Protein AF-0000000075588625 (afdb_homodimer)

pLDDT: mean 86.84, std 12.92, range [27.3, 97.69]

Sequence (2064 aa):
MRKIILLLISMIFCCSVYAQQKNLSGTVSDADSGEPLTGVSVKIKGTSQGTVTDIKGQYRIAVGAGQTLEFSFLGMATQQVVVKASLGSRLDIAMRPDQLALEDVVVVGYGVTKKRDLAGAITSLKPDNIQAGVVSDMSQFLKGRASGVQVRQNSLEPGGSVSVRVRGASSVSAENEPLYVIDGFQTDNMTQLNVDDIESIEILKDASTTAIYGARGANGVILITTKKGKAGQVHVEYSNSSAAKLMYNPWDLLDAGETIALERRLYEQDPTMTSSRWTAEQAKFRGRGTDWVRETTRNTVTNLQQLSVSGGSDRLTGYASANYLTEPGILHNTDYQRFGGRTNLAFKLNNRMRMGANINFAQSKKKFLDMGTISSDKNIMYRIFNLEPWKNTEGYDVFGVKARRPGVFDEMNGASLNRTFTTVYATVFAEADILPTLTISGRYTYAYDHLKTQKYYDRSTTIGQSYGGQAFIAHEENAKHQIEGVVTWTPKLGTQHALKLIGGTSYIHQKGWGDEMQAYGFASDVFSYRNIGAAEHLDWIGSGESMLKKASFFGRAEYIFAGKYIVNASLRSDGSSVFGADYRWGVFPAGSLAWHIGDEPFMAFAKPLFSKIKLRTSYGLSGNDGIRFGLSQYQYAVRDVHISGNEAQKGMYPSNPYNHKLRWETTRQWNIGADLLLLDGRIEASLDYYIKRTKDLLSPDAIHPSGGFPNYTNPDGRRFEYTAMMLNDGEIDNRGFELSVKSTNISTKNFVWTSMFNLSTNRSKVLKLNNGQARFQYIRPHGSYEEKEYIILKENEPLSAIYGYVFEGIIQQGEHYKPQPNSVAGDPKFKDLNHDGIIDERDRKVLGTGIPKTILGLQNTLTYKNIDFSMFWEASLGAKMLNLTRIYLEDNNRIRESMDRWTQGGRNMTDANGHTYATAGNPSTSVPRKGYTRKAEVQYGSYINSRFVENANYLKLRNVELGYTLKGSSLKLNFIQTIRLFVGAQNLFTITKYKGFDPDISTNGSSAVAQGLDLNSYPAYRTFNFGGKITFMRKIILLLISMIFCCSVYAQQKNLSGTVSDADSGEPLTGVSVKIKGTSQGTVTDIKGQYRIAVGAGQTLEFSFLGMATQQVVVKASLGSRLDIAMRPDQLALEDVVVVGYGVTKKRDLAGAITSLKPDNIQAGVVSDMSQFLKGRASGVQVRQNSLEPGGSVSVRVRGASSVSAENEPLYVIDGFQTDNMTQLNVDDIESIEILKDASTTAIYGARGANGVILITTKKGKAGQVHVEYSNSSAAKLMYNPWDLLDAGETIALERRLYEQDPTMTSSRWTAEQAKFRGRGTDWVRETTRNTVTNLQQLSVSGGSDRLTGYASANYLTEPGILHNTDYQRFGGRTNLAFKLNNRMRMGANINFAQSKKKFLDMGTISSDKNIMYRIFNLEPWKNTEGYDVFGVKARRPGVFDEMNGASLNRTFTTVYATVFAEADILPTLTISGRYTYAYDHLKTQKYYDRSTTIGQSYGGQAFIAHEENAKHQIEGVVTWTPKLGTQHALKLIGGTSYIHQKGWGDEMQAYGFASDVFSYRNIGAAEHLDWIGSGESMLKKASFFGRAEYIFAGKYIVNASLRSDGSSVFGADYRWGVFPAGSLAWHIGDEPFMAFAKPLFSKIKLRTSYGLSGNDGIRFGLSQYQYAVRDVHISGNEAQKGMYPSNPYNHKLRWETTRQWNIGADLLLLDGRIEASLDYYIKRTKDLLSPDAIHPSGGFPNYTNPDGRRFEYTAMMLNDGEIDNRGFELSVKSTNISTKNFVWTSMFNLSTNRSKVLKLNNGQARFQYIRPHGSYEEKEYIILKENEPLSAIYGYVFEGIIQQGEHYKPQPNSVAGDPKFKDLNHDGIIDERDRKVLGTGIPKTILGLQNTLTYKNIDFSMFWEASLGAKMLNLTRIYLEDNNRIRESMDRWTQGGRNMTDANGHTYATAGNPSTSVPRKGYTRKAEVQYGSYINSRFVENANYLKLRNVELGYTLKGSSLKLNFIQTIRLFVGAQNLFTITKYKGFDPDISTNGSSAVAQGLDLNSYPAYRTFNFGGKITF

InterPro domains:
  IPR008969 Carboxypeptidase-like, regulatory domain superfamily [SSF49464] (23-105)
  IPR012910 TonB-dependent receptor, plug domain [PF07715] (114-221)
  IPR023996 TonB-dependent outer membrane protein, SusC/RagA [TIGR04056] (23-1032)
  IPR023997 TonB-dependent outer membrane protein SusC/RagA, conserved site [TIGR04057] (197-227)
  IPR036942 TonB-dependent receptor-like, beta-barrel domain superfamily [G3DSA:2.40.170.20] (302-1027)
  IPR037066 TonB-dependent receptor, plug domain superfamily [G3DSA:2.170.130.10] (98-226)
  IPR039426 TonB-dependent receptor-like [PS52016] (114-1032)

Secondary structure (DSSP, 8-state):
-HHHHHHHHTTTT-------EEEEEEEEEETTT--B-TT-EEEETTSS-EEE--TTSEEEEEEETTPEEEEEETTEEEEEEE--TT--SB--EEE-B--SSS--EEEETTEEEEGGG--S-EEEE-GGG----S-SSHHHHHTTTSTTEEEEES--STT--EEEEESS---SSS--SPEEEETTEEES--TT--GGGEEEEEEE-SHHHHGGGGGGGGG-EEEEEEP---SEEEEEEEEEEEEEEEEE----B--HHHHHHHHHHHHHH-TT----SS-TTGGG-------HHHHHB--EEEEEEEEEEEEE-SSEEEEEEEEEEEEE-SBTT-EEEEEEEEEEEEEE-SSSEEEEEEEEEEEEEEE-----SSBGGG-HHHHHHTS-TTB-TTSBBTTS-B-PPP-HHHHHHSEEEEEEEEEEEEEEEEEEEEETTEEEEEEEEEEEEEEEEEEEE-TTSHHHHHHTSEEEEEEEEEEEEEEEEEEEE--B--SSEEEEEEEEEEEEEEEEEEEEEEEE--S-SSSGGGGGGG-SEEEEEEEEEEEEEEEEEEEEEEEEETTTEEEEEEEEEEEETTS-GGG-EEEEEEEEEEE-GGGSGGGGGGTTTEEEEEEEEEEEEEEE--S-TTTTS-EEEEEEE--SSSSPEEEEEEEE---TT---EEEEEEEEEEEEEETTTTEEEEEEEEEEEEES-EEEEE--GGGT---EE-TTS-EE---EEEEE--EEEEEEEEEEEEEEEEE-SSEEEEEEEEEEE-EEEEEE-GGG--EEEEEB-STTS--EEEEEE-TTS-TTEEEEEPEEEEPPTT---TTSTT--TTSEEE--SS-SS--SGGGEEEEEESS-SEEEEEEEEEEETTEEEEEEEEEEES-EEEEHHHHHHHHTT-BGGGGGB-EEEEEEEE-TTS-EEEEEEE--SSB-TTTTS--TTSTTTT--BGGGEEE--EEEEEEEEEEEEEEGGGGT-TT--EEEEEEEEES-EEEE---SS-TTB-TTTT-SS---EESSPPPEEEEEEEEEEEE-/--HHHHHHHTTTT-------EEEEEEEEEETTT--B-TT-EEEETTSS-EEE--TTSEEEEEEETTPEEEEEETTEEEEEEE--TT--SB--EEE-B--SSS--EEEETTEEEEGGG--S-EEEE-GGG----S-SSHHHHHTTTSTTEEEEES--STT--EEEEESS---SSS--SPEEEETTEEES--TT--GGGEEEEEEE-SHHHHGGGGGGGGG-EEEEEEP---SEEEEEEEEEEEEEEEEE----B--HHHHHHHHHHHHHH-TT----SS-TTGGG-------HHHHHB--EEEEEEEEEEEEE-SSEEEEEEEEEEEEE-SBTT-EEEEEEEEEEEEEE-SSSEEEEEEEEEEEEEEE-----SS-GGG-HHHHHHTS-TTB-TTSBBTTS-B-PPP-HHHHHHHEEEEEEEEEEEEEEEEEEEEETTEEEEEEEEEEEEEEEEEEEE-TTSHHHHHHTSEEEEEEEEEEEEEEEEEEEE--B--SSEEEEEEEEEEEEEEEEEEEEEEEE--S-SSSGGGGGGG-SEEEEEEEEEEEEEEEEEEEEEEEEETTTEEEEEEEEEEEETTS-GGG-EEEEEEEEEEE-GGGSGGGGGGTTTEEEEEEEEEEEEEEE--S-TTTTS-EEEEEEE--SSSSPEEEEEEEE---TT---EEEEEEEEEEEEEETTTTEEEEEEEEEEEEES-EEEEE--GGGT---EE-TTS-EE---EEEEE--EEEEEEEEEEEEEEEEE-SSEEEEEEEEEEE-EEEEEE-GGG--EEEEE--STTS--EEEEEE-TTS-TTEEEEEPEEEEPPTT---TTSTT--TTSEEE--SS-SS--SGGGEEEEEESS-SEEEEEEEEEEETTEEEEEEEEEEES-EEEEHHHHHHHHTT-BGGGGGB-EEEEEEEE-TTS-EEEEEEE--SSB-TTTTS--TTSTTTT--BGGGEEE--EEEEEEEEEEEEEEGGGGT-TT--EEEEEEEEES-EEEE---SS-TTB-TTTT-SS---EESSPPPEEEEEEEEEEEE-

Nearest PDB structures (foldseek):
  8aa4-assembly1_B  TM=8.924E-01  e=1.178E-94  Bacteroides thetaiotaomicron VPI-5482
  5fq8-assembly1_D  TM=7.960E-01  e=3.580E-69  Bacteroides thetaiotaomicron
  6v81-assembly1_A  TM=7.147E-01  e=4.037E-29  Escherichia coli BW25113
  9c4o-assembly1_A  TM=6.638E-01  e=1.055E-27  Escherichia coli BW25113
  3ddr-assembly2_B  TM=5.904E-01  e=1.549E-23  Serratia marcescens

Structure (mmCIF, N/CA/C/O backbone):
data_AF-0000000075588625-model_v1
#
loop_
_entity.id
_entity.type
_entity.pdbx_description
1 polymer 'TonB-dependent receptor plug domain-containing protein'
#
loop_
_atom_site.group_PDB
_atom_site.id
_atom_site.type_symbol
_atom_site.label_atom_id
_atom_site.label_alt_id
_atom_site.label_comp_id
_atom_site.label_asym_id
_atom_site.label_entity_id
_atom_site.label_seq_id
_atom_site.pdbx_PDB_ins_code
_atom_site.Cartn_x
_atom_site.Cartn_y
_atom_site.Cartn_z
_atom_site.occupancy
_atom_site.B_iso_or_equiv
_atom_site.auth_seq_id
_atom_site.auth_comp_id
_atom_site.auth_asym_id
_atom_site.auth_atom_id
_atom_site.pdbx_PDB_model_num
ATOM 1 N N . MET A 1 1 ? 98.438 -26.844 20.172 1 27.92 1 MET A N 1
ATOM 2 C CA . MET A 1 1 ? 97.688 -27.812 19.406 1 27.92 1 MET A CA 1
ATOM 3 C C . MET A 1 1 ? 96.188 -27.578 19.547 1 27.92 1 MET A C 1
ATOM 5 O O . MET A 1 1 ? 95.438 -27.719 18.562 1 27.92 1 MET A O 1
ATOM 9 N N . ARG A 1 2 ? 95.688 -27.656 20.906 1 32.69 2 ARG A N 1
ATOM 10 C CA . ARG A 1 2 ? 94.25 -27.75 21.141 1 32.69 2 ARG A CA 1
ATOM 11 C C . ARG A 1 2 ? 93.562 -26.438 20.797 1 32.69 2 ARG A C 1
ATOM 13 O O . ARG A 1 2 ? 92.375 -26.406 20.531 1 32.69 2 ARG A O 1
ATOM 20 N N . LYS A 1 3 ? 94.312 -25.312 21.109 1 31.8 3 LYS A N 1
ATOM 21 C CA . LYS A 1 3 ? 93.812 -23.953 20.922 1 31.8 3 LYS A CA 1
ATOM 22 C C . LYS A 1 3 ? 93.562 -23.656 19.453 1 31.8 3 LYS A C 1
ATOM 24 O O . LYS A 1 3 ? 92.812 -22.719 19.109 1 31.8 3 LYS A O 1
ATOM 29 N N . ILE A 1 4 ? 94.438 -24.328 18.641 1 37.81 4 ILE A N 1
ATOM 30 C CA . ILE A 1 4 ? 94.5 -23.953 17.234 1 37.81 4 ILE A CA 1
ATOM 31 C C . ILE A 1 4 ? 93.188 -24.438 16.547 1 37.81 4 ILE A C 1
ATOM 33 O O . ILE A 1 4 ? 92.75 -23.844 15.57 1 37.81 4 ILE A O 1
ATOM 37 N N . ILE A 1 5 ? 92.625 -25.672 17.125 1 38.72 5 ILE A N 1
ATOM 38 C CA . ILE A 1 5 ? 91.562 -26.328 16.375 1 38.72 5 ILE A CA 1
ATOM 39 C C . ILE A 1 5 ? 90.312 -25.531 16.5 1 38.72 5 ILE A C 1
ATOM 41 O O . ILE A 1 5 ? 89.5 -25.516 15.57 1 38.72 5 ILE A O 1
ATOM 45 N N . LEU A 1 6 ? 90.125 -24.828 17.719 1 40.09 6 LEU A N 1
ATOM 46 C CA . LEU A 1 6 ? 88.875 -24.141 17.969 1 40.09 6 LEU A CA 1
ATOM 47 C C . LEU A 1 6 ? 88.688 -23.016 16.969 1 40.09 6 LEU A C 1
ATOM 49 O O . LEU A 1 6 ? 87.5 -22.719 16.609 1 40.09 6 LEU A O 1
ATOM 53 N N . LEU A 1 7 ? 89.812 -22.344 16.562 1 39.5 7 LEU A N 1
ATOM 54 C CA . LEU A 1 7 ? 89.688 -21.172 15.688 1 39.5 7 LEU A CA 1
ATOM 55 C C . LEU A 1 7 ? 89.25 -21.562 14.305 1 39.5 7 LEU A C 1
ATOM 57 O O . LEU A 1 7 ? 88.562 -20.781 13.633 1 39.5 7 LEU A O 1
ATOM 61 N N . LEU A 1 8 ? 89.5 -22.875 13.859 1 34.47 8 LEU A N 1
ATOM 62 C CA . LEU A 1 8 ? 89.25 -23.234 12.477 1 34.47 8 LEU A CA 1
ATOM 63 C C . LEU A 1 8 ? 87.75 -23.344 12.242 1 34.47 8 LEU A C 1
ATOM 65 O O . LEU A 1 8 ? 87.25 -23.031 11.164 1 34.47 8 LEU A O 1
ATOM 69 N N . ILE A 1 9 ? 86.938 -23.906 13.242 1 38.22 9 ILE A N 1
ATOM 70 C CA . ILE A 1 9 ? 85.562 -24.297 12.906 1 38.22 9 ILE A CA 1
ATOM 71 C C . ILE A 1 9 ? 84.688 -23.047 12.766 1 38.22 9 ILE A C 1
ATOM 73 O O . ILE A 1 9 ? 83.688 -23.078 12.094 1 38.22 9 ILE A O 1
ATOM 77 N N . SER A 1 10 ? 85.062 -21.859 13.359 1 35.09 10 SER A N 1
ATOM 78 C CA . SER A 1 10 ? 84.188 -20.703 13.352 1 35.09 10 SER A CA 1
ATOM 79 C C . SER A 1 10 ? 84.062 -20.078 11.961 1 35.09 10 SER A C 1
ATOM 81 O O . SER A 1 10 ? 83.312 -19.141 11.742 1 35.09 10 SER A O 1
ATOM 83 N N . MET A 1 11 ? 85.125 -20.234 11.141 1 33.94 11 MET A N 1
ATOM 84 C CA . MET A 1 11 ? 85.188 -19.422 9.93 1 33.94 11 MET A CA 1
ATOM 85 C C . MET A 1 11 ? 84.125 -19.859 8.922 1 33.94 11 MET A C 1
ATOM 87 O O . MET A 1 11 ? 83.875 -19.172 7.934 1 33.94 11 MET A O 1
ATOM 91 N N . ILE A 1 12 ? 83.75 -21.125 8.805 1 34.34 12 ILE A N 1
ATOM 92 C CA . ILE A 1 12 ? 83.125 -21.516 7.555 1 34.34 12 ILE A CA 1
ATOM 93 C C . ILE A 1 12 ? 81.688 -21.062 7.559 1 34.34 12 ILE A C 1
ATOM 95 O O . ILE A 1 12 ? 80.938 -21.281 6.59 1 34.34 12 ILE A O 1
ATOM 99 N N . PHE A 1 13 ? 81.062 -20.609 8.633 1 33.59 13 PHE A N 1
ATOM 100 C CA . PHE A 1 13 ? 79.562 -20.578 8.523 1 33.59 13 PHE A CA 1
ATOM 101 C C . PHE A 1 13 ? 79.125 -19.375 7.707 1 33.59 13 PHE A C 1
ATOM 103 O O . PHE A 1 13 ? 77.938 -19.109 7.605 1 33.59 13 PHE A O 1
ATOM 110 N N . CYS A 1 14 ? 79.938 -18.312 7.48 1 31.39 14 CYS A N 1
ATOM 111 C CA . CYS A 1 14 ? 79.25 -17.094 7.051 1 31.39 14 CYS A CA 1
ATOM 112 C C . CYS A 1 14 ? 79 -17.141 5.559 1 31.39 14 CYS A C 1
ATOM 114 O O . CYS A 1 14 ? 79.438 -16.297 4.797 1 31.39 14 CYS A O 1
ATOM 116 N N . CYS A 1 15 ? 78.938 -18.203 4.812 1 31.77 15 CYS A N 1
ATOM 117 C CA . CYS A 1 15 ? 78.625 -17.938 3.412 1 31.77 15 CYS A CA 1
ATOM 118 C C . CYS A 1 15 ? 77.25 -17.391 3.266 1 31.77 15 CYS A C 1
ATOM 120 O O . CYS A 1 15 ? 76.25 -18.109 3.488 1 31.77 15 CYS A O 1
ATOM 122 N N . SER A 1 16 ? 77 -16.141 3.643 1 33.97 16 SER A N 1
ATOM 123 C CA . SER A 1 16 ? 75.75 -15.477 3.314 1 33.97 16 SER A CA 1
ATOM 124 C C . SER A 1 16 ? 75.438 -15.547 1.818 1 33.97 16 SER A C 1
ATOM 126 O O . SER A 1 16 ? 76.312 -15.133 1.003 1 33.97 16 SER A O 1
ATOM 128 N N . VAL A 1 17 ? 74.875 -16.531 1.276 1 36.12 17 VAL A N 1
ATOM 129 C CA . VAL A 1 17 ? 74.312 -16.609 -0.071 1 36.12 17 VAL A CA 1
ATOM 130 C C . VAL A 1 17 ? 73.5 -15.328 -0.381 1 36.12 17 VAL A C 1
ATOM 132 O O . VAL A 1 17 ? 72.5 -15.023 0.282 1 36.12 17 VAL A O 1
ATOM 135 N N . TYR A 1 18 ? 74.188 -14.297 -0.827 1 39.31 18 TYR A N 1
ATOM 136 C CA . TYR A 1 18 ? 73.562 -13.148 -1.447 1 39.31 18 TYR A CA 1
ATOM 137 C C . TYR A 1 18 ? 72.625 -13.594 -2.566 1 39.31 18 TYR A C 1
ATOM 139 O O . TYR A 1 18 ? 73.062 -14.203 -3.543 1 39.31 18 TYR A O 1
ATOM 147 N N . ALA A 1 19 ? 71.5 -13.93 -2.291 1 45.56 19 ALA A N 1
ATOM 148 C CA . ALA A 1 19 ? 70.438 -14.164 -3.273 1 45.56 19 ALA A CA 1
ATOM 149 C C . ALA A 1 19 ? 70.375 -13.008 -4.262 1 45.56 19 ALA A C 1
ATOM 151 O O . ALA A 1 19 ? 70.25 -11.844 -3.861 1 45.56 19 ALA A O 1
ATOM 152 N N . GLN A 1 20 ? 70.875 -13.102 -5.438 1 56.12 20 GLN A N 1
ATOM 153 C CA . GLN A 1 20 ? 70.812 -12.148 -6.539 1 56.12 20 GLN A CA 1
ATOM 154 C C . GLN A 1 20 ? 69.375 -11.664 -6.762 1 56.12 20 GLN A C 1
ATOM 156 O O . GLN A 1 20 ? 68.5 -12.469 -6.992 1 56.12 20 GLN A O 1
ATOM 161 N N . GLN A 1 21 ? 69.062 -10.508 -6.375 1 65.5 21 GLN A N 1
ATOM 162 C CA . GLN A 1 21 ? 67.812 -9.852 -6.59 1 65.5 21 GLN A CA 1
ATOM 163 C C . GLN A 1 21 ? 67.562 -9.516 -8.062 1 65.5 21 GLN A C 1
ATOM 165 O O . GLN A 1 21 ? 68.5 -8.953 -8.703 1 65.5 21 GLN A O 1
ATOM 170 N N . LYS A 1 22 ? 66.688 -10.102 -8.781 1 75 22 LYS A N 1
ATOM 171 C CA . LYS A 1 22 ? 66.312 -9.797 -10.156 1 75 22 LYS A CA 1
ATOM 172 C C . LYS A 1 22 ? 65.125 -8.82 -10.195 1 75 22 LYS A C 1
ATOM 174 O O . LYS A 1 22 ? 64.188 -8.93 -9.406 1 75 22 LYS A O 1
ATOM 179 N N . ASN A 1 23 ? 65.312 -7.832 -11.023 1 79.12 23 ASN A N 1
ATOM 180 C CA . ASN A 1 23 ? 64.188 -6.93 -11.32 1 79.12 23 ASN A CA 1
ATOM 181 C C . ASN A 1 23 ? 63.25 -7.516 -12.375 1 79.12 23 ASN A C 1
ATOM 183 O O . ASN A 1 23 ? 63.625 -7.609 -13.547 1 79.12 23 ASN A O 1
ATOM 187 N N . LEU A 1 24 ? 62.188 -8.086 -11.969 1 80.69 24 LEU A N 1
ATOM 188 C CA . LEU A 1 24 ? 61.188 -8.695 -12.852 1 80.69 24 LEU A CA 1
ATOM 189 C C . LEU A 1 24 ? 60.094 -7.699 -13.219 1 80.69 24 LEU A C 1
ATOM 191 O O . LEU A 1 24 ? 59.625 -6.949 -12.367 1 80.69 24 LEU A O 1
ATOM 195 N N . SER A 1 25 ? 59.875 -7.551 -14.531 1 85.06 25 SER A N 1
ATOM 196 C CA . SER A 1 25 ? 58.75 -6.758 -15.039 1 85.06 25 SER A CA 1
ATOM 197 C C . SER A 1 25 ? 57.812 -7.605 -15.906 1 85.06 25 SER A C 1
ATOM 199 O O . SER A 1 25 ? 58.25 -8.633 -16.453 1 85.06 25 SER A O 1
ATOM 201 N N . GLY A 1 26 ? 56.562 -7.422 -15.906 1 84.38 26 GLY A N 1
ATOM 202 C CA . GLY A 1 26 ? 55.594 -8.133 -16.719 1 84.38 26 GLY A CA 1
ATOM 203 C C . GLY A 1 26 ? 54.219 -7.477 -16.734 1 84.38 26 GLY A C 1
ATOM 204 O O . GLY A 1 26 ? 54.031 -6.418 -16.141 1 84.38 26 GLY A O 1
ATOM 205 N N . THR A 1 27 ? 53.375 -7.961 -17.562 1 84.69 27 THR A N 1
ATOM 206 C CA . THR A 1 27 ? 52 -7.543 -17.656 1 84.69 27 THR A CA 1
ATOM 207 C C . THR A 1 27 ? 51.062 -8.625 -17.125 1 84.69 27 THR A C 1
ATOM 209 O O . THR A 1 27 ? 51.281 -9.812 -17.359 1 84.69 27 THR A O 1
ATOM 212 N N . VAL A 1 28 ? 50.219 -8.242 -16.219 1 84.19 28 VAL A N 1
ATOM 213 C CA . VAL A 1 28 ? 49.156 -9.141 -15.773 1 84.19 28 VAL A CA 1
ATOM 214 C C . VAL A 1 28 ? 47.875 -8.859 -16.562 1 84.19 28 VAL A C 1
ATOM 216 O O . VAL A 1 28 ? 47.375 -7.727 -16.594 1 84.19 28 VAL A O 1
ATOM 219 N N . SER A 1 29 ? 47.312 -9.844 -17.188 1 80 29 SER A N 1
ATOM 220 C CA . SER A 1 29 ? 46.125 -9.727 -18.016 1 80 29 SER A CA 1
ATOM 221 C C . SER A 1 29 ? 45.062 -10.75 -17.578 1 80 29 SER A C 1
ATOM 223 O O . SER A 1 29 ? 45.375 -11.711 -16.875 1 80 29 SER A O 1
ATOM 225 N N . ASP A 1 30 ? 43.781 -10.508 -17.875 1 73.38 30 ASP A N 1
ATOM 226 C CA . ASP A 1 30 ? 42.688 -11.477 -17.766 1 73.38 30 ASP A CA 1
ATOM 227 C C . ASP A 1 30 ? 42.875 -12.602 -18.781 1 73.38 30 ASP A C 1
ATOM 229 O O . ASP A 1 30 ? 43.062 -12.344 -19.969 1 73.38 30 ASP A O 1
ATOM 233 N N . ALA A 1 31 ? 42.812 -13.805 -18.234 1 69.75 31 ALA A N 1
ATOM 234 C CA . ALA A 1 31 ? 43.094 -14.938 -19.109 1 69.75 31 ALA A CA 1
ATOM 235 C C . ALA A 1 31 ? 42.031 -15.047 -20.203 1 69.75 31 ALA A C 1
ATOM 237 O O . ALA A 1 31 ? 42.344 -15.5 -21.312 1 69.75 31 ALA A O 1
ATOM 238 N N . ASP A 1 32 ? 40.844 -14.625 -19.844 1 62.78 32 ASP A N 1
ATOM 239 C CA . ASP A 1 32 ? 39.75 -14.797 -20.797 1 62.78 32 ASP A CA 1
ATOM 240 C C . ASP A 1 32 ? 39.688 -13.625 -21.766 1 62.78 32 ASP A C 1
ATOM 242 O O . ASP A 1 32 ? 39.5 -13.82 -22.969 1 62.78 32 ASP A O 1
ATOM 246 N N . SER A 1 33 ? 39.812 -12.43 -21.312 1 64.12 33 SER A N 1
ATOM 247 C CA . SER A 1 33 ? 39.625 -11.258 -22.172 1 64.12 33 SER A CA 1
ATOM 248 C C . SER A 1 33 ? 40.969 -10.742 -22.703 1 64.12 33 SER A C 1
ATOM 250 O O . SER A 1 33 ? 41 -9.969 -23.656 1 64.12 33 SER A O 1
ATOM 252 N N . GLY A 1 34 ? 42.031 -11.148 -22.219 1 67.5 34 GLY A N 1
ATOM 253 C CA . GLY A 1 34 ? 43.344 -10.656 -22.594 1 67.5 34 GLY A CA 1
ATOM 254 C C . GLY A 1 34 ? 43.562 -9.219 -22.172 1 67.5 34 GLY A C 1
ATOM 255 O O . GLY A 1 34 ? 44.594 -8.633 -22.5 1 67.5 34 GLY A O 1
ATOM 256 N N . GLU A 1 35 ? 42.656 -8.633 -21.609 1 72.12 35 GLU A N 1
ATOM 257 C CA . GLU A 1 35 ? 42.781 -7.238 -21.203 1 72.12 35 GLU A CA 1
ATOM 258 C C . GLU A 1 35 ? 43.719 -7.109 -19.984 1 72.12 35 GLU A C 1
ATOM 260 O O . GLU A 1 35 ? 43.688 -7.949 -19.078 1 72.12 35 GLU A O 1
ATOM 265 N N . PRO A 1 36 ? 44.562 -5.996 -20.031 1 77.62 36 PRO A N 1
ATOM 266 C CA . PRO A 1 36 ? 45.406 -5.797 -18.844 1 77.62 36 PRO A CA 1
ATOM 267 C C . PRO A 1 36 ? 44.594 -5.543 -17.578 1 77.62 36 PRO A C 1
ATOM 269 O O . PRO A 1 36 ? 43.562 -4.871 -17.625 1 77.62 36 PRO A O 1
ATOM 272 N N . LEU A 1 37 ? 44.906 -6.27 -16.531 1 77.62 37 LEU A N 1
ATOM 273 C CA . LEU A 1 37 ? 44.25 -6.109 -15.234 1 77.62 37 LEU A CA 1
ATOM 274 C C . LEU A 1 37 ? 44.938 -5.047 -14.398 1 77.62 37 LEU A C 1
ATOM 276 O O . LEU A 1 37 ? 46.125 -5.195 -14.055 1 77.62 37 LEU A O 1
ATOM 280 N N . THR A 1 38 ? 44.188 -3.996 -14.203 1 76.38 38 THR A N 1
ATOM 281 C CA . THR A 1 38 ? 44.688 -2.916 -13.367 1 76.38 38 THR A CA 1
ATOM 282 C C . THR A 1 38 ? 44.438 -3.211 -11.891 1 76.38 38 THR A C 1
ATOM 284 O O . THR A 1 38 ? 43.375 -3.707 -11.523 1 76.38 38 THR A O 1
ATOM 287 N N . GLY A 1 39 ? 45.469 -3.016 -10.961 1 74.38 39 GLY A N 1
ATOM 288 C CA . GLY A 1 39 ? 45.281 -3.135 -9.523 1 74.38 39 GLY A CA 1
ATOM 289 C C . GLY A 1 39 ? 45.5 -4.543 -9.008 1 74.38 39 GLY A C 1
ATOM 290 O O . GLY A 1 39 ? 45.062 -4.891 -7.914 1 74.38 39 GLY A O 1
ATOM 291 N N . VAL A 1 40 ? 46.125 -5.422 -9.789 1 78.81 40 VAL A N 1
ATOM 292 C CA . VAL A 1 40 ? 46.469 -6.758 -9.312 1 78.81 40 VAL A CA 1
ATOM 293 C C . VAL A 1 40 ? 47.625 -6.66 -8.297 1 78.81 40 VAL A C 1
ATOM 295 O O . VAL A 1 40 ? 48.656 -6.051 -8.562 1 78.81 40 VAL A O 1
ATOM 298 N N . SER A 1 41 ? 47.375 -7.246 -7.215 1 83.88 41 SER A N 1
ATOM 299 C CA . SER A 1 41 ? 48.438 -7.328 -6.207 1 83.88 41 SER A CA 1
ATOM 300 C C . SER A 1 41 ? 49.5 -8.359 -6.594 1 83.88 41 SER A C 1
ATOM 302 O O . SER A 1 41 ? 49.188 -9.531 -6.793 1 83.88 41 SER A O 1
ATOM 304 N N . VAL A 1 42 ? 50.719 -7.887 -6.766 1 86.12 42 VAL A N 1
ATOM 305 C CA . VAL A 1 42 ? 51.875 -8.742 -7.012 1 86.12 42 VAL A CA 1
ATOM 306 C C . VAL A 1 42 ? 52.812 -8.727 -5.797 1 86.12 42 VAL A C 1
ATOM 308 O O . VAL A 1 42 ? 53.469 -7.73 -5.547 1 86.12 42 VAL A O 1
ATOM 311 N N . LYS A 1 43 ? 52.781 -9.797 -5.066 1 84.19 43 LYS A N 1
ATOM 312 C CA . LYS A 1 43 ? 53.5 -9.867 -3.807 1 84.19 43 LYS A CA 1
ATOM 313 C C . LYS A 1 43 ? 54.469 -11.055 -3.795 1 84.19 43 LYS A C 1
ATOM 315 O O . LYS A 1 43 ? 54.188 -12.086 -4.414 1 84.19 43 LYS A O 1
ATOM 320 N N . ILE A 1 44 ? 55.688 -10.836 -3.184 1 80.62 44 ILE A N 1
ATOM 321 C CA . ILE A 1 44 ? 56.562 -11.953 -2.881 1 80.62 44 ILE A CA 1
ATOM 322 C C . ILE A 1 44 ? 56.031 -12.742 -1.694 1 80.62 44 ILE A C 1
ATOM 324 O O . ILE A 1 44 ? 55.875 -12.203 -0.596 1 80.62 44 ILE A O 1
ATOM 328 N N . LYS A 1 45 ? 55.562 -14.039 -1.981 1 77.62 45 LYS A N 1
ATOM 329 C CA . LYS A 1 45 ? 54.938 -14.875 -0.97 1 77.62 45 LYS A CA 1
ATOM 330 C C . LYS A 1 45 ? 55.781 -14.969 0.292 1 77.62 45 LYS A C 1
ATOM 332 O O . LYS A 1 45 ? 57 -15.242 0.218 1 77.62 45 LYS A O 1
ATOM 337 N N . GLY A 1 46 ? 55.219 -14.672 1.497 1 70.81 46 GLY A N 1
ATOM 338 C CA . GLY A 1 46 ? 55.906 -14.766 2.783 1 70.81 46 GLY A CA 1
ATOM 339 C C . GLY A 1 46 ? 56.562 -13.469 3.207 1 70.81 46 GLY A C 1
ATOM 340 O O . GLY A 1 46 ? 57.188 -13.406 4.27 1 70.81 46 GLY A O 1
ATOM 341 N N . THR A 1 47 ? 56.625 -12.445 2.24 1 73.19 47 THR A N 1
ATOM 342 C CA . THR A 1 47 ? 57.188 -11.156 2.604 1 73.19 47 THR A CA 1
ATOM 343 C C . THR A 1 47 ? 56.188 -10.039 2.426 1 73.19 47 THR A C 1
ATOM 345 O O . THR A 1 47 ? 55.094 -10.266 1.889 1 73.19 47 THR A O 1
ATOM 348 N N . SER A 1 48 ? 56.469 -8.852 2.988 1 72.88 48 SER A N 1
ATOM 349 C CA . SER A 1 48 ? 55.625 -7.68 2.826 1 72.88 48 SER A CA 1
ATOM 350 C C . SER A 1 48 ? 56 -6.891 1.575 1 72.88 48 SER A C 1
ATOM 352 O O . SER A 1 48 ? 55.375 -5.879 1.264 1 72.88 48 SER A O 1
ATOM 354 N N . GLN A 1 49 ? 56.844 -7.367 0.779 1 78.31 49 GLN A N 1
ATOM 355 C CA . GLN A 1 49 ? 57.281 -6.676 -0.431 1 78.31 49 GLN A CA 1
ATOM 356 C C . GLN A 1 49 ? 56.375 -7.012 -1.609 1 78.31 49 GLN A C 1
ATOM 358 O O . GLN A 1 49 ? 56.094 -8.18 -1.872 1 78.31 49 GLN A O 1
ATOM 363 N N . GLY A 1 50 ? 55.656 -6.156 -2.09 1 79.38 50 GLY A N 1
ATOM 364 C CA . GLY A 1 50 ? 54.781 -6.332 -3.234 1 79.38 50 GLY A CA 1
ATOM 365 C C . GLY A 1 50 ? 54.531 -5.047 -4.004 1 79.38 50 GLY A C 1
ATOM 366 O O . GLY A 1 50 ? 55 -3.98 -3.609 1 79.38 50 GLY A O 1
ATOM 367 N N . THR A 1 51 ? 54 -5.164 -5.238 1 81.69 51 THR A N 1
ATOM 368 C CA . THR A 1 51 ? 53.594 -4.062 -6.094 1 81.69 51 THR A CA 1
ATOM 369 C C . THR A 1 51 ? 52.188 -4.332 -6.668 1 81.69 51 THR A C 1
ATOM 371 O O . THR A 1 51 ? 51.656 -5.418 -6.484 1 81.69 51 THR A O 1
ATOM 374 N N . VAL A 1 52 ? 51.562 -3.352 -7.195 1 81.62 52 VAL A N 1
ATOM 375 C CA . VAL A 1 52 ? 50.281 -3.49 -7.883 1 81.62 52 VAL A CA 1
ATOM 376 C C . VAL A 1 52 ? 50.438 -3.094 -9.352 1 81.62 52 VAL A C 1
ATOM 378 O O . VAL A 1 52 ? 51.25 -2.244 -9.688 1 81.62 52 VAL A O 1
ATOM 381 N N . THR A 1 53 ? 49.656 -3.795 -10.18 1 82.12 53 THR A N 1
ATOM 382 C CA . THR A 1 53 ? 49.75 -3.486 -11.602 1 82.12 53 THR A CA 1
ATOM 383 C C . THR A 1 53 ? 49.156 -2.1 -11.891 1 82.12 53 THR A C 1
ATOM 385 O O . THR A 1 53 ? 48.281 -1.635 -11.188 1 82.12 53 THR A O 1
ATOM 388 N N . ASP A 1 54 ? 49.688 -1.408 -12.977 1 78.62 54 ASP A N 1
ATOM 389 C CA . ASP A 1 54 ? 49.219 -0.095 -13.398 1 78.62 54 ASP A CA 1
ATOM 390 C C . ASP A 1 54 ? 48.062 -0.223 -14.383 1 78.62 54 ASP A C 1
ATOM 392 O O . ASP A 1 54 ? 47.562 -1.324 -14.625 1 78.62 54 ASP A O 1
ATOM 396 N N . ILE A 1 55 ? 47.625 0.833 -14.984 1 75.06 55 ILE A N 1
ATOM 397 C CA . ILE A 1 55 ? 46.469 0.891 -15.852 1 75.06 55 ILE A CA 1
ATOM 398 C C . ILE A 1 55 ? 46.688 0.027 -17.094 1 75.06 55 ILE A C 1
ATOM 400 O O . ILE A 1 55 ? 45.75 -0.434 -17.719 1 75.06 55 ILE A O 1
ATOM 404 N N . LYS A 1 56 ? 47.875 -0.216 -17.422 1 76.25 56 LYS A N 1
ATOM 405 C CA . LYS A 1 56 ? 48.219 -1.068 -18.562 1 76.25 56 LYS A CA 1
ATOM 406 C C . LYS A 1 56 ? 48.5 -2.502 -18.125 1 76.25 56 LYS A C 1
ATOM 408 O O . LYS A 1 56 ? 48.969 -3.316 -18.906 1 76.25 56 LYS A O 1
ATOM 413 N N . GLY A 1 57 ? 48.25 -2.814 -16.844 1 78.38 57 GLY A N 1
ATOM 414 C CA . GLY A 1 57 ? 48.469 -4.129 -16.266 1 78.38 57 GLY A CA 1
ATOM 415 C C . GLY A 1 57 ? 49.938 -4.43 -16 1 78.38 57 GLY A C 1
ATOM 416 O O . GLY A 1 57 ? 50.281 -5.582 -15.766 1 78.38 57 GLY A O 1
ATOM 417 N N . GLN A 1 58 ? 50.781 -3.471 -16.062 1 82.81 58 GLN A N 1
ATOM 418 C CA . GLN A 1 58 ? 52.219 -3.697 -15.945 1 82.81 58 GLN A CA 1
ATOM 419 C C . GLN A 1 58 ? 52.688 -3.627 -14.484 1 82.81 58 GLN A C 1
ATOM 421 O O . GLN A 1 58 ? 52.125 -2.842 -13.703 1 82.81 58 GLN A O 1
ATOM 426 N N . TYR A 1 59 ? 53.594 -4.559 -14.062 1 85.94 59 TYR A N 1
ATOM 427 C CA . TYR A 1 59 ? 54.188 -4.539 -12.734 1 85.94 59 TYR A CA 1
ATOM 428 C C . TYR A 1 59 ? 55.719 -4.629 -12.812 1 85.94 59 TYR A C 1
ATOM 430 O O . TYR A 1 59 ? 56.25 -5.086 -13.82 1 85.94 59 TYR A O 1
ATOM 438 N N . ARG A 1 60 ? 56.438 -3.992 -11.828 1 82.56 60 ARG A N 1
ATOM 439 C CA . ARG A 1 60 ? 57.844 -4.148 -11.594 1 82.56 60 ARG A CA 1
ATOM 440 C C . ARG A 1 60 ? 58.125 -4.496 -10.133 1 82.56 60 ARG A C 1
ATOM 442 O O . ARG A 1 60 ? 57.594 -3.869 -9.227 1 82.56 60 ARG A O 1
ATOM 449 N N . ILE A 1 61 ? 58.906 -5.57 -9.961 1 83.69 61 ILE A N 1
ATOM 450 C CA . ILE A 1 61 ? 59.219 -5.988 -8.594 1 83.69 61 ILE A CA 1
ATOM 451 C C . ILE A 1 61 ? 60.625 -6.586 -8.547 1 83.69 61 ILE A C 1
ATOM 453 O O . ILE A 1 61 ? 61.031 -7.281 -9.477 1 83.69 61 ILE A O 1
ATOM 457 N N . ALA A 1 62 ? 61.375 -6.176 -7.582 1 83.25 62 ALA A N 1
ATOM 458 C CA . ALA A 1 62 ? 62.688 -6.816 -7.309 1 83.25 62 ALA A CA 1
ATOM 459 C C . ALA A 1 62 ? 62.5 -8.102 -6.504 1 83.25 62 ALA A C 1
ATOM 461 O O . ALA A 1 62 ? 61.938 -8.07 -5.398 1 83.25 62 ALA A O 1
ATOM 462 N N . VAL A 1 63 ? 62.781 -9.25 -7.086 1 79.62 63 VAL A N 1
ATOM 463 C CA . VAL A 1 63 ? 62.531 -10.547 -6.461 1 79.62 63 VAL A CA 1
ATOM 464 C C . VAL A 1 63 ? 63.781 -11.422 -6.594 1 79.62 63 VAL A C 1
ATOM 466 O O . VAL A 1 63 ? 64.5 -11.32 -7.582 1 79.62 63 VAL A O 1
ATOM 469 N N . GLY A 1 64 ? 64.188 -12.133 -5.594 1 80.06 64 GLY A N 1
ATOM 470 C CA . GLY A 1 64 ? 65.312 -13.047 -5.617 1 80.06 64 GLY A CA 1
ATOM 471 C C . GLY A 1 64 ? 65 -14.352 -6.328 1 80.06 64 GLY A C 1
ATOM 472 O O . GLY A 1 64 ? 63.812 -14.766 -6.41 1 80.06 64 GLY A O 1
ATOM 473 N N . ALA A 1 65 ? 66 -14.906 -6.953 1 77.12 65 ALA A N 1
ATOM 474 C CA . ALA A 1 65 ? 65.812 -16.219 -7.57 1 77.12 65 ALA A CA 1
ATOM 475 C C . ALA A 1 65 ? 65.375 -17.25 -6.539 1 77.12 65 ALA A C 1
ATOM 477 O O . ALA A 1 65 ? 65.938 -17.328 -5.438 1 77.12 65 ALA A O 1
ATOM 478 N N . GLY A 1 66 ? 64.188 -18.078 -6.777 1 78.06 66 GLY A N 1
ATOM 479 C CA . GLY A 1 66 ? 63.594 -19.062 -5.879 1 78.06 66 GLY A CA 1
ATOM 480 C C . GLY A 1 66 ? 62.375 -18.562 -5.121 1 78.06 66 GLY A C 1
ATOM 481 O O . GLY A 1 66 ? 61.656 -19.344 -4.52 1 78.06 66 GLY A O 1
ATOM 482 N N . GLN A 1 67 ? 62.219 -17.297 -5.164 1 79.06 67 GLN A N 1
ATOM 483 C CA . GLN A 1 67 ? 61.062 -16.75 -4.461 1 79.06 67 GLN A CA 1
ATOM 484 C C . GLN A 1 67 ? 59.781 -16.891 -5.301 1 79.06 67 GLN A C 1
ATOM 486 O O . GLN A 1 67 ? 59.844 -16.938 -6.531 1 79.06 67 GLN A O 1
ATOM 491 N N . THR A 1 68 ? 58.656 -17.016 -4.617 1 83.5 68 THR A N 1
ATOM 492 C CA . THR A 1 68 ? 57.344 -17.156 -5.27 1 83.5 68 THR A CA 1
ATOM 493 C C . THR A 1 68 ? 56.625 -15.828 -5.312 1 83.5 68 THR A C 1
ATOM 495 O O . THR A 1 68 ? 56.469 -15.164 -4.289 1 83.5 68 THR A O 1
ATOM 498 N N . LEU A 1 69 ? 56.219 -15.453 -6.531 1 83.5 69 LEU A N 1
ATOM 499 C CA . LEU A 1 69 ? 55.375 -14.289 -6.707 1 83.5 69 LEU A CA 1
ATOM 500 C C . LEU A 1 69 ? 53.906 -14.695 -6.672 1 83.5 69 LEU A C 1
ATOM 502 O O . LEU A 1 69 ? 53.5 -15.672 -7.305 1 83.5 69 LEU A O 1
ATOM 506 N N . GLU A 1 70 ? 53.219 -14.031 -5.859 1 82.19 70 GLU A N 1
ATOM 507 C CA . GLU A 1 70 ? 51.75 -14.219 -5.754 1 82.19 70 GLU A CA 1
ATOM 508 C C . GLU A 1 70 ? 51 -13.07 -6.422 1 82.19 70 GLU A C 1
ATOM 510 O O . GLU A 1 70 ? 51.188 -11.906 -6.055 1 82.19 70 GLU A O 1
ATOM 515 N N . PHE A 1 71 ? 50.219 -13.391 -7.406 1 81.75 71 PHE A N 1
ATOM 516 C CA . PHE A 1 71 ? 49.344 -12.461 -8.102 1 81.75 71 PHE A CA 1
ATOM 517 C C . PHE A 1 71 ? 47.906 -12.609 -7.625 1 81.75 71 PHE A C 1
ATOM 519 O O . PHE A 1 71 ? 47.312 -13.68 -7.762 1 81.75 71 PHE A O 1
ATOM 526 N N . SER A 1 72 ? 47.406 -11.625 -6.961 1 79.19 72 SER A N 1
ATOM 527 C CA . SER A 1 72 ? 46.031 -11.68 -6.445 1 79.19 72 SER A CA 1
ATOM 528 C C . SER A 1 72 ? 45.219 -10.484 -6.914 1 79.19 72 SER A C 1
ATOM 530 O O . SER A 1 72 ? 45.719 -9.359 -6.949 1 79.19 72 SER A O 1
ATOM 532 N N . PHE A 1 73 ? 44.125 -10.773 -7.535 1 71.94 73 PHE A N 1
ATOM 533 C CA . PHE A 1 73 ? 43.125 -9.797 -8 1 71.94 73 PHE A CA 1
ATOM 534 C C . PHE A 1 73 ? 41.719 -10.266 -7.715 1 71.94 73 PHE A C 1
ATOM 536 O O . PHE A 1 73 ? 41.406 -11.445 -7.879 1 71.94 73 PHE A O 1
ATOM 543 N N . LEU A 1 74 ? 40.906 -9.367 -7.129 1 59.81 74 LEU A N 1
ATOM 544 C CA . LEU A 1 74 ? 39.531 -9.711 -6.797 1 59.81 74 LEU A CA 1
ATOM 545 C C . LEU A 1 74 ? 38.812 -10.297 -8.008 1 59.81 74 LEU A C 1
ATOM 547 O O . LEU A 1 74 ? 38.781 -9.68 -9.078 1 59.81 74 LEU A O 1
ATOM 551 N N . GLY A 1 75 ? 38.219 -11.539 -7.93 1 58.22 75 GLY A N 1
ATOM 552 C CA . GLY A 1 75 ? 37.5 -12.227 -8.977 1 58.22 75 GLY A CA 1
ATOM 553 C C . GLY A 1 75 ? 38.375 -13.102 -9.852 1 58.22 75 GLY A C 1
ATOM 554 O O . GLY A 1 75 ? 37.875 -13.781 -10.75 1 58.22 75 GLY A O 1
ATOM 555 N N . MET A 1 76 ? 39.719 -13.023 -9.695 1 65.25 76 MET A N 1
ATOM 556 C CA . MET A 1 76 ? 40.656 -13.828 -10.492 1 65.25 76 MET A CA 1
ATOM 557 C C . MET A 1 76 ? 41.375 -14.836 -9.617 1 65.25 76 MET A C 1
ATOM 559 O O . MET A 1 76 ? 41.594 -14.594 -8.43 1 65.25 76 MET A O 1
ATOM 563 N N . ALA A 1 77 ? 41.562 -16.062 -10.016 1 64.81 77 ALA A N 1
ATOM 564 C CA . ALA A 1 77 ? 42.344 -17.078 -9.305 1 64.81 77 ALA A CA 1
ATOM 565 C C . ALA A 1 77 ? 43.75 -16.594 -8.984 1 64.81 77 ALA A C 1
ATOM 567 O O . ALA A 1 77 ? 44.469 -16.125 -9.875 1 64.81 77 ALA A O 1
ATOM 568 N N . THR A 1 78 ? 44.031 -16.562 -7.609 1 72.5 78 THR A N 1
ATOM 569 C CA . THR A 1 78 ? 45.375 -16.188 -7.211 1 72.5 78 THR A CA 1
ATOM 570 C C . THR A 1 78 ? 46.406 -17.078 -7.902 1 72.5 78 THR A C 1
ATOM 572 O O . THR A 1 78 ? 46.281 -18.312 -7.926 1 72.5 78 THR A O 1
ATOM 575 N N . GLN A 1 79 ? 47.344 -16.547 -8.578 1 74.88 79 GLN A N 1
ATOM 576 C CA . GLN A 1 79 ? 48.375 -17.281 -9.273 1 74.88 79 GLN A CA 1
ATOM 577 C C . GLN A 1 79 ? 49.75 -17.078 -8.609 1 74.88 79 GLN A C 1
ATOM 579 O O . GLN A 1 79 ? 50.125 -15.945 -8.289 1 74.88 79 GLN A O 1
ATOM 584 N N . GLN A 1 80 ? 50.375 -18.203 -8.172 1 78.19 80 GLN A N 1
ATOM 585 C CA . GLN A 1 80 ? 51.719 -18.188 -7.617 1 78.19 80 GLN A CA 1
ATOM 586 C C . GLN A 1 80 ? 52.75 -18.641 -8.648 1 78.19 80 GLN A C 1
ATOM 588 O O . GLN A 1 80 ? 52.562 -19.656 -9.32 1 78.19 80 GLN A O 1
ATOM 593 N N . VAL A 1 81 ? 53.781 -17.891 -8.867 1 79.62 81 VAL A N 1
ATOM 594 C CA . VAL A 1 81 ? 54.844 -18.219 -9.812 1 79.62 81 VAL A CA 1
ATOM 595 C C . VAL A 1 81 ? 56.188 -18.203 -9.109 1 79.62 81 VAL A C 1
ATOM 597 O O . VAL A 1 81 ? 56.562 -17.203 -8.508 1 79.62 81 VAL A O 1
ATOM 600 N N . VAL A 1 82 ? 56.812 -19.328 -9.078 1 79.25 82 VAL A N 1
ATOM 601 C CA . VAL A 1 82 ? 58.188 -19.406 -8.539 1 79.25 82 VAL A CA 1
ATOM 602 C C . VAL A 1 82 ? 59.156 -18.781 -9.516 1 79.25 82 VAL A C 1
ATOM 604 O O . VAL A 1 82 ? 59.219 -19.141 -10.688 1 79.25 82 VAL A O 1
ATOM 607 N N . VAL A 1 83 ? 59.906 -17.844 -9.078 1 79.31 83 VAL A N 1
ATOM 608 C CA . VAL A 1 83 ? 60.875 -17.172 -9.914 1 79.31 83 VAL A CA 1
ATOM 609 C C . VAL A 1 83 ? 62.188 -17.984 -9.961 1 79.31 83 VAL A C 1
ATOM 611 O O . VAL A 1 83 ? 62.969 -17.984 -9.016 1 79.31 83 VAL A O 1
ATOM 614 N N . LYS A 1 84 ? 62.375 -18.656 -11.086 1 77.44 84 LYS A N 1
ATOM 615 C CA . LYS A 1 84 ? 63.562 -19.453 -11.289 1 77.44 84 LYS A CA 1
ATOM 616 C C . LYS A 1 84 ? 64.75 -18.594 -11.711 1 77.44 84 LYS A C 1
ATOM 618 O O . LYS A 1 84 ? 64.562 -17.516 -12.289 1 77.44 84 LYS A O 1
ATOM 623 N N . ALA A 1 85 ? 65.875 -19.062 -11.406 1 74.19 85 ALA A N 1
ATOM 624 C CA . ALA A 1 85 ? 67.125 -18.375 -11.773 1 74.19 85 ALA A CA 1
ATOM 625 C C . ALA A 1 85 ? 67.25 -18.203 -13.281 1 74.19 85 ALA A C 1
ATOM 627 O O . ALA A 1 85 ? 67.812 -17.234 -13.773 1 74.19 85 ALA A O 1
ATOM 628 N N . SER A 1 86 ? 66.625 -19.109 -14.141 1 74.38 86 SER A N 1
ATOM 629 C CA . SER A 1 86 ? 66.688 -19.078 -15.594 1 74.38 86 SER A CA 1
ATOM 630 C C . SER A 1 86 ? 65.625 -18.141 -16.188 1 74.38 86 SER A C 1
ATOM 632 O O . SER A 1 86 ? 65.625 -17.859 -17.375 1 74.38 86 SER A O 1
ATOM 634 N N . LEU A 1 87 ? 64.688 -17.641 -15.305 1 70.12 87 LEU A N 1
ATOM 635 C CA . LEU A 1 87 ? 63.625 -16.766 -15.797 1 70.12 87 LEU A CA 1
ATOM 636 C C . LEU A 1 87 ? 64.188 -15.406 -16.203 1 70.12 87 LEU A C 1
ATOM 638 O O . LEU A 1 87 ? 65 -14.828 -15.484 1 70.12 87 LEU A O 1
ATOM 642 N N . GLY A 1 88 ? 63.938 -14.953 -17.406 1 75.12 88 GLY A N 1
ATOM 643 C CA . GLY A 1 88 ? 64.375 -13.648 -17.875 1 75.12 88 GLY A CA 1
ATOM 644 C C . GLY A 1 88 ? 63.812 -12.5 -17.062 1 75.12 88 GLY A C 1
ATOM 645 O O . GLY A 1 88 ? 63.219 -12.719 -16.016 1 75.12 88 GLY A O 1
ATOM 646 N N . SER A 1 89 ? 64.062 -11.336 -17.438 1 78.44 89 SER A N 1
ATOM 647 C CA . SER A 1 89 ? 63.656 -10.125 -16.719 1 78.44 89 SER A CA 1
ATOM 648 C C . SER A 1 89 ? 62.219 -9.789 -16.969 1 78.44 89 SER A C 1
ATOM 650 O O . SER A 1 89 ? 61.688 -8.812 -16.422 1 78.44 89 SER A O 1
ATOM 652 N N . ARG A 1 90 ? 61.438 -10.602 -17.703 1 79.81 90 ARG A N 1
ATOM 653 C CA . ARG A 1 90 ? 60.031 -10.328 -18 1 79.81 90 ARG A CA 1
ATOM 654 C C . ARG A 1 90 ? 59.156 -11.539 -17.688 1 79.81 90 ARG A C 1
ATOM 656 O O . ARG A 1 90 ? 59.5 -12.672 -18.047 1 79.81 90 ARG A O 1
ATOM 663 N N . LEU A 1 91 ? 58.125 -11.461 -16.875 1 81.94 91 LEU A N 1
ATOM 664 C CA . LEU A 1 91 ? 57.125 -12.477 -16.547 1 81.94 91 LEU A CA 1
ATOM 665 C C . LEU A 1 91 ? 55.719 -11.93 -16.766 1 81.94 91 LEU A C 1
ATOM 667 O O . LEU A 1 91 ? 55.25 -11.094 -15.984 1 81.94 91 LEU A O 1
ATOM 671 N N . ASP A 1 92 ? 55.094 -12.344 -17.875 1 81.94 92 ASP A N 1
ATOM 672 C CA . ASP A 1 92 ? 53.688 -12 -18.141 1 81.94 92 ASP A CA 1
ATOM 673 C C . ASP A 1 92 ? 52.75 -13.07 -17.578 1 81.94 92 ASP A C 1
ATOM 675 O O . ASP A 1 92 ? 53.031 -14.266 -17.719 1 81.94 92 ASP A O 1
ATOM 679 N N . ILE A 1 93 ? 51.844 -12.633 -16.828 1 79.81 93 ILE A N 1
ATOM 680 C CA . ILE A 1 93 ? 50.875 -13.539 -16.203 1 79.81 93 ILE A CA 1
ATOM 681 C C . ILE A 1 93 ? 49.469 -13.266 -16.734 1 79.81 93 ILE A C 1
ATOM 683 O O . ILE A 1 93 ? 49.062 -12.109 -16.875 1 79.81 93 ILE A O 1
ATOM 687 N N . ALA A 1 94 ? 48.75 -14.25 -17.234 1 77.06 94 ALA A N 1
ATOM 688 C CA . ALA A 1 94 ? 47.344 -14.203 -17.531 1 77.06 94 ALA A CA 1
ATOM 689 C C . ALA A 1 94 ? 46.531 -14.828 -16.406 1 77.06 94 ALA A C 1
ATOM 691 O O . ALA A 1 94 ? 46.625 -16.031 -16.125 1 77.06 94 ALA A O 1
ATOM 692 N N . MET A 1 95 ? 45.844 -13.93 -15.703 1 73.12 95 MET A N 1
ATOM 693 C CA . MET A 1 95 ? 45.062 -14.43 -14.594 1 73.12 95 MET A CA 1
ATOM 694 C C . MET A 1 95 ? 43.688 -14.906 -15.086 1 73.12 95 MET A C 1
ATOM 696 O O . MET A 1 95 ? 43.094 -14.312 -16 1 73.12 95 MET A O 1
ATOM 700 N N . ARG A 1 96 ? 43.312 -16.047 -14.758 1 62.91 96 ARG A N 1
ATOM 701 C CA . ARG A 1 96 ? 41.969 -16.578 -15.07 1 62.91 96 ARG A CA 1
ATOM 702 C C . ARG A 1 96 ? 40.969 -16.25 -13.961 1 62.91 96 ARG A C 1
ATOM 704 O O . ARG A 1 96 ? 41.344 -16.172 -12.789 1 62.91 96 ARG A O 1
ATOM 711 N N . PRO A 1 97 ? 39.812 -15.805 -14.438 1 52.16 97 PRO A N 1
ATOM 712 C CA . PRO A 1 97 ? 38.844 -15.68 -13.344 1 52.16 97 PRO A CA 1
ATOM 713 C C . PRO A 1 97 ? 38.844 -16.891 -12.422 1 52.16 97 PRO A C 1
ATOM 715 O O . PRO A 1 97 ? 39.094 -18.016 -12.867 1 52.16 97 PRO A O 1
ATOM 718 N N . ASP A 1 98 ? 39.125 -16.672 -11.227 1 43.12 98 ASP A N 1
ATOM 719 C CA . ASP A 1 98 ? 39 -17.828 -10.328 1 43.12 98 ASP A CA 1
ATOM 720 C C . ASP A 1 98 ? 37.75 -18.641 -10.641 1 43.12 98 ASP A C 1
ATOM 722 O O . ASP A 1 98 ? 36.656 -18.297 -10.219 1 43.12 98 ASP A O 1
ATOM 726 N N . GLN A 1 99 ? 37.688 -19.031 -11.75 1 38.03 99 GLN A N 1
ATOM 727 C CA . GLN A 1 99 ? 36.531 -19.906 -12.016 1 38.03 99 GLN A CA 1
ATOM 728 C C . GLN A 1 99 ? 36.406 -20.969 -10.93 1 38.03 99 GLN A C 1
ATOM 730 O O . GLN A 1 99 ? 35.281 -21.375 -10.602 1 38.03 99 GLN A O 1
ATOM 735 N N . LEU A 1 100 ? 37.5 -21.828 -10.828 1 35.84 100 LEU A N 1
ATOM 736 C CA . LEU A 1 100 ? 37.375 -23 -9.961 1 35.84 100 LEU A CA 1
ATOM 737 C C . LEU A 1 100 ? 37.125 -22.562 -8.516 1 35.84 100 LEU A C 1
ATOM 739 O O . LEU A 1 100 ? 36.469 -23.297 -7.762 1 35.84 100 LEU A O 1
ATOM 743 N N . ALA A 1 101 ? 38.062 -21.766 -7.961 1 36.34 101 ALA A N 1
ATOM 744 C CA . ALA A 1 101 ? 38.125 -21.656 -6.508 1 36.34 101 ALA A CA 1
ATOM 745 C C . ALA A 1 101 ? 36.969 -20.828 -5.949 1 36.34 101 ALA A C 1
ATOM 747 O O . ALA A 1 101 ? 36.938 -20.547 -4.746 1 36.34 101 ALA A O 1
ATOM 748 N N . LEU A 1 102 ? 36.5 -19.938 -6.645 1 38.44 102 LEU A N 1
ATOM 749 C CA . LEU A 1 102 ? 35.375 -19.406 -5.902 1 38.44 102 LEU A CA 1
ATOM 750 C C . LEU A 1 102 ? 34.375 -20.5 -5.539 1 38.44 102 LEU A C 1
ATOM 752 O O . LEU A 1 102 ? 33.688 -21.016 -6.41 1 38.44 102 LEU A O 1
ATOM 756 N N . GLU A 1 103 ? 34.812 -21.266 -4.828 1 46.97 103 GLU A N 1
ATOM 757 C CA . GLU A 1 103 ? 33.906 -22.234 -4.223 1 46.97 103 GLU A CA 1
ATOM 758 C C . GLU A 1 103 ? 32.469 -21.719 -4.188 1 46.97 103 GLU A C 1
ATOM 760 O O . GLU A 1 103 ? 32.219 -20.656 -3.607 1 46.97 103 GLU A O 1
ATOM 765 N N . ASP A 1 104 ? 31.766 -22.094 -5.18 1 65 104 ASP A N 1
ATOM 766 C CA . ASP A 1 104 ? 30.344 -21.781 -5.238 1 65 104 ASP A CA 1
ATOM 767 C C . ASP A 1 104 ? 29.703 -21.922 -3.863 1 65 104 ASP A C 1
ATOM 769 O O . ASP A 1 104 ? 29.922 -22.906 -3.16 1 65 104 ASP A O 1
ATOM 773 N N . VAL A 1 105 ? 29.547 -20.875 -3.357 1 74.94 105 VAL A N 1
ATOM 774 C CA . VAL A 1 105 ? 28.812 -20.906 -2.1 1 74.94 105 VAL A CA 1
ATOM 775 C C . VAL A 1 105 ? 27.312 -20.953 -2.383 1 74.94 105 VAL A C 1
ATOM 777 O O . VAL A 1 105 ? 26.844 -20.438 -3.404 1 74.94 105 VAL A O 1
ATOM 780 N N . VAL A 1 106 ? 26.766 -21.75 -1.655 1 79.19 106 VAL A N 1
ATOM 781 C CA . VAL A 1 106 ? 25.328 -21.875 -1.746 1 79.19 106 VAL A CA 1
ATOM 782 C C . VAL A 1 106 ? 24.688 -21.406 -0.438 1 79.19 106 VAL A C 1
ATOM 784 O O . VAL A 1 106 ? 25.234 -21.641 0.643 1 79.19 106 VAL A O 1
ATOM 787 N N . VAL A 1 107 ? 23.688 -20.703 -0.639 1 75.56 107 VAL A N 1
ATOM 788 C CA . VAL A 1 107 ? 22.953 -20.25 0.544 1 75.56 107 VAL A CA 1
ATOM 789 C C . VAL A 1 107 ? 22.156 -21.422 1.123 1 75.56 107 VAL A C 1
ATOM 791 O O . VAL A 1 107 ? 21.453 -22.109 0.396 1 75.56 107 VAL A O 1
ATOM 794 N N . VAL A 1 108 ? 22.406 -21.672 2.312 1 74.5 108 VAL A N 1
ATOM 795 C CA . VAL A 1 108 ? 21.672 -22.719 3.01 1 74.5 108 VAL A CA 1
ATOM 796 C C . VAL A 1 108 ? 21.25 -22.219 4.391 1 74.5 108 VAL A C 1
ATOM 798 O O . VAL A 1 108 ? 22.094 -21.797 5.191 1 74.5 108 VAL A O 1
ATOM 801 N N . GLY A 1 109 ? 20.031 -22.219 4.602 1 69.06 109 GLY A N 1
ATOM 802 C CA . GLY A 1 109 ? 19.578 -21.781 5.918 1 69.06 109 GLY A CA 1
ATOM 803 C C . GLY A 1 109 ? 19.938 -20.344 6.219 1 69.06 109 GLY A C 1
ATOM 804 O O . GLY A 1 109 ? 19.562 -19.438 5.461 1 69.06 109 GLY A O 1
ATOM 805 N N . TYR A 1 110 ? 20.453 -20.141 7.246 1 76.81 110 TYR A N 1
ATOM 806 C CA . TYR A 1 110 ? 20.828 -18.812 7.719 1 76.81 110 TYR A CA 1
ATOM 807 C C . TYR A 1 110 ? 22.328 -18.562 7.547 1 76.81 110 TYR A C 1
ATOM 809 O O . TYR A 1 110 ? 22.953 -17.875 8.359 1 76.81 110 TYR A O 1
ATOM 817 N N . GLY A 1 111 ? 22.797 -19.297 6.34 1 74.81 111 GLY A N 1
ATOM 818 C CA . GLY A 1 111 ? 24.219 -19.109 6.062 1 74.81 111 GLY A CA 1
ATOM 819 C C . GLY A 1 111 ? 24.609 -19.531 4.664 1 74.81 111 GLY A C 1
ATOM 820 O O . GLY A 1 111 ? 23.75 -19.828 3.83 1 74.81 111 GLY A O 1
ATOM 821 N N . VAL A 1 112 ? 25.891 -19.344 4.469 1 78.19 112 VAL A N 1
ATOM 822 C CA . VAL A 1 112 ? 26.453 -19.766 3.189 1 78.19 112 VAL A CA 1
ATOM 823 C C . VAL A 1 112 ? 27.422 -20.922 3.406 1 78.19 112 VAL A C 1
ATOM 825 O O . VAL A 1 112 ? 28.078 -21.016 4.453 1 78.19 112 VAL A O 1
ATOM 828 N N . THR A 1 113 ? 27.281 -21.828 2.588 1 81.12 113 THR A N 1
ATOM 829 C CA . THR A 1 113 ? 28.172 -22.984 2.627 1 81.12 113 THR A CA 1
ATOM 830 C C . THR A 1 113 ? 28.781 -23.25 1.256 1 81.12 113 THR A C 1
ATOM 832 O O . THR A 1 113 ? 28.188 -22.938 0.228 1 81.12 113 THR A O 1
ATOM 835 N N . LYS A 1 114 ? 29.953 -23.766 1.329 1 82.88 114 LYS A N 1
ATOM 836 C CA . LYS A 1 114 ? 30.578 -24.188 0.076 1 82.88 114 LYS A CA 1
ATOM 837 C C . LYS A 1 114 ? 29.859 -25.406 -0.514 1 82.88 114 LYS A C 1
ATOM 839 O O . LYS A 1 114 ? 29.438 -26.297 0.221 1 82.88 114 LYS A O 1
ATOM 844 N N . LYS A 1 115 ? 29.797 -25.391 -1.703 1 83.25 115 LYS A N 1
ATOM 845 C CA . LYS A 1 115 ? 29.125 -26.5 -2.393 1 83.25 115 LYS A CA 1
ATOM 846 C C . LYS A 1 115 ? 29.766 -27.828 -2.029 1 83.25 115 LYS A C 1
ATOM 848 O O . LYS A 1 115 ? 29.078 -28.844 -1.93 1 83.25 115 LYS A O 1
ATOM 853 N N . ARG A 1 116 ? 31.078 -27.828 -1.917 1 84.69 116 ARG A N 1
ATOM 854 C CA . ARG A 1 116 ? 31.797 -29.047 -1.595 1 84.69 116 ARG A CA 1
ATOM 855 C C . ARG A 1 116 ? 31.406 -29.578 -0.22 1 84.69 116 ARG A C 1
ATOM 857 O O . ARG A 1 116 ? 31.422 -30.781 0.02 1 84.69 116 ARG A O 1
ATOM 864 N N . ASP A 1 117 ? 30.969 -28.734 0.62 1 84.88 117 ASP A N 1
ATOM 865 C CA . ASP A 1 117 ? 30.703 -29.109 2.006 1 84.88 117 ASP A CA 1
ATOM 866 C C . ASP A 1 117 ? 29.219 -29.344 2.238 1 84.88 117 ASP A C 1
ATOM 868 O O . ASP A 1 117 ? 28.781 -29.5 3.381 1 84.88 117 ASP A O 1
ATOM 872 N N . LEU A 1 118 ? 28.531 -29.375 1.232 1 85.44 118 LEU A N 1
ATOM 873 C CA . LEU A 1 118 ? 27.094 -29.609 1.359 1 85.44 118 LEU A CA 1
ATOM 874 C C . LEU A 1 118 ? 26.812 -31.094 1.621 1 85.44 118 LEU A C 1
ATOM 876 O O . LEU A 1 118 ? 27.328 -31.953 0.912 1 85.44 118 LEU A O 1
ATOM 880 N N . ALA A 1 119 ? 26.031 -31.359 2.578 1 89.19 119 ALA A N 1
ATOM 881 C CA . ALA A 1 119 ? 25.672 -32.75 2.895 1 89.19 119 ALA A CA 1
ATOM 882 C C . ALA A 1 119 ? 24.219 -33.031 2.541 1 89.19 119 ALA A C 1
ATOM 884 O O . ALA A 1 119 ? 23.75 -34.156 2.676 1 89.19 119 ALA A O 1
ATOM 885 N N . GLY A 1 120 ? 23.516 -32.094 2.047 1 87.25 120 GLY A N 1
ATOM 886 C CA . GLY A 1 120 ? 22.109 -32.25 1.673 1 87.25 120 GLY A CA 1
ATOM 887 C C . GLY A 1 120 ? 21.875 -32.125 0.18 1 87.25 120 GLY A C 1
ATOM 888 O O . GLY A 1 120 ? 22.812 -31.891 -0.585 1 87.25 120 GLY A O 1
ATOM 889 N N . ALA A 1 121 ? 20.625 -32.375 -0.171 1 89.19 121 ALA A N 1
ATOM 890 C CA . ALA A 1 121 ? 20.234 -32.281 -1.576 1 89.19 121 ALA A CA 1
ATOM 891 C C . ALA A 1 121 ? 19.781 -30.859 -1.922 1 89.19 121 ALA A C 1
ATOM 893 O O . ALA A 1 121 ? 18.734 -30.406 -1.455 1 89.19 121 ALA A O 1
ATOM 894 N N . ILE A 1 122 ? 20.484 -30.203 -2.742 1 89 122 ILE A N 1
ATOM 895 C CA . ILE A 1 122 ? 20.172 -28.828 -3.141 1 89 122 ILE A CA 1
ATOM 896 C C . ILE A 1 122 ? 20.391 -28.672 -4.645 1 89 122 ILE A C 1
ATOM 898 O O . ILE A 1 122 ? 21.344 -29.219 -5.203 1 89 122 ILE A O 1
ATOM 902 N N . THR A 1 123 ? 19.484 -28.047 -5.254 1 89.31 123 THR A N 1
ATOM 903 C CA . THR A 1 123 ? 19.656 -27.625 -6.645 1 89.31 123 THR A CA 1
ATOM 904 C C . THR A 1 123 ? 19.781 -26.109 -6.75 1 89.31 123 THR A C 1
ATOM 906 O O . THR A 1 123 ? 18.984 -25.375 -6.164 1 89.31 123 THR A O 1
ATOM 909 N N . SER A 1 124 ? 20.75 -25.656 -7.465 1 88.94 124 SER A N 1
ATOM 910 C CA . SER A 1 124 ? 21 -24.234 -7.621 1 88.94 124 SER A CA 1
ATOM 911 C C . SER A 1 124 ? 20.828 -23.797 -9.07 1 88.94 124 SER A C 1
ATOM 913 O O . SER A 1 124 ? 21.297 -24.469 -9.992 1 88.94 124 SER A O 1
ATOM 915 N N . LEU A 1 125 ? 20.141 -22.703 -9.219 1 89.19 125 LEU A N 1
ATOM 916 C CA . LEU A 1 125 ? 19.922 -22.109 -10.531 1 89.19 125 LEU A CA 1
ATOM 917 C C . LEU A 1 125 ? 20.328 -20.641 -10.539 1 89.19 125 LEU A C 1
ATOM 919 O O . LEU A 1 125 ? 20.078 -19.922 -9.57 1 89.19 125 LEU A O 1
ATOM 923 N N . LYS A 1 126 ? 20.938 -20.281 -11.625 1 87.81 126 LYS A N 1
ATOM 924 C CA . LYS A 1 126 ? 21.266 -18.875 -11.859 1 87.81 126 LYS A CA 1
ATOM 925 C C . LYS A 1 126 ? 20.531 -18.344 -13.086 1 87.81 126 LYS A C 1
ATOM 927 O O . LYS A 1 126 ? 20.969 -18.562 -14.219 1 87.81 126 LYS A O 1
ATOM 932 N N . PRO A 1 127 ? 19.641 -17.5 -12.906 1 83.19 127 PRO A N 1
ATOM 933 C CA . PRO A 1 127 ? 18.797 -17.047 -14.016 1 83.19 127 PRO A CA 1
ATOM 934 C C . PRO A 1 127 ? 19.609 -16.391 -15.133 1 83.19 127 PRO A C 1
ATOM 936 O O . PRO A 1 127 ? 19.266 -16.531 -16.312 1 83.19 127 PRO A O 1
ATOM 939 N N . ASP A 1 128 ? 20.656 -15.758 -14.836 1 75.44 128 ASP A N 1
ATOM 940 C CA . ASP A 1 128 ? 21.438 -15.062 -15.859 1 75.44 128 ASP A CA 1
ATOM 941 C C . ASP A 1 128 ? 22.078 -16.047 -16.844 1 75.44 128 ASP A C 1
ATOM 943 O O . ASP A 1 128 ? 22.406 -15.68 -17.969 1 75.44 128 ASP A O 1
ATOM 947 N N . ASN A 1 129 ? 22.172 -17.234 -16.391 1 70.94 129 ASN A N 1
ATOM 948 C CA . ASN A 1 129 ? 22.828 -18.234 -17.219 1 70.94 129 ASN A CA 1
ATOM 949 C C . ASN A 1 129 ? 21.828 -19.047 -18.031 1 70.94 129 ASN A C 1
ATOM 951 O O . ASN A 1 129 ? 22.203 -19.906 -18.828 1 70.94 129 ASN A O 1
ATOM 955 N N . ILE A 1 130 ? 20.578 -18.656 -17.812 1 74.56 130 ILE A N 1
ATOM 956 C CA . ILE A 1 130 ? 19.531 -19.469 -18.438 1 74.56 130 ILE A CA 1
ATOM 957 C C . ILE A 1 130 ? 18.609 -18.578 -19.266 1 74.56 130 ILE A C 1
ATOM 959 O O . ILE A 1 130 ? 18 -17.641 -18.734 1 74.56 130 ILE A O 1
ATOM 963 N N . GLN A 1 131 ? 18.641 -18.844 -20.516 1 75.19 131 GLN A N 1
ATOM 964 C CA . GLN A 1 131 ? 17.719 -18.141 -21.391 1 75.19 131 GLN A CA 1
ATOM 965 C C . GLN A 1 131 ? 16.344 -18.797 -21.375 1 75.19 131 GLN A C 1
ATOM 967 O O . GLN A 1 131 ? 16.109 -19.781 -22.078 1 75.19 131 GLN A O 1
ATOM 972 N N . ALA A 1 132 ? 15.438 -18.266 -20.594 1 71.81 132 ALA A N 1
ATOM 973 C CA . ALA A 1 132 ? 14.133 -18.891 -20.422 1 71.81 132 ALA A CA 1
ATOM 974 C C . ALA A 1 132 ? 13.062 -18.172 -21.219 1 71.81 132 ALA A C 1
ATOM 976 O O . ALA A 1 132 ? 11.875 -18.469 -21.094 1 71.81 132 ALA A O 1
ATOM 977 N N . GLY A 1 133 ? 13.469 -17.219 -22.047 1 76.69 133 GLY A N 1
ATOM 978 C CA . GLY A 1 133 ? 12.461 -16.453 -22.766 1 76.69 133 GLY A CA 1
ATOM 979 C C . GLY A 1 133 ? 11.766 -15.414 -21.891 1 76.69 133 GLY A C 1
ATOM 980 O O . GLY A 1 133 ? 12.375 -14.875 -20.969 1 76.69 133 GLY A O 1
ATOM 981 N N . VAL A 1 134 ? 10.57 -15.023 -22.375 1 78.5 134 VAL A N 1
ATOM 982 C CA . VAL A 1 134 ? 9.812 -14.031 -21.625 1 78.5 134 VAL A CA 1
ATOM 983 C C . VAL A 1 134 ? 8.945 -14.719 -20.578 1 78.5 134 VAL A C 1
ATOM 985 O O . VAL A 1 134 ? 8.039 -15.484 -20.922 1 78.5 134 VAL A O 1
ATOM 988 N N . VAL A 1 135 ? 9.312 -14.539 -19.375 1 77.5 135 VAL A N 1
ATOM 989 C CA . VAL A 1 135 ? 8.57 -15.172 -18.297 1 77.5 135 VAL A CA 1
ATOM 990 C C . VAL A 1 135 ? 7.926 -14.102 -17.406 1 77.5 135 VAL A C 1
ATOM 992 O O . VAL A 1 135 ? 8.594 -13.164 -16.984 1 77.5 135 VAL A O 1
ATOM 995 N N . SER A 1 136 ? 6.602 -14.258 -17.188 1 73.56 136 SER A N 1
ATOM 996 C CA . SER A 1 136 ? 5.867 -13.297 -16.375 1 73.56 136 SER A CA 1
ATOM 997 C C . SER A 1 136 ? 5.984 -13.625 -14.891 1 73.56 136 SER A C 1
ATOM 999 O O . SER A 1 136 ? 5.871 -12.734 -14.039 1 73.56 136 SER A O 1
ATOM 1001 N N . ASP A 1 137 ? 6.105 -14.938 -14.57 1 78.56 137 ASP A N 1
ATOM 1002 C CA . ASP A 1 137 ? 6.203 -15.422 -13.195 1 78.56 137 ASP A CA 1
ATOM 1003 C C . ASP A 1 137 ? 7.477 -16.234 -12.992 1 78.56 137 ASP A C 1
ATOM 1005 O O . ASP A 1 137 ? 7.816 -17.078 -13.828 1 78.56 137 ASP A O 1
ATOM 1009 N N . MET A 1 138 ? 8.125 -16.031 -11.898 1 77.69 138 MET A N 1
ATOM 1010 C CA . MET A 1 138 ? 9.398 -16.688 -11.617 1 77.69 138 MET A CA 1
ATOM 1011 C C . MET A 1 138 ? 9.234 -18.203 -11.547 1 77.69 138 MET A C 1
ATOM 1013 O O . MET A 1 138 ? 10.156 -18.953 -11.883 1 77.69 138 MET A O 1
ATOM 1017 N N . SER A 1 139 ? 8.078 -18.578 -11.125 1 77.12 139 SER A N 1
ATOM 1018 C CA . SER A 1 139 ? 7.867 -20.016 -10.992 1 77.12 139 SER A CA 1
ATOM 1019 C C . SER A 1 139 ? 7.938 -20.703 -12.344 1 77.12 139 SER A C 1
ATOM 1021 O O . SER A 1 139 ? 8.289 -21.891 -12.43 1 77.12 139 SER A O 1
ATOM 1023 N N . GLN A 1 140 ? 7.656 -20.016 -13.375 1 76.88 140 GLN A N 1
ATOM 1024 C CA . GLN A 1 140 ? 7.746 -20.578 -14.719 1 76.88 140 GLN A CA 1
ATOM 1025 C C . GLN A 1 140 ? 9.203 -20.828 -15.117 1 76.88 140 GLN A C 1
ATOM 1027 O O . GLN A 1 140 ? 9.477 -21.703 -15.945 1 76.88 140 GLN A O 1
ATOM 1032 N N . PHE A 1 141 ? 10.031 -20.156 -14.453 1 81 141 PHE A N 1
ATOM 1033 C CA . PHE A 1 141 ? 11.461 -20.328 -14.703 1 81 141 PHE A CA 1
ATOM 1034 C C . PHE A 1 141 ? 11.945 -21.688 -14.227 1 81 141 PHE A C 1
ATOM 1036 O O . PHE A 1 141 ? 12.883 -22.25 -14.797 1 81 141 PHE A O 1
ATOM 1043 N N . LEU A 1 142 ? 11.25 -22.219 -13.305 1 84.69 142 LEU A N 1
ATOM 1044 C CA . LEU A 1 142 ? 11.68 -23.469 -12.672 1 84.69 142 LEU A CA 1
ATOM 1045 C C . LEU A 1 142 ? 11.18 -24.672 -13.453 1 84.69 142 LEU A C 1
ATOM 1047 O O . LEU A 1 142 ? 11.68 -25.781 -13.266 1 84.69 142 LEU A O 1
ATOM 1051 N N . LYS A 1 143 ? 10.344 -24.484 -14.242 1 85.69 143 LYS A N 1
ATOM 1052 C CA . LYS A 1 143 ? 9.68 -25.609 -14.914 1 85.69 143 LYS A CA 1
ATOM 1053 C C . LYS A 1 143 ? 10.688 -26.453 -15.68 1 85.69 143 LYS A C 1
ATOM 1055 O O . LYS A 1 143 ? 11.328 -25.984 -16.625 1 85.69 143 LYS A O 1
ATOM 1060 N N . GLY A 1 144 ? 10.891 -27.688 -15.266 1 86.19 144 GLY A N 1
ATOM 1061 C CA . GLY A 1 144 ? 11.711 -28.688 -15.938 1 86.19 144 GLY A CA 1
ATOM 1062 C C . GLY A 1 144 ? 13.195 -28.484 -15.727 1 86.19 144 GLY A C 1
ATOM 1063 O O . GLY A 1 144 ? 14.016 -29.203 -16.297 1 86.19 144 GLY A O 1
ATOM 1064 N N . ARG A 1 145 ? 13.5 -27.594 -14.914 1 90.19 145 ARG A N 1
ATOM 1065 C CA . ARG A 1 145 ? 14.914 -27.234 -14.844 1 90.19 145 ARG A CA 1
ATOM 1066 C C . ARG A 1 145 ? 15.539 -27.734 -13.547 1 90.19 145 ARG A C 1
ATOM 1068 O O . ARG A 1 145 ? 16.766 -27.75 -13.406 1 90.19 145 ARG A O 1
ATOM 1075 N N . ALA A 1 146 ? 14.75 -28.141 -12.703 1 90.38 146 ALA A N 1
ATOM 1076 C CA . ALA A 1 146 ? 15.242 -28.656 -11.43 1 90.38 146 ALA A CA 1
ATOM 1077 C C . ALA A 1 146 ? 14.672 -30.047 -11.133 1 90.38 146 ALA A C 1
ATOM 1079 O O . ALA A 1 146 ? 13.461 -30.25 -11.203 1 90.38 146 ALA A O 1
ATOM 1080 N N . SER A 1 147 ? 15.594 -30.906 -10.82 1 91.19 147 SER A N 1
ATOM 1081 C CA . SER A 1 147 ? 15.125 -32.25 -10.469 1 91.19 147 SER A CA 1
ATOM 1082 C C . SER A 1 147 ? 14.336 -32.219 -9.164 1 91.19 147 SER A C 1
ATOM 1084 O O . SER A 1 147 ? 14.672 -31.484 -8.234 1 91.19 147 SER A O 1
ATOM 1086 N N . GLY A 1 148 ? 13.305 -33.031 -9.195 1 91.69 148 GLY A N 1
ATOM 1087 C CA . GLY A 1 148 ? 12.492 -33.156 -8 1 91.69 148 GLY A CA 1
ATOM 1088 C C . GLY A 1 148 ? 11.461 -32.062 -7.848 1 91.69 148 GLY A C 1
ATOM 1089 O O . GLY A 1 148 ? 10.719 -32.031 -6.863 1 91.69 148 GLY A O 1
ATOM 1090 N N . VAL A 1 149 ? 11.445 -31.188 -8.758 1 92 149 VAL A N 1
ATOM 1091 C CA . VAL A 1 149 ? 10.523 -30.047 -8.688 1 92 149 VAL A CA 1
ATOM 1092 C C . VAL A 1 149 ? 9.516 -30.141 -9.836 1 92 149 VAL A C 1
ATOM 1094 O O . VAL A 1 149 ? 9.906 -30.203 -11 1 92 149 VAL A O 1
ATOM 1097 N N . GLN A 1 150 ? 8.312 -30.156 -9.43 1 90.62 150 GLN A N 1
ATOM 1098 C CA . GLN A 1 150 ? 7.23 -30.125 -10.406 1 90.62 150 GLN A CA 1
ATOM 1099 C C . GLN A 1 150 ? 6.535 -28.766 -10.414 1 90.62 150 GLN A C 1
ATOM 1101 O O . GLN A 1 150 ? 6.074 -28.297 -9.367 1 90.62 150 GLN A O 1
ATOM 1106 N N . VAL A 1 151 ? 6.508 -28.156 -11.586 1 88.56 151 VAL A N 1
ATOM 1107 C CA . VAL A 1 151 ? 5.809 -26.875 -11.75 1 88.56 151 VAL A CA 1
ATOM 1108 C C . VAL A 1 151 ? 4.609 -27.062 -12.68 1 88.56 151 VAL A C 1
ATOM 1110 O O . VAL A 1 151 ? 4.766 -27.5 -13.82 1 88.56 151 VAL A O 1
ATOM 1113 N N . ARG A 1 152 ? 3.486 -26.766 -12.18 1 84.5 152 ARG A N 1
ATOM 1114 C CA . ARG A 1 152 ? 2.271 -26.906 -12.969 1 84.5 152 ARG A CA 1
ATOM 1115 C C . ARG A 1 152 ? 1.573 -25.562 -13.156 1 84.5 152 ARG A C 1
ATOM 1117 O O . ARG A 1 152 ? 1.45 -24.781 -12.211 1 84.5 152 ARG A O 1
ATOM 1124 N N . GLN A 1 153 ? 1.204 -25.375 -14.359 1 80.38 153 GLN A N 1
ATOM 1125 C CA . GLN A 1 153 ? 0.4 -24.203 -14.672 1 80.38 153 GLN A CA 1
ATOM 1126 C C . GLN A 1 153 ? -1.083 -24.469 -14.43 1 80.38 153 GLN A C 1
ATOM 1128 O O . GLN A 1 153 ? -1.634 -25.453 -14.93 1 80.38 153 GLN A O 1
ATOM 1133 N N . ASN A 1 154 ? -1.737 -23.625 -13.695 1 81 154 ASN A N 1
ATOM 1134 C CA . ASN A 1 154 ? -3.156 -23.812 -13.406 1 81 154 ASN A CA 1
ATOM 1135 C C . ASN A 1 154 ? -4.035 -23.219 -14.5 1 81 154 ASN A C 1
ATOM 1137 O O . ASN A 1 154 ? -5.172 -23.641 -14.695 1 81 154 ASN A O 1
ATOM 1141 N N . SER A 1 155 ? -3.516 -22.156 -15.094 1 86.81 155 SER A N 1
ATOM 1142 C CA . SER A 1 155 ? -4.223 -21.5 -16.188 1 86.81 155 SER A CA 1
ATOM 1143 C C . SER A 1 155 ? -3.256 -20.75 -17.109 1 86.81 155 SER A C 1
ATOM 1145 O O . SER A 1 155 ? -2.25 -20.219 -16.641 1 86.81 155 SER A O 1
ATOM 1147 N N . LEU A 1 156 ? -3.607 -20.719 -18.297 1 88.62 156 LEU A N 1
ATOM 1148 C CA . LEU A 1 156 ? -2.773 -20 -19.266 1 88.62 156 LEU A CA 1
ATOM 1149 C C . LEU A 1 156 ? -3.23 -18.562 -19.406 1 88.62 156 LEU A C 1
ATOM 1151 O O . LEU A 1 156 ? -2.666 -17.797 -20.203 1 88.62 156 LEU A O 1
ATOM 1155 N N . GLU A 1 157 ? -4.242 -18.172 -18.656 1 90.62 157 GLU A N 1
ATOM 1156 C CA . GLU A 1 157 ? -4.672 -16.766 -18.688 1 90.62 157 GLU A CA 1
ATOM 1157 C C . GLU A 1 157 ? -3.543 -15.836 -18.266 1 90.62 157 GLU A C 1
ATOM 1159 O O . GLU A 1 157 ? -2.611 -16.25 -17.562 1 90.62 157 GLU A O 1
ATOM 1164 N N . PRO A 1 158 ? -3.658 -14.594 -18.719 1 90.88 158 PRO A N 1
ATOM 1165 C CA . PRO A 1 158 ? -2.641 -13.648 -18.25 1 90.88 158 PRO A CA 1
ATOM 1166 C C . PRO A 1 158 ? -2.596 -13.547 -16.719 1 90.88 158 PRO A C 1
ATOM 1168 O O . PRO A 1 158 ? -3.639 -13.422 -16.078 1 90.88 158 PRO A O 1
ATOM 1171 N N . GLY A 1 159 ? -1.456 -13.672 -16.25 1 84.88 159 GLY A N 1
ATOM 1172 C CA . GLY A 1 159 ? -1.3 -13.641 -14.805 1 84.88 159 GLY A CA 1
ATOM 1173 C C . GLY A 1 159 ? -1.763 -14.922 -14.125 1 84.88 159 GLY A C 1
ATOM 1174 O O . GLY A 1 159 ? -2.051 -14.922 -12.93 1 84.88 159 GLY A O 1
ATOM 1175 N N . GLY A 1 160 ? -1.889 -15.93 -14.805 1 81.94 160 GLY A N 1
ATOM 1176 C CA . GLY A 1 160 ? -2.344 -17.203 -14.266 1 81.94 160 GLY A CA 1
ATOM 1177 C C . GLY A 1 160 ? -1.425 -17.75 -13.195 1 81.94 160 GLY A C 1
ATOM 1178 O O . GLY A 1 160 ? -0.205 -17.594 -13.266 1 81.94 160 GLY A O 1
ATOM 1179 N N . SER A 1 161 ? -1.979 -18.453 -12.289 1 78.12 161 SER A N 1
ATOM 1180 C CA . SER A 1 161 ? -1.231 -18.969 -11.148 1 78.12 161 SER A CA 1
ATOM 1181 C C . SER A 1 161 ? -0.473 -20.234 -11.508 1 78.12 161 SER A C 1
ATOM 1183 O O . SER A 1 161 ? -0.813 -20.922 -12.477 1 78.12 161 SER A O 1
ATOM 1185 N N . VAL A 1 162 ? 0.599 -20.469 -10.758 1 80.44 162 VAL A N 1
ATOM 1186 C CA . VAL A 1 162 ? 1.438 -21.656 -10.906 1 80.44 162 VAL A CA 1
ATOM 1187 C C . VAL A 1 162 ? 1.583 -22.359 -9.562 1 80.44 162 VAL A C 1
ATOM 1189 O O . VAL A 1 162 ? 1.591 -21.719 -8.508 1 80.44 162 VAL A O 1
ATOM 1192 N N . SER A 1 163 ? 1.572 -23.609 -9.641 1 86.81 163 SER A N 1
ATOM 1193 C CA . SER A 1 163 ? 1.803 -24.422 -8.445 1 86.81 163 SER A CA 1
ATOM 1194 C C . SER A 1 163 ? 3.129 -25.156 -8.531 1 86.81 163 SER A C 1
ATOM 1196 O O . SER A 1 163 ? 3.496 -25.672 -9.594 1 86.81 163 SER A O 1
ATOM 1198 N N . VAL A 1 164 ? 3.816 -25.203 -7.402 1 89.38 164 VAL A N 1
ATOM 1199 C CA . VAL A 1 164 ? 5.109 -25.875 -7.34 1 89.38 164 VAL A CA 1
ATOM 1200 C C . VAL A 1 164 ? 5.07 -26.969 -6.273 1 89.38 164 VAL A C 1
ATOM 1202 O O . VAL A 1 164 ? 4.543 -26.75 -5.176 1 89.38 164 VAL A O 1
ATOM 1205 N N . ARG A 1 165 ? 5.543 -28.141 -6.621 1 92 165 ARG A N 1
ATOM 1206 C CA . ARG A 1 165 ? 5.68 -29.25 -5.691 1 92 165 ARG A CA 1
ATOM 1207 C C . ARG A 1 165 ? 7.105 -29.797 -5.691 1 92 165 ARG A C 1
ATOM 1209 O O . ARG A 1 165 ? 7.691 -30.016 -6.754 1 92 165 ARG A O 1
ATOM 1216 N N . VAL A 1 166 ? 7.594 -29.875 -4.57 1 92.94 166 VAL A N 1
ATOM 1217 C CA . VAL A 1 166 ? 8.914 -30.484 -4.422 1 92.94 166 VAL A CA 1
ATOM 1218 C C . VAL A 1 166 ? 8.773 -31.906 -3.871 1 92.94 166 VAL A C 1
ATOM 1220 O O . VAL A 1 166 ? 8.297 -32.094 -2.75 1 92.94 166 VAL A O 1
ATOM 1223 N N . ARG A 1 167 ? 9.211 -32.844 -4.648 1 94.5 167 ARG A N 1
ATOM 1224 C CA . ARG A 1 167 ? 9.164 -34.281 -4.293 1 94.5 167 ARG A CA 1
ATOM 1225 C C . ARG A 1 167 ? 7.762 -34.688 -3.867 1 94.5 167 ARG A C 1
ATOM 1227 O O . ARG A 1 167 ? 7.59 -35.375 -2.848 1 94.5 167 ARG A O 1
ATOM 1234 N N . GLY A 1 168 ? 6.77 -34.125 -4.57 1 92.12 168 GLY A N 1
ATOM 1235 C CA . GLY A 1 168 ? 5.383 -34.531 -4.395 1 92.12 168 GLY A CA 1
ATOM 1236 C C . GLY A 1 168 ? 4.672 -33.719 -3.311 1 92.12 168 GLY A C 1
ATOM 1237 O O . GLY A 1 168 ? 5.285 -32.906 -2.631 1 92.12 168 GLY A O 1
ATOM 1238 N N . ALA A 1 169 ? 3.361 -33.969 -3.141 1 91.94 169 ALA A N 1
ATOM 1239 C CA . ALA A 1 169 ? 2.559 -33.312 -2.113 1 91.94 169 ALA A CA 1
ATOM 1240 C C . ALA A 1 169 ? 2.758 -33.969 -0.753 1 91.94 169 ALA A C 1
ATOM 1242 O O . ALA A 1 169 ? 2.85 -35.219 -0.661 1 91.94 169 ALA A O 1
ATOM 1243 N N . SER A 1 170 ? 2.807 -33.156 0.24 1 89.94 170 SER A N 1
ATOM 1244 C CA . SER A 1 170 ? 3.053 -33.656 1.579 1 89.94 170 SER A CA 1
ATOM 1245 C C . SER A 1 170 ? 1.766 -33.719 2.396 1 89.94 170 SER A C 1
ATOM 1247 O O . SER A 1 170 ? 1.74 -34.281 3.488 1 89.94 170 SER A O 1
ATOM 1249 N N . SER A 1 171 ? 0.75 -33.094 1.888 1 90.81 171 SER A N 1
ATOM 1250 C CA . SER A 1 171 ? -0.502 -33.031 2.633 1 90.81 171 SER A CA 1
ATOM 1251 C C . SER A 1 171 ? -1.705 -33.156 1.703 1 90.81 171 SER A C 1
ATOM 1253 O O . SER A 1 171 ? -1.591 -32.938 0.498 1 90.81 171 SER A O 1
ATOM 1255 N N . VAL A 1 172 ? -2.793 -33.469 2.354 1 87 172 VAL A N 1
ATOM 1256 C CA . VAL A 1 172 ? -4.008 -33.625 1.561 1 87 172 VAL A CA 1
ATOM 1257 C C . VAL A 1 172 ? -4.898 -32.406 1.743 1 87 172 VAL A C 1
ATOM 1259 O O . VAL A 1 172 ? -5.742 -32.125 0.896 1 87 172 VAL A O 1
ATOM 1262 N N . SER A 1 173 ? -4.688 -31.734 2.822 1 82.5 173 SER A N 1
ATOM 1263 C CA . SER A 1 173 ? -5.582 -30.609 3.105 1 82.5 173 SER A CA 1
ATOM 1264 C C . SER A 1 173 ? -4.801 -29.359 3.469 1 82.5 173 SER A C 1
ATOM 1266 O O . SER A 1 173 ? -5.312 -28.234 3.34 1 82.5 173 SER A O 1
ATOM 1268 N N . ALA A 1 174 ? -3.639 -29.531 3.926 1 82.62 174 ALA A N 1
ATOM 1269 C CA . ALA A 1 174 ? -2.818 -28.391 4.312 1 82.62 174 ALA A CA 1
ATOM 1270 C C . ALA A 1 174 ? -2.014 -27.859 3.123 1 82.62 174 ALA A C 1
ATOM 1272 O O . ALA A 1 174 ? -2.141 -28.375 2.008 1 82.62 174 ALA A O 1
ATOM 1273 N N . GLU A 1 175 ? -1.331 -26.891 3.4 1 83.5 175 GLU A N 1
ATOM 1274 C CA . GLU A 1 175 ? -0.543 -26.234 2.355 1 83.5 175 GLU A CA 1
ATOM 1275 C C . GLU A 1 175 ? 0.509 -27.188 1.79 1 83.5 175 GLU A C 1
ATOM 1277 O O . GLU A 1 175 ? 1.129 -27.953 2.533 1 83.5 175 GLU A O 1
ATOM 1282 N N . ASN A 1 176 ? 0.632 -27.078 0.438 1 88.5 176 ASN A N 1
ATOM 1283 C CA . ASN A 1 176 ? 1.601 -27.938 -0.223 1 88.5 176 ASN A CA 1
ATOM 1284 C C . ASN A 1 176 ? 2.627 -27.141 -1.015 1 88.5 176 ASN A C 1
ATOM 1286 O O . ASN A 1 176 ? 3.604 -27.688 -1.52 1 88.5 176 ASN A O 1
ATOM 1290 N N . GLU A 1 177 ? 2.43 -25.859 -1.146 1 89.25 177 GLU A N 1
ATOM 1291 C CA . GLU A 1 177 ? 3.412 -25.031 -1.828 1 89.25 177 GLU A CA 1
ATOM 1292 C C . GLU A 1 177 ? 4.699 -24.906 -1.016 1 89.25 177 GLU A C 1
ATOM 1294 O O . GLU A 1 177 ? 4.664 -24.891 0.216 1 89.25 177 GLU A O 1
ATOM 1299 N N . PRO A 1 178 ? 5.809 -24.844 -1.69 1 90.5 178 PRO A N 1
ATOM 1300 C CA . PRO A 1 178 ? 7.051 -24.641 -0.936 1 90.5 178 PRO A CA 1
ATOM 1301 C C . PRO A 1 178 ? 7.117 -23.281 -0.261 1 90.5 178 PRO A C 1
ATOM 1303 O O . PRO A 1 178 ? 6.379 -22.359 -0.633 1 90.5 178 PRO A O 1
ATOM 1306 N N . LEU A 1 179 ? 7.969 -23.25 0.729 1 91.44 179 LEU A N 1
ATOM 1307 C CA . LEU A 1 179 ? 8.258 -21.953 1.345 1 91.44 179 LEU A CA 1
ATOM 1308 C C . LEU A 1 179 ? 9.203 -21.141 0.469 1 91.44 179 LEU A C 1
ATOM 1310 O O . LEU A 1 179 ? 10.25 -21.625 0.048 1 91.44 179 LEU A O 1
ATOM 1314 N N . TYR A 1 180 ? 8.844 -20 0.133 1 91.56 180 TYR A N 1
ATOM 1315 C CA . TYR A 1 180 ? 9.742 -19.094 -0.569 1 91.56 180 TYR A CA 1
ATOM 1316 C C . TYR A 1 180 ? 10.43 -18.156 0.406 1 91.56 180 TYR A C 1
ATOM 1318 O O . TYR A 1 180 ? 9.789 -17.562 1.274 1 91.56 180 TYR A O 1
ATOM 1326 N N . VAL A 1 181 ? 11.672 -18.047 0.274 1 93 181 VAL A N 1
ATOM 1327 C CA . VAL A 1 181 ? 12.453 -17.125 1.092 1 93 181 VAL A CA 1
ATOM 1328 C C . VAL A 1 181 ? 13.242 -16.172 0.193 1 93 181 VAL A C 1
ATOM 1330 O O . VAL A 1 181 ? 14.195 -16.594 -0.475 1 93 181 VAL A O 1
ATOM 1333 N N . ILE A 1 182 ? 12.922 -14.938 0.169 1 93.75 182 ILE A N 1
ATOM 1334 C CA . ILE A 1 182 ? 13.602 -13.93 -0.64 1 93.75 182 ILE A CA 1
ATOM 1335 C C . ILE A 1 182 ? 14.539 -13.109 0.241 1 93.75 182 ILE A C 1
ATOM 1337 O O . ILE A 1 182 ? 14.086 -12.234 0.99 1 93.75 182 ILE A O 1
ATOM 1341 N N . ASP A 1 183 ? 15.742 -13.305 0.111 1 92.38 183 ASP A N 1
ATOM 1342 C CA . ASP A 1 183 ? 16.734 -12.602 0.927 1 92.38 183 ASP A CA 1
ATOM 1343 C C . ASP A 1 183 ? 16.375 -12.68 2.41 1 92.38 183 ASP A C 1
ATOM 1345 O O . ASP A 1 183 ? 16.375 -11.664 3.107 1 92.38 183 ASP A O 1
ATOM 1349 N N . GLY A 1 184 ? 15.883 -13.82 2.803 1 90.25 184 GLY A N 1
ATOM 1350 C CA . GLY A 1 184 ? 15.555 -14.047 4.203 1 90.25 184 GLY A CA 1
ATOM 1351 C C . GLY A 1 184 ? 14.086 -13.82 4.516 1 90.25 184 GLY A C 1
ATOM 1352 O O . GLY A 1 184 ? 13.602 -14.258 5.562 1 90.25 184 GLY A O 1
ATOM 1353 N N . PHE A 1 185 ? 13.32 -13.18 3.719 1 91.31 185 PHE A N 1
ATOM 1354 C CA . PHE A 1 185 ? 11.898 -12.938 3.912 1 91.31 185 PHE A CA 1
ATOM 1355 C C . PHE A 1 185 ? 11.078 -14.156 3.49 1 91.31 185 PHE A C 1
ATOM 1357 O O . PHE A 1 185 ? 11.133 -14.57 2.33 1 91.31 185 PHE A O 1
ATOM 1364 N N . GLN A 1 186 ? 10.312 -14.68 4.32 1 91.75 186 GLN A N 1
ATOM 1365 C CA . GLN A 1 186 ? 9.453 -15.82 4.027 1 91.75 186 GLN A CA 1
ATOM 1366 C C . GLN A 1 186 ? 8.117 -15.367 3.443 1 91.75 186 GLN A C 1
ATOM 1368 O O . GLN A 1 186 ? 7.426 -14.531 4.027 1 91.75 186 GLN A O 1
ATOM 1373 N N . THR A 1 187 ? 7.812 -15.922 2.334 1 88.88 187 THR A N 1
ATOM 1374 C CA . THR A 1 187 ? 6.551 -15.539 1.712 1 88.88 187 THR A CA 1
ATOM 1375 C C . THR A 1 187 ? 5.961 -16.703 0.917 1 88.88 187 THR A C 1
ATOM 1377 O O . THR A 1 187 ? 6.652 -17.688 0.645 1 88.88 187 THR A O 1
ATOM 1380 N N . ASP A 1 188 ? 4.637 -16.531 0.632 1 76.88 188 ASP A N 1
ATOM 1381 C CA . ASP A 1 188 ? 3.945 -17.531 -0.176 1 76.88 188 ASP A CA 1
ATOM 1382 C C . ASP A 1 188 ? 3.654 -17 -1.577 1 76.88 188 ASP A C 1
ATOM 1384 O O . ASP A 1 188 ? 3.107 -17.719 -2.418 1 76.88 188 ASP A O 1
ATOM 1388 N N . ASN A 1 189 ? 4.066 -15.758 -1.825 1 72.31 189 ASN A N 1
ATOM 1389 C CA . ASN A 1 189 ? 3.707 -15.117 -3.084 1 72.31 189 ASN A CA 1
ATOM 1390 C C . ASN A 1 189 ? 4.941 -14.812 -3.93 1 72.31 189 ASN A C 1
ATOM 1392 O O . ASN A 1 189 ? 5.801 -14.031 -3.523 1 72.31 189 ASN A O 1
ATOM 1396 N N . MET A 1 190 ? 4.992 -15.438 -5.07 1 74.62 190 MET A N 1
ATOM 1397 C CA . MET A 1 190 ? 6.148 -15.172 -5.922 1 74.62 190 MET A CA 1
ATOM 1398 C C . MET A 1 190 ? 5.738 -14.422 -7.184 1 74.62 190 MET A C 1
ATOM 1400 O O . MET A 1 190 ? 6.578 -14.141 -8.047 1 74.62 190 MET A O 1
ATOM 1404 N N . THR A 1 191 ? 4.523 -14.125 -7.258 1 69 191 THR A N 1
ATOM 1405 C CA . THR A 1 191 ? 4.047 -13.602 -8.531 1 69 191 THR A CA 1
ATOM 1406 C C . THR A 1 191 ? 4.527 -12.172 -8.75 1 69 191 THR A C 1
ATOM 1408 O O . THR A 1 191 ? 4.449 -11.641 -9.859 1 69 191 THR A O 1
ATOM 1411 N N . GLN A 1 192 ? 5.133 -11.617 -7.828 1 75.75 192 GLN A N 1
ATOM 1412 C CA . GLN A 1 192 ? 5.398 -10.188 -7.988 1 75.75 192 GLN A CA 1
ATOM 1413 C C . GLN A 1 192 ? 6.898 -9.922 -8.07 1 75.75 192 GLN A C 1
ATOM 1415 O O . GLN A 1 192 ? 7.328 -8.766 -8.039 1 75.75 192 GLN A O 1
ATOM 1420 N N . LEU A 1 193 ? 7.684 -10.984 -8.258 1 83.38 193 LEU A N 1
ATOM 1421 C CA . LEU A 1 193 ? 9.125 -10.82 -8.391 1 83.38 193 LEU A CA 1
ATOM 1422 C C . LEU A 1 193 ? 9.562 -11 -9.836 1 83.38 193 LEU A C 1
ATOM 1424 O O . LEU A 1 193 ? 9.156 -11.953 -10.5 1 83.38 193 LEU A O 1
ATOM 1428 N N . ASN A 1 194 ? 10.375 -10.086 -10.273 1 86.56 194 ASN A N 1
ATOM 1429 C CA . ASN A 1 194 ? 10.938 -10.188 -11.617 1 86.56 194 ASN A CA 1
ATOM 1430 C C . ASN A 1 194 ? 12.172 -11.086 -11.633 1 86.56 194 ASN A C 1
ATOM 1432 O O . ASN A 1 194 ? 13.07 -10.938 -10.805 1 86.56 194 ASN A O 1
ATOM 1436 N N . VAL A 1 195 ? 12.234 -11.914 -12.547 1 85.81 195 VAL A N 1
ATOM 1437 C CA . VAL A 1 195 ? 13.305 -12.898 -12.641 1 85.81 195 VAL A CA 1
ATOM 1438 C C . VAL A 1 195 ? 14.641 -12.195 -12.852 1 85.81 195 VAL A C 1
ATOM 1440 O O . VAL A 1 195 ? 15.68 -12.648 -12.359 1 85.81 195 VAL A O 1
ATOM 1443 N N . ASP A 1 196 ? 14.633 -11.07 -13.492 1 87.75 196 ASP A N 1
ATOM 1444 C CA . ASP A 1 196 ? 15.867 -10.359 -13.805 1 87.75 196 ASP A CA 1
ATOM 1445 C C . ASP A 1 196 ? 16.5 -9.766 -12.547 1 87.75 196 ASP A C 1
ATOM 1447 O O . ASP A 1 196 ? 17.656 -9.367 -12.555 1 87.75 196 ASP A O 1
ATOM 1451 N N . ASP A 1 197 ? 15.805 -9.75 -11.531 1 91.5 197 ASP A N 1
ATOM 1452 C CA . ASP A 1 197 ? 16.328 -9.25 -10.266 1 91.5 197 ASP A CA 1
ATOM 1453 C C . ASP A 1 197 ? 16.969 -10.367 -9.453 1 91.5 197 ASP A C 1
ATOM 1455 O O . ASP A 1 197 ? 17.578 -10.109 -8.406 1 91.5 197 ASP A O 1
ATOM 1459 N N . ILE A 1 198 ? 16.891 -11.547 -9.914 1 92.25 198 ILE A N 1
ATOM 1460 C CA . ILE A 1 198 ? 17.344 -12.695 -9.141 1 92.25 198 ILE A CA 1
ATOM 1461 C C . ILE A 1 198 ? 18.781 -13.055 -9.531 1 92.25 198 ILE A C 1
ATOM 1463 O O . ILE A 1 198 ? 19.094 -13.203 -10.711 1 92.25 198 ILE A O 1
ATOM 1467 N N . GLU A 1 199 ? 19.562 -13.18 -8.57 1 92.06 199 GLU A N 1
ATOM 1468 C CA . GLU A 1 199 ? 20.953 -13.625 -8.758 1 92.06 199 GLU A CA 1
ATOM 1469 C C . GLU A 1 199 ? 21.031 -15.148 -8.797 1 92.06 199 GLU A C 1
ATOM 1471 O O . GLU A 1 199 ? 21.703 -15.719 -9.656 1 92.06 199 GLU A O 1
ATOM 1476 N N . SER A 1 200 ? 20.375 -15.758 -7.812 1 91.12 200 SER A N 1
ATOM 1477 C CA . SER A 1 200 ? 20.422 -17.219 -7.746 1 91.12 200 SER A CA 1
ATOM 1478 C C . SER A 1 200 ? 19.188 -17.781 -7.043 1 91.12 200 SER A C 1
ATOM 1480 O O . SER A 1 200 ? 18.516 -17.062 -6.285 1 91.12 200 SER A O 1
ATOM 1482 N N . ILE A 1 201 ? 18.844 -19 -7.355 1 91.62 201 ILE A N 1
ATOM 1483 C CA . ILE A 1 201 ? 17.75 -19.75 -6.738 1 91.62 201 ILE A CA 1
ATOM 1484 C C . ILE A 1 201 ? 18.297 -21.078 -6.215 1 91.62 201 ILE A C 1
ATOM 1486 O O . ILE A 1 201 ? 18.906 -21.844 -6.953 1 91.62 201 ILE A O 1
ATOM 1490 N N . GLU A 1 202 ? 18.141 -21.344 -4.918 1 92.38 202 GLU A N 1
ATOM 1491 C CA . GLU A 1 202 ? 18.469 -22.641 -4.324 1 92.38 202 GLU A CA 1
ATOM 1492 C C . GLU A 1 202 ? 17.203 -23.375 -3.875 1 92.38 202 GLU A C 1
ATOM 1494 O O . GLU A 1 202 ? 16.422 -22.859 -3.086 1 92.38 202 GLU A O 1
ATOM 1499 N N . ILE A 1 203 ? 17.031 -24.5 -4.348 1 93.25 203 ILE A N 1
ATOM 1500 C CA . ILE A 1 203 ? 15.906 -25.344 -3.943 1 93.25 203 ILE A CA 1
ATOM 1501 C C . ILE A 1 203 ? 16.375 -26.406 -2.955 1 93.25 203 ILE A C 1
ATOM 1503 O O . ILE A 1 203 ? 17.172 -27.281 -3.309 1 93.25 203 ILE A O 1
ATOM 1507 N N . LEU A 1 204 ? 15.922 -26.25 -1.803 1 92.75 204 LEU A N 1
ATOM 1508 C CA . LEU A 1 204 ? 16.219 -27.234 -0.763 1 92.75 204 LEU A CA 1
ATOM 1509 C C . LEU A 1 204 ? 15.172 -28.344 -0.754 1 92.75 204 LEU A C 1
ATOM 1511 O O . LEU A 1 204 ? 13.984 -28.078 -0.558 1 92.75 204 LEU A O 1
ATOM 1515 N N . LYS A 1 205 ? 15.625 -29.578 -0.801 1 91.88 205 LYS A N 1
ATOM 1516 C CA . LYS A 1 205 ? 14.664 -30.656 -1.061 1 91.88 205 LYS A CA 1
ATOM 1517 C C . LYS A 1 205 ? 14.641 -31.656 0.085 1 91.88 205 LYS A C 1
ATOM 1519 O O . LYS A 1 205 ? 13.633 -32.344 0.302 1 91.88 205 LYS A O 1
ATOM 1524 N N . ASP A 1 206 ? 15.742 -31.844 0.764 1 89.62 206 ASP A N 1
ATOM 1525 C CA . ASP A 1 206 ? 15.758 -32.875 1.798 1 89.62 206 ASP A CA 1
ATOM 1526 C C . ASP A 1 206 ? 15.602 -32.25 3.188 1 89.62 206 ASP A C 1
ATOM 1528 O O . ASP A 1 206 ? 15.648 -31.031 3.342 1 89.62 206 ASP A O 1
ATOM 1532 N N . ALA A 1 207 ? 15.453 -33.062 4.168 1 84.38 207 ALA A N 1
ATOM 1533 C CA . ALA A 1 207 ? 15.102 -32.625 5.516 1 84.38 207 ALA A CA 1
ATOM 1534 C C . ALA A 1 207 ? 16.25 -31.859 6.164 1 84.38 207 ALA A C 1
ATOM 1536 O O . ALA A 1 207 ? 16.031 -30.906 6.93 1 84.38 207 ALA A O 1
ATOM 1537 N N . SER A 1 208 ? 17.391 -32.25 5.902 1 83.06 208 SER A N 1
ATOM 1538 C CA . SER A 1 208 ? 18.531 -31.609 6.555 1 83.06 208 SER A CA 1
ATOM 1539 C C . SER A 1 208 ? 18.656 -30.141 6.145 1 83.06 208 SER A C 1
ATOM 1541 O O . SER A 1 208 ? 19.156 -29.312 6.914 1 83.06 208 SER A O 1
ATOM 1543 N N . THR A 1 209 ? 18.266 -29.859 5.039 1 80.56 209 THR A N 1
ATOM 1544 C CA . THR A 1 209 ? 18.406 -28.484 4.543 1 80.56 209 THR A CA 1
ATOM 1545 C C . THR A 1 209 ? 17.141 -27.688 4.832 1 80.56 209 THR A C 1
ATOM 1547 O O . THR A 1 209 ? 17.203 -26.469 5.031 1 80.56 209 THR A O 1
ATOM 1550 N N . THR A 1 210 ? 16 -28.266 4.824 1 81.75 210 THR A N 1
ATOM 1551 C CA . THR A 1 210 ? 14.742 -27.562 4.941 1 81.75 210 THR A CA 1
ATOM 1552 C C . THR A 1 210 ? 14.352 -27.391 6.406 1 81.75 210 THR A C 1
ATOM 1554 O O . THR A 1 210 ? 13.609 -26.469 6.754 1 81.75 210 THR A O 1
ATOM 1557 N N . ALA A 1 211 ? 14.883 -28.203 7.207 1 77.94 211 ALA A N 1
ATOM 1558 C CA . ALA A 1 211 ? 14.414 -28.25 8.586 1 77.94 211 ALA A CA 1
ATOM 1559 C C . ALA A 1 211 ? 14.695 -26.953 9.32 1 77.94 211 ALA A C 1
ATOM 1561 O O . ALA A 1 211 ? 13.953 -26.562 10.234 1 77.94 211 ALA A O 1
ATOM 1562 N N . ILE A 1 212 ? 15.633 -26.328 8.891 1 81 212 ILE A N 1
ATOM 1563 C CA . ILE A 1 212 ? 16.016 -25.094 9.562 1 81 212 ILE A CA 1
ATOM 1564 C C . ILE A 1 212 ? 14.953 -24.016 9.344 1 81 212 ILE A C 1
ATOM 1566 O O . ILE A 1 212 ? 14.891 -23.031 10.086 1 81 212 ILE A O 1
ATOM 1570 N N . TYR A 1 213 ? 14.156 -24.266 8.445 1 83.12 213 TYR A N 1
ATOM 1571 C CA . TYR A 1 213 ? 13.094 -23.312 8.172 1 83.12 213 TYR A CA 1
ATOM 1572 C C . TYR A 1 213 ? 11.781 -23.766 8.805 1 83.12 213 TYR A C 1
ATOM 1574 O O . TYR A 1 213 ? 10.789 -23.031 8.758 1 83.12 213 TYR A O 1
ATOM 1582 N N . GLY A 1 214 ? 11.773 -24.891 9.352 1 77.25 214 GLY A N 1
ATOM 1583 C CA . GLY A 1 214 ? 10.664 -25.344 10.172 1 77.25 214 GLY A CA 1
ATOM 1584 C C . GLY A 1 214 ? 9.484 -25.859 9.367 1 77.25 214 GLY A C 1
ATOM 1585 O O . GLY A 1 214 ? 9.664 -26.609 8.406 1 77.25 214 GLY A O 1
ATOM 1586 N N . ALA A 1 215 ? 8.133 -25.531 9.906 1 72.69 215 ALA A N 1
ATOM 1587 C CA . ALA A 1 215 ? 6.855 -26.125 9.492 1 72.69 215 ALA A CA 1
ATOM 1588 C C . ALA A 1 215 ? 6.66 -26 7.984 1 72.69 215 ALA A C 1
ATOM 1590 O O . ALA A 1 215 ? 6.094 -26.891 7.348 1 72.69 215 ALA A O 1
ATOM 1591 N N . ARG A 1 216 ? 7.09 -25.078 7.344 1 72.81 216 ARG A N 1
ATOM 1592 C CA . ARG A 1 216 ? 6.809 -24.984 5.914 1 72.81 216 ARG A CA 1
ATOM 1593 C C . ARG A 1 216 ? 7.957 -25.562 5.098 1 72.81 216 ARG A C 1
ATOM 1595 O O . ARG A 1 216 ? 7.863 -25.672 3.871 1 72.81 216 ARG A O 1
ATOM 1602 N N . GLY A 1 217 ? 8.789 -26.109 5.699 1 79.62 217 GLY A N 1
ATOM 1603 C CA . GLY A 1 217 ? 9.914 -26.734 5.004 1 79.62 217 GLY A CA 1
ATOM 1604 C C . GLY A 1 217 ? 9.609 -28.125 4.488 1 79.62 217 GLY A C 1
ATOM 1605 O O . GLY A 1 217 ? 10.328 -28.641 3.631 1 79.62 217 GLY A O 1
ATOM 1606 N N . ALA A 1 218 ? 8.539 -28.656 5.012 1 80.94 218 ALA A N 1
ATOM 1607 C CA . ALA A 1 218 ? 8.164 -30.016 4.586 1 80.94 218 ALA A CA 1
ATOM 1608 C C . ALA A 1 218 ? 7.848 -30.047 3.096 1 80.94 218 ALA A C 1
ATOM 1610 O O . ALA A 1 218 ? 8.031 -31.078 2.443 1 80.94 218 ALA A O 1
ATOM 1611 N N . ASN A 1 219 ? 7.406 -28.984 2.602 1 88.25 219 ASN A N 1
ATOM 1612 C CA . ASN A 1 219 ? 7.023 -28.906 1.195 1 88.25 219 ASN A CA 1
ATOM 1613 C C . ASN A 1 219 ? 8.18 -28.406 0.327 1 88.25 219 ASN A C 1
ATOM 1615 O O . ASN A 1 219 ? 7.988 -28.125 -0.856 1 88.25 219 ASN A O 1
ATOM 1619 N N . GLY A 1 220 ? 9.352 -28.297 0.894 1 90.31 220 GLY A N 1
ATOM 1620 C CA . GLY A 1 220 ? 10.484 -27.734 0.182 1 90.31 220 GLY A CA 1
ATOM 1621 C C . GLY A 1 220 ? 10.648 -26.25 0.402 1 90.31 220 GLY A C 1
ATOM 1622 O O . GLY A 1 220 ? 9.695 -25.562 0.784 1 90.31 220 GLY A O 1
ATOM 1623 N N . VAL A 1 221 ? 11.883 -25.828 0.259 1 92.06 221 VAL A N 1
ATOM 1624 C CA . VAL A 1 221 ? 12.156 -24.391 0.407 1 92.06 221 VAL A CA 1
ATOM 1625 C C . VAL A 1 221 ? 12.867 -23.875 -0.843 1 92.06 221 VAL A C 1
ATOM 1627 O O . VAL A 1 221 ? 13.797 -24.5 -1.346 1 92.06 221 VAL A O 1
ATOM 1630 N N . ILE A 1 222 ? 12.406 -22.828 -1.334 1 92.56 222 ILE A N 1
ATOM 1631 C CA . ILE A 1 222 ? 13.055 -22.141 -2.447 1 92.56 222 ILE A CA 1
ATOM 1632 C C . ILE A 1 222 ? 13.648 -20.812 -1.968 1 92.56 222 ILE A C 1
ATOM 1634 O O . ILE A 1 222 ? 12.914 -19.875 -1.67 1 92.56 222 ILE A O 1
ATOM 1638 N N . LEU A 1 223 ? 14.922 -20.797 -1.967 1 93.12 223 LEU A N 1
ATOM 1639 C CA . LEU A 1 223 ? 15.641 -19.594 -1.565 1 93.12 223 LEU A CA 1
ATOM 1640 C C . LEU A 1 223 ? 15.953 -18.719 -2.775 1 93.12 223 LEU A C 1
ATOM 1642 O O . LEU A 1 223 ? 16.516 -19.203 -3.764 1 93.12 223 LEU A O 1
ATOM 1646 N N . ILE A 1 224 ? 15.641 -17.547 -2.682 1 93.06 224 ILE A N 1
ATOM 1647 C CA . ILE A 1 224 ? 15.898 -16.594 -3.756 1 93.06 224 ILE A CA 1
ATOM 1648 C C . ILE A 1 224 ? 16.828 -15.492 -3.256 1 93.06 224 ILE A C 1
ATOM 1650 O O . ILE A 1 224 ? 16.531 -14.82 -2.266 1 93.06 224 ILE A O 1
ATOM 1654 N N . THR A 1 225 ? 17.891 -15.422 -3.885 1 92.94 225 THR A N 1
ATOM 1655 C CA . THR A 1 225 ? 18.828 -14.32 -3.645 1 92.94 225 THR A CA 1
ATOM 1656 C C . THR A 1 225 ? 18.734 -13.281 -4.754 1 92.94 225 THR A C 1
ATOM 1658 O O . THR A 1 225 ? 18.906 -13.602 -5.934 1 92.94 225 THR A O 1
ATOM 1661 N N . THR A 1 226 ? 18.484 -12.102 -4.426 1 93.81 226 THR A N 1
ATOM 1662 C CA . THR A 1 226 ? 18.344 -11.055 -5.434 1 93.81 226 THR A CA 1
ATOM 1663 C C . THR A 1 226 ? 19.672 -10.352 -5.684 1 93.81 226 THR A C 1
ATOM 1665 O O . THR A 1 226 ? 20.609 -10.477 -4.883 1 93.81 226 THR A O 1
ATOM 1668 N N . LYS A 1 227 ? 19.734 -9.758 -6.77 1 93.56 227 LYS A N 1
ATOM 1669 C CA . LYS A 1 227 ? 20.969 -9.078 -7.18 1 93.56 227 LYS A CA 1
ATOM 1670 C C . LYS A 1 227 ? 21.312 -7.941 -6.219 1 93.56 227 LYS A C 1
ATOM 1672 O O . LYS A 1 227 ? 20.422 -7.262 -5.707 1 93.56 227 LYS A O 1
ATOM 1677 N N . LYS A 1 228 ? 22.656 -7.855 -6.004 1 90.75 228 LYS A N 1
ATOM 1678 C CA . LYS A 1 228 ? 23.203 -6.797 -5.164 1 90.75 228 LYS A CA 1
ATOM 1679 C C . LYS A 1 228 ? 24.25 -5.984 -5.918 1 90.75 228 LYS A C 1
ATOM 1681 O O . LYS A 1 228 ? 24.719 -6.391 -6.988 1 90.75 228 LYS A O 1
ATOM 1686 N N . GLY A 1 229 ? 24.547 -4.859 -5.324 1 85.81 229 GLY A N 1
ATOM 1687 C CA . GLY A 1 229 ? 25.641 -4.094 -5.898 1 85.81 229 GLY A CA 1
ATOM 1688 C C . GLY A 1 229 ? 27.016 -4.688 -5.598 1 85.81 229 GLY A C 1
ATOM 1689 O O . GLY A 1 229 ? 27.188 -5.395 -4.602 1 85.81 229 GLY A O 1
ATOM 1690 N N . LYS A 1 230 ? 27.828 -4.492 -6.535 1 80.62 230 LYS A N 1
ATOM 1691 C CA . LYS A 1 230 ? 29.219 -4.891 -6.336 1 80.62 230 LYS A CA 1
ATOM 1692 C C . LYS A 1 230 ? 30.156 -3.68 -6.383 1 80.62 230 LYS A C 1
ATOM 1694 O O . LYS A 1 230 ? 29.906 -2.736 -7.141 1 80.62 230 LYS A O 1
ATOM 1699 N N . ALA A 1 231 ? 31.125 -3.766 -5.438 1 77.94 231 ALA A N 1
ATOM 1700 C CA . ALA A 1 231 ? 32.062 -2.662 -5.414 1 77.94 231 ALA A CA 1
ATOM 1701 C C . ALA A 1 231 ? 32.781 -2.525 -6.758 1 77.94 231 ALA A C 1
ATOM 1703 O O . ALA A 1 231 ? 33.156 -3.525 -7.383 1 77.94 231 ALA A O 1
ATOM 1704 N N . GLY A 1 232 ? 32.969 -1.233 -7.172 1 72.69 232 GLY A N 1
ATOM 1705 C CA . GLY A 1 232 ? 33.656 -0.957 -8.43 1 72.69 232 GLY A CA 1
ATOM 1706 C C . GLY A 1 232 ? 32.844 -0.1 -9.375 1 72.69 232 GLY A C 1
ATOM 1707 O O . GLY A 1 232 ? 32.25 0.892 -8.953 1 72.69 232 GLY A O 1
ATOM 1708 N N . GLN A 1 233 ? 32.75 -0.631 -10.602 1 66.25 233 GLN A N 1
ATOM 1709 C CA . GLN A 1 233 ? 32.094 0.175 -11.633 1 66.25 233 GLN A CA 1
ATOM 1710 C C . GLN A 1 233 ? 30.578 0.029 -11.562 1 66.25 233 GLN A C 1
ATOM 1712 O O . GLN A 1 233 ? 30.062 -1.021 -11.164 1 66.25 233 GLN A O 1
ATOM 1717 N N . VAL A 1 234 ? 29.922 1.125 -11.852 1 79.38 234 VAL A N 1
ATOM 1718 C CA . VAL A 1 234 ? 28.469 1.163 -11.945 1 79.38 234 VAL A CA 1
ATOM 1719 C C . VAL A 1 234 ? 28.016 0.46 -13.227 1 79.38 234 VAL A C 1
ATOM 1721 O O . VAL A 1 234 ? 28.578 0.7 -14.305 1 79.38 234 VAL A O 1
ATOM 1724 N N . HIS A 1 235 ? 27.219 -0.485 -13.031 1 84.56 235 HIS A N 1
ATOM 1725 C CA . HIS A 1 235 ? 26.672 -1.258 -14.141 1 84.56 235 HIS A CA 1
ATOM 1726 C C . HIS A 1 235 ? 25.219 -0.916 -14.391 1 84.56 235 HIS A C 1
ATOM 1728 O O . HIS A 1 235 ? 24.375 -1.08 -13.5 1 84.56 235 HIS A O 1
ATOM 1734 N N . VAL A 1 236 ? 24.922 -0.335 -15.594 1 87.88 236 VAL A N 1
ATOM 1735 C CA . VAL A 1 236 ? 23.562 -0.045 -16 1 87.88 236 VAL A CA 1
ATOM 1736 C C . VAL A 1 236 ? 23.125 -1.019 -17.094 1 87.88 236 VAL A C 1
ATOM 1738 O O . VAL A 1 236 ? 23.828 -1.198 -18.094 1 87.88 236 VAL A O 1
ATOM 1741 N N . GLU A 1 237 ? 21.969 -1.588 -16.906 1 91.94 237 GLU A N 1
ATOM 1742 C CA . GLU A 1 237 ? 21.453 -2.561 -17.859 1 91.94 237 GLU A CA 1
ATOM 1743 C C . GLU A 1 237 ? 20.016 -2.258 -18.234 1 91.94 237 GLU A C 1
ATOM 1745 O O . GLU A 1 237 ? 19.172 -2.01 -17.375 1 91.94 237 GLU A O 1
ATOM 1750 N N . TYR A 1 238 ? 19.734 -2.172 -19.453 1 92 238 TYR A N 1
ATOM 1751 C CA . TYR A 1 238 ? 18.391 -2.062 -19.984 1 92 238 TYR A CA 1
ATOM 1752 C C . TYR A 1 238 ? 18.031 -3.275 -20.844 1 92 238 TYR A C 1
ATOM 1754 O O . TYR A 1 238 ? 18.797 -3.672 -21.719 1 92 238 TYR A O 1
ATOM 1762 N N . SER A 1 239 ? 16.922 -3.818 -20.562 1 93.44 239 SER A N 1
ATOM 1763 C CA . SER A 1 239 ? 16.469 -4.969 -21.344 1 93.44 239 SER A CA 1
ATOM 1764 C C . SER A 1 239 ? 15.031 -4.797 -21.812 1 93.44 239 SER A C 1
ATOM 1766 O O . SER A 1 239 ? 14.203 -4.227 -21.094 1 93.44 239 SER A O 1
ATOM 1768 N N . ASN A 1 240 ? 14.766 -5.203 -22.953 1 94.12 240 ASN A N 1
ATOM 1769 C CA . ASN A 1 240 ? 13.438 -5.266 -23.562 1 94.12 240 ASN A CA 1
ATOM 1770 C C . ASN A 1 240 ? 13.18 -6.617 -24.219 1 94.12 240 ASN A C 1
ATOM 1772 O O . ASN A 1 240 ? 14.023 -7.109 -24.969 1 94.12 240 ASN A O 1
ATOM 1776 N N . SER A 1 241 ? 12.07 -7.219 -23.828 1 92.69 241 SER A N 1
ATOM 1777 C CA . SER A 1 241 ? 11.648 -8.477 -24.422 1 92.69 241 SER A CA 1
ATOM 1778 C C . SER A 1 241 ? 10.195 -8.422 -24.875 1 92.69 241 SER A C 1
ATOM 1780 O O . SER A 1 241 ? 9.297 -8.172 -24.078 1 92.69 241 SER A O 1
ATOM 1782 N N . SER A 1 242 ? 9.992 -8.656 -26.156 1 94.69 242 SER A N 1
ATOM 1783 C CA . SER A 1 242 ? 8.656 -8.703 -26.734 1 94.69 242 SER A CA 1
ATOM 1784 C C . SER A 1 242 ? 8.328 -10.094 -27.25 1 94.69 242 SER A C 1
ATOM 1786 O O . SER A 1 242 ? 9.188 -10.773 -27.812 1 94.69 242 SER A O 1
ATOM 1788 N N . ALA A 1 243 ? 7.109 -10.508 -27 1 94.81 243 ALA A N 1
ATOM 1789 C CA . ALA A 1 243 ? 6.707 -11.852 -27.422 1 94.81 243 ALA A CA 1
ATOM 1790 C C . ALA A 1 243 ? 5.332 -11.844 -28.078 1 94.81 243 ALA A C 1
ATOM 1792 O O . ALA A 1 243 ? 4.348 -11.422 -27.453 1 94.81 243 ALA A O 1
ATOM 1793 N N . ALA A 1 244 ? 5.273 -12.266 -29.266 1 96.19 244 ALA A N 1
ATOM 1794 C CA . ALA A 1 244 ? 3.996 -12.43 -29.953 1 96.19 244 ALA A CA 1
ATOM 1795 C C . ALA A 1 244 ? 3.346 -13.766 -29.578 1 96.19 244 ALA A C 1
ATOM 1797 O O . ALA A 1 244 ? 3.965 -14.82 -29.719 1 96.19 244 ALA A O 1
ATOM 1798 N N . LYS A 1 245 ? 2.137 -13.727 -29.141 1 94.56 245 LYS A N 1
ATOM 1799 C CA . LYS A 1 245 ? 1.361 -14.914 -28.797 1 94.56 245 LYS A CA 1
ATOM 1800 C C . LYS A 1 245 ? 0.397 -15.281 -29.938 1 94.56 245 LYS A C 1
ATOM 1802 O O . LYS A 1 245 ? -0.485 -14.492 -30.281 1 94.56 245 LYS A O 1
ATOM 1807 N N . LEU A 1 246 ? 0.568 -16.422 -30.406 1 95.38 246 LEU A N 1
ATOM 1808 C CA . LEU A 1 246 ? -0.291 -16.906 -31.484 1 95.38 246 LEU A CA 1
ATOM 1809 C C . LEU A 1 246 ? -1.158 -18.062 -31 1 95.38 246 LEU A C 1
ATOM 1811 O O . LEU A 1 246 ? -0.639 -19.078 -30.516 1 95.38 246 LEU A O 1
ATOM 1815 N N . MET A 1 247 ? -2.428 -17.906 -31.203 1 93.38 247 MET A N 1
ATOM 1816 C CA . MET A 1 247 ? -3.369 -18.938 -30.766 1 93.38 247 MET A CA 1
ATOM 1817 C C . MET A 1 247 ? -3.102 -20.266 -31.453 1 93.38 247 MET A C 1
ATOM 1819 O O . MET A 1 247 ? -2.811 -20.297 -32.656 1 93.38 247 MET A O 1
ATOM 1823 N N . TYR A 1 248 ? -3.15 -21.25 -30.672 1 90.19 248 TYR A N 1
ATOM 1824 C CA . TYR A 1 248 ? -3.037 -22.625 -31.188 1 90.19 248 TYR A CA 1
ATOM 1825 C C . TYR A 1 248 ? -4.242 -23.453 -30.766 1 90.19 248 TYR A C 1
ATOM 1827 O O . TYR A 1 248 ? -4.484 -23.672 -29.578 1 90.19 248 TYR A O 1
ATOM 1835 N N . ASN A 1 249 ? -5.031 -23.906 -31.703 1 90.75 249 ASN A N 1
ATOM 1836 C CA . ASN A 1 249 ? -6.203 -24.734 -31.438 1 90.75 249 ASN A CA 1
ATOM 1837 C C . ASN A 1 249 ? -6 -26.172 -31.906 1 90.75 249 ASN A C 1
ATOM 1839 O O . ASN A 1 249 ? -6.086 -26.453 -33.094 1 90.75 249 ASN A O 1
ATOM 1843 N N . PRO A 1 250 ? -5.887 -27.062 -30.984 1 89.12 250 PRO A N 1
ATOM 1844 C CA . PRO A 1 250 ? -5.703 -28.453 -31.375 1 89.12 250 PRO A CA 1
ATOM 1845 C C . PRO A 1 250 ? -7.027 -29.188 -31.578 1 89.12 250 PRO A C 1
ATOM 1847 O O . PRO A 1 250 ? -7.039 -30.328 -32.062 1 89.12 250 PRO A O 1
ATOM 1850 N N . TRP A 1 251 ? -8.133 -28.609 -31.234 1 92.69 251 TRP A N 1
ATOM 1851 C CA . TRP A 1 251 ? -9.438 -29.266 -31.359 1 92.69 251 TRP A CA 1
ATOM 1852 C C . TRP A 1 251 ? -9.852 -29.391 -32.812 1 92.69 251 TRP A C 1
ATOM 1854 O O . TRP A 1 251 ? -9.695 -28.438 -33.594 1 92.69 251 TRP A O 1
ATOM 1864 N N . ASP A 1 252 ? -10.25 -30.547 -33.156 1 92.88 252 ASP A N 1
ATOM 1865 C CA . ASP A 1 252 ? -10.844 -30.75 -34.469 1 92.88 252 ASP A CA 1
ATOM 1866 C C . ASP A 1 252 ? -12.359 -30.547 -34.438 1 92.88 252 ASP A C 1
ATOM 1868 O O . ASP A 1 252 ? -13.117 -31.531 -34.406 1 92.88 252 ASP A O 1
ATOM 1872 N N . LEU A 1 253 ? -12.773 -29.422 -34.5 1 95.5 253 LEU A N 1
ATOM 1873 C CA . LEU A 1 253 ? -14.188 -29.078 -34.406 1 95.5 253 LEU A CA 1
ATOM 1874 C C . LEU A 1 253 ? -14.875 -29.203 -35.75 1 95.5 253 LEU A C 1
ATOM 1876 O O . LEU A 1 253 ? -14.281 -28.891 -36.781 1 95.5 253 LEU A O 1
ATOM 1880 N N . LEU A 1 254 ? -16.125 -29.609 -35.688 1 96.5 254 LEU A N 1
ATOM 1881 C CA . LEU A 1 254 ? -16.906 -29.719 -36.906 1 96.5 254 LEU A CA 1
ATOM 1882 C C . LEU A 1 254 ? -17.312 -28.328 -37.406 1 96.5 254 LEU A C 1
ATOM 1884 O O . LEU A 1 254 ? -17.656 -27.453 -36.594 1 96.5 254 LEU A O 1
ATOM 1888 N N . ASP A 1 255 ? -17.156 -28.188 -38.719 1 95.88 255 ASP A N 1
ATOM 1889 C CA . ASP A 1 255 ? -17.609 -26.922 -39.312 1 95.88 255 ASP A CA 1
ATOM 1890 C C . ASP A 1 255 ? -19.109 -26.969 -39.594 1 95.88 255 ASP A C 1
ATOM 1892 O O . ASP A 1 255 ? -19.797 -27.906 -39.188 1 95.88 255 ASP A O 1
ATOM 1896 N N . ALA A 1 256 ? -19.594 -25.938 -40.188 1 97.12 256 ALA A N 1
ATOM 1897 C CA . ALA A 1 256 ? -21.031 -25.828 -40.406 1 97.12 256 ALA A CA 1
ATOM 1898 C C . ALA A 1 256 ? -21.531 -26.953 -41.312 1 97.12 256 ALA A C 1
ATOM 1900 O O . ALA A 1 256 ? -22.531 -27.609 -41 1 97.12 256 ALA A O 1
ATOM 1901 N N . GLY A 1 257 ? -20.859 -27.125 -42.469 1 97.06 257 GLY A N 1
ATOM 1902 C CA . GLY A 1 257 ? -21.266 -28.188 -43.406 1 97.06 257 GLY A CA 1
ATOM 1903 C C . GLY A 1 257 ? -21.25 -29.562 -42.75 1 97.06 257 GLY A C 1
ATOM 1904 O O . GLY A 1 257 ? -22.188 -30.344 -42.938 1 97.06 257 GLY A O 1
ATOM 1905 N N . GLU A 1 258 ? -20.266 -29.859 -42.094 1 96.88 258 GLU A N 1
ATOM 1906 C CA . GLU A 1 258 ? -20.125 -31.156 -41.438 1 96.88 258 GLU A CA 1
ATOM 1907 C C . GLU A 1 258 ? -21.203 -31.359 -40.375 1 96.88 258 GLU A C 1
ATOM 1909 O O . GLU A 1 258 ? -21.75 -32.469 -40.219 1 96.88 258 GLU A O 1
ATOM 1914 N N . THR A 1 259 ? -21.469 -30.344 -39.625 1 96.62 259 THR A N 1
ATOM 1915 C CA . THR A 1 259 ? -22.469 -30.422 -38.594 1 96.62 259 THR A CA 1
ATOM 1916 C C . THR A 1 259 ? -23.859 -30.656 -39.156 1 96.62 259 THR A C 1
ATOM 1918 O O . THR A 1 259 ? -24.609 -31.484 -38.688 1 96.62 259 THR A O 1
ATOM 1921 N N . ILE A 1 260 ? -24.203 -29.922 -40.156 1 96.81 260 ILE A N 1
ATOM 1922 C CA . ILE A 1 260 ? -25.5 -30.047 -40.812 1 96.81 260 ILE A CA 1
ATOM 1923 C C . ILE A 1 260 ? -25.641 -31.453 -41.406 1 96.81 260 ILE A C 1
ATOM 1925 O O . ILE A 1 260 ? -26.688 -32.094 -41.25 1 96.81 260 ILE A O 1
ATOM 1929 N N . ALA A 1 261 ? -24.625 -31.875 -42.031 1 96.69 261 ALA A N 1
ATOM 1930 C CA . ALA A 1 261 ? -24.641 -33.219 -42.625 1 96.69 261 ALA A CA 1
ATOM 1931 C C . ALA A 1 261 ? -24.812 -34.281 -41.562 1 96.69 261 ALA A C 1
ATOM 1933 O O . ALA A 1 261 ? -25.547 -35.25 -41.75 1 96.69 261 ALA A O 1
ATOM 1934 N N . LEU A 1 262 ? -24.094 -34.094 -40.531 1 96.38 262 LEU A N 1
ATOM 1935 C CA . LEU A 1 262 ? -24.188 -35.094 -39.438 1 96.38 262 LEU A CA 1
ATOM 1936 C C . LEU A 1 262 ? -25.594 -35.125 -38.875 1 96.38 262 LEU A C 1
ATOM 1938 O O . LEU A 1 262 ? -26.156 -36.188 -38.656 1 96.38 262 LEU A O 1
ATOM 1942 N N . GLU A 1 263 ? -26.141 -34 -38.594 1 95.38 263 GLU A N 1
ATOM 1943 C CA . GLU A 1 263 ? -27.484 -33.938 -38 1 95.38 263 GLU A CA 1
ATOM 1944 C C . GLU A 1 263 ? -28.516 -34.594 -38.938 1 95.38 263 GLU A C 1
ATOM 1946 O O . GLU A 1 263 ? -29.438 -35.281 -38.469 1 95.38 263 GLU A O 1
ATOM 1951 N N . ARG A 1 264 ? -28.406 -34.312 -40.188 1 95.25 264 ARG A N 1
ATOM 1952 C CA . ARG A 1 264 ? -29.312 -34.938 -41.156 1 95.25 264 ARG A CA 1
ATOM 1953 C C . ARG A 1 264 ? -29.141 -36.438 -41.219 1 95.25 264 ARG A C 1
ATOM 1955 O O . ARG A 1 264 ? -30.125 -37.188 -41.25 1 95.25 264 ARG A O 1
ATOM 1962 N N . ARG A 1 265 ? -27.953 -36.812 -41.219 1 94.94 265 ARG A N 1
ATOM 1963 C CA . ARG A 1 265 ? -27.656 -38.25 -41.219 1 94.94 265 ARG A CA 1
ATOM 1964 C C . ARG A 1 265 ? -28.266 -38.938 -40.031 1 94.94 265 ARG A C 1
ATOM 1966 O O . ARG A 1 265 ? -28.828 -40.062 -40.156 1 94.94 265 ARG A O 1
ATOM 1973 N N . LEU A 1 266 ? -28.109 -38.344 -38.906 1 95.25 266 LEU A N 1
ATOM 1974 C CA . LEU A 1 266 ? -28.656 -38.906 -37.688 1 95.25 266 LEU A CA 1
ATOM 1975 C C . LEU A 1 266 ? -30.172 -39.062 -37.781 1 95.25 266 LEU A C 1
ATOM 1977 O O . LEU A 1 266 ? -30.734 -40.062 -37.344 1 95.25 266 LEU A O 1
ATOM 1981 N N . TYR A 1 267 ? -30.797 -38.125 -38.406 1 93.88 267 TYR A N 1
ATOM 1982 C CA . TYR A 1 267 ? -32.25 -38.219 -38.625 1 93.88 267 TYR A CA 1
ATOM 1983 C C . TYR A 1 267 ? -32.562 -39.344 -39.594 1 93.88 267 TYR A C 1
ATOM 1985 O O . TYR A 1 267 ? -33.469 -40.156 -39.344 1 93.88 267 TYR A O 1
ATOM 1993 N N . GLU A 1 268 ? -31.828 -39.438 -40.562 1 93.38 268 GLU A N 1
ATOM 1994 C CA . GLU A 1 268 ? -32.094 -40.438 -41.625 1 93.38 268 GLU A CA 1
ATOM 1995 C C . GLU A 1 268 ? -31.828 -41.844 -41.125 1 93.38 268 GLU A C 1
ATOM 1997 O O . GLU A 1 268 ? -32.469 -42.812 -41.562 1 93.38 268 GLU A O 1
ATOM 2002 N N . GLN A 1 269 ? -30.984 -41.906 -40.188 1 93.06 269 GLN A N 1
ATOM 2003 C CA . GLN A 1 269 ? -30.578 -43.219 -39.719 1 93.06 269 GLN A CA 1
ATOM 2004 C C . GLN A 1 269 ? -31.25 -43.594 -38.406 1 93.06 269 GLN A C 1
ATOM 2006 O O . GLN A 1 269 ? -30.953 -44.656 -37.844 1 93.06 269 GLN A O 1
ATOM 2011 N N . ASP A 1 270 ? -32 -42.781 -37.906 1 89.62 270 ASP A N 1
ATOM 2012 C CA . ASP A 1 270 ? -32.688 -43.062 -36.656 1 89.62 270 ASP A CA 1
ATOM 2013 C C . ASP A 1 270 ? -34.188 -42.875 -36.812 1 89.62 270 ASP A C 1
ATOM 2015 O O . ASP A 1 270 ? -34.688 -41.75 -36.719 1 89.62 270 ASP A O 1
ATOM 2019 N N . PRO A 1 271 ? -34.875 -43.906 -36.844 1 86.81 271 PRO A N 1
ATOM 2020 C CA . PRO A 1 271 ? -36.344 -43.844 -37.062 1 86.81 271 PRO A CA 1
ATOM 2021 C C . PRO A 1 271 ? -37.094 -43.219 -35.906 1 86.81 271 PRO A C 1
ATOM 2023 O O . PRO A 1 271 ? -38.25 -42.781 -36.062 1 86.81 271 PRO A O 1
ATOM 2026 N N . THR A 1 272 ? -36.406 -43.188 -34.781 1 82.31 272 THR A N 1
ATOM 2027 C CA . THR A 1 272 ? -37.094 -42.656 -33.625 1 82.31 272 THR A CA 1
ATOM 2028 C C . THR A 1 272 ? -37.156 -41.125 -33.688 1 82.31 272 THR A C 1
ATOM 2030 O O . THR A 1 272 ? -37.969 -40.5 -32.969 1 82.31 272 THR A O 1
ATOM 2033 N N . MET A 1 273 ? -36.312 -40.594 -34.5 1 87.88 273 MET A N 1
ATOM 2034 C CA . MET A 1 273 ? -36.344 -39.125 -34.656 1 87.88 273 MET A CA 1
ATOM 2035 C C . MET A 1 273 ? -37.469 -38.719 -35.594 1 87.88 273 MET A C 1
ATOM 2037 O O . MET A 1 273 ? -37.594 -39.25 -36.719 1 87.88 273 MET A O 1
ATOM 2041 N N . THR A 1 274 ? -38.188 -37.75 -35.094 1 87.38 274 THR A N 1
ATOM 2042 C CA . THR A 1 274 ? -39.406 -37.438 -35.844 1 87.38 274 THR A CA 1
ATOM 2043 C C . THR A 1 274 ? -39.188 -36.25 -36.75 1 87.38 274 THR A C 1
ATOM 2045 O O . THR A 1 274 ? -40 -36 -37.656 1 87.38 274 THR A O 1
ATOM 2048 N N . SER A 1 275 ? -38.188 -35.531 -36.469 1 89.69 275 SER A N 1
ATOM 2049 C CA . SER A 1 275 ? -37.938 -34.344 -37.281 1 89.69 275 SER A CA 1
ATOM 2050 C C . SER A 1 275 ? -36.469 -34.031 -37.406 1 89.69 275 SER A C 1
ATOM 2052 O O . SER A 1 275 ? -35.656 -34.562 -36.625 1 89.69 275 SER A O 1
ATOM 2054 N N . SER A 1 276 ? -36.188 -33.438 -38.438 1 91.88 276 SER A N 1
ATOM 2055 C CA . SER A 1 276 ? -34.844 -32.906 -38.656 1 91.88 276 SER A CA 1
ATOM 2056 C C . SER A 1 276 ? -34.875 -31.406 -38.906 1 91.88 276 SER A C 1
ATOM 2058 O O . SER A 1 276 ? -35.75 -30.906 -39.594 1 91.88 276 SER A O 1
ATOM 2060 N N . ARG A 1 277 ? -33.844 -30.797 -38.344 1 91.19 277 ARG A N 1
ATOM 2061 C CA . ARG A 1 277 ? -33.719 -29.344 -38.531 1 91.19 277 ARG A CA 1
ATOM 2062 C C . ARG A 1 277 ? -33.375 -29.016 -40 1 91.19 277 ARG A C 1
ATOM 2064 O O . ARG A 1 277 ? -33.719 -27.953 -40.5 1 91.19 277 ARG A O 1
ATOM 2071 N N . TRP A 1 278 ? -32.719 -30.031 -40.688 1 95.56 278 TRP A N 1
ATOM 2072 C CA . TRP A 1 278 ? -32.156 -29.734 -42 1 95.56 278 TRP A CA 1
ATOM 2073 C C . TRP A 1 278 ? -32.781 -30.641 -43.062 1 95.56 278 TRP A C 1
ATOM 2075 O O . TRP A 1 278 ? -33.031 -31.812 -42.812 1 95.56 278 TRP A O 1
ATOM 2085 N N . THR A 1 279 ? -32.906 -30.031 -44.219 1 93.31 279 THR A N 1
ATOM 2086 C CA . THR A 1 279 ? -33.375 -30.812 -45.375 1 93.31 279 THR A CA 1
ATOM 2087 C C . THR A 1 279 ? -32.25 -31.578 -46.031 1 93.31 279 THR A C 1
ATOM 2089 O O . THR A 1 279 ? -31.062 -31.281 -45.75 1 93.31 279 THR A O 1
ATOM 2092 N N . ALA A 1 280 ? -32.625 -32.5 -46.844 1 90.88 280 ALA A N 1
ATOM 2093 C CA . ALA A 1 280 ? -31.609 -33.281 -47.594 1 90.88 280 ALA A CA 1
ATOM 2094 C C . ALA A 1 280 ? -30.781 -32.344 -48.469 1 90.88 280 ALA A C 1
ATOM 2096 O O . ALA A 1 280 ? -29.578 -32.594 -48.656 1 90.88 280 ALA A O 1
ATOM 2097 N N . GLU A 1 281 ? -31.406 -31.328 -49 1 93.31 281 GLU A N 1
ATOM 2098 C CA . GLU A 1 281 ? -30.703 -30.375 -49.844 1 93.31 281 GLU A CA 1
ATOM 2099 C C . GLU A 1 281 ? -29.719 -29.547 -49.062 1 93.31 281 GLU A C 1
ATOM 2101 O O . GLU A 1 281 ? -28.594 -29.297 -49.5 1 93.31 281 GLU A O 1
ATOM 2106 N N . GLN A 1 282 ? -30.156 -29.156 -47.906 1 95.31 282 GLN A N 1
ATOM 2107 C CA . GLN A 1 282 ? -29.297 -28.344 -47.031 1 95.31 282 GLN A CA 1
ATOM 2108 C C . GLN A 1 282 ? -28.094 -29.141 -46.562 1 95.31 282 GLN A C 1
ATOM 2110 O O . GLN A 1 282 ? -27 -28.578 -46.375 1 95.31 282 GLN A O 1
ATOM 2115 N N . ALA A 1 283 ? -28.234 -30.328 -46.375 1 95.56 283 ALA A N 1
ATOM 2116 C CA . ALA A 1 283 ? -27.188 -31.203 -45.844 1 95.56 283 ALA A CA 1
ATOM 2117 C C . ALA A 1 283 ? -26.062 -31.344 -46.875 1 95.56 283 ALA A C 1
ATOM 2119 O O . ALA A 1 283 ? -24.969 -31.812 -46.531 1 95.56 283 ALA A O 1
ATOM 2120 N N . LYS A 1 284 ? -26.219 -30.859 -48.062 1 94.94 284 LYS A N 1
ATOM 2121 C CA . LYS A 1 284 ? -25.188 -30.875 -49.094 1 94.94 284 LYS A CA 1
ATOM 2122 C C . LYS A 1 284 ? -24.25 -29.672 -48.938 1 94.94 284 LYS A C 1
ATOM 2124 O O . LYS A 1 284 ? -23.188 -29.641 -49.594 1 94.94 284 LYS A O 1
ATOM 2129 N N . PHE A 1 285 ? -24.625 -28.859 -48.062 1 95.62 285 PHE A N 1
ATOM 2130 C CA . PHE A 1 285 ? -23.812 -27.672 -47.844 1 95.62 285 PHE A CA 1
ATOM 2131 C C . PHE A 1 285 ? -22.438 -28.062 -47.312 1 95.62 285 PHE A C 1
ATOM 2133 O O . PHE A 1 285 ? -22.312 -28.953 -46.469 1 95.62 285 PHE A O 1
ATOM 2140 N N . ARG A 1 286 ? -21.266 -27.469 -47.844 1 93.56 286 ARG A N 1
ATOM 2141 C CA . ARG A 1 286 ? -19.922 -27.828 -47.406 1 93.56 286 ARG A CA 1
ATOM 2142 C C . ARG A 1 286 ? -19.141 -26.609 -46.938 1 93.56 286 ARG A C 1
ATOM 2144 O O . ARG A 1 286 ? -17.938 -26.672 -46.719 1 93.56 286 ARG A O 1
ATOM 2151 N N . GLY A 1 287 ? -19.812 -25.594 -46.781 1 94.5 287 GLY A N 1
ATOM 2152 C CA . GLY A 1 287 ? -19.141 -24.406 -46.25 1 94.5 287 GLY A CA 1
ATOM 2153 C C . GLY A 1 287 ? -18.719 -24.547 -44.781 1 94.5 287 GLY A C 1
ATOM 2154 O O . GLY A 1 287 ? -19.344 -25.297 -44.031 1 94.5 287 GLY A O 1
ATOM 2155 N N . ARG A 1 288 ? -17.766 -23.812 -44.312 1 95.25 288 ARG A N 1
ATOM 2156 C CA . ARG A 1 288 ? -17.188 -23.969 -43 1 95.25 288 ARG A CA 1
ATOM 2157 C C . ARG A 1 288 ? -18 -23.219 -41.938 1 95.25 288 ARG A C 1
ATOM 2159 O O . ARG A 1 288 ? -18.047 -23.609 -40.781 1 95.25 288 ARG A O 1
ATOM 2166 N N . GLY A 1 289 ? -18.641 -22.172 -42.281 1 96.44 289 GLY A N 1
ATOM 2167 C CA . GLY A 1 289 ? -19.375 -21.344 -41.312 1 96.44 289 GLY A CA 1
ATOM 2168 C C . GLY A 1 289 ? -18.469 -20.531 -40.406 1 96.44 289 GLY A C 1
ATOM 2169 O O . GLY A 1 289 ? -17.453 -20 -40.844 1 96.44 289 GLY A O 1
ATOM 2170 N N . THR A 1 290 ? -18.922 -20.391 -39.156 1 96.06 290 THR A N 1
ATOM 2171 C CA . THR A 1 290 ? -18.203 -19.516 -38.219 1 96.06 290 THR A CA 1
ATOM 2172 C C . THR A 1 290 ? -17.281 -20.328 -37.312 1 96.06 290 THR A C 1
ATOM 2174 O O . THR A 1 290 ? -17.734 -21.297 -36.688 1 96.06 290 THR A O 1
ATOM 2177 N N . ASP A 1 291 ? -16 -20 -37.281 1 95.25 291 ASP A N 1
ATOM 2178 C CA . ASP A 1 291 ? -15.078 -20.5 -36.281 1 95.25 291 ASP A CA 1
ATOM 2179 C C . ASP A 1 291 ? -15.109 -19.625 -35 1 95.25 291 ASP A C 1
ATOM 2181 O O . ASP A 1 291 ? -14.383 -18.641 -34.906 1 95.25 291 ASP A O 1
ATOM 2185 N N . TRP A 1 292 ? -15.82 -20.062 -34.125 1 95.25 292 TRP A N 1
ATOM 2186 C CA . TRP A 1 292 ? -16.109 -19.25 -32.938 1 95.25 292 TRP A CA 1
ATOM 2187 C C . TRP A 1 292 ? -14.867 -19.094 -32.062 1 95.25 292 TRP A C 1
ATOM 2189 O O . TRP A 1 292 ? -14.703 -18.094 -31.375 1 95.25 292 TRP A O 1
ATOM 2199 N N . VAL A 1 293 ? -13.977 -20.078 -32.031 1 94.69 293 VAL A N 1
ATOM 2200 C CA . VAL A 1 293 ? -12.742 -19.938 -31.266 1 94.69 293 VAL A CA 1
ATOM 2201 C C . VAL A 1 293 ? -11.898 -18.812 -31.844 1 94.69 293 VAL A C 1
ATOM 2203 O O . VAL A 1 293 ? -11.352 -17.984 -31.109 1 94.69 293 VAL A O 1
ATOM 2206 N N . ARG A 1 294 ? -11.82 -18.781 -33.031 1 94.19 294 ARG A N 1
ATOM 2207 C CA . ARG A 1 294 ? -11.055 -17.734 -33.719 1 94.19 294 ARG A CA 1
ATOM 2208 C C . ARG A 1 294 ? -11.703 -16.375 -33.5 1 94.19 294 ARG A C 1
ATOM 2210 O O . ARG A 1 294 ? -11.008 -15.375 -33.312 1 94.19 294 ARG A O 1
ATOM 2217 N N . GLU A 1 295 ? -13.055 -16.328 -33.594 1 94.62 295 GLU A N 1
ATOM 2218 C CA . GLU A 1 295 ? -13.781 -15.07 -33.469 1 94.62 295 GLU A CA 1
ATOM 2219 C C . GLU A 1 295 ? -13.609 -14.484 -32.062 1 94.62 295 GLU A C 1
ATOM 2221 O O . GLU A 1 295 ? -13.664 -13.266 -31.875 1 94.62 295 GLU A O 1
ATOM 2226 N N . THR A 1 296 ? -13.398 -15.289 -31.156 1 96 296 THR A N 1
ATOM 2227 C CA . THR A 1 296 ? -13.383 -14.828 -29.766 1 96 296 THR A CA 1
ATOM 2228 C C . THR A 1 296 ? -11.953 -14.68 -29.266 1 96 296 THR A C 1
ATOM 2230 O O . THR A 1 296 ? -11.727 -14.312 -28.109 1 96 296 THR A O 1
ATOM 2233 N N . THR A 1 297 ? -10.984 -15.039 -30.031 1 95.69 297 THR A N 1
ATOM 2234 C CA . THR A 1 297 ? -9.578 -14.922 -29.641 1 95.69 297 THR A CA 1
ATOM 2235 C C . THR A 1 297 ? -8.852 -13.93 -30.547 1 95.69 297 THR A C 1
ATOM 2237 O O . THR A 1 297 ? -9.391 -13.484 -31.547 1 95.69 297 THR A O 1
ATOM 2240 N N . ARG A 1 298 ? -7.68 -13.508 -30.109 1 95.56 298 ARG A N 1
ATOM 2241 C CA . ARG A 1 298 ? -6.824 -12.594 -30.859 1 95.56 298 ARG A CA 1
ATOM 2242 C C . ARG A 1 298 ? -5.352 -12.914 -30.609 1 95.56 298 ARG A C 1
ATOM 2244 O O . ARG A 1 298 ? -5 -13.555 -29.625 1 95.56 298 ARG A O 1
ATOM 2251 N N . ASN A 1 299 ? -4.539 -12.609 -31.562 1 95.81 299 ASN A N 1
ATOM 2252 C CA . ASN A 1 299 ? -3.098 -12.617 -31.328 1 95.81 299 ASN A CA 1
ATOM 2253 C C . ASN A 1 299 ? -2.635 -11.359 -30.609 1 95.81 299 ASN A C 1
ATOM 2255 O O . ASN A 1 299 ? -3.154 -10.266 -30.859 1 95.81 299 ASN A O 1
ATOM 2259 N N . THR A 1 300 ? -1.76 -11.578 -29.766 1 96 300 THR A N 1
ATOM 2260 C CA . THR A 1 300 ? -1.36 -10.445 -28.938 1 96 300 THR A CA 1
ATOM 2261 C C . THR A 1 300 ? 0.158 -10.383 -28.797 1 96 300 THR A C 1
ATOM 2263 O O . THR A 1 300 ? 0.865 -11.281 -29.266 1 96 300 THR A O 1
ATOM 2266 N N . VAL A 1 301 ? 0.662 -9.242 -28.203 1 96.06 301 VAL A N 1
ATOM 2267 C CA . VAL A 1 301 ? 2.088 -9.07 -27.938 1 96.06 301 VAL A CA 1
ATOM 2268 C C . VAL A 1 301 ? 2.311 -8.75 -26.469 1 96.06 301 VAL A C 1
ATOM 2270 O O . VAL A 1 301 ? 1.718 -7.809 -25.938 1 96.06 301 VAL A O 1
ATOM 2273 N N . THR A 1 302 ? 3.102 -9.586 -25.828 1 94.88 302 THR A N 1
ATOM 2274 C CA . THR A 1 302 ? 3.566 -9.336 -24.469 1 94.88 302 THR A CA 1
ATOM 2275 C C . THR A 1 302 ? 4.863 -8.531 -24.469 1 94.88 302 THR A C 1
ATOM 2277 O O . THR A 1 302 ? 5.738 -8.766 -25.312 1 94.88 302 THR A O 1
ATOM 2280 N N . ASN A 1 303 ? 4.965 -7.547 -23.609 1 95.12 303 ASN A N 1
ATOM 2281 C CA . ASN A 1 303 ? 6.164 -6.715 -23.547 1 95.12 303 ASN A CA 1
ATOM 2282 C C . ASN A 1 303 ? 6.668 -6.574 -22.109 1 95.12 303 ASN A C 1
ATOM 2284 O O . ASN A 1 303 ? 5.895 -6.242 -21.219 1 95.12 303 ASN A O 1
ATOM 2288 N N . LEU A 1 304 ? 7.961 -6.902 -21.906 1 93.5 304 LEU A N 1
ATOM 2289 C CA . LEU A 1 304 ? 8.625 -6.715 -20.609 1 93.5 304 LEU A CA 1
ATOM 2290 C C . LEU A 1 304 ? 9.82 -5.785 -20.75 1 93.5 304 LEU A C 1
ATOM 2292 O O . LEU A 1 304 ? 10.727 -6.043 -21.547 1 93.5 304 LEU A O 1
ATOM 2296 N N . GLN A 1 305 ? 9.844 -4.734 -20.078 1 93.56 305 GLN A N 1
ATOM 2297 C CA . GLN A 1 305 ? 10.961 -3.795 -20.016 1 93.56 305 GLN A CA 1
ATOM 2298 C C . GLN A 1 305 ? 11.531 -3.711 -18.594 1 93.56 305 GLN A C 1
ATOM 2300 O O . GLN A 1 305 ? 10.789 -3.76 -17.625 1 93.56 305 GLN A O 1
ATOM 2305 N N . GLN A 1 306 ? 12.859 -3.627 -18.531 1 92.81 306 GLN A N 1
ATOM 2306 C CA . GLN A 1 306 ? 13.508 -3.496 -17.234 1 92.81 306 GLN A CA 1
ATOM 2307 C C . GLN A 1 306 ? 14.734 -2.602 -17.312 1 92.81 306 GLN A C 1
ATOM 2309 O O . GLN A 1 306 ? 15.492 -2.66 -18.281 1 92.81 306 GLN A O 1
ATOM 2314 N N . LEU A 1 307 ? 14.914 -1.776 -16.391 1 90.88 307 LEU A N 1
ATOM 2315 C CA . LEU A 1 307 ? 16.109 -0.962 -16.156 1 90.88 307 LEU A CA 1
ATOM 2316 C C . LEU A 1 307 ? 16.703 -1.251 -14.781 1 90.88 307 LEU A C 1
ATOM 2318 O O . LEU A 1 307 ? 15.984 -1.318 -13.789 1 90.88 307 LEU A O 1
ATOM 2322 N N . SER A 1 308 ? 17.984 -1.564 -14.742 1 92.19 308 SER A N 1
ATOM 2323 C CA . SER A 1 308 ? 18.641 -1.807 -13.461 1 92.19 308 SER A CA 1
ATOM 2324 C C . SER A 1 308 ? 19.984 -1.09 -13.391 1 92.19 308 SER A C 1
ATOM 2326 O O . SER A 1 308 ? 20.656 -0.909 -14.406 1 92.19 308 SER A O 1
ATOM 2328 N N . VAL A 1 309 ? 20.344 -0.703 -12.258 1 88.12 309 VAL A N 1
ATOM 2329 C CA . VAL A 1 309 ? 21.625 -0.066 -11.953 1 88.12 309 VAL A CA 1
ATOM 2330 C C . VAL A 1 309 ? 22.25 -0.706 -10.719 1 88.12 309 VAL A C 1
ATOM 2332 O O . VAL A 1 309 ? 21.547 -0.98 -9.734 1 88.12 309 VAL A O 1
ATOM 2335 N N . SER A 1 310 ? 23.484 -1.076 -10.797 1 90 310 SER A N 1
ATOM 2336 C CA . SER A 1 310 ? 24.188 -1.659 -9.672 1 90 310 SER A CA 1
ATOM 2337 C C . SER A 1 310 ? 25.609 -1.097 -9.562 1 90 310 SER A C 1
ATOM 2339 O O . SER A 1 310 ? 26.234 -0.764 -10.57 1 90 310 SER A O 1
ATOM 2341 N N . GLY A 1 311 ? 26.094 -0.935 -8.383 1 84.69 311 GLY A N 1
ATOM 2342 C CA . GLY A 1 311 ? 27.438 -0.447 -8.156 1 84.69 311 GLY A CA 1
ATOM 2343 C C . GLY A 1 311 ? 27.688 -0.032 -6.715 1 84.69 311 GLY A C 1
ATOM 2344 O O . GLY A 1 311 ? 26.891 -0.344 -5.828 1 84.69 311 GLY A O 1
ATOM 2345 N N . GLY A 1 312 ? 28.906 0.429 -6.492 1 81.69 312 GLY A N 1
ATOM 2346 C CA . GLY A 1 312 ? 29.234 0.947 -5.172 1 81.69 312 GLY A CA 1
ATOM 2347 C C . GLY A 1 312 ? 30.719 0.896 -4.855 1 81.69 312 GLY A C 1
ATOM 2348 O O . GLY A 1 312 ? 31.547 0.838 -5.766 1 81.69 312 GLY A O 1
ATOM 2349 N N . SER A 1 313 ? 30.953 1.178 -3.582 1 79.25 313 SER A N 1
ATOM 2350 C CA . SER A 1 313 ? 32.312 1.123 -3.031 1 79.25 313 SER A CA 1
ATOM 2351 C C . SER A 1 313 ? 32.438 0.03 -1.976 1 79.25 313 SER A C 1
ATOM 2353 O O . SER A 1 313 ? 31.516 -0.78 -1.805 1 79.25 313 SER A O 1
ATOM 2355 N N . ASP A 1 314 ? 33.531 -0.024 -1.418 1 77.25 314 ASP A N 1
ATOM 2356 C CA . ASP A 1 314 ? 33.75 -1.023 -0.381 1 77.25 314 ASP A CA 1
ATOM 2357 C C . ASP A 1 314 ? 32.875 -0.779 0.831 1 77.25 314 ASP A C 1
ATOM 2359 O O . ASP A 1 314 ? 32.594 -1.698 1.606 1 77.25 314 ASP A O 1
ATOM 2363 N N . ARG A 1 315 ? 32.469 0.417 0.955 1 79.81 315 ARG A N 1
ATOM 2364 C CA . ARG A 1 315 ? 31.703 0.74 2.154 1 79.81 315 ARG A CA 1
ATOM 2365 C C . ARG A 1 315 ? 30.219 0.769 1.86 1 79.81 315 ARG A C 1
ATOM 2367 O O . ARG A 1 315 ? 29.391 0.659 2.773 1 79.81 315 ARG A O 1
ATOM 2374 N N . LEU A 1 316 ? 29.891 1 0.6 1 85.56 316 LEU A N 1
ATOM 2375 C CA . LEU A 1 316 ? 28.469 1.045 0.226 1 85.56 316 LEU A CA 1
ATOM 2376 C C . LEU A 1 316 ? 28.25 0.423 -1.149 1 85.56 316 LEU A C 1
ATOM 2378 O O . LEU A 1 316 ? 28.922 0.797 -2.117 1 85.56 316 LEU A O 1
ATOM 2382 N N . THR A 1 317 ? 27.406 -0.481 -1.175 1 88.31 317 THR A N 1
ATOM 2383 C CA . THR A 1 317 ? 26.969 -1.036 -2.449 1 88.31 317 THR A CA 1
ATOM 2384 C C . THR A 1 317 ? 25.453 -0.939 -2.59 1 88.31 317 THR A C 1
ATOM 2386 O O . THR A 1 317 ? 24.719 -0.969 -1.594 1 88.31 317 THR A O 1
ATOM 2389 N N . GLY A 1 318 ? 25.031 -0.761 -3.811 1 87.38 318 GLY A N 1
ATOM 2390 C CA . GLY A 1 318 ? 23.609 -0.592 -4.043 1 87.38 318 GLY A CA 1
ATOM 2391 C C . GLY A 1 318 ? 23.141 -1.193 -5.355 1 87.38 318 GLY A C 1
ATOM 2392 O O . GLY A 1 318 ? 23.922 -1.295 -6.309 1 87.38 318 GLY A O 1
ATOM 2393 N N . TYR A 1 319 ? 21.922 -1.635 -5.402 1 91.56 319 TYR A N 1
ATOM 2394 C CA . TYR A 1 319 ? 21.203 -2.139 -6.566 1 91.56 319 TYR A CA 1
ATOM 2395 C C . TYR A 1 319 ? 19.797 -1.553 -6.637 1 91.56 319 TYR A C 1
ATOM 2397 O O . TYR A 1 319 ? 19.109 -1.43 -5.617 1 91.56 319 TYR A O 1
ATOM 2405 N N . ALA A 1 320 ? 19.406 -1.059 -7.785 1 89.12 320 ALA A N 1
ATOM 2406 C CA . ALA A 1 320 ? 18.047 -0.571 -8.031 1 89.12 320 ALA A CA 1
ATOM 2407 C C . ALA A 1 320 ? 17.531 -1.042 -9.391 1 89.12 320 ALA A C 1
ATOM 2409 O O . ALA A 1 320 ? 18.281 -1.078 -10.367 1 89.12 320 ALA A O 1
ATOM 2410 N N . SER A 1 321 ? 16.281 -1.373 -9.414 1 92.75 321 SER A N 1
ATOM 2411 C CA . SER A 1 321 ? 15.695 -1.802 -10.68 1 92.75 321 SER A CA 1
ATOM 2412 C C . SER A 1 321 ? 14.227 -1.392 -10.773 1 92.75 321 SER A C 1
ATOM 2414 O O . SER A 1 321 ? 13.57 -1.17 -9.758 1 92.75 321 SER A O 1
ATOM 2416 N N . ALA A 1 322 ? 13.742 -1.216 -11.984 1 89.69 322 ALA A N 1
ATOM 2417 C CA . ALA A 1 322 ? 12.344 -0.981 -12.336 1 89.69 322 ALA A CA 1
ATOM 2418 C C . ALA A 1 322 ? 11.945 -1.779 -13.57 1 89.69 322 ALA A C 1
ATOM 2420 O O . ALA A 1 322 ? 12.727 -1.908 -14.516 1 89.69 322 ALA A O 1
ATOM 2421 N N . ASN A 1 323 ? 10.742 -2.312 -13.492 1 92.31 323 ASN A N 1
ATOM 2422 C CA . ASN A 1 323 ? 10.281 -3.096 -14.633 1 92.31 323 ASN A CA 1
ATOM 2423 C C . ASN A 1 323 ? 8.789 -2.873 -14.898 1 92.31 323 ASN A C 1
ATOM 2425 O O . ASN A 1 323 ? 8.055 -2.461 -14.008 1 92.31 323 ASN A O 1
ATOM 2429 N N . TYR A 1 324 ? 8.336 -3.1 -16.109 1 92.75 324 TYR A N 1
ATOM 2430 C CA . TYR A 1 324 ? 6.953 -2.971 -16.562 1 92.75 324 TYR A CA 1
ATOM 2431 C C . TYR A 1 324 ? 6.594 -4.078 -17.547 1 92.75 324 TYR A C 1
ATOM 2433 O O . TYR A 1 324 ? 7.234 -4.223 -18.594 1 92.75 324 TYR A O 1
ATOM 2441 N N . LEU A 1 325 ? 5.566 -4.844 -17.172 1 94.19 325 LEU A N 1
ATOM 2442 C CA . LEU A 1 325 ? 5.09 -5.961 -17.969 1 94.19 325 LEU A CA 1
ATOM 2443 C C . LEU A 1 325 ? 3.668 -5.707 -18.469 1 94.19 325 LEU A C 1
ATOM 2445 O O . LEU A 1 325 ? 2.801 -5.305 -17.688 1 94.19 325 LEU A O 1
ATOM 2449 N N . THR A 1 326 ? 3.432 -5.836 -19.75 1 95.5 326 THR A N 1
ATOM 2450 C CA . THR A 1 326 ? 2.096 -5.871 -20.328 1 95.5 326 THR A CA 1
ATOM 2451 C C . THR A 1 326 ? 1.849 -7.203 -21.031 1 95.5 326 THR A C 1
ATOM 2453 O O . THR A 1 326 ? 2.619 -7.605 -21.906 1 95.5 326 THR A O 1
ATOM 2456 N N . GLU A 1 327 ? 0.749 -7.844 -20.609 1 94.75 327 GLU A N 1
ATOM 2457 C CA . GLU A 1 327 ? 0.413 -9.156 -21.156 1 94.75 327 GLU A CA 1
ATOM 2458 C C . GLU A 1 327 ? -1.066 -9.242 -21.516 1 94.75 327 GLU A C 1
ATOM 2460 O O . GLU A 1 327 ? -1.858 -9.844 -20.781 1 94.75 327 GLU A O 1
ATOM 2465 N N . PRO A 1 328 ? -1.348 -8.766 -22.734 1 95.88 328 PRO A N 1
ATOM 2466 C CA . PRO A 1 328 ? -2.725 -8.984 -23.188 1 95.88 328 PRO A CA 1
ATOM 2467 C C . PRO A 1 328 ? -3.031 -10.461 -23.438 1 95.88 328 PRO A C 1
ATOM 2469 O O . PRO A 1 328 ? -2.176 -11.195 -23.938 1 95.88 328 PRO A O 1
ATOM 2472 N N . GLY A 1 329 ? -4.277 -10.891 -23.109 1 95.25 329 GLY A N 1
ATOM 2473 C CA . GLY A 1 329 ? -4.66 -12.289 -23.266 1 95.25 329 GLY A CA 1
ATOM 2474 C C . GLY A 1 329 ? -5.152 -12.617 -24.672 1 95.25 329 GLY A C 1
ATOM 2475 O O . GLY A 1 329 ? -5.52 -11.719 -25.422 1 95.25 329 GLY A O 1
ATOM 2476 N N . ILE A 1 330 ? -5.16 -13.852 -25.016 1 94.75 330 ILE A N 1
ATOM 2477 C CA . ILE A 1 330 ? -5.617 -14.344 -26.312 1 94.75 330 ILE A CA 1
ATOM 2478 C C . ILE A 1 330 ? -7.137 -14.227 -26.391 1 94.75 330 ILE A C 1
ATOM 2480 O O . ILE A 1 330 ? -7.68 -13.891 -27.453 1 94.75 330 ILE A O 1
ATOM 2484 N N . LEU A 1 331 ? -7.797 -14.492 -25.297 1 95.31 331 LEU A N 1
ATOM 2485 C CA . LEU A 1 331 ? -9.234 -14.234 -25.25 1 95.31 331 LEU A CA 1
ATOM 2486 C C . LEU A 1 331 ? -9.508 -12.734 -25.141 1 95.31 331 LEU A C 1
ATOM 2488 O O . LEU A 1 331 ? -8.828 -12.023 -24.391 1 95.31 331 LEU A O 1
ATOM 2492 N N . HIS A 1 332 ? -10.5 -12.344 -25.875 1 95 332 HIS A N 1
ATOM 2493 C CA . HIS A 1 332 ? -10.867 -10.938 -25.75 1 95 332 HIS A CA 1
ATOM 2494 C C . HIS A 1 332 ? -11.203 -10.57 -24.312 1 95 332 HIS A C 1
ATOM 2496 O O . HIS A 1 332 ? -11.766 -11.391 -23.578 1 95 332 HIS A O 1
ATOM 2502 N N . ASN A 1 333 ? -10.781 -9.391 -23.859 1 94.56 333 ASN A N 1
ATOM 2503 C CA . ASN A 1 333 ? -11.117 -8.781 -22.578 1 94.56 333 ASN A CA 1
ATOM 2504 C C . ASN A 1 333 ? -10.383 -9.461 -21.422 1 94.56 333 ASN A C 1
ATOM 2506 O O . ASN A 1 333 ? -10.922 -9.57 -20.328 1 94.56 333 ASN A O 1
ATOM 2510 N N . THR A 1 334 ? -9.312 -10.109 -21.672 1 95.5 334 THR A N 1
ATOM 2511 C CA . THR A 1 334 ? -8.367 -10.57 -20.656 1 95.5 334 THR A CA 1
ATOM 2512 C C . THR A 1 334 ? -7.027 -9.859 -20.812 1 95.5 334 THR A C 1
ATOM 2514 O O . THR A 1 334 ? -6.52 -9.703 -21.922 1 95.5 334 THR A O 1
ATOM 2517 N N . ASP A 1 335 ? -6.566 -9.367 -19.734 1 95.81 335 ASP A N 1
ATOM 2518 C CA . ASP A 1 335 ? -5.332 -8.594 -19.75 1 95.81 335 ASP A CA 1
ATOM 2519 C C . ASP A 1 335 ? -4.637 -8.633 -18.391 1 95.81 335 ASP A C 1
ATOM 2521 O O . ASP A 1 335 ? -5.281 -8.852 -17.375 1 95.81 335 ASP A O 1
ATOM 2525 N N . TYR A 1 336 ? -3.295 -8.445 -18.422 1 95.12 336 TYR A N 1
ATOM 2526 C CA . TYR A 1 336 ? -2.492 -8.367 -17.203 1 95.12 336 TYR A CA 1
ATOM 2527 C C . TYR A 1 336 ? -1.368 -7.348 -17.344 1 95.12 336 TYR A C 1
ATOM 2529 O O . TYR A 1 336 ? -0.654 -7.348 -18.359 1 95.12 336 TYR A O 1
ATOM 2537 N N . GLN A 1 337 ? -1.231 -6.52 -16.422 1 94.75 337 GLN A N 1
ATOM 2538 C CA . GLN A 1 337 ? -0.141 -5.551 -16.359 1 94.75 337 GLN A CA 1
ATOM 2539 C C . GLN A 1 337 ? 0.501 -5.551 -14.969 1 94.75 337 GLN A C 1
ATOM 2541 O O . GLN A 1 337 ? -0.186 -5.719 -13.961 1 94.75 337 GLN A O 1
ATOM 2546 N N . ARG A 1 338 ? 1.827 -5.359 -14.891 1 93 338 ARG A N 1
ATOM 2547 C CA . ARG A 1 338 ? 2.529 -5.293 -13.609 1 93 338 ARG A CA 1
ATOM 2548 C C . ARG A 1 338 ? 3.652 -4.266 -13.656 1 93 338 ARG A C 1
ATOM 2550 O O . ARG A 1 338 ? 4.434 -4.23 -14.609 1 93 338 ARG A O 1
ATOM 2557 N N . PHE A 1 339 ? 3.707 -3.473 -12.766 1 90.31 339 PHE A N 1
ATOM 2558 C CA . PHE A 1 339 ? 4.824 -2.568 -12.523 1 90.31 339 PHE A CA 1
ATOM 2559 C C . PHE A 1 339 ? 5.543 -2.936 -11.227 1 90.31 339 PHE A C 1
ATOM 2561 O O . PHE A 1 339 ? 4.898 -3.281 -10.234 1 90.31 339 PHE A O 1
ATOM 2568 N N . GLY A 1 340 ? 6.902 -3 -11.305 1 88.38 340 GLY A N 1
ATOM 2569 C CA . GLY A 1 340 ? 7.664 -3.361 -10.117 1 88.38 340 GLY A CA 1
ATOM 2570 C C . GLY A 1 340 ? 8.969 -2.594 -9.992 1 88.38 340 GLY A C 1
ATOM 2571 O O . GLY A 1 340 ? 9.508 -2.113 -10.984 1 88.38 340 GLY A O 1
ATOM 2572 N N . GLY A 1 341 ? 9.453 -2.486 -8.812 1 88 341 GLY A N 1
ATOM 2573 C CA . GLY A 1 341 ? 10.734 -1.895 -8.469 1 88 341 GLY A CA 1
ATOM 2574 C C . GLY A 1 341 ? 11.383 -2.539 -7.262 1 88 341 GLY A C 1
ATOM 2575 O O . GLY A 1 341 ? 10.695 -3.07 -6.387 1 88 341 GLY A O 1
ATOM 2576 N N . ARG A 1 342 ? 12.719 -2.498 -7.238 1 91.62 342 ARG A N 1
ATOM 2577 C CA . ARG A 1 342 ? 13.484 -3.076 -6.141 1 91.62 342 ARG A CA 1
ATOM 2578 C C . ARG A 1 342 ? 14.734 -2.254 -5.848 1 91.62 342 ARG A C 1
ATOM 2580 O O . ARG A 1 342 ? 15.375 -1.735 -6.77 1 91.62 342 ARG A O 1
ATOM 2587 N N . THR A 1 343 ? 15.102 -2.17 -4.578 1 89.94 343 THR A N 1
ATOM 2588 C CA . THR A 1 343 ? 16.344 -1.548 -4.145 1 89.94 343 THR A CA 1
ATOM 2589 C C . THR A 1 343 ? 17 -2.359 -3.025 1 89.94 343 THR A C 1
ATOM 2591 O O . THR A 1 343 ? 16.328 -2.766 -2.076 1 89.94 343 THR A O 1
ATOM 2594 N N . ASN A 1 344 ? 18.219 -2.654 -3.186 1 92.38 344 ASN A N 1
ATOM 2595 C CA . ASN A 1 344 ? 19.047 -3.305 -2.178 1 92.38 344 ASN A CA 1
ATOM 2596 C C . ASN A 1 344 ? 20.266 -2.451 -1.812 1 92.38 344 ASN A C 1
ATOM 2598 O O . ASN A 1 344 ? 21.031 -2.051 -2.688 1 92.38 344 ASN A O 1
ATOM 2602 N N . LEU A 1 345 ? 20.438 -2.225 -0.513 1 88.62 345 LEU A N 1
ATOM 2603 C CA . LEU A 1 345 ? 21.547 -1.424 -0.008 1 88.62 345 LEU A CA 1
ATOM 2604 C C . LEU A 1 345 ? 22.328 -2.188 1.057 1 88.62 345 LEU A C 1
ATOM 2606 O O . LEU A 1 345 ? 21.734 -2.906 1.867 1 88.62 345 LEU A O 1
ATOM 2610 N N . ALA A 1 346 ? 23.609 -2.01 1.015 1 89.25 346 ALA A N 1
ATOM 2611 C CA . ALA A 1 346 ? 24.484 -2.584 2.029 1 89.25 346 ALA A CA 1
ATOM 2612 C C . ALA A 1 346 ? 25.547 -1.576 2.467 1 89.25 346 ALA A C 1
ATOM 2614 O O . ALA A 1 346 ? 26.203 -0.954 1.63 1 89.25 346 ALA A O 1
ATOM 2615 N N . PHE A 1 347 ? 25.672 -1.426 3.752 1 85.69 347 PHE A N 1
ATOM 2616 C CA . PHE A 1 347 ? 26.641 -0.52 4.359 1 85.69 347 PHE A CA 1
ATOM 2617 C C . PHE A 1 347 ? 27.641 -1.288 5.215 1 85.69 347 PHE A C 1
ATOM 2619 O O . PHE A 1 347 ? 27.25 -2.154 6.004 1 85.69 347 PHE A O 1
ATOM 2626 N N . LYS A 1 348 ? 28.828 -1.068 4.938 1 86.06 348 LYS A N 1
ATOM 2627 C CA . LYS A 1 348 ? 29.875 -1.502 5.848 1 86.06 348 LYS A CA 1
ATOM 2628 C C . LYS A 1 348 ? 30.328 -0.362 6.762 1 86.06 348 LYS A C 1
ATOM 2630 O O . LYS A 1 348 ? 31.156 0.46 6.379 1 86.06 348 LYS A O 1
ATOM 2635 N N . LEU A 1 349 ? 29.859 -0.438 7.93 1 81 349 LEU A N 1
ATOM 2636 C CA . LEU A 1 349 ? 30.156 0.646 8.859 1 81 349 LEU A CA 1
ATOM 2637 C C . LEU A 1 349 ? 31.625 0.609 9.289 1 81 349 LEU A C 1
ATOM 2639 O O . LEU A 1 349 ? 32.25 1.657 9.438 1 81 349 LEU A O 1
ATOM 2643 N N . ASN A 1 350 ? 32.094 -0.477 9.656 1 80.81 350 ASN A N 1
ATOM 2644 C CA . ASN A 1 350 ? 33.5 -0.828 9.922 1 80.81 350 ASN A CA 1
ATOM 2645 C C . ASN A 1 350 ? 33.781 -2.299 9.625 1 80.81 350 ASN A C 1
ATOM 2647 O O . ASN A 1 350 ? 32.938 -2.977 9.008 1 80.81 350 ASN A O 1
ATOM 2651 N N . ASN A 1 351 ? 34.844 -2.701 9.859 1 82.12 351 ASN A N 1
ATOM 2652 C CA . ASN A 1 351 ? 35.188 -4.074 9.516 1 82.12 351 ASN A CA 1
ATOM 2653 C C . ASN A 1 351 ? 34.406 -5.082 10.375 1 82.12 351 ASN A C 1
ATOM 2655 O O . ASN A 1 351 ? 34.375 -6.27 10.047 1 82.12 351 ASN A O 1
ATOM 2659 N N . ARG A 1 352 ? 33.688 -4.617 11.391 1 87.31 352 ARG A N 1
ATOM 2660 C CA . ARG A 1 352 ? 33 -5.535 12.305 1 87.31 352 ARG A CA 1
ATOM 2661 C C . ARG A 1 352 ? 31.5 -5.414 12.188 1 87.31 352 ARG A C 1
ATOM 2663 O O . ARG A 1 352 ? 30.766 -6.289 12.648 1 87.31 352 ARG A O 1
ATOM 2670 N N . MET A 1 353 ? 31.062 -4.355 11.617 1 88.19 353 MET A N 1
ATOM 2671 C CA . MET A 1 353 ? 29.625 -4.145 11.586 1 88.19 353 MET A CA 1
ATOM 2672 C C . MET A 1 353 ? 29.156 -3.855 10.164 1 88.19 353 MET A C 1
ATOM 2674 O O . MET A 1 353 ? 29.703 -2.986 9.492 1 88.19 353 MET A O 1
ATOM 2678 N N . ARG A 1 354 ? 28.156 -4.562 9.75 1 90.56 354 ARG A N 1
ATOM 2679 C CA . ARG A 1 354 ? 27.5 -4.398 8.453 1 90.56 354 ARG A CA 1
ATOM 2680 C C . ARG A 1 354 ? 26 -4.242 8.602 1 90.56 354 ARG A C 1
ATOM 2682 O O . ARG A 1 354 ? 25.391 -4.875 9.469 1 90.56 354 ARG A O 1
ATOM 2689 N N . MET A 1 355 ? 25.422 -3.432 7.805 1 89.31 355 MET A N 1
ATOM 2690 C CA . MET A 1 355 ? 23.969 -3.232 7.805 1 89.31 355 MET A CA 1
ATOM 2691 C C . MET A 1 355 ? 23.438 -3.096 6.383 1 89.31 355 MET A C 1
ATOM 2693 O O . MET A 1 355 ? 24.203 -2.826 5.453 1 89.31 355 MET A O 1
ATOM 2697 N N . GLY A 1 356 ? 22.203 -3.33 6.211 1 89.5 356 GLY A N 1
ATOM 2698 C CA . GLY A 1 356 ? 21.625 -3.182 4.887 1 89.5 356 GLY A CA 1
ATOM 2699 C C . GLY A 1 356 ? 20.109 -3.125 4.906 1 89.5 356 GLY A C 1
ATOM 2700 O O . GLY A 1 356 ? 19.484 -3.232 5.965 1 89.5 356 GLY A O 1
ATOM 2701 N N . ALA A 1 357 ? 19.531 -2.818 3.727 1 88.38 357 ALA A N 1
ATOM 2702 C CA . ALA A 1 357 ? 18.094 -2.752 3.531 1 88.38 357 ALA A CA 1
ATOM 2703 C C . ALA A 1 357 ? 17.703 -3.266 2.148 1 88.38 357 ALA A C 1
ATOM 2705 O O . ALA A 1 357 ? 18.391 -3.012 1.165 1 88.38 357 ALA A O 1
ATOM 2706 N N . ASN A 1 358 ? 16.625 -4.043 2.082 1 91.69 358 ASN A N 1
ATOM 2707 C CA . ASN A 1 358 ? 16 -4.508 0.847 1 91.69 358 ASN A CA 1
ATOM 2708 C C . ASN A 1 358 ? 14.539 -4.07 0.76 1 91.69 358 ASN A C 1
ATOM 2710 O O . ASN A 1 358 ? 13.727 -4.41 1.625 1 91.69 358 ASN A O 1
ATOM 2714 N N . ILE A 1 359 ? 14.273 -3.363 -0.269 1 89.94 359 ILE A N 1
ATOM 2715 C CA . ILE A 1 359 ? 12.906 -2.887 -0.447 1 89.94 359 ILE A CA 1
ATOM 2716 C C . ILE A 1 359 ? 12.367 -3.354 -1.798 1 89.94 359 ILE A C 1
ATOM 2718 O O . ILE A 1 359 ? 13.062 -3.277 -2.811 1 89.94 359 ILE A O 1
ATOM 2722 N N . ASN A 1 360 ? 11.117 -3.822 -1.798 1 91.25 360 ASN A N 1
ATOM 2723 C CA . ASN A 1 360 ? 10.445 -4.266 -3.02 1 91.25 360 ASN A CA 1
ATOM 2724 C C . ASN A 1 360 ? 9.008 -3.758 -3.09 1 91.25 360 ASN A C 1
ATOM 2726 O O . ASN A 1 360 ? 8.312 -3.727 -2.078 1 91.25 360 ASN A O 1
ATOM 2730 N N . PHE A 1 361 ? 8.602 -3.291 -4.234 1 87.88 361 PHE A N 1
ATOM 2731 C CA . PHE A 1 361 ? 7.238 -2.871 -4.535 1 87.88 361 PHE A CA 1
ATOM 2732 C C . PHE A 1 361 ? 6.77 -3.461 -5.859 1 87.88 361 PHE A C 1
ATOM 2734 O O . PHE A 1 361 ? 7.543 -3.541 -6.816 1 87.88 361 PHE A O 1
ATOM 2741 N N . ALA A 1 362 ? 5.492 -3.873 -5.91 1 91 362 ALA A N 1
ATOM 2742 C CA . ALA A 1 362 ? 4.895 -4.324 -7.164 1 91 362 ALA A CA 1
ATOM 2743 C C . ALA A 1 362 ? 3.383 -4.098 -7.164 1 91 362 ALA A C 1
ATOM 2745 O O . ALA A 1 362 ? 2.723 -4.273 -6.137 1 91 362 ALA A O 1
ATOM 2746 N N . GLN A 1 363 ? 2.791 -3.697 -8.234 1 90.56 363 GLN A N 1
ATOM 2747 C CA . GLN A 1 363 ? 1.353 -3.582 -8.445 1 90.56 363 GLN A CA 1
ATOM 2748 C C . GLN A 1 363 ? 0.937 -4.223 -9.766 1 90.56 363 GLN A C 1
ATOM 2750 O O . GLN A 1 363 ? 1.543 -3.963 -10.805 1 90.56 363 GLN A O 1
ATOM 2755 N N . SER A 1 364 ? -0.019 -5.012 -9.695 1 93.5 364 SER A N 1
ATOM 2756 C CA . SER A 1 364 ? -0.536 -5.652 -10.898 1 93.5 364 SER A CA 1
ATOM 2757 C C . SER A 1 364 ? -2.029 -5.391 -11.07 1 93.5 364 SER A C 1
ATOM 2759 O O . SER A 1 364 ? -2.744 -5.191 -10.086 1 93.5 364 SER A O 1
ATOM 2761 N N . LYS A 1 365 ? -2.43 -5.309 -12.273 1 94.56 365 LYS A N 1
ATOM 2762 C CA . LYS A 1 365 ? -3.83 -5.184 -12.664 1 94.56 365 LYS A CA 1
ATOM 2763 C C . LYS A 1 365 ? -4.223 -6.285 -13.648 1 94.56 365 LYS A C 1
ATOM 2765 O O . LYS A 1 365 ? -3.545 -6.5 -14.656 1 94.56 365 LYS A O 1
ATOM 2770 N N . LYS A 1 366 ? -5.262 -6.922 -13.289 1 95.44 366 LYS A N 1
ATOM 2771 C CA . LYS A 1 366 ? -5.727 -8.047 -14.102 1 95.44 366 LYS A CA 1
ATOM 2772 C C . LYS A 1 366 ? -7.18 -7.855 -14.523 1 95.44 366 LYS A C 1
ATOM 2774 O O . LYS A 1 366 ? -8.031 -7.496 -13.703 1 95.44 366 LYS A O 1
ATOM 2779 N N . LYS A 1 367 ? -7.484 -7.914 -15.797 1 95.38 367 LYS A N 1
ATOM 2780 C CA . LYS A 1 367 ? -8.812 -8.07 -16.375 1 95.38 367 LYS A CA 1
ATOM 2781 C C . LYS A 1 367 ? -9.062 -9.523 -16.797 1 95.38 367 LYS A C 1
ATOM 2783 O O . LYS A 1 367 ? -8.25 -10.109 -17.516 1 95.38 367 LYS A O 1
ATOM 2788 N N . PHE A 1 368 ? -10.109 -10.109 -16.281 1 93.81 368 PHE A N 1
ATOM 2789 C CA . PHE A 1 368 ? -10.297 -11.531 -16.531 1 93.81 368 PHE A CA 1
ATOM 2790 C C . PHE A 1 368 ? -11.758 -11.836 -16.859 1 93.81 368 PHE A C 1
ATOM 2792 O O . PHE A 1 368 ? -12.602 -10.938 -16.844 1 93.81 368 PHE A O 1
ATOM 2799 N N . LEU A 1 369 ? -12.008 -13.039 -17.297 1 93.06 369 LEU A N 1
ATOM 2800 C CA . LEU A 1 369 ? -13.344 -13.562 -17.547 1 93.06 369 LEU A CA 1
ATOM 2801 C C . LEU A 1 369 ? -13.648 -14.734 -16.609 1 93.06 369 LEU A C 1
ATOM 2803 O O . LEU A 1 369 ? -12.742 -15.281 -15.984 1 93.06 369 LEU A O 1
ATOM 2807 N N . ASP A 1 370 ? -14.844 -15 -16.516 1 85.06 370 ASP A N 1
ATOM 2808 C CA . ASP A 1 370 ? -15.242 -16.094 -15.633 1 85.06 370 ASP A CA 1
ATOM 2809 C C . ASP A 1 370 ? -14.875 -17.453 -16.234 1 85.06 370 ASP A C 1
ATOM 2811 O O . ASP A 1 370 ? -15.484 -17.875 -17.219 1 85.06 370 ASP A O 1
ATOM 2815 N N . MET A 1 371 ? -13.914 -18.062 -15.617 1 79.19 371 MET A N 1
ATOM 2816 C CA . MET A 1 371 ? -13.492 -19.391 -16.047 1 79.19 371 MET A CA 1
ATOM 2817 C C . MET A 1 371 ? -13.93 -20.453 -15.039 1 79.19 371 MET A C 1
ATOM 2819 O O . MET A 1 371 ? -13.336 -21.531 -14.969 1 79.19 371 MET A O 1
ATOM 2823 N N . GLY A 1 372 ? -15.016 -20.297 -14.422 1 64 372 GLY A N 1
ATOM 2824 C CA . GLY A 1 372 ? -15.578 -21.156 -13.398 1 64 372 GLY A CA 1
ATOM 2825 C C . GLY A 1 372 ? -14.984 -22.562 -13.391 1 64 372 GLY A C 1
ATOM 2826 O O . GLY A 1 372 ? -14.68 -23.109 -14.453 1 64 372 GLY A O 1
ATOM 2827 N N . THR A 1 373 ? -14.562 -23.078 -12.234 1 58.56 373 THR A N 1
ATOM 2828 C CA . THR A 1 373 ? -13.953 -24.391 -12.156 1 58.56 373 THR A CA 1
ATOM 2829 C C . THR A 1 373 ? -14.945 -25.422 -11.617 1 58.56 373 THR A C 1
ATOM 2831 O O . THR A 1 373 ? -14.656 -26.625 -11.586 1 58.56 373 THR A O 1
ATOM 2834 N N . ILE A 1 374 ? -16.094 -25 -11.211 1 53.88 374 ILE A N 1
ATOM 2835 C CA . ILE A 1 374 ? -16.984 -25.984 -10.609 1 53.88 374 ILE A CA 1
ATOM 2836 C C . ILE A 1 374 ? -18.188 -26.203 -11.516 1 53.88 374 ILE A C 1
ATOM 2838 O O . ILE A 1 374 ? -18.656 -27.328 -11.68 1 53.88 374 ILE A O 1
ATOM 2842 N N . SER A 1 375 ? -18.703 -25.047 -11.984 1 58.97 375 SER A N 1
ATOM 2843 C CA . SER A 1 375 ? -19.812 -25.172 -12.922 1 58.97 375 SER A CA 1
ATOM 2844 C C . SER A 1 375 ? -19.5 -24.484 -14.242 1 58.97 375 SER A C 1
ATOM 2846 O O . SER A 1 375 ? -19 -23.359 -14.258 1 58.97 375 SER A O 1
ATOM 2848 N N . SER A 1 376 ? -19.688 -25.234 -15.258 1 61.06 376 SER A N 1
ATOM 2849 C CA . SER A 1 376 ? -19.359 -24.781 -16.609 1 61.06 376 SER A CA 1
ATOM 2850 C C . SER A 1 376 ? -20.281 -23.656 -17.062 1 61.06 376 SER A C 1
ATOM 2852 O O . SER A 1 376 ? -19.969 -22.938 -18 1 61.06 376 SER A O 1
ATOM 2854 N N . ASP A 1 377 ? -21.359 -23.484 -16.312 1 60.75 377 ASP A N 1
ATOM 2855 C CA . ASP A 1 377 ? -22.328 -22.562 -16.859 1 60.75 377 ASP A CA 1
ATOM 2856 C C . ASP A 1 377 ? -21.766 -21.141 -16.891 1 60.75 377 ASP A C 1
ATOM 2858 O O . ASP A 1 377 ? -22.156 -20.328 -17.734 1 60.75 377 ASP A O 1
ATOM 2862 N N . LYS A 1 378 ? -20.891 -20.969 -16.094 1 73.06 378 LYS A N 1
ATOM 2863 C CA . LYS A 1 378 ? -20.375 -19.609 -16.031 1 73.06 378 LYS A CA 1
ATOM 2864 C C . LYS A 1 378 ? -19.031 -19.484 -16.734 1 73.06 378 LYS A C 1
ATOM 2866 O O . LYS A 1 378 ? -18.5 -18.391 -16.891 1 73.06 378 LYS A O 1
ATOM 2871 N N . ASN A 1 379 ? -18.719 -20.656 -17.297 1 86 379 ASN A N 1
ATOM 2872 C CA . ASN A 1 379 ? -17.422 -20.672 -17.969 1 86 379 ASN A CA 1
ATOM 2873 C C . ASN A 1 379 ? -17.531 -20.141 -19.406 1 86 379 ASN A C 1
ATOM 2875 O O . ASN A 1 379 ? -18.297 -20.672 -20.203 1 86 379 ASN A O 1
ATOM 2879 N N . ILE A 1 380 ? -16.766 -19.219 -19.766 1 90.75 380 ILE A N 1
ATOM 2880 C CA . ILE A 1 380 ? -16.875 -18.547 -21.062 1 90.75 380 ILE A CA 1
ATOM 2881 C C . ILE A 1 380 ? -16.453 -19.5 -22.172 1 90.75 380 ILE A C 1
ATOM 2883 O O . ILE A 1 380 ? -17 -19.453 -23.281 1 90.75 380 ILE A O 1
ATOM 2887 N N . MET A 1 381 ? -15.523 -20.375 -21.938 1 90.69 381 MET A N 1
ATOM 2888 C CA . MET A 1 381 ? -15.062 -21.312 -22.969 1 90.69 381 MET A CA 1
ATOM 2889 C C . MET A 1 381 ? -16.141 -22.359 -23.266 1 90.69 381 MET A C 1
ATOM 2891 O O . MET A 1 381 ? -16.281 -22.812 -24.406 1 90.69 381 MET A O 1
ATOM 2895 N N . TYR A 1 382 ? -16.797 -22.75 -22.234 1 89.62 382 TYR A N 1
ATOM 2896 C CA . TYR A 1 382 ? -17.938 -23.641 -22.469 1 89.62 382 TYR A CA 1
ATOM 2897 C C . TYR A 1 382 ? -18.922 -23.031 -23.453 1 89.62 382 TYR A C 1
ATOM 2899 O O . TYR A 1 382 ? -19.375 -23.688 -24.375 1 89.62 382 TYR A O 1
ATOM 2907 N N . ARG A 1 383 ? -19.156 -21.812 -23.234 1 89.69 383 ARG A N 1
ATOM 2908 C CA . ARG A 1 383 ? -20.094 -21.125 -24.109 1 89.69 383 ARG A CA 1
ATOM 2909 C C . ARG A 1 383 ? -19.562 -21.047 -25.531 1 89.69 383 ARG A C 1
ATOM 2911 O O . ARG A 1 383 ? -20.297 -21.25 -26.5 1 89.69 383 ARG A O 1
ATOM 2918 N N . ILE A 1 384 ? -18.406 -20.766 -25.672 1 93.19 384 ILE A N 1
ATOM 2919 C CA . ILE A 1 384 ? -17.781 -20.609 -26.984 1 93.19 384 ILE A CA 1
ATOM 2920 C C . ILE A 1 384 ? -17.828 -21.938 -27.734 1 93.19 384 ILE A C 1
ATOM 2922 O O . ILE A 1 384 ? -18.219 -21.984 -28.906 1 93.19 384 ILE A O 1
ATOM 2926 N N . PHE A 1 385 ? -17.5 -22.984 -27.125 1 91.69 385 PHE A N 1
ATOM 2927 C CA . PHE A 1 385 ? -17.406 -24.312 -27.75 1 91.69 385 PHE A CA 1
ATOM 2928 C C . PHE A 1 385 ? -18.781 -24.781 -28.188 1 91.69 385 PHE A C 1
ATOM 2930 O O . PHE A 1 385 ? -18.906 -25.531 -29.172 1 91.69 385 PHE A O 1
ATOM 2937 N N . ASN A 1 386 ? -19.781 -24.312 -27.562 1 89.31 386 ASN A N 1
ATOM 2938 C CA . ASN A 1 386 ? -21.109 -24.844 -27.859 1 89.31 386 ASN A CA 1
ATOM 2939 C C . ASN A 1 386 ? -21.859 -23.953 -28.844 1 89.31 386 ASN A C 1
ATOM 2941 O O . ASN A 1 386 ? -23.016 -24.219 -29.172 1 89.31 386 ASN A O 1
ATOM 2945 N N . LEU A 1 387 ? -21.203 -23.016 -29.281 1 93.25 387 LEU A N 1
ATOM 2946 C CA . LEU A 1 387 ? -21.844 -22.156 -30.281 1 93.25 387 LEU A CA 1
ATOM 2947 C C . LEU A 1 387 ? -21.984 -22.891 -31.609 1 93.25 387 LEU A C 1
ATOM 2949 O O . LEU A 1 387 ? -21.094 -23.656 -32 1 93.25 387 LEU A O 1
ATOM 2953 N N . GLU A 1 388 ? -23.078 -22.594 -32.281 1 93.88 388 GLU A N 1
ATOM 2954 C CA . GLU A 1 388 ? -23.438 -23.234 -33.531 1 93.88 388 GLU A CA 1
ATOM 2955 C C . GLU A 1 388 ? -22.594 -22.688 -34.688 1 93.88 388 GLU A C 1
ATOM 2957 O O . GLU A 1 388 ? -22.672 -21.5 -35.031 1 93.88 388 GLU A O 1
ATOM 2962 N N . PRO A 1 389 ? -21.828 -23.578 -35.344 1 95.56 389 PRO A N 1
ATOM 2963 C CA . PRO A 1 389 ? -20.938 -23.094 -36.406 1 95.56 389 PRO A CA 1
ATOM 2964 C C . PRO A 1 389 ? -21.688 -22.609 -37.656 1 95.56 389 PRO A C 1
ATOM 2966 O O . PRO A 1 389 ? -21.109 -21.922 -38.5 1 95.56 389 PRO A O 1
ATOM 2969 N N . TRP A 1 390 ? -22.984 -22.953 -37.781 1 95.44 390 TRP A N 1
ATOM 2970 C CA . TRP A 1 390 ? -23.75 -22.531 -38.938 1 95.44 390 TRP A CA 1
ATOM 2971 C C . TRP A 1 390 ? -24.344 -21.141 -38.719 1 95.44 390 TRP A C 1
ATOM 2973 O O . TRP A 1 390 ? -24.953 -20.562 -39.625 1 95.44 390 TRP A O 1
ATOM 2983 N N . LYS A 1 391 ? -24.109 -20.625 -37.562 1 95.25 391 LYS A N 1
ATOM 2984 C CA . LYS A 1 391 ? -24.578 -19.266 -37.25 1 95.25 391 LYS A CA 1
ATOM 2985 C C . LYS A 1 391 ? -23.422 -18.266 -37.281 1 95.25 391 LYS A C 1
ATOM 2987 O O . LYS A 1 391 ? -22.297 -18.594 -36.906 1 95.25 391 LYS A O 1
ATOM 2992 N N . ASN A 1 392 ? -23.734 -17.094 -37.688 1 93.88 392 ASN A N 1
ATOM 2993 C CA . ASN A 1 392 ? -22.719 -16.047 -37.656 1 93.88 392 ASN A CA 1
ATOM 2994 C C . ASN A 1 392 ? -22.922 -15.102 -36.469 1 93.88 392 ASN A C 1
ATOM 2996 O O . ASN A 1 392 ? -23.797 -15.328 -35.656 1 93.88 392 ASN A O 1
ATOM 3000 N N . THR A 1 393 ? -22.172 -14.102 -36.344 1 92.06 393 THR A N 1
ATOM 3001 C CA . THR A 1 393 ? -22.156 -13.211 -35.188 1 92.06 393 THR A CA 1
ATOM 3002 C C . THR A 1 393 ? -23.422 -12.367 -35.156 1 92.06 393 THR A C 1
ATOM 3004 O O . THR A 1 393 ? -23.812 -11.891 -34.062 1 92.06 393 THR A O 1
ATOM 3007 N N . GLU A 1 394 ? -24.094 -12.172 -36.281 1 91.75 394 GLU A N 1
ATOM 3008 C CA . GLU A 1 394 ? -25.312 -11.367 -36.344 1 91.75 394 GLU A CA 1
ATOM 3009 C C . GLU A 1 394 ? -26.547 -12.211 -36.125 1 91.75 394 GLU A C 1
ATOM 3011 O O . GLU A 1 394 ? -27.656 -11.688 -36 1 91.75 394 GLU A O 1
ATOM 3016 N N . GLY A 1 395 ? -26.422 -13.539 -36.094 1 92.31 395 GLY A N 1
ATOM 3017 C CA . GLY A 1 395 ? -27.531 -14.422 -35.781 1 92.31 395 GLY A CA 1
ATOM 3018 C C . GLY A 1 395 ? -28.219 -14.969 -37.031 1 92.31 395 GLY A C 1
ATOM 3019 O O . GLY A 1 395 ? -29.422 -15.242 -37 1 92.31 395 GLY A O 1
ATOM 3020 N N . TYR A 1 396 ? -27.5 -14.93 -38.094 1 94.38 396 TYR A N 1
ATOM 3021 C CA . TYR A 1 396 ? -28.016 -15.57 -39.312 1 94.38 396 TYR A CA 1
ATOM 3022 C C . TYR A 1 396 ? -27.344 -16.922 -39.531 1 94.38 396 TYR A C 1
ATOM 3024 O O . TYR A 1 396 ? -26.141 -17.062 -39.312 1 94.38 396 TYR A O 1
ATOM 3032 N N . ASP A 1 397 ? -28.094 -17.828 -39.969 1 93.94 397 ASP A N 1
ATOM 3033 C CA . ASP A 1 397 ? -27.469 -19.094 -40.312 1 93.94 397 ASP A CA 1
ATOM 3034 C C . ASP A 1 397 ? -26.891 -19.047 -41.719 1 93.94 397 ASP A C 1
ATOM 3036 O O . ASP A 1 397 ? -26.953 -18.016 -42.406 1 93.94 397 ASP A O 1
ATOM 3040 N N . VAL A 1 398 ? -26.297 -20.109 -42.188 1 95.06 398 VAL A N 1
ATOM 3041 C CA . VAL A 1 398 ? -25.547 -20.156 -43.438 1 95.06 398 VAL A CA 1
ATOM 3042 C C . VAL A 1 398 ? -26.5 -20.094 -44.625 1 95.06 398 VAL A C 1
ATOM 3044 O O . VAL A 1 398 ? -26.078 -19.828 -45.75 1 95.06 398 VAL A O 1
ATOM 3047 N N . PHE A 1 399 ? -27.828 -20.125 -44.438 1 94.94 399 PHE A N 1
ATOM 3048 C CA . PHE A 1 399 ? -28.828 -20.078 -45.5 1 94.94 399 PHE A CA 1
ATOM 3049 C C . PHE A 1 399 ? -29.609 -18.781 -45.438 1 94.94 399 PHE A C 1
ATOM 3051 O O . PHE A 1 399 ? -30.594 -18.609 -46.156 1 94.94 399 PHE A O 1
ATOM 3058 N N . GLY A 1 400 ? -29.219 -17.922 -44.531 1 93.12 400 GLY A N 1
ATOM 3059 C CA . GLY A 1 400 ? -29.781 -16.578 -44.5 1 93.12 400 GLY A CA 1
ATOM 3060 C C . GLY A 1 400 ? -31 -16.469 -43.594 1 93.12 400 GLY A C 1
ATOM 3061 O O . GLY A 1 400 ? -31.672 -15.438 -43.562 1 93.12 400 GLY A O 1
ATOM 3062 N N . VAL A 1 401 ? -31.297 -17.531 -42.812 1 94.25 401 VAL A N 1
ATOM 3063 C CA . VAL A 1 401 ? -32.406 -17.516 -41.875 1 94.25 401 VAL A CA 1
ATOM 3064 C C . VAL A 1 401 ? -32 -16.859 -40.562 1 94.25 401 VAL A C 1
ATOM 3066 O O . VAL A 1 401 ? -30.969 -17.203 -40 1 94.25 401 VAL A O 1
ATOM 3069 N N . LYS A 1 402 ? -32.719 -15.953 -40.188 1 92.19 402 LYS A N 1
ATOM 3070 C CA . LYS A 1 402 ? -32.406 -15.219 -38.969 1 92.19 402 LYS A CA 1
ATOM 3071 C C . LYS A 1 402 ? -32.781 -16.016 -37.719 1 92.19 402 LYS A C 1
ATOM 3073 O O . LYS A 1 402 ? -33.844 -16.672 -37.688 1 92.19 402 LYS A O 1
ATOM 3078 N N . ALA A 1 403 ? -31.906 -16.156 -36.781 1 86.5 403 ALA A N 1
ATOM 3079 C CA . ALA A 1 403 ? -32.125 -16.75 -35.469 1 86.5 403 ALA A CA 1
ATOM 3080 C C . ALA A 1 403 ? -31.594 -15.859 -34.375 1 86.5 403 ALA A C 1
ATOM 3082 O O . ALA A 1 403 ? -31.266 -14.695 -34.594 1 86.5 403 ALA A O 1
ATOM 3083 N N . ARG A 1 404 ? -31.547 -16.375 -33.219 1 85.62 404 ARG A N 1
ATOM 3084 C CA . ARG A 1 404 ? -31.062 -15.617 -32.062 1 85.62 404 ARG A CA 1
ATOM 3085 C C . ARG A 1 404 ? -29.562 -15.344 -32.188 1 85.62 404 ARG A C 1
ATOM 3087 O O . ARG A 1 404 ? -28.781 -16.25 -32.469 1 85.62 404 ARG A O 1
ATOM 3094 N N . ARG A 1 405 ? -29.219 -14.109 -31.969 1 89.75 405 ARG A N 1
ATOM 3095 C CA . ARG A 1 405 ? -27.812 -13.727 -31.984 1 89.75 405 ARG A CA 1
ATOM 3096 C C . ARG A 1 405 ? -27.047 -14.398 -30.844 1 89.75 405 ARG A C 1
ATOM 3098 O O . ARG A 1 405 ? -27.547 -14.461 -29.719 1 89.75 405 ARG A O 1
ATOM 3105 N N . PRO A 1 406 ? -25.938 -14.969 -31.188 1 89.75 406 PRO A N 1
ATOM 3106 C CA . PRO A 1 406 ? -25.141 -15.539 -30.094 1 89.75 406 PRO A CA 1
ATOM 3107 C C . PRO A 1 406 ? -24.766 -14.508 -29.047 1 89.75 406 PRO A C 1
ATOM 3109 O O . PRO A 1 406 ? -24.281 -13.422 -29.375 1 89.75 406 PRO A O 1
ATOM 3112 N N . GLY A 1 407 ? -24.891 -14.781 -27.828 1 89.38 407 GLY A N 1
ATOM 3113 C CA . GLY A 1 407 ? -24.703 -13.844 -26.734 1 89.38 407 GLY A CA 1
ATOM 3114 C C . GLY A 1 407 ? -23.297 -13.844 -26.188 1 89.38 407 GLY A C 1
ATOM 3115 O O . GLY A 1 407 ? -23.016 -13.188 -25.188 1 89.38 407 GLY A O 1
ATOM 3116 N N . VAL A 1 408 ? -22.391 -14.539 -26.844 1 92.06 408 VAL A N 1
ATOM 3117 C CA . VAL A 1 408 ? -21.062 -14.75 -26.266 1 92.06 408 VAL A CA 1
ATOM 3118 C C . VAL A 1 408 ? -20.328 -13.414 -26.141 1 92.06 408 VAL A C 1
ATOM 3120 O O . VAL A 1 408 ? -19.641 -13.172 -25.156 1 92.06 408 VAL A O 1
ATOM 3123 N N . PHE A 1 409 ? -20.453 -12.531 -27.094 1 92.5 409 PHE A N 1
ATOM 3124 C CA . PHE A 1 409 ? -19.75 -11.258 -27.047 1 92.5 409 PHE A CA 1
ATOM 3125 C C . PHE A 1 409 ? -20.359 -10.336 -26 1 92.5 409 PHE A C 1
ATOM 3127 O O . PHE A 1 409 ? -19.656 -9.523 -25.391 1 92.5 409 PHE A O 1
ATOM 3134 N N . ASP A 1 410 ? -21.672 -10.469 -25.719 1 91.81 410 ASP A N 1
ATOM 3135 C CA . ASP A 1 410 ? -22.281 -9.75 -24.609 1 91.81 410 ASP A CA 1
ATOM 3136 C C . ASP A 1 410 ? -21.719 -10.211 -23.281 1 91.81 410 ASP A C 1
ATOM 3138 O O . ASP A 1 410 ? -21.469 -9.398 -22.391 1 91.81 410 ASP A O 1
ATOM 3142 N N . GLU A 1 411 ? -21.547 -11.484 -23.188 1 91.56 411 GLU A N 1
ATOM 3143 C CA . GLU A 1 411 ? -20.984 -12.047 -21.969 1 91.56 411 GLU A CA 1
ATOM 3144 C C . GLU A 1 411 ? -19.547 -11.57 -21.75 1 91.56 411 GLU A C 1
ATOM 3146 O O . GLU A 1 411 ? -19.125 -11.328 -20.625 1 91.56 411 GLU A O 1
ATOM 3151 N N . MET A 1 412 ? -18.812 -11.523 -22.859 1 93.69 412 MET A N 1
ATOM 3152 C CA . MET A 1 412 ? -17.391 -11.172 -22.781 1 93.69 412 MET A CA 1
ATOM 3153 C C . MET A 1 412 ? -17.219 -9.672 -22.547 1 93.69 412 MET A C 1
ATOM 3155 O O . MET A 1 412 ? -16.391 -9.25 -21.75 1 93.69 412 MET A O 1
ATOM 3159 N N . ASN A 1 413 ? -18 -8.844 -23.188 1 92.06 413 ASN A N 1
ATOM 3160 C CA . ASN A 1 413 ? -17.812 -7.398 -23.156 1 92.06 413 ASN A CA 1
ATOM 3161 C C . ASN A 1 413 ? -18.625 -6.754 -22.031 1 92.06 413 ASN A C 1
ATOM 3163 O O . ASN A 1 413 ? -18.297 -5.66 -21.578 1 92.06 413 ASN A O 1
ATOM 3167 N N . GLY A 1 414 ? -19.672 -7.395 -21.656 1 93.5 414 GLY A N 1
ATOM 3168 C CA . GLY A 1 414 ? -20.547 -6.828 -20.641 1 93.5 414 GLY A CA 1
ATOM 3169 C C . GLY A 1 414 ? -20.078 -7.121 -19.219 1 93.5 414 GLY A C 1
ATOM 3170 O O . GLY A 1 414 ? -20.578 -6.531 -18.266 1 93.5 414 GLY A O 1
ATOM 3171 N N . ALA A 1 415 ? -19.109 -7.977 -19.031 1 93.06 415 ALA A N 1
ATOM 3172 C CA . ALA A 1 415 ? -18.547 -8.281 -17.719 1 93.06 415 ALA A CA 1
ATOM 3173 C C . ALA A 1 415 ? -17.234 -7.527 -17.5 1 93.06 415 ALA A C 1
ATOM 3175 O O . ALA A 1 415 ? -16.281 -7.688 -18.266 1 93.06 415 ALA A O 1
ATOM 3176 N N . SER A 1 416 ? -17.281 -6.609 -16.578 1 94.69 416 SER A N 1
ATOM 3177 C CA . SER A 1 416 ? -16.062 -5.926 -16.156 1 94.69 416 SER A CA 1
ATOM 3178 C C . SER A 1 416 ? -15.523 -6.527 -14.867 1 94.69 416 SER A C 1
ATOM 3180 O O . SER A 1 416 ? -15.969 -6.18 -13.773 1 94.69 416 SER A O 1
ATOM 3182 N N . LEU A 1 417 ? -14.555 -7.406 -14.992 1 95.75 417 LEU A N 1
ATOM 3183 C CA . LEU A 1 417 ? -13.938 -8.094 -13.859 1 95.75 417 LEU A CA 1
ATOM 3184 C C . LEU A 1 417 ? -12.477 -7.68 -13.703 1 95.75 417 LEU A C 1
ATOM 3186 O O . LEU A 1 417 ? -11.641 -8.016 -14.547 1 95.75 417 LEU A O 1
ATOM 3190 N N . ASN A 1 418 ? -12.203 -7.027 -12.633 1 95.81 418 ASN A N 1
ATOM 3191 C CA . ASN A 1 418 ? -10.875 -6.461 -12.438 1 95.81 418 ASN A CA 1
ATOM 3192 C C . ASN A 1 418 ? -10.312 -6.809 -11.062 1 95.81 418 ASN A C 1
ATOM 3194 O O . ASN A 1 418 ? -11.055 -6.863 -10.078 1 95.81 418 ASN A O 1
ATOM 3198 N N . ARG A 1 419 ? -8.977 -7.023 -11.031 1 95.56 419 ARG A N 1
ATOM 3199 C CA . ARG A 1 419 ? -8.242 -7.199 -9.789 1 95.56 419 ARG A CA 1
ATOM 3200 C C . ARG A 1 419 ? -6.98 -6.34 -9.773 1 95.56 419 ARG A C 1
ATOM 3202 O O . ARG A 1 419 ? -6.258 -6.27 -10.773 1 95.56 419 ARG A O 1
ATOM 3209 N N . THR A 1 420 ? -6.832 -5.637 -8.734 1 93.81 420 THR A N 1
ATOM 3210 C CA . THR A 1 420 ? -5.605 -4.887 -8.492 1 93.81 420 THR A CA 1
ATOM 3211 C C . THR A 1 420 ? -4.887 -5.418 -7.254 1 93.81 420 THR A C 1
ATOM 3213 O O . THR A 1 420 ? -5.473 -5.488 -6.172 1 93.81 420 THR A O 1
ATOM 3216 N N . PHE A 1 421 ? -3.674 -5.812 -7.441 1 93 421 PHE A N 1
ATOM 3217 C CA . PHE A 1 421 ? -2.898 -6.371 -6.344 1 93 421 PHE A CA 1
ATOM 3218 C C . PHE A 1 421 ? -1.645 -5.543 -6.086 1 93 421 PHE A C 1
ATOM 3220 O O . PHE A 1 421 ? -0.823 -5.355 -6.988 1 93 421 PHE A O 1
ATOM 3227 N N . THR A 1 422 ? -1.462 -5.062 -4.953 1 89.75 422 THR A N 1
ATOM 3228 C CA . THR A 1 422 ? -0.303 -4.277 -4.543 1 89.75 422 THR A CA 1
ATOM 3229 C C . THR A 1 422 ? 0.461 -4.984 -3.426 1 89.75 422 THR A C 1
ATOM 3231 O O . THR A 1 422 ? -0.129 -5.391 -2.422 1 89.75 422 THR A O 1
ATOM 3234 N N . THR A 1 423 ? 1.773 -5.117 -3.6 1 91.12 423 THR A N 1
ATOM 3235 C CA . THR A 1 423 ? 2.617 -5.75 -2.592 1 91.12 423 THR A CA 1
ATOM 3236 C C . THR A 1 423 ? 3.844 -4.891 -2.297 1 91.12 423 THR A C 1
ATOM 3238 O O . THR A 1 423 ? 4.441 -4.32 -3.211 1 91.12 423 THR A O 1
ATOM 3241 N N . VAL A 1 424 ? 4.176 -4.801 -1.044 1 88.06 424 VAL A N 1
ATOM 3242 C CA . VAL A 1 424 ? 5.383 -4.121 -0.582 1 88.06 424 VAL A CA 1
ATOM 3243 C C . VAL A 1 424 ? 6.039 -4.93 0.534 1 88.06 424 VAL A C 1
ATOM 3245 O O . VAL A 1 424 ? 5.348 -5.488 1.392 1 88.06 424 VAL A O 1
ATOM 3248 N N . TYR A 1 425 ? 7.309 -5.09 0.54 1 90.62 425 TYR A N 1
ATOM 3249 C CA . TYR A 1 425 ? 8.016 -5.551 1.731 1 90.62 425 TYR A CA 1
ATOM 3250 C C . TYR A 1 425 ? 9.344 -4.828 1.895 1 90.62 425 TYR A C 1
ATOM 3252 O O . TYR A 1 425 ? 9.984 -4.457 0.906 1 90.62 425 TYR A O 1
ATOM 3260 N N . ALA A 1 426 ? 9.797 -4.566 3.018 1 89.75 426 ALA A N 1
ATOM 3261 C CA . ALA A 1 426 ? 11.039 -3.918 3.416 1 89.75 426 ALA A CA 1
ATOM 3262 C C . ALA A 1 426 ? 11.758 -4.723 4.5 1 89.75 426 ALA A C 1
ATOM 3264 O O . ALA A 1 426 ? 11.148 -5.094 5.508 1 89.75 426 ALA A O 1
ATOM 3265 N N . THR A 1 427 ? 12.93 -5.055 4.234 1 93.06 427 THR A N 1
ATOM 3266 C CA . THR A 1 427 ? 13.766 -5.773 5.188 1 93.06 427 THR A CA 1
ATOM 3267 C C . THR A 1 427 ? 14.953 -4.922 5.613 1 93.06 427 THR A C 1
ATOM 3269 O O . THR A 1 427 ? 15.672 -4.379 4.77 1 93.06 427 THR A O 1
ATOM 3272 N N . VAL A 1 428 ? 15.18 -4.797 6.863 1 89.75 428 VAL A N 1
ATOM 3273 C CA . VAL A 1 428 ? 16.391 -4.199 7.426 1 89.75 428 VAL A CA 1
ATOM 3274 C C . VAL A 1 428 ? 17.172 -5.258 8.195 1 89.75 428 VAL A C 1
ATOM 3276 O O . VAL A 1 428 ? 16.594 -6.098 8.883 1 89.75 428 VAL A O 1
ATOM 3279 N N . PHE A 1 429 ? 18.438 -5.258 7.984 1 92.81 429 PHE A N 1
ATOM 3280 C CA . PHE A 1 429 ? 19.266 -6.242 8.672 1 92.81 429 PHE A CA 1
ATOM 3281 C C . PHE A 1 429 ? 20.578 -5.625 9.133 1 92.81 429 PHE A C 1
ATOM 3283 O O . PHE A 1 429 ? 21.016 -4.609 8.594 1 92.81 429 PHE A O 1
ATOM 3290 N N . ALA A 1 430 ? 21.172 -6.219 10.164 1 92.12 430 ALA A N 1
ATOM 3291 C CA . ALA A 1 430 ? 22.469 -5.832 10.727 1 92.12 430 ALA A CA 1
ATOM 3292 C C . ALA A 1 430 ? 23.25 -7.059 11.188 1 92.12 430 ALA A C 1
ATOM 3294 O O . ALA A 1 430 ? 22.672 -8.031 11.672 1 92.12 430 ALA A O 1
ATOM 3295 N N . GLU A 1 431 ? 24.5 -7.02 10.969 1 94.31 431 GLU A N 1
ATOM 3296 C CA . GLU A 1 431 ? 25.438 -8.055 11.398 1 94.31 431 GLU A CA 1
ATOM 3297 C C . GLU A 1 431 ? 26.641 -7.457 12.117 1 94.31 431 GLU A C 1
ATOM 3299 O O . GLU A 1 431 ? 27.188 -6.445 11.68 1 94.31 431 GLU A O 1
ATOM 3304 N N . ALA A 1 432 ? 27.031 -8.094 13.219 1 93.5 432 ALA A N 1
ATOM 3305 C CA . ALA A 1 432 ? 28.156 -7.617 14.008 1 93.5 432 ALA A CA 1
ATOM 3306 C C . ALA A 1 432 ? 29.078 -8.773 14.406 1 93.5 432 ALA A C 1
ATOM 3308 O O . ALA A 1 432 ? 28.609 -9.789 14.93 1 93.5 432 ALA A O 1
ATOM 3309 N N . ASP A 1 433 ? 30.312 -8.562 14.133 1 93.75 433 ASP A N 1
ATOM 3310 C CA . ASP A 1 433 ? 31.312 -9.484 14.656 1 93.75 433 ASP A CA 1
ATOM 3311 C C . ASP A 1 433 ? 31.734 -9.094 16.078 1 93.75 433 ASP A C 1
ATOM 3313 O O . ASP A 1 433 ? 32.594 -8.234 16.266 1 93.75 433 ASP A O 1
ATOM 3317 N N . ILE A 1 434 ? 31.141 -9.766 16.984 1 93.12 434 ILE A N 1
ATOM 3318 C CA . ILE A 1 434 ? 31.484 -9.5 18.375 1 93.12 434 ILE A CA 1
ATOM 3319 C C . ILE A 1 434 ? 32.906 -9.953 18.672 1 93.12 434 ILE A C 1
ATOM 3321 O O . ILE A 1 434 ? 33.656 -9.266 19.359 1 93.12 434 ILE A O 1
ATOM 3325 N N . LEU A 1 435 ? 33.219 -11.102 18.156 1 92.12 435 LEU A N 1
ATOM 3326 C CA . LEU A 1 435 ? 34.562 -11.664 18.047 1 92.12 435 LEU A CA 1
ATOM 3327 C C . LEU A 1 435 ? 34.844 -12.117 16.609 1 92.12 435 LEU A C 1
ATOM 3329 O O . LEU A 1 435 ? 33.906 -12.32 15.828 1 92.12 435 LEU A O 1
ATOM 3333 N N . PRO A 1 436 ? 36.094 -12.094 16.25 1 88.56 436 PRO A N 1
ATOM 3334 C CA . PRO A 1 436 ? 36.375 -12.586 14.898 1 88.56 436 PRO A CA 1
ATOM 3335 C C . PRO A 1 436 ? 35.719 -13.938 14.609 1 88.56 436 PRO A C 1
ATOM 3337 O O . PRO A 1 436 ? 35.469 -14.273 13.445 1 88.56 436 PRO A O 1
ATOM 3340 N N . THR A 1 437 ? 35.406 -14.68 15.703 1 92.81 437 THR A N 1
ATOM 3341 C CA . THR A 1 437 ? 34.844 -16.016 15.523 1 92.81 437 THR A CA 1
ATOM 3342 C C . THR A 1 437 ? 33.344 -16.016 15.844 1 92.81 437 THR A C 1
ATOM 3344 O O . THR A 1 437 ? 32.688 -17.062 15.734 1 92.81 437 THR A O 1
ATOM 3347 N N . LEU A 1 438 ? 32.812 -14.977 16.297 1 95.56 438 LEU A N 1
ATOM 3348 C CA . LEU A 1 438 ? 31.438 -14.906 16.75 1 95.56 438 LEU A CA 1
ATOM 3349 C C . LEU A 1 438 ? 30.703 -13.766 16.062 1 95.56 438 LEU A C 1
ATOM 3351 O O . LEU A 1 438 ? 31.047 -12.594 16.234 1 95.56 438 LEU A O 1
ATOM 3355 N N . THR A 1 439 ? 29.672 -14.109 15.328 1 95.25 439 THR A N 1
ATOM 3356 C CA . THR A 1 439 ? 28.891 -13.117 14.594 1 95.25 439 THR A CA 1
ATOM 3357 C C . THR A 1 439 ? 27.438 -13.148 15.031 1 95.25 439 THR A C 1
ATOM 3359 O O . THR A 1 439 ? 26.844 -14.219 15.18 1 95.25 439 THR A O 1
ATOM 3362 N N . ILE A 1 440 ? 26.844 -11.992 15.289 1 96.38 440 ILE A N 1
ATOM 3363 C CA . ILE A 1 440 ? 25.422 -11.859 15.578 1 96.38 440 ILE A CA 1
ATOM 3364 C C . ILE A 1 440 ? 24.734 -11.109 14.445 1 96.38 440 ILE A C 1
ATOM 3366 O O . ILE A 1 440 ? 25.266 -10.125 13.93 1 96.38 440 ILE A O 1
ATOM 3370 N N . SER A 1 441 ? 23.609 -11.664 14.016 1 95.25 441 SER A N 1
ATOM 3371 C CA . SER A 1 441 ? 22.844 -11.031 12.945 1 95.25 441 SER A CA 1
ATOM 3372 C C . SER A 1 441 ? 21.391 -10.844 13.336 1 95.25 441 SER A C 1
ATOM 3374 O O . SER A 1 441 ? 20.812 -11.703 14 1 95.25 441 SER A O 1
ATOM 3376 N N . GLY A 1 442 ? 20.859 -9.719 13.047 1 94.75 442 GLY A N 1
ATOM 3377 C CA . GLY A 1 442 ? 19.438 -9.398 13.227 1 94.75 442 GLY A CA 1
ATOM 3378 C C . GLY A 1 442 ? 18.766 -8.93 11.945 1 94.75 442 GLY A C 1
ATOM 3379 O O . GLY A 1 442 ? 19.375 -8.227 11.141 1 94.75 442 GLY A O 1
ATOM 3380 N N . ARG A 1 443 ? 17.453 -9.344 11.773 1 95.38 443 ARG A N 1
ATOM 3381 C CA . ARG A 1 443 ? 16.688 -8.961 10.586 1 95.38 443 ARG A CA 1
ATOM 3382 C C . ARG A 1 443 ? 15.234 -8.688 10.938 1 95.38 443 ARG A C 1
ATOM 3384 O O . ARG A 1 443 ? 14.633 -9.43 11.727 1 95.38 443 ARG A O 1
ATOM 3391 N N . TYR A 1 444 ? 14.68 -7.668 10.422 1 94 444 TYR A N 1
ATOM 3392 C CA . TYR A 1 444 ? 13.266 -7.332 10.539 1 94 444 TYR A CA 1
ATOM 3393 C C . TYR A 1 444 ? 12.648 -7.07 9.172 1 94 444 TYR A C 1
ATOM 3395 O O . TYR A 1 444 ? 13.195 -6.301 8.375 1 94 444 TYR A O 1
ATOM 3403 N N . THR A 1 445 ? 11.539 -7.766 8.898 1 95.19 445 THR A N 1
ATOM 3404 C CA . THR A 1 445 ? 10.828 -7.555 7.645 1 95.19 445 THR A CA 1
ATOM 3405 C C . THR A 1 445 ? 9.383 -7.152 7.906 1 95.19 445 THR A C 1
ATOM 3407 O O . THR A 1 445 ? 8.695 -7.777 8.719 1 95.19 445 THR A O 1
ATOM 3410 N N . TYR A 1 446 ? 8.945 -6.098 7.316 1 92.25 446 TYR A N 1
ATOM 3411 C CA . TYR A 1 446 ? 7.539 -5.73 7.223 1 92.25 446 TYR A CA 1
ATOM 3412 C C . TYR A 1 446 ? 7.008 -5.941 5.812 1 92.25 446 TYR A C 1
ATOM 3414 O O . TYR A 1 446 ? 7.598 -5.461 4.84 1 92.25 446 TYR A O 1
ATOM 3422 N N . ALA A 1 447 ? 5.918 -6.691 5.711 1 93.5 447 ALA A N 1
ATOM 3423 C CA . ALA A 1 447 ? 5.289 -6.941 4.418 1 93.5 447 ALA A CA 1
ATOM 3424 C C . ALA A 1 447 ? 3.805 -6.586 4.453 1 93.5 447 ALA A C 1
ATOM 3426 O O . ALA A 1 447 ? 3.121 -6.848 5.445 1 93.5 447 ALA A O 1
ATOM 3427 N N . TYR A 1 448 ? 3.336 -5.965 3.389 1 91.25 448 TYR A N 1
ATOM 3428 C CA . TYR A 1 448 ? 1.938 -5.566 3.26 1 91.25 448 TYR A CA 1
ATOM 3429 C C . TYR A 1 448 ? 1.404 -5.891 1.87 1 91.25 448 TYR A C 1
ATOM 3431 O O . TYR A 1 448 ? 2.033 -5.559 0.862 1 91.25 448 TYR A O 1
ATOM 3439 N N . ASP A 1 449 ? 0.23 -6.555 1.827 1 92.75 449 ASP A N 1
ATOM 3440 C CA . ASP A 1 449 ? -0.461 -6.898 0.588 1 92.75 449 ASP A CA 1
ATOM 3441 C C . ASP A 1 449 ? -1.888 -6.352 0.586 1 92.75 449 ASP A C 1
ATOM 3443 O O . ASP A 1 449 ? -2.57 -6.383 1.611 1 92.75 449 ASP A O 1
ATOM 3447 N N . HIS A 1 450 ? -2.285 -5.832 -0.534 1 92.81 450 HIS A N 1
ATOM 3448 C CA . HIS A 1 450 ? -3.658 -5.383 -0.73 1 92.81 450 HIS A CA 1
ATOM 3449 C C . HIS A 1 450 ? -4.215 -5.875 -2.062 1 92.81 450 HIS A C 1
ATOM 3451 O O . HIS A 1 450 ? -3.672 -5.555 -3.123 1 92.81 450 HIS A O 1
ATOM 3457 N N . LEU A 1 451 ? -5.262 -6.652 -1.961 1 95.31 451 LEU A N 1
ATOM 3458 C CA . LEU A 1 451 ? -5.98 -7.121 -3.141 1 95.31 451 LEU A CA 1
ATOM 3459 C C . LEU A 1 451 ? -7.355 -6.473 -3.232 1 95.31 451 LEU A C 1
ATOM 3461 O O . LEU A 1 451 ? -8.164 -6.59 -2.309 1 95.31 451 LEU A O 1
ATOM 3465 N N . LYS A 1 452 ? -7.586 -5.758 -4.277 1 95.12 452 LYS A N 1
ATOM 3466 C CA . LYS A 1 452 ? -8.883 -5.156 -4.582 1 95.12 452 LYS A CA 1
ATOM 3467 C C . LYS A 1 452 ? -9.555 -5.863 -5.75 1 95.12 452 LYS A C 1
ATOM 3469 O O . LYS A 1 452 ? -8.961 -6.016 -6.82 1 95.12 452 LYS A O 1
ATOM 3474 N N . THR A 1 453 ? -10.742 -6.305 -5.547 1 96.69 453 THR A N 1
ATOM 3475 C CA . THR A 1 453 ? -11.539 -6.949 -6.586 1 96.69 453 THR A CA 1
ATOM 3476 C C . THR A 1 453 ? -12.766 -6.109 -6.922 1 96.69 453 THR A C 1
ATOM 3478 O O . THR A 1 453 ? -13.516 -5.711 -6.027 1 96.69 453 THR A O 1
ATOM 3481 N N . GLN A 1 454 ? -13 -5.805 -8.172 1 96.75 454 GLN A N 1
ATOM 3482 C CA . GLN A 1 454 ? -14.156 -5.066 -8.672 1 96.75 454 GLN A CA 1
ATOM 3483 C C . GLN A 1 454 ? -14.812 -5.797 -9.836 1 96.75 454 GLN A C 1
ATOM 3485 O O . GLN A 1 454 ? -14.172 -6.051 -10.859 1 96.75 454 GLN A O 1
ATOM 3490 N N . LYS A 1 455 ? -16.078 -6.078 -9.68 1 96.56 455 LYS A N 1
ATOM 3491 C CA . LYS A 1 455 ? -16.828 -6.789 -10.711 1 96.56 455 LYS A CA 1
ATOM 3492 C C . LYS A 1 455 ? -18.125 -6.066 -11.047 1 96.56 455 LYS A C 1
ATOM 3494 O O . LYS A 1 455 ? -18.766 -5.488 -10.164 1 96.56 455 LYS A O 1
ATOM 3499 N N . TYR A 1 456 ? -18.484 -6.059 -12.289 1 96.81 456 TYR A N 1
ATOM 3500 C CA . TYR A 1 456 ? -19.797 -5.594 -12.742 1 96.81 456 TYR A CA 1
ATOM 3501 C C . TYR A 1 456 ? -20.281 -6.43 -13.922 1 96.81 456 TYR A C 1
ATOM 3503 O O . TYR A 1 456 ? -19.594 -6.57 -14.93 1 96.81 456 TYR A O 1
ATOM 3511 N N . TYR A 1 457 ? -21.422 -6.98 -13.789 1 96 457 TYR A N 1
ATOM 3512 C CA . TYR A 1 457 ? -22.141 -7.648 -14.867 1 96 457 TYR A CA 1
ATOM 3513 C C . TYR A 1 457 ? -23.266 -6.766 -15.406 1 96 457 TYR A C 1
ATOM 3515 O O . TYR A 1 457 ? -24.281 -6.582 -14.742 1 96 457 TYR A O 1
ATOM 3523 N N . ASP A 1 458 ? -23 -6.34 -16.609 1 95.44 458 ASP A N 1
ATOM 3524 C CA . ASP A 1 458 ? -24 -5.445 -17.172 1 95.44 458 ASP A CA 1
ATOM 3525 C C . ASP A 1 458 ? -25.266 -6.219 -17.578 1 95.44 458 ASP A C 1
ATOM 3527 O O . ASP A 1 458 ? -25.266 -7.449 -17.562 1 95.44 458 ASP A O 1
ATOM 3531 N N . ARG A 1 459 ? -26.438 -5.59 -18.016 1 93.69 459 ARG A N 1
ATOM 3532 C CA . ARG A 1 459 ? -27.75 -6.168 -18.25 1 93.69 459 ARG A CA 1
ATOM 3533 C C . ARG A 1 459 ? -27.766 -6.988 -19.547 1 93.69 459 ARG A C 1
ATOM 3535 O O . ARG A 1 459 ? -28.688 -7.762 -19.781 1 93.69 459 ARG A O 1
ATOM 3542 N N . SER A 1 460 ? -26.609 -6.859 -20.25 1 92.69 460 SER A N 1
ATOM 3543 C CA . SER A 1 460 ? -26.516 -7.652 -21.469 1 92.69 460 SER A CA 1
ATOM 3544 C C . SER A 1 460 ? -26.016 -9.062 -21.172 1 92.69 460 SER A C 1
ATOM 3546 O O . SER A 1 460 ? -26.188 -9.969 -22 1 92.69 460 SER A O 1
ATOM 3548 N N . THR A 1 461 ? -25.391 -9.25 -20.031 1 92.62 461 THR A N 1
ATOM 3549 C CA . THR A 1 461 ? -24.906 -10.57 -19.641 1 92.62 461 THR A CA 1
ATOM 3550 C C . THR A 1 461 ? -26.031 -11.406 -19.047 1 92.62 461 THR A C 1
ATOM 3552 O O . THR A 1 461 ? -27.062 -10.875 -18.656 1 92.62 461 THR A O 1
ATOM 3555 N N . THR A 1 462 ? -25.781 -12.633 -18.938 1 87.38 462 THR A N 1
ATOM 3556 C CA . THR A 1 462 ? -26.766 -13.523 -18.344 1 87.38 462 THR A CA 1
ATOM 3557 C C . THR A 1 462 ? -26.984 -13.195 -16.875 1 87.38 462 THR A C 1
ATOM 3559 O O . THR A 1 462 ? -28.125 -13.102 -16.406 1 87.38 462 THR A O 1
ATOM 3562 N N . ILE A 1 463 ? -25.953 -12.984 -16.203 1 87.81 463 ILE A N 1
ATOM 3563 C CA . ILE A 1 463 ? -26.031 -12.641 -14.789 1 87.81 463 ILE A CA 1
ATOM 3564 C C . ILE A 1 463 ? -26.656 -11.266 -14.625 1 87.81 463 ILE A C 1
ATOM 3566 O O . ILE A 1 463 ? -27.578 -11.078 -13.812 1 87.81 463 ILE A O 1
ATOM 3570 N N . GLY A 1 464 ? -26.203 -10.352 -15.391 1 92.81 464 GLY A N 1
ATOM 3571 C CA . GLY A 1 464 ? -26.688 -8.984 -15.281 1 92.81 464 GLY A CA 1
ATOM 3572 C C . GLY A 1 464 ? -28.156 -8.844 -15.656 1 92.81 464 GLY A C 1
ATOM 3573 O O . GLY A 1 464 ? -28.859 -8.016 -15.094 1 92.81 464 GLY A O 1
ATOM 3574 N N . GLN A 1 465 ? -28.516 -9.641 -16.562 1 92.25 465 GLN A N 1
ATOM 3575 C CA . GLN A 1 465 ? -29.906 -9.602 -16.969 1 92.25 465 GLN A CA 1
ATOM 3576 C C . GLN A 1 465 ? -30.828 -10.086 -15.852 1 92.25 465 GLN A C 1
ATOM 3578 O O . GLN A 1 465 ? -31.891 -9.508 -15.609 1 92.25 465 GLN A O 1
ATOM 3583 N N . SER A 1 466 ? -30.375 -11.086 -15.219 1 90.75 466 SER A N 1
ATOM 3584 C CA . SER A 1 466 ? -31.172 -11.68 -14.148 1 90.75 466 SER A CA 1
ATOM 3585 C C . SER A 1 466 ? -31.297 -10.727 -12.969 1 90.75 466 SER A C 1
ATOM 3587 O O . SER A 1 466 ? -32.312 -10.742 -12.258 1 90.75 466 SER A O 1
ATOM 3589 N N . TYR A 1 467 ? -30.328 -9.852 -12.844 1 92.94 467 TYR A N 1
ATOM 3590 C CA . TYR A 1 467 ? -30.297 -9.031 -11.641 1 92.94 467 TYR A CA 1
ATOM 3591 C C . TYR A 1 467 ? -30.484 -7.559 -11.977 1 92.94 467 TYR A C 1
ATOM 3593 O O . TYR A 1 467 ? -30.547 -6.711 -11.086 1 92.94 467 TYR A O 1
ATOM 3601 N N . GLY A 1 468 ? -30.594 -7.277 -13.297 1 93.81 468 GLY A N 1
ATOM 3602 C CA . GLY A 1 468 ? -30.594 -5.875 -13.688 1 93.81 468 GLY A CA 1
ATOM 3603 C C . GLY A 1 468 ? -29.266 -5.191 -13.461 1 93.81 468 GLY A C 1
ATOM 3604 O O . GLY A 1 468 ? -29.219 -4.07 -12.953 1 93.81 468 GLY A O 1
ATOM 3605 N N . GLY A 1 469 ? -28.266 -5.867 -13.734 1 95.31 469 GLY A N 1
ATOM 3606 C CA . GLY A 1 469 ? -26.922 -5.414 -13.391 1 95.31 469 GLY A CA 1
ATOM 3607 C C . GLY A 1 469 ? -26.5 -5.812 -11.992 1 95.31 469 GLY A C 1
ATOM 3608 O O . GLY A 1 469 ? -27.312 -5.809 -11.062 1 95.31 469 GLY A O 1
ATOM 3609 N N . GLN A 1 470 ? -25.25 -6.18 -11.805 1 96.31 470 GLN A N 1
ATOM 3610 C CA . GLN A 1 470 ? -24.75 -6.594 -10.5 1 96.31 470 GLN A CA 1
ATOM 3611 C C . GLN A 1 470 ? -23.312 -6.098 -10.289 1 96.31 470 GLN A C 1
ATOM 3613 O O . GLN A 1 470 ? -22.469 -6.227 -11.18 1 96.31 470 GLN A O 1
ATOM 3618 N N . ALA A 1 471 ? -23.125 -5.5 -9.156 1 96.75 471 ALA A N 1
ATOM 3619 C CA . ALA A 1 471 ? -21.812 -4.973 -8.812 1 96.75 471 ALA A CA 1
ATOM 3620 C C . ALA A 1 471 ? -21.266 -5.648 -7.566 1 96.75 471 ALA A C 1
ATOM 3622 O O . ALA A 1 471 ? -22.016 -6.004 -6.656 1 96.75 471 ALA A O 1
ATOM 3623 N N . PHE A 1 472 ? -19.984 -5.844 -7.559 1 96.62 472 PHE A N 1
ATOM 3624 C CA . PHE A 1 472 ? -19.281 -6.426 -6.43 1 96.62 472 PHE A CA 1
ATOM 3625 C C . PHE A 1 472 ? -17.938 -5.715 -6.207 1 96.62 472 PHE A C 1
ATOM 3627 O O . PHE A 1 472 ? -17.188 -5.488 -7.152 1 96.62 472 PHE A O 1
ATOM 3634 N N . ILE A 1 473 ? -17.625 -5.301 -4.965 1 97.25 473 ILE A N 1
ATOM 3635 C CA . ILE A 1 473 ? -16.344 -4.711 -4.578 1 97.25 473 ILE A CA 1
ATOM 3636 C C . ILE A 1 473 ? -15.828 -5.391 -3.314 1 97.25 473 ILE A C 1
ATOM 3638 O O . ILE A 1 473 ? -16.578 -5.574 -2.35 1 97.25 473 ILE A O 1
ATOM 3642 N N . ALA A 1 474 ? -14.578 -5.77 -3.305 1 97.25 474 ALA A N 1
ATOM 3643 C CA . ALA A 1 474 ? -13.984 -6.426 -2.145 1 97.25 474 ALA A CA 1
ATOM 3644 C C . ALA A 1 474 ? -12.539 -5.977 -1.944 1 97.25 474 ALA A C 1
ATOM 3646 O O . ALA A 1 474 ? -11.844 -5.652 -2.91 1 97.25 474 ALA A O 1
ATOM 3647 N N . HIS A 1 475 ? -12.133 -5.895 -0.696 1 96.38 475 HIS A N 1
ATOM 3648 C CA . HIS A 1 475 ? -10.758 -5.629 -0.3 1 96.38 475 HIS A CA 1
ATOM 3649 C C . HIS A 1 475 ? -10.219 -6.738 0.594 1 96.38 475 HIS A C 1
ATOM 3651 O O . HIS A 1 475 ? -10.906 -7.195 1.509 1 96.38 475 HIS A O 1
ATOM 3657 N N . GLU A 1 476 ? -9.039 -7.176 0.304 1 95.94 476 GLU A N 1
ATOM 3658 C CA . GLU A 1 476 ? -8.281 -8.086 1.156 1 95.94 476 GLU A CA 1
ATOM 3659 C C . GLU A 1 476 ? -6.898 -7.52 1.477 1 95.94 476 GLU A C 1
ATOM 3661 O O . GLU A 1 476 ? -6.133 -7.18 0.57 1 95.94 476 GLU A O 1
ATOM 3666 N N . GLU A 1 477 ? -6.609 -7.453 2.713 1 93.62 477 GLU A N 1
ATOM 3667 C CA . GLU A 1 477 ? -5.324 -6.922 3.166 1 93.62 477 GLU A CA 1
ATOM 3668 C C . GLU A 1 477 ? -4.613 -7.91 4.09 1 93.62 477 GLU A C 1
ATOM 3670 O O . GLU A 1 477 ? -5.262 -8.641 4.84 1 93.62 477 GLU A O 1
ATOM 3675 N N . ASN A 1 478 ? -3.295 -7.895 4.004 1 93.62 478 ASN A N 1
ATOM 3676 C CA . ASN A 1 478 ? -2.453 -8.703 4.879 1 93.62 478 ASN A CA 1
ATOM 3677 C C . ASN A 1 478 ? -1.188 -7.957 5.289 1 93.62 478 ASN A C 1
ATOM 3679 O O . ASN A 1 478 ? -0.504 -7.375 4.445 1 93.62 478 ASN A O 1
ATOM 3683 N N . ALA A 1 479 ? -0.926 -7.938 6.547 1 92.56 479 ALA A N 1
ATOM 3684 C CA . ALA A 1 479 ? 0.31 -7.375 7.086 1 92.56 479 ALA A CA 1
ATOM 3685 C C . ALA A 1 479 ? 1.103 -8.43 7.852 1 92.56 479 ALA A C 1
ATOM 3687 O O . ALA A 1 479 ? 0.539 -9.172 8.656 1 92.56 479 ALA A O 1
ATOM 3688 N N . LYS A 1 480 ? 2.365 -8.461 7.602 1 94.81 480 LYS A N 1
ATOM 3689 C CA . LYS A 1 480 ? 3.225 -9.461 8.227 1 94.81 480 LYS A CA 1
ATOM 3690 C C . LYS A 1 480 ? 4.469 -8.82 8.836 1 94.81 480 LYS A C 1
ATOM 3692 O O . LYS A 1 480 ? 5.102 -7.969 8.211 1 94.81 480 LYS A O 1
ATOM 3697 N N . HIS A 1 481 ? 4.777 -9.172 10.055 1 95.31 481 HIS A N 1
ATOM 3698 C CA . HIS A 1 481 ? 6.008 -8.828 10.75 1 95.31 481 HIS A CA 1
ATOM 3699 C C . HIS A 1 481 ? 6.867 -10.062 11 1 95.31 481 HIS A C 1
ATOM 3701 O O . HIS A 1 481 ? 6.398 -11.039 11.594 1 95.31 481 HIS A O 1
ATOM 3707 N N . GLN A 1 482 ? 8.031 -9.992 10.547 1 96.44 482 GLN A N 1
ATOM 3708 C CA . GLN A 1 482 ? 8.977 -11.078 10.766 1 96.44 482 GLN A CA 1
ATOM 3709 C C . GLN A 1 482 ? 10.258 -10.57 11.422 1 96.44 482 GLN A C 1
ATOM 3711 O O . GLN A 1 482 ? 10.898 -9.648 10.914 1 96.44 482 GLN A O 1
ATOM 3716 N N . ILE A 1 483 ? 10.641 -11.148 12.555 1 96.81 483 ILE A N 1
ATOM 3717 C CA . ILE A 1 483 ? 11.844 -10.805 13.305 1 96.81 483 ILE A CA 1
ATOM 3718 C C . ILE A 1 483 ? 12.711 -12.047 13.492 1 96.81 483 ILE A C 1
ATOM 3720 O O . ILE A 1 483 ? 12.219 -13.086 13.938 1 96.81 483 ILE A O 1
ATOM 3724 N N . GLU A 1 484 ? 13.977 -11.883 13.18 1 96 484 GLU A N 1
ATOM 3725 C CA . GLU A 1 484 ? 14.914 -12.992 13.344 1 96 484 GLU A CA 1
ATOM 3726 C C . GLU A 1 484 ? 16.203 -12.531 14.008 1 96 484 GLU A C 1
ATOM 3728 O O . GLU A 1 484 ? 16.688 -11.43 13.734 1 96 484 GLU A O 1
ATOM 3733 N N . GLY A 1 485 ? 16.703 -13.312 14.891 1 96.31 485 GLY A N 1
ATOM 3734 C CA . GLY A 1 485 ? 18.016 -13.172 15.516 1 96.31 485 GLY A CA 1
ATOM 3735 C C . GLY A 1 485 ? 18.844 -14.438 15.438 1 96.31 485 GLY A C 1
ATOM 3736 O O . GLY A 1 485 ? 18.391 -15.516 15.805 1 96.31 485 GLY A O 1
ATOM 3737 N N . VAL A 1 486 ? 20.062 -14.289 14.93 1 96.12 486 VAL A N 1
ATOM 3738 C CA . VAL A 1 486 ? 20.906 -15.469 14.703 1 96.12 486 VAL A CA 1
ATOM 3739 C C . VAL A 1 486 ? 22.312 -15.211 15.258 1 96.12 486 VAL A C 1
ATOM 3741 O O . VAL A 1 486 ? 22.859 -14.117 15.094 1 96.12 486 VAL A O 1
ATOM 3744 N N . VAL A 1 487 ? 22.859 -16.188 15.891 1 96.69 487 VAL A N 1
ATOM 3745 C CA . VAL A 1 487 ? 24.234 -16.188 16.375 1 96.69 487 VAL A CA 1
ATOM 3746 C C . VAL A 1 487 ? 25.016 -17.297 15.688 1 96.69 487 VAL A C 1
ATOM 3748 O O . VAL A 1 487 ? 24.562 -18.438 15.617 1 96.69 487 VAL A O 1
ATOM 3751 N N . THR A 1 488 ? 26.094 -16.969 15.164 1 95.69 488 THR A N 1
ATOM 3752 C CA . THR A 1 488 ? 26.969 -17.938 14.508 1 95.69 488 THR A CA 1
ATOM 3753 C C . THR A 1 488 ? 28.344 -17.953 15.172 1 95.69 488 THR A C 1
ATOM 3755 O O . THR A 1 488 ? 29 -16.922 15.281 1 95.69 488 THR A O 1
ATOM 3758 N N . TRP A 1 489 ? 28.766 -19.094 15.602 1 96.19 489 TRP A N 1
ATOM 3759 C CA . TRP A 1 489 ? 30.078 -19.281 16.234 1 96.19 489 TRP A CA 1
ATOM 3760 C C . TRP A 1 489 ? 30.938 -20.25 15.438 1 96.19 489 TRP A C 1
ATOM 3762 O O . TRP A 1 489 ? 30.531 -21.391 15.203 1 96.19 489 TRP A O 1
ATOM 3772 N N . THR A 1 490 ? 32.062 -19.781 15.008 1 93.81 490 THR A N 1
ATOM 3773 C CA . THR A 1 490 ? 33.031 -20.594 14.273 1 93.81 490 THR A CA 1
ATOM 3774 C C . THR A 1 490 ? 34.375 -20.625 15.008 1 93.81 490 THR A C 1
ATOM 3776 O O . THR A 1 490 ? 35.344 -19.953 14.609 1 93.81 490 THR A O 1
ATOM 3779 N N . PRO A 1 491 ? 34.5 -21.516 15.852 1 92.56 491 PRO A N 1
ATOM 3780 C CA . PRO A 1 491 ? 35.75 -21.578 16.609 1 92.56 491 PRO A CA 1
ATOM 3781 C C . PRO A 1 491 ? 36.906 -22.109 15.773 1 92.56 491 PRO A C 1
ATOM 3783 O O . PRO A 1 491 ? 36.719 -22.906 14.852 1 92.56 491 PRO A O 1
ATOM 3786 N N . LYS A 1 492 ? 38.125 -21.734 16.094 1 88.62 492 LYS A N 1
ATOM 3787 C CA . LYS A 1 492 ? 39.312 -22.25 15.445 1 88.62 492 LYS A CA 1
ATOM 3788 C C . LYS A 1 492 ? 39.812 -23.516 16.125 1 88.62 492 LYS A C 1
ATOM 3790 O O . LYS A 1 492 ? 40.344 -23.469 17.234 1 88.62 492 LYS A O 1
ATOM 3795 N N . LEU A 1 493 ? 39.594 -24.641 15.508 1 91.94 493 LEU A N 1
ATOM 3796 C CA . LEU A 1 493 ? 39.938 -25.922 16.109 1 91.94 493 LEU A CA 1
ATOM 3797 C C . LEU A 1 493 ? 41.094 -26.594 15.352 1 91.94 493 LEU A C 1
ATOM 3799 O O . LEU A 1 493 ? 41.188 -27.812 15.328 1 91.94 493 LEU A O 1
ATOM 3803 N N . GLY A 1 494 ? 41.906 -25.875 14.648 1 85.62 494 GLY A N 1
ATOM 3804 C CA . GLY A 1 494 ? 43.031 -26.406 13.867 1 85.62 494 GLY A CA 1
ATOM 3805 C C . GLY A 1 494 ? 42.656 -26.641 12.414 1 85.62 494 GLY A C 1
ATOM 3806 O O . GLY A 1 494 ? 41.594 -26.234 11.953 1 85.62 494 GLY A O 1
ATOM 3807 N N . THR A 1 495 ? 43.531 -27.266 11.75 1 82.88 495 THR A N 1
ATOM 3808 C CA . THR A 1 495 ? 43.375 -27.391 10.305 1 82.88 495 THR A CA 1
ATOM 3809 C C . THR A 1 495 ? 42.531 -28.609 9.961 1 82.88 495 THR A C 1
ATOM 3811 O O . THR A 1 495 ? 41.969 -28.703 8.867 1 82.88 495 THR A O 1
ATOM 3814 N N . GLN A 1 496 ? 42.375 -29.562 10.891 1 88.94 496 GLN A N 1
ATOM 3815 C CA . GLN A 1 496 ? 41.688 -30.797 10.562 1 88.94 496 GLN A CA 1
ATOM 3816 C C . GLN A 1 496 ? 40.219 -30.719 10.945 1 88.94 496 GLN A C 1
ATOM 3818 O O . GLN A 1 496 ? 39.406 -31.5 10.453 1 88.94 496 GLN A O 1
ATOM 3823 N N . HIS A 1 497 ? 39.906 -29.891 11.852 1 93.5 497 HIS A N 1
ATOM 3824 C CA . HIS A 1 497 ? 38.562 -29.797 12.367 1 93.5 497 HIS A CA 1
ATOM 3825 C C . HIS A 1 497 ? 37.938 -28.438 12.039 1 93.5 497 HIS A C 1
ATOM 3827 O O . HIS A 1 497 ? 38.594 -27.406 12.211 1 93.5 497 HIS A O 1
ATOM 3833 N N . ALA A 1 498 ? 36.844 -28.438 11.445 1 92.69 498 ALA A N 1
ATOM 3834 C CA . ALA A 1 498 ? 36.062 -27.219 11.25 1 92.69 498 ALA A CA 1
ATOM 3835 C C . ALA A 1 498 ? 34.656 -27.359 11.844 1 92.69 498 ALA A C 1
ATOM 3837 O O . ALA A 1 498 ? 34 -28.391 11.641 1 92.69 498 ALA A O 1
ATOM 3838 N N . LEU A 1 499 ? 34.281 -26.453 12.742 1 94.44 499 LEU A N 1
ATOM 3839 C CA . LEU A 1 499 ? 33 -26.469 13.406 1 94.44 499 LEU A CA 1
ATOM 3840 C C . LEU A 1 499 ? 32.281 -25.141 13.242 1 94.44 499 LEU A C 1
ATOM 3842 O O . LEU A 1 499 ? 32.906 -24.078 13.391 1 94.44 499 LEU A O 1
ATOM 3846 N N . LYS A 1 500 ? 31.047 -25.172 12.844 1 92.38 500 LYS A N 1
ATOM 3847 C CA . LYS A 1 500 ? 30.172 -24 12.773 1 92.38 500 LYS A CA 1
ATOM 3848 C C . LYS A 1 500 ? 28.875 -24.234 13.555 1 92.38 500 LYS A C 1
ATOM 3850 O O . LYS A 1 500 ? 28.141 -25.172 13.273 1 92.38 500 LYS A O 1
ATOM 3855 N N . LEU A 1 501 ? 28.656 -23.406 14.547 1 95 501 LEU A N 1
ATOM 3856 C CA . LEU A 1 501 ? 27.438 -23.484 15.359 1 95 501 LEU A CA 1
ATOM 3857 C C . LEU A 1 501 ? 26.531 -22.281 15.102 1 95 501 LEU A C 1
ATOM 3859 O O . LEU A 1 501 ? 27 -21.141 15.133 1 95 501 LEU A O 1
ATOM 3863 N N . ILE A 1 502 ? 25.312 -22.594 14.828 1 94.88 502 ILE A N 1
ATOM 3864 C CA . ILE A 1 502 ? 24.344 -21.531 14.586 1 94.88 502 ILE A CA 1
ATOM 3865 C C . ILE A 1 502 ? 23.172 -21.672 15.57 1 94.88 502 ILE A C 1
ATOM 3867 O O . ILE A 1 502 ? 22.672 -22.781 15.797 1 94.88 502 ILE A O 1
ATOM 3871 N N . GLY A 1 503 ? 22.766 -20.641 16.25 1 95.38 503 GLY A N 1
ATOM 3872 C CA . GLY A 1 503 ? 21.578 -20.531 17.062 1 95.38 503 GLY A CA 1
ATOM 3873 C C . GLY A 1 503 ? 20.734 -19.312 16.734 1 95.38 503 GLY A C 1
ATOM 3874 O O . GLY A 1 503 ? 21.266 -18.25 16.438 1 95.38 503 GLY A O 1
ATOM 3875 N N . GLY A 1 504 ? 19.422 -19.547 16.703 1 95.44 504 GLY A N 1
ATOM 3876 C CA . GLY A 1 504 ? 18.625 -18.375 16.344 1 95.44 504 GLY A CA 1
ATOM 3877 C C . GLY A 1 504 ? 17.172 -18.5 16.781 1 95.44 504 GLY A C 1
ATOM 3878 O O . GLY A 1 504 ? 16.766 -19.516 17.344 1 95.44 504 GLY A O 1
ATOM 3879 N N . THR A 1 505 ? 16.422 -17.453 16.641 1 96.12 505 THR A N 1
ATOM 3880 C CA . THR A 1 505 ? 15 -17.344 16.906 1 96.12 505 THR A CA 1
ATOM 3881 C C . THR A 1 505 ? 14.289 -16.594 15.789 1 96.12 505 THR A C 1
ATOM 3883 O O . THR A 1 505 ? 14.906 -15.789 15.086 1 96.12 505 THR A O 1
ATOM 3886 N N . SER A 1 506 ? 13.031 -16.969 15.57 1 94.69 506 SER A N 1
ATOM 3887 C CA . SER A 1 506 ? 12.188 -16.312 14.578 1 94.69 506 SER A CA 1
ATOM 3888 C C . SER A 1 506 ? 10.781 -16.062 15.125 1 94.69 506 SER A C 1
ATOM 3890 O O . SER A 1 506 ? 10.234 -16.906 15.828 1 94.69 506 SER A O 1
ATOM 3892 N N . TYR A 1 507 ? 10.266 -14.93 14.898 1 96.69 507 TYR A N 1
ATOM 3893 C CA . TYR A 1 507 ? 8.898 -14.57 15.273 1 96.69 507 TYR A CA 1
ATOM 3894 C C . TYR A 1 507 ? 8.148 -13.961 14.094 1 96.69 507 TYR A C 1
ATOM 3896 O O . TYR A 1 507 ? 8.641 -13.023 13.453 1 96.69 507 TYR A O 1
ATOM 3904 N N . ILE A 1 508 ? 6.965 -14.508 13.828 1 95.38 508 ILE A N 1
ATOM 3905 C CA . ILE A 1 508 ? 6.133 -14.008 12.734 1 95.38 508 ILE A CA 1
ATOM 3906 C C . ILE A 1 508 ? 4.75 -13.633 13.273 1 95.38 508 ILE A C 1
ATOM 3908 O O . ILE A 1 508 ? 4.109 -14.43 13.961 1 95.38 508 ILE A O 1
ATOM 3912 N N . HIS A 1 509 ? 4.316 -12.484 13.031 1 96.12 509 HIS A N 1
ATOM 3913 C CA . HIS A 1 509 ? 2.971 -11.992 13.312 1 96.12 509 HIS A CA 1
ATOM 3914 C C . HIS A 1 509 ? 2.273 -11.539 12.039 1 96.12 509 HIS A C 1
ATOM 3916 O O . HIS A 1 509 ? 2.746 -10.617 11.367 1 96.12 509 HIS A O 1
ATOM 3922 N N . GLN A 1 510 ? 1.219 -12.18 11.695 1 94.5 510 GLN A N 1
ATOM 3923 C CA . GLN A 1 510 ? 0.488 -11.859 10.477 1 94.5 510 GLN A CA 1
ATOM 3924 C C . GLN A 1 510 ? -0.967 -11.516 10.773 1 94.5 510 GLN A C 1
ATOM 3926 O O . GLN A 1 510 ? -1.647 -12.242 11.5 1 94.5 510 GLN A O 1
ATOM 3931 N N . LYS A 1 511 ? -1.396 -10.422 10.281 1 94.06 511 LYS A N 1
ATOM 3932 C CA . LYS A 1 511 ? -2.783 -10 10.43 1 94.06 511 LYS A CA 1
ATOM 3933 C C . LYS A 1 511 ? -3.457 -9.812 9.078 1 94.06 511 LYS A C 1
ATOM 3935 O O . LYS A 1 511 ? -2.867 -9.234 8.156 1 94.06 511 LYS A O 1
ATOM 3940 N N . GLY A 1 512 ? -4.66 -10.383 8.938 1 92.44 512 GLY A N 1
ATOM 3941 C CA . GLY A 1 512 ? -5.449 -10.242 7.727 1 92.44 512 GLY A CA 1
ATOM 3942 C C . GLY A 1 512 ? -6.77 -9.531 7.957 1 92.44 512 GLY A C 1
ATOM 3943 O O . GLY A 1 512 ? -7.406 -9.711 9 1 92.44 512 GLY A O 1
ATOM 3944 N N . TRP A 1 513 ? -7.172 -8.633 6.969 1 92.56 513 TRP A N 1
ATOM 3945 C CA . TRP A 1 513 ? -8.461 -7.949 6.941 1 92.56 513 TRP A CA 1
ATOM 3946 C C . TRP A 1 513 ? -9.141 -8.125 5.59 1 92.56 513 TRP A C 1
ATOM 3948 O O . TRP A 1 513 ? -8.477 -8.188 4.555 1 92.56 513 TRP A O 1
ATOM 3958 N N . GLY A 1 514 ? -10.445 -8.258 5.707 1 94.69 514 GLY A N 1
ATOM 3959 C CA . GLY A 1 514 ? -11.188 -8.266 4.457 1 94.69 514 GLY A CA 1
ATOM 3960 C C . GLY A 1 514 ? -12.578 -7.668 4.586 1 94.69 514 GLY A C 1
ATOM 3961 O O . GLY A 1 514 ? -13.156 -7.668 5.672 1 94.69 514 GLY A O 1
ATOM 3962 N N . ASP A 1 515 ? -13.039 -7.035 3.559 1 95.75 515 ASP A N 1
ATOM 3963 C CA . ASP A 1 515 ? -14.422 -6.574 3.471 1 95.75 515 ASP A CA 1
ATOM 3964 C C . ASP A 1 515 ? -14.93 -6.648 2.033 1 95.75 515 ASP A C 1
ATOM 3966 O O . ASP A 1 515 ? -14.148 -6.613 1.086 1 95.75 515 ASP A O 1
ATOM 3970 N N . GLU A 1 516 ? -16.219 -6.793 1.938 1 96.75 516 GLU A N 1
ATOM 3971 C CA . GLU A 1 516 ? -16.844 -6.934 0.625 1 96.75 516 GLU A CA 1
ATOM 3972 C C . GLU A 1 516 ? -18.281 -6.406 0.633 1 96.75 516 GLU A C 1
ATOM 3974 O O . GLU A 1 516 ? -18.922 -6.352 1.686 1 96.75 516 GLU A O 1
ATOM 3979 N N . MET A 1 517 ? -18.75 -6.039 -0.519 1 96.31 517 MET A N 1
ATOM 3980 C CA . MET A 1 517 ? -20.141 -5.609 -0.711 1 96.31 517 MET A CA 1
ATOM 3981 C C . MET A 1 517 ? -20.641 -5.992 -2.1 1 96.31 517 MET A C 1
ATOM 3983 O O . MET A 1 517 ? -19.859 -6.039 -3.055 1 96.31 517 MET A O 1
ATOM 3987 N N . GLN A 1 518 ? -21.844 -6.293 -2.236 1 96.06 518 GLN A N 1
ATOM 3988 C CA . GLN A 1 518 ? -22.531 -6.656 -3.477 1 96.06 518 GLN A CA 1
ATOM 3989 C C . GLN A 1 518 ? -23.906 -6.016 -3.555 1 96.06 518 GLN A C 1
ATOM 3991 O O . GLN A 1 518 ? -24.625 -5.93 -2.549 1 96.06 518 GLN A O 1
ATOM 3996 N N . ALA A 1 519 ? -24.25 -5.535 -4.715 1 95.56 519 ALA A N 1
ATOM 3997 C CA . ALA A 1 519 ? -25.562 -4.934 -4.961 1 95.56 519 ALA A CA 1
ATOM 3998 C C . ALA A 1 519 ? -26 -5.16 -6.402 1 95.56 519 ALA A C 1
ATOM 4000 O O . ALA A 1 519 ? -25.203 -5.535 -7.258 1 95.56 519 ALA A O 1
ATOM 4001 N N . TYR A 1 520 ? -27.344 -5.02 -6.629 1 94.94 520 TYR A N 1
ATOM 4002 C CA . TYR A 1 520 ? -27.875 -5.227 -7.973 1 94.94 520 TYR A CA 1
ATOM 4003 C C . TYR A 1 520 ? -29.109 -4.371 -8.211 1 94.94 520 TYR A C 1
ATOM 4005 O O . TYR A 1 520 ? -29.594 -3.691 -7.301 1 94.94 520 TYR A O 1
ATOM 4013 N N . GLY A 1 521 ? -29.562 -4.32 -9.438 1 92.81 521 GLY A N 1
ATOM 4014 C CA . GLY A 1 521 ? -30.734 -3.547 -9.82 1 92.81 521 GLY A CA 1
ATOM 4015 C C . GLY A 1 521 ? -30.391 -2.135 -10.258 1 92.81 521 GLY A C 1
ATOM 4016 O O . GLY A 1 521 ? -30.906 -1.164 -9.695 1 92.81 521 GLY A O 1
ATOM 4017 N N . PHE A 1 522 ? -29.578 -2.031 -11.234 1 91.5 522 PHE A N 1
ATOM 4018 C CA . PHE A 1 522 ? -29.141 -0.733 -11.742 1 91.5 522 PHE A CA 1
ATOM 4019 C C . PHE A 1 522 ? -30.062 -0.257 -12.859 1 91.5 522 PHE A C 1
ATOM 4021 O O . PHE A 1 522 ? -30.469 -1.046 -13.719 1 91.5 522 PHE A O 1
ATOM 4028 N N . ALA A 1 523 ? -30.328 0.989 -12.859 1 86.94 523 ALA A N 1
ATOM 4029 C CA . ALA A 1 523 ? -31.141 1.566 -13.922 1 86.94 523 ALA A CA 1
ATOM 4030 C C . ALA A 1 523 ? -30.328 1.741 -15.203 1 86.94 523 ALA A C 1
ATOM 4032 O O . ALA A 1 523 ? -30.891 1.763 -16.297 1 86.94 523 ALA A O 1
ATOM 4033 N N . SER A 1 524 ? -29.062 1.905 -15.016 1 89 524 SER A N 1
ATOM 4034 C CA . SER A 1 524 ? -28.141 2.072 -16.141 1 89 524 SER A CA 1
ATOM 4035 C C . SER A 1 524 ? -26.797 1.385 -15.859 1 89 524 SER A C 1
ATOM 4037 O O . SER A 1 524 ? -26.375 1.291 -14.703 1 89 524 SER A O 1
ATOM 4039 N N . ASP A 1 525 ? -26.203 0.949 -16.969 1 92.38 525 ASP A N 1
ATOM 4040 C CA . ASP A 1 525 ? -24.922 0.257 -16.828 1 92.38 525 ASP A CA 1
ATOM 4041 C C . ASP A 1 525 ? -23.766 1.24 -16.891 1 92.38 525 ASP A C 1
ATOM 4043 O O . ASP A 1 525 ? -22.609 0.852 -16.703 1 92.38 525 ASP A O 1
ATOM 4047 N N . VAL A 1 526 ? -23.984 2.424 -17.062 1 85.5 526 VAL A N 1
ATOM 4048 C CA . VAL A 1 526 ? -22.953 3.398 -17.391 1 85.5 526 VAL A CA 1
ATOM 4049 C C . VAL A 1 526 ? -21.984 3.543 -16.219 1 85.5 526 VAL A C 1
ATOM 4051 O O . VAL A 1 526 ? -20.781 3.723 -16.406 1 85.5 526 VAL A O 1
ATOM 4054 N N . PHE A 1 527 ? -22.5 3.396 -15.023 1 85.38 527 PHE A N 1
ATOM 4055 C CA . PHE A 1 527 ? -21.656 3.668 -13.867 1 85.38 527 PHE A CA 1
ATOM 4056 C C . PHE A 1 527 ? -20.938 2.402 -13.414 1 85.38 527 PHE A C 1
ATOM 4058 O O . PHE A 1 527 ? -19.906 2.477 -12.742 1 85.38 527 PHE A O 1
ATOM 4065 N N . SER A 1 528 ? -21.5 1.249 -13.672 1 92.75 528 SER A N 1
ATOM 4066 C CA . SER A 1 528 ? -20.891 -0.019 -13.281 1 92.75 528 SER A CA 1
ATOM 4067 C C . SER A 1 528 ? -20.562 -0.045 -11.797 1 92.75 528 SER A C 1
ATOM 4069 O O . SER A 1 528 ? -21.344 0.444 -10.977 1 92.75 528 SER A O 1
ATOM 4071 N N . TYR A 1 529 ? -19.453 -0.587 -11.414 1 94.62 529 TYR A N 1
ATOM 4072 C CA . TYR A 1 529 ? -19.094 -0.678 -10 1 94.62 529 TYR A CA 1
ATOM 4073 C C . TYR A 1 529 ? -18.562 0.656 -9.484 1 94.62 529 TYR A C 1
ATOM 4075 O O . TYR A 1 529 ? -18.297 0.804 -8.289 1 94.62 529 TYR A O 1
ATOM 4083 N N . ARG A 1 530 ? -18.469 1.655 -10.352 1 92.69 530 ARG A N 1
ATOM 4084 C CA . ARG A 1 530 ? -17.953 2.963 -9.953 1 92.69 530 ARG A CA 1
ATOM 4085 C C . ARG A 1 530 ? -19 3.744 -9.164 1 92.69 530 ARG A C 1
ATOM 4087 O O . ARG A 1 530 ? -18.672 4.758 -8.539 1 92.69 530 ARG A O 1
ATOM 4094 N N . ASN A 1 531 ? -20.203 3.32 -9.133 1 91.94 531 ASN A N 1
ATOM 4095 C CA . ASN A 1 531 ? -21.281 3.832 -8.281 1 91.94 531 ASN A CA 1
ATOM 4096 C C . ASN A 1 531 ? -22.203 2.715 -7.812 1 91.94 531 ASN A C 1
ATOM 4098 O O . ASN A 1 531 ? -23.359 2.654 -8.219 1 91.94 531 ASN A O 1
ATOM 4102 N N . ILE A 1 532 ? -21.766 1.977 -6.93 1 93.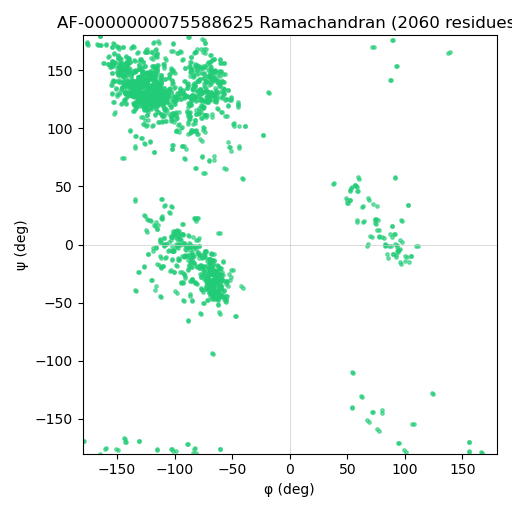75 532 ILE A N 1
ATOM 4103 C CA . ILE A 1 532 ? -22.531 0.835 -6.449 1 93.75 532 ILE A CA 1
ATOM 4104 C C . ILE A 1 532 ? -23.75 1.325 -5.672 1 93.75 532 ILE A C 1
ATOM 4106 O O . ILE A 1 532 ? -24.734 0.599 -5.527 1 93.75 532 ILE A O 1
ATOM 4110 N N . GLY A 1 533 ? -23.703 2.549 -5.148 1 89.25 533 GLY A N 1
ATOM 4111 C CA . GLY A 1 533 ? -24.812 3.137 -4.414 1 89.25 533 GLY A CA 1
ATOM 4112 C C . GLY A 1 533 ? -26.031 3.375 -5.273 1 89.25 533 GLY A C 1
ATOM 4113 O O . GLY A 1 533 ? -27.125 3.6 -4.754 1 89.25 533 GLY A O 1
ATOM 4114 N N . ALA A 1 534 ? -25.875 3.303 -6.547 1 89.25 534 ALA A N 1
ATOM 4115 C CA . ALA A 1 534 ? -26.984 3.496 -7.473 1 89.25 534 ALA A CA 1
ATOM 4116 C C . ALA A 1 534 ? -27.844 2.24 -7.562 1 89.25 534 ALA A C 1
ATOM 4118 O O . ALA A 1 534 ? -28.922 2.266 -8.156 1 89.25 534 ALA A O 1
ATOM 4119 N N . ALA A 1 535 ? -27.391 1.181 -6.98 1 91.81 535 ALA A N 1
ATOM 4120 C CA . ALA A 1 535 ? -28.156 -0.063 -7.012 1 91.81 535 ALA A CA 1
ATOM 4121 C C . ALA A 1 535 ? -29.422 0.054 -6.176 1 91.81 535 ALA A C 1
ATOM 4123 O O . ALA A 1 535 ? -29.422 0.685 -5.117 1 91.81 535 ALA A O 1
ATOM 4124 N N . GLU A 1 536 ? -30.375 -0.575 -6.613 1 89.06 536 GLU A N 1
ATOM 4125 C CA . GLU A 1 536 ? -31.656 -0.558 -5.918 1 89.06 536 GLU A CA 1
ATOM 4126 C C . GLU A 1 536 ? -31.672 -1.538 -4.75 1 89.06 536 GLU A C 1
ATOM 4128 O O . GLU A 1 536 ? -32.344 -1.301 -3.736 1 89.06 536 GLU A O 1
ATOM 4133 N N . HIS A 1 537 ? -30.953 -2.609 -4.957 1 89.5 537 HIS A N 1
ATOM 4134 C CA . HIS A 1 537 ? -30.984 -3.66 -3.947 1 89.5 537 HIS A CA 1
ATOM 4135 C C . HIS A 1 537 ? -29.594 -3.932 -3.396 1 89.5 537 HIS A C 1
ATOM 4137 O O . HIS A 1 537 ? -28.672 -4.262 -4.152 1 89.5 537 HIS A O 1
ATOM 4143 N N . LEU A 1 538 ? -29.594 -3.797 -2.113 1 90.06 538 LEU A N 1
ATOM 4144 C CA . LEU A 1 538 ? -28.375 -4.223 -1.437 1 90.06 538 LEU A CA 1
ATOM 4145 C C . LEU A 1 538 ? -28.406 -5.719 -1.141 1 90.06 538 LEU A C 1
ATOM 4147 O O . LEU A 1 538 ? -29.297 -6.195 -0.434 1 90.06 538 LEU A O 1
ATOM 4151 N N . ASP A 1 539 ? -27.438 -6.441 -1.688 1 88.81 539 ASP A N 1
ATOM 4152 C CA . ASP A 1 539 ? -27.469 -7.898 -1.564 1 88.81 539 ASP A CA 1
ATOM 4153 C C . ASP A 1 539 ? -26.766 -8.352 -0.279 1 88.81 539 ASP A C 1
ATOM 4155 O O . ASP A 1 539 ? -27.422 -8.852 0.639 1 88.81 539 ASP A O 1
ATOM 4159 N N . TRP A 1 540 ? -25.484 -8.141 -0.157 1 87.31 540 TRP A N 1
ATOM 4160 C CA . TRP A 1 540 ? -24.812 -8.477 1.101 1 87.31 540 TRP A CA 1
ATOM 4161 C C . TRP A 1 540 ? -23.562 -7.629 1.294 1 87.31 540 TRP A C 1
ATOM 4163 O O . TRP A 1 540 ? -23.031 -7.059 0.335 1 87.31 540 TRP A O 1
ATOM 4173 N N . ILE A 1 541 ? -23.172 -7.523 2.494 1 93 541 ILE A N 1
ATOM 4174 C CA . ILE A 1 541 ? -21.891 -6.938 2.896 1 93 541 ILE A CA 1
ATOM 4175 C C . ILE A 1 541 ? -21.172 -7.871 3.869 1 93 541 ILE A C 1
ATOM 4177 O O . ILE A 1 541 ? -21.812 -8.75 4.473 1 93 541 ILE A O 1
ATOM 4181 N N . GLY A 1 542 ? -19.906 -7.805 3.949 1 92.56 542 GLY A N 1
ATOM 4182 C CA . GLY A 1 542 ? -19.125 -8.641 4.852 1 92.56 542 GLY A CA 1
ATOM 4183 C C . GLY A 1 542 ? -17.781 -8.039 5.219 1 92.56 542 GLY A C 1
ATOM 4184 O O . GLY A 1 542 ? -17.266 -7.176 4.5 1 92.56 542 GLY A O 1
ATOM 4185 N N . SER A 1 543 ? -17.312 -8.406 6.371 1 94.12 543 SER A N 1
ATOM 4186 C CA . SER A 1 543 ? -15.945 -8.086 6.793 1 94.12 543 SER A CA 1
ATOM 4187 C C . SER A 1 543 ? -15.383 -9.164 7.711 1 94.12 543 SER A C 1
ATOM 4189 O O . SER A 1 543 ? -16.125 -9.984 8.242 1 94.12 543 SER A O 1
ATOM 4191 N N . GLY A 1 544 ? -14.094 -9.203 7.832 1 92 544 GLY A N 1
ATOM 4192 C CA . GLY A 1 544 ? -13.438 -10.18 8.688 1 92 544 GLY A CA 1
ATOM 4193 C C . GLY A 1 544 ? -12.008 -9.797 9.031 1 92 544 GLY A C 1
ATOM 4194 O O . GLY A 1 544 ? -11.406 -8.953 8.367 1 92 544 GLY A O 1
ATOM 4195 N N . GLU A 1 545 ? -11.586 -10.367 10.148 1 91.31 545 GLU A N 1
ATOM 4196 C CA . GLU A 1 545 ? -10.203 -10.195 10.602 1 91.31 545 GLU A CA 1
ATOM 4197 C C . GLU A 1 545 ? -9.609 -11.523 11.062 1 91.31 545 GLU A C 1
ATOM 4199 O O . GLU A 1 545 ? -10.312 -12.359 11.641 1 91.31 545 GLU A O 1
ATOM 4204 N N . SER A 1 546 ? -8.352 -11.719 10.727 1 90.38 546 SER A N 1
ATOM 4205 C CA . SER A 1 546 ? -7.625 -12.906 11.156 1 90.38 546 SER A CA 1
ATOM 4206 C C . SER A 1 546 ? -6.23 -12.555 11.672 1 90.38 546 SER A C 1
ATOM 4208 O O . SER A 1 546 ? -5.664 -11.531 11.281 1 90.38 546 SER A O 1
ATOM 4210 N N . MET A 1 547 ? -5.797 -13.406 12.625 1 91.38 547 MET A N 1
ATOM 4211 C CA . MET A 1 547 ? -4.465 -13.211 13.195 1 91.38 547 MET A CA 1
ATOM 4212 C C . MET A 1 547 ? -3.729 -14.539 13.336 1 91.38 547 MET A C 1
ATOM 4214 O O . MET A 1 547 ? -4.324 -15.539 13.734 1 91.38 547 MET A O 1
ATOM 4218 N N . LEU A 1 548 ? -2.473 -14.547 12.93 1 92.62 548 LEU A N 1
ATOM 4219 C CA . LEU A 1 548 ? -1.602 -15.711 13.047 1 92.62 548 LEU A CA 1
ATOM 4220 C C . LEU A 1 548 ? -0.273 -15.336 13.695 1 92.62 548 LEU A C 1
ATOM 4222 O O . LEU A 1 548 ? 0.338 -14.328 13.328 1 92.62 548 LEU A O 1
ATOM 4226 N N . LYS A 1 549 ? 0.114 -16.125 14.688 1 94.5 549 LYS A N 1
ATOM 4227 C CA . LYS A 1 549 ? 1.395 -15.938 15.367 1 94.5 549 LYS A CA 1
ATOM 4228 C C . LYS A 1 549 ? 2.225 -17.219 15.328 1 94.5 549 LYS A C 1
ATOM 4230 O O . LYS A 1 549 ? 1.692 -18.312 15.508 1 94.5 549 LYS A O 1
ATOM 4235 N N . LYS A 1 550 ? 3.457 -17.047 15.055 1 95 550 LYS A N 1
ATOM 4236 C CA . LYS A 1 550 ? 4.418 -18.141 15.078 1 95 550 LYS A CA 1
ATOM 4237 C C . LYS A 1 550 ? 5.691 -17.75 15.82 1 95 550 LYS A C 1
ATOM 4239 O O . LYS A 1 550 ? 6.152 -16.609 15.703 1 95 550 LYS A O 1
ATOM 4244 N N . ALA A 1 551 ? 6.211 -18.625 16.578 1 96.06 551 ALA A N 1
ATOM 4245 C CA . ALA A 1 551 ? 7.484 -18.453 17.266 1 96.06 551 ALA A CA 1
ATOM 4246 C C . ALA A 1 551 ? 8.367 -19.703 17.109 1 96.06 551 ALA A C 1
ATOM 4248 O O . ALA A 1 551 ? 7.871 -20.828 17.156 1 96.06 551 ALA A O 1
ATOM 4249 N N . SER A 1 552 ? 9.641 -19.469 16.891 1 95.88 552 SER A N 1
ATOM 4250 C CA . SER A 1 552 ? 10.547 -20.594 16.656 1 95.88 552 SER A CA 1
ATOM 4251 C C . SER A 1 552 ? 11.891 -20.375 17.344 1 95.88 552 SER A C 1
ATOM 4253 O O . SER A 1 552 ? 12.336 -19.234 17.5 1 95.88 552 SER A O 1
ATOM 4255 N N . PHE A 1 553 ? 12.477 -21.469 17.734 1 96.56 553 PHE A N 1
ATOM 4256 C CA . PHE A 1 553 ? 13.859 -21.562 18.203 1 96.56 553 PHE A CA 1
ATOM 4257 C C . PHE A 1 553 ? 14.602 -22.672 17.469 1 96.56 553 PHE A C 1
ATOM 4259 O O . PHE A 1 553 ? 14.047 -23.75 17.234 1 96.56 553 PHE A O 1
ATOM 4266 N N . PHE A 1 554 ? 15.82 -22.359 17.062 1 94.62 554 PHE A N 1
ATOM 4267 C CA . PHE A 1 554 ? 16.516 -23.406 16.312 1 94.62 554 PHE A CA 1
ATOM 4268 C C . PHE A 1 554 ? 18.016 -23.359 16.594 1 94.62 554 PHE A C 1
ATOM 4270 O O . PHE A 1 554 ? 18.547 -22.344 17.047 1 94.62 554 PHE A O 1
ATOM 4277 N N . GLY A 1 555 ? 18.656 -24.438 16.328 1 94.88 555 GLY A N 1
ATOM 4278 C CA . GLY A 1 555 ? 20.094 -24.641 16.391 1 94.88 555 GLY A CA 1
ATOM 4279 C C . GLY A 1 555 ? 20.609 -25.578 15.32 1 94.88 555 GLY A C 1
ATOM 4280 O O . GLY A 1 555 ? 19.938 -26.547 14.945 1 94.88 555 GLY A O 1
ATOM 4281 N N . ARG A 1 556 ? 21.797 -25.312 14.828 1 93.88 556 ARG A N 1
ATOM 4282 C CA . ARG A 1 556 ? 22.422 -26.141 13.797 1 93.88 556 ARG A CA 1
ATOM 4283 C C . ARG A 1 556 ? 23.938 -26.25 14.031 1 93.88 556 ARG A C 1
ATOM 4285 O O . ARG A 1 556 ? 24.578 -25.281 14.406 1 93.88 556 ARG A O 1
ATOM 4292 N N . ALA A 1 557 ? 24.422 -27.422 13.836 1 94.19 557 ALA A N 1
ATOM 4293 C CA . ALA A 1 557 ? 25.859 -27.688 13.938 1 94.19 557 ALA A CA 1
ATOM 4294 C C . ALA A 1 557 ? 26.391 -28.297 12.648 1 94.19 557 ALA A C 1
ATOM 4296 O O . ALA A 1 557 ? 25.766 -29.219 12.086 1 94.19 557 ALA A O 1
ATOM 4297 N N . GLU A 1 558 ? 27.406 -27.781 12.18 1 93.31 558 GLU A N 1
ATOM 4298 C CA . GLU A 1 558 ? 28.125 -28.312 11.031 1 93.31 558 GLU A CA 1
ATOM 4299 C C . GLU A 1 558 ? 29.562 -28.656 11.391 1 93.31 558 GLU A C 1
ATOM 4301 O O . GLU A 1 558 ? 30.344 -27.797 11.812 1 93.31 558 GLU A O 1
ATOM 4306 N N . TYR A 1 559 ? 29.875 -29.891 11.188 1 95 559 TYR A N 1
ATOM 4307 C CA . TYR A 1 559 ? 31.203 -30.375 11.555 1 95 559 TYR A CA 1
ATOM 4308 C C . TYR A 1 559 ? 31.875 -31.062 10.367 1 95 559 TYR A C 1
ATOM 4310 O O . TYR A 1 559 ? 31.281 -31.906 9.703 1 95 559 TYR A O 1
ATOM 4318 N N . ILE A 1 560 ? 33.094 -30.656 10.125 1 95.25 560 ILE A N 1
ATOM 4319 C CA . ILE A 1 560 ? 33.875 -31.25 9.062 1 95.25 560 ILE A CA 1
ATOM 4320 C C . ILE A 1 560 ? 35.188 -31.797 9.648 1 95.25 560 ILE A C 1
ATOM 4322 O O . ILE A 1 560 ? 35.906 -31.078 10.352 1 95.25 560 ILE A O 1
ATOM 4326 N N . PHE A 1 561 ? 35.469 -33.031 9.289 1 95.38 561 PHE A N 1
ATOM 4327 C CA . PHE A 1 561 ? 36.719 -33.656 9.742 1 95.38 561 PHE A CA 1
ATOM 4328 C C . PHE A 1 561 ? 37.625 -34 8.555 1 95.38 561 PHE A C 1
ATOM 4330 O O . PHE A 1 561 ? 37.188 -34.688 7.625 1 95.38 561 PHE A O 1
ATOM 4337 N N . ALA A 1 562 ? 38.844 -33.469 8.516 1 92.94 562 ALA A N 1
ATOM 4338 C CA . ALA A 1 562 ? 39.875 -33.719 7.539 1 92.94 562 ALA A CA 1
ATOM 4339 C C . ALA A 1 562 ? 39.406 -33.375 6.125 1 92.94 562 ALA A C 1
ATOM 4341 O O . ALA A 1 562 ? 39.844 -34 5.152 1 92.94 562 ALA A O 1
ATOM 4342 N N . GLY A 1 563 ? 38.406 -32.562 6.066 1 89.44 563 GLY A N 1
ATOM 4343 C CA . GLY A 1 563 ? 37.875 -32.156 4.77 1 89.44 563 GLY A CA 1
ATOM 4344 C C . GLY A 1 563 ? 37.156 -33.281 4.047 1 89.44 563 GLY A C 1
ATOM 4345 O O . GLY A 1 563 ? 36.781 -33.156 2.885 1 89.44 563 GLY A O 1
ATOM 4346 N N . LYS A 1 564 ? 36.938 -34.438 4.672 1 93.38 564 LYS A N 1
ATOM 4347 C CA . LYS A 1 564 ? 36.375 -35.625 4.004 1 93.38 564 LYS A CA 1
ATOM 4348 C C . LYS A 1 564 ? 35.031 -36 4.617 1 93.38 564 LYS A C 1
ATOM 4350 O O . LYS A 1 564 ? 34.125 -36.469 3.914 1 93.38 564 LYS A O 1
ATOM 4355 N N . TYR A 1 565 ? 34.938 -35.875 5.91 1 96.31 565 TYR A N 1
ATOM 4356 C CA . TYR A 1 565 ? 33.719 -36.25 6.609 1 96.31 565 TYR A CA 1
ATOM 4357 C C . TYR A 1 565 ? 32.938 -35.031 7.07 1 96.31 565 TYR A C 1
ATOM 4359 O O . TYR A 1 565 ? 33.438 -34.188 7.816 1 96.31 565 TYR A O 1
ATOM 4367 N N . ILE A 1 566 ? 31.75 -35 6.625 1 95.94 566 ILE A N 1
ATOM 4368 C CA . ILE A 1 566 ? 30.891 -33.844 6.949 1 95.94 566 ILE A CA 1
ATOM 4369 C C . ILE A 1 566 ? 29.672 -34.312 7.723 1 95.94 566 ILE A C 1
ATOM 4371 O O . ILE A 1 566 ? 28.984 -35.25 7.297 1 95.94 566 ILE A O 1
ATOM 4375 N N . VAL A 1 567 ? 29.375 -33.719 8.82 1 95.62 567 VAL A N 1
ATOM 4376 C CA . VAL A 1 567 ? 28.219 -34.031 9.641 1 95.62 567 VAL A CA 1
ATOM 4377 C C . VAL A 1 567 ? 27.438 -32.75 9.953 1 95.62 567 VAL A C 1
ATOM 4379 O O . VAL A 1 567 ? 28.016 -31.766 10.398 1 95.62 567 VAL A O 1
ATOM 4382 N N . ASN A 1 568 ? 26.203 -32.812 9.648 1 93.75 568 ASN A N 1
ATOM 4383 C CA . ASN A 1 568 ? 25.297 -31.719 10.016 1 93.75 568 ASN A CA 1
ATOM 4384 C C . ASN A 1 568 ? 24.188 -32.219 10.938 1 93.75 568 ASN A C 1
ATOM 4386 O O . ASN A 1 568 ? 23.688 -33.344 10.781 1 93.75 568 ASN A O 1
ATOM 4390 N N . ALA A 1 569 ? 23.844 -31.375 11.883 1 94.25 569 ALA A N 1
ATOM 4391 C CA . ALA A 1 569 ? 22.734 -31.641 12.797 1 94.25 569 ALA A CA 1
ATOM 4392 C C . ALA A 1 569 ? 21.969 -30.359 13.117 1 94.25 569 ALA A C 1
ATOM 4394 O O . ALA A 1 569 ? 22.562 -29.297 13.289 1 94.25 569 ALA A O 1
ATOM 4395 N N . SER A 1 570 ? 20.672 -30.5 13.117 1 93 570 SER A N 1
ATOM 4396 C CA . SER A 1 570 ? 19.859 -29.328 13.453 1 93 570 SER A CA 1
ATOM 4397 C C . SER A 1 570 ? 18.641 -29.734 14.289 1 93 570 SER A C 1
ATOM 4399 O O . SER A 1 570 ? 18.188 -30.875 14.219 1 93 570 SER A O 1
ATOM 4401 N N . LEU A 1 571 ? 18.203 -28.828 15.102 1 94.62 571 LEU A N 1
ATOM 4402 C CA . LEU A 1 571 ? 17 -28.938 15.922 1 94.62 571 LEU A CA 1
ATOM 4403 C C . LEU A 1 571 ? 16.203 -27.641 15.898 1 94.62 571 LEU A C 1
ATOM 4405 O O . LEU A 1 571 ? 16.766 -26.562 16.125 1 94.62 571 LEU A O 1
ATOM 4409 N N . ARG A 1 572 ? 14.914 -27.75 15.594 1 94.5 572 ARG A N 1
ATOM 4410 C CA . ARG A 1 572 ? 14.047 -26.578 15.555 1 94.5 572 ARG A CA 1
ATOM 4411 C C . ARG A 1 572 ? 12.727 -26.844 16.266 1 94.5 572 ARG A C 1
ATOM 4413 O O . ARG A 1 572 ? 12.156 -27.922 16.141 1 94.5 572 ARG A O 1
ATOM 4420 N N . SER A 1 573 ? 12.328 -25.938 17.062 1 95.25 573 SER A N 1
ATOM 4421 C CA . SER A 1 573 ? 11.008 -25.938 17.688 1 95.25 573 SER A CA 1
ATOM 4422 C C . SER A 1 573 ? 10.148 -24.797 17.172 1 95.25 573 SER A C 1
ATOM 4424 O O . SER A 1 573 ? 10.562 -23.625 17.203 1 95.25 573 SER A O 1
ATOM 4426 N N . ASP A 1 574 ? 8.977 -25.203 16.734 1 95.38 574 ASP A N 1
ATOM 4427 C CA . ASP A 1 574 ? 8.047 -24.203 16.203 1 95.38 574 ASP A CA 1
ATOM 4428 C C . ASP A 1 574 ? 6.758 -24.156 17.016 1 95.38 574 ASP A C 1
ATOM 4430 O O . ASP A 1 574 ? 6.207 -25.203 17.375 1 95.38 574 ASP A O 1
ATOM 4434 N N . GLY A 1 575 ? 6.371 -22.953 17.328 1 94.94 575 GLY A N 1
ATOM 4435 C CA . GLY A 1 575 ? 5.051 -22.703 17.891 1 94.94 575 GLY A CA 1
ATOM 4436 C C . GLY A 1 575 ? 4.113 -22 16.922 1 94.94 575 GLY A C 1
ATOM 4437 O O . GLY A 1 575 ? 4.527 -21.094 16.203 1 94.94 575 GLY A O 1
ATOM 4438 N N . SER A 1 576 ? 2.824 -22.531 16.859 1 93.69 576 SER A N 1
ATOM 4439 C CA . SER A 1 576 ? 1.829 -21.953 15.961 1 93.69 576 SER A CA 1
ATOM 4440 C C . SER A 1 576 ? 0.492 -21.766 16.672 1 93.69 576 SER A C 1
ATOM 4442 O O . SER A 1 576 ? 0.034 -22.656 17.391 1 93.69 576 SER A O 1
ATOM 4444 N N . SER A 1 577 ? -0.13 -20.656 16.406 1 92.5 577 SER A N 1
ATOM 4445 C CA . SER A 1 577 ? -1.392 -20.328 17.078 1 92.5 577 SER A CA 1
ATOM 4446 C C . SER A 1 577 ? -2.559 -21.062 16.422 1 92.5 577 SER A C 1
ATOM 4448 O O . SER A 1 577 ? -3.684 -21.016 16.922 1 92.5 577 SER A O 1
ATOM 4450 N N . VAL A 1 578 ? -2.387 -21.734 15.344 1 90 578 VAL A N 1
ATOM 4451 C CA . VAL A 1 578 ? -3.486 -22.406 14.648 1 90 578 VAL A CA 1
ATOM 4452 C C . VAL A 1 578 ? -3.877 -23.672 15.391 1 90 578 VAL A C 1
ATOM 4454 O O . VAL A 1 578 ? -4.98 -24.188 15.211 1 90 578 VAL A O 1
ATOM 4457 N N . PHE A 1 579 ? -2.998 -24.109 16.203 1 92.75 579 PHE A N 1
ATOM 4458 C CA . PHE A 1 579 ? -3.24 -25.375 16.891 1 92.75 579 PHE A CA 1
ATOM 4459 C C . PHE A 1 579 ? -3.779 -25.141 18.297 1 92.75 579 PHE A C 1
ATOM 4461 O O . PHE A 1 579 ? -3.805 -24 18.766 1 92.75 579 PHE A O 1
ATOM 4468 N N . GLY A 1 580 ? -4.312 -26.266 18.812 1 89.62 580 GLY A N 1
ATOM 4469 C CA . GLY A 1 580 ? -4.816 -26.188 20.188 1 89.62 580 GLY A CA 1
ATOM 4470 C C . GLY A 1 580 ? -3.764 -25.75 21.188 1 89.62 580 GLY A C 1
ATOM 4471 O O . GLY A 1 580 ? -2.57 -25.984 20.969 1 89.62 580 GLY A O 1
ATOM 4472 N N . ALA A 1 581 ? -4.191 -25.219 22.25 1 86.75 581 ALA A N 1
ATOM 4473 C CA . ALA A 1 581 ? -3.318 -24.578 23.234 1 86.75 581 ALA A CA 1
ATOM 4474 C C . ALA A 1 581 ? -2.277 -25.562 23.766 1 86.75 581 ALA A C 1
ATOM 4476 O O . ALA A 1 581 ? -1.139 -25.172 24.031 1 86.75 581 ALA A O 1
ATOM 4477 N N . ASP A 1 582 ? -2.629 -26.797 23.812 1 88.25 582 ASP A N 1
ATOM 4478 C CA . ASP A 1 582 ? -1.715 -27.781 24.391 1 88.25 582 ASP A CA 1
ATOM 4479 C C . ASP A 1 582 ? -0.797 -28.375 23.328 1 88.25 582 ASP A C 1
ATOM 4481 O O . ASP A 1 582 ? 0.159 -29.078 23.641 1 88.25 582 ASP A O 1
ATOM 4485 N N . TYR A 1 583 ? -1.03 -28.125 22.094 1 91.56 583 TYR A N 1
ATOM 4486 C CA . TYR A 1 583 ? -0.286 -28.75 21 1 91.56 583 TYR A CA 1
ATOM 4487 C C . TYR A 1 583 ? 0.305 -27.703 20.062 1 91.56 583 TYR A C 1
ATOM 4489 O O . TYR A 1 583 ? 0.553 -27.984 18.891 1 91.56 583 TYR A O 1
ATOM 4497 N N . ARG A 1 584 ? 0.509 -26.562 20.562 1 93 584 ARG A N 1
ATOM 4498 C CA . ARG A 1 584 ? 0.962 -25.469 19.719 1 93 584 ARG A CA 1
ATOM 4499 C C . ARG A 1 584 ? 2.422 -25.641 19.328 1 93 584 ARG A C 1
ATOM 4501 O O . ARG A 1 584 ? 2.844 -25.172 18.266 1 93 584 ARG A O 1
ATOM 4508 N N . TRP A 1 585 ? 3.176 -26.359 20.125 1 94.62 585 TRP A N 1
ATOM 4509 C CA . TRP A 1 585 ? 4.609 -26.453 19.875 1 94.62 585 TRP A CA 1
ATOM 4510 C C . TRP A 1 585 ? 4.973 -27.797 19.281 1 94.62 585 TRP A C 1
ATOM 4512 O O . TRP A 1 585 ? 4.445 -28.828 19.703 1 94.62 585 TRP A O 1
ATOM 4522 N N . GLY A 1 586 ? 5.773 -27.859 18.234 1 92.88 586 GLY A N 1
ATOM 4523 C CA . GLY A 1 586 ? 6.379 -29.031 17.641 1 92.88 586 GLY A CA 1
ATOM 4524 C C . GLY A 1 586 ? 7.895 -28.984 17.625 1 92.88 586 GLY A C 1
ATOM 4525 O O . GLY A 1 586 ? 8.484 -27.906 17.5 1 92.88 586 GLY A O 1
ATOM 4526 N N . VAL A 1 587 ? 8.555 -30.125 17.703 1 94 587 VAL A N 1
ATOM 4527 C CA . VAL A 1 587 ? 10.016 -30.234 17.672 1 94 587 VAL A CA 1
ATOM 4528 C C . VAL A 1 587 ? 10.445 -31.078 16.469 1 94 587 VAL A C 1
ATOM 4530 O O . VAL A 1 587 ? 9.953 -32.188 16.281 1 94 587 VAL A O 1
ATOM 4533 N N . PHE A 1 588 ? 11.414 -30.641 15.781 1 93.75 588 PHE A N 1
ATOM 4534 C CA . PHE A 1 588 ? 11.758 -31.25 14.5 1 93.75 588 PHE A CA 1
ATOM 4535 C C . PHE A 1 588 ? 13.266 -31.375 14.352 1 93.75 588 PHE A C 1
ATOM 4537 O O . PHE A 1 588 ? 13.93 -30.469 13.867 1 93.75 588 PHE A O 1
ATOM 4544 N N . PRO A 1 589 ? 13.789 -32.469 14.602 1 94.62 589 PRO A N 1
ATOM 4545 C CA . PRO A 1 589 ? 15.219 -32.719 14.422 1 94.62 589 PRO A CA 1
ATOM 4546 C C . PRO A 1 589 ? 15.562 -33.188 13.008 1 94.62 589 PRO A C 1
ATOM 4548 O O . PRO A 1 589 ? 14.719 -33.75 12.32 1 94.62 589 PRO A O 1
ATOM 4551 N N . ALA A 1 590 ? 16.781 -32.938 12.57 1 94.62 590 ALA A N 1
ATOM 4552 C CA . ALA A 1 590 ? 17.281 -33.406 11.281 1 94.62 590 ALA A CA 1
ATOM 4553 C C . ALA A 1 590 ? 18.797 -33.562 11.305 1 94.62 590 ALA A C 1
ATOM 4555 O O . ALA A 1 590 ? 19.469 -32.938 12.125 1 94.62 590 ALA A O 1
ATOM 4556 N N . GLY A 1 591 ? 19.312 -34.375 10.43 1 94.5 591 GLY A N 1
ATOM 4557 C CA . GLY A 1 591 ? 20.75 -34.594 10.32 1 94.5 591 GLY A CA 1
ATOM 4558 C C . GLY A 1 591 ? 21.172 -35.125 8.961 1 94.5 591 GLY A C 1
ATOM 4559 O O . GLY A 1 591 ? 20.344 -35.656 8.211 1 94.5 591 GLY A O 1
ATOM 4560 N N . SER A 1 592 ? 22.453 -34.969 8.68 1 95.94 592 SER A N 1
ATOM 4561 C CA . SER A 1 592 ? 23 -35.5 7.434 1 95.94 592 SER A CA 1
ATOM 4562 C C . SER A 1 592 ? 24.469 -35.906 7.59 1 95.94 592 SER A C 1
ATOM 4564 O O . SER A 1 592 ? 25.156 -35.406 8.477 1 95.94 592 SER A O 1
ATOM 4566 N N . LEU A 1 593 ? 24.891 -36.812 6.797 1 96.75 593 LEU A N 1
ATOM 4567 C CA . LEU A 1 593 ? 26.281 -37.281 6.695 1 96.75 593 LEU A CA 1
ATOM 4568 C C . LEU A 1 593 ? 26.75 -37.281 5.246 1 96.75 593 LEU A C 1
ATOM 4570 O O . LEU A 1 593 ? 26 -37.688 4.352 1 96.75 593 LEU A O 1
ATOM 4574 N N . ALA A 1 594 ? 27.859 -36.75 5.062 1 96.88 594 ALA A N 1
ATOM 4575 C CA . ALA A 1 594 ? 28.484 -36.812 3.746 1 96.88 594 ALA A CA 1
ATOM 4576 C C . ALA A 1 594 ? 29.938 -37.312 3.854 1 96.88 594 ALA A C 1
ATOM 4578 O O . ALA A 1 594 ? 30.625 -37 4.836 1 96.88 594 ALA A O 1
ATOM 4579 N N . TRP A 1 595 ? 30.344 -38.062 2.84 1 97.38 595 TRP A N 1
ATOM 4580 C CA . TRP A 1 595 ? 31.672 -38.656 2.807 1 97.38 595 TRP A CA 1
ATOM 4581 C C . TRP A 1 595 ? 32.312 -38.5 1.429 1 97.38 595 TRP A C 1
ATOM 4583 O O . TRP A 1 595 ? 31.812 -39.031 0.442 1 97.38 595 TRP A O 1
ATOM 4593 N N . HIS A 1 596 ? 33.406 -37.719 1.445 1 96.12 596 HIS A N 1
ATOM 4594 C CA . HIS A 1 596 ? 34.188 -37.688 0.224 1 96.12 596 HIS A CA 1
ATOM 4595 C C . HIS A 1 596 ? 35.031 -38.938 0.061 1 96.12 596 HIS A C 1
ATOM 4597 O O . HIS A 1 596 ? 36.25 -38.906 0.171 1 96.12 596 HIS A O 1
ATOM 4603 N N . ILE A 1 597 ? 34.406 -39.938 -0.302 1 96.25 597 ILE A N 1
ATOM 4604 C CA . ILE A 1 597 ? 35.031 -41.25 -0.352 1 96.25 597 ILE A CA 1
ATOM 4605 C C . ILE A 1 597 ? 36.125 -41.25 -1.434 1 96.25 597 ILE A C 1
ATOM 4607 O O . ILE A 1 597 ? 37.094 -42 -1.329 1 96.25 597 ILE A O 1
ATOM 4611 N N . GLY A 1 598 ? 35.938 -40.5 -2.486 1 93.88 598 GLY A N 1
ATOM 4612 C CA . GLY A 1 598 ? 36.938 -40.406 -3.543 1 93.88 598 GLY A CA 1
ATOM 4613 C C . GLY A 1 598 ? 38.281 -39.906 -3.057 1 93.88 598 GLY A C 1
ATOM 4614 O O . GLY A 1 598 ? 39.312 -40.125 -3.695 1 93.88 598 GLY A O 1
ATOM 4615 N N . ASP A 1 599 ? 38.281 -39.219 -1.992 1 92 599 ASP A N 1
ATOM 4616 C CA . ASP A 1 599 ? 39.5 -38.625 -1.471 1 92 599 ASP A CA 1
ATOM 4617 C C . ASP A 1 599 ? 40.25 -39.594 -0.553 1 92 599 ASP A C 1
ATOM 4619 O O . ASP A 1 599 ? 41.344 -39.312 -0.092 1 92 599 ASP A O 1
ATOM 4623 N N . GLU A 1 600 ? 39.688 -40.781 -0.326 1 94.94 600 GLU A N 1
ATOM 4624 C CA . GLU A 1 600 ? 40.375 -41.812 0.471 1 94.94 600 GLU A CA 1
ATOM 4625 C C . GLU A 1 600 ? 41.531 -42.438 -0.305 1 94.94 600 GLU A C 1
ATOM 4627 O O . GLU A 1 600 ? 41.406 -42.656 -1.514 1 94.94 600 GLU A O 1
ATOM 4632 N N . PRO A 1 601 ? 42.469 -42.906 0.459 1 92.75 601 PRO A N 1
ATOM 4633 C CA . PRO A 1 601 ? 43.625 -43.5 -0.221 1 92.75 601 PRO A CA 1
ATOM 4634 C C . PRO A 1 601 ? 43.281 -44.781 -0.948 1 92.75 601 PRO A C 1
ATOM 4636 O O . PRO A 1 601 ? 43.812 -45.062 -2.027 1 92.75 601 PRO A O 1
ATOM 4639 N N . PHE A 1 602 ? 42.438 -45.5 -0.485 1 94.06 602 PHE A N 1
ATOM 4640 C CA . PHE A 1 602 ? 42.125 -46.781 -1.101 1 94.06 602 PHE A CA 1
ATOM 4641 C C . PHE A 1 602 ? 41.312 -46.562 -2.381 1 94.06 602 PHE A C 1
ATOM 4643 O O . PHE A 1 602 ? 41.156 -47.5 -3.182 1 94.06 602 PHE A O 1
ATOM 4650 N N . MET A 1 603 ? 40.844 -45.406 -2.645 1 94.31 603 MET A N 1
ATOM 4651 C CA . MET A 1 603 ? 40.062 -45.094 -3.84 1 94.31 603 MET A CA 1
ATOM 4652 C C . MET A 1 603 ? 40.938 -44.5 -4.922 1 94.31 603 MET A C 1
ATOM 4654 O O . MET A 1 603 ? 40.438 -44 -5.934 1 94.31 603 MET A O 1
ATOM 4658 N N . ALA A 1 604 ? 42.125 -44.5 -4.824 1 90.69 604 ALA A N 1
ATOM 4659 C CA . ALA A 1 604 ? 43.062 -43.906 -5.766 1 90.69 604 ALA A CA 1
ATOM 4660 C C . ALA A 1 604 ? 42.906 -44.5 -7.164 1 90.69 604 ALA A C 1
ATOM 4662 O O . ALA A 1 604 ? 43.125 -43.812 -8.164 1 90.69 604 ALA A O 1
ATOM 4663 N N . PHE A 1 605 ? 42.469 -45.625 -7.273 1 91.5 605 PHE A N 1
ATOM 4664 C CA . PHE A 1 605 ? 42.312 -46.312 -8.547 1 91.5 605 PHE A CA 1
ATOM 4665 C C . PHE A 1 605 ? 41.188 -45.656 -9.375 1 91.5 605 PHE A C 1
ATOM 4667 O O . PHE A 1 605 ? 41.188 -45.75 -10.602 1 91.5 605 PHE A O 1
ATOM 4674 N N . ALA A 1 606 ? 40.25 -44.969 -8.781 1 92.38 606 ALA A N 1
ATOM 4675 C CA . ALA A 1 606 ? 39.094 -44.375 -9.461 1 92.38 606 ALA A CA 1
ATOM 4676 C C . ALA A 1 606 ? 39.406 -42.938 -9.914 1 92.38 606 ALA A C 1
ATOM 4678 O O . ALA A 1 606 ? 38.688 -42.406 -10.758 1 92.38 606 ALA A O 1
ATOM 4679 N N . LYS A 1 607 ? 40.469 -42.406 -9.508 1 87.81 607 LYS A N 1
ATOM 4680 C CA . LYS A 1 607 ? 40.75 -40.969 -9.656 1 87.81 607 LYS A CA 1
ATOM 4681 C C . LYS A 1 607 ? 40.875 -40.594 -11.133 1 87.81 607 LYS A C 1
ATOM 4683 O O . LYS A 1 607 ? 40.531 -39.469 -11.523 1 87.81 607 LYS A O 1
ATOM 4688 N N . PRO A 1 608 ? 41.375 -41.5 -11.984 1 88.38 608 PRO A N 1
ATOM 4689 C CA . PRO A 1 608 ? 41.5 -41.094 -13.391 1 88.38 608 PRO A CA 1
ATOM 4690 C C . PRO A 1 608 ? 40.125 -40.844 -14.031 1 88.38 608 PRO A C 1
ATOM 4692 O O . PRO A 1 608 ? 40 -40 -14.914 1 88.38 608 PRO A O 1
ATOM 4695 N N . LEU A 1 609 ? 39.125 -41.469 -13.625 1 91.75 609 LEU A N 1
ATOM 4696 C CA . LEU A 1 609 ? 37.812 -41.312 -14.203 1 91.75 609 LEU A CA 1
ATOM 4697 C C . LEU A 1 609 ? 36.938 -40.375 -13.359 1 91.75 609 LEU A C 1
ATOM 4699 O O . LEU A 1 609 ? 36.188 -39.562 -13.898 1 91.75 609 LEU A O 1
ATOM 4703 N N . PHE A 1 610 ? 37.094 -40.562 -12.031 1 94.19 610 PHE A N 1
ATOM 4704 C CA . PHE A 1 610 ? 36.312 -39.75 -11.094 1 94.19 610 PHE A CA 1
ATOM 4705 C C . PHE A 1 610 ? 37.188 -38.781 -10.32 1 94.19 610 PHE A C 1
ATOM 4707 O O . PHE A 1 610 ? 38.062 -39.219 -9.531 1 94.19 610 PHE A O 1
ATOM 4714 N N . SER A 1 611 ? 37 -37.469 -10.594 1 88.44 611 SER A N 1
ATOM 4715 C CA . SER A 1 611 ? 37.719 -36.469 -9.828 1 88.44 611 SER A CA 1
ATOM 4716 C C . SER A 1 611 ? 37.125 -36.281 -8.445 1 88.44 611 SER A C 1
ATOM 4718 O O . SER A 1 611 ? 37.781 -35.781 -7.531 1 88.44 611 SER A O 1
ATOM 4720 N N . LYS A 1 612 ? 35.875 -36.594 -8.352 1 91.69 612 LYS A N 1
ATOM 4721 C CA . LYS A 1 612 ? 35.156 -36.469 -7.07 1 91.69 612 LYS A CA 1
ATOM 4722 C C . LYS A 1 612 ? 34.062 -37.531 -6.938 1 91.69 612 LYS A C 1
ATOM 4724 O O . LYS A 1 612 ? 33.344 -37.781 -7.891 1 91.69 612 LYS A O 1
ATOM 4729 N N . ILE A 1 613 ? 34.062 -38.219 -5.848 1 95.62 613 ILE A N 1
ATOM 4730 C CA . ILE A 1 613 ? 32.969 -39.094 -5.441 1 95.62 613 ILE A CA 1
ATOM 4731 C C . ILE A 1 613 ? 32.531 -38.75 -4.02 1 95.62 613 ILE A C 1
ATOM 4733 O O . ILE A 1 613 ? 33.312 -38.938 -3.068 1 95.62 613 ILE A O 1
ATOM 4737 N N . LYS A 1 614 ? 31.438 -38.219 -3.924 1 96.19 614 LYS A N 1
ATOM 4738 C CA . LYS A 1 614 ? 30.891 -37.875 -2.619 1 96.19 614 LYS A CA 1
ATOM 4739 C C . LYS A 1 614 ? 29.578 -38.625 -2.357 1 96.19 614 LYS A C 1
ATOM 4741 O O . LYS A 1 614 ? 28.672 -38.594 -3.186 1 96.19 614 LYS A O 1
ATOM 4746 N N . LEU A 1 615 ? 29.516 -39.312 -1.258 1 97.12 615 LEU A N 1
ATOM 4747 C CA . LEU A 1 615 ? 28.297 -39.969 -0.809 1 97.12 615 LEU A CA 1
ATOM 4748 C C . LEU A 1 615 ? 27.625 -39.156 0.307 1 97.12 615 LEU A C 1
ATOM 4750 O O . LEU A 1 615 ? 28.312 -38.625 1.171 1 97.12 615 LEU A O 1
ATOM 4754 N N . ARG A 1 616 ? 26.359 -39.062 0.232 1 96.19 616 ARG A N 1
ATOM 4755 C CA . ARG A 1 616 ? 25.672 -38.312 1.269 1 96.19 616 ARG A CA 1
ATOM 4756 C C . ARG A 1 616 ? 24.344 -39 1.64 1 96.19 616 ARG A C 1
ATOM 4758 O O . ARG A 1 616 ? 23.719 -39.656 0.805 1 96.19 616 ARG A O 1
ATOM 4765 N N . THR A 1 617 ? 23.891 -38.781 2.824 1 96.88 617 THR A N 1
ATOM 4766 C CA . THR A 1 617 ? 22.609 -39.25 3.326 1 96.88 617 THR A CA 1
ATOM 4767 C C . THR A 1 617 ? 22.047 -38.281 4.363 1 96.88 617 THR A C 1
ATOM 4769 O O . THR A 1 617 ? 22.812 -37.562 5.023 1 96.88 617 THR A O 1
ATOM 4772 N N . SER A 1 618 ? 20.766 -38.156 4.387 1 95.94 618 SER A N 1
ATOM 4773 C CA . SER A 1 618 ? 20.125 -37.25 5.34 1 95.94 618 SER A CA 1
ATOM 4774 C C . SER A 1 618 ? 18.812 -37.844 5.855 1 95.94 618 SER A C 1
ATOM 4776 O O . SER A 1 618 ? 18.203 -38.688 5.191 1 95.94 618 SER A O 1
ATOM 4778 N N . TYR A 1 619 ? 18.469 -37.438 7.031 1 95.5 619 TYR A N 1
ATOM 4779 C CA . TYR A 1 619 ? 17.219 -37.812 7.676 1 95.5 619 TYR A CA 1
ATOM 4780 C C . TYR A 1 619 ? 16.703 -36.688 8.586 1 95.5 619 TYR A C 1
ATOM 4782 O O . TYR A 1 619 ? 17.5 -36.031 9.266 1 95.5 619 TYR A O 1
ATOM 4790 N N . GLY A 1 620 ? 15.375 -36.5 8.578 1 93.88 620 GLY A N 1
ATOM 4791 C CA . GLY A 1 620 ? 14.852 -35.469 9.477 1 93.88 620 GLY A CA 1
ATOM 4792 C C . GLY A 1 620 ? 13.336 -35.406 9.461 1 93.88 620 GLY A C 1
ATOM 4793 O O . GLY A 1 620 ? 12.68 -36.094 8.68 1 93.88 620 GLY A O 1
ATOM 4794 N N . LEU A 1 621 ? 12.82 -34.531 10.398 1 93.12 621 LEU A N 1
ATOM 4795 C CA . LEU A 1 621 ? 11.391 -34.312 10.562 1 93.12 621 LEU A CA 1
ATOM 4796 C C . LEU A 1 621 ? 11.047 -32.844 10.289 1 93.12 621 LEU A C 1
ATOM 4798 O O . LEU A 1 621 ? 11.852 -31.953 10.57 1 93.12 621 LEU A O 1
ATOM 4802 N N . SER A 1 622 ? 9.906 -32.656 9.734 1 91.19 622 SER A N 1
ATOM 4803 C CA . SER A 1 622 ? 9.375 -31.297 9.531 1 91.19 622 SER A CA 1
ATOM 4804 C C . SER A 1 622 ? 7.879 -31.25 9.82 1 91.19 622 SER A C 1
ATOM 4806 O O . SER A 1 622 ? 7.168 -32.25 9.594 1 91.19 622 SER A O 1
ATOM 4808 N N . GLY A 1 623 ? 7.43 -30.109 10.281 1 89.5 623 GLY A N 1
ATOM 4809 C CA . GLY A 1 623 ? 6.016 -29.938 10.562 1 89.5 623 GLY A CA 1
ATOM 4810 C C . GLY A 1 623 ? 5.281 -29.141 9.508 1 89.5 623 GLY A C 1
ATOM 4811 O O . GLY A 1 623 ? 5.91 -28.531 8.633 1 89.5 623 GLY A O 1
ATOM 4812 N N . ASN A 1 624 ? 3.932 -29.188 9.562 1 90.25 624 ASN A N 1
ATOM 4813 C CA . ASN A 1 624 ? 3.057 -28.406 8.695 1 90.25 624 ASN A CA 1
ATOM 4814 C C . ASN A 1 624 ? 1.929 -27.75 9.484 1 90.25 624 ASN A C 1
ATOM 4816 O O . ASN A 1 624 ? 1.136 -28.438 10.133 1 90.25 624 ASN A O 1
ATOM 4820 N N . ASP A 1 625 ? 1.908 -26.438 9.414 1 88.06 625 ASP A N 1
ATOM 4821 C CA . ASP A 1 625 ? 0.851 -25.703 10.094 1 88.06 625 ASP A CA 1
ATOM 4822 C C . ASP A 1 625 ? -0.004 -24.922 9.094 1 88.06 625 ASP A C 1
ATOM 4824 O O . ASP A 1 625 ? -0.623 -23.922 9.445 1 88.06 625 ASP A O 1
ATOM 4828 N N . GLY A 1 626 ? 0.072 -25.266 7.828 1 85.81 626 GLY A N 1
ATOM 4829 C CA . GLY A 1 626 ? -0.61 -24.516 6.777 1 85.81 626 GLY A CA 1
ATOM 4830 C C . GLY A 1 626 ? -2.105 -24.766 6.746 1 85.81 626 GLY A C 1
ATOM 4831 O O . GLY A 1 626 ? -2.639 -25.266 5.75 1 85.81 626 GLY A O 1
ATOM 4832 N N . ILE A 1 627 ? -2.818 -24.453 7.773 1 82 627 ILE A N 1
ATOM 4833 C CA . ILE A 1 627 ? -4.273 -24.562 7.844 1 82 627 ILE A CA 1
ATOM 4834 C C . ILE A 1 627 ? -4.867 -23.203 8.25 1 82 627 ILE A C 1
ATOM 4836 O O . ILE A 1 627 ? -4.148 -22.312 8.711 1 82 627 ILE A O 1
ATOM 4840 N N . ARG A 1 628 ? -6.113 -23.156 8.039 1 78.25 628 ARG A N 1
ATOM 4841 C CA . ARG A 1 628 ? -6.797 -21.906 8.344 1 78.25 628 ARG A CA 1
ATOM 4842 C C . ARG A 1 628 ? -6.812 -21.641 9.844 1 78.25 628 ARG A C 1
ATOM 4844 O O . ARG A 1 628 ? -6.773 -22.578 10.648 1 78.25 628 ARG A O 1
ATOM 4851 N N . PHE A 1 629 ? -6.988 -20.469 10.141 1 79.56 629 PHE A N 1
ATOM 4852 C CA . PHE A 1 629 ? -7.016 -20.047 11.539 1 79.56 629 PHE A CA 1
ATOM 4853 C C . PHE A 1 629 ? -8.32 -20.453 12.203 1 79.56 629 PHE A C 1
ATOM 4855 O O . PHE A 1 629 ? -9.375 -20.484 11.555 1 79.56 629 PHE A O 1
ATOM 4862 N N . GLY A 1 630 ? -8.219 -20.844 13.484 1 80.75 630 GLY A N 1
ATOM 4863 C CA . GLY A 1 630 ? -9.398 -20.984 14.32 1 80.75 630 GLY A CA 1
ATOM 4864 C C . GLY A 1 630 ? -9.961 -22.391 14.328 1 80.75 630 GLY A C 1
ATOM 4865 O O . GLY A 1 630 ? -10.922 -22.672 15.039 1 80.75 630 GLY A O 1
ATOM 4866 N N . LEU A 1 631 ? -9.375 -23.297 13.617 1 81.5 631 LEU A N 1
ATOM 4867 C CA . LEU A 1 631 ? -9.961 -24.625 13.469 1 81.5 631 LEU A CA 1
ATOM 4868 C C . LEU A 1 631 ? -9.891 -25.406 14.773 1 81.5 631 LEU A C 1
ATOM 4870 O O . LEU A 1 631 ? -10.609 -26.391 14.953 1 81.5 631 LEU A O 1
ATOM 4874 N N . SER A 1 632 ? -9.023 -24.984 15.625 1 85.56 632 SER A N 1
ATOM 4875 C CA . SER A 1 632 ? -8.938 -25.641 16.922 1 85.56 632 SER A CA 1
ATOM 4876 C C . SER A 1 632 ? -9.953 -25.062 17.906 1 85.56 632 SER A C 1
ATOM 4878 O O . SER A 1 632 ? -10.172 -25.625 18.984 1 85.56 632 SER A O 1
ATOM 4880 N N . GLN A 1 633 ? -10.602 -23.984 17.5 1 84.38 633 GLN A N 1
ATOM 4881 C CA . GLN A 1 633 ? -11.5 -23.266 18.406 1 84.38 633 GLN A CA 1
ATOM 4882 C C . GLN A 1 633 ? -12.953 -23.484 18 1 84.38 633 GLN A C 1
ATOM 4884 O O . GLN A 1 633 ? -13.242 -23.844 16.859 1 84.38 633 GLN A O 1
ATOM 4889 N N . TYR A 1 634 ? -13.766 -23.219 19 1 81.75 634 TYR A N 1
ATOM 4890 C CA . TYR A 1 634 ? -15.188 -23.156 18.672 1 81.75 634 TYR A CA 1
ATOM 4891 C C . TYR A 1 634 ? -15.5 -21.891 17.875 1 81.75 634 TYR A C 1
ATOM 4893 O O . TYR A 1 634 ? -15.047 -20.797 18.234 1 81.75 634 TYR A O 1
ATOM 4901 N N . GLN A 1 635 ? -16.078 -22.125 16.719 1 80 635 GLN A N 1
ATOM 4902 C CA . GLN A 1 635 ? -16.422 -20.969 15.898 1 80 635 GLN A CA 1
ATOM 4903 C C . GLN A 1 635 ? -17.938 -20.875 15.695 1 80 635 GLN A C 1
ATOM 4905 O O . GLN A 1 635 ? -18.641 -21.891 15.766 1 80 635 GLN A O 1
ATOM 4910 N N . TYR A 1 636 ? -18.375 -19.656 15.664 1 76.38 636 TYR A N 1
ATOM 4911 C CA . TYR A 1 636 ? -19.766 -19.375 15.312 1 76.38 636 TYR A CA 1
ATOM 4912 C C . TYR A 1 636 ? -19.859 -18.578 14.016 1 76.38 636 TYR A C 1
ATOM 4914 O O . TYR A 1 636 ? -18.969 -17.766 13.727 1 76.38 636 TYR A O 1
ATOM 4922 N N . ALA A 1 637 ? -20.812 -18.906 13.219 1 75.5 637 ALA A N 1
ATOM 4923 C CA . ALA A 1 637 ? -21.109 -18.141 12.008 1 75.5 637 ALA A CA 1
ATOM 4924 C C . ALA A 1 637 ? -22.516 -17.562 12.055 1 75.5 637 ALA A C 1
ATOM 4926 O O . ALA A 1 637 ? -23.328 -17.953 12.891 1 75.5 637 ALA A O 1
ATOM 4927 N N . VAL A 1 638 ? -22.688 -16.484 11.359 1 73 638 VAL A N 1
ATOM 4928 C CA . VAL A 1 638 ? -23.984 -15.805 11.336 1 73 638 VAL A CA 1
ATOM 4929 C C . VAL A 1 638 ? -24.734 -16.188 10.062 1 73 638 VAL A C 1
ATOM 4931 O O . VAL A 1 638 ? -24.141 -16.297 8.984 1 73 638 VAL A O 1
ATOM 4934 N N . ARG A 1 639 ? -25.938 -16.469 10.234 1 69.56 639 ARG A N 1
ATOM 4935 C CA . ARG A 1 639 ? -26.797 -16.75 9.086 1 69.56 639 ARG A CA 1
ATOM 4936 C C . ARG A 1 639 ? -28.172 -16.125 9.273 1 69.56 639 ARG A C 1
ATOM 4938 O O . ARG A 1 639 ? -28.562 -15.766 10.383 1 69.56 639 ARG A O 1
ATOM 4945 N N . ASP A 1 640 ? -28.859 -15.984 8.141 1 67.5 640 ASP A N 1
ATOM 4946 C CA . ASP A 1 640 ? -30.25 -15.531 8.188 1 67.5 640 ASP A CA 1
ATOM 4947 C C . ASP A 1 640 ? -31.172 -16.656 8.656 1 67.5 640 ASP A C 1
ATOM 4949 O O . ASP A 1 640 ? -31.062 -17.797 8.18 1 67.5 640 ASP A O 1
ATOM 4953 N N . VAL A 1 641 ? -31.844 -16.453 9.812 1 65.56 641 VAL A N 1
ATOM 4954 C CA . VAL A 1 641 ? -32.781 -17.453 10.328 1 65.56 641 VAL A CA 1
ATOM 4955 C C . VAL A 1 641 ? -34.188 -16.859 10.328 1 65.56 641 VAL A C 1
ATOM 4957 O O . VAL A 1 641 ? -34.375 -15.664 10.555 1 65.56 641 VAL A O 1
ATOM 4960 N N . HIS A 1 642 ? -35.125 -17.688 9.781 1 62.44 642 HIS A N 1
ATOM 4961 C CA . HIS A 1 642 ? -36.531 -17.281 9.812 1 62.44 642 HIS A CA 1
ATOM 4962 C C . HIS A 1 642 ? -37.219 -17.812 11.07 1 62.44 642 HIS A C 1
ATOM 4964 O O . HIS A 1 642 ? -37.625 -18.969 11.117 1 62.44 642 HIS A O 1
ATOM 4970 N N . ILE A 1 643 ? -36.969 -17.281 12.211 1 57.66 643 ILE A N 1
ATOM 4971 C CA . ILE A 1 643 ? -37.625 -17.781 13.422 1 57.66 643 ILE A CA 1
ATOM 4972 C C . ILE A 1 643 ? -39.125 -17.5 13.359 1 57.66 643 ILE A C 1
ATOM 4974 O O . ILE A 1 643 ? -39.938 -18.391 13.578 1 57.66 643 ILE A O 1
ATOM 4978 N N . SER A 1 644 ? -39.594 -16.375 13.938 1 48.81 644 SER A N 1
ATOM 4979 C CA . SER A 1 644 ? -41 -15.977 13.977 1 48.81 644 SER A CA 1
ATOM 4980 C C . SER A 1 644 ? -41.25 -14.789 13.055 1 48.81 644 SER A C 1
ATOM 4982 O O . SER A 1 644 ? -40.469 -13.836 13.031 1 48.81 644 SER A O 1
ATOM 4984 N N . GLY A 1 645 ? -42.125 -14.969 11.961 1 56 645 GLY A N 1
ATOM 4985 C CA . GLY A 1 645 ? -42.688 -14.008 11.023 1 56 645 GLY A CA 1
ATOM 4986 C C . GLY A 1 645 ? -41.938 -13.977 9.695 1 56 645 GLY A C 1
ATOM 4987 O O . GLY A 1 645 ? -41.156 -14.875 9.391 1 56 645 GLY A O 1
ATOM 4988 N N . ASN A 1 646 ? -42.281 -13.109 8.734 1 58.03 646 ASN A N 1
ATOM 4989 C CA . ASN A 1 646 ? -41.938 -13.016 7.324 1 58.03 646 ASN A CA 1
ATOM 4990 C C . ASN A 1 646 ? -40.531 -12.422 7.133 1 58.03 646 ASN A C 1
ATOM 4992 O O . ASN A 1 646 ? -40.031 -12.344 6.008 1 58.03 646 ASN A O 1
ATOM 4996 N N . GLU A 1 647 ? -39.875 -11.883 8.266 1 59.97 647 GLU A N 1
ATOM 4997 C CA . GLU A 1 647 ? -38.594 -11.219 8.008 1 59.97 647 GLU A CA 1
ATOM 4998 C C . GLU A 1 647 ? -37.438 -12.078 8.469 1 59.97 647 GLU A C 1
ATOM 5000 O O . GLU A 1 647 ? -37.5 -12.695 9.539 1 59.97 647 GLU A O 1
ATOM 5005 N N . ALA A 1 648 ? -36.438 -12.305 7.621 1 64.75 648 ALA A N 1
ATOM 5006 C CA . ALA A 1 648 ? -35.188 -13.023 7.949 1 64.75 648 ALA A CA 1
ATOM 5007 C C . ALA A 1 648 ? -34.406 -12.289 9.031 1 64.75 648 ALA A C 1
ATOM 5009 O O . ALA A 1 648 ? -34.281 -11.062 8.984 1 64.75 648 ALA A O 1
ATOM 5010 N N . GLN A 1 649 ? -34.25 -12.93 10.164 1 69.81 649 GLN A N 1
ATOM 5011 C CA . GLN A 1 649 ? -33.375 -12.414 11.227 1 69.81 649 GLN A CA 1
ATOM 5012 C C . GLN A 1 649 ? -32.031 -13.102 11.219 1 69.81 649 GLN A C 1
ATOM 5014 O O . GLN A 1 649 ? -31.891 -14.211 10.711 1 69.81 649 GLN A O 1
ATOM 5019 N N . LYS A 1 650 ? -30.984 -12.312 11.625 1 75 650 LYS A N 1
ATOM 5020 C CA . LYS A 1 650 ? -29.656 -12.906 11.688 1 75 650 LYS A CA 1
ATOM 5021 C C . LYS A 1 650 ? -29.5 -13.781 12.93 1 75 650 LYS A C 1
ATOM 5023 O O . LYS A 1 650 ? -29.969 -13.406 14.016 1 75 650 LYS A O 1
ATOM 5028 N N . GLY A 1 651 ? -29.219 -15.078 12.742 1 74.38 651 GLY A N 1
ATOM 5029 C CA . GLY A 1 651 ? -28.938 -15.984 13.836 1 74.38 651 GLY A CA 1
ATOM 5030 C C . GLY A 1 651 ? -27.531 -16.562 13.797 1 74.38 651 GLY A C 1
ATOM 5031 O O . GLY A 1 651 ? -26.891 -16.531 12.75 1 74.38 651 GLY A O 1
ATOM 5032 N N . MET A 1 652 ? -26.984 -16.812 15.008 1 75.25 652 MET A N 1
ATOM 5033 C CA . MET A 1 652 ? -25.656 -17.406 15.109 1 75.25 652 MET A CA 1
ATOM 5034 C C . MET A 1 652 ? -25.75 -18.922 15.281 1 75.25 652 MET A C 1
ATOM 5036 O O . MET A 1 652 ? -26.625 -19.422 16 1 75.25 652 MET A O 1
ATOM 5040 N N . TYR A 1 653 ? -24.984 -19.625 14.562 1 73.88 653 TYR A N 1
ATOM 5041 C CA . TYR A 1 653 ? -24.922 -21.078 14.719 1 73.88 653 TYR A CA 1
ATOM 5042 C C . TYR A 1 653 ? -23.469 -21.547 14.828 1 73.88 653 TYR A C 1
ATOM 5044 O O . TYR A 1 653 ? -22.562 -20.891 14.32 1 73.88 653 TYR A O 1
ATOM 5052 N N . PRO A 1 654 ? -23.25 -22.625 15.508 1 74.38 654 PRO A N 1
ATOM 5053 C CA . PRO A 1 654 ? -21.891 -23.172 15.555 1 74.38 654 PRO A CA 1
ATOM 5054 C C . PRO A 1 654 ? -21.406 -23.641 14.195 1 74.38 654 PRO A C 1
ATOM 5056 O O . PRO A 1 654 ? -22.109 -24.375 13.492 1 74.38 654 PRO A O 1
ATOM 5059 N N . SER A 1 655 ? -20.25 -23.203 13.773 1 75.25 655 SER A N 1
ATOM 5060 C CA . SER A 1 655 ? -19.719 -23.5 12.453 1 75.25 655 SER A CA 1
ATOM 5061 C C . SER A 1 655 ? -18.5 -24.406 12.531 1 75.25 655 SER A C 1
ATOM 5063 O O . SER A 1 655 ? -18.125 -25.047 11.547 1 75.25 655 SER A O 1
ATOM 5065 N N . ASN A 1 656 ? -17.844 -24.484 13.688 1 78.69 656 ASN A N 1
ATOM 5066 C CA . ASN A 1 656 ? -16.688 -25.344 13.906 1 78.69 656 ASN A CA 1
ATOM 5067 C C . ASN A 1 656 ? -16.641 -25.859 15.336 1 78.69 656 ASN A C 1
ATOM 5069 O O . ASN A 1 656 ? -16.656 -25.078 16.281 1 78.69 656 ASN A O 1
ATOM 5073 N N . PRO A 1 657 ? -16.656 -27.203 15.453 1 79.81 657 PRO A N 1
ATOM 5074 C CA . PRO A 1 657 ? -16.531 -27.734 16.812 1 79.81 657 PRO A CA 1
ATOM 5075 C C . PRO A 1 657 ? -15.141 -27.516 17.422 1 79.81 657 PRO A C 1
ATOM 5077 O O . PRO A 1 657 ? -14.156 -27.391 16.672 1 79.81 657 PRO A O 1
ATOM 5080 N N . TYR A 1 658 ? -15.188 -27.469 18.688 1 83.81 658 TYR A N 1
ATOM 5081 C CA . TYR A 1 658 ? -13.93 -27.328 19.406 1 83.81 658 TYR A CA 1
ATOM 5082 C C . TYR A 1 658 ? -13.078 -28.578 19.297 1 83.81 658 TYR A C 1
ATOM 5084 O O . TYR A 1 658 ? -13.57 -29.688 19.516 1 83.81 658 TYR A O 1
ATOM 5092 N N . ASN A 1 659 ? -11.844 -28.484 18.828 1 86.56 659 ASN A N 1
ATOM 5093 C CA . ASN A 1 659 ? -10.875 -29.578 18.766 1 86.56 659 ASN A CA 1
ATOM 5094 C C . ASN A 1 659 ? -9.547 -29.172 19.406 1 86.56 659 ASN A C 1
ATOM 5096 O O . ASN A 1 659 ? -8.609 -28.766 18.703 1 86.56 659 ASN A O 1
ATOM 5100 N N . HIS A 1 660 ? -9.43 -29.422 20.594 1 87.44 660 HIS A N 1
ATOM 5101 C CA . HIS A 1 660 ? -8.234 -29.016 21.328 1 87.44 660 HIS A CA 1
ATOM 5102 C C . HIS A 1 660 ? -7.047 -29.906 20.984 1 87.44 660 HIS A C 1
ATOM 5104 O O . HIS A 1 660 ? -5.902 -29.562 21.281 1 87.44 660 HIS A O 1
ATOM 5110 N N . LYS A 1 661 ? -7.293 -31 20.281 1 88.56 661 LYS A N 1
ATOM 5111 C CA . LYS A 1 661 ? -6.223 -31.953 20.016 1 88.56 661 LYS A CA 1
ATOM 5112 C C . LYS A 1 661 ? -5.605 -31.719 18.641 1 88.56 661 LYS A C 1
ATOM 5114 O O . LYS A 1 661 ? -4.688 -32.438 18.25 1 88.56 661 LYS A O 1
ATOM 5119 N N . LEU A 1 662 ? -6.133 -30.781 18.047 1 90.94 662 LEU A N 1
ATOM 5120 C CA . LEU A 1 662 ? -5.562 -30.484 16.734 1 90.94 662 LEU A CA 1
ATOM 5121 C C . LEU A 1 662 ? -4.082 -30.156 16.844 1 90.94 662 LEU A C 1
ATOM 5123 O O . LEU A 1 662 ? -3.693 -29.297 17.656 1 90.94 662 LEU A O 1
ATOM 5127 N N . ARG A 1 663 ? -3.281 -30.859 16.078 1 91.88 663 ARG A N 1
ATOM 5128 C CA . ARG A 1 663 ? -1.837 -30.719 16.219 1 91.88 663 ARG A CA 1
ATOM 5129 C C . ARG A 1 663 ? -1.141 -30.781 14.867 1 91.88 663 ARG A C 1
ATOM 5131 O O . ARG A 1 663 ? -1.8 -30.781 13.828 1 91.88 663 ARG A O 1
ATOM 5138 N N . TRP A 1 664 ? 0.184 -30.875 14.922 1 91.62 664 TRP A N 1
ATOM 5139 C CA . TRP A 1 664 ? 1.029 -30.781 13.734 1 91.62 664 TRP A CA 1
ATOM 5140 C C . TRP A 1 664 ? 0.918 -32.031 12.891 1 91.62 664 TRP A C 1
ATOM 5142 O O . TRP A 1 664 ? 0.831 -33.156 13.422 1 91.62 664 TRP A O 1
ATOM 5152 N N . GLU A 1 665 ? 0.896 -31.781 11.539 1 91.56 665 GLU A N 1
ATOM 5153 C CA . GLU A 1 665 ? 1.299 -32.812 10.594 1 91.56 665 GLU A CA 1
ATOM 5154 C C . GLU A 1 665 ? 2.818 -32.938 10.531 1 91.56 665 GLU A C 1
ATOM 5156 O O . GLU A 1 665 ? 3.527 -31.953 10.406 1 91.56 665 GLU A O 1
ATOM 5161 N N . THR A 1 666 ? 3.312 -34.156 10.57 1 92 666 THR A N 1
ATOM 5162 C CA . THR A 1 666 ? 4.758 -34.344 10.609 1 92 666 THR A CA 1
ATOM 5163 C C . THR A 1 666 ? 5.23 -35.156 9.422 1 92 666 THR A C 1
ATOM 5165 O O . THR A 1 666 ? 4.719 -36.25 9.18 1 92 666 THR A O 1
ATOM 5168 N N . THR A 1 667 ? 6.211 -34.719 8.727 1 93.06 667 THR A N 1
ATOM 5169 C CA . THR A 1 667 ? 6.789 -35.406 7.582 1 93.06 667 THR A CA 1
ATOM 5170 C C . THR A 1 667 ? 8.195 -35.906 7.906 1 93.06 667 THR A C 1
ATOM 5172 O O . THR A 1 667 ? 9.07 -35.125 8.289 1 93.06 667 THR A O 1
ATOM 5175 N N . ARG A 1 668 ? 8.383 -37.156 7.73 1 94.25 668 ARG A N 1
ATOM 5176 C CA . ARG A 1 668 ? 9.695 -37.812 7.832 1 94.25 668 ARG A CA 1
ATOM 5177 C C . ARG A 1 668 ? 10.289 -38.031 6.449 1 94.25 668 ARG A C 1
ATOM 5179 O O . ARG A 1 668 ? 9.672 -38.656 5.594 1 94.25 668 ARG A O 1
ATOM 5186 N N . GLN A 1 669 ? 11.484 -37.562 6.293 1 94.88 669 GLN A N 1
ATOM 5187 C CA . GLN A 1 669 ? 12.109 -37.719 4.984 1 94.88 669 GLN A CA 1
ATOM 5188 C C . GLN A 1 669 ? 13.508 -38.312 5.105 1 94.88 669 GLN A C 1
ATOM 5190 O O . GLN A 1 669 ? 14.305 -37.906 5.941 1 94.88 669 GLN A O 1
ATOM 5195 N N . TRP A 1 670 ? 13.766 -39.344 4.332 1 96.31 670 TRP A N 1
ATOM 5196 C CA . TRP A 1 670 ? 15.086 -39.938 4.184 1 96.31 670 TRP A CA 1
ATOM 5197 C C . TRP A 1 670 ? 15.602 -39.781 2.76 1 96.31 670 TRP A C 1
ATOM 5199 O O . TRP A 1 670 ? 14.852 -39.938 1.794 1 96.31 670 TRP A O 1
ATOM 5209 N N . ASN A 1 671 ? 16.844 -39.438 2.66 1 96.94 671 ASN A N 1
ATOM 5210 C CA . ASN A 1 671 ? 17.484 -39.25 1.363 1 96.94 671 ASN A CA 1
ATOM 5211 C C . ASN A 1 671 ? 18.875 -39.875 1.325 1 96.94 671 ASN A C 1
ATOM 5213 O O . ASN A 1 671 ? 19.625 -39.781 2.303 1 96.94 671 ASN A O 1
ATOM 5217 N N . ILE A 1 672 ? 19.203 -40.562 0.263 1 97.25 672 ILE A N 1
ATOM 5218 C CA . ILE A 1 672 ? 20.562 -41.031 -0.025 1 97.25 672 ILE A CA 1
ATOM 5219 C C . ILE A 1 672 ? 20.953 -40.594 -1.438 1 97.25 672 ILE A C 1
ATOM 5221 O O . ILE A 1 672 ? 20.125 -40.625 -2.354 1 97.25 672 ILE A O 1
ATOM 5225 N N . GLY A 1 673 ? 22.156 -40.125 -1.534 1 96.69 673 GLY A N 1
ATOM 5226 C CA . GLY A 1 673 ? 22.562 -39.656 -2.838 1 96.69 673 GLY A CA 1
ATOM 5227 C C . GLY A 1 673 ? 24.062 -39.719 -3.055 1 96.69 673 GLY A C 1
ATOM 5228 O O . GLY A 1 673 ? 24.812 -40.062 -2.135 1 96.69 673 GLY A O 1
ATOM 5229 N N . ALA A 1 674 ? 24.469 -39.438 -4.262 1 96.75 674 ALA A N 1
ATOM 5230 C CA . ALA A 1 674 ? 25.875 -39.406 -4.676 1 96.75 674 ALA A CA 1
ATOM 5231 C C . ALA A 1 674 ? 26.125 -38.25 -5.648 1 96.75 674 ALA A C 1
ATOM 5233 O O . ALA A 1 674 ? 25.297 -37.969 -6.512 1 96.75 674 ALA A O 1
ATOM 5234 N N . ASP A 1 675 ? 27.219 -37.656 -5.402 1 95.88 675 ASP A N 1
ATOM 5235 C CA . ASP A 1 675 ? 27.703 -36.625 -6.316 1 95.88 675 ASP A CA 1
ATOM 5236 C C . ASP A 1 675 ? 29.016 -37.031 -6.984 1 95.88 675 ASP A C 1
ATOM 5238 O O . ASP A 1 675 ? 29.984 -37.375 -6.301 1 95.88 675 ASP A O 1
ATOM 5242 N N . LEU A 1 676 ? 29 -36.969 -8.273 1 95.81 676 LEU A N 1
ATOM 5243 C CA . LEU A 1 676 ? 30.141 -37.438 -9.039 1 95.81 676 LEU A CA 1
ATOM 5244 C C . LEU A 1 676 ? 30.656 -36.375 -9.977 1 95.81 676 LEU A C 1
ATOM 5246 O O . LEU A 1 676 ? 29.891 -35.594 -10.555 1 95.81 676 LEU A O 1
ATOM 5250 N N . LEU A 1 677 ? 31.906 -36.25 -10.016 1 94.88 677 LEU A N 1
ATOM 5251 C CA . LEU A 1 677 ? 32.594 -35.469 -11.047 1 94.88 677 LEU A CA 1
ATOM 5252 C C . LEU A 1 677 ? 33.469 -36.375 -11.906 1 94.88 677 LEU A C 1
ATOM 5254 O O . LEU A 1 677 ? 34.406 -37 -11.398 1 94.88 677 LEU A O 1
ATOM 5258 N N . LEU A 1 678 ? 33.156 -36.406 -13.18 1 94.56 678 LEU A N 1
ATOM 5259 C CA . LEU A 1 678 ? 33.844 -37.312 -14.078 1 94.56 678 LEU A CA 1
ATOM 5260 C C . LEU A 1 678 ? 34.656 -36.562 -15.109 1 94.56 678 LEU A C 1
ATOM 5262 O O . LEU A 1 678 ? 34.312 -35.438 -15.477 1 94.56 678 LEU A O 1
ATOM 5266 N N . LEU A 1 679 ? 35.719 -37.188 -15.648 1 92.38 679 LEU A N 1
ATOM 5267 C CA . LEU A 1 679 ? 36.531 -36.688 -16.766 1 92.38 679 LEU A CA 1
ATOM 5268 C C . LEU A 1 679 ? 37.031 -35.281 -16.5 1 92.38 679 LEU A C 1
ATOM 5270 O O . LEU A 1 679 ? 36.844 -34.406 -17.328 1 92.38 679 LEU A O 1
ATOM 5274 N N . ASP A 1 680 ? 37.594 -35.062 -15.328 1 83.44 680 ASP A N 1
ATOM 5275 C CA . ASP A 1 680 ? 38.25 -33.844 -14.875 1 83.44 680 ASP A CA 1
ATOM 5276 C C . ASP A 1 680 ? 37.219 -32.688 -14.82 1 83.44 680 ASP A C 1
ATOM 5278 O O . ASP A 1 680 ? 37.531 -31.578 -15.258 1 83.44 680 ASP A O 1
ATOM 5282 N N . GLY A 1 681 ? 35.969 -33.094 -14.484 1 84.88 681 GLY A N 1
ATOM 5283 C CA . GLY A 1 681 ? 34.969 -32.094 -14.211 1 84.88 681 GLY A CA 1
ATOM 5284 C C . GLY A 1 681 ? 34.094 -31.766 -15.414 1 84.88 681 GLY A C 1
ATOM 5285 O O . GLY A 1 681 ? 33.25 -30.891 -15.344 1 84.88 681 GLY A O 1
ATOM 5286 N N . ARG A 1 682 ? 34.219 -32.406 -16.531 1 90.94 682 ARG A N 1
ATOM 5287 C CA . ARG A 1 682 ? 33.406 -32.125 -17.719 1 90.94 682 ARG A CA 1
ATOM 5288 C C . ARG A 1 682 ? 31.984 -32.625 -17.547 1 90.94 682 ARG A C 1
ATOM 5290 O O . ARG A 1 682 ? 31.062 -32.125 -18.188 1 90.94 682 ARG A O 1
ATOM 5297 N N . ILE A 1 683 ? 31.922 -33.688 -16.75 1 95.38 683 ILE A N 1
ATOM 5298 C CA . ILE A 1 683 ? 30.594 -34.188 -16.469 1 95.38 683 ILE A CA 1
ATOM 5299 C C . ILE A 1 683 ? 30.328 -34.156 -14.961 1 95.38 683 ILE A C 1
ATOM 5301 O O . ILE A 1 683 ? 31.094 -34.719 -14.172 1 95.38 683 ILE A O 1
ATOM 5305 N N . GLU A 1 684 ? 29.391 -33.5 -14.594 1 94.62 684 GLU A N 1
ATOM 5306 C CA . GLU A 1 684 ? 28.891 -33.469 -13.219 1 94.62 684 GLU A CA 1
ATOM 5307 C C . GLU A 1 684 ? 27.562 -34.219 -13.094 1 94.62 684 GLU A C 1
ATOM 5309 O O . GLU A 1 684 ? 26.625 -33.906 -13.828 1 94.62 684 GLU A O 1
ATOM 5314 N N . ALA A 1 685 ? 27.5 -35.156 -12.195 1 95.44 685 ALA A N 1
ATOM 5315 C CA . ALA A 1 685 ? 26.281 -35.938 -12.023 1 95.44 685 ALA A CA 1
ATOM 5316 C C . ALA A 1 685 ? 25.891 -36 -10.555 1 95.44 685 ALA A C 1
ATOM 5318 O O . ALA A 1 685 ? 26.75 -36.125 -9.672 1 95.44 685 ALA A O 1
ATOM 5319 N N . SER A 1 686 ? 24.641 -35.875 -10.328 1 95.38 686 SER A N 1
ATOM 5320 C CA . SER A 1 686 ? 24.062 -36.062 -9 1 95.38 686 SER A CA 1
ATOM 5321 C C . SER A 1 686 ? 22.891 -37.031 -9.023 1 95.38 686 SER A C 1
ATOM 5323 O O . SER A 1 686 ? 21.984 -36.906 -9.844 1 95.38 686 SER A O 1
ATOM 5325 N N . LEU A 1 687 ? 22.953 -38 -8.148 1 96.62 687 LEU A N 1
ATOM 5326 C CA . LEU A 1 687 ? 21.906 -39 -8.008 1 96.62 687 LEU A CA 1
ATOM 5327 C C . LEU A 1 687 ? 21.312 -39 -6.602 1 96.62 687 LEU A C 1
ATOM 5329 O O . LEU A 1 687 ? 22.047 -38.875 -5.617 1 96.62 687 LEU A O 1
ATOM 5333 N N . ASP A 1 688 ? 20 -39.094 -6.543 1 97.25 688 ASP A N 1
ATOM 5334 C CA . ASP A 1 688 ? 19.344 -39.125 -5.242 1 97.25 688 ASP A CA 1
ATOM 5335 C C . ASP A 1 688 ? 18.188 -40.125 -5.25 1 97.25 688 ASP A C 1
ATOM 5337 O O . ASP A 1 688 ? 17.516 -40.312 -6.27 1 97.25 688 ASP A O 1
ATOM 5341 N N . TYR A 1 689 ? 18.047 -40.781 -4.195 1 97.56 689 TYR A N 1
ATOM 5342 C CA . TYR A 1 689 ? 16.859 -41.531 -3.859 1 97.56 689 TYR A CA 1
ATOM 5343 C C . TYR A 1 689 ? 16.25 -41.062 -2.547 1 97.56 689 TYR A C 1
ATOM 5345 O O . TYR A 1 689 ? 16.969 -40.781 -1.588 1 97.56 689 TYR A O 1
ATOM 5353 N N . TYR A 1 690 ? 14.938 -40.906 -2.508 1 96.81 690 TYR A N 1
ATOM 5354 C CA . TYR A 1 690 ? 14.328 -40.375 -1.303 1 96.81 690 TYR A CA 1
ATOM 5355 C C . TYR A 1 690 ? 13.047 -41.094 -0.948 1 96.81 690 TYR A C 1
ATOM 5357 O O . TYR A 1 690 ? 12.422 -41.719 -1.812 1 96.81 690 TYR A O 1
ATOM 5365 N N . ILE A 1 691 ? 12.672 -41.031 0.315 1 97.19 691 ILE A N 1
ATOM 5366 C CA . ILE A 1 691 ? 11.406 -41.469 0.886 1 97.19 691 ILE A CA 1
ATOM 5367 C C . ILE A 1 691 ? 10.852 -40.375 1.812 1 97.19 691 ILE A C 1
ATOM 5369 O O . ILE A 1 691 ? 11.539 -39.938 2.744 1 97.19 691 ILE A O 1
ATOM 5373 N N . LYS A 1 692 ? 9.719 -39.969 1.5 1 95.31 692 LYS A N 1
ATOM 5374 C CA . LYS A 1 692 ? 9.023 -38.938 2.275 1 95.31 692 LYS A CA 1
ATOM 5375 C C . LYS A 1 692 ? 7.68 -39.438 2.789 1 95.31 692 LYS A C 1
ATOM 5377 O O . LYS A 1 692 ? 6.785 -39.75 2.002 1 95.31 692 LYS A O 1
ATOM 5382 N N . ARG A 1 693 ? 7.535 -39.5 4.102 1 95.88 693 ARG A N 1
ATOM 5383 C CA . ARG A 1 693 ? 6.309 -40 4.715 1 95.88 693 ARG A CA 1
ATOM 5384 C C . ARG A 1 693 ? 5.723 -39 5.688 1 95.88 693 ARG A C 1
ATOM 5386 O O . ARG A 1 693 ? 6.395 -38.562 6.629 1 95.88 693 ARG A O 1
ATOM 5393 N N . THR A 1 694 ? 4.508 -38.656 5.457 1 94.38 694 THR A N 1
ATOM 5394 C CA . THR A 1 694 ? 3.82 -37.719 6.336 1 94.38 694 THR A CA 1
ATOM 5395 C C . THR A 1 694 ? 2.793 -38.438 7.203 1 94.38 694 THR A C 1
ATOM 5397 O O . THR A 1 694 ? 1.955 -39.188 6.691 1 94.38 694 THR A O 1
ATOM 5400 N N . LYS A 1 695 ? 2.883 -38.094 8.453 1 94.5 695 LYS A N 1
ATOM 5401 C CA . LYS A 1 695 ? 1.952 -38.688 9.406 1 94.5 695 LYS A CA 1
ATOM 5402 C C . LYS A 1 695 ? 1.074 -37.625 10.047 1 94.5 695 LYS A C 1
ATOM 5404 O O . LYS A 1 695 ? 1.376 -36.438 9.961 1 94.5 695 LYS A O 1
ATOM 5409 N N . ASP A 1 696 ? -0.075 -38.062 10.68 1 91.75 696 ASP A N 1
ATOM 5410 C CA . ASP A 1 696 ? -1.027 -37.188 11.344 1 91.75 696 ASP A CA 1
ATOM 5411 C C . ASP A 1 696 ? -1.547 -36.125 10.383 1 91.75 696 ASP A C 1
ATOM 5413 O O . ASP A 1 696 ? -1.543 -34.938 10.703 1 91.75 696 ASP A O 1
ATOM 5417 N N . LEU A 1 697 ? -1.966 -36.656 9.305 1 90.75 697 LEU A N 1
ATOM 5418 C CA . LEU A 1 697 ? -2.477 -35.75 8.281 1 90.75 697 LEU A CA 1
ATOM 5419 C C . LEU A 1 697 ? -3.668 -34.969 8.797 1 90.75 697 LEU A C 1
ATOM 5421 O O . LEU A 1 697 ? -4.504 -35.5 9.531 1 90.75 697 LEU A O 1
ATOM 5425 N N . LEU A 1 698 ? -3.68 -33.688 8.461 1 85.62 698 LEU A N 1
ATOM 5426 C CA . LEU A 1 698 ? -4.852 -32.875 8.734 1 85.62 698 LEU A CA 1
ATOM 5427 C C . LEU A 1 698 ? -5.938 -33.125 7.691 1 85.62 698 LEU A C 1
ATOM 5429 O O . LEU A 1 698 ? -5.75 -32.812 6.512 1 85.62 698 LEU A O 1
ATOM 5433 N N . SER A 1 699 ? -6.984 -33.688 8.055 1 83.12 699 SER A N 1
ATOM 5434 C CA . SER A 1 699 ? -8.078 -34.062 7.164 1 83.12 699 SER A CA 1
ATOM 5435 C C . SER A 1 699 ? -9.43 -33.781 7.809 1 83.12 699 SER A C 1
ATOM 5437 O O . SER A 1 699 ? -9.641 -34.094 8.984 1 83.12 699 SER A O 1
ATOM 5439 N N . PRO A 1 700 ? -10.289 -33.188 6.938 1 79.25 700 PRO A N 1
ATOM 5440 C CA . PRO A 1 700 ? -11.625 -32.969 7.484 1 79.25 700 PRO A CA 1
ATOM 5441 C C . PRO A 1 700 ? -12.43 -34.25 7.613 1 79.25 700 PRO A C 1
ATOM 5443 O O . PRO A 1 700 ? -12.383 -35.094 6.723 1 79.25 700 PRO A O 1
ATOM 5446 N N . ASP A 1 701 ? -12.93 -34.469 8.789 1 73.69 701 ASP A N 1
ATOM 5447 C CA . ASP A 1 701 ? -13.805 -35.594 9.039 1 73.69 701 ASP A CA 1
ATOM 5448 C C . ASP A 1 701 ? -15.258 -35.156 9.172 1 73.69 701 ASP A C 1
ATOM 5450 O O . ASP A 1 701 ? -15.562 -34.188 9.883 1 73.69 701 ASP A O 1
ATOM 5454 N N . ALA A 1 702 ? -16.141 -35.812 8.391 1 64 702 ALA A N 1
ATOM 5455 C CA . ALA A 1 702 ? -17.547 -35.438 8.383 1 64 702 ALA A CA 1
ATOM 5456 C C . ALA A 1 702 ? -18.188 -35.719 9.75 1 64 702 ALA A C 1
ATOM 5458 O O . ALA A 1 702 ? -17.922 -36.719 10.383 1 64 702 ALA A O 1
ATOM 5459 N N . ILE A 1 703 ? -18.75 -34.625 10.305 1 60.56 703 ILE A N 1
ATOM 5460 C CA . ILE A 1 703 ? -19.516 -34.75 11.539 1 60.56 703 ILE A CA 1
ATOM 5461 C C . ILE A 1 703 ? -20.953 -35.125 11.203 1 60.56 703 ILE A C 1
ATOM 5463 O O . ILE A 1 703 ? -21.547 -34.594 10.273 1 60.56 703 ILE A O 1
ATOM 5467 N N . HIS A 1 704 ? -21.406 -36.312 11.742 1 53.16 704 HIS A N 1
ATOM 5468 C CA . HIS A 1 704 ? -22.797 -36.688 11.547 1 53.16 704 HIS A CA 1
ATOM 5469 C C . HIS A 1 704 ? -23.734 -35.531 11.789 1 53.16 704 HIS A C 1
ATOM 5471 O O . HIS A 1 704 ? -23.547 -34.75 12.727 1 53.16 704 HIS A O 1
ATOM 5477 N N . PRO A 1 705 ? -24.562 -35.156 10.828 1 50.28 705 PRO A N 1
ATOM 5478 C CA . PRO A 1 705 ? -25.5 -34.031 10.922 1 50.28 705 PRO A CA 1
ATOM 5479 C C . PRO A 1 705 ? -26.203 -33.969 12.281 1 50.28 705 PRO A C 1
ATOM 5481 O O . PRO A 1 705 ? -26.609 -32.875 12.711 1 50.28 705 PRO A O 1
ATOM 5484 N N . SER A 1 706 ? -26.531 -35.125 12.906 1 43.12 706 SER A N 1
ATOM 5485 C CA . SER A 1 706 ? -27.234 -35.094 14.18 1 43.12 706 SER A CA 1
ATOM 5486 C C . SER A 1 706 ? -26.438 -34.312 15.234 1 43.12 706 SER A C 1
ATOM 5488 O O . SER A 1 706 ? -26.953 -34.031 16.312 1 43.12 706 SER A O 1
ATOM 5490 N N . GLY A 1 707 ? -25.25 -34.125 14.898 1 44.94 707 GLY A N 1
ATOM 5491 C CA . GLY A 1 707 ? -24.453 -33.531 15.953 1 44.94 707 GLY A CA 1
ATOM 5492 C C . GLY A 1 707 ? -24.609 -32 16.031 1 44.94 707 GLY A C 1
ATOM 5493 O O . GLY A 1 707 ? -23.766 -31.312 16.594 1 44.94 707 GLY A O 1
ATOM 5494 N N . GLY A 1 708 ? -25.797 -31.391 15.469 1 45.06 708 GLY A N 1
ATOM 5495 C CA . GLY A 1 708 ? -26.25 -30.016 15.617 1 45.06 708 GLY A CA 1
ATOM 5496 C C . GLY A 1 708 ? -25.672 -29.094 14.57 1 45.06 708 GLY A C 1
ATOM 5497 O O . GLY A 1 708 ? -25.766 -27.859 14.695 1 45.06 708 GLY A O 1
ATOM 5498 N N . PHE A 1 709 ? -24.859 -29.578 13.711 1 47.31 709 PHE A N 1
ATOM 5499 C CA . PHE A 1 709 ? -24.312 -28.688 12.695 1 47.31 709 PHE A CA 1
ATOM 5500 C C . PHE A 1 709 ? -25.016 -28.891 11.359 1 47.31 709 PHE A C 1
ATOM 5502 O O . PHE A 1 709 ? -24.75 -29.859 10.656 1 47.31 709 PHE A O 1
ATOM 5509 N N . PRO A 1 710 ? -26.109 -28.359 11.062 1 44.62 710 PRO A N 1
ATOM 5510 C CA . PRO A 1 710 ? -26.922 -28.641 9.883 1 44.62 710 PRO A CA 1
ATOM 5511 C C . PRO A 1 710 ? -26.234 -28.266 8.57 1 44.62 710 PRO A C 1
ATOM 5513 O O . PRO A 1 710 ? -25.5 -27.281 8.523 1 44.62 710 PRO A O 1
ATOM 5516 N N . ASN A 1 711 ? -26.078 -29.188 7.656 1 45.12 711 ASN A N 1
ATOM 5517 C CA . ASN A 1 711 ? -25.719 -28.938 6.27 1 45.12 711 ASN A CA 1
ATOM 5518 C C . ASN A 1 711 ? -26.688 -27.953 5.613 1 45.12 711 ASN A C 1
ATOM 5520 O O . ASN A 1 711 ? -27.891 -27.984 5.867 1 45.12 711 ASN A O 1
ATOM 5524 N N . TYR A 1 712 ? -26.266 -26.75 5.309 1 43.41 712 TYR A N 1
ATOM 5525 C CA . TYR A 1 712 ? -27.125 -25.766 4.664 1 43.41 712 TYR A CA 1
ATOM 5526 C C . TYR A 1 712 ? -26.875 -25.703 3.164 1 43.41 712 TYR A C 1
ATOM 5528 O O . TYR A 1 712 ? -25.719 -25.703 2.727 1 43.41 712 TYR A O 1
ATOM 5536 N N . THR A 1 713 ? -27.781 -26.125 2.451 1 44.09 713 THR A N 1
ATOM 5537 C CA . THR A 1 713 ? -27.781 -25.844 1.022 1 44.09 713 THR A CA 1
ATOM 5538 C C . THR A 1 713 ? -28.359 -24.453 0.753 1 44.09 713 THR A C 1
ATOM 5540 O O . THR A 1 713 ? -29.5 -24.172 1.153 1 44.09 713 THR A O 1
ATOM 5543 N N . ASN A 1 714 ? -27.578 -23.469 0.393 1 42.38 714 ASN A N 1
ATOM 5544 C CA . ASN A 1 714 ? -28.125 -22.156 0.078 1 42.38 714 ASN A CA 1
ATOM 5545 C C . ASN A 1 714 ? -29.094 -22.219 -1.097 1 42.38 714 ASN A C 1
ATOM 5547 O O . ASN A 1 714 ? -29.125 -23.203 -1.839 1 42.38 714 ASN A O 1
ATOM 5551 N N . PRO A 1 715 ? -30.031 -21.125 -1.18 1 41.25 715 PRO A N 1
ATOM 5552 C CA . PRO A 1 715 ? -31.047 -21.125 -2.227 1 41.25 715 PRO A CA 1
ATOM 5553 C C . PRO A 1 715 ? -30.469 -21.359 -3.621 1 41.25 715 PRO A C 1
ATOM 5555 O O . PRO A 1 715 ? -31.172 -21.797 -4.523 1 41.25 715 PRO A O 1
ATOM 5558 N N . ASP A 1 716 ? -29.312 -21 -3.777 1 38.59 716 ASP A N 1
ATOM 5559 C CA . ASP A 1 716 ? -28.734 -21.188 -5.109 1 38.59 716 ASP A CA 1
ATOM 5560 C C . ASP A 1 716 ? -28.25 -22.625 -5.301 1 38.59 716 ASP A C 1
ATOM 5562 O O . ASP A 1 716 ? -27.656 -22.953 -6.332 1 38.59 716 ASP A O 1
ATOM 5566 N N . GLY A 1 717 ? -28.469 -23.453 -4.375 1 40.62 717 GLY A N 1
ATOM 5567 C CA . GLY A 1 717 ? -28.188 -24.891 -4.445 1 40.62 717 GLY A CA 1
ATOM 5568 C C . GLY A 1 717 ? -26.828 -25.25 -3.863 1 40.62 717 GLY A C 1
ATOM 5569 O O . GLY A 1 717 ? -26.422 -26.422 -3.902 1 40.62 717 GLY A O 1
ATOM 5570 N N . ARG A 1 718 ? -26.156 -24.266 -3.512 1 45.78 718 ARG A N 1
ATOM 5571 C CA . ARG A 1 718 ? -24.875 -24.609 -2.908 1 45.78 718 ARG A CA 1
ATOM 5572 C C . ARG A 1 718 ? -25.062 -25.172 -1.506 1 45.78 718 ARG A C 1
ATOM 5574 O O . ARG A 1 718 ? -25.703 -24.562 -0.663 1 45.78 718 ARG A O 1
ATOM 5581 N N . ARG A 1 719 ? -24.797 -26.484 -1.274 1 43.41 719 ARG A N 1
ATOM 5582 C CA . ARG A 1 719 ? -24.828 -27.188 0.008 1 43.41 719 ARG A CA 1
ATOM 5583 C C . ARG A 1 719 ? -23.594 -26.828 0.84 1 43.41 719 ARG A C 1
ATOM 5585 O O . ARG A 1 719 ? -22.453 -26.922 0.356 1 43.41 719 ARG A O 1
ATOM 5592 N N . PHE A 1 720 ? -23.625 -26.062 1.718 1 46.16 720 PHE A N 1
ATOM 5593 C CA . PHE A 1 720 ? -22.547 -25.828 2.674 1 46.16 720 PHE A CA 1
ATOM 5594 C C . PHE A 1 720 ? -22.516 -26.938 3.727 1 46.16 720 PHE A C 1
ATOM 5596 O O . PHE A 1 720 ? -23.484 -27.141 4.449 1 46.16 720 PHE A O 1
ATOM 5603 N N . GLU A 1 721 ? -21.828 -27.938 3.545 1 44.03 721 GLU A N 1
ATOM 5604 C CA . GLU A 1 721 ? -21.594 -29 4.523 1 44.03 721 GLU A CA 1
ATOM 5605 C C . GLU A 1 721 ? -20.719 -28.516 5.672 1 44.03 721 GLU A C 1
ATOM 5607 O O . GLU A 1 721 ? -19.531 -28.25 5.477 1 44.03 721 GLU A O 1
ATOM 5612 N N . TYR A 1 722 ? -21.156 -27.766 6.504 1 48.44 722 TYR A N 1
ATOM 5613 C CA . TYR A 1 722 ? -20.453 -27.234 7.672 1 48.44 722 TYR A CA 1
ATOM 5614 C C . TYR A 1 722 ? -20.047 -28.359 8.617 1 48.44 722 TYR A C 1
ATOM 5616 O O . TYR A 1 722 ? -19.547 -28.094 9.719 1 48.44 722 TYR A O 1
ATOM 5624 N N . THR A 1 723 ? -20.156 -29.578 8.258 1 56.5 723 THR A N 1
ATOM 5625 C CA . THR A 1 723 ? -20.141 -30.562 9.344 1 56.5 723 THR A CA 1
ATOM 5626 C C . THR A 1 723 ? -18.781 -31.281 9.383 1 56.5 723 THR A C 1
ATOM 5628 O O . THR A 1 723 ? -18.734 -32.469 9.672 1 56.5 723 THR A O 1
ATOM 5631 N N . ALA A 1 724 ? -17.734 -30.5 8.883 1 68.94 724 ALA A N 1
ATOM 5632 C CA . ALA A 1 724 ? -16.531 -31.312 9.047 1 68.94 724 ALA A CA 1
ATOM 5633 C C . ALA A 1 724 ? -15.594 -30.703 10.078 1 68.94 724 ALA A C 1
ATOM 5635 O O . ALA A 1 724 ? -15.539 -29.484 10.227 1 68.94 724 ALA A O 1
ATOM 5636 N N . MET A 1 725 ? -15.156 -31.562 10.93 1 78.56 725 MET A N 1
ATOM 5637 C CA . MET A 1 725 ? -14.133 -31.172 11.898 1 78.56 725 MET A CA 1
ATOM 5638 C C . MET A 1 725 ? -12.75 -31.609 11.414 1 78.56 725 MET A C 1
ATOM 5640 O O . MET A 1 725 ? -12.578 -32.719 10.914 1 78.56 725 MET A O 1
ATOM 5644 N N . MET A 1 726 ? -11.859 -30.656 11.461 1 82.44 726 MET A N 1
ATOM 5645 C CA . MET A 1 726 ? -10.484 -30.984 11.109 1 82.44 726 MET A CA 1
ATOM 5646 C C . MET A 1 726 ? -9.844 -31.875 12.172 1 82.44 726 MET A C 1
ATOM 5648 O O . MET A 1 726 ? -9.906 -31.578 13.359 1 82.44 726 MET A O 1
ATOM 5652 N N . LEU A 1 727 ? -9.32 -33.031 11.719 1 85.88 727 LEU A N 1
ATOM 5653 C CA . LEU A 1 727 ? -8.664 -33.969 12.609 1 85.88 727 LEU A CA 1
ATOM 5654 C C . LEU A 1 727 ? -7.301 -34.375 12.062 1 85.88 727 LEU A C 1
ATOM 5656 O O . LEU A 1 727 ? -7.016 -34.156 10.875 1 85.88 727 LEU A O 1
ATOM 5660 N N . ASN A 1 728 ? -6.465 -34.875 12.977 1 89.88 728 ASN A N 1
ATOM 5661 C CA . ASN A 1 728 ? -5.227 -35.531 12.555 1 89.88 728 ASN A CA 1
ATOM 5662 C C . ASN A 1 728 ? -5.43 -37 12.289 1 89.88 728 ASN A C 1
ATOM 5664 O O . ASN A 1 728 ? -5.332 -37.844 13.203 1 89.88 728 ASN A O 1
ATOM 5668 N N . ASP A 1 729 ? -5.66 -37.25 10.992 1 87.75 729 ASP A N 1
ATOM 5669 C CA . ASP A 1 729 ? -5.926 -38.656 10.648 1 87.75 729 ASP A CA 1
ATOM 5670 C C . ASP A 1 729 ? -5.492 -38.938 9.211 1 87.75 729 ASP A C 1
ATOM 5672 O O . ASP A 1 729 ? -6.125 -38.5 8.258 1 87.75 729 ASP A O 1
ATOM 5676 N N . GLY A 1 730 ? -4.441 -39.812 9.164 1 91.19 730 GLY A N 1
ATOM 5677 C CA . GLY A 1 730 ? -4 -40.25 7.848 1 91.19 730 GLY A CA 1
ATOM 5678 C C . GLY A 1 730 ? -2.49 -40.281 7.711 1 91.19 730 GLY A C 1
ATOM 5679 O O . GLY A 1 730 ? -1.77 -39.75 8.555 1 91.19 730 GLY A O 1
ATOM 5680 N N . GLU A 1 731 ? -2.057 -40.938 6.699 1 95.38 731 GLU A N 1
ATOM 5681 C CA . GLU A 1 731 ? -0.645 -41.094 6.363 1 95.38 731 GLU A CA 1
ATOM 5682 C C . GLU A 1 731 ? -0.449 -41.25 4.859 1 95.38 731 GLU A C 1
ATOM 5684 O O . GLU A 1 731 ? -1.192 -41.969 4.195 1 95.38 731 GLU A O 1
ATOM 5689 N N . ILE A 1 732 ? 0.518 -40.5 4.352 1 95.38 732 ILE A N 1
ATOM 5690 C CA . ILE A 1 732 ? 0.832 -40.625 2.93 1 95.38 732 ILE A CA 1
ATOM 5691 C C . ILE A 1 732 ? 2.332 -40.844 2.75 1 95.38 732 ILE A C 1
ATOM 5693 O O . ILE A 1 732 ? 3.127 -40.5 3.629 1 95.38 732 ILE A O 1
ATOM 5697 N N . ASP A 1 733 ? 2.621 -41.375 1.576 1 95.31 733 ASP A N 1
ATOM 5698 C CA . ASP A 1 733 ? 4 -41.719 1.264 1 95.31 733 ASP A CA 1
ATOM 5699 C C . ASP A 1 733 ? 4.387 -41.25 -0.137 1 95.31 733 ASP A C 1
ATOM 5701 O O . ASP A 1 733 ? 3.59 -41.344 -1.071 1 95.31 733 ASP A O 1
ATOM 5705 N N . ASN A 1 734 ? 5.555 -40.625 -0.323 1 96.06 734 ASN A N 1
ATOM 5706 C CA . ASN A 1 734 ? 6.195 -40.281 -1.588 1 96.06 734 ASN A CA 1
ATOM 5707 C C . ASN A 1 734 ? 7.59 -40.906 -1.692 1 96.06 734 ASN A C 1
ATOM 5709 O O . ASN A 1 734 ? 8.367 -40.844 -0.741 1 96.06 734 ASN A O 1
ATOM 5713 N N . ARG A 1 735 ? 7.906 -41.438 -2.816 1 96.81 735 ARG A N 1
ATOM 5714 C CA . ARG A 1 735 ? 9.234 -42 -3.074 1 96.81 735 ARG A CA 1
ATOM 5715 C C . ARG A 1 735 ? 9.633 -41.812 -4.531 1 96.81 735 ARG A C 1
ATOM 5717 O O . ARG A 1 735 ? 8.781 -41.812 -5.422 1 96.81 735 ARG A O 1
ATOM 5724 N N . GLY A 1 736 ? 10.938 -41.625 -4.73 1 96.88 736 GLY A N 1
ATOM 5725 C CA . GLY A 1 736 ? 11.359 -41.438 -6.113 1 96.88 736 GLY A CA 1
ATOM 5726 C C . GLY A 1 736 ? 12.859 -41.344 -6.273 1 96.88 736 GLY A C 1
ATOM 5727 O O . GLY A 1 736 ? 13.602 -41.406 -5.289 1 96.88 736 GLY A O 1
ATOM 5728 N N . PHE A 1 737 ? 13.266 -41.344 -7.551 1 96.88 737 PHE A N 1
ATOM 5729 C CA . PHE A 1 737 ? 14.648 -41.188 -7.977 1 96.88 737 PHE A CA 1
ATOM 5730 C C . PHE A 1 737 ? 14.844 -39.844 -8.703 1 96.88 737 PHE A C 1
ATOM 5732 O O . PHE A 1 737 ? 13.953 -39.375 -9.422 1 96.88 737 PHE A O 1
ATOM 5739 N N . GLU A 1 738 ? 16.062 -39.344 -8.453 1 97.62 738 GLU A N 1
ATOM 5740 C CA . GLU A 1 738 ? 16.453 -38.125 -9.141 1 97.62 738 GLU A CA 1
ATOM 5741 C C . GLU A 1 738 ? 17.828 -38.25 -9.758 1 97.62 738 GLU A C 1
ATOM 5743 O O . GLU A 1 738 ? 18.719 -38.875 -9.172 1 97.62 738 GLU A O 1
ATOM 5748 N N . LEU A 1 739 ? 17.938 -37.75 -10.938 1 97.06 739 LEU A N 1
ATOM 5749 C CA . LEU A 1 739 ? 19.219 -37.688 -11.648 1 97.06 739 LEU A CA 1
ATOM 5750 C C . LEU A 1 739 ? 19.438 -36.344 -12.297 1 97.06 739 LEU A C 1
ATOM 5752 O O . LEU A 1 739 ? 18.516 -35.781 -12.93 1 97.06 739 LEU A O 1
ATOM 5756 N N . SER A 1 740 ? 20.484 -35.75 -12.07 1 96.31 740 SER A N 1
ATOM 5757 C CA . SER A 1 740 ? 20.906 -34.531 -12.75 1 96.31 740 SER A CA 1
ATOM 5758 C C . SER A 1 740 ? 22.312 -34.688 -13.344 1 96.31 740 SER A C 1
ATOM 5760 O O . SER A 1 740 ? 23.234 -35.125 -12.656 1 96.31 740 SER A O 1
ATOM 5762 N N . VAL A 1 741 ? 22.453 -34.344 -14.602 1 96.38 741 VAL A N 1
ATOM 5763 C CA . VAL A 1 741 ? 23.734 -34.438 -15.281 1 96.38 741 VAL A CA 1
ATOM 5764 C C . VAL A 1 741 ? 24.031 -33.125 -16.031 1 96.38 741 VAL A C 1
ATOM 5766 O O . VAL A 1 741 ? 23.188 -32.656 -16.781 1 96.38 741 VAL A O 1
ATOM 5769 N N . LYS A 1 742 ? 25.047 -32.594 -15.75 1 94.5 742 LYS A N 1
ATOM 5770 C CA . LYS A 1 742 ? 25.562 -31.469 -16.5 1 94.5 742 LYS A CA 1
ATOM 5771 C C . LYS A 1 742 ? 26.859 -31.844 -17.234 1 94.5 742 LYS A C 1
ATOM 5773 O O . LYS A 1 742 ? 27.797 -32.344 -16.609 1 94.5 742 LYS A O 1
ATOM 5778 N N . SER A 1 743 ? 26.938 -31.578 -18.5 1 95.88 743 SER A N 1
ATOM 5779 C CA . SER A 1 743 ? 28.109 -31.969 -19.281 1 95.88 743 SER A CA 1
ATOM 5780 C C . SER A 1 743 ? 28.609 -30.812 -20.141 1 95.88 743 SER A C 1
ATOM 5782 O O . SER A 1 743 ? 27.812 -30.062 -20.703 1 95.88 743 SER A O 1
ATOM 5784 N N . THR A 1 744 ? 29.828 -30.641 -20.125 1 94.81 744 THR A N 1
ATOM 5785 C CA . THR A 1 744 ? 30.469 -29.812 -21.125 1 94.81 744 THR A CA 1
ATOM 5786 C C . THR A 1 744 ? 30.984 -30.656 -22.297 1 94.81 744 THR A C 1
ATOM 5788 O O . THR A 1 744 ? 32.062 -31.234 -22.219 1 94.81 744 THR A O 1
ATOM 5791 N N . ASN A 1 745 ? 30.297 -30.672 -23.297 1 95.94 745 ASN A N 1
ATOM 5792 C CA . ASN A 1 745 ? 30.547 -31.578 -24.406 1 95.94 745 ASN A CA 1
ATOM 5793 C C . ASN A 1 745 ? 31.75 -31.141 -25.234 1 95.94 745 ASN A C 1
ATOM 5795 O O . ASN A 1 745 ? 32.562 -31.969 -25.656 1 95.94 745 ASN A O 1
ATOM 5799 N N . ILE A 1 746 ? 31.703 -29.844 -25.594 1 95.12 746 ILE A N 1
ATOM 5800 C CA . ILE A 1 746 ? 32.812 -29.234 -26.328 1 95.12 746 ILE A CA 1
ATOM 5801 C C . ILE A 1 746 ? 33.156 -27.891 -25.703 1 95.12 746 ILE A C 1
ATOM 5803 O O . ILE A 1 746 ? 32.281 -27.109 -25.328 1 95.12 746 ILE A O 1
ATOM 5807 N N . SER A 1 747 ? 34.406 -27.688 -25.422 1 91.62 747 SER A N 1
ATOM 5808 C CA . SER A 1 747 ? 34.906 -26.406 -24.922 1 91.62 747 SER A CA 1
ATOM 5809 C C . SER A 1 747 ? 36.156 -25.969 -25.641 1 91.62 747 SER A C 1
ATOM 5811 O O . SER A 1 747 ? 37.25 -26.391 -25.297 1 91.62 747 SER A O 1
ATOM 5813 N N . THR A 1 748 ? 35.969 -25.219 -26.609 1 91.56 748 THR A N 1
ATOM 5814 C CA . THR A 1 748 ? 37.094 -24.625 -27.344 1 91.56 748 THR A CA 1
ATOM 5815 C C . THR A 1 748 ? 37.031 -23.094 -27.25 1 91.56 748 THR A C 1
ATOM 5817 O O . THR A 1 748 ? 36.125 -22.531 -26.656 1 91.56 748 THR A O 1
ATOM 5820 N N . LYS A 1 749 ? 38.062 -22.469 -27.75 1 86.31 749 LYS A N 1
ATOM 5821 C CA . LYS A 1 749 ? 38.156 -21.016 -27.672 1 86.31 749 LYS A CA 1
ATOM 5822 C C . LYS A 1 749 ? 36.969 -20.359 -28.375 1 86.31 749 LYS A C 1
ATOM 5824 O O . LYS A 1 749 ? 36.438 -19.344 -27.891 1 86.31 749 LYS A O 1
ATOM 5829 N N . ASN A 1 750 ? 36.5 -20.906 -29.438 1 91.5 750 ASN A N 1
ATOM 5830 C CA . ASN A 1 750 ? 35.469 -20.234 -30.234 1 91.5 750 ASN A CA 1
ATOM 5831 C C . ASN A 1 750 ? 34.125 -20.953 -30.109 1 91.5 750 ASN A C 1
ATOM 5833 O O . ASN A 1 750 ? 33.094 -20.422 -30.516 1 91.5 750 ASN A O 1
ATOM 5837 N N . PHE A 1 751 ? 34.156 -22.172 -29.672 1 94.38 751 PHE A N 1
ATOM 5838 C CA . PHE A 1 751 ? 32.906 -22.938 -29.625 1 94.38 751 PHE A CA 1
ATOM 5839 C C . PHE A 1 751 ? 32.781 -23.672 -28.297 1 94.38 751 PHE A C 1
ATOM 5841 O O . PHE A 1 751 ? 33.688 -24.391 -27.891 1 94.38 751 PHE A O 1
ATOM 5848 N N . VAL A 1 752 ? 31.703 -23.422 -27.547 1 94.38 752 VAL A N 1
ATOM 5849 C CA . VAL A 1 752 ? 31.391 -24.094 -26.297 1 94.38 752 VAL A CA 1
ATOM 5850 C C . VAL A 1 752 ? 30 -24.703 -26.375 1 94.38 752 VAL A C 1
ATOM 5852 O O . VAL A 1 752 ? 29.062 -24.062 -26.828 1 94.38 752 VAL A O 1
ATOM 5855 N N . TRP A 1 753 ? 29.859 -25.984 -26.094 1 96.25 753 TRP A N 1
ATOM 5856 C CA . TRP A 1 753 ? 28.578 -26.703 -26.047 1 96.25 753 TRP A CA 1
ATOM 5857 C C . TRP A 1 753 ? 28.391 -27.391 -24.703 1 96.25 753 TRP A C 1
ATOM 5859 O O . TRP A 1 753 ? 29.188 -28.25 -24.312 1 96.25 753 TRP A O 1
ATOM 5869 N N . THR A 1 754 ? 27.375 -26.953 -23.969 1 94.69 754 THR A N 1
ATOM 5870 C CA . THR A 1 754 ? 27.047 -27.562 -22.688 1 94.69 754 THR A CA 1
ATOM 5871 C C . THR A 1 754 ? 25.641 -28.156 -22.719 1 94.69 754 THR A C 1
ATOM 5873 O O . THR A 1 754 ? 24.766 -27.641 -23.406 1 94.69 754 THR A O 1
ATOM 5876 N N . SER A 1 755 ? 25.438 -29.234 -21.984 1 95.69 755 SER A N 1
ATOM 5877 C CA . SER A 1 755 ? 24.125 -29.875 -21.844 1 95.69 755 SER A CA 1
ATOM 5878 C C . SER A 1 755 ? 23.781 -30.125 -20.375 1 95.69 755 SER A C 1
ATOM 5880 O O . SER A 1 755 ? 24.672 -30.438 -19.578 1 95.69 755 SER A O 1
ATOM 5882 N N . MET A 1 756 ? 22.594 -29.891 -20.078 1 94.75 756 MET A N 1
ATOM 5883 C CA . MET A 1 756 ? 22.062 -30.203 -18.75 1 94.75 756 MET A CA 1
ATOM 5884 C C . MET A 1 756 ? 20.844 -31.109 -18.859 1 94.75 756 MET A C 1
ATOM 5886 O O . MET A 1 756 ? 19.859 -30.766 -19.516 1 94.75 756 MET A O 1
ATOM 5890 N N . PHE A 1 757 ? 20.938 -32.25 -18.234 1 96.25 757 PHE A N 1
ATOM 5891 C CA . PHE A 1 757 ? 19.859 -33.219 -18.25 1 96.25 757 PHE A CA 1
ATOM 5892 C C . PHE A 1 757 ? 19.391 -33.531 -16.828 1 96.25 757 PHE A C 1
ATOM 5894 O O . PHE A 1 757 ? 20.203 -33.625 -15.906 1 96.25 757 PHE A O 1
ATOM 5901 N N . ASN A 1 758 ? 18.078 -33.562 -16.625 1 95.5 758 ASN A N 1
ATOM 5902 C CA . ASN A 1 758 ? 17.562 -33.969 -15.328 1 95.5 758 ASN A CA 1
ATOM 5903 C C . ASN A 1 758 ? 16.375 -34.906 -15.484 1 95.5 758 ASN A C 1
ATOM 5905 O O . ASN A 1 758 ? 15.617 -34.812 -16.453 1 95.5 758 ASN A O 1
ATOM 5909 N N . LEU A 1 759 ? 16.266 -35.781 -14.562 1 97.06 759 LEU A N 1
ATOM 5910 C CA . LEU A 1 759 ? 15.203 -36.781 -14.477 1 97.06 759 LEU A CA 1
ATOM 5911 C C . LEU A 1 759 ? 14.695 -36.906 -13.047 1 97.06 759 LEU A C 1
ATOM 5913 O O . LEU A 1 759 ? 15.492 -37 -12.109 1 97.06 759 LEU A O 1
ATOM 5917 N N . SER A 1 760 ? 13.414 -36.938 -12.914 1 96.88 760 SER A N 1
ATOM 5918 C CA . SER A 1 760 ? 12.789 -37.094 -11.602 1 96.88 760 SER A CA 1
ATOM 5919 C C . SER A 1 760 ? 11.617 -38.062 -11.672 1 96.88 760 SER A C 1
ATOM 5921 O O . SER A 1 760 ? 10.781 -37.969 -12.57 1 96.88 760 SER A O 1
ATOM 5923 N N . THR A 1 761 ? 11.555 -38.875 -10.727 1 97.06 761 THR A N 1
ATOM 5924 C CA . THR A 1 761 ? 10.406 -39.781 -10.57 1 97.06 761 THR A CA 1
ATOM 5925 C C . THR A 1 761 ? 9.789 -39.625 -9.18 1 97.06 761 THR A C 1
ATOM 5927 O O . THR A 1 761 ? 10.477 -39.281 -8.219 1 97.06 761 THR A O 1
ATOM 5930 N N . ASN A 1 762 ? 8.516 -39.781 -9.062 1 96.19 762 ASN A N 1
ATOM 5931 C CA . ASN A 1 762 ? 7.824 -39.75 -7.777 1 96.19 762 ASN A CA 1
ATOM 5932 C C . ASN A 1 762 ? 6.586 -40.625 -7.785 1 96.19 762 ASN A C 1
ATOM 5934 O O . ASN A 1 762 ? 5.766 -40.562 -8.703 1 96.19 762 ASN A O 1
ATOM 5938 N N . ARG A 1 763 ? 6.48 -41.438 -6.828 1 95.81 763 ARG A N 1
ATOM 5939 C CA . ARG A 1 763 ? 5.301 -42.25 -6.602 1 95.81 763 ARG A CA 1
ATOM 5940 C C . ARG A 1 763 ? 4.645 -41.906 -5.266 1 95.81 763 ARG A C 1
ATOM 5942 O O . ARG A 1 763 ? 5.25 -42.094 -4.207 1 95.81 763 ARG A O 1
ATOM 5949 N N . SER A 1 764 ? 3.459 -41.5 -5.387 1 94.56 764 SER A N 1
ATOM 5950 C CA . SER A 1 764 ? 2.707 -41.188 -4.18 1 94.56 764 SER A CA 1
ATOM 5951 C C . SER A 1 764 ? 1.713 -42.281 -3.83 1 94.56 764 SER A C 1
ATOM 5953 O O . SER A 1 764 ? 1.157 -42.938 -4.719 1 94.56 764 SER A O 1
ATOM 5955 N N . LYS A 1 765 ? 1.475 -42.406 -2.537 1 95.88 765 LYS A N 1
ATOM 5956 C CA . LYS A 1 765 ? 0.531 -43.406 -2.072 1 95.88 765 LYS A CA 1
ATOM 5957 C C . LYS A 1 765 ? -0.089 -43 -0.737 1 95.88 765 LYS A C 1
ATOM 5959 O O . LYS A 1 765 ? 0.601 -42.5 0.144 1 95.88 765 LYS A O 1
ATOM 5964 N N . VAL A 1 766 ? -1.396 -43.312 -0.64 1 95.56 766 VAL A N 1
ATOM 5965 C CA . VAL A 1 766 ? -2.072 -43.125 0.64 1 95.56 766 VAL A CA 1
ATOM 5966 C C . VAL A 1 766 ? -1.924 -44.375 1.485 1 95.56 766 VAL A C 1
ATOM 5968 O O . VAL A 1 766 ? -2.357 -45.469 1.079 1 95.56 766 VAL A O 1
ATOM 5971 N N . LEU A 1 767 ? -1.35 -44.219 2.658 1 96 767 LEU A N 1
ATOM 5972 C CA . LEU A 1 767 ? -1.12 -45.375 3.502 1 96 767 LEU A CA 1
ATOM 5973 C C . LEU A 1 767 ? -2.283 -45.594 4.465 1 96 767 LEU A C 1
ATOM 5975 O O . LEU A 1 767 ? -2.766 -46.719 4.625 1 96 767 LEU A O 1
ATOM 5979 N N . LYS A 1 768 ? -2.713 -44.531 5.141 1 94.25 768 LYS A N 1
ATOM 5980 C CA . LYS A 1 768 ? -3.84 -44.531 6.066 1 94.25 768 LYS A CA 1
ATOM 5981 C C . LYS A 1 768 ? -4.711 -43.312 5.879 1 94.25 768 LYS A C 1
ATOM 5983 O O . LYS A 1 768 ? -4.199 -42.188 5.645 1 94.25 768 LYS A O 1
ATOM 5988 N N . LEU A 1 769 ? -6.004 -43.594 5.988 1 90.44 769 LEU A N 1
ATOM 5989 C CA . LEU A 1 769 ? -6.918 -42.469 5.855 1 90.44 769 LEU A CA 1
ATOM 5990 C C . LEU A 1 769 ? -8.227 -42.75 6.586 1 90.44 769 LEU A C 1
ATOM 5992 O O . LEU A 1 769 ? -8.883 -43.75 6.344 1 90.44 769 LEU A O 1
ATOM 5996 N N . ASN A 1 770 ? -8.641 -41.844 7.371 1 83.19 770 ASN A N 1
ATOM 5997 C CA . ASN A 1 770 ? -9.961 -41.812 7.996 1 83.19 770 ASN A CA 1
ATOM 5998 C C . ASN A 1 770 ? -10.438 -43.219 8.398 1 83.19 770 ASN A C 1
ATOM 6000 O O . ASN A 1 770 ? -11.523 -43.625 8.008 1 83.19 770 ASN A O 1
ATOM 6004 N N . ASN A 1 771 ? -9.695 -43.906 9.078 1 82.56 771 ASN A N 1
ATOM 6005 C CA . ASN A 1 771 ? -10.031 -45.25 9.539 1 82.56 771 ASN A CA 1
ATOM 6006 C C . ASN A 1 771 ? -10.508 -46.125 8.391 1 82.56 771 ASN A C 1
ATOM 6008 O O . ASN A 1 771 ? -11.5 -46.844 8.531 1 82.56 771 ASN A O 1
ATOM 6012 N N . GLY A 1 772 ? -9.883 -45.875 7.273 1 86 772 GLY A N 1
ATOM 6013 C CA . GLY A 1 772 ? -10.141 -46.719 6.125 1 86 772 GLY A CA 1
ATOM 6014 C C . GLY A 1 772 ? -11.219 -46.188 5.207 1 86 772 GLY A C 1
ATOM 6015 O O . GLY A 1 772 ? -11.477 -46.75 4.141 1 86 772 GLY A O 1
ATOM 6016 N N . GLN A 1 773 ? -11.844 -45.188 5.562 1 86.44 773 GLN A N 1
ATOM 6017 C CA . GLN A 1 773 ? -12.906 -44.594 4.738 1 86.44 773 GLN A CA 1
ATOM 6018 C C . GLN A 1 773 ? -12.328 -43.719 3.645 1 86.44 773 GLN A C 1
ATOM 6020 O O . GLN A 1 773 ? -11.477 -42.844 3.916 1 86.44 773 GLN A O 1
ATOM 6025 N N . ALA A 1 774 ? -12.859 -43.938 2.434 1 89.88 774 ALA A N 1
ATOM 6026 C CA . ALA A 1 774 ? -12.398 -43.125 1.3 1 89.88 774 ALA A CA 1
ATOM 6027 C C . ALA A 1 774 ? -13.039 -41.75 1.305 1 89.88 774 ALA A C 1
ATOM 6029 O O . ALA A 1 774 ? -14.102 -41.562 1.896 1 89.88 774 ALA A O 1
ATOM 6030 N N . ARG A 1 775 ? -12.352 -40.844 0.736 1 88.31 775 ARG A N 1
ATOM 6031 C CA . ARG A 1 775 ? -12.875 -39.5 0.465 1 88.31 775 ARG A CA 1
ATOM 6032 C C . ARG A 1 775 ? -13.031 -39.281 -1.034 1 88.31 775 ARG A C 1
ATOM 6034 O O . ARG A 1 775 ? -12.211 -39.719 -1.829 1 88.31 775 ARG A O 1
ATOM 6041 N N . PHE A 1 776 ? -14.07 -38.562 -1.377 1 88.38 776 PHE A N 1
ATOM 6042 C CA . PHE A 1 776 ? -14.352 -38.344 -2.791 1 88.38 776 PHE A CA 1
ATOM 6043 C C . PHE A 1 776 ? -14.375 -36.844 -3.123 1 88.38 776 PHE A C 1
ATOM 6045 O O . PHE A 1 776 ? -14.633 -36.031 -2.252 1 88.38 776 PHE A O 1
ATOM 6052 N N . GLN A 1 777 ? -13.969 -36.594 -4.281 1 86 777 GLN A N 1
ATOM 6053 C CA . GLN A 1 777 ? -14.219 -35.281 -4.875 1 86 777 GLN A CA 1
ATOM 6054 C C . GLN A 1 777 ? -15.328 -35.344 -5.922 1 86 777 GLN A C 1
ATOM 6056 O O . GLN A 1 777 ? -15.406 -36.312 -6.684 1 86 777 GLN A O 1
ATOM 6061 N N . TYR A 1 778 ? -16.094 -34.25 -5.938 1 83.69 778 TYR A N 1
ATOM 6062 C CA . TYR A 1 778 ? -17.25 -34.25 -6.82 1 83.69 778 TYR A CA 1
ATOM 6063 C C . TYR A 1 778 ? -17.109 -33.188 -7.898 1 83.69 778 TYR A C 1
ATOM 6065 O O . TYR A 1 778 ? -16.375 -32.188 -7.711 1 83.69 778 TYR A O 1
ATOM 6073 N N . ILE A 1 779 ? -17.734 -33.438 -8.992 1 81.12 779 ILE A N 1
ATOM 6074 C CA . ILE A 1 779 ? -17.75 -32.469 -10.07 1 81.12 779 ILE A CA 1
ATOM 6075 C C . ILE A 1 779 ? -19.062 -32.562 -10.836 1 81.12 779 ILE A C 1
ATOM 6077 O O . ILE A 1 779 ? -19.672 -33.656 -10.906 1 81.12 779 ILE A O 1
ATOM 6081 N N . ARG A 1 780 ? -19.562 -31.406 -11.195 1 75.56 780 ARG A N 1
ATOM 6082 C CA . ARG A 1 780 ? -20.641 -31.312 -12.164 1 75.56 780 ARG A CA 1
ATOM 6083 C C . ARG A 1 780 ? -20.219 -30.516 -13.391 1 75.56 780 ARG A C 1
ATOM 6085 O O . ARG A 1 780 ? -20.172 -29.281 -13.359 1 75.56 780 ARG A O 1
ATOM 6092 N N . PRO A 1 781 ? -19.953 -31.297 -14.391 1 68.75 781 PRO A N 1
ATOM 6093 C CA . PRO A 1 781 ? -19.469 -30.578 -15.578 1 68.75 781 PRO A CA 1
ATOM 6094 C C . PRO A 1 781 ? -20.438 -29.484 -16.031 1 68.75 781 PRO A C 1
ATOM 6096 O O . PRO A 1 781 ? -20.016 -28.375 -16.391 1 68.75 781 PRO A O 1
ATOM 6099 N N . HIS A 1 782 ? -21.734 -29.859 -16.109 1 74.06 782 HIS A N 1
ATOM 6100 C CA . HIS A 1 782 ? -22.797 -28.953 -16.516 1 74.06 782 HIS A CA 1
ATOM 6101 C C . HIS A 1 782 ? -24.141 -29.391 -15.938 1 74.06 782 HIS A C 1
ATOM 6103 O O . HIS A 1 782 ? -24.25 -30.484 -15.383 1 74.06 782 HIS A O 1
ATOM 6109 N N . GLY A 1 783 ? -25.109 -28.484 -16.094 1 69.69 783 GLY A N 1
ATOM 6110 C CA . GLY A 1 783 ? -26.453 -28.75 -15.562 1 69.69 783 GLY A CA 1
ATOM 6111 C C . GLY A 1 783 ? -27.094 -30 -16.156 1 69.69 783 GLY A C 1
ATOM 6112 O O . GLY A 1 783 ? -27.984 -30.578 -15.539 1 69.69 783 GLY A O 1
ATOM 6113 N N . SER A 1 784 ? -26.625 -30.422 -17.281 1 74.38 784 SER A N 1
ATOM 6114 C CA . SER A 1 784 ? -27.203 -31.594 -17.922 1 74.38 784 SER A CA 1
ATOM 6115 C C . SER A 1 784 ? -26.547 -32.875 -17.438 1 74.38 784 SER A C 1
ATOM 6117 O O . SER A 1 784 ? -26.906 -33.969 -17.875 1 74.38 784 SER A O 1
ATOM 6119 N N . TYR A 1 785 ? -25.688 -32.719 -16.609 1 81.31 785 TYR A N 1
ATOM 6120 C CA . TYR A 1 785 ? -25.016 -33.875 -16.016 1 81.31 785 TYR A CA 1
ATOM 6121 C C . TYR A 1 785 ? -25.234 -33.906 -14.508 1 81.31 785 TYR A C 1
ATOM 6123 O O . TYR A 1 785 ? -25.422 -32.875 -13.875 1 81.31 785 TYR A O 1
ATOM 6131 N N . GLU A 1 786 ? -25.172 -35.031 -14.008 1 80.25 786 GLU A N 1
ATOM 6132 C CA . GLU A 1 786 ? -25.25 -35.156 -12.555 1 80.25 786 GLU A CA 1
ATOM 6133 C C . GLU A 1 786 ? -23.891 -35 -11.906 1 80.25 786 GLU A C 1
ATOM 6135 O O . GLU A 1 786 ? -22.859 -35.219 -12.531 1 80.25 786 GLU A O 1
ATOM 6140 N N . GLU A 1 787 ? -23.969 -34.469 -10.711 1 81.25 787 GLU A N 1
ATOM 6141 C CA . GLU A 1 787 ? -22.75 -34.438 -9.922 1 81.25 787 GLU A CA 1
ATOM 6142 C C . GLU A 1 787 ? -22.266 -35.875 -9.617 1 81.25 787 GLU A C 1
ATOM 6144 O O . GLU A 1 787 ? -23.047 -36.719 -9.188 1 81.25 787 GLU A O 1
ATOM 6149 N N . LYS A 1 788 ? -21.078 -36.062 -9.938 1 84.94 788 LYS A N 1
ATOM 6150 C CA . LYS A 1 788 ? -20.516 -37.375 -9.719 1 84.94 788 LYS A CA 1
ATOM 6151 C C . LYS A 1 788 ? -19.125 -37.281 -9.102 1 84.94 788 LYS A C 1
ATOM 6153 O O . LYS A 1 788 ? -18.438 -36.25 -9.234 1 84.94 788 LYS A O 1
ATOM 6158 N N . GLU A 1 789 ? -18.781 -38.375 -8.492 1 89.62 789 GLU A N 1
ATOM 6159 C CA . GLU A 1 789 ? -17.406 -38.5 -7.988 1 89.62 789 GLU A CA 1
ATOM 6160 C C . GLU A 1 789 ? -16.438 -38.812 -9.125 1 89.62 789 GLU A C 1
ATOM 6162 O O . GLU A 1 789 ? -16.703 -39.656 -9.977 1 89.62 789 GLU A O 1
ATOM 6167 N N . TYR A 1 790 ? -15.328 -38.062 -9.125 1 90.94 790 TYR A N 1
ATOM 6168 C CA . TYR A 1 790 ? -14.391 -38.312 -10.211 1 90.94 790 TYR A CA 1
ATOM 6169 C C . TYR A 1 790 ? -12.992 -38.594 -9.672 1 90.94 790 TYR A C 1
ATOM 6171 O O . TYR A 1 790 ? -12.125 -39.094 -10.398 1 90.94 790 TYR A O 1
ATOM 6179 N N . ILE A 1 791 ? -12.766 -38.188 -8.383 1 93.62 791 ILE A N 1
ATOM 6180 C CA . ILE A 1 791 ? -11.5 -38.469 -7.707 1 93.62 791 ILE A CA 1
ATOM 6181 C C . ILE A 1 791 ? -11.773 -39.219 -6.406 1 93.62 791 ILE A C 1
ATOM 6183 O O . ILE A 1 791 ? -12.773 -38.969 -5.73 1 93.62 791 ILE A O 1
ATOM 6187 N N . ILE A 1 792 ? -10.891 -40.156 -6.113 1 94.12 792 ILE A N 1
ATOM 6188 C CA . ILE A 1 792 ? -11 -40.875 -4.859 1 94.12 792 ILE A CA 1
ATOM 6189 C C . ILE A 1 792 ? -9.688 -40.781 -4.09 1 94.12 792 ILE A C 1
ATOM 6191 O O . ILE A 1 792 ? -8.609 -40.844 -4.688 1 94.12 792 ILE A O 1
ATOM 6195 N N . LEU A 1 793 ? -9.773 -40.469 -2.893 1 93.19 793 LEU A N 1
ATOM 6196 C CA . LEU A 1 793 ? -8.672 -40.594 -1.942 1 93.19 793 LEU A CA 1
ATOM 6197 C C . LEU A 1 793 ? -8.875 -41.812 -1.048 1 93.19 793 LEU A C 1
ATOM 6199 O O . LEU A 1 793 ? -9.742 -41.812 -0.169 1 93.19 793 LEU A O 1
ATOM 6203 N N . LYS A 1 794 ? -8.023 -42.75 -1.321 1 94.12 794 LYS A N 1
ATOM 6204 C CA . LYS A 1 794 ? -8.227 -44.062 -0.672 1 94.12 794 LYS A CA 1
ATOM 6205 C C . LYS A 1 794 ? -6.895 -44.719 -0.35 1 94.12 794 LYS A C 1
ATOM 6207 O O . LYS A 1 794 ? -5.91 -44.531 -1.07 1 94.12 794 LYS A O 1
ATOM 6212 N N . GLU A 1 795 ? -6.93 -45.562 0.74 1 95.06 795 GLU A N 1
ATOM 6213 C CA . GLU A 1 795 ? -5.73 -46.281 1.144 1 95.06 795 GLU A CA 1
ATOM 6214 C C . GLU A 1 795 ? -5.223 -47.188 0.017 1 95.06 795 GLU A C 1
ATOM 6216 O O . GLU A 1 795 ? -6.016 -47.812 -0.69 1 95.06 795 GLU A O 1
ATOM 6221 N N . ASN A 1 796 ? -3.955 -47.094 -0.228 1 94.88 796 ASN A N 1
ATOM 6222 C CA . ASN A 1 796 ? -3.205 -47.906 -1.174 1 94.88 796 ASN A CA 1
ATOM 6223 C C . ASN A 1 796 ? -3.344 -47.375 -2.602 1 94.88 796 ASN A C 1
ATOM 6225 O O . ASN A 1 796 ? -3.016 -48.094 -3.559 1 94.88 796 ASN A O 1
ATOM 6229 N N . GLU A 1 797 ? -3.922 -46.344 -2.803 1 95.5 797 GLU A N 1
ATOM 6230 C CA . GLU A 1 797 ? -4.012 -45.688 -4.102 1 95.5 797 GLU A CA 1
ATOM 6231 C C . GLU A 1 797 ? -3.172 -44.406 -4.133 1 95.5 797 GLU A C 1
ATOM 6233 O O . GLU A 1 797 ? -2.846 -43.844 -3.084 1 95.5 797 GLU A O 1
ATOM 6238 N N . PRO A 1 798 ? -2.787 -44.031 -5.301 1 95.25 798 PRO A N 1
ATOM 6239 C CA . PRO A 1 798 ? -2.035 -42.781 -5.395 1 95.25 798 PRO A CA 1
ATOM 6240 C C . PRO A 1 798 ? -2.895 -41.531 -5.098 1 95.25 798 PRO A C 1
ATOM 6242 O O . PRO A 1 798 ? -4.125 -41.625 -5.082 1 95.25 798 PRO A O 1
ATOM 6245 N N . LEU A 1 799 ? -2.232 -40.438 -4.832 1 93.88 799 LEU A N 1
ATOM 6246 C CA . LEU A 1 799 ? -2.945 -39.156 -4.762 1 93.88 799 LEU A CA 1
ATOM 6247 C C . LEU A 1 799 ? -3.506 -38.781 -6.129 1 93.88 799 LEU A C 1
ATOM 6249 O O . LEU A 1 799 ? -2.965 -39.188 -7.16 1 93.88 799 LEU A O 1
ATOM 6253 N N . SER A 1 800 ? -4.629 -38.094 -6.102 1 93.94 800 SER A N 1
ATOM 6254 C CA . SER A 1 800 ? -5.289 -37.625 -7.32 1 93.94 800 SER A CA 1
ATOM 6255 C C . SER A 1 800 ? -5.648 -38.812 -8.227 1 93.94 800 SER A C 1
ATOM 6257 O O . SER A 1 800 ? -5.359 -38.781 -9.422 1 93.94 800 SER A O 1
ATOM 6259 N N . ALA A 1 801 ? -6.191 -39.781 -7.641 1 96.31 801 ALA A N 1
ATOM 6260 C CA . ALA A 1 801 ? -6.629 -40.969 -8.367 1 96.31 801 ALA A CA 1
ATOM 6261 C C . ALA A 1 801 ? -7.961 -40.719 -9.07 1 96.31 801 ALA A C 1
ATOM 6263 O O . ALA A 1 801 ? -8.984 -40.5 -8.414 1 96.31 801 ALA A O 1
ATOM 6264 N N . ILE A 1 802 ? -7.875 -40.812 -10.375 1 96.38 802 ILE A N 1
ATOM 6265 C CA . ILE A 1 802 ? -9.102 -40.688 -11.156 1 96.38 802 ILE A CA 1
ATOM 6266 C C . ILE A 1 802 ? -9.922 -41.969 -11.055 1 96.38 802 ILE A C 1
ATOM 6268 O O . ILE A 1 802 ? -9.391 -43.062 -11.281 1 96.38 802 ILE A O 1
ATOM 6272 N N . TYR A 1 803 ? -11.188 -41.75 -10.758 1 96.81 803 TYR A N 1
ATOM 6273 C CA . TYR A 1 803 ? -12.039 -42.875 -10.367 1 96.81 803 TYR A CA 1
ATOM 6274 C C . TYR A 1 803 ? -13.305 -42.906 -11.219 1 96.81 803 TYR A C 1
ATOM 6276 O O . TYR A 1 803 ? -13.953 -41.875 -11.422 1 96.81 803 TYR A O 1
ATOM 6284 N N . GLY A 1 804 ? -13.578 -44.125 -11.812 1 96.5 804 GLY A N 1
ATOM 6285 C CA . GLY A 1 804 ? -14.766 -44.219 -12.641 1 96.5 804 GLY A CA 1
ATOM 6286 C C . GLY A 1 804 ? -14.961 -45.625 -13.227 1 96.5 804 GLY A C 1
ATOM 6287 O O . GLY A 1 804 ? -14.414 -46.594 -12.711 1 96.5 804 GLY A O 1
ATOM 6288 N N . TYR A 1 805 ? -15.914 -45.75 -14.188 1 96.69 805 TYR A N 1
ATOM 6289 C CA . TYR A 1 805 ? -16.281 -47 -14.82 1 96.69 805 TYR A CA 1
ATOM 6290 C C . TYR A 1 805 ? -15.367 -47.312 -15.992 1 96.69 805 TYR A C 1
ATOM 6292 O O . TYR A 1 805 ? -14.758 -46.406 -16.578 1 96.69 805 TYR A O 1
ATOM 6300 N N . VAL A 1 806 ? -15.203 -48.594 -16.25 1 97.5 806 VAL A N 1
ATOM 6301 C CA . VAL A 1 806 ? -14.445 -49 -17.438 1 97.5 806 VAL A CA 1
ATOM 6302 C C . VAL A 1 806 ? -15.375 -49.094 -18.641 1 97.5 806 VAL A C 1
ATOM 6304 O O . VAL A 1 806 ? -16.328 -49.906 -18.625 1 97.5 806 VAL A O 1
ATOM 6307 N N . PHE A 1 807 ? -15.094 -48.312 -19.641 1 96.5 807 PHE A N 1
ATOM 6308 C CA . PHE A 1 807 ? -15.875 -48.312 -20.875 1 96.5 807 PHE A CA 1
ATOM 6309 C C . PHE A 1 807 ? -15.547 -49.5 -21.75 1 96.5 807 PHE A C 1
ATOM 6311 O O . PHE A 1 807 ? -14.375 -49.75 -22.078 1 96.5 807 PHE A O 1
ATOM 6318 N N . GLU A 1 808 ? -16.531 -50.281 -22.125 1 95 808 GLU A N 1
ATOM 6319 C CA . GLU A 1 808 ? -16.328 -51.469 -22.922 1 95 808 GLU A CA 1
ATOM 6320 C C . GLU A 1 808 ? -17 -51.375 -24.281 1 95 808 GLU A C 1
ATOM 6322 O O . GLU A 1 808 ? -17.375 -52.375 -24.891 1 95 808 GLU A O 1
ATOM 6327 N N . GLY A 1 809 ? -17.281 -50.188 -24.641 1 94.31 809 GLY A N 1
ATOM 6328 C CA . GLY A 1 809 ? -17.875 -49.969 -25.953 1 94.31 809 GLY A CA 1
ATOM 6329 C C . GLY A 1 809 ? -19.344 -49.625 -25.891 1 94.31 809 GLY A C 1
ATOM 6330 O O . GLY A 1 809 ? -19.797 -48.969 -24.969 1 94.31 809 GLY A O 1
ATOM 6331 N N . ILE A 1 810 ? -20.094 -49.938 -27.016 1 95.38 810 ILE A N 1
ATOM 6332 C CA . ILE A 1 810 ? -21.516 -49.656 -27.172 1 95.38 810 ILE A CA 1
ATOM 6333 C C . ILE A 1 810 ? -22.297 -50.938 -27.359 1 95.38 810 ILE A C 1
ATOM 6335 O O . ILE A 1 810 ? -21.844 -51.844 -28.078 1 95.38 810 ILE A O 1
ATOM 6339 N N . ILE A 1 811 ? -23.453 -51 -26.688 1 94.88 811 ILE A N 1
ATOM 6340 C CA . ILE A 1 811 ? -24.344 -52.125 -26.891 1 94.88 811 ILE A CA 1
ATOM 6341 C C . ILE A 1 811 ? -24.844 -52.156 -28.328 1 94.88 811 ILE A C 1
ATOM 6343 O O . ILE A 1 811 ? -25.375 -51.156 -28.828 1 94.88 811 ILE A O 1
ATOM 6347 N N . GLN A 1 812 ? -24.625 -53.312 -28.953 1 95.38 812 GLN A N 1
ATOM 6348 C CA . GLN A 1 812 ? -24.984 -53.375 -30.359 1 95.38 812 GLN A CA 1
ATOM 6349 C C . GLN A 1 812 ? -26.375 -53.969 -30.547 1 95.38 812 GLN A C 1
ATOM 6351 O O . GLN A 1 812 ? -26.953 -54.531 -29.609 1 95.38 812 GLN A O 1
ATOM 6356 N N . GLN A 1 813 ? -26.875 -53.781 -31.812 1 92.94 813 GLN A N 1
ATOM 6357 C CA . GLN A 1 813 ? -28.188 -54.344 -32.125 1 92.94 813 GLN A CA 1
ATOM 6358 C C . GLN A 1 813 ? -28.203 -55.844 -31.906 1 92.94 813 GLN A C 1
ATOM 6360 O O . GLN A 1 813 ? -27.297 -56.562 -32.344 1 92.94 813 GLN A O 1
ATOM 6365 N N . GLY A 1 814 ? -29.188 -56.344 -31.219 1 91.5 814 GLY A N 1
ATOM 6366 C CA . GLY A 1 814 ? -29.344 -57.75 -30.938 1 91.5 814 GLY A CA 1
ATOM 6367 C C . GLY A 1 814 ? -28.562 -58.219 -29.734 1 91.5 814 GLY A C 1
ATOM 6368 O O . GLY A 1 814 ? -28.75 -59.344 -29.25 1 91.5 814 GLY A O 1
ATOM 6369 N N . GLU A 1 815 ? -27.719 -57.281 -29.25 1 93.69 815 GLU A N 1
ATOM 6370 C CA . GLU A 1 815 ? -26.922 -57.656 -28.078 1 93.69 815 GLU A CA 1
ATOM 6371 C C . GLU A 1 815 ? -27.688 -57.406 -26.781 1 93.69 815 GLU A C 1
ATOM 6373 O O . GLU A 1 815 ? -28.312 -56.375 -26.609 1 93.69 815 GLU A O 1
ATOM 6378 N N . HIS A 1 816 ? -27.766 -58.5 -25.969 1 91.81 816 HIS A N 1
ATOM 6379 C CA . HIS A 1 816 ? -28.328 -58.375 -24.625 1 91.81 816 HIS A CA 1
ATOM 6380 C C . HIS A 1 816 ? -27.234 -58.406 -23.562 1 91.81 816 HIS A C 1
ATOM 6382 O O . HIS A 1 816 ? -26.562 -59.438 -23.406 1 91.81 816 HIS A O 1
ATOM 6388 N N . TYR A 1 817 ? -27.031 -57.375 -22.922 1 93.62 817 TYR A N 1
ATOM 6389 C CA . TYR A 1 817 ? -26.016 -57.281 -21.875 1 93.62 817 TYR A CA 1
ATOM 6390 C C . TYR A 1 817 ? -26.641 -57.344 -20.484 1 93.62 817 TYR A C 1
ATOM 6392 O O . TYR A 1 817 ? -27.219 -56.375 -20 1 93.62 817 TYR A O 1
ATOM 6400 N N . LYS A 1 818 ? -26.516 -58.375 -19.812 1 93.31 818 LYS A N 1
ATOM 6401 C CA . LYS A 1 818 ? -27.234 -58.719 -18.594 1 93.31 818 LYS A CA 1
ATOM 6402 C C . LYS A 1 818 ? -26.969 -57.719 -17.484 1 93.31 818 LYS A C 1
ATOM 6404 O O . LYS A 1 818 ? -27.891 -57.344 -16.734 1 93.31 818 LYS A O 1
ATOM 6409 N N . PRO A 1 819 ? -25.734 -57.25 -17.359 1 94.19 819 PRO A N 1
ATOM 6410 C CA . PRO A 1 819 ? -25.469 -56.344 -16.25 1 94.19 819 PRO A CA 1
ATOM 6411 C C . PRO A 1 819 ? -26.172 -55 -16.406 1 94.19 819 PRO A C 1
ATOM 6413 O O . PRO A 1 819 ? -26.266 -54.25 -15.43 1 94.19 819 PRO A O 1
ATOM 6416 N N . GLN A 1 820 ? -26.484 -54.688 -17.531 1 93.88 820 GLN A N 1
ATOM 6417 C CA . GLN A 1 820 ? -27.281 -53.5 -17.812 1 93.88 820 GLN A CA 1
ATOM 6418 C C . GLN A 1 820 ? -28.609 -53.875 -18.469 1 93.88 820 GLN A C 1
ATOM 6420 O O . GLN A 1 820 ? -28.828 -53.594 -19.641 1 93.88 820 GLN A O 1
ATOM 6425 N N . PRO A 1 821 ? -29.562 -54.312 -17.656 1 88.25 821 PRO A N 1
ATOM 6426 C CA . PRO A 1 821 ? -30.766 -54.906 -18.219 1 88.25 821 PRO A CA 1
ATOM 6427 C C . PRO A 1 821 ? -31.672 -53.875 -18.906 1 88.25 821 PRO A C 1
ATOM 6429 O O . PRO A 1 821 ? -32.406 -54.25 -19.828 1 88.25 821 PRO A O 1
ATOM 6432 N N . ASN A 1 822 ? -31.609 -52.656 -18.469 1 87.12 822 ASN A N 1
ATOM 6433 C CA . ASN A 1 822 ? -32.5 -51.656 -19.031 1 87.12 822 ASN A CA 1
ATOM 6434 C C . ASN A 1 822 ? -31.828 -50.875 -20.156 1 87.12 822 ASN A C 1
ATOM 6436 O O . ASN A 1 822 ? -32.406 -49.938 -20.719 1 87.12 822 ASN A O 1
ATOM 6440 N N . SER A 1 823 ? -30.625 -51.25 -20.516 1 90.81 823 SER A N 1
ATOM 6441 C CA . SER A 1 823 ? -29.938 -50.594 -21.625 1 90.81 823 SER A CA 1
ATOM 6442 C C . SER A 1 823 ? -30.406 -51.125 -22.969 1 90.81 823 SER A C 1
ATOM 6444 O O . SER A 1 823 ? -30.797 -52.281 -23.078 1 90.81 823 SER A O 1
ATOM 6446 N N . VAL A 1 824 ? -30.422 -50.25 -23.984 1 90.62 824 VAL A N 1
ATOM 6447 C CA . VAL A 1 824 ? -30.812 -50.625 -25.328 1 90.62 824 VAL A CA 1
ATOM 6448 C C . VAL A 1 824 ? -29.625 -50.469 -26.281 1 90.62 824 VAL A C 1
ATOM 6450 O O . VAL A 1 824 ? -28.594 -49.906 -25.906 1 90.62 824 VAL A O 1
ATOM 6453 N N . ALA A 1 825 ? -29.812 -51.031 -27.484 1 92.06 825 ALA A N 1
ATOM 6454 C CA . ALA A 1 825 ? -28.766 -50.844 -28.484 1 92.06 825 ALA A CA 1
ATOM 6455 C C . ALA A 1 825 ? -28.438 -49.375 -28.672 1 92.06 825 ALA A C 1
ATOM 6457 O O . ALA A 1 825 ? -29.328 -48.5 -28.719 1 92.06 825 ALA A O 1
ATOM 6458 N N . GLY A 1 826 ? -27.078 -49.031 -28.672 1 92.81 826 GLY A N 1
ATOM 6459 C CA . GLY A 1 826 ? -26.609 -47.656 -28.828 1 92.81 826 GLY A CA 1
ATOM 6460 C C . GLY A 1 826 ? -26.203 -47.031 -27.516 1 92.81 826 GLY A C 1
ATOM 6461 O O . GLY A 1 826 ? -25.609 -45.938 -27.5 1 92.81 826 GLY A O 1
ATOM 6462 N N . ASP A 1 827 ? -26.531 -47.719 -26.406 1 92.88 827 ASP A N 1
ATOM 6463 C CA . ASP A 1 827 ? -26.141 -47.219 -25.094 1 92.88 827 ASP A CA 1
ATOM 6464 C C . ASP A 1 827 ? -24.703 -47.594 -24.75 1 92.88 827 ASP A C 1
ATOM 6466 O O . ASP A 1 827 ? -24.172 -48.562 -25.297 1 92.88 827 ASP A O 1
ATOM 6470 N N . PRO A 1 828 ? -24.125 -46.75 -23.891 1 93.31 828 PRO A N 1
ATOM 6471 C CA . PRO A 1 828 ? -22.781 -47.156 -23.484 1 93.31 828 PRO A CA 1
ATOM 6472 C C . PRO A 1 828 ? -22.75 -48.438 -22.672 1 93.31 828 PRO A C 1
ATOM 6474 O O . PRO A 1 828 ? -23.656 -48.688 -21.875 1 93.31 828 PRO A O 1
ATOM 6477 N N . LYS A 1 829 ? -21.75 -49.219 -22.875 1 94.12 829 LYS A N 1
ATOM 6478 C CA . LYS A 1 829 ? -21.516 -50.469 -22.172 1 94.12 829 LYS A CA 1
ATOM 6479 C C . LYS A 1 829 ? -20.344 -50.344 -21.203 1 94.12 829 LYS A C 1
ATOM 6481 O O . LYS A 1 829 ? -19.266 -49.906 -21.578 1 94.12 829 LYS A O 1
ATOM 6486 N N . PHE A 1 830 ? -20.625 -50.75 -19.938 1 96.06 830 PHE A N 1
ATOM 6487 C CA . PHE A 1 830 ? -19.594 -50.688 -18.906 1 96.06 830 PHE A CA 1
ATOM 6488 C C . PHE A 1 830 ? -19.25 -52.094 -18.406 1 96.06 830 PHE A C 1
ATOM 6490 O O . PHE A 1 830 ? -20.094 -53 -18.406 1 96.06 830 PHE A O 1
ATOM 6497 N N . LYS A 1 831 ? -18.031 -52.219 -17.969 1 96.62 831 LYS A N 1
ATOM 6498 C CA . LYS A 1 831 ? -17.562 -53.531 -17.531 1 96.62 831 LYS A CA 1
ATOM 6499 C C . LYS A 1 831 ? -18.062 -53.844 -16.125 1 96.62 831 LYS A C 1
ATOM 6501 O O . LYS A 1 831 ? -17.984 -53 -15.219 1 96.62 831 LYS A O 1
ATOM 6506 N N . ASP A 1 832 ? -18.656 -54.969 -15.977 1 96.5 832 ASP A N 1
ATOM 6507 C CA . ASP A 1 832 ? -18.984 -55.469 -14.656 1 96.5 832 ASP A CA 1
ATOM 6508 C C . ASP A 1 832 ? -17.734 -56 -13.945 1 96.5 832 ASP A C 1
ATOM 6510 O O . ASP A 1 832 ? -17.375 -57.188 -14.117 1 96.5 832 ASP A O 1
ATOM 6514 N N . LEU A 1 833 ? -17.188 -55.281 -13.156 1 95.69 833 LEU A N 1
ATOM 6515 C CA . LEU A 1 833 ? -15.891 -55.562 -12.57 1 95.69 833 LEU A CA 1
ATOM 6516 C C . LEU A 1 833 ? -16.016 -56.625 -11.461 1 95.69 833 LEU A C 1
ATOM 6518 O O . LEU A 1 833 ? -15.141 -57.469 -11.297 1 95.69 833 LEU A O 1
ATOM 6522 N N . ASN A 1 834 ? -17.094 -56.562 -10.695 1 94.31 834 ASN A N 1
ATOM 6523 C CA . ASN A 1 834 ? -17.234 -57.5 -9.594 1 94.31 834 ASN A CA 1
ATOM 6524 C C . ASN A 1 834 ? -18.016 -58.719 -10.016 1 94.31 834 ASN A C 1
ATOM 6526 O O . ASN A 1 834 ? -18.25 -59.625 -9.203 1 94.31 834 ASN A O 1
ATOM 6530 N N . HIS A 1 835 ? -18.656 -58.844 -11.117 1 94.25 835 HIS A N 1
ATOM 6531 C CA . HIS A 1 835 ? -19.281 -60 -11.742 1 94.25 835 HIS A CA 1
ATOM 6532 C C . HIS A 1 835 ? -20.594 -60.344 -11.039 1 94.25 835 HIS A C 1
ATOM 6534 O O . HIS A 1 835 ? -20.875 -61.531 -10.836 1 94.25 835 HIS A O 1
ATOM 6540 N N . ASP A 1 836 ? -21.266 -59.406 -10.57 1 94.06 836 ASP A N 1
ATOM 6541 C CA . ASP A 1 836 ? -22.516 -59.688 -9.891 1 94.06 836 ASP A CA 1
ATOM 6542 C C . ASP A 1 836 ? -23.703 -59.469 -10.836 1 94.06 836 ASP A C 1
ATOM 6544 O O . ASP A 1 836 ? -24.859 -59.625 -10.43 1 94.06 836 ASP A O 1
ATOM 6548 N N . GLY A 1 837 ? -23.422 -59.062 -11.984 1 92.81 837 GLY A N 1
ATOM 6549 C CA . GLY A 1 837 ? -24.438 -58.938 -13.023 1 92.81 837 GLY A CA 1
ATOM 6550 C C . GLY A 1 837 ? -25.156 -57.625 -13 1 92.81 837 GLY A C 1
ATOM 6551 O O . GLY A 1 837 ? -26.156 -57.438 -13.711 1 92.81 837 GLY A O 1
ATOM 6552 N N . ILE A 1 838 ? -24.672 -56.656 -12.164 1 93.62 838 ILE A N 1
ATOM 6553 C CA . ILE A 1 838 ? -25.281 -55.344 -12.094 1 93.62 838 ILE A CA 1
ATOM 6554 C C . ILE A 1 838 ? -24.188 -54.281 -12.172 1 93.62 838 ILE A C 1
ATOM 6556 O O . ILE A 1 838 ? -23.156 -54.375 -11.523 1 93.62 838 ILE A O 1
ATOM 6560 N N . ILE A 1 839 ? -24.391 -53.25 -12.977 1 94 839 ILE A N 1
ATOM 6561 C CA . ILE A 1 839 ? -23.484 -52.094 -13.008 1 94 839 ILE A CA 1
ATOM 6562 C C . ILE A 1 839 ? -23.922 -51.062 -11.961 1 94 839 ILE A C 1
ATOM 6564 O O . ILE A 1 839 ? -25 -50.469 -12.078 1 94 839 ILE A O 1
ATOM 6568 N N . ASP A 1 840 ? -23.156 -50.906 -10.945 1 91 840 ASP A N 1
ATOM 6569 C CA . ASP A 1 840 ? -23.422 -49.938 -9.883 1 91 840 ASP A CA 1
ATOM 6570 C C . ASP A 1 840 ? -22.109 -49.312 -9.375 1 91 840 ASP A C 1
ATOM 6572 O O . ASP A 1 840 ? -21.094 -49.312 -10.078 1 91 840 ASP A O 1
ATOM 6576 N N . GLU A 1 841 ? -22.156 -48.625 -8.266 1 90.38 841 GLU A N 1
ATOM 6577 C CA . GLU A 1 841 ? -21.016 -47.906 -7.734 1 90.38 841 GLU A CA 1
ATOM 6578 C C . GLU A 1 841 ? -19.859 -48.844 -7.426 1 90.38 841 GLU A C 1
ATOM 6580 O O . GLU A 1 841 ? -18.703 -48.406 -7.379 1 90.38 841 GLU A O 1
ATOM 6585 N N . ARG A 1 842 ? -20.141 -50.125 -7.277 1 86.62 842 ARG A N 1
ATOM 6586 C CA . ARG A 1 842 ? -19.109 -51.125 -6.922 1 86.62 842 ARG A CA 1
ATOM 6587 C C . ARG A 1 842 ? -18.328 -51.562 -8.148 1 86.62 842 ARG A C 1
ATOM 6589 O O . ARG A 1 842 ? -17.312 -52.25 -8.031 1 86.62 842 ARG A O 1
ATOM 6596 N N . ASP A 1 843 ? -18.734 -51.062 -9.352 1 94.81 843 ASP A N 1
ATOM 6597 C CA . ASP A 1 843 ? -18.047 -51.406 -10.594 1 94.81 843 ASP A CA 1
ATOM 6598 C C . ASP A 1 843 ? -17.078 -50.312 -11.016 1 94.81 843 ASP A C 1
ATOM 6600 O O . ASP A 1 843 ? -16.703 -50.219 -12.188 1 94.81 843 ASP A O 1
ATOM 6604 N N . ARG A 1 844 ? -16.75 -49.375 -10.289 1 96.5 844 ARG A N 1
ATOM 6605 C CA . ARG A 1 844 ? -15.789 -48.312 -10.555 1 96.5 844 ARG A CA 1
ATOM 6606 C C . ARG A 1 844 ? -14.398 -48.719 -10.062 1 96.5 844 ARG A C 1
ATOM 6608 O O . ARG A 1 844 ? -14.258 -49.531 -9.148 1 96.5 844 ARG A O 1
ATOM 6615 N N . LYS A 1 845 ? -13.406 -48.219 -10.648 1 95.62 845 LYS A N 1
ATOM 6616 C CA . LYS A 1 845 ? -12.023 -48.438 -10.234 1 95.62 845 LYS A CA 1
ATOM 6617 C C . LYS A 1 845 ? -11.164 -47.219 -10.555 1 95.62 845 LYS A C 1
ATOM 6619 O O . LYS A 1 845 ? -11.633 -46.25 -11.188 1 95.62 845 LYS A O 1
ATOM 6624 N N . VAL A 1 846 ? -9.969 -47.25 -10 1 97.12 846 VAL A N 1
ATOM 6625 C CA . VAL A 1 846 ? -9.008 -46.188 -10.312 1 97.12 846 VAL A CA 1
ATOM 6626 C C . VAL A 1 846 ? -8.523 -46.344 -11.75 1 97.12 846 VAL A C 1
ATOM 6628 O O . VAL A 1 846 ? -8 -47.406 -12.133 1 97.12 846 VAL A O 1
ATOM 6631 N N . LEU A 1 847 ? -8.703 -45.344 -12.547 1 97.38 847 LEU A N 1
ATOM 6632 C CA . LEU A 1 847 ? -8.422 -45.375 -13.977 1 97.38 847 LEU A CA 1
ATOM 6633 C C . LEU A 1 847 ? -7.043 -44.781 -14.273 1 97.38 847 LEU A C 1
ATOM 6635 O O . LEU A 1 847 ? -6.512 -44.969 -15.375 1 97.38 847 LEU A O 1
ATOM 6639 N N . GLY A 1 848 ? -6.488 -44.188 -13.375 1 95.12 848 GLY A N 1
ATOM 6640 C CA . GLY A 1 848 ? -5.195 -43.531 -13.484 1 95.12 848 GLY A CA 1
ATOM 6641 C C . GLY A 1 848 ? -5.012 -42.406 -12.469 1 95.12 848 GLY A C 1
ATOM 6642 O O . GLY A 1 848 ? -5.855 -42.219 -11.602 1 95.12 848 GLY A O 1
ATOM 6643 N N . THR A 1 849 ? -3.871 -41.719 -12.523 1 95.19 849 THR A N 1
ATOM 6644 C CA . THR A 1 849 ? -3.602 -40.594 -11.641 1 95.19 849 THR A CA 1
ATOM 6645 C C . THR A 1 849 ? -3.277 -39.312 -12.445 1 95.19 849 THR A C 1
ATOM 6647 O O . THR A 1 849 ? -2.744 -39.406 -13.555 1 95.19 849 THR A O 1
ATOM 6650 N N . GLY A 1 850 ? -3.645 -38.25 -11.891 1 93.5 850 GLY A N 1
ATOM 6651 C CA . GLY A 1 850 ? -3.357 -37 -12.539 1 93.5 850 GLY A CA 1
ATOM 6652 C C . GLY A 1 850 ? -1.945 -36.5 -12.289 1 93.5 850 GLY A C 1
ATOM 6653 O O . GLY A 1 850 ? -1.529 -35.469 -12.844 1 93.5 850 GLY A O 1
ATOM 6654 N N . ILE A 1 851 ? -1.133 -37.156 -11.523 1 92.69 851 ILE A N 1
ATOM 6655 C CA . ILE A 1 851 ? 0.226 -36.75 -11.172 1 92.69 851 ILE A CA 1
ATOM 6656 C C . ILE A 1 851 ? 1.224 -37.469 -12.07 1 92.69 851 ILE A C 1
ATOM 6658 O O . ILE A 1 851 ? 1.203 -38.719 -12.172 1 92.69 851 ILE A O 1
ATOM 6662 N N . PRO A 1 852 ? 2.066 -36.719 -12.672 1 93.88 852 PRO A N 1
ATOM 6663 C CA . PRO A 1 852 ? 3.076 -37.406 -13.492 1 93.88 852 PRO A CA 1
ATOM 6664 C C . PRO A 1 852 ? 4.031 -38.25 -12.664 1 93.88 852 PRO A C 1
ATOM 6666 O O . PRO A 1 852 ? 4.414 -37.875 -11.555 1 93.88 852 PRO A O 1
ATOM 6669 N N . LYS A 1 853 ? 4.508 -39.312 -13.234 1 95.56 853 LYS A N 1
ATOM 6670 C CA . LYS A 1 853 ? 5.422 -40.25 -12.547 1 95.56 853 LYS A CA 1
ATOM 6671 C C . LYS A 1 853 ? 6.875 -39.906 -12.859 1 95.56 853 LYS A C 1
ATOM 6673 O O . LYS A 1 853 ? 7.773 -40.219 -12.078 1 95.56 853 LYS A O 1
ATOM 6678 N N . THR A 1 854 ? 7.035 -39.406 -14.086 1 96.81 854 THR A N 1
ATOM 6679 C CA . THR A 1 854 ? 8.391 -39.062 -14.508 1 96.81 854 THR A CA 1
ATOM 6680 C C . THR A 1 854 ? 8.422 -37.719 -15.227 1 96.81 854 THR A C 1
ATOM 6682 O O . THR A 1 854 ? 7.594 -37.469 -16.094 1 96.81 854 THR A O 1
ATOM 6685 N N . ILE A 1 855 ? 9.312 -36.906 -14.875 1 96.38 855 ILE A N 1
ATOM 6686 C CA . ILE A 1 855 ? 9.547 -35.625 -15.539 1 96.38 855 ILE A CA 1
ATOM 6687 C C . ILE A 1 855 ? 11 -35.531 -15.984 1 96.38 855 ILE A C 1
ATOM 6689 O O . ILE A 1 855 ? 11.914 -35.906 -15.242 1 96.38 855 ILE A O 1
ATOM 6693 N N . LEU A 1 856 ? 11.219 -35.062 -17.188 1 96.69 856 LEU A N 1
ATOM 6694 C CA . LEU A 1 856 ? 12.555 -34.938 -17.75 1 96.69 856 LEU A CA 1
ATOM 6695 C C . LEU A 1 856 ? 12.766 -33.531 -18.297 1 96.69 856 LEU A C 1
ATOM 6697 O O . LEU A 1 856 ? 11.82 -32.875 -18.75 1 96.69 856 LEU A O 1
ATOM 6701 N N . GLY A 1 857 ? 13.93 -33.062 -18.203 1 96.38 857 GLY A N 1
ATOM 6702 C CA . GLY A 1 857 ? 14.359 -31.828 -18.812 1 96.38 857 GLY A CA 1
ATOM 6703 C C . GLY A 1 857 ? 15.719 -31.922 -19.484 1 96.38 857 GLY A C 1
ATOM 6704 O O . GLY A 1 857 ? 16.625 -32.594 -18.953 1 96.38 857 GLY A O 1
ATOM 6705 N N . LEU A 1 858 ? 15.867 -31.359 -20.672 1 96.69 858 LEU A N 1
ATOM 6706 C CA . LEU A 1 858 ? 17.125 -31.328 -21.391 1 96.69 858 LEU A CA 1
ATOM 6707 C C . LEU A 1 858 ? 17.406 -29.938 -21.953 1 96.69 858 LEU A C 1
ATOM 6709 O O . LEU A 1 858 ? 16.641 -29.438 -22.781 1 96.69 858 LEU A O 1
ATOM 6713 N N . GLN A 1 859 ? 18.406 -29.375 -21.516 1 95.44 859 GLN A N 1
ATOM 6714 C CA . GLN A 1 859 ? 18.828 -28.047 -21.969 1 95.44 859 GLN A CA 1
ATOM 6715 C C . GLN A 1 859 ? 20.156 -28.125 -22.719 1 95.44 859 GLN A C 1
ATOM 6717 O O . GLN A 1 859 ? 21.109 -28.734 -22.25 1 95.44 859 GLN A O 1
ATOM 6722 N N . ASN A 1 860 ? 20.234 -27.578 -23.875 1 95.81 860 ASN A N 1
ATOM 6723 C CA . ASN A 1 860 ? 21.469 -27.422 -24.641 1 95.81 860 ASN A CA 1
ATOM 6724 C C . ASN A 1 860 ? 21.797 -25.938 -24.859 1 95.81 860 ASN A C 1
ATOM 6726 O O . ASN A 1 860 ? 20.922 -25.156 -25.219 1 95.81 860 ASN A O 1
ATOM 6730 N N . THR A 1 861 ? 22.969 -25.625 -24.609 1 95.06 861 THR A N 1
ATOM 6731 C CA . THR A 1 861 ? 23.453 -24.266 -24.844 1 95.06 861 THR A CA 1
ATOM 6732 C C . THR A 1 861 ? 24.734 -24.297 -25.688 1 95.06 861 THR A C 1
ATOM 6734 O O . THR A 1 861 ? 25.719 -24.938 -25.312 1 95.06 861 THR A O 1
ATOM 6737 N N . LEU A 1 862 ? 24.734 -23.625 -26.75 1 96.19 862 LEU A N 1
ATOM 6738 C CA . LEU A 1 862 ? 25.875 -23.5 -27.656 1 96.19 862 LEU A CA 1
ATOM 6739 C C . LEU A 1 862 ? 26.312 -22.047 -27.797 1 96.19 862 LEU A C 1
ATOM 6741 O O . LEU A 1 862 ? 25.469 -21.156 -27.906 1 96.19 862 LEU A O 1
ATOM 6745 N N . THR A 1 863 ? 27.531 -21.859 -27.719 1 94.56 863 THR A N 1
ATOM 6746 C CA . THR A 1 863 ? 28.078 -20.547 -27.969 1 94.56 863 THR A CA 1
ATOM 6747 C C . THR A 1 863 ? 29.188 -20.609 -29.016 1 94.56 863 THR A C 1
ATOM 6749 O O . THR A 1 863 ? 30.109 -21.422 -28.906 1 94.56 863 THR A O 1
ATOM 6752 N N . TYR A 1 864 ? 29.094 -19.891 -30.047 1 96.06 864 TYR A N 1
ATOM 6753 C CA . TYR A 1 864 ? 30.109 -19.75 -31.078 1 96.06 864 TYR A CA 1
ATOM 6754 C C . TYR A 1 864 ? 30.484 -18.297 -31.281 1 96.06 864 TYR A C 1
ATOM 6756 O O . TYR A 1 864 ? 29.734 -17.531 -31.891 1 96.06 864 TYR A O 1
ATOM 6764 N N . LYS A 1 865 ? 31.547 -17.844 -30.812 1 93 865 LYS A N 1
ATOM 6765 C CA . LYS A 1 865 ? 32 -16.438 -30.828 1 93 865 LYS A CA 1
ATOM 6766 C C . LYS A 1 865 ? 30.938 -15.523 -30.219 1 93 865 LYS A C 1
ATOM 6768 O O . LYS A 1 865 ? 30.531 -15.703 -29.078 1 93 865 LYS A O 1
ATOM 6773 N N . ASN A 1 866 ? 30.328 -14.727 -31.141 1 92.69 866 ASN A N 1
ATOM 6774 C CA . ASN A 1 866 ? 29.375 -13.758 -30.609 1 92.69 866 ASN A CA 1
ATOM 6775 C C . ASN A 1 866 ? 27.938 -14.258 -30.766 1 92.69 866 ASN A C 1
ATOM 6777 O O . ASN A 1 866 ? 26.984 -13.531 -30.469 1 92.69 866 ASN A O 1
ATOM 6781 N N . ILE A 1 867 ? 27.781 -15.531 -31.156 1 96 867 ILE A N 1
ATOM 6782 C CA . ILE A 1 867 ? 26.453 -16.109 -31.328 1 96 867 ILE A CA 1
ATOM 6783 C C . ILE A 1 867 ? 26.188 -17.141 -30.25 1 96 867 ILE A C 1
ATOM 6785 O O . ILE A 1 867 ? 27.047 -17.969 -29.953 1 96 867 ILE A O 1
ATOM 6789 N N . ASP A 1 868 ? 25.125 -17.031 -29.656 1 94.31 868 ASP A N 1
ATOM 6790 C CA . ASP A 1 868 ? 24.719 -18.062 -28.703 1 94.31 868 ASP A CA 1
ATOM 6791 C C . ASP A 1 868 ? 23.391 -18.688 -29.094 1 94.31 868 ASP A C 1
ATOM 6793 O O . ASP A 1 868 ? 22.516 -18.016 -29.656 1 94.31 868 ASP A O 1
ATOM 6797 N N . PHE A 1 869 ? 23.219 -19.969 -28.891 1 95.88 869 PHE A N 1
ATOM 6798 C CA . PHE A 1 869 ? 22.016 -20.75 -29.188 1 95.88 869 PHE A CA 1
ATOM 6799 C C . PHE A 1 869 ? 21.609 -21.609 -28 1 95.88 869 PHE A C 1
ATOM 6801 O O . PHE A 1 869 ? 22.469 -22.234 -27.375 1 95.88 869 PHE A O 1
ATOM 6808 N N . SER A 1 870 ? 20.375 -21.562 -27.641 1 94.94 870 SER A N 1
ATOM 6809 C CA . SER A 1 870 ? 19.859 -22.359 -26.531 1 94.94 870 SER A CA 1
ATOM 6810 C C . SER A 1 870 ? 18.578 -23.078 -26.922 1 94.94 870 SER A C 1
ATOM 6812 O O . SER A 1 870 ? 17.734 -22.531 -27.641 1 94.94 870 SER A O 1
ATOM 6814 N N . MET A 1 871 ? 18.438 -24.312 -26.484 1 94.94 871 MET A N 1
ATOM 6815 C CA . MET A 1 871 ? 17.25 -25.141 -26.719 1 94.94 871 MET A CA 1
ATOM 6816 C C . MET A 1 871 ? 16.906 -25.953 -25.484 1 94.94 871 MET A C 1
ATOM 6818 O O . MET A 1 871 ? 17.766 -26.625 -24.922 1 94.94 871 MET A O 1
ATOM 6822 N N . PHE A 1 872 ? 15.641 -25.844 -25.094 1 95.44 872 PHE A N 1
ATOM 6823 C CA . PHE A 1 872 ? 15.211 -26.547 -23.891 1 95.44 872 PHE A CA 1
ATOM 6824 C C . PHE A 1 872 ? 14.008 -27.438 -24.188 1 95.44 872 PHE A C 1
ATOM 6826 O O . PHE A 1 872 ? 12.961 -26.953 -24.641 1 95.44 872 PHE A O 1
ATOM 6833 N N . TRP A 1 873 ? 14.117 -28.75 -23.844 1 95.88 873 TRP A N 1
ATOM 6834 C CA . TRP A 1 873 ? 13.055 -29.734 -23.984 1 95.88 873 TRP A CA 1
ATOM 6835 C C . TRP A 1 873 ? 12.562 -30.203 -22.625 1 95.88 873 TRP A C 1
ATOM 6837 O O . TRP A 1 873 ? 13.352 -30.375 -21.688 1 95.88 873 TRP A O 1
ATOM 6847 N N . GLU A 1 874 ? 11.289 -30.438 -22.516 1 95.31 874 GLU A N 1
ATOM 6848 C CA . GLU A 1 874 ? 10.672 -30.969 -21.297 1 95.31 874 GLU A CA 1
ATOM 6849 C C . GLU A 1 874 ? 9.711 -32.094 -21.625 1 95.31 874 GLU A C 1
ATOM 6851 O O . GLU A 1 874 ? 8.969 -32.031 -22.609 1 95.31 874 GLU A O 1
ATOM 6856 N N . ALA A 1 875 ? 9.75 -33.125 -20.828 1 96.62 875 ALA A N 1
ATOM 6857 C CA . ALA A 1 875 ? 8.797 -34.219 -20.969 1 96.62 875 ALA A CA 1
ATOM 6858 C C . ALA A 1 875 ? 8.141 -34.562 -19.625 1 96.62 875 ALA A C 1
ATOM 6860 O O . ALA A 1 875 ? 8.789 -34.469 -18.578 1 96.62 875 ALA A O 1
ATOM 6861 N N . SER A 1 876 ? 6.918 -34.844 -19.609 1 95.75 876 SER A N 1
ATOM 6862 C CA . SER A 1 876 ? 6.141 -35.312 -18.484 1 95.75 876 SER A CA 1
ATOM 6863 C C . SER A 1 876 ? 5.395 -36.594 -18.828 1 95.75 876 SER A C 1
ATOM 6865 O O . SER A 1 876 ? 4.562 -36.625 -19.734 1 95.75 876 SER A O 1
ATOM 6867 N N . LEU A 1 877 ? 5.703 -37.688 -18.062 1 97 877 LEU A N 1
ATOM 6868 C CA . LEU A 1 877 ? 5.195 -39 -18.422 1 97 877 LEU A CA 1
ATOM 6869 C C . LEU A 1 877 ? 4.465 -39.656 -17.25 1 97 877 LEU A C 1
ATOM 6871 O O . LEU A 1 877 ? 4.875 -39.5 -16.109 1 97 877 LEU A O 1
ATOM 6875 N N . GLY A 1 878 ? 3.32 -40.344 -17.625 1 95.75 878 GLY A N 1
ATOM 6876 C CA . GLY A 1 878 ? 2.648 -41.188 -16.641 1 95.75 878 GLY A CA 1
ATOM 6877 C C . GLY A 1 878 ? 1.364 -40.562 -16.109 1 95.75 878 GLY A C 1
ATOM 6878 O O . GLY A 1 878 ? 0.585 -41.25 -15.43 1 95.75 878 GLY A O 1
ATOM 6879 N N . ALA A 1 879 ? 1.054 -39.375 -16.359 1 94.56 879 ALA A N 1
ATOM 6880 C CA . ALA A 1 879 ? -0.166 -38.75 -15.883 1 94.56 879 ALA A CA 1
ATOM 6881 C C . ALA A 1 879 ? -1.331 -39 -16.828 1 94.56 879 ALA A C 1
ATOM 6883 O O . ALA A 1 879 ? -1.127 -39.188 -18.031 1 94.56 879 ALA A O 1
ATOM 6884 N N . LYS A 1 880 ? -2.5 -39 -16.25 1 96.25 880 LYS A N 1
ATOM 6885 C CA . LYS A 1 880 ? -3.74 -39.031 -17.016 1 96.25 880 LYS A CA 1
ATOM 6886 C C . LYS A 1 880 ? -4.602 -37.812 -16.719 1 96.25 880 LYS A C 1
ATOM 6888 O O . LYS A 1 880 ? -4.371 -37.094 -15.742 1 96.25 880 LYS A O 1
ATOM 6893 N N . MET A 1 881 ? -5.492 -37.594 -17.656 1 94.75 881 MET A N 1
ATOM 6894 C CA . MET A 1 881 ? -6.363 -36.438 -17.516 1 94.75 881 MET A CA 1
ATOM 6895 C C . MET A 1 881 ? -7.805 -36.781 -17.875 1 94.75 881 MET A C 1
ATOM 6897 O O . MET A 1 881 ? -8.055 -37.406 -18.891 1 94.75 881 MET A O 1
ATOM 6901 N N . LEU A 1 882 ? -8.703 -36.438 -16.922 1 94.44 882 LEU A N 1
ATOM 6902 C CA . LEU A 1 882 ? -10.125 -36.5 -17.25 1 94.44 882 LEU A CA 1
ATOM 6903 C C . LEU A 1 882 ? -10.547 -35.312 -18.094 1 94.44 882 LEU A C 1
ATOM 6905 O O . LEU A 1 882 ? -10.57 -34.188 -17.609 1 94.44 882 LEU A O 1
ATOM 6909 N N . ASN A 1 883 ? -10.836 -35.531 -19.344 1 93.56 883 ASN A N 1
ATOM 6910 C CA . ASN A 1 883 ? -11.203 -34.469 -20.281 1 93.56 883 ASN A CA 1
ATOM 6911 C C . ASN A 1 883 ? -12.719 -34.281 -20.359 1 93.56 883 ASN A C 1
ATOM 6913 O O . ASN A 1 883 ? -13.359 -34.781 -21.297 1 93.56 883 ASN A O 1
ATOM 6917 N N . LEU A 1 884 ? -13.25 -33.531 -19.484 1 90.19 884 LEU A N 1
ATOM 6918 C CA . LEU A 1 884 ? -14.695 -33.312 -19.453 1 90.19 884 LEU A CA 1
ATOM 6919 C C . LEU A 1 884 ? -15.125 -32.375 -20.578 1 90.19 884 LEU A C 1
ATOM 6921 O O . LEU A 1 884 ? -16.281 -32.406 -21 1 90.19 884 LEU A O 1
ATOM 6925 N N . THR A 1 885 ? -14.195 -31.594 -21.047 1 90.75 885 THR A N 1
ATOM 6926 C CA . THR A 1 885 ? -14.508 -30.75 -22.203 1 90.75 885 THR A CA 1
ATOM 6927 C C . THR A 1 885 ? -14.859 -31.594 -23.422 1 90.75 885 THR A C 1
ATOM 6929 O O . THR A 1 885 ? -15.789 -31.266 -24.156 1 90.75 885 THR A O 1
ATOM 6932 N N . ARG A 1 886 ? -14.195 -32.656 -23.625 1 92.69 886 ARG A N 1
ATOM 6933 C CA . ARG A 1 886 ? -14.43 -33.531 -24.781 1 92.69 886 ARG A CA 1
ATOM 6934 C C . ARG A 1 886 ? -15.805 -34.188 -24.688 1 92.69 886 ARG A C 1
ATOM 6936 O O . ARG A 1 886 ? -16.469 -34.406 -25.703 1 92.69 886 ARG A O 1
ATOM 6943 N N . ILE A 1 887 ? -16.172 -34.5 -23.5 1 90.38 887 ILE A N 1
ATOM 6944 C CA . ILE A 1 887 ? -17.469 -35.156 -23.328 1 90.38 887 ILE A CA 1
ATOM 6945 C C . ILE A 1 887 ? -18.578 -34.25 -23.828 1 90.38 887 ILE A C 1
ATOM 6947 O O . ILE A 1 887 ? -19.453 -34.719 -24.594 1 90.38 887 ILE A O 1
ATOM 6951 N N . TYR A 1 888 ? -18.453 -33.094 -23.484 1 88.38 888 TYR A N 1
ATOM 6952 C CA . TYR A 1 888 ? -19.5 -32.156 -23.891 1 88.38 888 TYR A CA 1
ATOM 6953 C C . TYR A 1 888 ? -19.453 -31.906 -25.391 1 88.38 888 TYR A C 1
ATOM 6955 O O . TYR A 1 888 ? -20.5 -31.812 -26.047 1 88.38 888 TYR A O 1
ATOM 6963 N N . LEU A 1 889 ? -18.391 -31.781 -25.844 1 92.5 889 LEU A N 1
ATOM 6964 C CA . LEU A 1 889 ? -18.234 -31.484 -27.266 1 92.5 889 LEU A CA 1
ATOM 6965 C C . LEU A 1 889 ? -18.734 -32.656 -28.109 1 92.5 889 LEU A C 1
ATOM 6967 O O . LEU A 1 889 ? -19.406 -32.469 -29.141 1 92.5 889 LEU A O 1
ATOM 6971 N N . GLU A 1 890 ? -18.391 -33.781 -27.672 1 93.31 890 GLU A N 1
ATOM 6972 C CA . GLU A 1 890 ? -18.844 -34.969 -28.391 1 93.31 890 GLU A CA 1
ATOM 6973 C C . GLU A 1 890 ? -20.359 -35.125 -28.312 1 93.31 890 GLU A C 1
ATOM 6975 O O . GLU A 1 890 ? -21.016 -35.375 -29.328 1 93.31 890 GLU A O 1
ATOM 6980 N N . ASP A 1 891 ? -20.875 -34.938 -27.141 1 92.06 891 ASP A N 1
ATOM 6981 C CA . ASP A 1 891 ? -22.312 -35.062 -26.938 1 92.06 891 ASP A CA 1
ATOM 6982 C C . ASP A 1 891 ? -23.094 -34.031 -27.75 1 92.06 891 ASP A C 1
ATOM 6984 O O . ASP A 1 891 ? -24.188 -34.312 -28.234 1 92.06 891 ASP A O 1
ATOM 6988 N N . ASN A 1 892 ? -22.484 -32.938 -27.969 1 91.94 892 ASN A N 1
ATOM 6989 C CA . ASN A 1 892 ? -23.172 -31.844 -28.656 1 91.94 892 ASN A CA 1
ATOM 6990 C C . ASN A 1 892 ? -22.828 -31.828 -30.156 1 91.94 892 ASN A C 1
ATOM 6992 O O . ASN A 1 892 ? -23.125 -30.859 -30.844 1 91.94 892 ASN A O 1
ATOM 6996 N N . ASN A 1 893 ? -22.219 -32.875 -30.609 1 94.5 893 ASN A N 1
ATOM 6997 C CA . ASN A 1 893 ? -21.875 -33.031 -32.031 1 94.5 893 ASN A CA 1
ATOM 6998 C C . ASN A 1 893 ? -20.984 -31.891 -32.5 1 94.5 893 ASN A C 1
ATOM 7000 O O . ASN A 1 893 ? -21.25 -31.312 -33.562 1 94.5 893 ASN A O 1
ATOM 7004 N N . ARG A 1 894 ? -19.938 -31.641 -31.734 1 95.06 894 ARG A N 1
ATOM 7005 C CA . ARG A 1 894 ? -19.094 -30.5 -32.062 1 95.06 894 ARG A CA 1
ATOM 7006 C C . ARG A 1 894 ? -17.703 -30.953 -32.531 1 95.06 894 ARG A C 1
ATOM 7008 O O . ARG A 1 894 ? -16.953 -30.172 -33.125 1 95.06 894 ARG A O 1
ATOM 7015 N N . ILE A 1 895 ? -17.438 -32.188 -32.375 1 95.56 895 ILE A N 1
ATOM 7016 C CA . ILE A 1 895 ? -16.078 -32.625 -32.688 1 95.56 895 ILE A CA 1
ATOM 7017 C C . ILE A 1 895 ? -16.125 -33.75 -33.688 1 95.56 895 ILE A C 1
ATOM 7019 O O . ILE A 1 895 ? -17.156 -34.406 -33.875 1 95.56 895 ILE A O 1
ATOM 7023 N N . ARG A 1 896 ? -15 -34.031 -34.219 1 95.62 896 ARG A N 1
ATOM 7024 C CA . ARG A 1 896 ? -14.898 -35.031 -35.281 1 95.62 896 ARG A CA 1
ATOM 7025 C C . ARG A 1 896 ? -15.344 -36.406 -34.812 1 95.62 896 ARG A C 1
ATOM 7027 O O . ARG A 1 896 ? -16 -37.125 -35.562 1 95.62 896 ARG A O 1
ATOM 7034 N N . GLU A 1 897 ? -15.109 -36.719 -33.656 1 94.56 897 GLU A N 1
ATOM 7035 C CA . GLU A 1 897 ? -15.469 -38.031 -33.125 1 94.56 897 GLU A CA 1
ATOM 7036 C C . GLU A 1 897 ? -16.984 -38.219 -33.125 1 94.56 897 GLU A C 1
ATOM 7038 O O . GLU A 1 897 ? -17.469 -39.375 -33.188 1 94.56 897 GLU A O 1
ATOM 7043 N N . SER A 1 898 ? -17.688 -37.219 -33.094 1 96.19 898 SER A N 1
ATOM 7044 C CA . SER A 1 898 ? -19.156 -37.281 -33.062 1 96.19 898 SER A CA 1
ATOM 7045 C C . SER A 1 898 ? -19.688 -37.938 -34.344 1 96.19 898 SER A C 1
ATOM 7047 O O . SER A 1 898 ? -20.812 -38.438 -34.375 1 96.19 898 SER A O 1
ATOM 7049 N N . MET A 1 899 ? -18.922 -37.844 -35.375 1 95.75 899 MET A N 1
ATOM 7050 C CA . MET A 1 899 ? -19.344 -38.406 -36.656 1 95.75 899 MET A CA 1
ATOM 7051 C C . MET A 1 899 ? -19.531 -39.906 -36.562 1 95.75 899 MET A C 1
ATOM 7053 O O . MET A 1 899 ? -20.25 -40.5 -37.375 1 95.75 899 MET A O 1
ATOM 7057 N N . ASP A 1 900 ? -18.984 -40.469 -35.594 1 96.25 900 ASP A N 1
ATOM 7058 C CA . ASP A 1 900 ? -19.062 -41.938 -35.406 1 96.25 900 ASP A CA 1
ATOM 7059 C C . ASP A 1 900 ? -20.234 -42.312 -34.531 1 96.25 900 ASP A C 1
ATOM 7061 O O . ASP A 1 900 ? -20.297 -43.438 -34.031 1 96.25 900 ASP A O 1
ATOM 7065 N N . ARG A 1 901 ? -21.172 -41.531 -34.312 1 96.38 901 ARG A N 1
ATOM 7066 C CA . ARG A 1 901 ? -22.281 -41.781 -33.375 1 96.38 901 ARG A CA 1
ATOM 7067 C C . ARG A 1 901 ? -23.109 -42.969 -33.844 1 96.38 901 ARG A C 1
ATOM 7069 O O . ARG A 1 901 ? -23.391 -43.094 -35.062 1 96.38 901 ARG A O 1
ATOM 7076 N N . TRP A 1 902 ? -23.547 -43.719 -32.969 1 96.06 902 TRP A N 1
ATOM 7077 C CA . TRP A 1 902 ? -24.344 -44.906 -33.219 1 96.06 902 TRP A CA 1
ATOM 7078 C C . TRP A 1 902 ? -25.734 -44.531 -33.719 1 96.06 902 TRP A C 1
ATOM 7080 O O . TRP A 1 902 ? -26.344 -43.594 -33.219 1 96.06 902 TRP A O 1
ATOM 7090 N N . THR A 1 903 ? -26.203 -45.281 -34.75 1 95.69 903 THR A N 1
ATOM 7091 C CA . THR A 1 903 ? -27.578 -45.188 -35.25 1 95.69 903 THR A CA 1
ATOM 7092 C C . THR A 1 903 ? -28.141 -46.562 -35.562 1 95.69 903 THR A C 1
ATOM 7094 O O . THR A 1 903 ? -27.406 -47.469 -35.938 1 95.69 903 THR A O 1
ATOM 7097 N N . GLN A 1 904 ? -29.344 -46.75 -35.469 1 93.12 904 GLN A N 1
ATOM 7098 C CA . GLN A 1 904 ? -30 -48.031 -35.594 1 93.12 904 GLN A CA 1
ATOM 7099 C C . GLN A 1 904 ? -30.203 -48.375 -37.062 1 93.12 904 GLN A C 1
ATOM 7101 O O . GLN A 1 904 ? -30.094 -49.562 -37.469 1 93.12 904 GLN A O 1
ATOM 7106 N N . GLY A 1 905 ? -30.391 -47.5 -37.812 1 93.31 905 GLY A N 1
ATOM 7107 C CA . GLY A 1 905 ? -30.844 -47.781 -39.188 1 93.31 905 GLY A CA 1
ATOM 7108 C C . GLY A 1 905 ? -32.281 -48.25 -39.281 1 93.31 905 GLY A C 1
ATOM 7109 O O . GLY A 1 905 ? -32.969 -48.375 -38.25 1 93.31 905 GLY A O 1
ATOM 7110 N N . GLY A 1 906 ? -32.875 -48.344 -40.562 1 91 906 GLY A N 1
ATOM 7111 C CA . GLY A 1 906 ? -34.188 -48.938 -40.75 1 91 906 GLY A CA 1
ATOM 7112 C C . GLY A 1 906 ? -35.219 -47.906 -41.156 1 91 906 GLY A C 1
ATOM 7113 O O . GLY A 1 906 ? -36.406 -48.25 -41.281 1 91 906 GLY A O 1
ATOM 7114 N N . ARG A 1 907 ? -34.719 -46.75 -41.219 1 92.31 907 ARG A N 1
ATOM 7115 C CA . ARG A 1 907 ? -35.688 -45.781 -41.719 1 92.31 907 ARG A CA 1
ATOM 7116 C C . ARG A 1 907 ? -35.938 -45.969 -43.188 1 92.31 907 ARG A C 1
ATOM 7118 O O . ARG A 1 907 ? -35 -46.125 -43.969 1 92.31 907 ARG A O 1
ATOM 7125 N N . ASN A 1 908 ? -37.219 -45.969 -43.594 1 91.12 908 ASN A N 1
ATOM 7126 C CA . ASN A 1 908 ? -37.531 -46.062 -45.031 1 91.12 908 ASN A CA 1
ATOM 7127 C C . ASN A 1 908 ? -37.406 -44.688 -45.688 1 91.12 908 ASN A C 1
ATOM 7129 O O . ASN A 1 908 ? -38.062 -43.719 -45.312 1 91.12 908 ASN A O 1
ATOM 7133 N N . MET A 1 909 ? -36.438 -44.656 -46.594 1 88.62 909 MET A N 1
ATOM 7134 C CA . MET A 1 909 ? -36.25 -43.438 -47.344 1 88.62 909 MET A CA 1
ATOM 7135 C C . MET A 1 909 ? -36.5 -43.656 -48.844 1 88.62 909 MET A C 1
ATOM 7137 O O . MET A 1 909 ? -36.5 -44.812 -49.281 1 88.62 909 MET A O 1
ATOM 7141 N N . THR A 1 910 ? -36.938 -42.656 -49.562 1 87.06 910 THR A N 1
ATOM 7142 C CA . THR A 1 910 ? -37.188 -42.75 -51 1 87.06 910 THR A CA 1
ATOM 7143 C C . THR A 1 910 ? -36.156 -41.969 -51.781 1 87.06 910 THR A C 1
ATOM 7145 O O . THR A 1 910 ? -35.906 -40.781 -51.5 1 87.06 910 THR A O 1
ATOM 7148 N N . ASP A 1 911 ? -35.438 -42.594 -52.656 1 80.19 911 ASP A N 1
ATOM 7149 C CA . ASP A 1 911 ? -34.406 -41.938 -53.469 1 80.19 911 ASP A CA 1
ATOM 7150 C C . ASP A 1 911 ? -35.031 -41.094 -54.562 1 80.19 911 ASP A C 1
ATOM 7152 O O . ASP A 1 911 ? -36.25 -41 -54.688 1 80.19 911 ASP A O 1
ATOM 7156 N N . ALA A 1 912 ? -34.188 -40.375 -55.312 1 79.44 912 ALA A N 1
ATOM 7157 C CA . ALA A 1 912 ? -34.625 -39.469 -56.375 1 79.44 912 ALA A CA 1
ATOM 7158 C C . ALA A 1 912 ? -35.406 -40.219 -57.438 1 79.44 912 ALA A C 1
ATOM 7160 O O . ALA A 1 912 ? -36.219 -39.656 -58.156 1 79.44 912 ALA A O 1
ATOM 7161 N N . ASN A 1 913 ? -35.188 -41.594 -57.625 1 86.12 913 ASN A N 1
ATOM 7162 C CA . ASN A 1 913 ? -35.844 -42.406 -58.656 1 86.12 913 ASN A CA 1
ATOM 7163 C C . ASN A 1 913 ? -37.125 -43.031 -58.156 1 86.12 913 ASN A C 1
ATOM 7165 O O . ASN A 1 913 ? -37.75 -43.844 -58.844 1 86.12 913 ASN A O 1
ATOM 7169 N N . GLY A 1 914 ? -37.438 -42.75 -56.844 1 82.69 914 GLY A N 1
ATOM 7170 C CA . GLY A 1 914 ? -38.688 -43.25 -56.312 1 82.69 914 GLY A CA 1
ATOM 7171 C C . GLY A 1 914 ? -38.562 -44.594 -55.625 1 82.69 914 GLY A C 1
ATOM 7172 O O . GLY A 1 914 ? -39.562 -45.188 -55.188 1 82.69 914 GLY A O 1
ATOM 7173 N N . HIS A 1 915 ? -37.375 -45.156 -55.625 1 89.44 915 HIS A N 1
ATOM 7174 C CA . HIS A 1 915 ? -37.156 -46.438 -54.969 1 89.44 915 HIS A CA 1
ATOM 7175 C C . HIS A 1 915 ? -37.031 -46.25 -53.438 1 89.44 915 HIS A C 1
ATOM 7177 O O . HIS A 1 915 ? -36.281 -45.406 -52.969 1 89.44 915 HIS A O 1
ATOM 7183 N N . THR A 1 916 ? -37.875 -46.969 -52.688 1 90.44 916 THR A N 1
ATOM 7184 C CA . THR A 1 916 ? -37.875 -46.938 -51.219 1 90.44 916 THR A CA 1
ATOM 7185 C C . THR A 1 916 ? -36.844 -47.938 -50.656 1 90.44 916 THR A C 1
ATOM 7187 O O . THR A 1 916 ? -36.812 -49.094 -51.094 1 90.44 916 THR A O 1
ATOM 7190 N N . TYR A 1 917 ? -35.938 -47.469 -49.875 1 91.06 917 TYR A N 1
ATOM 7191 C CA . TYR A 1 917 ? -34.969 -48.344 -49.25 1 91.06 917 TYR A CA 1
ATOM 7192 C C . TYR A 1 917 ? -34.844 -48.062 -47.75 1 91.06 917 TYR A C 1
ATOM 7194 O O . TYR A 1 917 ? -35.156 -46.938 -47.312 1 91.06 917 TYR A O 1
ATOM 7202 N N . ALA A 1 918 ? -34.5 -49.094 -47 1 92 918 ALA A N 1
ATOM 7203 C CA . ALA A 1 918 ? -34.219 -48.906 -45.594 1 92 918 ALA A CA 1
ATOM 7204 C C . ALA A 1 918 ? -32.812 -48.469 -45.344 1 92 918 ALA A C 1
ATOM 7206 O O . ALA A 1 918 ? -31.859 -49.031 -45.875 1 92 918 ALA A O 1
ATOM 7207 N N . THR A 1 919 ? -32.688 -47.344 -44.625 1 93.31 919 THR A N 1
ATOM 7208 C CA . THR A 1 919 ? -31.344 -46.812 -44.375 1 93.31 919 THR A CA 1
ATOM 7209 C C . THR A 1 919 ? -30.531 -47.75 -43.5 1 93.31 919 THR A C 1
ATOM 7211 O O . THR A 1 919 ? -31.078 -48.469 -42.656 1 93.31 919 THR A O 1
ATOM 7214 N N . ALA A 1 920 ? -29.219 -47.719 -43.781 1 92.5 920 ALA A N 1
ATOM 7215 C CA . ALA A 1 920 ? -28.297 -48.531 -42.969 1 92.5 920 ALA A CA 1
ATOM 7216 C C . ALA A 1 920 ? -27.922 -47.781 -41.688 1 92.5 920 ALA A C 1
ATOM 7218 O O . ALA A 1 920 ? -27.797 -46.562 -41.656 1 92.5 920 ALA A O 1
ATOM 7219 N N . GLY A 1 921 ? -27.891 -48.438 -40.594 1 93.56 921 GLY A N 1
ATOM 7220 C CA . GLY A 1 921 ? -27.422 -47.875 -39.344 1 93.56 921 GLY A CA 1
ATOM 7221 C C . GLY A 1 921 ? -25.906 -47.781 -39.25 1 93.56 921 GLY A C 1
ATOM 7222 O O . GLY A 1 921 ? -25.203 -48.219 -40.156 1 93.56 921 GLY A O 1
ATOM 7223 N N . ASN A 1 922 ? -25.359 -47.031 -38.219 1 95.69 922 ASN A N 1
ATOM 7224 C CA . ASN A 1 922 ? -23.938 -46.969 -37.906 1 95.69 922 ASN A CA 1
ATOM 7225 C C . ASN A 1 922 ? -23.625 -47.719 -36.625 1 95.69 922 ASN A C 1
ATOM 7227 O O . ASN A 1 922 ? -23.922 -47.219 -35.531 1 95.69 922 ASN A O 1
ATOM 7231 N N . PRO A 1 923 ? -23.031 -48.844 -36.625 1 95.38 923 PRO A N 1
ATOM 7232 C CA . PRO A 1 923 ? -22.719 -49.594 -35.438 1 95.38 923 PRO A CA 1
ATOM 7233 C C . PRO A 1 923 ? -21.453 -49.125 -34.75 1 95.38 923 PRO A C 1
ATOM 7235 O O . PRO A 1 923 ? -20.484 -49.875 -34.625 1 95.38 923 PRO A O 1
ATOM 7238 N N . SER A 1 924 ? -21.547 -47.906 -34.25 1 96.06 924 SER A N 1
ATOM 7239 C CA . SER A 1 924 ? -20.406 -47.312 -33.562 1 96.06 924 SER A CA 1
ATOM 7240 C C . SER A 1 924 ? -20.031 -48.125 -32.312 1 96.06 924 SER A C 1
ATOM 7242 O O . SER A 1 924 ? -20.906 -48.656 -31.625 1 96.06 924 SER A O 1
ATOM 7244 N N . THR A 1 925 ? -18.766 -48.188 -32 1 95.31 925 THR A N 1
ATOM 7245 C CA . THR A 1 925 ? -18.281 -48.844 -30.797 1 95.31 925 THR A CA 1
ATOM 7246 C C . THR A 1 925 ? -17.766 -47.812 -29.797 1 95.31 925 THR A C 1
ATOM 7248 O O . THR A 1 925 ? -17.25 -48.188 -28.734 1 95.31 925 THR A O 1
ATOM 7251 N N . SER A 1 926 ? -17.953 -46.531 -30.125 1 94.5 926 SER A N 1
ATOM 7252 C CA . SER A 1 926 ? -17.312 -45.562 -29.266 1 94.5 926 SER A CA 1
ATOM 7253 C C . SER A 1 926 ? -18.281 -44.438 -28.891 1 94.5 926 SER A C 1
ATOM 7255 O O . SER A 1 926 ? -18.25 -43.938 -27.766 1 94.5 926 SER A O 1
ATOM 7257 N N . VAL A 1 927 ? -19.109 -43.969 -29.812 1 95.88 927 VAL A N 1
ATOM 7258 C CA . VAL A 1 927 ? -19.984 -42.844 -29.547 1 95.88 927 VAL A CA 1
ATOM 7259 C C . VAL A 1 927 ? -21.438 -43.312 -29.453 1 95.88 927 VAL A C 1
ATOM 7261 O O . VAL A 1 927 ? -22.016 -43.781 -30.438 1 95.88 927 VAL A O 1
ATOM 7264 N N . PRO A 1 928 ? -22.031 -43.156 -28.312 1 94.19 928 PRO A N 1
ATOM 7265 C CA . PRO A 1 928 ? -23.391 -43.688 -28.109 1 94.19 928 PRO A CA 1
ATOM 7266 C C . PRO A 1 928 ? -24.438 -42.844 -28.828 1 94.19 928 PRO A C 1
ATOM 7268 O O . PRO A 1 928 ? -24.172 -41.719 -29.25 1 94.19 928 PRO A O 1
ATOM 7271 N N . ARG A 1 929 ? -25.609 -43.406 -28.875 1 92 929 ARG A N 1
ATOM 7272 C CA . ARG A 1 929 ? -26.688 -42.812 -29.656 1 92 929 ARG A CA 1
ATOM 7273 C C . ARG A 1 929 ? -27.141 -41.469 -29.047 1 92 929 ARG A C 1
ATOM 7275 O O . ARG A 1 929 ? -27.453 -40.531 -29.766 1 92 929 ARG A O 1
ATOM 7282 N N . LYS A 1 930 ? -27.141 -41.375 -27.672 1 89.56 930 LYS A N 1
ATOM 7283 C CA . LYS A 1 930 ? -27.656 -40.156 -27.016 1 89.56 930 LYS A CA 1
ATOM 7284 C C . LYS A 1 930 ? -26.594 -39.562 -26.094 1 89.56 930 LYS A C 1
ATOM 7286 O O . LYS A 1 930 ? -26.938 -38.875 -25.125 1 89.56 930 LYS A O 1
ATOM 7291 N N . GLY A 1 931 ? -25.391 -39.906 -26.359 1 90.19 931 GLY A N 1
ATOM 7292 C CA . GLY A 1 931 ? -24.312 -39.344 -25.562 1 90.19 931 GLY A CA 1
ATOM 7293 C C . GLY A 1 931 ? -24.328 -39.812 -24.109 1 90.19 931 GLY A C 1
ATOM 7294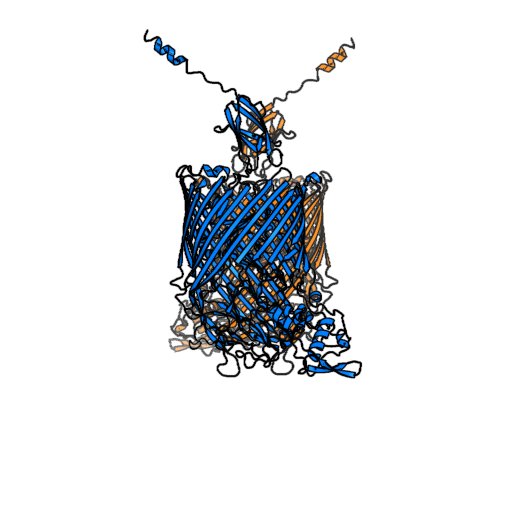 O O . GLY A 1 931 ? -24.75 -40.938 -23.828 1 90.19 931 GLY A O 1
ATOM 7295 N N . TYR A 1 932 ? -23.812 -38.938 -23.188 1 88.19 932 TYR A N 1
ATOM 7296 C CA . TYR A 1 932 ? -23.625 -39.312 -21.797 1 88.19 932 TYR A CA 1
ATOM 7297 C C . TYR A 1 932 ? -24.406 -38.375 -20.875 1 88.19 932 TYR A C 1
ATOM 7299 O O . TYR A 1 932 ? -24.094 -38.281 -19.688 1 88.19 932 TYR A O 1
ATOM 7307 N N . THR A 1 933 ? -25.375 -37.688 -21.25 1 85.12 933 THR A N 1
ATOM 7308 C CA . THR A 1 933 ? -26.156 -36.75 -20.469 1 85.12 933 THR A CA 1
ATOM 7309 C C . THR A 1 933 ? -27.078 -37.5 -19.5 1 85.12 933 THR A C 1
ATOM 7311 O O . THR A 1 933 ? -27.25 -38.719 -19.594 1 85.12 933 THR A O 1
ATOM 7314 N N . ARG A 1 934 ? -27.609 -36.719 -18.516 1 79.38 934 ARG A N 1
ATOM 7315 C CA . ARG A 1 934 ? -28.453 -37.312 -17.469 1 79.38 934 ARG A CA 1
ATOM 7316 C C . ARG A 1 934 ? -29.875 -37.531 -17.969 1 79.38 934 ARG A C 1
ATOM 7318 O O . ARG A 1 934 ? -30.781 -37.812 -17.188 1 79.38 934 ARG A O 1
ATOM 7325 N N . LYS A 1 935 ? -30.094 -37.625 -19.203 1 76.69 935 LYS A N 1
ATOM 7326 C CA . LYS A 1 935 ? -31.453 -37.75 -19.703 1 76.69 935 LYS A CA 1
ATOM 7327 C C . LYS A 1 935 ? -32.031 -39.125 -19.359 1 76.69 935 LYS A C 1
ATOM 7329 O O . LYS A 1 935 ? -31.281 -40.094 -19.234 1 76.69 935 LYS A O 1
ATOM 7334 N N . ALA A 1 936 ? -33.375 -39.219 -19.172 1 70.81 936 ALA A N 1
ATOM 7335 C CA . ALA A 1 936 ? -34.062 -40.438 -18.75 1 70.81 936 ALA A CA 1
ATOM 7336 C C . ALA A 1 936 ? -33.812 -41.562 -19.734 1 70.81 936 ALA A C 1
ATOM 7338 O O . ALA A 1 936 ? -33.75 -42.719 -19.344 1 70.81 936 ALA A O 1
ATOM 7339 N N . GLU A 1 937 ? -33.625 -41.156 -20.938 1 76.06 937 GLU A N 1
ATOM 7340 C CA . GLU A 1 937 ? -33.469 -42.156 -21.984 1 76.06 937 GLU A CA 1
ATOM 7341 C C . GLU A 1 937 ? -32.062 -42.75 -21.984 1 76.06 937 GLU A C 1
ATOM 7343 O O . GLU A 1 937 ? -31.844 -43.781 -22.594 1 76.06 937 GLU A O 1
ATOM 7348 N N . VAL A 1 938 ? -31.281 -42 -21.406 1 77.25 938 VAL A N 1
ATOM 7349 C CA . VAL A 1 938 ? -29.906 -42.5 -21.344 1 77.25 938 VAL A CA 1
ATOM 7350 C C . VAL A 1 938 ? -29.656 -43.156 -20 1 77.25 938 VAL A C 1
ATOM 7352 O O . VAL A 1 938 ? -29.516 -42.5 -18.969 1 77.25 938 VAL A O 1
ATOM 7355 N N . GLN A 1 939 ? -29.766 -44.438 -20.062 1 77 939 GLN A N 1
ATOM 7356 C CA . GLN A 1 939 ? -29.453 -45.156 -18.828 1 77 939 GLN A CA 1
ATOM 7357 C C . GLN A 1 939 ? -27.953 -45.125 -18.531 1 77 939 GLN A C 1
ATOM 7359 O O . GLN A 1 939 ? -27.141 -45.125 -19.453 1 77 939 GLN A O 1
ATOM 7364 N N . TYR A 1 940 ? -27.5 -44.812 -17.391 1 81.62 940 TYR A N 1
ATOM 7365 C CA . TYR A 1 940 ? -26.125 -44.781 -16.922 1 81.62 940 TYR A CA 1
ATOM 7366 C C . TYR A 1 940 ? -25.406 -43.531 -17.453 1 81.62 940 TYR A C 1
ATOM 7368 O O . TYR A 1 940 ? -24.203 -43.594 -17.75 1 81.62 940 TYR A O 1
ATOM 7376 N N . GLY A 1 941 ? -26.234 -42.594 -17.812 1 79.75 941 GLY A N 1
ATOM 7377 C CA . GLY A 1 941 ? -25.688 -41.281 -18.188 1 79.75 941 GLY A CA 1
ATOM 7378 C C . GLY A 1 941 ? -24.906 -40.625 -17.062 1 79.75 941 GLY A C 1
ATOM 7379 O O . GLY A 1 941 ? -25.078 -40.969 -15.891 1 79.75 941 GLY A O 1
ATOM 7380 N N . SER A 1 942 ? -23.828 -39.781 -17.344 1 85.06 942 SER A N 1
ATOM 7381 C CA . SER A 1 942 ? -23.062 -38.938 -16.438 1 85.06 942 SER A CA 1
ATOM 7382 C C . SER A 1 942 ? -21.969 -39.719 -15.719 1 85.06 942 SER A C 1
ATOM 7384 O O . SER A 1 942 ? -21.234 -39.156 -14.906 1 85.06 942 SER A O 1
ATOM 7386 N N . TYR A 1 943 ? -21.969 -40.969 -16.047 1 88.31 943 TYR A N 1
ATOM 7387 C CA . TYR A 1 943 ? -20.938 -41.781 -15.406 1 88.31 943 TYR A CA 1
ATOM 7388 C C . TYR A 1 943 ? -19.547 -41.375 -15.898 1 88.31 943 TYR A C 1
ATOM 7390 O O . TYR A 1 943 ? -19.312 -41.281 -17.109 1 88.31 943 TYR A O 1
ATOM 7398 N N . ILE A 1 944 ? -18.734 -41.156 -14.922 1 92.81 944 ILE A N 1
ATOM 7399 C CA . ILE A 1 944 ? -17.328 -40.969 -15.266 1 92.81 944 ILE A CA 1
ATOM 7400 C C . ILE A 1 944 ? -16.734 -42.281 -15.75 1 92.81 944 ILE A C 1
ATOM 7402 O O . ILE A 1 944 ? -16.891 -43.312 -15.102 1 92.81 944 ILE A O 1
ATOM 7406 N N . ASN A 1 945 ? -16.078 -42.25 -16.875 1 94.31 945 ASN A N 1
ATOM 7407 C CA . ASN A 1 945 ? -15.609 -43.5 -17.406 1 94.31 945 ASN A CA 1
ATOM 7408 C C . ASN A 1 945 ? -14.266 -43.375 -18.125 1 94.31 945 ASN A C 1
ATOM 7410 O O . ASN A 1 945 ? -13.82 -42.25 -18.391 1 94.31 945 ASN A O 1
ATOM 7414 N N . SER A 1 946 ? -13.617 -44.469 -18.484 1 96.44 946 SER A N 1
ATOM 7415 C CA . SER A 1 946 ? -12.242 -44.562 -18.953 1 96.44 946 SER A CA 1
ATOM 7416 C C . SER A 1 946 ? -12.102 -43.969 -20.359 1 96.44 946 SER A C 1
ATOM 7418 O O . SER A 1 946 ? -11 -43.625 -20.781 1 96.44 946 SER A O 1
ATOM 7420 N N . ARG A 1 947 ? -13.188 -43.844 -21.125 1 95.19 947 ARG A N 1
ATOM 7421 C CA . ARG A 1 947 ? -13.109 -43.312 -22.484 1 95.19 947 ARG A CA 1
ATOM 7422 C C . ARG A 1 947 ? -12.609 -41.875 -22.469 1 95.19 947 ARG A C 1
ATOM 7424 O O . ARG A 1 947 ? -11.922 -41.438 -23.391 1 95.19 947 ARG A O 1
ATOM 7431 N N . PHE A 1 948 ? -12.883 -41.219 -21.438 1 94.94 948 PHE A N 1
ATOM 7432 C CA . PHE A 1 948 ? -12.555 -39.781 -21.406 1 94.94 948 PHE A CA 1
ATOM 7433 C C . PHE A 1 948 ? -11.391 -39.531 -20.453 1 94.94 948 PHE A C 1
ATOM 7435 O O . PHE A 1 948 ? -11.07 -38.375 -20.156 1 94.94 948 PHE A O 1
ATOM 7442 N N . VAL A 1 949 ? -10.852 -40.531 -19.828 1 96.81 949 VAL A N 1
ATOM 7443 C CA . VAL A 1 949 ? -9.57 -40.438 -19.125 1 96.81 949 VAL A CA 1
ATOM 7444 C C . VAL A 1 949 ? -8.43 -40.719 -20.094 1 96.81 949 VAL A C 1
ATOM 7446 O O . VAL A 1 949 ? -8.188 -41.844 -20.484 1 96.81 949 VAL A O 1
ATOM 7449 N N . GLU A 1 950 ? -7.75 -39.656 -20.406 1 96.56 950 GLU A N 1
ATOM 7450 C CA . GLU A 1 950 ? -6.793 -39.719 -21.5 1 96.56 950 GLU A CA 1
ATOM 7451 C C . GLU A 1 950 ? -5.355 -39.656 -21 1 96.56 950 GLU A C 1
ATOM 7453 O O . GLU A 1 950 ? -5.094 -39.125 -19.906 1 96.56 950 GLU A O 1
ATOM 7458 N N . ASN A 1 951 ? -4.52 -40.281 -21.828 1 96.25 951 ASN A N 1
ATOM 7459 C CA . ASN A 1 951 ? -3.09 -40.156 -21.562 1 96.25 951 ASN A CA 1
ATOM 7460 C C . ASN A 1 951 ? -2.611 -38.719 -21.75 1 96.25 951 ASN A C 1
ATOM 7462 O O . ASN A 1 951 ? -2.777 -38.125 -22.812 1 96.25 951 ASN A O 1
ATOM 7466 N N . ALA A 1 952 ? -1.948 -38.219 -20.766 1 95.5 952 ALA A N 1
ATOM 7467 C CA . ALA A 1 952 ? -1.522 -36.812 -20.797 1 95.5 952 ALA A CA 1
ATOM 7468 C C . ALA A 1 952 ? -0.006 -36.719 -20.938 1 95.5 952 ALA A C 1
ATOM 7470 O O . ALA A 1 952 ? 0.588 -35.719 -20.562 1 95.5 952 ALA A O 1
ATOM 7471 N N . ASN A 1 953 ? 0.676 -37.719 -21.438 1 97.06 953 ASN A N 1
ATOM 7472 C CA . ASN A 1 953 ? 2.107 -37.656 -21.703 1 97.06 953 ASN A CA 1
ATOM 7473 C C . ASN A 1 953 ? 2.43 -36.656 -22.797 1 97.06 953 ASN A C 1
ATOM 7475 O O . ASN A 1 953 ? 1.683 -36.5 -23.766 1 97.06 953 ASN A O 1
ATOM 7479 N N . TYR A 1 954 ? 3.535 -35.969 -22.609 1 96.12 954 TYR A N 1
ATOM 7480 C CA . TYR A 1 954 ? 3.93 -35.062 -23.688 1 96.12 954 TYR A CA 1
ATOM 7481 C C . TYR A 1 954 ? 5.438 -34.844 -23.688 1 96.12 954 TYR A C 1
ATOM 7483 O O . TYR A 1 954 ? 6.117 -35.125 -22.703 1 96.12 954 TYR A O 1
ATOM 7491 N N . LEU A 1 955 ? 5.988 -34.469 -24.797 1 96.94 955 LEU A N 1
ATOM 7492 C CA . LEU A 1 955 ? 7.297 -33.875 -25.047 1 96.94 955 LEU A CA 1
ATOM 7493 C C . LEU A 1 955 ? 7.152 -32.5 -25.672 1 96.94 955 LEU A C 1
ATOM 7495 O O . LEU A 1 955 ? 6.52 -32.344 -26.719 1 96.94 955 LEU A O 1
ATOM 7499 N N . LYS A 1 956 ? 7.66 -31.516 -25.031 1 94.94 956 LYS A N 1
ATOM 7500 C CA . LYS A 1 956 ? 7.473 -30.125 -25.453 1 94.94 956 LYS A CA 1
ATOM 7501 C C . LYS A 1 956 ? 8.812 -29.438 -25.656 1 94.94 956 LYS A C 1
ATOM 7503 O O . LYS A 1 956 ? 9.742 -29.609 -24.859 1 94.94 956 LYS A O 1
ATOM 7508 N N . LEU A 1 957 ? 8.977 -28.75 -26.781 1 95.62 957 LEU A N 1
ATOM 7509 C CA . LEU A 1 957 ? 10.055 -27.766 -26.906 1 95.62 957 LEU A CA 1
ATOM 7510 C C . LEU A 1 957 ? 9.68 -26.453 -26.25 1 95.62 957 LEU A C 1
ATOM 7512 O O . LEU A 1 957 ? 9.078 -25.578 -26.891 1 95.62 957 LEU A O 1
ATOM 7516 N N . ARG A 1 958 ? 10.078 -26.297 -25.047 1 92.94 958 ARG A N 1
ATOM 7517 C CA . ARG A 1 958 ? 9.633 -25.203 -24.203 1 92.94 958 ARG A CA 1
ATOM 7518 C C . ARG A 1 958 ? 10.25 -23.875 -24.641 1 92.94 958 ARG A C 1
ATOM 7520 O O . ARG A 1 958 ? 9.664 -22.812 -24.422 1 92.94 958 ARG A O 1
ATOM 7527 N N . ASN A 1 959 ? 11.492 -23.984 -25.078 1 93.62 959 ASN A N 1
ATOM 7528 C CA . ASN A 1 959 ? 12.164 -22.75 -25.438 1 93.62 959 ASN A CA 1
ATOM 7529 C C . ASN A 1 959 ? 13.273 -22.984 -26.453 1 93.62 959 ASN A C 1
ATOM 7531 O O . ASN A 1 959 ? 13.992 -23.984 -26.375 1 93.62 959 ASN A O 1
ATOM 7535 N N . VAL A 1 960 ? 13.352 -22.141 -27.406 1 95.38 960 VAL A N 1
ATOM 7536 C CA . VAL A 1 960 ? 14.469 -22.047 -28.328 1 95.38 960 VAL A CA 1
ATOM 7537 C C . VAL A 1 960 ? 14.844 -20.578 -28.547 1 95.38 960 VAL A C 1
ATOM 7539 O O . VAL A 1 960 ? 13.961 -19.719 -28.656 1 95.38 960 VAL A O 1
ATOM 7542 N N . GLU A 1 961 ? 16.109 -20.281 -28.484 1 95.56 961 GLU A N 1
ATOM 7543 C CA . GLU A 1 961 ? 16.531 -18.891 -28.578 1 95.56 961 GLU A CA 1
ATOM 7544 C C . GLU A 1 961 ? 17.875 -18.766 -29.297 1 95.56 961 GLU A C 1
ATOM 7546 O O . GLU A 1 961 ? 18.781 -19.562 -29.062 1 95.56 961 GLU A O 1
ATOM 7551 N N . LEU A 1 962 ? 18 -17.828 -30.188 1 96.5 962 LEU A N 1
ATOM 7552 C CA . LEU A 1 962 ? 19.219 -17.438 -30.875 1 96.5 962 LEU A CA 1
ATOM 7553 C C . LEU A 1 962 ? 19.594 -16 -30.531 1 96.5 962 LEU A C 1
ATOM 7555 O O . LEU A 1 962 ? 18.781 -15.086 -30.656 1 96.5 962 LEU A O 1
ATOM 7559 N N . GLY A 1 963 ? 20.797 -15.867 -30.062 1 95.69 963 GLY A N 1
ATOM 7560 C CA . GLY A 1 963 ? 21.234 -14.539 -29.656 1 95.69 963 GLY A CA 1
ATOM 7561 C C . GLY A 1 963 ? 22.531 -14.125 -30.328 1 95.69 963 GLY A C 1
ATOM 7562 O O . GLY A 1 963 ? 23.328 -14.977 -30.734 1 95.69 963 GLY A O 1
ATOM 7563 N N . TYR A 1 964 ? 22.734 -12.836 -30.469 1 95.56 964 TYR A N 1
ATOM 7564 C CA . TYR A 1 964 ? 23.953 -12.211 -30.984 1 95.56 964 TYR A CA 1
ATOM 7565 C C . TYR A 1 964 ? 24.406 -11.07 -30.094 1 95.56 964 TYR A C 1
ATOM 7567 O O . TYR A 1 964 ? 23.625 -10.164 -29.797 1 95.56 964 TYR A O 1
ATOM 7575 N N . THR A 1 965 ? 25.594 -11.141 -29.656 1 94.12 965 THR A N 1
ATOM 7576 C CA . THR A 1 965 ? 26.125 -10.125 -28.75 1 94.12 965 THR A CA 1
ATOM 7577 C C . THR A 1 965 ? 27.172 -9.258 -29.453 1 94.12 965 THR A C 1
ATOM 7579 O O . THR A 1 965 ? 28.141 -9.781 -30.016 1 94.12 965 THR A O 1
ATOM 7582 N N . LEU A 1 966 ? 26.953 -7.973 -29.375 1 92.44 966 LEU A N 1
ATOM 7583 C CA . LEU A 1 966 ? 27.875 -6.98 -29.938 1 92.44 966 LEU A CA 1
ATOM 7584 C C . LEU A 1 966 ? 28.531 -6.164 -28.828 1 92.44 966 LEU A C 1
ATOM 7586 O O . LEU A 1 966 ? 27.875 -5.793 -27.859 1 92.44 966 LEU A O 1
ATOM 7590 N N . LYS A 1 967 ? 29.797 -6.016 -29.016 1 89.44 967 LYS A N 1
ATOM 7591 C CA . LYS A 1 967 ? 30.469 -5.094 -28.109 1 89.44 967 LYS A CA 1
ATOM 7592 C C . LYS A 1 967 ? 30.297 -3.646 -28.562 1 89.44 967 LYS A C 1
ATOM 7594 O O . LYS A 1 967 ? 30.328 -3.363 -29.766 1 89.44 967 LYS A O 1
ATOM 7599 N N . GLY A 1 968 ? 30.062 -2.848 -27.672 1 85.94 968 GLY A N 1
ATOM 7600 C CA . GLY A 1 968 ? 29.891 -1.441 -28 1 85.94 968 GLY A CA 1
ATOM 7601 C C . GLY A 1 968 ? 31.078 -0.867 -28.75 1 85.94 968 GLY A C 1
ATOM 7602 O O . GLY A 1 968 ? 30.906 -0.014 -29.625 1 85.94 968 GLY A O 1
ATOM 7603 N N . SER A 1 969 ? 32.281 -1.306 -28.469 1 81.25 969 SER A N 1
ATOM 7604 C CA . SER A 1 969 ? 33.5 -0.813 -29.125 1 81.25 969 SER A CA 1
ATOM 7605 C C . SER A 1 969 ? 33.5 -1.106 -30.609 1 81.25 969 SER A C 1
ATOM 7607 O O . SER A 1 969 ? 34 -0.319 -31.406 1 81.25 969 SER A O 1
ATOM 7609 N N . SER A 1 970 ? 32.906 -2.178 -30.891 1 84.5 970 SER A N 1
ATOM 7610 C CA . SER A 1 970 ? 32.844 -2.543 -32.281 1 84.5 970 SER A CA 1
ATOM 7611 C C . SER A 1 970 ? 31.938 -1.586 -33.062 1 84.5 970 SER A C 1
ATOM 7613 O O . SER A 1 970 ? 32.062 -1.436 -34.281 1 84.5 970 SER A O 1
ATOM 7615 N N . LEU A 1 971 ? 31.047 -0.985 -32.375 1 84.62 971 LEU A N 1
ATOM 7616 C CA . LEU A 1 971 ? 30.125 -0.044 -33 1 84.62 971 LEU A CA 1
ATOM 7617 C C . LEU A 1 971 ? 30.562 1.395 -32.75 1 84.62 971 LEU A C 1
ATOM 7619 O O . LEU A 1 971 ? 29.844 2.336 -33.094 1 84.62 971 LEU A O 1
ATOM 7623 N N . LYS A 1 972 ? 31.766 1.616 -32.125 1 80.69 972 LYS A N 1
ATOM 7624 C CA . LYS A 1 972 ? 32.312 2.926 -31.781 1 80.69 972 LYS A CA 1
ATOM 7625 C C . LYS A 1 972 ? 31.422 3.637 -30.766 1 80.69 972 LYS A C 1
ATOM 7627 O O . LYS A 1 972 ? 31.266 4.855 -30.828 1 80.69 972 LYS A O 1
ATOM 7632 N N . LEU A 1 973 ? 30.672 2.848 -30.156 1 80.81 973 LEU A N 1
ATOM 7633 C CA . LEU A 1 973 ? 29.875 3.379 -29.047 1 80.81 973 LEU A CA 1
ATOM 7634 C C . LEU A 1 973 ? 30.5 3.035 -27.703 1 80.81 973 LEU A C 1
ATOM 7636 O O . LEU A 1 973 ? 30.031 2.133 -27.016 1 80.81 973 LEU A O 1
ATOM 7640 N N . ASN A 1 974 ? 31.406 3.775 -27.203 1 73.25 974 ASN A N 1
ATOM 7641 C CA . ASN A 1 974 ? 32.219 3.455 -26.047 1 73.25 974 ASN A CA 1
ATOM 7642 C C . ASN A 1 974 ? 31.422 3.514 -24.75 1 73.25 974 ASN A C 1
ATOM 7644 O O . ASN A 1 974 ? 31.828 2.961 -23.734 1 73.25 974 ASN A O 1
ATOM 7648 N N . PHE A 1 975 ? 30.297 4.094 -24.859 1 75.25 975 PHE A N 1
ATOM 7649 C CA . PHE A 1 975 ? 29.5 4.195 -23.656 1 75.25 975 PHE A CA 1
ATOM 7650 C C . PHE A 1 975 ? 28.672 2.936 -23.438 1 75.25 975 PHE A C 1
ATOM 7652 O O . PHE A 1 975 ? 28.141 2.705 -22.359 1 75.25 975 PHE A O 1
ATOM 7659 N N . ILE A 1 976 ? 28.672 2.148 -24.531 1 85.44 976 ILE A N 1
ATOM 7660 C CA . ILE A 1 976 ? 27.969 0.874 -24.453 1 85.44 976 ILE A CA 1
ATOM 7661 C C . ILE A 1 976 ? 28.984 -0.267 -24.344 1 85.44 976 ILE A C 1
ATOM 7663 O O . ILE A 1 976 ? 29.922 -0.347 -25.141 1 85.44 976 ILE A O 1
ATOM 7667 N N . GLN A 1 977 ? 28.781 -1.047 -23.359 1 85.62 977 GLN A N 1
ATOM 7668 C CA . GLN A 1 977 ? 29.656 -2.207 -23.219 1 85.62 977 GLN A CA 1
ATOM 7669 C C . GLN A 1 977 ? 29.266 -3.32 -24.188 1 85.62 977 GLN A C 1
ATOM 7671 O O . GLN A 1 977 ? 30.062 -3.756 -25.016 1 85.62 977 GLN A O 1
ATOM 7676 N N . THR A 1 978 ? 28.016 -3.715 -23.984 1 91.5 978 THR A N 1
ATOM 7677 C CA . THR A 1 978 ? 27.547 -4.801 -24.844 1 91.5 978 THR A CA 1
ATOM 7678 C C . THR A 1 978 ? 26.094 -4.578 -25.25 1 91.5 978 THR A C 1
ATOM 7680 O O . THR A 1 978 ? 25.328 -3.918 -24.531 1 91.5 978 THR A O 1
ATOM 7683 N N . ILE A 1 979 ? 25.734 -5.051 -26.375 1 93.38 979 ILE A N 1
ATOM 7684 C CA . ILE A 1 979 ? 24.375 -5.141 -26.875 1 93.38 979 ILE A CA 1
ATOM 7685 C C . ILE A 1 979 ? 24.078 -6.574 -27.312 1 93.38 979 ILE A C 1
ATOM 7687 O O . ILE A 1 979 ? 24.75 -7.109 -28.203 1 93.38 979 ILE A O 1
ATOM 7691 N N . ARG A 1 980 ? 23.172 -7.18 -26.688 1 94.31 980 ARG A N 1
ATOM 7692 C CA . ARG A 1 980 ? 22.734 -8.508 -27.109 1 94.31 980 ARG A CA 1
ATOM 7693 C C . ARG A 1 980 ? 21.344 -8.469 -27.719 1 94.31 980 ARG A C 1
ATOM 7695 O O . ARG A 1 980 ? 20.406 -7.961 -27.094 1 94.31 980 ARG A O 1
ATOM 7702 N N . LEU A 1 981 ? 21.25 -8.938 -28.891 1 95.31 981 LEU A N 1
ATOM 7703 C CA . LEU A 1 981 ? 19.953 -9.117 -29.562 1 95.31 981 LEU A CA 1
ATOM 7704 C C . LEU A 1 981 ? 19.594 -10.602 -29.656 1 95.31 981 LEU A C 1
ATOM 7706 O O . LEU A 1 981 ? 20.469 -11.445 -29.875 1 95.31 981 LEU A O 1
ATOM 7710 N N . PHE A 1 982 ? 18.344 -10.875 -29.484 1 94.94 982 PHE A N 1
ATOM 7711 C CA . PHE A 1 982 ? 17.984 -12.289 -29.562 1 94.94 982 PHE A CA 1
ATOM 7712 C C . PHE A 1 982 ? 16.594 -12.461 -30.188 1 94.94 982 PHE A C 1
ATOM 7714 O O . PHE A 1 982 ? 15.773 -11.547 -30.141 1 94.94 982 PHE A O 1
ATOM 7721 N N . VAL A 1 983 ? 16.344 -13.617 -30.766 1 95.94 983 VAL A N 1
ATOM 7722 C CA . VAL A 1 983 ? 15.07 -14.094 -31.281 1 95.94 983 VAL A CA 1
ATOM 7723 C C . VAL A 1 983 ? 14.828 -15.523 -30.797 1 95.94 983 VAL A C 1
ATOM 7725 O O . VAL A 1 983 ? 15.773 -16.281 -30.594 1 95.94 983 VAL A O 1
ATOM 7728 N N . GLY A 1 984 ? 13.641 -15.805 -30.469 1 94.88 984 GLY A N 1
ATOM 7729 C CA . GLY A 1 984 ? 13.352 -17.141 -29.984 1 94.88 984 GLY A CA 1
ATOM 7730 C C . GLY A 1 984 ? 11.875 -17.5 -30.078 1 94.88 984 GLY A C 1
ATOM 7731 O O . GLY A 1 984 ? 11.094 -16.781 -30.703 1 94.88 984 GLY A O 1
ATOM 7732 N N . ALA A 1 985 ? 11.57 -18.641 -29.578 1 95 985 ALA A N 1
ATOM 7733 C CA . ALA A 1 985 ? 10.203 -19.156 -29.531 1 95 985 ALA A CA 1
ATOM 7734 C C . ALA A 1 985 ? 9.977 -20.016 -28.297 1 95 985 ALA A C 1
ATOM 7736 O O . ALA A 1 985 ? 10.914 -20.641 -27.797 1 95 985 ALA A O 1
ATOM 7737 N N . GLN A 1 986 ? 8.734 -20.016 -27.812 1 92.88 986 GLN A N 1
ATOM 7738 C CA . GLN A 1 986 ? 8.328 -20.844 -26.672 1 92.88 986 GLN A CA 1
ATOM 7739 C C . GLN A 1 986 ? 7.141 -21.719 -27.031 1 92.88 986 GLN A C 1
ATOM 7741 O O . GLN A 1 986 ? 6.195 -21.281 -27.672 1 92.88 986 GLN A O 1
ATOM 7746 N N . ASN A 1 987 ? 7.199 -22.953 -26.5 1 90.69 987 ASN A N 1
ATOM 7747 C CA . ASN A 1 987 ? 6.16 -23.938 -26.766 1 90.69 987 ASN A CA 1
ATOM 7748 C C . ASN A 1 987 ? 5.91 -24.109 -28.266 1 90.69 987 ASN A C 1
ATOM 7750 O O . ASN A 1 987 ? 4.766 -24.047 -28.719 1 90.69 987 ASN A O 1
ATOM 7754 N N . LEU A 1 988 ? 6.953 -24.219 -29 1 90.5 988 LEU A N 1
ATOM 7755 C CA . LEU A 1 988 ? 6.898 -24.266 -30.453 1 90.5 988 LEU A CA 1
ATOM 7756 C C . LEU A 1 988 ? 6.273 -25.562 -30.938 1 90.5 988 LEU A C 1
ATOM 7758 O O . LEU A 1 988 ? 5.5 -25.562 -31.906 1 90.5 988 LEU A O 1
ATOM 7762 N N . PHE A 1 989 ? 6.727 -26.609 -30.188 1 89.81 989 PHE A N 1
ATOM 7763 C CA . PHE A 1 989 ? 6.273 -27.938 -30.594 1 89.81 989 PHE A CA 1
ATOM 7764 C C . PHE A 1 989 ? 5.891 -28.781 -29.375 1 89.81 989 PHE A C 1
ATOM 7766 O O . PHE A 1 989 ? 6.582 -28.75 -28.359 1 89.81 989 PHE A O 1
ATOM 7773 N N . THR A 1 990 ? 4.742 -29.469 -29.453 1 93.44 990 THR A N 1
ATOM 7774 C CA . THR A 1 990 ? 4.316 -30.406 -28.422 1 93.44 990 THR A CA 1
ATOM 7775 C C . THR A 1 990 ? 3.916 -31.75 -29.047 1 93.44 990 THR A C 1
ATOM 7777 O O . THR A 1 990 ? 3.027 -31.797 -29.891 1 93.44 990 THR A O 1
ATOM 7780 N N . ILE A 1 991 ? 4.543 -32.75 -28.688 1 96.38 991 ILE A N 1
ATOM 7781 C CA . ILE A 1 991 ? 4.176 -34.094 -29.094 1 96.38 991 ILE A CA 1
ATOM 7782 C C . ILE A 1 991 ? 3.365 -34.781 -27.984 1 96.38 991 ILE A C 1
ATOM 7784 O O . ILE A 1 991 ? 3.875 -35 -26.891 1 96.38 991 ILE A O 1
ATOM 7788 N N . THR A 1 992 ? 2.156 -35.062 -28.219 1 96.5 992 THR A N 1
ATOM 7789 C CA . THR A 1 992 ? 1.27 -35.625 -27.219 1 96.5 992 THR A CA 1
ATOM 7790 C C . THR A 1 992 ? 0.095 -36.344 -27.891 1 96.5 992 THR A C 1
ATOM 7792 O O . THR A 1 992 ? -0.214 -36.094 -29.062 1 96.5 992 THR A O 1
ATOM 7795 N N . LYS A 1 993 ? -0.522 -37.281 -27.25 1 94.38 993 LYS A N 1
ATOM 7796 C CA . LYS A 1 993 ? -1.747 -37.906 -27.719 1 94.38 993 LYS A CA 1
ATOM 7797 C C . LYS A 1 993 ? -2.977 -37.312 -27.047 1 94.38 993 LYS A C 1
ATOM 7799 O O . LYS A 1 993 ? -4.109 -37.688 -27.359 1 94.38 993 LYS A O 1
ATOM 7804 N N . TYR A 1 994 ? -2.768 -36.375 -26.203 1 94.88 994 TYR A N 1
ATOM 7805 C CA . TYR A 1 994 ? -3.875 -35.719 -25.516 1 94.88 994 TYR A CA 1
ATOM 7806 C C . TYR A 1 994 ? -4.676 -34.875 -26.484 1 94.88 994 TYR A C 1
ATOM 7808 O O . TYR A 1 994 ? -4.102 -34.188 -27.328 1 94.88 994 TYR A O 1
ATOM 7816 N N . LYS A 1 995 ? -6.031 -34.844 -26.391 1 91.5 995 LYS A N 1
ATOM 7817 C CA . LYS A 1 995 ? -6.895 -34.188 -27.375 1 91.5 995 LYS A CA 1
ATOM 7818 C C . LYS A 1 995 ? -7.359 -32.812 -26.859 1 91.5 995 LYS A C 1
ATOM 7820 O O . LYS A 1 995 ? -8.047 -32.094 -27.578 1 91.5 995 LYS A O 1
ATOM 7825 N N . GLY A 1 996 ? -6.906 -32.281 -25.875 1 90.69 996 GLY A N 1
ATOM 7826 C CA . GLY A 1 996 ? -7.277 -30.969 -25.391 1 90.69 996 GLY A CA 1
ATOM 7827 C C . GLY A 1 996 ? -6.266 -29.891 -25.734 1 90.69 996 GLY A C 1
ATOM 7828 O O . GLY A 1 996 ? -5.367 -30.125 -26.547 1 90.69 996 GLY A O 1
ATOM 7829 N N . PHE A 1 997 ? -6.484 -28.656 -25.297 1 90.38 997 PHE A N 1
ATOM 7830 C CA . PHE A 1 997 ? -5.621 -27.531 -25.641 1 90.38 997 PHE A CA 1
ATOM 7831 C C . PHE A 1 997 ? -4.176 -27.812 -25.25 1 90.38 997 PHE A C 1
ATOM 7833 O O . PHE A 1 997 ? -3.254 -27.531 -26.016 1 90.38 997 PHE A O 1
ATOM 7840 N N . ASP A 1 998 ? -4 -28.281 -24 1 91.19 998 ASP A N 1
ATOM 7841 C CA . ASP A 1 998 ? -2.65 -28.469 -23.469 1 91.19 998 ASP A CA 1
ATOM 7842 C C . ASP A 1 998 ? -2.621 -29.547 -22.406 1 91.19 998 ASP A C 1
ATOM 7844 O O . ASP A 1 998 ? -3.295 -29.438 -21.375 1 91.19 998 ASP A O 1
ATOM 7848 N N . PRO A 1 999 ? -1.838 -30.547 -22.594 1 91.38 999 PRO A N 1
ATOM 7849 C CA . PRO A 1 999 ? -1.766 -31.625 -21.609 1 91.38 999 PRO A CA 1
ATOM 7850 C C . PRO A 1 999 ? -1.11 -31.188 -20.297 1 91.38 999 PRO A C 1
ATOM 7852 O O . PRO A 1 999 ? -1.202 -31.906 -19.297 1 91.38 999 PRO A O 1
ATOM 7855 N N . ASP A 1 1000 ? -0.516 -30.078 -20.344 1 87.38 1000 ASP A N 1
ATOM 7856 C CA . ASP A 1 1000 ? 0.212 -29.594 -19.172 1 87.38 1000 ASP A CA 1
ATOM 7857 C C . ASP A 1 1000 ? -0.718 -28.844 -18.219 1 87.38 1000 ASP A C 1
ATOM 7859 O O . ASP A 1 1000 ? -0.336 -28.531 -17.078 1 87.38 1000 ASP A O 1
ATOM 7863 N N . ILE A 1 1001 ? -1.876 -28.547 -18.625 1 80.25 1001 ILE A N 1
ATOM 7864 C CA . ILE A 1 1001 ? -2.758 -27.688 -17.828 1 80.25 1001 ILE A CA 1
ATOM 7865 C C . ILE A 1 1001 ? -3.82 -28.547 -17.141 1 80.25 1001 ILE A C 1
ATOM 7867 O O . ILE A 1 1001 ? -4.418 -29.422 -17.766 1 80.25 1001 ILE A O 1
ATOM 7871 N N . SER A 1 1002 ? -3.926 -28.25 -15.836 1 74.25 1002 SER A N 1
ATOM 7872 C CA . SER A 1 1002 ? -4.996 -28.844 -15.039 1 74.25 1002 SER A CA 1
ATOM 7873 C C . SER A 1 1002 ? -5.84 -27.766 -14.359 1 74.25 1002 SER A C 1
ATOM 7875 O O . SER A 1 1002 ? -5.316 -26.953 -13.602 1 74.25 1002 SER A O 1
ATOM 7877 N N . THR A 1 1003 ? -7.098 -27.672 -14.578 1 77.44 1003 THR A N 1
ATOM 7878 C CA . THR A 1 1003 ? -7.996 -26.672 -14 1 77.44 1003 THR A CA 1
ATOM 7879 C C . THR A 1 1003 ? -7.906 -26.688 -12.477 1 77.44 1003 THR A C 1
ATOM 7881 O O . THR A 1 1003 ? -8.039 -25.641 -11.836 1 77.44 1003 THR A O 1
ATOM 7884 N N . ASN A 1 1004 ? -7.645 -27.766 -11.859 1 72.38 1004 ASN A N 1
ATOM 7885 C CA . ASN A 1 1004 ? -7.449 -27.875 -10.422 1 72.38 1004 ASN A CA 1
ATOM 7886 C C . ASN A 1 1004 ? -6 -28.203 -10.07 1 72.38 1004 ASN A C 1
ATOM 7888 O O . ASN A 1 1004 ? -5.742 -29.047 -9.211 1 72.38 1004 ASN A O 1
ATOM 7892 N N . GLY A 1 1005 ? -5.168 -27.656 -10.734 1 68.31 1005 GLY A N 1
ATOM 7893 C CA . GLY A 1 1005 ? -3.762 -28.016 -10.602 1 68.31 1005 GLY A CA 1
ATOM 7894 C C . GLY A 1 1005 ? -3.176 -27.641 -9.258 1 68.31 1005 GLY A C 1
ATOM 7895 O O . GLY A 1 1005 ? -2.145 -28.188 -8.852 1 68.31 1005 GLY A O 1
ATOM 7896 N N . SER A 1 1006 ? -3.811 -26.812 -8.562 1 72.75 1006 SER A N 1
ATOM 7897 C CA . SER A 1 1006 ? -3.275 -26.391 -7.273 1 72.75 1006 SER A CA 1
ATOM 7898 C C . SER A 1 1006 ? -3.635 -27.375 -6.176 1 72.75 1006 SER A C 1
ATOM 7900 O O . SER A 1 1006 ? -3.041 -27.359 -5.094 1 72.75 1006 SER A O 1
ATOM 7902 N N . SER A 1 1007 ? -4.539 -28.172 -6.473 1 79.06 1007 SER A N 1
ATOM 7903 C CA . SER A 1 1007 ? -4.965 -29.156 -5.473 1 79.06 1007 SER A CA 1
ATOM 7904 C C . SER A 1 1007 ? -3.99 -30.312 -5.387 1 79.06 1007 SER A C 1
ATOM 7906 O O . SER A 1 1007 ? -3.461 -30.766 -6.402 1 79.06 1007 SER A O 1
ATOM 7908 N N . ALA A 1 1008 ? -3.785 -30.781 -4.23 1 82.06 1008 ALA A N 1
ATOM 7909 C CA . ALA A 1 1008 ? -2.932 -31.953 -4.027 1 82.06 1008 ALA A CA 1
ATOM 7910 C C . ALA A 1 1008 ? -3.691 -33.25 -4.32 1 82.06 1008 ALA A C 1
ATOM 7912 O O . ALA A 1 1008 ? -3.086 -34.281 -4.625 1 82.06 1008 ALA A O 1
ATOM 7913 N N . VAL A 1 1009 ? -4.965 -33.125 -4.297 1 85.38 1009 VAL A N 1
ATOM 7914 C CA . VAL A 1 1009 ? -5.711 -34.406 -4.324 1 85.38 1009 VAL A CA 1
ATOM 7915 C C . VAL A 1 1009 ? -6.582 -34.438 -5.578 1 85.38 1009 VAL A C 1
ATOM 7917 O O . VAL A 1 1009 ? -7.129 -35.5 -5.914 1 85.38 1009 VAL A O 1
ATOM 7920 N N . ALA A 1 1010 ? -6.574 -33.406 -6.312 1 87 1010 ALA A N 1
ATOM 7921 C CA . ALA A 1 1010 ? -7.547 -33.406 -7.406 1 87 1010 ALA A CA 1
ATOM 7922 C C . ALA A 1 1010 ? -6.91 -32.938 -8.711 1 87 1010 ALA A C 1
ATOM 7924 O O . ALA A 1 1010 ? -7.555 -32.25 -9.516 1 87 1010 ALA A O 1
ATOM 7925 N N . GLN A 1 1011 ? -5.793 -33.281 -8.906 1 88.56 1011 GLN A N 1
ATOM 7926 C CA . GLN A 1 1011 ? -5.148 -32.969 -10.18 1 88.56 1011 GLN A CA 1
ATOM 7927 C C . GLN A 1 1011 ? -5.633 -33.875 -11.289 1 88.56 1011 GLN A C 1
ATOM 7929 O O . GLN A 1 1011 ? -6.086 -35 -11.031 1 88.56 1011 GLN A O 1
ATOM 7934 N N . GLY A 1 1012 ? -5.609 -33.406 -12.547 1 90 1012 GLY A N 1
ATOM 7935 C CA . GLY A 1 1012 ? -5.934 -34.219 -13.695 1 90 1012 GLY A CA 1
ATOM 7936 C C . GLY A 1 1012 ? -7.324 -33.969 -14.25 1 90 1012 GLY A C 1
ATOM 7937 O O . GLY A 1 1012 ? -8.023 -34.875 -14.648 1 90 1012 GLY A O 1
ATOM 7938 N N . LEU A 1 1013 ? -7.738 -32.781 -14.164 1 90.19 1013 LEU A N 1
ATOM 7939 C CA . LEU A 1 1013 ? -9.039 -32.375 -14.688 1 90.19 1013 LEU A CA 1
ATOM 7940 C C . LEU A 1 1013 ? -8.891 -31.297 -15.75 1 90.19 1013 LEU A C 1
ATOM 7942 O O . LEU A 1 1013 ? -8.125 -30.344 -15.562 1 90.19 1013 LEU A O 1
ATOM 7946 N N . ASP A 1 1014 ? -9.453 -31.5 -16.859 1 90.06 1014 ASP A N 1
ATOM 7947 C CA . ASP A 1 1014 ? -9.594 -30.469 -17.875 1 90.06 1014 ASP A CA 1
ATOM 7948 C C . ASP A 1 1014 ? -11.062 -30.094 -18.078 1 90.06 1014 ASP A C 1
ATOM 7950 O O . ASP A 1 1014 ? -11.82 -30.875 -18.672 1 90.06 1014 ASP A O 1
ATOM 7954 N N . LEU A 1 1015 ? -11.414 -28.984 -17.594 1 89.06 1015 LEU A N 1
ATOM 7955 C CA . LEU A 1 1015 ? -12.781 -28.484 -17.703 1 89.06 1015 LEU A CA 1
ATOM 7956 C C . LEU A 1 1015 ? -12.805 -27.078 -18.312 1 89.06 1015 LEU A C 1
ATOM 7958 O O . LEU A 1 1015 ? -12.852 -26.078 -17.594 1 89.06 1015 LEU A O 1
ATOM 7962 N N . ASN A 1 1016 ? -12.844 -26.969 -19.641 1 87.75 1016 ASN A N 1
ATOM 7963 C CA . ASN A 1 1016 ? -12.953 -25.719 -20.375 1 87.75 1016 ASN A CA 1
ATOM 7964 C C . ASN A 1 1016 ? -11.789 -24.781 -20.094 1 87.75 1016 ASN A C 1
ATOM 7966 O O . ASN A 1 1016 ? -11.992 -23.625 -19.703 1 87.75 1016 ASN A O 1
ATOM 7970 N N . SER A 1 1017 ? -10.641 -25.234 -20.312 1 88.06 1017 SER A N 1
ATOM 7971 C CA . SER A 1 1017 ? -9.422 -24.5 -20 1 88.06 1017 SER A CA 1
ATOM 7972 C C . SER A 1 1017 ? -9.227 -23.312 -20.953 1 88.06 1017 SER A C 1
ATOM 7974 O O . SER A 1 1017 ? -9.773 -23.312 -22.062 1 88.06 1017 SER A O 1
ATOM 7976 N N . TYR A 1 1018 ? -8.5 -22.344 -20.547 1 91.88 1018 TYR A N 1
ATOM 7977 C CA . TYR A 1 1018 ? -8.086 -21.219 -21.375 1 91.88 1018 TYR A CA 1
ATOM 7978 C C . TYR A 1 1018 ? -7.32 -21.703 -22.594 1 91.88 1018 TYR A C 1
ATOM 7980 O O . TYR A 1 1018 ? -6.574 -22.672 -22.531 1 91.88 1018 TYR A O 1
ATOM 7988 N N . PRO A 1 1019 ? -7.441 -21.047 -23.672 1 92.38 1019 PRO A N 1
ATOM 7989 C CA . PRO A 1 1019 ? -6.809 -21.516 -24.922 1 92.38 1019 PRO A CA 1
ATOM 7990 C C . PRO A 1 1019 ? -5.285 -21.516 -24.844 1 92.38 1019 PRO A C 1
ATOM 7992 O O . PRO A 1 1019 ? -4.695 -20.656 -24.172 1 92.38 1019 PRO A O 1
ATOM 7995 N N . ALA A 1 1020 ? -4.742 -22.453 -25.594 1 91.25 1020 ALA A N 1
ATOM 7996 C CA . ALA A 1 1020 ? -3.287 -22.547 -25.672 1 91.25 1020 ALA A CA 1
ATOM 7997 C C . ALA A 1 1020 ? -2.74 -21.625 -26.766 1 91.25 1020 ALA A C 1
ATOM 7999 O O . ALA A 1 1020 ? -3.467 -21.234 -27.688 1 91.25 1020 ALA A O 1
ATOM 8000 N N . TYR A 1 1021 ? -1.475 -21.25 -26.641 1 92.56 1021 TYR A N 1
ATOM 8001 C CA . TYR A 1 1021 ? -0.83 -20.391 -27.625 1 92.56 1021 TYR A CA 1
ATOM 8002 C C . TYR A 1 1021 ? 0.652 -20.719 -27.75 1 92.56 1021 TYR A C 1
ATOM 8004 O O . TYR A 1 1021 ? 1.228 -21.375 -26.891 1 92.56 1021 TYR A O 1
ATOM 8012 N N . ARG A 1 1022 ? 1.218 -20.391 -28.844 1 93.31 1022 ARG A N 1
ATOM 8013 C CA . ARG A 1 1022 ? 2.656 -20.391 -29.078 1 93.31 1022 ARG A CA 1
ATOM 8014 C C . ARG A 1 1022 ? 3.207 -18.969 -29.047 1 93.31 1022 ARG A C 1
ATOM 8016 O O . ARG A 1 1022 ? 2.484 -18 -29.328 1 93.31 1022 ARG A O 1
ATOM 8023 N N . THR A 1 1023 ? 4.445 -18.953 -28.672 1 93.5 1023 THR A N 1
ATOM 8024 C CA . THR A 1 1023 ? 5.004 -17.609 -28.531 1 93.5 1023 THR A CA 1
ATOM 8025 C C . THR A 1 1023 ? 6.273 -17.453 -29.359 1 93.5 1023 THR A C 1
ATOM 8027 O O . THR A 1 1023 ? 7.09 -18.375 -29.438 1 93.5 1023 THR A O 1
ATOM 8030 N N . PHE A 1 1024 ? 6.402 -16.281 -30 1 95.69 1024 PHE A N 1
ATOM 8031 C CA . PHE A 1 1024 ? 7.625 -15.867 -30.672 1 95.69 1024 PHE A CA 1
ATOM 8032 C C . PHE A 1 1024 ? 8.18 -14.594 -30.047 1 95.69 1024 PHE A C 1
ATOM 8034 O O . PHE A 1 1024 ? 7.477 -13.594 -29.938 1 95.69 1024 PHE A O 1
ATOM 8041 N N . ASN A 1 1025 ? 9.352 -14.758 -29.609 1 93.88 1025 ASN A N 1
ATOM 8042 C CA . ASN A 1 1025 ? 9.859 -13.625 -28.844 1 93.88 1025 ASN A CA 1
ATOM 8043 C C . ASN A 1 1025 ? 11.055 -12.977 -29.531 1 93.88 1025 ASN A C 1
ATOM 8045 O O . ASN A 1 1025 ? 11.773 -13.633 -30.281 1 93.88 1025 ASN A O 1
ATOM 8049 N N . PHE A 1 1026 ? 11.219 -11.719 -29.359 1 95 1026 PHE A N 1
ATOM 8050 C CA . PHE A 1 1026 ? 12.336 -10.875 -29.766 1 95 1026 PHE A CA 1
ATOM 8051 C C . PHE A 1 1026 ? 12.68 -9.859 -28.688 1 95 1026 PHE A C 1
ATOM 8053 O O . PHE A 1 1026 ? 11.789 -9.375 -27.984 1 95 1026 PHE A O 1
ATOM 8060 N N . GLY A 1 1027 ? 13.977 -9.68 -28.516 1 94.19 1027 GLY A N 1
ATOM 8061 C CA . GLY A 1 1027 ? 14.344 -8.711 -27.5 1 94.19 1027 GLY A CA 1
ATOM 8062 C C . GLY A 1 1027 ? 15.797 -8.273 -27.594 1 94.19 1027 GLY A C 1
ATOM 8063 O O . GLY A 1 1027 ? 16.516 -8.664 -28.516 1 94.19 1027 GLY A O 1
ATOM 8064 N N . GLY A 1 1028 ? 16.125 -7.371 -26.672 1 93.75 1028 GLY A N 1
ATOM 8065 C CA . GLY A 1 1028 ? 17.469 -6.832 -26.578 1 93.75 1028 GLY A CA 1
ATOM 8066 C C . GLY A 1 1028 ? 17.859 -6.445 -25.156 1 93.75 1028 GLY A C 1
ATOM 8067 O O . GLY A 1 1028 ? 17 -6.145 -24.328 1 93.75 1028 GLY A O 1
ATOM 8068 N N . LYS A 1 1029 ? 19.156 -6.605 -24.953 1 92.88 1029 LYS A N 1
ATOM 8069 C CA . LYS A 1 1029 ? 19.766 -6.188 -23.703 1 92.88 1029 LYS A CA 1
ATOM 8070 C C . LYS A 1 1029 ? 20.953 -5.273 -23.938 1 92.88 1029 LYS A C 1
ATOM 8072 O O . LYS A 1 1029 ? 21.844 -5.605 -24.719 1 92.88 1029 LYS A O 1
ATOM 8077 N N . ILE A 1 1030 ? 20.953 -4.137 -23.312 1 93.38 1030 ILE A N 1
ATOM 8078 C CA . ILE A 1 1030 ? 22.031 -3.17 -23.469 1 93.38 1030 ILE A CA 1
ATOM 8079 C C . ILE A 1 1030 ? 22.703 -2.936 -22.109 1 93.38 1030 ILE A C 1
ATOM 8081 O O . ILE A 1 1030 ? 22.016 -2.656 -21.109 1 93.38 1030 ILE A O 1
ATOM 8085 N N . THR A 1 1031 ? 23.969 -3.102 -22.125 1 89.5 1031 THR A N 1
ATOM 8086 C CA . THR A 1 1031 ? 24.766 -2.801 -20.938 1 89.5 1031 THR A CA 1
ATOM 8087 C C . THR A 1 1031 ? 25.656 -1.586 -21.188 1 89.5 1031 THR A C 1
ATOM 8089 O O . THR A 1 1031 ? 26.344 -1.504 -22.203 1 89.5 1031 THR A O 1
ATOM 8092 N N . PHE A 1 1032 ? 25.734 -0.823 -20.312 1 86.06 1032 PHE A N 1
ATOM 8093 C CA . PHE A 1 1032 ? 26.484 0.411 -20.453 1 86.06 1032 PHE A CA 1
ATOM 8094 C C . PHE A 1 1032 ? 27.703 0.411 -19.516 1 86.06 1032 PHE A C 1
ATOM 8096 O O . PHE A 1 1032 ? 27.656 -0.202 -18.438 1 86.06 1032 PHE A O 1
ATOM 8103 N N . MET B 1 1 ? 86.938 46.875 -35.688 1 27.3 1 MET B N 1
ATOM 8104 C CA . MET B 1 1 ? 86.625 47.125 -34.25 1 27.3 1 MET B CA 1
ATOM 8105 C C . MET B 1 1 ? 85.188 46.844 -33.938 1 27.3 1 MET B C 1
ATOM 8107 O O . MET B 1 1 ? 84.812 46.812 -32.781 1 27.3 1 MET B O 1
ATOM 8111 N N . ARG B 1 2 ? 84.312 47.062 -35.062 1 33.12 2 ARG B N 1
ATOM 8112 C CA . ARG B 1 2 ? 82.875 47 -35.031 1 33.12 2 ARG B CA 1
ATOM 8113 C C . ARG B 1 2 ? 82.375 45.562 -34.75 1 33.12 2 ARG B C 1
ATOM 8115 O O . ARG B 1 2 ? 81.25 45.344 -34.375 1 33.12 2 ARG B O 1
ATOM 8122 N N . LYS B 1 3 ? 83.25 44.625 -35.219 1 31.98 3 LYS B N 1
ATOM 8123 C CA . LYS B 1 3 ? 82.938 43.188 -35.094 1 31.98 3 LYS B CA 1
ATOM 8124 C C . LYS B 1 3 ? 82.875 42.781 -33.625 1 31.98 3 LYS B C 1
ATOM 8126 O O . LYS B 1 3 ? 82.312 41.719 -33.281 1 31.98 3 LYS B O 1
ATOM 8131 N N . ILE B 1 4 ? 83.75 43.562 -32.844 1 36.91 4 ILE B N 1
ATOM 8132 C CA . ILE B 1 4 ? 83.938 43.156 -31.453 1 36.91 4 ILE B CA 1
ATOM 8133 C C . ILE B 1 4 ? 82.688 43.406 -30.641 1 36.91 4 ILE B C 1
ATOM 8135 O O . ILE B 1 4 ? 82.375 42.719 -29.672 1 36.91 4 ILE B O 1
ATOM 8139 N N . ILE B 1 5 ? 81.938 44.594 -31.062 1 38.47 5 ILE B N 1
ATOM 8140 C CA . ILE B 1 5 ? 80.875 45.062 -30.188 1 38.47 5 ILE B CA 1
ATOM 8141 C C . ILE B 1 5 ? 79.688 44.062 -30.203 1 38.47 5 ILE B C 1
ATOM 8143 O O . ILE B 1 5 ? 79 43.906 -29.203 1 38.47 5 ILE B O 1
ATOM 8147 N N . LEU B 1 6 ? 79.5 43.344 -31.422 1 39.72 6 LEU B N 1
ATOM 8148 C CA . LEU B 1 6 ? 78.375 42.469 -31.547 1 39.72 6 LEU B CA 1
ATOM 8149 C C . LEU B 1 6 ? 78.438 41.344 -30.547 1 39.72 6 LEU B C 1
ATOM 8151 O O . LEU B 1 6 ? 77.375 40.844 -30.078 1 39.72 6 LEU B O 1
ATOM 8155 N N . LEU B 1 7 ? 79.75 40.844 -30.297 1 38.94 7 LEU B N 1
ATOM 8156 C CA . LEU B 1 7 ? 79.938 39.656 -29.484 1 38.94 7 LEU B CA 1
ATOM 8157 C C . LEU B 1 7 ? 79.562 39.906 -28.031 1 38.94 7 LEU B C 1
ATOM 8159 O O . LEU B 1 7 ? 79.062 39.031 -27.328 1 38.94 7 LEU B O 1
ATOM 8163 N N . LEU B 1 8 ? 79.75 41.219 -27.531 1 34.41 8 LEU B N 1
ATOM 8164 C CA . LEU B 1 8 ? 79.562 41.469 -26.109 1 34.41 8 LEU B CA 1
ATOM 8165 C C . LEU B 1 8 ? 78.125 41.406 -25.703 1 34.41 8 LEU B C 1
ATOM 8167 O O . LEU B 1 8 ? 77.75 41.094 -24.547 1 34.41 8 LEU B O 1
ATOM 8171 N N . ILE B 1 9 ? 77.125 41.812 -26.594 1 37.88 9 ILE B N 1
ATOM 8172 C CA . ILE B 1 9 ? 75.75 42 -26.125 1 37.88 9 ILE B CA 1
ATOM 8173 C C . ILE B 1 9 ? 75.125 40.625 -25.875 1 37.88 9 ILE B C 1
ATOM 8175 O O . ILE B 1 9 ? 74.188 40.5 -25.141 1 37.88 9 ILE B O 1
ATOM 8179 N N . SER B 1 10 ? 75.688 39.469 -26.453 1 34.81 10 SER B N 1
ATOM 8180 C CA . SER B 1 10 ? 75 38.188 -26.328 1 34.81 10 SER B CA 1
ATOM 8181 C C . SER B 1 10 ? 75.125 37.656 -24.906 1 34.81 10 SER B C 1
ATOM 8183 O O . SER B 1 10 ? 74.562 36.625 -24.578 1 34.81 10 SER B O 1
ATOM 8185 N N . MET B 1 11 ? 76.188 38.031 -24.172 1 33.94 11 MET B N 1
ATOM 8186 C CA . MET B 1 11 ? 76.5 37.25 -22.953 1 33.94 11 MET B CA 1
ATOM 8187 C C . MET B 1 11 ? 75.5 37.625 -21.859 1 33.94 11 MET B C 1
ATOM 8189 O O . MET B 1 11 ? 75.5 37 -20.781 1 33.94 11 MET B O 1
ATOM 8193 N N . ILE B 1 12 ? 74.875 38.781 -21.781 1 34.09 12 ILE B N 1
ATOM 8194 C CA . ILE B 1 12 ? 74.312 39.156 -20.5 1 34.09 12 ILE B CA 1
ATOM 8195 C C . ILE B 1 12 ? 73 38.406 -20.312 1 34.09 12 ILE B C 1
ATOM 8197 O O . ILE B 1 12 ? 72.312 38.531 -19.266 1 34.09 12 ILE B O 1
ATOM 8201 N N . PHE B 1 13 ? 72.312 37.844 -21.281 1 33.47 13 PHE B N 1
ATOM 8202 C CA . PHE B 1 13 ? 70.938 37.531 -21 1 33.47 13 PHE B CA 1
ATOM 8203 C C . PHE B 1 13 ? 70.812 36.312 -20.109 1 33.47 13 PHE B C 1
ATOM 8205 O O . PHE B 1 13 ? 69.688 35.844 -19.828 1 33.47 13 PHE B O 1
ATOM 8212 N N . CYS B 1 14 ? 71.812 35.438 -19.984 1 31.27 14 CYS B N 1
ATOM 8213 C CA . CYS B 1 14 ? 71.375 34.125 -19.438 1 31.27 14 CYS B CA 1
ATOM 8214 C C . CYS B 1 14 ? 71.25 34.188 -17.922 1 31.27 14 CYS B C 1
ATOM 8216 O O . CYS B 1 14 ? 72.062 33.562 -17.219 1 31.27 14 CYS B O 1
ATOM 8218 N N . CYS B 1 15 ? 71.125 35.281 -17.219 1 31.84 15 CYS B N 1
ATOM 8219 C CA . CYS B 1 15 ? 71.062 35.031 -15.789 1 31.84 15 CYS B CA 1
ATOM 8220 C C . CYS B 1 15 ? 69.75 34.25 -15.453 1 31.84 15 CYS B C 1
ATOM 8222 O O . CYS B 1 15 ? 68.688 34.781 -15.586 1 31.84 15 CYS B O 1
ATOM 8224 N N . SER B 1 16 ? 69.75 32.969 -15.758 1 33.78 16 SER B N 1
ATOM 8225 C CA . SER B 1 16 ? 68.688 32.125 -15.242 1 33.78 16 SER B CA 1
ATOM 8226 C C . SER B 1 16 ? 68.562 32.25 -13.734 1 33.78 16 SER B C 1
ATOM 8228 O O . SER B 1 16 ? 69.5 32.062 -13 1 33.78 16 SER B O 1
ATOM 8230 N N . VAL B 1 17 ? 67.812 33.156 -13.211 1 36.03 17 VAL B N 1
ATOM 8231 C CA . VAL B 1 17 ? 67.375 33.188 -11.812 1 36.03 17 VAL B CA 1
ATOM 8232 C C . VAL B 1 17 ? 66.938 31.812 -11.359 1 36.03 17 VAL B C 1
ATOM 8234 O O . VAL B 1 17 ? 66 31.266 -11.883 1 36.03 17 VAL B O 1
ATOM 8237 N N . TYR B 1 18 ? 67.875 30.984 -10.969 1 39.09 18 TYR B N 1
ATOM 8238 C CA . TYR B 1 18 ? 67.562 29.781 -10.211 1 39.09 18 TYR B CA 1
ATOM 8239 C C . TYR B 1 18 ? 66.688 30.109 -9 1 39.09 18 TYR B C 1
ATOM 8241 O O . TYR B 1 18 ? 67.125 30.859 -8.109 1 39.09 18 TYR B O 1
ATOM 8249 N N . ALA B 1 19 ? 65.5 30.266 -9.148 1 45.31 19 ALA B N 1
ATOM 8250 C CA . ALA B 1 19 ? 64.562 30.344 -8.031 1 45.31 19 ALA B CA 1
ATOM 8251 C C . ALA B 1 19 ? 64.875 29.25 -7.004 1 45.31 19 ALA B C 1
ATOM 8253 O O . ALA B 1 19 ? 64.938 28.062 -7.355 1 45.31 19 ALA B O 1
ATOM 8254 N N . GLN B 1 20 ? 65.5 29.547 -5.949 1 55.41 20 GLN B N 1
ATOM 8255 C CA . GLN B 1 20 ? 65.812 28.656 -4.824 1 55.41 20 GLN B CA 1
ATOM 8256 C C . GLN B 1 20 ? 64.5 27.906 -4.395 1 55.41 20 GLN B C 1
ATOM 8258 O O . GLN B 1 20 ? 63.531 28.531 -4.047 1 55.41 20 GLN B O 1
ATOM 8263 N N . GLN B 1 21 ? 64.375 26.734 -4.738 1 65.19 21 GLN B N 1
ATOM 8264 C CA . GLN B 1 21 ? 63.281 25.828 -4.32 1 65.19 21 GLN B CA 1
ATOM 8265 C C . GLN B 1 21 ? 63.375 25.516 -2.828 1 65.19 21 GLN B C 1
ATOM 8267 O O . GLN B 1 21 ? 64.438 25.172 -2.322 1 65.19 21 GLN B O 1
ATOM 8272 N N . LYS B 1 22 ? 62.469 25.953 -2.014 1 74.62 22 LYS B N 1
ATOM 8273 C CA . LYS B 1 22 ? 62.375 25.641 -0.594 1 74.62 22 LYS B CA 1
ATOM 8274 C C . LYS B 1 22 ? 61.469 24.422 -0.371 1 74.62 22 LYS B C 1
ATOM 8276 O O . LYS B 1 22 ? 60.406 24.297 -1.009 1 74.62 22 LYS B O 1
ATOM 8281 N N . ASN B 1 23 ? 61.969 23.562 0.405 1 78.69 23 ASN B N 1
ATOM 8282 C CA . ASN B 1 23 ? 61.156 22.453 0.876 1 78.69 23 ASN B CA 1
ATOM 8283 C C . ASN B 1 23 ? 60.281 22.859 2.059 1 78.69 23 ASN B C 1
ATOM 8285 O O . ASN B 1 23 ? 60.781 23.062 3.164 1 78.69 23 ASN B O 1
ATOM 8289 N N . LEU B 1 24 ? 59.062 23.172 1.825 1 80.44 24 LEU B N 1
ATOM 8290 C CA . LEU B 1 24 ? 58.094 23.578 2.844 1 80.44 24 LEU B CA 1
ATOM 8291 C C . LEU B 1 24 ? 57.344 22.391 3.381 1 80.44 24 LEU B C 1
ATOM 8293 O O . LEU B 1 24 ? 56.906 21.516 2.611 1 80.44 24 LEU B O 1
ATOM 8297 N N . SER B 1 25 ? 57.344 22.266 4.699 1 84.75 25 SER B N 1
ATOM 8298 C CA . SER B 1 25 ? 56.5 21.266 5.375 1 84.75 25 SER B CA 1
ATOM 8299 C C . SER B 1 25 ? 55.562 21.906 6.375 1 84.75 25 SER B C 1
ATOM 8301 O O . SER B 1 25 ? 55.812 23.031 6.84 1 84.75 25 SER B O 1
ATOM 8303 N N . GLY B 1 26 ? 54.375 21.438 6.578 1 83.69 26 GLY B N 1
ATOM 8304 C CA . GLY B 1 26 ? 53.438 21.953 7.539 1 83.69 26 GLY B CA 1
ATOM 8305 C C . GLY B 1 26 ? 52.25 21.016 7.77 1 83.69 26 GLY B C 1
ATOM 8306 O O . GLY B 1 26 ? 52.219 19.922 7.199 1 83.69 26 GLY B O 1
ATOM 8307 N N . THR B 1 27 ? 51.469 21.328 8.695 1 84.5 27 THR B N 1
ATOM 8308 C CA . THR B 1 27 ? 50.25 20.625 9.016 1 84.5 27 THR B CA 1
ATOM 8309 C C . THR B 1 27 ? 49.031 21.453 8.625 1 84.5 27 THR B C 1
ATOM 8311 O O . THR B 1 27 ? 49 22.672 8.836 1 84.5 27 THR B O 1
ATOM 8314 N N . VAL B 1 28 ? 48.156 20.859 7.879 1 83.94 28 VAL B N 1
ATOM 8315 C CA . VAL B 1 28 ? 46.844 21.484 7.605 1 83.94 28 VAL B CA 1
ATOM 8316 C C . VAL B 1 28 ? 45.812 20.953 8.586 1 83.94 28 VAL B C 1
ATOM 8318 O O . VAL B 1 28 ? 45.625 19.75 8.695 1 83.94 28 VAL B O 1
ATOM 8321 N N . SER B 1 29 ? 45.156 21.828 9.289 1 79.75 29 SER B N 1
ATOM 8322 C CA . SER B 1 29 ? 44.156 21.469 10.289 1 79.75 29 SER B CA 1
ATOM 8323 C C . SER B 1 29 ? 42.844 22.203 10.031 1 79.75 29 SER B C 1
ATOM 8325 O O . SER B 1 29 ? 42.812 23.172 9.281 1 79.75 29 SER B O 1
ATOM 8327 N N . ASP B 1 30 ? 41.719 21.688 10.516 1 73.25 30 ASP B N 1
ATOM 8328 C CA . ASP B 1 30 ? 40.438 22.391 10.586 1 73.25 30 ASP B CA 1
ATOM 8329 C C . ASP B 1 30 ? 40.5 23.562 11.562 1 73.25 30 ASP B C 1
ATOM 8331 O O . ASP B 1 30 ? 40.938 23.391 12.711 1 73.25 30 ASP B O 1
ATOM 8335 N N . ALA B 1 31 ? 40.062 24.688 11.023 1 68.94 31 ALA B N 1
ATOM 8336 C CA . ALA B 1 31 ? 40.219 25.875 11.852 1 68.94 31 ALA B CA 1
ATOM 8337 C C . ALA B 1 31 ? 39.344 25.797 13.102 1 68.94 31 ALA B C 1
ATOM 8339 O O . ALA B 1 31 ? 39.719 26.344 14.148 1 68.94 31 ALA B O 1
ATOM 8340 N N . ASP B 1 32 ? 38.25 25.109 12.93 1 62.41 32 ASP B N 1
ATOM 8341 C CA . ASP B 1 32 ? 37.312 25.062 14.047 1 62.41 32 ASP B CA 1
ATOM 8342 C C . ASP B 1 32 ? 37.656 23.938 15.023 1 62.41 32 ASP B C 1
ATOM 8344 O O . ASP B 1 32 ? 37.625 24.141 16.234 1 62.41 32 ASP B O 1
ATOM 8348 N N . SER B 1 33 ? 38 22.797 14.547 1 63.62 33 SER B N 1
ATOM 8349 C CA . SER B 1 33 ? 38.25 21.656 15.422 1 63.62 33 SER B CA 1
ATOM 8350 C C . SER B 1 33 ? 39.719 21.484 15.727 1 63.62 33 SER B C 1
ATOM 8352 O O . SER B 1 33 ? 40.094 20.781 16.672 1 63.62 33 SER B O 1
ATOM 8354 N N . GLY B 1 34 ? 40.562 22.078 15.078 1 67.44 34 GLY B N 1
ATOM 8355 C CA . GLY B 1 34 ? 42 21.922 15.234 1 67.44 34 GLY B CA 1
ATOM 8356 C C . GLY B 1 34 ? 42.5 20.547 14.789 1 67.44 34 GLY B C 1
ATOM 8357 O O . GLY B 1 34 ? 43.656 20.234 14.938 1 67.44 34 GLY B O 1
ATOM 8358 N N . GLU B 1 35 ? 41.656 19.766 14.367 1 71.94 35 GLU B N 1
ATOM 8359 C CA . GLU B 1 35 ? 42.031 18.422 13.938 1 71.94 35 GLU B CA 1
ATOM 8360 C C . GLU B 1 35 ? 42.781 18.469 12.594 1 71.94 35 GLU B C 1
ATOM 8362 O O . GLU B 1 35 ? 42.406 19.234 11.711 1 71.94 35 GLU B O 1
ATOM 8367 N N . PRO B 1 36 ? 43.844 17.562 12.516 1 77.38 36 PRO B N 1
ATOM 8368 C CA . PRO B 1 36 ? 44.5 17.516 11.219 1 77.38 36 PRO B CA 1
ATOM 8369 C C . PRO B 1 36 ? 43.594 17.031 10.094 1 77.38 36 PRO B C 1
ATOM 8371 O O . PRO B 1 36 ? 42.781 16.156 10.297 1 77.38 36 PRO B O 1
ATOM 8374 N N . LEU B 1 37 ? 43.562 17.766 9.016 1 77.44 37 LEU B N 1
ATOM 8375 C CA . LEU B 1 37 ? 42.781 17.422 7.844 1 77.44 37 LEU B CA 1
ATOM 8376 C C . LEU B 1 37 ? 43.562 16.516 6.902 1 77.44 37 LEU B C 1
ATOM 8378 O O . LEU B 1 37 ? 44.594 16.922 6.375 1 77.44 37 LEU B O 1
ATOM 8382 N N . THR B 1 38 ? 43.031 15.32 6.836 1 76.12 38 THR B N 1
ATOM 8383 C CA . THR B 1 38 ? 43.656 14.359 5.926 1 76.12 38 THR B CA 1
ATOM 8384 C C . THR B 1 38 ? 43.125 14.539 4.508 1 76.12 38 THR B C 1
ATOM 8386 O O . THR B 1 38 ? 41.906 14.766 4.32 1 76.12 38 THR B O 1
ATOM 8389 N N . GLY B 1 39 ? 43.969 14.547 3.438 1 74.25 39 GLY B N 1
ATOM 8390 C CA . GLY B 1 39 ? 43.562 14.57 2.047 1 74.25 39 GLY B CA 1
ATOM 8391 C C . GLY B 1 39 ? 43.375 15.977 1.505 1 74.25 39 GLY B C 1
ATOM 8392 O O . GLY B 1 39 ? 42.688 16.172 0.494 1 74.25 39 GLY B O 1
ATOM 8393 N N . VAL B 1 40 ? 43.875 16.984 2.166 1 78.69 40 VAL B N 1
ATOM 8394 C CA . VAL B 1 40 ? 43.812 18.344 1.647 1 78.69 40 VAL B CA 1
ATOM 8395 C C . VAL B 1 40 ? 44.781 18.469 0.458 1 78.69 40 VAL B C 1
ATOM 8397 O O . VAL B 1 40 ? 45.969 18.125 0.558 1 78.69 40 VAL B O 1
ATOM 8400 N N . SER B 1 41 ? 44.25 18.953 -0.556 1 83.5 41 SER B N 1
ATOM 8401 C CA . SER B 1 41 ? 45.094 19.234 -1.722 1 83.5 41 SER B CA 1
ATOM 8402 C C . SER B 1 41 ? 45.938 20.484 -1.508 1 83.5 41 SER B C 1
ATOM 8404 O O . SER B 1 41 ? 45.406 21.562 -1.256 1 83.5 41 SER B O 1
ATOM 8406 N N . VAL B 1 42 ? 47.25 20.297 -1.532 1 85.94 42 VAL B N 1
ATOM 8407 C CA . VAL B 1 42 ? 48.188 21.391 -1.471 1 85.94 42 VAL B CA 1
ATOM 8408 C C . VAL B 1 42 ? 48.906 21.547 -2.816 1 85.94 42 VAL B C 1
ATOM 8410 O O . VAL B 1 42 ? 49.75 20.719 -3.178 1 85.94 42 VAL B O 1
ATOM 8413 N N . LYS B 1 43 ? 48.531 22.562 -3.527 1 84.06 43 LYS B N 1
ATOM 8414 C CA . LYS B 1 43 ? 49.031 22.75 -4.887 1 84.06 43 LYS B CA 1
ATOM 8415 C C . LYS B 1 43 ? 49.688 24.109 -5.047 1 84.06 43 LYS B C 1
ATOM 8417 O O . LYS B 1 43 ? 49.281 25.078 -4.395 1 84.06 43 LYS B O 1
ATOM 8422 N N . ILE B 1 44 ? 50.812 24.125 -5.848 1 80.62 44 ILE B N 1
ATOM 8423 C CA . ILE B 1 44 ? 51.375 25.406 -6.281 1 80.62 44 ILE B CA 1
ATOM 8424 C C . ILE B 1 44 ? 50.469 26.016 -7.371 1 80.62 44 ILE B C 1
ATOM 8426 O O . ILE B 1 44 ? 50.312 25.422 -8.438 1 80.62 44 ILE B O 1
ATOM 8430 N N . LYS B 1 45 ? 49.781 27.172 -7.012 1 77.62 45 LYS B N 1
ATOM 8431 C CA . LYS B 1 45 ? 48.844 27.812 -7.91 1 77.62 45 LYS B CA 1
ATOM 8432 C C . LYS B 1 45 ? 49.438 28.047 -9.289 1 77.62 45 LYS B C 1
ATOM 8434 O O . LYS B 1 45 ? 50.562 28.594 -9.391 1 77.62 45 LYS B O 1
ATOM 8439 N N . GLY B 1 46 ? 48.812 27.594 -10.383 1 70.56 46 GLY B N 1
ATOM 8440 C CA . GLY B 1 46 ? 49.219 27.797 -11.758 1 70.56 46 GLY B CA 1
ATOM 8441 C C . GLY B 1 46 ? 50.094 26.672 -12.281 1 70.56 46 GLY B C 1
ATOM 8442 O O . GLY B 1 46 ? 50.562 26.719 -13.43 1 70.56 46 GLY B O 1
ATOM 8443 N N . THR B 1 47 ? 50.531 25.734 -11.359 1 72.88 47 THR B N 1
ATOM 8444 C CA . THR B 1 47 ? 51.344 24.594 -11.805 1 72.88 47 THR B CA 1
ATOM 8445 C C . THR B 1 47 ? 50.625 23.281 -11.477 1 72.88 47 THR B C 1
ATOM 8447 O O . THR B 1 47 ? 49.625 23.281 -10.773 1 72.88 47 THR B O 1
ATOM 8450 N N . SER B 1 48 ? 51.094 22.172 -12.078 1 72.62 48 SER B N 1
ATOM 8451 C CA . SER B 1 48 ? 50.562 20.844 -11.781 1 72.62 48 SER B CA 1
ATOM 8452 C C . SER B 1 48 ? 51.281 20.203 -10.609 1 72.62 48 SER B C 1
ATOM 8454 O O . SER B 1 48 ? 50.969 19.094 -10.211 1 72.62 48 SER B O 1
ATOM 8456 N N . GLN B 1 49 ? 52.094 20.891 -9.953 1 78 49 GLN B N 1
ATOM 8457 C CA . GLN B 1 49 ? 52.844 20.344 -8.82 1 78 49 GLN B CA 1
ATOM 8458 C C . GLN B 1 49 ? 52.094 20.516 -7.52 1 78 49 GLN B C 1
ATOM 8460 O O . GLN B 1 49 ? 51.594 21.609 -7.219 1 78 49 GLN B O 1
ATOM 8465 N N . GLY B 1 50 ? 51.688 19.531 -6.93 1 79.19 50 GLY B N 1
ATOM 8466 C CA . GLY B 1 50 ? 50.969 19.547 -5.664 1 79.19 50 GLY B CA 1
ATOM 8467 C C . GLY B 1 50 ? 51.156 18.266 -4.863 1 79.19 50 GLY B C 1
ATOM 8468 O O . GLY B 1 50 ? 51.781 17.328 -5.328 1 79.19 50 GLY B O 1
ATOM 8469 N N . THR B 1 51 ? 50.812 18.328 -3.574 1 81.5 51 THR B N 1
ATOM 8470 C CA . THR B 1 51 ? 50.781 17.188 -2.664 1 81.5 51 THR B CA 1
ATOM 8471 C C . THR B 1 51 ? 49.469 17.156 -1.874 1 81.5 51 THR B C 1
ATOM 8473 O O . THR B 1 51 ? 48.688 18.094 -1.96 1 81.5 51 THR B O 1
ATOM 8476 N N . VAL B 1 52 ? 49.156 16.094 -1.249 1 81.38 52 VAL B N 1
ATOM 8477 C CA . VAL B 1 52 ? 48 15.961 -0.367 1 81.38 52 VAL B CA 1
ATOM 8478 C C . VAL B 1 52 ? 48.469 15.672 1.057 1 81.38 52 VAL B C 1
ATOM 8480 O O . VAL B 1 52 ? 49.531 15.047 1.259 1 81.38 52 VAL B O 1
ATOM 8483 N N . THR B 1 53 ? 47.719 16.203 1.998 1 81.81 53 THR B N 1
ATOM 8484 C CA . THR B 1 53 ? 48.094 15.977 3.391 1 81.81 53 THR B CA 1
ATOM 8485 C C . THR B 1 53 ? 47.906 14.508 3.764 1 81.81 53 THR B C 1
ATOM 8487 O O . THR B 1 53 ? 47.031 13.828 3.211 1 81.81 53 THR B O 1
ATOM 8490 N N . ASP B 1 54 ? 48.719 13.992 4.738 1 78.38 54 ASP B N 1
ATOM 8491 C CA . ASP B 1 54 ? 48.625 12.617 5.234 1 78.38 54 ASP B CA 1
ATOM 8492 C C . ASP B 1 54 ? 47.656 12.516 6.387 1 78.38 54 ASP B C 1
ATOM 8494 O O . ASP B 1 54 ? 46.938 13.484 6.699 1 78.38 54 ASP B O 1
ATOM 8498 N N . ILE B 1 55 ? 47.562 11.422 7.059 1 74.44 55 ILE B N 1
ATOM 8499 C CA . ILE B 1 55 ? 46.594 11.133 8.102 1 74.44 55 ILE B CA 1
ATOM 8500 C C . ILE B 1 55 ? 46.812 12.07 9.281 1 74.44 55 ILE B C 1
ATOM 8502 O O . ILE B 1 55 ? 45.875 12.328 10.055 1 74.44 55 ILE B O 1
ATOM 8506 N N . LYS B 1 56 ? 47.938 12.586 9.422 1 76.12 56 LYS B N 1
ATOM 8507 C CA . LYS B 1 56 ? 48.25 13.523 10.492 1 76.12 56 LYS B CA 1
ATOM 8508 C C . LYS B 1 56 ? 48.094 14.969 10.008 1 76.12 56 LYS B C 1
ATOM 8510 O O . LYS B 1 56 ? 48.5 15.906 10.703 1 76.12 56 LYS B O 1
ATOM 8515 N N . GLY B 1 57 ? 47.625 15.156 8.797 1 78.19 57 GLY B N 1
ATOM 8516 C CA . GLY B 1 57 ? 47.438 16.469 8.188 1 78.19 57 GLY B CA 1
ATOM 8517 C C . GLY B 1 57 ? 48.719 17.078 7.699 1 78.19 57 GLY B C 1
ATOM 8518 O O . GLY B 1 57 ? 48.781 18.281 7.398 1 78.19 57 GLY B O 1
ATOM 8519 N N . GLN B 1 58 ? 49.781 16.344 7.629 1 82.44 58 GLN B N 1
ATOM 8520 C CA . GLN B 1 58 ? 51.094 16.891 7.277 1 82.44 58 GLN B CA 1
ATOM 8521 C C . GLN B 1 58 ? 51.312 16.875 5.766 1 82.44 58 GLN B C 1
ATOM 8523 O O . GLN B 1 58 ? 50.844 15.961 5.082 1 82.44 58 GLN B O 1
ATOM 8528 N N . TYR B 1 59 ? 51.906 17.953 5.223 1 85.81 59 TYR B N 1
ATOM 8529 C CA . TYR B 1 59 ? 52.281 18.031 3.811 1 85.81 59 TYR B CA 1
ATOM 8530 C C . TYR B 1 59 ? 53.75 18.453 3.65 1 85.81 59 TYR B C 1
ATOM 8532 O O . TYR B 1 59 ? 54.312 19.062 4.555 1 85.81 59 TYR B O 1
ATOM 8540 N N . ARG B 1 60 ? 54.406 17.953 2.568 1 82.38 60 ARG B N 1
ATOM 8541 C CA . ARG B 1 60 ? 55.719 18.422 2.113 1 82.38 60 ARG B CA 1
ATOM 8542 C C . ARG B 1 60 ? 55.688 18.766 0.63 1 82.38 60 ARG B C 1
ATOM 8544 O O . ARG B 1 60 ? 55.156 18 -0.184 1 82.38 60 ARG B O 1
ATOM 8551 N N . ILE B 1 61 ? 56.156 19.969 0.354 1 83.31 61 ILE B N 1
ATOM 8552 C CA . ILE B 1 61 ? 56.156 20.391 -1.041 1 83.31 61 ILE B CA 1
ATOM 8553 C C . ILE B 1 61 ? 57.375 21.281 -1.308 1 83.31 61 ILE B C 1
ATOM 8555 O O . ILE B 1 61 ? 57.75 22.094 -0.456 1 83.31 61 ILE B O 1
ATOM 8559 N N . ALA B 1 62 ? 58.031 21.016 -2.375 1 83.12 62 ALA B N 1
ATOM 8560 C CA . ALA B 1 62 ? 59.094 21.906 -2.842 1 83.12 62 ALA B CA 1
ATOM 8561 C C . ALA B 1 62 ? 58.5 23.094 -3.611 1 83.12 62 ALA B C 1
ATOM 8563 O O . ALA B 1 62 ? 57.812 22.906 -4.621 1 83.12 62 ALA B O 1
ATOM 8564 N N . VAL B 1 63 ? 58.594 24.281 -3.078 1 79.69 63 VAL B N 1
ATOM 8565 C CA . VAL B 1 63 ? 58 25.469 -3.658 1 79.69 63 VAL B CA 1
ATOM 8566 C C . VAL B 1 63 ? 59 26.594 -3.727 1 79.69 63 VAL B C 1
ATOM 8568 O O . VAL B 1 63 ? 59.906 26.703 -2.867 1 79.69 63 VAL B O 1
ATOM 8571 N N . GLY B 1 64 ? 59.031 27.328 -4.758 1 79.94 64 GLY B N 1
ATOM 8572 C CA . GLY B 1 64 ? 59.938 28.469 -4.914 1 79.94 64 GLY B CA 1
ATOM 8573 C C . GLY B 1 64 ? 59.469 29.703 -4.168 1 79.94 64 GLY B C 1
ATOM 8574 O O . GLY B 1 64 ? 58.25 29.859 -3.906 1 79.94 64 GLY B O 1
ATOM 8575 N N . ALA B 1 65 ? 60.375 30.469 -3.707 1 77.19 65 ALA B N 1
ATOM 8576 C CA . ALA B 1 65 ? 60.031 31.75 -3.074 1 77.19 65 ALA B CA 1
ATOM 8577 C C . ALA B 1 65 ? 59.219 32.625 -4.02 1 77.19 65 ALA B C 1
ATOM 8579 O O . ALA B 1 65 ? 59.562 32.75 -5.195 1 77.19 65 ALA B O 1
ATOM 8580 N N . GLY B 1 66 ? 57.875 33.156 -3.58 1 78.19 66 GLY B N 1
ATOM 8581 C CA . GLY B 1 66 ? 57 33.969 -4.379 1 78.19 66 GLY B CA 1
ATOM 8582 C C . GLY B 1 66 ? 55.812 33.188 -4.949 1 78.19 66 GLY B C 1
ATOM 8583 O O . GLY B 1 66 ? 54.844 33.781 -5.422 1 78.19 66 GLY B O 1
ATOM 8584 N N . GLN B 1 67 ? 55.938 31.938 -4.895 1 78.94 67 GLN B N 1
ATOM 8585 C CA . GLN B 1 67 ? 54.844 31.125 -5.41 1 78.94 67 GLN B CA 1
ATOM 8586 C C . GLN B 1 67 ? 53.719 31.016 -4.383 1 78.94 67 GLN B C 1
ATOM 8588 O O . GLN B 1 67 ? 53.969 31.109 -3.18 1 78.94 67 GLN B O 1
ATOM 8593 N N . THR B 1 68 ? 52.5 30.859 -4.887 1 83.25 68 THR B N 1
ATOM 8594 C CA . THR B 1 68 ? 51.312 30.734 -4.043 1 83.25 68 THR B CA 1
ATOM 8595 C C . THR B 1 68 ? 50.906 29.281 -3.887 1 83.25 68 THR B C 1
ATOM 8597 O O . THR B 1 68 ? 50.75 28.562 -4.875 1 83.25 68 THR B O 1
ATOM 8600 N N . LEU B 1 69 ? 50.812 28.875 -2.623 1 83.12 69 LEU B N 1
ATOM 8601 C CA . LEU B 1 69 ? 50.25 27.562 -2.312 1 83.12 69 LEU B CA 1
ATOM 8602 C C . LEU B 1 69 ? 48.75 27.625 -2.121 1 83.12 69 LEU B C 1
ATOM 8604 O O . LEU B 1 69 ? 48.25 28.516 -1.434 1 83.12 69 LEU B O 1
ATOM 8608 N N . GLU B 1 70 ? 48.094 26.797 -2.809 1 82.06 70 GLU B N 1
ATOM 8609 C CA . GLU B 1 70 ? 46.656 26.656 -2.684 1 82.06 70 GLU B CA 1
ATOM 8610 C C . GLU B 1 70 ? 46.312 25.391 -1.907 1 82.06 70 GLU B C 1
ATOM 8612 O O . GLU B 1 70 ? 46.688 24.281 -2.299 1 82.06 70 GLU B O 1
ATOM 8617 N N . PHE B 1 71 ? 45.625 25.578 -0.82 1 81.56 71 PHE B N 1
ATOM 8618 C CA . PHE B 1 71 ? 45.094 24.5 0.007 1 81.56 71 PHE B CA 1
ATOM 8619 C C . PHE B 1 71 ? 43.594 24.312 -0.242 1 81.56 71 PHE B C 1
ATOM 8621 O O . PHE B 1 71 ? 42.812 25.219 -0.014 1 81.56 71 PHE B O 1
ATOM 8628 N N . SER B 1 72 ? 43.219 23.203 -0.807 1 78.81 72 SER B N 1
ATOM 8629 C CA . SER B 1 72 ? 41.812 22.938 -1.104 1 78.81 72 SER B CA 1
ATOM 8630 C C . SER B 1 72 ? 41.375 21.609 -0.511 1 78.81 72 SER B C 1
ATOM 8632 O O . SER B 1 72 ? 42.125 20.625 -0.553 1 78.81 72 SER B O 1
ATOM 8634 N N . PHE B 1 73 ? 40.344 21.672 0.269 1 71.75 73 PHE B N 1
ATOM 8635 C CA . PHE B 1 73 ? 39.688 20.516 0.88 1 71.75 73 PHE B CA 1
ATOM 8636 C C . PHE B 1 73 ? 38.188 20.641 0.824 1 71.75 73 PHE B C 1
ATOM 8638 O O . PHE B 1 73 ? 37.625 21.734 1.035 1 71.75 73 PHE B O 1
ATOM 8645 N N . LEU B 1 74 ? 37.531 19.562 0.378 1 59.5 74 LEU B N 1
ATOM 8646 C CA . LEU B 1 74 ? 36.062 19.578 0.27 1 59.5 74 LEU B CA 1
ATOM 8647 C C . LEU B 1 74 ? 35.438 20.047 1.578 1 59.5 74 LEU B C 1
ATOM 8649 O O . LEU B 1 74 ? 35.719 19.484 2.641 1 59.5 74 LEU B O 1
ATOM 8653 N N . GLY B 1 75 ? 34.594 21.094 1.599 1 58.03 75 GLY B N 1
ATOM 8654 C CA . GLY B 1 75 ? 33.875 21.641 2.748 1 58.03 75 GLY B CA 1
ATOM 8655 C C . GLY B 1 75 ? 34.656 22.719 3.473 1 58.03 75 GLY B C 1
ATOM 8656 O O . GLY B 1 75 ? 34.188 23.312 4.441 1 58.03 75 GLY B O 1
ATOM 8657 N N . MET B 1 76 ? 35.969 22.938 3.098 1 65 76 MET B N 1
ATOM 8658 C CA . MET B 1 76 ? 36.781 23.969 3.732 1 65 76 MET B CA 1
ATOM 8659 C C . MET B 1 76 ? 37.125 25.094 2.754 1 65 76 MET B C 1
ATOM 8661 O O . MET B 1 76 ? 37.219 24.859 1.547 1 65 76 MET B O 1
ATOM 8665 N N . ALA B 1 77 ? 37.062 26.312 3.135 1 64.56 77 ALA B N 1
ATOM 8666 C CA . ALA B 1 77 ? 37.438 27.469 2.312 1 64.56 77 ALA B CA 1
ATOM 8667 C C . ALA B 1 77 ? 38.875 27.297 1.771 1 64.56 77 ALA B C 1
ATOM 8669 O O . ALA B 1 77 ? 39.812 27.047 2.531 1 64.56 77 ALA B O 1
ATOM 8670 N N . THR B 1 78 ? 38.938 27.297 0.369 1 72.19 78 THR B N 1
ATOM 8671 C CA . THR B 1 78 ? 40.25 27.219 -0.242 1 72.19 78 THR B CA 1
ATOM 8672 C C . THR B 1 78 ? 41.156 28.344 0.278 1 72.19 78 THR B C 1
ATOM 8674 O O . THR B 1 78 ? 40.75 29.5 0.33 1 72.19 78 THR B O 1
ATOM 8677 N N . GLN B 1 79 ? 42.281 28.031 0.798 1 74.81 79 GLN B N 1
ATOM 8678 C CA . GLN B 1 79 ? 43.25 29.016 1.319 1 74.81 79 GLN B CA 1
ATOM 8679 C C . GLN B 1 79 ? 44.469 29.094 0.443 1 74.81 79 GLN B C 1
ATOM 8681 O O . GLN B 1 79 ? 45.062 28.078 0.066 1 74.81 79 GLN B O 1
ATOM 8686 N N . GLN B 1 80 ? 44.75 30.312 -0.068 1 77.94 80 GLN B N 1
ATOM 8687 C CA . GLN B 1 80 ? 45.969 30.578 -0.831 1 77.94 80 GLN B CA 1
ATOM 8688 C C . GLN B 1 80 ? 47.031 31.297 0.025 1 77.94 80 GLN B C 1
ATOM 8690 O O . GLN B 1 80 ? 46.688 32.25 0.723 1 77.94 80 GLN B O 1
ATOM 8695 N N . VAL B 1 81 ? 48.219 30.781 0.071 1 79.56 81 VAL B N 1
ATOM 8696 C CA . VAL B 1 81 ? 49.312 31.391 0.842 1 79.56 81 VAL B CA 1
ATOM 8697 C C . VAL B 1 81 ? 50.5 31.641 -0.067 1 79.56 81 VAL B C 1
ATOM 8699 O O . VAL B 1 81 ? 51 30.734 -0.722 1 79.56 81 VAL B O 1
ATOM 8702 N N . VAL B 1 82 ? 50.875 32.875 -0.177 1 79.19 82 VAL B N 1
ATOM 8703 C CA . VAL B 1 82 ? 52.062 33.219 -0.926 1 79.19 82 VAL B CA 1
ATOM 8704 C C . VAL B 1 82 ? 53.312 32.875 -0.118 1 79.19 82 VAL B C 1
ATOM 8706 O O . VAL B 1 82 ? 53.438 33.281 1.039 1 79.19 82 VAL B O 1
ATOM 8709 N N . VAL B 1 83 ? 54.188 32.094 -0.657 1 79.19 83 VAL B N 1
ATOM 8710 C CA . VAL B 1 83 ? 55.406 31.688 0.007 1 79.19 83 VAL B CA 1
ATOM 8711 C C . VAL B 1 83 ? 56.469 32.781 -0.139 1 79.19 83 VAL B C 1
ATOM 8713 O O . VAL B 1 83 ? 57.094 32.906 -1.2 1 79.19 83 VAL B O 1
ATOM 8716 N N . LYS B 1 84 ? 56.688 33.5 0.928 1 76.88 84 LYS B N 1
ATOM 8717 C CA . LYS B 1 84 ? 57.688 34.562 0.942 1 76.88 84 LYS B CA 1
ATOM 8718 C C . LYS B 1 84 ? 59.094 34 1.176 1 76.88 84 LYS B C 1
ATOM 8720 O O . LYS B 1 84 ? 59.25 32.938 1.778 1 76.88 84 LYS B O 1
ATOM 8725 N N . ALA B 1 85 ? 60.031 34.688 0.691 1 73.12 85 ALA B N 1
ATOM 8726 C CA . ALA B 1 85 ? 61.438 34.281 0.857 1 73.12 85 ALA B CA 1
ATOM 8727 C C . ALA B 1 85 ? 61.812 34.219 2.334 1 73.12 85 ALA B C 1
ATOM 8729 O O . ALA B 1 85 ? 62.656 33.406 2.723 1 73.12 85 ALA B O 1
ATOM 8730 N N . SER B 1 86 ? 61.156 34.969 3.285 1 74.19 86 SER B N 1
ATOM 8731 C CA . SER B 1 86 ? 61.438 35 4.715 1 74.19 86 SER B CA 1
ATOM 8732 C C . SER B 1 86 ? 60.719 33.875 5.457 1 74.19 86 SER B C 1
ATOM 8734 O O . SER B 1 86 ? 60.969 33.656 6.641 1 74.19 86 SER B O 1
ATOM 8736 N N . LEU B 1 87 ? 59.812 33.156 4.754 1 69.69 87 LEU B N 1
ATOM 8737 C CA . LEU B 1 87 ? 59.062 32.094 5.398 1 69.69 87 LEU B CA 1
ATOM 8738 C C . LEU B 1 87 ? 59.969 30.906 5.707 1 69.69 87 LEU B C 1
ATOM 8740 O O . LEU B 1 87 ? 60.781 30.5 4.867 1 69.69 87 LEU B O 1
ATOM 8744 N N . GLY B 1 88 ? 60 30.438 6.945 1 74.94 88 GLY B N 1
ATOM 8745 C CA . GLY B 1 88 ? 60.781 29.281 7.332 1 74.94 88 GLY B CA 1
ATOM 8746 C C . GLY B 1 88 ? 60.375 28.016 6.605 1 74.94 88 GLY B C 1
ATOM 8747 O O . GLY B 1 88 ? 59.594 28.062 5.668 1 74.94 88 GLY B O 1
ATOM 8748 N N . SER B 1 89 ? 60.938 26.969 6.934 1 78.31 89 SER B N 1
ATOM 8749 C CA . SER B 1 89 ? 60.719 25.672 6.281 1 78.31 89 SER B CA 1
ATOM 8750 C C . SER B 1 89 ? 59.438 25.031 6.754 1 78.31 89 SER B C 1
ATOM 8752 O O . SER B 1 89 ? 59.062 23.953 6.285 1 78.31 89 SER B O 1
ATOM 8754 N N . ARG B 1 90 ? 58.594 25.672 7.582 1 79.5 90 ARG B N 1
ATOM 8755 C CA . ARG B 1 90 ? 57.344 25.094 8.086 1 79.5 90 ARG B CA 1
ATOM 8756 C C . ARG B 1 90 ? 56.188 26.078 7.918 1 79.5 90 ARG B C 1
ATOM 8758 O O . ARG B 1 90 ? 56.344 27.266 8.227 1 79.5 90 ARG B O 1
ATOM 8765 N N . LEU B 1 91 ? 55.125 25.75 7.301 1 81.88 91 LEU B N 1
ATOM 8766 C CA . LEU B 1 91 ? 53.875 26.5 7.133 1 81.88 91 LEU B CA 1
ATOM 8767 C C . LEU B 1 91 ? 52.688 25.672 7.559 1 81.88 91 LEU B C 1
ATOM 8769 O O . LEU B 1 91 ? 52.281 24.734 6.867 1 81.88 91 LEU B O 1
ATOM 8773 N N . ASP B 1 92 ? 52.156 25.984 8.75 1 81.88 92 ASP B N 1
ATOM 8774 C CA . ASP B 1 92 ? 50.906 25.359 9.227 1 81.88 92 ASP B CA 1
ATOM 8775 C C . ASP B 1 92 ? 49.688 26.172 8.828 1 81.88 92 ASP B C 1
ATOM 8777 O O . ASP B 1 92 ? 49.688 27.391 8.922 1 81.88 92 ASP B O 1
ATOM 8781 N N . ILE B 1 93 ? 48.781 25.516 8.242 1 79.75 93 ILE B N 1
ATOM 8782 C CA . ILE B 1 93 ? 47.562 26.156 7.77 1 79.75 93 ILE B CA 1
ATOM 8783 C C . ILE B 1 93 ? 46.375 25.594 8.516 1 79.75 93 ILE B C 1
ATOM 8785 O O . ILE B 1 93 ? 46.25 24.391 8.719 1 79.75 93 ILE B O 1
ATOM 8789 N N . ALA B 1 94 ? 45.531 26.422 9.109 1 76.56 94 ALA B N 1
ATOM 8790 C CA . ALA B 1 94 ? 44.219 26.078 9.625 1 76.56 94 ALA B CA 1
ATOM 8791 C C . ALA B 1 94 ? 43.094 26.469 8.641 1 76.56 94 ALA B C 1
ATOM 8793 O O . ALA B 1 94 ? 42.906 27.641 8.367 1 76.56 94 ALA B O 1
ATOM 8794 N N . MET B 1 95 ? 42.562 25.422 8.062 1 73.12 95 MET B N 1
ATOM 8795 C CA . MET B 1 95 ? 41.5 25.688 7.09 1 73.12 95 MET B CA 1
ATOM 8796 C C . MET B 1 95 ? 40.156 25.859 7.789 1 73.12 95 MET B C 1
ATOM 8798 O O . MET B 1 95 ? 39.875 25.172 8.781 1 73.12 95 MET B O 1
ATOM 8802 N N . ARG B 1 96 ? 39.469 26.875 7.531 1 62.47 96 ARG B N 1
ATOM 8803 C CA . ARG B 1 96 ? 38.125 27.094 8.055 1 62.47 96 ARG B CA 1
ATOM 8804 C C . ARG B 1 96 ? 37.062 26.5 7.125 1 62.47 96 ARG B C 1
ATOM 8806 O O . ARG B 1 96 ? 37.25 26.484 5.906 1 62.47 96 ARG B O 1
ATOM 8813 N N . PRO B 1 97 ? 36.125 25.812 7.785 1 52.16 97 PRO B N 1
ATOM 8814 C CA . PRO B 1 97 ? 35.062 25.438 6.859 1 52.16 97 PRO B CA 1
ATOM 8815 C C . PRO B 1 97 ? 34.625 26.578 5.953 1 52.16 97 PRO B C 1
ATOM 8817 O O . PRO B 1 97 ? 34.688 27.75 6.359 1 52.16 97 PRO B O 1
ATOM 8820 N N . ASP B 1 98 ? 34.781 26.391 4.734 1 43.25 98 ASP B N 1
ATOM 8821 C CA . ASP B 1 98 ? 34.25 27.453 3.869 1 43.25 98 ASP B CA 1
ATOM 8822 C C . ASP B 1 98 ? 32.906 27.969 4.379 1 43.25 98 ASP B C 1
ATOM 8824 O O . ASP B 1 98 ? 31.859 27.344 4.133 1 43.25 98 ASP B O 1
ATOM 8828 N N . GLN B 1 99 ? 32.906 28.359 5.48 1 37.94 99 GLN B N 1
ATOM 8829 C CA . GLN B 1 99 ? 31.641 28.938 5.934 1 37.94 99 GLN B CA 1
ATOM 8830 C C . GLN B 1 99 ? 31.078 29.906 4.898 1 37.94 99 GLN B C 1
ATOM 8832 O O . GLN B 1 99 ? 29.859 30.031 4.754 1 37.94 99 GLN B O 1
ATOM 8837 N N . LEU B 1 100 ? 31.938 31 4.645 1 35.88 100 LEU B N 1
ATOM 8838 C CA . LEU B 1 100 ? 31.391 32.094 3.83 1 35.88 100 LEU B CA 1
ATOM 8839 C C . LEU B 1 100 ? 31 31.578 2.447 1 35.88 100 LEU B C 1
ATOM 8841 O O . LEU B 1 100 ? 30.062 32.094 1.828 1 35.88 100 LEU B O 1
ATOM 8845 N N . ALA B 1 101 ? 32 31.031 1.718 1 36.41 101 ALA B N 1
ATOM 8846 C CA . ALA B 1 101 ? 31.875 30.953 0.264 1 36.41 101 ALA B CA 1
ATOM 8847 C C . ALA B 1 101 ? 30.891 29.859 -0.148 1 36.41 101 ALA B C 1
ATOM 8849 O O . ALA B 1 101 ? 30.734 29.594 -1.339 1 36.41 101 ALA B O 1
ATOM 8850 N N . LEU B 1 102 ? 30.766 28.891 0.583 1 38.62 102 LEU B N 1
ATOM 8851 C CA . LEU B 1 102 ? 29.719 28.078 -0.011 1 38.62 102 LEU B CA 1
ATOM 8852 C C . LEU B 1 102 ? 28.422 28.891 -0.167 1 38.62 102 LEU B C 1
ATOM 8854 O O . LEU B 1 102 ? 27.766 29.203 0.824 1 38.62 102 LEU B O 1
ATOM 8858 N N . GLU B 1 103 ? 28.531 29.734 -0.916 1 47.19 103 GLU B N 1
ATOM 8859 C CA . GLU B 1 103 ? 27.312 30.422 -1.345 1 47.19 103 GLU B CA 1
ATOM 8860 C C . GLU B 1 103 ? 26.078 29.547 -1.165 1 47.19 103 GLU B C 1
ATOM 8862 O O . GLU B 1 103 ? 26 28.453 -1.732 1 47.19 103 GLU B O 1
ATOM 8867 N N . ASP B 1 104 ? 25.469 29.734 -0.059 1 65.06 104 ASP B N 1
ATOM 8868 C CA . ASP B 1 104 ? 24.203 29.062 0.223 1 65.06 104 ASP B CA 1
ATOM 8869 C C . ASP B 1 104 ? 23.328 29 -1.024 1 65.06 104 ASP B C 1
ATOM 8871 O O . ASP B 1 104 ? 23.172 30 -1.73 1 65.06 104 ASP B O 1
ATOM 8875 N N . VAL B 1 105 ? 23.359 27.938 -1.518 1 75 105 VAL B N 1
ATOM 8876 C CA . VAL B 1 105 ? 22.438 27.766 -2.637 1 75 105 VAL B CA 1
ATOM 8877 C C . VAL B 1 105 ? 21.047 27.422 -2.111 1 75 105 VAL B C 1
ATOM 8879 O O . VAL B 1 105 ? 20.906 26.828 -1.039 1 75 105 VAL B O 1
ATOM 8882 N N . VAL B 1 106 ? 20.219 28.047 -2.721 1 79.25 106 VAL B N 1
ATOM 8883 C CA . VAL B 1 106 ? 18.812 27.797 -2.391 1 79.25 106 VAL B CA 1
ATOM 8884 C C . VAL B 1 106 ? 18.109 27.172 -3.588 1 79.25 106 VAL B C 1
ATOM 8886 O O . VAL B 1 106 ? 18.391 27.516 -4.738 1 79.25 106 VAL B O 1
ATOM 8889 N N . VAL B 1 107 ? 17.375 26.219 -3.246 1 76.25 107 VAL B N 1
ATOM 8890 C CA . VAL B 1 107 ? 16.594 25.594 -4.301 1 76.25 107 VAL B CA 1
ATOM 8891 C C . VAL B 1 107 ? 15.445 26.516 -4.715 1 76.25 107 VAL B C 1
ATOM 8893 O O . VAL B 1 107 ? 14.703 27 -3.863 1 76.25 107 VAL B O 1
ATOM 8896 N N . VAL B 1 108 ? 15.414 26.797 -5.922 1 74.5 108 VAL B N 1
ATOM 8897 C CA . VAL B 1 108 ? 14.328 27.594 -6.461 1 74.5 108 VAL B CA 1
ATOM 8898 C C . VAL B 1 108 ? 13.844 27 -7.777 1 74.5 108 VAL B C 1
ATOM 8900 O O . VAL B 1 108 ? 14.625 26.812 -8.711 1 74.5 108 VAL B O 1
ATOM 8903 N N . GLY B 1 109 ? 12.648 26.703 -7.785 1 68.75 109 GLY B N 1
ATOM 8904 C CA . GLY B 1 109 ? 12.125 26.141 -9.023 1 68.75 109 GLY B CA 1
ATOM 8905 C C . GLY B 1 109 ? 12.766 24.828 -9.406 1 68.75 109 GLY B C 1
ATOM 8906 O O . GLY B 1 109 ? 12.766 23.875 -8.617 1 68.75 109 GLY B O 1
ATOM 8907 N N . TYR B 1 110 ? 13.148 24.734 -10.508 1 77 110 TYR B N 1
ATOM 8908 C CA . TYR B 1 110 ? 13.758 23.531 -11.062 1 77 110 TYR B CA 1
ATOM 8909 C C . TYR B 1 110 ? 15.273 23.688 -11.148 1 77 110 TYR B C 1
ATOM 8911 O O . TYR B 1 110 ? 15.914 23.141 -12.055 1 77 110 TYR B O 1
ATOM 8919 N N . GLY B 1 111 ? 15.742 24.531 -10.023 1 74.88 111 GLY B N 1
ATOM 8920 C CA . GLY B 1 111 ? 17.188 24.719 -9.984 1 74.88 111 GLY B CA 1
ATOM 8921 C C . GLY B 1 111 ? 17.688 25.25 -8.656 1 74.88 111 GLY B C 1
ATOM 8922 O O . GLY B 1 111 ? 16.922 25.344 -7.688 1 74.88 111 GLY B O 1
ATOM 8923 N N . VAL B 1 112 ? 18.984 25.391 -8.68 1 78.38 112 VAL B N 1
ATOM 8924 C CA . VAL B 1 112 ? 19.625 25.953 -7.496 1 78.38 112 VAL B CA 1
ATOM 8925 C C . VAL B 1 112 ? 20.219 27.312 -7.84 1 78.38 112 VAL B C 1
ATOM 8927 O O . VAL B 1 112 ? 20.656 27.547 -8.969 1 78.38 112 VAL B O 1
ATOM 8930 N N . THR B 1 113 ? 19.984 28.188 -6.988 1 81.12 113 THR B N 1
ATOM 8931 C CA . THR B 1 113 ? 20.531 29.531 -7.141 1 81.12 113 THR B CA 1
ATOM 8932 C C . THR B 1 113 ? 21.281 29.969 -5.883 1 81.12 113 THR B C 1
ATOM 8934 O O . THR B 1 113 ? 20.938 29.531 -4.777 1 81.12 113 THR B O 1
ATOM 8937 N N . LYS B 1 114 ? 22.234 30.766 -6.133 1 83 114 LYS B N 1
ATOM 8938 C CA . LYS B 1 114 ? 22.938 31.344 -4.984 1 83 114 LYS B CA 1
ATOM 8939 C C . LYS B 1 114 ? 22.047 32.344 -4.258 1 83 114 LYS B C 1
ATOM 8941 O O . LYS B 1 114 ? 21.297 33.094 -4.887 1 83 114 LYS B O 1
ATOM 8946 N N . LYS B 1 115 ? 22.188 32.344 -3.074 1 83.38 115 LYS B N 1
ATOM 8947 C CA . LYS B 1 115 ? 21.391 33.25 -2.254 1 83.38 115 LYS B CA 1
ATOM 8948 C C . LYS B 1 115 ? 21.594 34.688 -2.682 1 83.38 115 LYS B C 1
ATOM 8950 O O . LYS B 1 115 ? 20.656 35.5 -2.635 1 83.38 115 LYS B O 1
ATOM 8955 N N . ARG B 1 116 ? 22.828 35.031 -3.002 1 84.69 116 ARG B N 1
ATOM 8956 C CA . ARG B 1 116 ? 23.141 36.406 -3.408 1 84.69 116 ARG B CA 1
ATOM 8957 C C . ARG B 1 116 ? 22.406 36.781 -4.684 1 84.69 116 ARG B C 1
ATOM 8959 O O . ARG B 1 116 ? 22.078 37.938 -4.891 1 84.69 116 ARG B O 1
ATOM 8966 N N . ASP B 1 117 ? 22.078 35.844 -5.469 1 85 117 ASP B N 1
ATOM 8967 C CA . ASP B 1 117 ? 21.5 36.125 -6.781 1 85 117 ASP B CA 1
ATOM 8968 C C . ASP B 1 117 ? 19.984 35.938 -6.758 1 85 117 ASP B C 1
ATOM 8970 O O . ASP B 1 117 ? 19.328 35.969 -7.809 1 85 117 ASP B O 1
ATOM 8974 N N . LEU B 1 118 ? 19.484 35.812 -5.648 1 85.69 118 LEU B N 1
ATOM 8975 C CA . LEU B 1 118 ? 18.031 35.688 -5.531 1 85.69 118 LEU B CA 1
ATOM 8976 C C . LEU B 1 118 ? 17.344 37.031 -5.711 1 85.69 118 LEU B C 1
ATOM 8978 O O . LEU B 1 118 ? 17.734 38 -5.078 1 85.69 118 LEU B O 1
ATOM 8982 N N . ALA B 1 119 ? 16.375 37.094 -6.52 1 89.19 119 ALA B N 1
ATOM 8983 C CA . ALA B 1 119 ? 15.633 38.312 -6.742 1 89.19 119 ALA B CA 1
ATOM 8984 C C . ALA B 1 119 ? 14.227 38.219 -6.145 1 89.19 119 ALA B C 1
ATOM 8986 O O . ALA B 1 119 ? 13.477 39.219 -6.16 1 89.19 119 ALA B O 1
ATOM 8987 N N . GLY B 1 120 ? 13.875 37.125 -5.578 1 87.25 120 GLY B N 1
ATOM 8988 C CA . GLY B 1 120 ? 12.562 36.938 -4.977 1 87.25 120 GLY B CA 1
ATOM 8989 C C . GLY B 1 120 ? 12.617 36.781 -3.471 1 87.25 120 GLY B C 1
ATOM 8990 O O . GLY B 1 120 ? 13.695 36.812 -2.877 1 87.25 120 GLY B O 1
ATOM 8991 N N . ALA B 1 121 ? 11.422 36.75 -2.904 1 89.19 121 ALA B N 1
ATOM 8992 C CA . ALA B 1 121 ? 11.312 36.562 -1.456 1 89.19 121 ALA B CA 1
ATOM 8993 C C . ALA B 1 121 ? 11.289 35.094 -1.072 1 89.19 121 ALA B C 1
ATOM 8995 O O . ALA B 1 121 ? 10.32 34.375 -1.375 1 89.19 121 ALA B O 1
ATOM 8996 N N . ILE B 1 122 ? 12.266 34.656 -0.405 1 89.12 122 ILE B N 1
ATOM 8997 C CA . ILE B 1 122 ? 12.383 33.25 0.005 1 89.12 122 ILE B CA 1
ATOM 8998 C C . ILE B 1 122 ? 12.883 33.188 1.448 1 89.12 122 ILE B C 1
ATOM 9000 O O . ILE B 1 122 ? 13.75 33.969 1.853 1 89.12 122 ILE B O 1
ATOM 9004 N N . THR B 1 123 ? 12.273 32.344 2.191 1 89.44 123 THR B N 1
ATOM 9005 C CA . THR B 1 123 ? 12.766 32.031 3.523 1 89.44 123 THR B CA 1
ATOM 9006 C C . THR B 1 123 ? 13.289 30.594 3.57 1 89.44 123 THR B C 1
ATOM 9008 O O . THR B 1 123 ? 12.617 29.672 3.113 1 89.44 123 THR B O 1
ATOM 9011 N N . SER B 1 124 ? 14.453 30.422 4.105 1 89 124 SER B N 1
ATOM 9012 C CA . SER B 1 124 ? 15.078 29.109 4.184 1 89 124 SER B CA 1
ATOM 9013 C C . SER B 1 124 ? 15.25 28.672 5.633 1 89 124 SER B C 1
ATOM 9015 O O . SER B 1 124 ? 15.664 29.469 6.484 1 89 124 SER B O 1
ATOM 9017 N N . LEU B 1 125 ? 14.898 27.438 5.863 1 89.19 125 LEU B N 1
ATOM 9018 C CA . LEU B 1 125 ? 15.07 26.828 7.18 1 89.19 125 LEU B CA 1
ATOM 9019 C C . LEU B 1 125 ? 15.828 25.516 7.086 1 89.19 125 LEU B C 1
ATOM 9021 O O . LEU B 1 125 ? 15.617 24.734 6.152 1 89.19 125 LEU B O 1
ATOM 9025 N N . LYS B 1 126 ? 16.672 25.344 8.055 1 87.81 126 LYS B N 1
ATOM 9026 C CA . LYS B 1 126 ? 17.375 24.078 8.203 1 87.81 126 LYS B CA 1
ATOM 9027 C C . LYS B 1 126 ? 17.016 23.406 9.523 1 87.81 126 LYS B C 1
ATOM 9029 O O . LYS B 1 126 ? 17.562 23.75 10.57 1 87.81 126 LYS B O 1
ATOM 9034 N N . PRO B 1 127 ? 16.359 22.359 9.453 1 83.38 127 PRO B N 1
ATOM 9035 C CA . PRO B 1 127 ? 15.852 21.719 10.672 1 83.38 127 PRO B CA 1
ATOM 9036 C C . PRO B 1 127 ? 16.969 21.312 11.633 1 83.38 127 PRO B C 1
ATOM 9038 O O . PRO B 1 127 ? 16.797 21.391 12.852 1 83.38 127 PRO B O 1
ATOM 9041 N N . ASP B 1 128 ? 18.094 20.969 11.156 1 75.75 128 ASP B N 1
ATOM 9042 C CA . ASP B 1 128 ? 19.172 20.516 12.016 1 75.75 128 ASP B CA 1
ATOM 9043 C C . ASP B 1 128 ? 19.688 21.641 12.898 1 75.75 128 ASP B C 1
ATOM 9045 O O . ASP B 1 128 ? 20.281 21.391 13.953 1 75.75 128 ASP B O 1
ATOM 9049 N N . ASN B 1 129 ? 19.422 22.812 12.461 1 71 129 ASN B N 1
ATOM 9050 C CA . ASN B 1 129 ? 19.938 23.953 13.195 1 71 129 ASN B CA 1
ATOM 9051 C C . ASN B 1 129 ? 18.906 24.5 14.188 1 71 129 ASN B C 1
ATOM 9053 O O . ASN B 1 129 ? 19.188 25.438 14.93 1 71 129 ASN B O 1
ATOM 9057 N N . ILE B 1 130 ? 17.766 23.812 14.156 1 74.75 130 ILE B N 1
ATOM 9058 C CA . ILE B 1 130 ? 16.672 24.344 14.961 1 74.75 130 ILE B CA 1
ATOM 9059 C C . ILE B 1 130 ? 16.172 23.266 15.914 1 74.75 130 ILE B C 1
ATOM 9061 O O . ILE B 1 130 ? 15.734 22.188 15.484 1 74.75 130 ILE B O 1
ATOM 9065 N N . GLN B 1 131 ? 16.328 23.562 17.141 1 75.31 131 GLN B N 1
ATOM 9066 C CA . GLN B 1 131 ? 15.758 22.656 18.141 1 75.31 131 GLN B CA 1
ATOM 9067 C C . GLN B 1 131 ? 14.281 22.938 18.375 1 75.31 131 GLN B C 1
ATOM 9069 O O . GLN B 1 131 ? 13.922 23.844 19.125 1 75.31 131 GLN B O 1
ATOM 9074 N N . ALA B 1 132 ? 13.438 22.172 17.734 1 72.06 132 ALA B N 1
ATOM 9075 C CA . ALA B 1 132 ? 12.008 22.453 17.781 1 72.06 132 ALA B CA 1
ATOM 9076 C C . ALA B 1 132 ? 11.297 21.5 18.734 1 72.06 132 ALA B C 1
ATOM 9078 O O . ALA B 1 132 ? 10.062 21.5 18.828 1 72.06 132 ALA B O 1
ATOM 9079 N N . GLY B 1 133 ? 12.055 20.688 19.453 1 76.94 133 GLY B N 1
ATOM 9080 C CA . GLY B 1 133 ? 11.398 19.719 20.297 1 76.94 133 GLY B CA 1
ATOM 9081 C C . GLY B 1 133 ? 10.859 18.531 19.547 1 76.94 133 GLY B C 1
ATOM 9082 O O . GLY B 1 133 ? 11.406 18.141 18.5 1 76.94 133 GLY B O 1
ATOM 9083 N N . VAL B 1 134 ? 9.906 17.844 20.219 1 78.5 134 VAL B N 1
ATOM 9084 C CA . VAL B 1 134 ? 9.312 16.672 19.578 1 78.5 134 VAL B CA 1
ATOM 9085 C C . VAL B 1 134 ? 8.125 17.109 18.703 1 78.5 134 VAL B C 1
ATOM 9087 O O . VAL B 1 134 ? 7.129 17.625 19.219 1 78.5 134 VAL B O 1
ATOM 9090 N N . VAL B 1 135 ? 8.32 17 17.453 1 77.5 135 VAL B N 1
ATOM 9091 C CA . VAL B 1 135 ? 7.27 17.406 16.531 1 77.5 135 VAL B CA 1
ATOM 9092 C C . VAL B 1 135 ? 6.785 16.188 15.742 1 77.5 135 VAL B C 1
ATOM 9094 O O . VAL B 1 135 ? 7.59 15.438 15.188 1 77.5 135 VAL B O 1
ATOM 9097 N N . SER B 1 136 ? 5.449 16 15.742 1 73.56 136 SER B N 1
ATOM 9098 C CA . SER B 1 136 ? 4.863 14.867 15.039 1 73.56 136 SER B CA 1
ATOM 9099 C C . SER B 1 136 ? 4.645 15.18 13.562 1 73.56 136 SER B C 1
ATOM 9101 O O . SER B 1 136 ? 4.617 14.281 12.727 1 73.56 136 SER B O 1
ATOM 9103 N N . ASP B 1 137 ? 4.383 16.484 13.258 1 78.56 137 ASP B N 1
ATOM 9104 C CA . ASP B 1 137 ? 4.125 16.938 11.898 1 78.56 137 ASP B CA 1
ATOM 9105 C C . ASP B 1 137 ? 5.094 18.062 11.508 1 78.56 137 ASP B C 1
ATOM 9107 O O . ASP B 1 137 ? 5.34 18.969 12.289 1 78.56 137 ASP B O 1
ATOM 9111 N N . MET B 1 138 ? 5.574 18.016 10.328 1 77.88 138 MET B N 1
ATOM 9112 C CA . MET B 1 138 ? 6.574 18.969 9.852 1 77.88 138 MET B CA 1
ATOM 9113 C C . MET B 1 138 ? 6.016 20.391 9.844 1 77.88 138 MET B C 1
ATOM 9115 O O . MET B 1 138 ? 6.758 21.359 10.047 1 77.88 138 MET B O 1
ATOM 9119 N N . SER B 1 139 ? 4.746 20.438 9.625 1 77.25 139 SER B N 1
ATOM 9120 C CA . SER B 1 139 ? 4.152 21.766 9.57 1 77.25 139 SER B CA 1
ATOM 9121 C C . SER B 1 139 ? 4.266 22.484 10.914 1 77.25 139 SER B C 1
ATOM 9123 O O . SER B 1 139 ? 4.312 23.719 10.961 1 77.25 139 SER B O 1
ATOM 9125 N N . GLN B 1 140 ? 4.348 21.75 11.953 1 77.12 140 GLN B N 1
ATOM 9126 C CA . GLN B 1 140 ? 4.512 22.344 13.281 1 77.12 140 GLN B CA 1
ATOM 9127 C C . GLN B 1 140 ? 5.895 22.953 13.438 1 77.12 140 GLN B C 1
ATOM 9129 O O . GLN B 1 140 ? 6.078 23.891 14.227 1 77.12 140 GLN B O 1
ATOM 9134 N N . PHE B 1 141 ? 6.754 22.516 12.633 1 81.25 141 PHE B N 1
ATOM 9135 C CA . PHE B 1 141 ? 8.117 23.031 12.656 1 81.25 141 PHE B CA 1
ATOM 9136 C C . PHE B 1 141 ? 8.156 24.469 12.141 1 81.25 141 PHE B C 1
ATOM 9138 O O . PHE B 1 141 ? 9 25.25 12.562 1 81.25 141 PHE B O 1
ATOM 9145 N N . LEU B 1 142 ? 7.223 24.781 11.352 1 84.81 142 LEU B N 1
ATOM 9146 C CA . LEU B 1 142 ? 7.223 26.078 10.688 1 84.81 142 LEU B CA 1
ATOM 9147 C C . LEU B 1 142 ? 6.574 27.141 11.57 1 84.81 142 LEU B C 1
ATOM 9149 O O . LEU B 1 142 ? 6.734 28.344 11.328 1 84.81 142 LEU B O 1
ATOM 9153 N N . LYS B 1 143 ? 5.938 26.781 12.484 1 85.69 143 LYS B N 1
ATOM 9154 C CA . LYS B 1 143 ? 5.141 27.703 13.281 1 85.69 143 LYS B CA 1
ATOM 9155 C C . LYS B 1 143 ? 6.012 28.797 13.883 1 85.69 143 LYS B C 1
ATOM 9157 O O . LYS B 1 143 ? 6.895 28.516 14.703 1 85.69 143 LYS B O 1
ATOM 9162 N N . GLY B 1 144 ? 5.828 30.031 13.469 1 86.31 144 GLY B N 1
ATOM 9163 C CA . GLY B 1 144 ? 6.465 31.219 14.023 1 86.31 144 GLY B CA 1
ATOM 9164 C C . GLY B 1 144 ? 7.902 31.391 13.562 1 86.31 144 GLY B C 1
ATOM 9165 O O . GLY B 1 144 ? 8.594 32.312 14 1 86.31 144 GLY B O 1
ATOM 9166 N N . ARG B 1 145 ? 8.281 30.578 12.695 1 90.25 145 ARG B N 1
ATOM 9167 C CA . ARG B 1 145 ? 9.703 30.594 12.383 1 90.25 145 ARG B CA 1
ATOM 9168 C C . ARG B 1 145 ? 9.961 31.219 11.008 1 90.25 145 ARG B C 1
ATOM 9170 O O . ARG B 1 145 ? 11.102 31.531 10.664 1 90.25 145 ARG B O 1
ATOM 9177 N N . ALA B 1 146 ? 8.953 31.406 10.328 1 90.44 146 ALA B N 1
ATOM 9178 C CA . ALA B 1 146 ? 9.086 32 9 1 90.44 146 ALA B CA 1
ATOM 9179 C C . ALA B 1 146 ? 8.141 33.188 8.836 1 90.44 146 ALA B C 1
ATOM 9181 O O . ALA B 1 146 ? 6.945 33.094 9.117 1 90.44 146 ALA B O 1
ATOM 9182 N N . SER B 1 147 ? 8.742 34.25 8.398 1 91.25 147 SER B N 1
ATOM 9183 C CA . SER B 1 147 ? 7.895 35.438 8.156 1 91.25 147 SER B CA 1
ATOM 9184 C C . SER B 1 147 ? 6.93 35.188 7.004 1 91.25 147 SER B C 1
ATOM 9186 O O . SER B 1 147 ? 7.289 34.531 6.016 1 91.25 147 SER B O 1
ATOM 9188 N N . GLY B 1 148 ? 5.762 35.688 7.215 1 91.75 148 GLY B N 1
ATOM 9189 C CA . GLY B 1 148 ? 4.75 35.594 6.172 1 91.75 148 GLY B CA 1
ATOM 9190 C C . GLY B 1 148 ? 4.027 34.25 6.168 1 91.75 148 GLY B C 1
ATOM 9191 O O . GLY B 1 148 ? 3.164 34 5.32 1 91.75 148 GLY B O 1
ATOM 9192 N N . VAL B 1 149 ? 4.383 33.438 7.047 1 92.06 149 VAL B N 1
ATOM 9193 C CA . VAL B 1 149 ? 3.779 32.094 7.102 1 92.06 149 VAL B CA 1
ATOM 9194 C C . VAL B 1 149 ? 2.988 31.938 8.398 1 92.06 149 VAL B C 1
ATOM 9196 O O . VAL B 1 149 ? 3.527 32.156 9.492 1 92.06 149 VAL B O 1
ATOM 9199 N N . GLN B 1 150 ? 1.777 31.656 8.203 1 90.69 150 GLN B N 1
ATOM 9200 C CA . GLN B 1 150 ? 0.916 31.359 9.344 1 90.69 150 GLN B CA 1
ATOM 9201 C C . GLN B 1 150 ? 0.597 29.875 9.43 1 90.69 150 GLN B C 1
ATOM 9203 O O . GLN B 1 150 ? 0.1 29.281 8.469 1 90.69 150 GLN B O 1
ATOM 9208 N N . VAL B 1 151 ? 0.911 29.297 10.586 1 88.62 151 VAL B N 1
ATOM 9209 C CA . VAL B 1 151 ? 0.589 27.891 10.828 1 88.62 151 VAL B CA 1
ATOM 9210 C C . VAL B 1 151 ? -0.448 27.781 11.945 1 88.62 151 VAL B C 1
ATOM 9212 O O . VAL B 1 151 ? -0.23 28.281 13.055 1 88.62 151 VAL B O 1
ATOM 9215 N N . ARG B 1 152 ? -1.515 27.203 11.617 1 84.69 152 ARG B N 1
ATOM 9216 C CA . ARG B 1 152 ? -2.58 27.047 12.602 1 84.69 152 ARG B CA 1
ATOM 9217 C C . ARG B 1 152 ? -2.873 25.578 12.875 1 84.69 152 ARG B C 1
ATOM 9219 O O . ARG B 1 152 ? -2.945 24.766 11.938 1 84.69 152 ARG B O 1
ATOM 9226 N N . GLN B 1 153 ? -2.984 25.312 14.117 1 80.62 153 GLN B N 1
ATOM 9227 C CA . GLN B 1 153 ? -3.398 23.984 14.531 1 80.62 153 GLN B CA 1
ATOM 9228 C C . GLN B 1 153 ? -4.918 23.844 14.539 1 80.62 153 GLN B C 1
ATOM 9230 O O . GLN B 1 153 ? -5.609 24.672 15.156 1 80.62 153 GLN B O 1
ATOM 9235 N N . ASN B 1 154 ? -5.453 22.859 13.906 1 81.5 154 ASN B N 1
ATOM 9236 C CA . ASN B 1 154 ? -6.898 22.672 13.852 1 81.5 154 ASN B CA 1
ATOM 9237 C C . ASN B 1 154 ? -7.406 21.891 15.055 1 81.5 154 ASN B C 1
ATOM 9239 O O . ASN B 1 154 ? -8.562 22.016 15.453 1 81.5 154 ASN B O 1
ATOM 9243 N N . SER B 1 155 ? -6.543 21.016 15.531 1 86.94 155 SER B N 1
ATOM 9244 C CA . SER B 1 155 ? -6.871 20.219 16.703 1 86.94 155 SER B CA 1
ATOM 9245 C C . SER B 1 155 ? -5.609 19.766 17.438 1 86.94 155 SER B C 1
ATOM 9247 O O . SER B 1 155 ? -4.59 19.484 16.797 1 86.94 155 SER B O 1
ATOM 9249 N N . LEU B 1 156 ? -5.738 19.672 18.688 1 88.62 156 LEU B N 1
ATOM 9250 C CA . LEU B 1 156 ? -4.605 19.203 19.469 1 88.62 156 LEU B CA 1
ATOM 9251 C C . LEU B 1 156 ? -4.648 17.688 19.656 1 88.62 156 LEU B C 1
ATOM 9253 O O . LEU B 1 156 ? -3.787 17.125 20.328 1 88.62 156 LEU B O 1
ATOM 9257 N N . GLU B 1 157 ? -5.641 17.047 19.078 1 90.69 157 GLU B N 1
ATOM 9258 C CA . GLU B 1 157 ? -5.688 15.586 19.156 1 90.69 157 GLU B CA 1
ATOM 9259 C C . GLU B 1 157 ? -4.445 14.961 18.516 1 90.69 157 GLU B C 1
ATOM 9261 O O . GLU B 1 157 ? -3.781 15.594 17.688 1 90.69 157 GLU B O 1
ATOM 9266 N N . PRO B 1 158 ? -4.152 13.734 18.969 1 91 158 PRO B N 1
ATOM 9267 C CA . PRO B 1 158 ? -3.023 13.078 18.312 1 91 158 PRO B CA 1
ATOM 9268 C C . PRO B 1 158 ? -3.209 12.953 16.797 1 91 158 PRO B C 1
ATOM 9270 O O . PRO B 1 158 ? -4.277 12.555 16.328 1 91 158 PRO B O 1
ATOM 9273 N N . GLY B 1 159 ? -2.234 13.352 16.141 1 85 159 GLY B N 1
ATOM 9274 C CA . GLY B 1 159 ? -2.322 13.336 14.688 1 85 159 GLY B CA 1
ATOM 9275 C C . GLY B 1 159 ? -3.205 14.438 14.133 1 85 159 GLY B C 1
ATOM 9276 O O . GLY B 1 159 ? -3.684 14.344 13 1 85 159 GLY B O 1
ATOM 9277 N N . GLY B 1 160 ? -3.459 15.406 14.852 1 82.12 160 GLY B N 1
ATOM 9278 C CA . GLY B 1 160 ? -4.309 16.516 14.422 1 82.12 160 GLY B CA 1
ATOM 9279 C C . GLY B 1 160 ? -3.752 17.266 13.227 1 82.12 160 GLY B C 1
ATOM 9280 O O . GLY B 1 160 ? -2.537 17.406 13.094 1 82.12 160 GLY B O 1
ATOM 9281 N N . SER B 1 161 ? -4.613 17.766 12.453 1 78.44 161 SER B N 1
ATOM 9282 C CA . SER B 1 161 ? -4.223 18.438 11.211 1 78.44 161 SER B CA 1
ATOM 9283 C C . SER B 1 161 ? -3.758 19.859 11.469 1 78.44 161 SER B C 1
ATOM 9285 O O . SER B 1 161 ? -4.09 20.453 12.5 1 78.44 161 SER B O 1
ATOM 9287 N N . VAL B 1 162 ? -2.914 20.359 10.555 1 81 162 VAL B N 1
ATOM 9288 C CA . VAL B 1 162 ? -2.385 21.719 10.594 1 81 162 VAL B CA 1
ATOM 9289 C C . VAL B 1 162 ? -2.646 22.406 9.266 1 81 162 VAL B C 1
ATOM 9291 O O . VAL B 1 162 ? -2.646 21.766 8.211 1 81 162 VAL B O 1
ATOM 9294 N N . SER B 1 163 ? -2.961 23.609 9.375 1 87.19 163 SER B N 1
ATOM 9295 C CA . SER B 1 163 ? -3.143 24.422 8.172 1 87.19 163 SER B CA 1
ATOM 9296 C C . SER B 1 163 ? -2.057 25.484 8.055 1 87.19 163 SER B C 1
ATOM 9298 O O . SER B 1 163 ? -1.663 26.094 9.055 1 87.19 163 SER B O 1
ATOM 9300 N N . VAL B 1 164 ? -1.596 25.688 6.832 1 89.56 164 VAL B N 1
ATOM 9301 C CA . VAL B 1 164 ? -0.545 26.656 6.57 1 89.56 164 VAL B CA 1
ATOM 9302 C C . VAL B 1 164 ? -1.034 27.688 5.551 1 89.56 164 VAL B C 1
ATOM 9304 O O . VAL B 1 164 ? -1.66 27.328 4.551 1 89.56 164 VAL B O 1
ATOM 9307 N N . ARG B 1 165 ? -0.833 28.938 5.844 1 92.12 165 ARG B N 1
ATOM 9308 C CA . ARG B 1 165 ? -1.136 30.047 4.93 1 92.12 165 ARG B CA 1
ATOM 9309 C C . ARG B 1 165 ? 0.089 30.922 4.707 1 92.12 165 ARG B C 1
ATOM 9311 O O . ARG B 1 165 ? 0.77 31.297 5.664 1 92.12 165 ARG B O 1
ATOM 9318 N N . VAL B 1 166 ? 0.355 31.109 3.518 1 93.06 166 VAL B N 1
ATOM 9319 C CA . VAL B 1 166 ? 1.434 32.031 3.17 1 93.06 166 VAL B CA 1
ATOM 9320 C C . VAL B 1 166 ? 0.849 33.344 2.686 1 93.06 166 VAL B C 1
ATOM 9322 O O . VAL B 1 166 ? 0.16 33.406 1.662 1 93.06 166 VAL B O 1
ATOM 9325 N N . ARG B 1 167 ? 1.15 34.406 3.404 1 94.5 167 ARG B N 1
ATOM 9326 C CA . ARG B 1 167 ? 0.694 35.75 3.094 1 94.5 167 ARG B CA 1
ATOM 9327 C C . ARG B 1 167 ? -0.82 35.781 2.914 1 94.5 167 ARG B C 1
ATOM 9329 O O . ARG B 1 167 ? -1.322 36.375 1.953 1 94.5 167 ARG B O 1
ATOM 9336 N N . GLY B 1 168 ? -1.5 35 3.76 1 92.12 168 GLY B N 1
ATOM 9337 C CA . GLY B 1 168 ? -2.953 35.031 3.824 1 92.12 168 GLY B CA 1
ATOM 9338 C C . GLY B 1 168 ? -3.609 34.062 2.854 1 92.12 168 GLY B C 1
ATOM 9339 O O . GLY B 1 168 ? -2.928 33.406 2.059 1 92.12 168 GLY B O 1
ATOM 9340 N N . ALA B 1 169 ? -4.953 33.969 2.904 1 92 169 ALA B N 1
ATOM 9341 C CA . ALA B 1 169 ? -5.719 33.125 2.008 1 92 169 ALA B CA 1
ATOM 9342 C C . ALA B 1 169 ? -5.918 33.781 0.648 1 92 169 ALA B C 1
ATOM 9344 O O . ALA B 1 169 ? -6.152 35 0.568 1 92 169 ALA B O 1
ATOM 9345 N N . SER B 1 170 ? -5.824 32.969 -0.362 1 90 170 SER B N 1
ATOM 9346 C CA . SER B 1 170 ? -5.941 33.5 -1.712 1 90 170 SER B CA 1
ATOM 9347 C C . SER B 1 170 ? -7.316 33.219 -2.305 1 90 170 SER B C 1
ATOM 9349 O O . SER B 1 170 ? -7.664 33.75 -3.367 1 90 170 SER B O 1
ATOM 9351 N N . SER B 1 171 ? -8.039 32.375 -1.646 1 90.75 171 SER B N 1
ATOM 9352 C CA . SER B 1 171 ? -9.344 31.984 -2.18 1 90.75 171 SER B CA 1
ATOM 9353 C C . SER B 1 171 ? -10.367 31.812 -1.062 1 90.75 171 SER B C 1
ATOM 9355 O O . SER B 1 171 ? -10 31.641 0.102 1 90.75 171 SER B O 1
ATOM 9357 N N . VAL B 1 172 ? -11.602 31.844 -1.525 1 87.06 172 VAL B N 1
ATOM 9358 C CA . VAL B 1 172 ? -12.664 31.688 -0.54 1 87.06 172 VAL B CA 1
ATOM 9359 C C . VAL B 1 172 ? -13.234 30.266 -0.605 1 87.06 172 VAL B C 1
ATOM 9361 O O . VAL B 1 172 ? -13.82 29.781 0.363 1 87.06 172 VAL B O 1
ATOM 9364 N N . SER B 1 173 ? -13.031 29.641 -1.717 1 82.56 173 SER B N 1
ATOM 9365 C CA . SER B 1 173 ? -13.648 28.328 -1.876 1 82.56 173 SER B CA 1
ATOM 9366 C C . SER B 1 173 ? -12.641 27.297 -2.391 1 82.56 173 SER B C 1
ATOM 9368 O O . SER B 1 173 ? -12.828 26.094 -2.207 1 82.56 173 SER B O 1
ATOM 9370 N N . ALA B 1 174 ? -11.656 27.766 -3.027 1 82.62 174 ALA B N 1
ATOM 9371 C CA . ALA B 1 174 ? -10.648 26.859 -3.566 1 82.62 174 ALA B CA 1
ATOM 9372 C C . ALA B 1 174 ? -9.555 26.578 -2.539 1 82.62 174 ALA B C 1
ATOM 9374 O O . ALA B 1 174 ? -9.617 27.078 -1.409 1 82.62 174 ALA B O 1
ATOM 9375 N N . GLU B 1 175 ? -8.695 25.797 -2.953 1 83.81 175 GLU B N 1
ATOM 9376 C CA . GLU B 1 175 ? -7.609 25.391 -2.068 1 83.81 175 GLU B CA 1
ATOM 9377 C C . GLU B 1 175 ? -6.754 26.594 -1.657 1 83.81 175 GLU B C 1
ATOM 9379 O O . GLU B 1 175 ? -6.477 27.469 -2.473 1 83.81 175 GLU B O 1
ATOM 9384 N N . ASN B 1 176 ? -6.391 26.547 -0.342 1 88.62 176 ASN B N 1
ATOM 9385 C CA . ASN B 1 176 ? -5.578 27.641 0.174 1 88.62 176 ASN B CA 1
ATOM 9386 C C . ASN B 1 176 ? -4.266 27.141 0.771 1 88.62 176 ASN B C 1
ATOM 9388 O O . ASN B 1 176 ? -3.391 27.922 1.12 1 88.62 176 ASN B O 1
ATOM 9392 N N . GLU B 1 177 ? -4.117 25.844 0.901 1 89.31 177 GLU B N 1
ATOM 9393 C CA . GLU B 1 177 ? -2.857 25.281 1.396 1 89.31 177 GLU B CA 1
ATOM 9394 C C . GLU B 1 177 ? -1.735 25.484 0.381 1 89.31 177 GLU B C 1
ATOM 9396 O O . GLU B 1 177 ? -1.966 25.422 -0.828 1 89.31 177 GLU B O 1
ATOM 9401 N N . PRO B 1 178 ? -0.545 25.734 0.863 1 90.56 178 PRO B N 1
ATOM 9402 C CA . PRO B 1 178 ? 0.562 25.844 -0.089 1 90.56 178 PRO B CA 1
ATOM 9403 C C . PRO B 1 178 ? 0.864 24.516 -0.796 1 90.56 178 PRO B C 1
ATOM 9405 O O . PRO B 1 178 ? 0.453 23.453 -0.328 1 90.56 178 PRO B O 1
ATOM 9408 N N . LEU B 1 179 ? 1.519 24.688 -1.916 1 91.56 179 LEU B N 1
ATOM 9409 C CA . LEU B 1 179 ? 2.023 23.5 -2.602 1 91.56 179 LEU B CA 1
ATOM 9410 C C . LEU B 1 179 ? 3.275 22.969 -1.913 1 91.56 179 LEU B C 1
ATOM 9412 O O . LEU B 1 179 ? 4.219 23.719 -1.659 1 91.56 179 LEU B O 1
ATOM 9416 N N . TYR B 1 180 ? 3.271 21.781 -1.549 1 91.56 180 TYR B N 1
ATOM 9417 C CA . TYR B 1 180 ? 4.473 21.141 -1.026 1 91.56 180 TYR B CA 1
ATOM 9418 C C . TYR B 1 180 ? 5.207 20.391 -2.125 1 91.56 180 TYR B C 1
ATOM 9420 O O . TYR B 1 180 ? 4.594 19.641 -2.891 1 91.56 180 TYR B O 1
ATOM 9428 N N . VAL B 1 181 ? 6.434 20.609 -2.203 1 92.94 181 VAL B N 1
ATOM 9429 C CA . VAL B 1 181 ? 7.277 19.906 -3.158 1 92.94 181 VAL B CA 1
ATOM 9430 C C . VAL B 1 181 ? 8.414 19.203 -2.422 1 92.94 181 VAL B C 1
ATOM 9432 O O . VAL B 1 181 ? 9.32 19.859 -1.903 1 92.94 181 VAL B O 1
ATOM 9435 N N . ILE B 1 182 ? 8.43 17.922 -2.379 1 93.75 182 ILE B N 1
ATOM 9436 C CA . ILE B 1 182 ? 9.469 17.141 -1.718 1 93.75 182 ILE B CA 1
ATOM 9437 C C . ILE B 1 182 ? 10.422 16.562 -2.762 1 93.75 182 ILE B C 1
ATOM 9439 O O . ILE B 1 182 ? 10.086 15.602 -3.453 1 93.75 182 ILE B O 1
ATOM 9443 N N . ASP B 1 183 ? 11.539 17.062 -2.82 1 92.38 183 ASP B N 1
ATOM 9444 C CA . ASP B 1 183 ? 12.523 16.625 -3.805 1 92.38 183 ASP B CA 1
ATOM 9445 C C . ASP B 1 183 ? 11.914 16.578 -5.203 1 92.38 183 ASP B C 1
ATOM 9447 O O . ASP B 1 183 ? 12.047 15.578 -5.914 1 92.38 183 ASP B O 1
ATOM 9451 N N . GLY B 1 184 ? 11.109 17.547 -5.488 1 90.25 184 GLY B N 1
ATOM 9452 C CA . GLY B 1 184 ? 10.508 17.672 -6.809 1 90.25 184 GLY B CA 1
ATOM 9453 C C . GLY B 1 184 ? 9.109 17.062 -6.883 1 90.25 184 GLY B C 1
ATOM 9454 O O . GLY B 1 184 ? 8.367 17.344 -7.82 1 90.25 184 GLY B O 1
ATOM 9455 N N . PHE B 1 185 ? 8.672 16.266 -5.984 1 91.5 185 PHE B N 1
ATOM 9456 C CA . PHE B 1 185 ? 7.348 15.672 -5.953 1 91.5 185 PHE B CA 1
ATOM 9457 C C . PHE B 1 185 ? 6.328 16.641 -5.371 1 91.5 185 PHE B C 1
ATOM 9459 O O . PHE B 1 185 ? 6.461 17.078 -4.227 1 91.5 185 PHE B O 1
ATOM 9466 N N . GLN B 1 186 ? 5.32 16.922 -6.047 1 91.81 186 GLN B N 1
ATOM 9467 C CA . GLN B 1 186 ? 4.262 17.812 -5.59 1 91.81 186 GLN B CA 1
ATOM 9468 C C . GLN B 1 186 ? 3.201 17.047 -4.801 1 91.81 186 GLN B C 1
ATOM 9470 O O . GLN B 1 186 ? 2.662 16.047 -5.285 1 91.81 186 GLN B O 1
ATOM 9475 N N . THR B 1 187 ? 2.955 17.531 -3.648 1 88.94 187 THR B N 1
ATOM 9476 C CA . THR B 1 187 ? 1.957 16.844 -2.834 1 88.94 187 THR B CA 1
ATOM 9477 C C . THR B 1 187 ? 1.231 17.828 -1.925 1 88.94 187 THR B C 1
ATOM 9479 O O . THR B 1 187 ? 1.685 18.969 -1.741 1 88.94 187 THR B O 1
ATOM 9482 N N . ASP B 1 188 ? 0.059 17.328 -1.438 1 77 188 ASP B N 1
ATOM 9483 C CA . ASP B 1 188 ? -0.719 18.141 -0.502 1 77 188 ASP B CA 1
ATOM 9484 C C . ASP B 1 188 ? -0.627 17.578 0.915 1 77 188 ASP B C 1
ATOM 9486 O O . ASP B 1 188 ? -1.188 18.156 1.853 1 77 188 ASP B O 1
ATOM 9490 N N . ASN B 1 189 ? 0.113 16.5 1.059 1 72.81 189 ASN B N 1
ATOM 9491 C CA . ASN B 1 189 ? 0.147 15.805 2.344 1 72.81 189 ASN B CA 1
ATOM 9492 C C . ASN B 1 189 ? 1.54 15.844 2.965 1 72.81 189 ASN B C 1
ATOM 9494 O O . ASN B 1 189 ? 2.488 15.289 2.406 1 72.81 189 ASN B O 1
ATOM 9498 N N . MET B 1 190 ? 1.622 16.484 4.098 1 74.94 190 MET B N 1
ATOM 9499 C CA . MET B 1 190 ? 2.934 16.547 4.734 1 74.94 190 MET B CA 1
ATOM 9500 C C . MET B 1 190 ? 2.945 15.742 6.031 1 74.94 190 MET B C 1
ATOM 9502 O O . MET B 1 190 ? 3.963 15.688 6.727 1 74.94 190 MET B O 1
ATOM 9506 N N . THR B 1 191 ? 1.87 15.148 6.305 1 69.25 191 THR B N 1
ATOM 9507 C CA . THR B 1 191 ? 1.759 14.547 7.629 1 69.25 191 THR B CA 1
ATOM 9508 C C . THR B 1 191 ? 2.609 13.289 7.723 1 69.25 191 THR B C 1
ATOM 9510 O O . THR B 1 191 ? 2.859 12.781 8.82 1 69.25 191 THR B O 1
ATOM 9513 N N . GLN B 1 192 ? 3.162 12.891 6.711 1 76.19 192 GLN B N 1
ATOM 9514 C CA . GLN B 1 192 ? 3.805 11.578 6.789 1 76.19 192 GLN B CA 1
ATOM 9515 C C . GLN B 1 192 ? 5.316 11.695 6.609 1 76.19 192 GLN B C 1
ATOM 9517 O O . GLN B 1 192 ? 6.012 10.688 6.484 1 76.19 192 GLN B O 1
ATOM 9522 N N . LEU B 1 193 ? 5.82 12.93 6.688 1 84 193 LEU B N 1
ATOM 9523 C CA . LEU B 1 193 ? 7.262 13.141 6.57 1 84 193 LEU B CA 1
ATOM 9524 C C . LEU B 1 193 ? 7.875 13.445 7.934 1 84 193 LEU B C 1
ATOM 9526 O O . LEU B 1 193 ? 7.355 14.281 8.68 1 84 193 LEU B O 1
ATOM 9530 N N . ASN B 1 194 ? 8.953 12.789 8.203 1 86.75 194 ASN B N 1
ATOM 9531 C CA . ASN B 1 194 ? 9.688 13.055 9.438 1 86.75 194 ASN B CA 1
ATOM 9532 C C . ASN B 1 194 ? 10.641 14.234 9.273 1 86.75 194 ASN B C 1
ATOM 9534 O O . ASN B 1 194 ? 11.398 14.289 8.305 1 86.75 194 ASN B O 1
ATOM 9538 N N . VAL B 1 195 ? 10.633 15.078 10.188 1 85.88 195 VAL B N 1
ATOM 9539 C CA . VAL B 1 195 ? 11.422 16.297 10.125 1 85.88 195 VAL B CA 1
ATOM 9540 C C . VAL B 1 195 ? 12.914 15.961 10.094 1 85.88 195 VAL B C 1
ATOM 9542 O O . VAL B 1 195 ? 13.703 16.656 9.453 1 85.88 195 VAL B O 1
ATOM 9545 N N . ASP B 1 196 ? 13.289 14.875 10.711 1 87.88 196 ASP B N 1
ATOM 9546 C CA . ASP B 1 196 ? 14.695 14.508 10.805 1 87.88 196 ASP B CA 1
ATOM 9547 C C . ASP B 1 196 ? 15.242 14.07 9.445 1 87.88 196 ASP B C 1
ATOM 9549 O O . ASP B 1 196 ? 16.453 13.984 9.25 1 87.88 196 ASP B O 1
ATOM 9553 N N . ASP B 1 197 ? 14.422 13.859 8.555 1 91.62 197 ASP B N 1
ATOM 9554 C CA . ASP B 1 197 ? 14.844 13.477 7.215 1 91.62 197 ASP B CA 1
ATOM 9555 C C . ASP B 1 197 ? 15.039 14.711 6.328 1 91.62 197 ASP B C 1
ATOM 9557 O O . ASP B 1 197 ? 15.508 14.594 5.195 1 91.62 197 ASP B O 1
ATOM 9561 N N . ILE B 1 198 ? 14.742 15.844 6.828 1 92.31 198 ILE B N 1
ATOM 9562 C CA . ILE B 1 198 ? 14.75 17.062 6.023 1 92.31 198 ILE B CA 1
ATOM 9563 C C . ILE B 1 198 ? 16.094 17.766 6.172 1 92.31 198 ILE B C 1
ATOM 9565 O O . ILE B 1 198 ? 16.562 18 7.289 1 92.31 198 ILE B O 1
ATOM 9569 N N . GLU B 1 199 ? 16.656 18.078 5.094 1 92 199 GLU B N 1
ATOM 9570 C CA . GLU B 1 199 ? 17.891 18.859 5.062 1 92 199 GLU B CA 1
ATOM 9571 C C . GLU B 1 199 ? 17.594 20.359 5.121 1 92 199 GLU B C 1
ATOM 9573 O O . GLU B 1 199 ? 18.25 21.094 5.863 1 92 199 GLU B O 1
ATOM 9578 N N . SER B 1 200 ? 16.656 20.766 4.273 1 91.12 200 SER B N 1
ATOM 9579 C CA . SER B 1 200 ? 16.312 22.188 4.234 1 91.12 200 SER B CA 1
ATOM 9580 C C . SER B 1 200 ? 14.883 22.406 3.758 1 91.12 200 SER B C 1
ATOM 9582 O O . SER B 1 200 ? 14.305 21.531 3.1 1 91.12 200 SER B O 1
ATOM 9584 N N . ILE B 1 201 ? 14.297 23.484 4.152 1 91.62 201 ILE B N 1
ATOM 9585 C CA . ILE B 1 201 ? 12.969 23.938 3.742 1 91.62 201 ILE B CA 1
ATOM 9586 C C . ILE B 1 201 ? 13.055 25.344 3.168 1 91.62 201 ILE B C 1
ATOM 9588 O O . ILE B 1 201 ? 13.586 26.25 3.811 1 91.62 201 ILE B O 1
ATOM 9592 N N . GLU B 1 202 ? 12.625 25.547 1.923 1 92.44 202 GLU B N 1
ATOM 9593 C CA . GLU B 1 202 ? 12.523 26.875 1.312 1 92.44 202 GLU B CA 1
ATOM 9594 C C . GLU B 1 202 ? 11.062 27.266 1.095 1 92.44 202 GLU B C 1
ATOM 9596 O O . GLU B 1 202 ? 10.312 26.547 0.431 1 92.44 202 GLU B O 1
ATOM 9601 N N . ILE B 1 203 ? 10.68 28.312 1.63 1 93.25 203 ILE B N 1
ATOM 9602 C CA . ILE B 1 203 ? 9.328 28.812 1.438 1 93.25 203 ILE B CA 1
ATOM 9603 C C . ILE B 1 203 ? 9.352 29.953 0.412 1 93.25 203 ILE B C 1
ATOM 9605 O O . ILE B 1 203 ? 9.945 31 0.647 1 93.25 203 ILE B O 1
ATOM 9609 N N . LEU B 1 204 ? 8.758 29.672 -0.658 1 92.81 204 LEU B N 1
ATOM 9610 C CA . LEU B 1 204 ? 8.617 30.672 -1.709 1 92.81 204 LEU B CA 1
ATOM 9611 C C . LEU B 1 204 ? 7.34 31.469 -1.521 1 92.81 204 LEU B C 1
ATOM 9613 O O . LEU B 1 204 ? 6.238 30.922 -1.524 1 92.81 204 LEU B O 1
ATOM 9617 N N . LYS B 1 205 ? 7.469 32.781 -1.515 1 91.81 205 LYS B N 1
ATOM 9618 C CA . LYS B 1 205 ? 6.324 33.594 -1.077 1 91.81 205 LYS B CA 1
ATOM 9619 C C . LYS B 1 205 ? 5.855 34.531 -2.18 1 91.81 205 LYS B C 1
ATOM 9621 O O . LYS B 1 205 ? 4.688 34.906 -2.219 1 91.81 205 LYS B O 1
ATOM 9626 N N . ASP B 1 206 ? 6.742 34.969 -3.025 1 89.56 206 ASP B N 1
ATOM 9627 C CA . ASP B 1 206 ? 6.328 35.969 -4.023 1 89.56 206 ASP B CA 1
ATOM 9628 C C . ASP B 1 206 ? 6.102 35.281 -5.383 1 89.56 206 ASP B C 1
ATOM 9630 O O . ASP B 1 206 ? 6.438 34.125 -5.57 1 89.56 206 ASP B O 1
ATOM 9634 N N . ALA B 1 207 ? 5.605 36.031 -6.305 1 84.5 207 ALA B N 1
ATOM 9635 C CA . ALA B 1 207 ? 5.16 35.469 -7.582 1 84.5 207 ALA B CA 1
ATOM 9636 C C . ALA B 1 207 ? 6.344 35 -8.43 1 84.5 207 ALA B C 1
ATOM 9638 O O . ALA B 1 207 ? 6.242 34.031 -9.172 1 84.5 207 ALA B O 1
ATOM 9639 N N . SER B 1 208 ? 7.371 35.688 -8.359 1 82.81 208 SER B N 1
ATOM 9640 C CA . SER B 1 208 ? 8.508 35.344 -9.203 1 82.81 208 SER B CA 1
ATOM 9641 C C . SER B 1 208 ? 9.07 33.969 -8.852 1 82.81 208 SER B C 1
ATOM 9643 O O . SER B 1 208 ? 9.617 33.281 -9.711 1 82.81 208 SER B O 1
ATOM 9645 N N . THR B 1 209 ? 8.945 33.625 -7.707 1 80.69 209 THR B N 1
ATOM 9646 C CA . THR B 1 209 ? 9.5 32.344 -7.27 1 80.69 209 THR B CA 1
ATOM 9647 C C . THR B 1 209 ? 8.453 31.234 -7.363 1 80.69 209 THR B C 1
ATOM 9649 O O . THR B 1 209 ? 8.781 30.062 -7.605 1 80.69 209 THR B O 1
ATOM 9652 N N . THR B 1 210 ? 7.23 31.516 -7.16 1 81.75 210 THR B N 1
ATOM 9653 C CA . THR B 1 210 ? 6.184 30.5 -7.082 1 81.75 210 THR B CA 1
ATOM 9654 C C . THR B 1 210 ? 5.605 30.203 -8.469 1 81.75 210 THR B C 1
ATOM 9656 O O . THR B 1 210 ? 5.062 29.125 -8.703 1 81.75 210 THR B O 1
ATOM 9659 N N . ALA B 1 211 ? 5.781 31.109 -9.32 1 77.75 211 ALA B N 1
ATOM 9660 C CA . ALA B 1 211 ? 5.09 31.016 -10.602 1 77.75 211 ALA B CA 1
ATOM 9661 C C . ALA B 1 211 ? 5.57 29.812 -11.406 1 77.75 211 ALA B C 1
ATOM 9663 O O . ALA B 1 211 ? 4.812 29.234 -12.188 1 77.75 211 ALA B O 1
ATOM 9664 N N . ILE B 1 212 ? 6.691 29.453 -11.148 1 81 212 ILE B N 1
ATOM 9665 C CA . ILE B 1 212 ? 7.262 28.359 -11.906 1 81 212 ILE B CA 1
ATOM 9666 C C . ILE B 1 212 ? 6.551 27.047 -11.539 1 81 212 ILE B C 1
ATOM 9668 O O . ILE B 1 212 ? 6.621 26.062 -12.281 1 81 212 ILE B O 1
ATOM 9672 N N . TYR B 1 213 ? 5.875 27.109 -10.531 1 83.19 213 TYR B N 1
ATOM 9673 C CA . TYR B 1 213 ? 5.152 25.906 -10.109 1 83.19 213 TYR B CA 1
ATOM 9674 C C . TYR B 1 213 ? 3.682 26 -10.5 1 83.19 213 TYR B C 1
ATOM 9676 O O . TYR B 1 213 ? 2.924 25.047 -10.305 1 83.19 213 TYR B O 1
ATOM 9684 N N . GLY B 1 214 ? 3.301 27.094 -11.008 1 77.06 214 GLY B N 1
ATOM 9685 C CA . GLY B 1 214 ? 1.99 27.219 -11.625 1 77.06 214 GLY B CA 1
ATOM 9686 C C . GLY B 1 214 ? 0.875 27.422 -10.617 1 77.06 214 GLY B C 1
ATOM 9687 O O . GLY B 1 214 ? 1.018 28.188 -9.672 1 77.06 214 GLY B O 1
ATOM 9688 N N . ALA B 1 215 ? -0.431 26.781 -10.945 1 72.75 215 ALA B N 1
ATOM 9689 C CA . ALA B 1 215 ? -1.724 27 -10.312 1 72.75 215 ALA B CA 1
ATOM 9690 C C . ALA B 1 215 ? -1.627 26.844 -8.797 1 72.75 215 ALA B C 1
ATOM 9692 O O . ALA B 1 215 ? -2.295 27.547 -8.039 1 72.75 215 ALA B O 1
ATOM 9693 N N . ARG B 1 216 ? -0.842 26.109 -8.281 1 72.31 216 ARG B N 1
ATOM 9694 C CA . ARG B 1 216 ? -0.849 25.953 -6.832 1 72.31 216 ARG B CA 1
ATOM 9695 C C . ARG B 1 216 ? 0.228 26.828 -6.188 1 72.31 216 ARG B C 1
ATOM 9697 O O . ARG B 1 216 ? 0.301 26.922 -4.961 1 72.31 216 ARG B O 1
ATOM 9704 N N . GLY B 1 217 ? 0.777 27.562 -6.891 1 79.38 217 GLY B N 1
ATOM 9705 C CA . GLY B 1 217 ? 1.802 28.453 -6.367 1 79.38 217 GLY B CA 1
ATOM 9706 C C . GLY B 1 217 ? 1.237 29.734 -5.781 1 79.38 217 GLY B C 1
ATOM 9707 O O . GLY B 1 217 ? 1.924 30.438 -5.039 1 79.38 217 GLY B O 1
ATOM 9708 N N . ALA B 1 218 ? -0.015 29.969 -6.117 1 80.62 218 ALA B N 1
ATOM 9709 C CA . ALA B 1 218 ? -0.644 31.188 -5.617 1 80.62 218 ALA B CA 1
ATOM 9710 C C . ALA B 1 218 ? -0.711 31.188 -4.09 1 80.62 218 ALA B C 1
ATOM 9712 O O . ALA B 1 218 ? -0.69 32.25 -3.457 1 80.62 218 ALA B O 1
ATOM 9713 N N . ASN B 1 219 ? -0.778 30.047 -3.545 1 88.38 219 ASN B N 1
ATOM 9714 C CA . ASN B 1 219 ? -0.891 29.906 -2.098 1 88.38 219 ASN B CA 1
ATOM 9715 C C . ASN B 1 219 ? 0.477 29.734 -1.442 1 88.38 219 ASN B C 1
ATOM 9717 O O . ASN B 1 219 ? 0.566 29.453 -0.246 1 88.38 219 ASN B O 1
ATOM 9721 N N . GLY B 1 220 ? 1.527 29.922 -2.195 1 90.38 220 GLY B N 1
ATOM 9722 C CA . GLY B 1 220 ? 2.871 29.672 -1.691 1 90.38 220 GLY B CA 1
ATOM 9723 C C . GLY B 1 220 ? 3.369 28.266 -1.972 1 90.38 220 GLY B C 1
ATOM 9724 O O . GLY B 1 220 ? 2.574 27.359 -2.211 1 90.38 220 GLY B O 1
ATOM 9725 N N . VAL B 1 221 ? 4.672 28.188 -2.041 1 92.12 221 VAL B N 1
ATOM 9726 C CA . VAL B 1 221 ? 5.277 26.875 -2.268 1 92.12 221 VAL B CA 1
ATOM 9727 C C . VAL B 1 221 ? 6.289 26.578 -1.162 1 92.12 221 VAL B C 1
ATOM 9729 O O . VAL B 1 221 ? 7.098 27.438 -0.802 1 92.12 221 VAL B O 1
ATOM 9732 N N . ILE B 1 222 ? 6.199 25.453 -0.627 1 92.62 222 ILE B N 1
ATOM 9733 C CA . ILE B 1 222 ? 7.176 24.969 0.349 1 92.62 222 ILE B CA 1
ATOM 9734 C C . ILE B 1 222 ? 7.992 23.828 -0.254 1 92.62 222 ILE B C 1
ATOM 9736 O O . ILE B 1 222 ? 7.484 22.719 -0.446 1 92.62 222 ILE B O 1
ATOM 9740 N N . LEU B 1 223 ? 9.211 24.141 -0.472 1 93.12 223 LEU B N 1
ATOM 9741 C CA . LEU B 1 223 ? 10.133 23.156 -1.013 1 93.12 223 LEU B CA 1
ATOM 9742 C C . LEU B 1 223 ? 10.852 22.406 0.109 1 93.12 223 LEU B C 1
ATOM 9744 O O . LEU B 1 223 ? 11.43 23.031 1.003 1 93.12 223 LEU B O 1
ATOM 9748 N N . ILE B 1 224 ? 10.836 21.188 0.042 1 93.06 224 ILE B N 1
ATOM 9749 C CA . ILE B 1 224 ? 11.5 20.344 1.035 1 93.06 224 ILE B CA 1
ATOM 9750 C C . ILE B 1 224 ? 12.586 19.516 0.363 1 93.06 224 ILE B C 1
ATOM 9752 O O . ILE B 1 224 ? 12.305 18.766 -0.583 1 93.06 224 ILE B O 1
ATOM 9756 N N . THR B 1 225 ? 13.727 19.734 0.806 1 92.94 225 THR B N 1
ATOM 9757 C CA . THR B 1 225 ? 14.844 18.906 0.39 1 92.94 225 THR B CA 1
ATOM 9758 C C . THR B 1 225 ? 15.203 17.891 1.479 1 92.94 225 THR B C 1
ATOM 9760 O O . THR B 1 225 ? 15.484 18.266 2.617 1 92.94 225 THR B O 1
ATOM 9763 N N . THR B 1 226 ? 15.227 16.672 1.161 1 93.88 226 THR B N 1
ATOM 9764 C CA . THR B 1 226 ? 15.516 15.641 2.154 1 93.88 226 THR B CA 1
ATOM 9765 C C . THR B 1 226 ? 17 15.305 2.164 1 93.88 226 THR B C 1
ATOM 9767 O O . THR B 1 226 ? 17.734 15.648 1.229 1 93.88 226 THR B O 1
ATOM 9770 N N . LYS B 1 227 ? 17.391 14.773 3.221 1 93.62 227 LYS B N 1
ATOM 9771 C CA . LYS B 1 227 ? 18.797 14.43 3.408 1 93.62 227 LYS B CA 1
ATOM 9772 C C . LYS B 1 227 ? 19.266 13.406 2.375 1 93.62 227 LYS B C 1
ATOM 9774 O O . LYS B 1 227 ? 18.5 12.508 2.002 1 93.62 227 LYS B O 1
ATOM 9779 N N . LYS B 1 228 ? 20.531 13.672 1.935 1 90.88 228 LYS B N 1
ATOM 9780 C CA . LYS B 1 228 ? 21.172 12.766 0.987 1 90.88 228 LYS B CA 1
ATOM 9781 C C . LYS B 1 228 ? 22.516 12.266 1.537 1 90.88 228 LYS B C 1
ATOM 9783 O O . LYS B 1 228 ? 23.016 12.797 2.525 1 90.88 228 LYS B O 1
ATOM 9788 N N . GLY B 1 229 ? 22.984 11.234 0.868 1 85.94 229 GLY B N 1
ATOM 9789 C CA . GLY B 1 229 ? 24.312 10.781 1.234 1 85.94 229 GLY B CA 1
ATOM 9790 C C . GLY B 1 229 ? 25.422 11.695 0.725 1 85.94 229 GLY B C 1
ATOM 9791 O O . GLY B 1 229 ? 25.234 12.398 -0.267 1 85.94 229 GLY B O 1
ATOM 9792 N N . LYS B 1 230 ? 26.391 11.727 1.51 1 80.69 230 LYS B N 1
ATOM 9793 C CA . LYS B 1 230 ? 27.594 12.461 1.092 1 80.69 230 LYS B CA 1
ATOM 9794 C C . LYS B 1 230 ? 28.781 11.523 0.963 1 80.69 230 LYS B C 1
ATOM 9796 O O . LYS B 1 230 ? 28.922 10.57 1.732 1 80.69 230 LYS B O 1
ATOM 9801 N N . ALA B 1 231 ? 29.547 11.828 -0.127 1 77.88 231 ALA B N 1
ATOM 9802 C CA . ALA B 1 231 ? 30.734 11 -0.33 1 77.88 231 ALA B CA 1
ATOM 9803 C C . ALA B 1 231 ? 31.656 11.078 0.875 1 77.88 231 ALA B C 1
ATOM 9805 O O . ALA B 1 231 ? 31.859 12.148 1.453 1 77.88 231 ALA B O 1
ATOM 9806 N N . GLY B 1 232 ? 32.25 9.875 1.215 1 72.5 232 GLY B N 1
ATOM 9807 C CA . GLY B 1 232 ? 33.188 9.805 2.334 1 72.5 232 GLY B CA 1
ATOM 9808 C C . GLY B 1 232 ? 32.781 8.789 3.385 1 72.5 232 GLY B C 1
ATOM 9809 O O . GLY B 1 232 ? 32.375 7.672 3.053 1 72.5 232 GLY B O 1
ATOM 9810 N N . GLN B 1 233 ? 32.75 9.312 4.625 1 66.12 233 GLN B N 1
ATOM 9811 C CA . GLN B 1 233 ? 32.5 8.391 5.727 1 66.12 233 GLN B CA 1
ATOM 9812 C C . GLN B 1 233 ? 31 8.148 5.914 1 66.12 233 GLN B C 1
ATOM 9814 O O . GLN B 1 233 ? 30.188 9.031 5.637 1 66.12 233 GLN B O 1
ATOM 9819 N N . VAL B 1 234 ? 30.703 6.926 6.277 1 79.38 234 VAL B N 1
ATOM 9820 C CA . VAL B 1 234 ? 29.344 6.527 6.613 1 79.38 234 VAL B CA 1
ATOM 9821 C C . VAL B 1 234 ? 28.953 7.121 7.961 1 79.38 234 VAL B C 1
ATOM 9823 O O . VAL B 1 234 ? 29.719 7.051 8.93 1 79.38 234 VAL B O 1
ATOM 9826 N N . HIS B 1 235 ? 27.906 7.824 7.918 1 84.69 235 HIS B N 1
ATOM 9827 C CA . HIS B 1 235 ? 27.391 8.461 9.117 1 84.69 235 HIS B CA 1
ATOM 9828 C C . HIS B 1 235 ? 26.109 7.77 9.602 1 84.69 235 HIS B C 1
ATOM 9830 O O . HIS B 1 235 ? 25.125 7.699 8.867 1 84.69 235 HIS B O 1
ATOM 9836 N N . VAL B 1 236 ? 26.188 7.164 10.828 1 88.06 236 VAL B N 1
ATOM 9837 C CA . VAL B 1 236 ? 25.031 6.543 11.445 1 88.06 236 VAL B CA 1
ATOM 9838 C C . VAL B 1 236 ? 24.547 7.395 12.617 1 88.06 236 VAL B C 1
ATOM 9840 O O . VAL B 1 236 ? 25.344 7.766 13.484 1 88.06 236 VAL B O 1
ATOM 9843 N N . GLU B 1 237 ? 23.281 7.648 12.641 1 92 237 GLU B N 1
ATOM 9844 C CA . GLU B 1 237 ? 22.703 8.477 13.695 1 92 237 GLU B CA 1
ATOM 9845 C C . GLU B 1 237 ? 21.469 7.828 14.297 1 92 237 GLU B C 1
ATOM 9847 O O . GLU B 1 237 ? 20.594 7.355 13.57 1 92 237 GLU B O 1
ATOM 9852 N N . TYR B 1 238 ? 21.422 7.703 15.547 1 92.06 238 TYR B N 1
ATOM 9853 C CA . TYR B 1 238 ? 20.25 7.266 16.281 1 92.06 238 TYR B CA 1
ATOM 9854 C C . TYR B 1 238 ? 19.734 8.367 17.203 1 92.06 238 TYR B C 1
ATOM 9856 O O . TYR B 1 238 ? 20.516 8.961 17.953 1 92.06 238 TYR B O 1
ATOM 9864 N N . SER B 1 239 ? 18.5 8.602 17.125 1 93.56 239 SER B N 1
ATOM 9865 C CA . SER B 1 239 ? 17.906 9.617 17.984 1 93.56 239 SER B CA 1
ATOM 9866 C C . SER B 1 239 ? 16.656 9.094 18.688 1 93.56 239 SER B C 1
ATOM 9868 O O . SER B 1 239 ? 15.891 8.32 18.109 1 93.56 239 SER B O 1
ATOM 9870 N N . ASN B 1 240 ? 16.5 9.438 19.875 1 94.19 240 ASN B N 1
ATOM 9871 C CA . ASN B 1 240 ? 15.305 9.172 20.688 1 94.19 240 ASN B CA 1
ATOM 9872 C C . ASN B 1 240 ? 14.836 10.43 21.422 1 94.19 240 ASN B C 1
ATOM 9874 O O . ASN B 1 240 ? 15.633 11.133 22.031 1 94.19 240 ASN B O 1
ATOM 9878 N N . SER B 1 241 ? 13.562 10.719 21.219 1 92.75 241 SER B N 1
ATOM 9879 C CA . SER B 1 241 ? 12.945 11.844 21.906 1 92.75 241 SER B CA 1
ATOM 9880 C C . SER B 1 241 ? 11.648 11.43 22.594 1 92.75 241 SER B C 1
ATOM 9882 O O . SER B 1 241 ? 10.719 10.953 21.938 1 92.75 241 SER B O 1
ATOM 9884 N N . SER B 1 242 ? 11.594 11.625 23.891 1 94.75 242 SER B N 1
ATOM 9885 C CA . SER B 1 242 ? 10.406 11.336 24.688 1 94.75 242 SER B CA 1
ATOM 9886 C C . SER B 1 242 ? 9.828 12.617 25.281 1 94.75 242 SER B C 1
ATOM 9888 O O . SER B 1 242 ? 10.57 13.508 25.703 1 94.75 242 SER B O 1
ATOM 9890 N N . ALA B 1 243 ? 8.523 12.703 25.25 1 94.88 243 ALA B N 1
ATOM 9891 C CA . ALA B 1 243 ? 7.867 13.906 25.75 1 94.88 243 ALA B CA 1
ATOM 9892 C C . ALA B 1 243 ? 6.664 13.555 26.625 1 94.88 243 ALA B C 1
ATOM 9894 O O . ALA B 1 243 ? 5.734 12.883 26.172 1 94.88 243 ALA B O 1
ATOM 9895 N N . ALA B 1 244 ? 6.691 13.969 27.828 1 96.19 244 ALA B N 1
ATOM 9896 C CA . ALA B 1 244 ? 5.543 13.82 28.719 1 96.19 244 ALA B CA 1
ATOM 9897 C C . ALA B 1 244 ? 4.523 14.938 28.484 1 96.19 244 ALA B C 1
ATOM 9899 O O . ALA B 1 244 ? 4.867 16.125 28.531 1 96.19 244 ALA B O 1
ATOM 9900 N N . LYS B 1 245 ? 3.309 14.578 28.25 1 94.56 245 LYS B N 1
ATOM 9901 C CA . LYS B 1 245 ? 2.211 15.531 28.062 1 94.56 245 LYS B CA 1
ATOM 9902 C C . LYS B 1 245 ? 1.389 15.656 29.344 1 94.56 245 LYS B C 1
ATOM 9904 O O . LYS B 1 245 ? 0.806 14.68 29.812 1 94.56 245 LYS B O 1
ATOM 9909 N N . LEU B 1 246 ? 1.347 16.812 29.812 1 95.31 246 LEU B N 1
ATOM 9910 C CA . LEU B 1 246 ? 0.582 17.078 31.031 1 95.31 246 LEU B CA 1
ATOM 9911 C C . LEU B 1 246 ? -0.618 17.969 30.719 1 95.31 246 LEU B C 1
ATOM 9913 O O . LEU B 1 246 ? -0.46 19.078 30.172 1 95.31 246 LEU B O 1
ATOM 9917 N N . MET B 1 247 ? -1.75 17.5 31.125 1 93.38 247 MET B N 1
ATOM 9918 C CA . MET B 1 247 ? -2.98 18.25 30.875 1 93.38 247 MET B CA 1
ATOM 9919 C C . MET B 1 247 ? -2.943 19.609 31.547 1 93.38 247 MET B C 1
ATOM 9921 O O . MET B 1 247 ? -2.473 19.75 32.688 1 93.38 247 MET B O 1
ATOM 9925 N N . TYR B 1 248 ? -3.365 20.547 30.812 1 90.19 248 TYR B N 1
ATOM 9926 C CA . TYR B 1 248 ? -3.518 21.906 31.312 1 90.19 248 TYR B CA 1
ATOM 9927 C C . TYR B 1 248 ? -4.949 22.406 31.141 1 90.19 248 TYR B C 1
ATOM 9929 O O . TYR B 1 248 ? -5.43 22.516 30.016 1 90.19 248 TYR B O 1
ATOM 9937 N N . ASN B 1 249 ? -5.664 22.641 32.188 1 90.69 249 ASN B N 1
ATOM 9938 C CA . ASN B 1 249 ? -7.039 23.141 32.125 1 90.69 249 ASN B CA 1
ATOM 9939 C C . ASN B 1 249 ? -7.133 24.578 32.594 1 90.69 249 ASN B C 1
ATOM 9941 O O . ASN B 1 249 ? -7.082 24.859 33.812 1 90.69 249 ASN B O 1
ATOM 9945 N N . PRO B 1 250 ? -7.395 25.469 31.719 1 89.06 250 PRO B N 1
ATOM 9946 C CA . PRO B 1 250 ? -7.516 26.875 32.094 1 89.06 250 PRO B CA 1
ATOM 9947 C C . PRO B 1 250 ? -8.93 27.25 32.531 1 89.06 250 PRO B C 1
ATOM 9949 O O . PRO B 1 250 ? -9.156 28.344 33.031 1 89.06 250 PRO B O 1
ATOM 9952 N N . TRP B 1 251 ? -9.891 26.391 32.375 1 92.62 251 TRP B N 1
ATOM 9953 C CA . TRP B 1 251 ? -11.281 26.688 32.719 1 92.62 251 TRP B CA 1
ATOM 9954 C C . TRP B 1 251 ? -11.461 26.719 34.25 1 92.62 251 TRP B C 1
ATOM 9956 O O . TRP B 1 251 ? -10.945 25.844 34.938 1 92.62 251 TRP B O 1
ATOM 9966 N N . ASP B 1 252 ? -12.086 27.734 34.656 1 92.94 252 ASP B N 1
ATOM 9967 C CA . ASP B 1 252 ? -12.484 27.797 36.062 1 92.94 252 ASP B CA 1
ATOM 9968 C C . ASP B 1 252 ? -13.891 27.234 36.25 1 92.94 252 ASP B C 1
ATOM 9970 O O . ASP B 1 252 ? -14.859 27.984 36.375 1 92.94 252 ASP B O 1
ATOM 9974 N N . LEU B 1 253 ? -13.984 26.031 36.375 1 95.56 253 LEU B N 1
ATOM 9975 C CA . LEU B 1 253 ? -15.258 25.344 36.5 1 95.56 253 LEU B CA 1
ATOM 9976 C C . LEU B 1 253 ? -15.719 25.312 37.969 1 95.56 253 LEU B C 1
ATOM 9978 O O . LEU B 1 253 ? -14.906 25.172 38.875 1 95.56 253 LEU B O 1
ATOM 9982 N N . LEU B 1 254 ? -17.031 25.406 38.094 1 96.5 254 LEU B N 1
ATOM 9983 C CA . LEU B 1 254 ? -17.594 25.328 39.438 1 96.5 254 LEU B CA 1
ATOM 9984 C C . LEU B 1 254 ? -17.547 23.906 39.969 1 96.5 254 LEU B C 1
ATOM 9986 O O . LEU B 1 254 ? -17.781 22.953 39.219 1 96.5 254 LEU B O 1
ATOM 9990 N N . ASP B 1 255 ? -17.125 23.828 41.219 1 95.88 255 ASP B N 1
ATOM 9991 C CA . ASP B 1 255 ? -17.156 22.5 41.844 1 95.88 255 ASP B CA 1
ATOM 9992 C C . ASP B 1 255 ? -18.531 22.172 42.375 1 95.88 255 ASP B C 1
ATOM 9994 O O . ASP B 1 255 ? -19.5 22.891 42.125 1 95.88 255 ASP B O 1
ATOM 9998 N N . ALA B 1 256 ? -18.641 21.062 43.031 1 97.12 256 ALA B N 1
ATOM 9999 C CA . ALA B 1 256 ? -19.938 20.594 43.5 1 97.12 256 ALA B CA 1
ATOM 10000 C C . ALA B 1 256 ? -20.562 21.562 44.5 1 97.12 256 ALA B C 1
ATOM 10002 O O . ALA B 1 256 ? -21.734 21.938 44.375 1 97.12 256 ALA B O 1
ATOM 10003 N N . GLY B 1 257 ? -19.781 21.922 45.531 1 97.12 257 GLY B N 1
ATOM 10004 C CA . GLY B 1 257 ? -20.281 22.859 46.531 1 97.12 257 GLY B CA 1
ATOM 10005 C C . GLY B 1 257 ? -20.719 24.188 45.938 1 97.12 257 GLY B C 1
ATOM 10006 O O . GLY B 1 257 ? -21.781 24.703 46.281 1 97.12 257 GLY B O 1
ATOM 10007 N N . GLU B 1 258 ? -19.969 24.703 45.094 1 96.94 258 GLU B N 1
ATOM 10008 C CA . GLU B 1 258 ? -20.266 25.984 44.469 1 96.94 258 GLU B CA 1
ATOM 10009 C C . GLU B 1 258 ? -21.531 25.875 43.594 1 96.94 258 GLU B C 1
ATOM 10011 O O . GLU B 1 258 ? -22.344 26.797 43.562 1 96.94 258 GLU B O 1
ATOM 10016 N N . THR B 1 259 ? -21.625 24.812 42.906 1 96.69 259 THR B N 1
ATOM 10017 C CA . THR B 1 259 ? -22.781 24.625 42.031 1 96.69 259 THR B CA 1
ATOM 10018 C C . THR B 1 259 ? -24.062 24.5 42.844 1 96.69 259 THR B C 1
ATOM 10020 O O . THR B 1 259 ? -25.094 25.094 42.5 1 96.69 259 THR B O 1
ATOM 10023 N N . ILE B 1 260 ? -24.047 23.719 43.844 1 96.88 260 ILE B N 1
ATOM 10024 C CA . ILE B 1 260 ? -25.203 23.516 44.719 1 96.88 260 ILE B CA 1
ATOM 10025 C C . ILE B 1 260 ? -25.609 24.844 45.375 1 96.88 260 ILE B C 1
ATOM 10027 O O . ILE B 1 260 ? -26.797 25.203 45.375 1 96.88 260 ILE B O 1
ATOM 10031 N N . ALA B 1 261 ? -24.641 25.531 45.844 1 96.75 261 ALA B N 1
ATOM 10032 C CA . ALA B 1 261 ? -24.891 26.828 46.469 1 96.75 261 ALA B CA 1
ATOM 10033 C C . ALA B 1 261 ? -25.5 27.797 45.438 1 96.75 261 ALA B C 1
ATOM 10035 O O . ALA B 1 261 ? -26.422 28.562 45.781 1 96.75 261 ALA B O 1
ATOM 10036 N N . LEU B 1 262 ? -24.953 27.797 44.312 1 96.44 262 LEU B N 1
ATOM 10037 C CA . LEU B 1 262 ? -25.469 28.688 43.281 1 96.44 262 LEU B CA 1
ATOM 10038 C C . LEU B 1 262 ? -26.922 28.344 42.938 1 96.44 262 LEU B C 1
ATOM 10040 O O . LEU B 1 262 ? -27.766 29.234 42.844 1 96.44 262 LEU B O 1
ATOM 10044 N N . GLU B 1 263 ? -27.203 27.125 42.75 1 95.38 263 GLU B N 1
ATOM 10045 C CA . GLU B 1 263 ? -28.562 26.719 42.375 1 95.38 263 GLU B CA 1
ATOM 10046 C C . GLU B 1 263 ? -29.562 27.078 43.469 1 95.38 263 GLU B C 1
ATOM 10048 O O . GLU B 1 263 ? -30.672 27.5 43.188 1 95.38 263 GLU B O 1
ATOM 10053 N N . ARG B 1 264 ? -29.172 26.891 44.688 1 95.38 264 ARG B N 1
ATOM 10054 C CA . ARG B 1 264 ? -30.031 27.25 45.812 1 95.38 264 ARG B CA 1
ATOM 10055 C C . ARG B 1 264 ? -30.25 28.766 45.875 1 95.38 264 ARG B C 1
ATOM 10057 O O . ARG B 1 264 ? -31.375 29.234 46.094 1 95.38 264 ARG B O 1
ATOM 10064 N N . ARG B 1 265 ? -29.203 29.438 45.688 1 95 265 ARG B N 1
ATOM 10065 C CA . ARG B 1 265 ? -29.297 30.891 45.688 1 95 265 ARG B CA 1
ATOM 10066 C C . ARG B 1 265 ? -30.25 31.391 44.625 1 95 265 ARG B C 1
ATOM 10068 O O . ARG B 1 265 ? -31.047 32.312 44.844 1 95 265 ARG B O 1
ATOM 10075 N N . LEU B 1 266 ? -30.125 30.812 43.469 1 95.31 266 LEU B N 1
ATOM 10076 C CA . LEU B 1 266 ? -31 31.203 42.375 1 95.31 266 LEU B CA 1
ATOM 10077 C C . LEU B 1 266 ? -32.469 30.969 42.719 1 95.31 266 LEU B C 1
ATOM 10079 O O . LEU B 1 266 ? -33.312 31.797 42.406 1 95.31 266 LEU B O 1
ATOM 10083 N N . TYR B 1 267 ? -32.719 29.922 43.406 1 94.06 267 TYR B N 1
ATOM 10084 C CA . TYR B 1 267 ? -34.062 29.656 43.875 1 94.06 267 TYR B CA 1
ATOM 10085 C C . TYR B 1 267 ? -34.5 30.672 44.938 1 94.06 267 TYR B C 1
ATOM 10087 O O . TYR B 1 267 ? -35.625 31.203 44.844 1 94.06 267 TYR B O 1
ATOM 10095 N N . GLU B 1 268 ? -33.688 30.984 45.75 1 93.62 268 GLU B N 1
ATOM 10096 C CA . GLU B 1 268 ? -34 31.891 46.844 1 93.62 268 GLU B CA 1
ATOM 10097 C C . GLU B 1 268 ? -34.188 33.312 46.344 1 93.62 268 GLU B C 1
ATOM 10099 O O . GLU B 1 268 ? -34.969 34.062 46.906 1 93.62 268 GLU B O 1
ATOM 10104 N N . GLN B 1 269 ? -33.562 33.562 45.312 1 93.31 269 GLN B N 1
ATOM 10105 C CA . GLN B 1 269 ? -33.562 34.938 44.812 1 93.31 269 GLN B CA 1
ATOM 10106 C C . GLN B 1 269 ? -34.531 35.094 43.656 1 93.31 269 GLN B C 1
ATOM 10108 O O . GLN B 1 269 ? -34.625 36.188 43.062 1 93.31 269 GLN B O 1
ATOM 10113 N N . ASP B 1 270 ? -35.094 34.094 43.219 1 89.69 270 ASP B N 1
ATOM 10114 C CA . ASP B 1 270 ? -36.062 34.188 42.125 1 89.69 270 ASP B CA 1
ATOM 10115 C C . ASP B 1 270 ? -37.406 33.625 42.5 1 89.69 270 ASP B C 1
ATOM 10117 O O . ASP B 1 270 ? -37.625 32.406 42.5 1 89.69 270 ASP B O 1
ATOM 10121 N N . PRO B 1 271 ? -38.344 34.469 42.688 1 86.94 271 PRO B N 1
ATOM 10122 C CA . PRO B 1 271 ? -39.656 34.031 43.156 1 86.94 271 PRO B CA 1
ATOM 10123 C C . PRO B 1 271 ? -40.406 33.188 42.094 1 86.94 271 PRO B C 1
ATOM 10125 O O . PRO B 1 271 ? -41.375 32.5 42.438 1 86.94 271 PRO B O 1
ATOM 10128 N N . THR B 1 272 ? -39.938 33.312 40.875 1 82.38 272 THR B N 1
ATOM 10129 C CA . THR B 1 272 ? -40.656 32.594 39.844 1 82.38 272 THR B CA 1
ATOM 10130 C C . THR B 1 272 ? -40.312 31.109 39.875 1 82.38 272 THR B C 1
ATOM 10132 O O . THR B 1 272 ? -41 30.281 39.312 1 82.38 272 THR B O 1
ATOM 10135 N N . MET B 1 273 ? -39.219 30.812 40.531 1 88 273 MET B N 1
ATOM 10136 C CA . MET B 1 273 ? -38.844 29.406 40.656 1 88 273 MET B CA 1
ATOM 10137 C C . MET B 1 273 ? -39.656 28.75 41.781 1 88 273 MET B C 1
ATOM 10139 O O . MET B 1 273 ? -39.719 29.25 42.906 1 88 273 MET B O 1
ATOM 10143 N N . THR B 1 274 ? -40.188 27.625 41.375 1 87.75 274 THR B N 1
ATOM 10144 C CA . THR B 1 274 ? -41.156 27.031 42.312 1 87.75 274 THR B CA 1
ATOM 10145 C C . THR B 1 274 ? -40.5 25.938 43.156 1 87.75 274 THR B C 1
ATOM 10147 O O . THR B 1 274 ? -41.062 25.5 44.156 1 87.75 274 THR B O 1
ATOM 10150 N N . SER B 1 275 ? -39.406 25.5 42.656 1 89.88 275 SER B N 1
ATOM 10151 C CA . SER B 1 275 ? -38.719 24.422 43.406 1 89.88 275 SER B CA 1
ATOM 10152 C C . SER B 1 275 ? -37.219 24.531 43.281 1 89.88 275 SER B C 1
ATOM 10154 O O . SER B 1 275 ? -36.719 25.188 42.375 1 89.88 275 SER B O 1
ATOM 10156 N N . SER B 1 276 ? -36.656 24.031 44.25 1 92.06 276 SER B N 1
ATOM 10157 C CA . SER B 1 276 ? -35.188 23.875 44.219 1 92.06 276 SER B CA 1
ATOM 10158 C C . SER B 1 276 ? -34.781 22.422 44.438 1 92.06 276 SER B C 1
ATOM 10160 O O . SER B 1 276 ? -35.375 21.703 45.25 1 92.06 276 SER B O 1
ATOM 10162 N N . ARG B 1 277 ? -33.75 22.062 43.688 1 91.38 277 ARG B N 1
ATOM 10163 C CA . ARG B 1 277 ? -33.219 20.703 43.812 1 91.38 277 ARG B CA 1
ATOM 10164 C C . ARG B 1 277 ? -32.562 20.5 45.188 1 91.38 277 ARG B C 1
ATOM 10166 O O . ARG B 1 277 ? -32.531 19.391 45.688 1 91.38 277 ARG B O 1
ATOM 10173 N N . TRP B 1 278 ? -32.094 21.656 45.781 1 95.62 278 TRP B N 1
ATOM 10174 C CA . TRP B 1 278 ? -31.266 21.531 46.969 1 95.62 278 TRP B CA 1
ATOM 10175 C C . TRP B 1 278 ? -31.906 22.281 48.156 1 95.62 278 TRP B C 1
ATOM 10177 O O . TRP B 1 278 ? -32.5 23.344 47.969 1 95.62 278 TRP B O 1
ATOM 10187 N N . THR B 1 279 ? -31.703 21.688 49.312 1 93.44 279 THR B N 1
ATOM 10188 C CA . THR B 1 279 ? -32.156 22.328 50.531 1 93.44 279 THR B CA 1
ATOM 10189 C C . THR B 1 279 ? -31.156 23.375 51 1 93.44 279 THR B C 1
ATOM 10191 O O . THR B 1 279 ? -30.016 23.406 50.531 1 93.44 279 THR B O 1
ATOM 10194 N N . ALA B 1 280 ? -31.625 24.188 51.906 1 90.94 280 ALA B N 1
ATOM 10195 C CA . ALA B 1 280 ? -30.734 25.188 52.5 1 90.94 280 ALA B CA 1
ATOM 10196 C C . ALA B 1 280 ? -29.562 24.531 53.188 1 90.94 280 ALA B C 1
ATOM 10198 O O . ALA B 1 280 ? -28.453 25.078 53.219 1 90.94 280 ALA B O 1
ATOM 10199 N N . GLU B 1 281 ? -29.812 23.406 53.812 1 93.38 281 GLU B N 1
ATOM 10200 C CA . GLU B 1 281 ? -28.766 22.672 54.5 1 93.38 281 GLU B CA 1
ATOM 10201 C C . GLU B 1 281 ? -27.75 22.109 53.531 1 93.38 281 GLU B C 1
ATOM 10203 O O . GLU B 1 281 ? -26.531 22.156 53.781 1 93.38 281 GLU B O 1
ATOM 10208 N N . GLN B 1 282 ? -28.25 21.609 52.469 1 95.44 282 GLN B N 1
ATOM 10209 C CA . GLN B 1 282 ? -27.359 21.016 51.469 1 95.44 282 GLN B CA 1
ATOM 10210 C C . GLN B 1 282 ? -26.5 22.094 50.812 1 95.44 282 GLN B C 1
ATOM 10212 O O . GLN B 1 282 ? -25.359 21.828 50.406 1 95.44 282 GLN B O 1
ATOM 10217 N N . ALA B 1 283 ? -26.984 23.188 50.656 1 95.75 283 ALA B N 1
ATOM 10218 C CA . ALA B 1 283 ? -26.297 24.297 50 1 95.75 283 ALA B CA 1
ATOM 10219 C C . ALA B 1 283 ? -25.078 24.75 50.812 1 95.75 283 ALA B C 1
ATOM 10221 O O . ALA B 1 283 ? -24.219 25.469 50.312 1 95.75 283 ALA B O 1
ATOM 10222 N N . LYS B 1 284 ? -24.906 24.25 52 1 94.94 284 LYS B N 1
ATOM 10223 C CA . LYS B 1 284 ? -23.75 24.562 52.844 1 94.94 284 LYS B CA 1
ATOM 10224 C C . LYS B 1 284 ? -22.578 23.641 52.531 1 94.94 284 LYS B C 1
ATOM 10226 O O . LYS B 1 284 ? -21.453 23.891 52.969 1 94.94 284 LYS B O 1
ATOM 10231 N N . PHE B 1 285 ? -22.875 22.75 51.688 1 95.75 285 PHE B N 1
ATOM 10232 C CA . PHE B 1 285 ? -21.844 21.797 51.281 1 95.75 285 PHE B CA 1
ATOM 10233 C C . PHE B 1 285 ? -20.703 22.516 50.562 1 95.75 285 PHE B C 1
ATOM 10235 O O . PHE B 1 285 ? -20.953 23.391 49.75 1 95.75 285 PHE B O 1
ATOM 10242 N N . ARG B 1 286 ? -19.359 22.266 50.875 1 93.75 286 ARG B N 1
ATOM 10243 C CA . ARG B 1 286 ? -18.234 22.953 50.25 1 93.75 286 ARG B CA 1
ATOM 10244 C C . ARG B 1 286 ? -17.266 21.953 49.625 1 93.75 286 ARG B C 1
ATOM 10246 O O . ARG B 1 286 ? -16.172 22.328 49.188 1 93.75 286 ARG B O 1
ATOM 10253 N N . GLY B 1 287 ? -17.672 20.781 49.562 1 94.69 287 GLY B N 1
ATOM 10254 C CA . GLY B 1 287 ? -16.812 19.812 48.906 1 94.69 287 GLY B CA 1
ATOM 10255 C C . GLY B 1 287 ? -16.703 20.016 47.406 1 94.69 287 GLY B C 1
ATOM 10256 O O . GLY B 1 287 ? -17.609 20.562 46.781 1 94.69 287 GLY B O 1
ATOM 10257 N N . ARG B 1 288 ? -15.688 19.562 46.75 1 95.38 288 ARG B N 1
ATOM 10258 C CA . ARG B 1 288 ? -15.383 19.828 45.344 1 95.38 288 ARG B CA 1
ATOM 10259 C C . ARG B 1 288 ? -16.141 18.859 44.438 1 95.38 288 ARG B C 1
ATOM 10261 O O . ARG B 1 288 ? -16.484 19.219 43.312 1 95.38 288 ARG B O 1
ATOM 10268 N N . GLY B 1 289 ? -16.438 17.703 44.844 1 96.5 289 GLY B N 1
ATOM 10269 C CA . GLY B 1 289 ? -17.078 16.703 44 1 96.5 289 GLY B CA 1
ATOM 10270 C C . GLY B 1 289 ? -16.172 16.125 42.938 1 96.5 289 GLY B C 1
ATOM 10271 O O . GLY B 1 289 ? -14.992 15.867 43.188 1 96.5 289 GLY B O 1
ATOM 10272 N N . THR B 1 290 ? -16.766 15.852 41.781 1 96.12 290 THR B N 1
ATOM 10273 C CA . THR B 1 290 ? -16.031 15.172 40.719 1 96.12 290 THR B CA 1
ATOM 10274 C C . THR B 1 290 ? -15.508 16.172 39.688 1 96.12 290 THR B C 1
ATOM 10276 O O . THR B 1 290 ? -16.281 16.984 39.156 1 96.12 290 THR B O 1
ATOM 10279 N N . ASP B 1 291 ? -14.195 16.172 39.438 1 95.31 291 ASP B N 1
ATOM 10280 C CA . ASP B 1 291 ? -13.609 16.875 38.281 1 95.31 291 ASP B CA 1
ATOM 10281 C C . ASP B 1 291 ? -13.633 16.016 37.031 1 95.31 291 ASP B C 1
ATOM 10283 O O . ASP B 1 291 ? -12.703 15.242 36.812 1 95.31 291 ASP B O 1
ATOM 10287 N N . TRP B 1 292 ? -14.578 16.234 36.281 1 95.31 292 TRP B N 1
ATOM 10288 C CA . TRP B 1 292 ? -14.836 15.352 35.156 1 95.31 292 TRP B CA 1
ATOM 10289 C C . TRP B 1 292 ? -13.758 15.508 34.094 1 95.31 292 TRP B C 1
ATOM 10291 O O . TRP B 1 292 ? -13.469 14.562 33.344 1 95.31 292 TRP B O 1
ATOM 10301 N N . VAL B 1 293 ? -13.18 16.672 33.906 1 94.69 293 VAL B N 1
ATOM 10302 C CA . VAL B 1 293 ? -12.086 16.844 32.938 1 94.69 293 VAL B CA 1
ATOM 10303 C C . VAL B 1 293 ? -10.898 15.977 33.375 1 94.69 293 VAL B C 1
ATOM 10305 O O . VAL B 1 293 ? -10.289 15.305 32.531 1 94.69 293 VAL B O 1
ATOM 10308 N N . ARG B 1 294 ? -10.617 15.992 34.531 1 94.19 294 ARG B N 1
ATOM 10309 C CA . ARG B 1 294 ? -9.516 15.188 35.031 1 94.19 294 ARG B CA 1
ATOM 10310 C C . ARG B 1 294 ? -9.82 13.703 34.906 1 94.19 294 ARG B C 1
ATOM 10312 O O . ARG B 1 294 ? -8.938 12.914 34.562 1 94.19 294 ARG B O 1
ATOM 10319 N N . GLU B 1 295 ? -11.078 13.328 35.219 1 94.62 295 GLU B N 1
ATOM 10320 C CA . GLU B 1 295 ? -11.469 11.922 35.188 1 94.62 295 GLU B CA 1
ATOM 10321 C C . GLU B 1 295 ? -11.383 11.367 33.75 1 94.62 295 GLU B C 1
ATOM 10323 O O . GLU B 1 295 ? -11.156 10.172 33.562 1 94.62 295 GLU B O 1
ATOM 10328 N N . THR B 1 296 ? -11.547 12.18 32.844 1 96 296 THR B N 1
ATOM 10329 C CA . THR B 1 296 ? -11.641 11.719 31.469 1 96 296 THR B CA 1
ATOM 10330 C C . THR B 1 296 ? -10.328 11.93 30.734 1 96 296 THR B C 1
ATOM 10332 O O . THR B 1 296 ? -10.211 11.609 29.547 1 96 296 THR B O 1
ATOM 10335 N N . THR B 1 297 ? -9.367 12.531 31.328 1 95.69 297 THR B N 1
ATOM 10336 C CA . THR B 1 297 ? -8.07 12.773 30.719 1 95.69 297 THR B CA 1
ATOM 10337 C C . THR B 1 297 ? -6.969 12.016 31.453 1 95.69 297 THR B C 1
ATOM 10339 O O . THR B 1 297 ? -7.207 11.461 32.531 1 95.69 297 THR B O 1
ATOM 10342 N N . ARG B 1 298 ? -5.828 11.898 30.812 1 95.56 298 ARG B N 1
ATOM 10343 C CA . ARG B 1 298 ? -4.656 11.25 31.391 1 95.56 298 ARG B CA 1
ATOM 10344 C C . ARG B 1 298 ? -3.371 11.922 30.922 1 95.56 298 ARG B C 1
ATOM 10346 O O . ARG B 1 298 ? -3.363 12.609 29.906 1 95.56 298 ARG B O 1
ATOM 10353 N N . ASN B 1 299 ? -2.369 11.852 31.719 1 95.75 299 ASN B N 1
ATOM 10354 C CA . ASN B 1 299 ? -1.034 12.219 31.25 1 95.75 299 ASN B CA 1
ATOM 10355 C C . ASN B 1 299 ? -0.393 11.109 30.438 1 95.75 299 ASN B C 1
ATOM 10357 O O . ASN B 1 299 ? -0.57 9.922 30.734 1 95.75 299 ASN B O 1
ATOM 10361 N N . THR B 1 300 ? 0.246 11.531 29.469 1 96 300 THR B N 1
ATOM 10362 C CA . THR B 1 300 ? 0.78 10.523 28.547 1 96 300 THR B CA 1
ATOM 10363 C C . THR B 1 300 ? 2.219 10.852 28.172 1 96 300 THR B C 1
ATOM 10365 O O . THR B 1 300 ? 2.738 11.906 28.531 1 96 300 THR B O 1
ATOM 10368 N N . VAL B 1 301 ? 2.9 9.852 27.469 1 96.06 301 VAL B N 1
ATOM 10369 C CA . VAL B 1 301 ? 4.262 10.047 26.969 1 96.06 301 VAL B CA 1
ATOM 10370 C C . VAL B 1 301 ? 4.312 9.766 25.469 1 96.06 301 VAL B C 1
ATOM 10372 O O . VAL B 1 301 ? 3.898 8.695 25.031 1 96.06 301 VAL B O 1
ATOM 10375 N N . THR B 1 302 ? 4.734 10.758 24.734 1 94.94 302 THR B N 1
ATOM 10376 C CA . THR B 1 302 ? 5.016 10.602 23.312 1 94.94 302 THR B CA 1
ATOM 10377 C C . THR B 1 302 ? 6.457 10.164 23.094 1 94.94 302 THR B C 1
ATOM 10379 O O . THR B 1 302 ? 7.371 10.625 23.781 1 94.94 302 THR B O 1
ATOM 10382 N N . ASN B 1 303 ? 6.664 9.234 22.203 1 95.19 303 ASN B N 1
ATOM 10383 C CA . ASN B 1 303 ? 8.008 8.734 21.922 1 95.19 303 ASN B CA 1
ATOM 10384 C C . ASN B 1 303 ? 8.281 8.695 20.422 1 95.19 303 ASN B C 1
ATOM 10386 O O . ASN B 1 303 ? 7.484 8.164 19.656 1 95.19 303 ASN B O 1
ATOM 10390 N N . LEU B 1 304 ? 9.391 9.32 20 1 93.62 304 LEU B N 1
ATOM 10391 C CA . LEU B 1 304 ? 9.859 9.289 18.625 1 93.62 304 LEU B CA 1
ATOM 10392 C C . LEU B 1 304 ? 11.266 8.695 18.531 1 93.62 304 LEU B C 1
ATOM 10394 O O . LEU B 1 304 ? 12.188 9.188 19.188 1 93.62 304 LEU B O 1
ATOM 10398 N N . GLN B 1 305 ? 11.438 7.684 17.844 1 93.62 305 GLN B N 1
ATOM 10399 C CA . GLN B 1 305 ? 12.727 7.055 17.578 1 93.62 305 GLN B CA 1
ATOM 10400 C C . GLN B 1 305 ? 13.062 7.09 16.094 1 93.62 305 GLN B C 1
ATOM 10402 O O . GLN B 1 305 ? 12.18 6.93 15.242 1 93.62 305 GLN B O 1
ATOM 10407 N N . GLN B 1 306 ? 14.344 7.34 15.805 1 92.88 306 GLN B N 1
ATOM 10408 C CA . GLN B 1 306 ? 14.773 7.352 14.406 1 92.88 306 GLN B CA 1
ATOM 10409 C C . GLN B 1 306 ? 16.188 6.797 14.266 1 92.88 306 GLN B C 1
ATOM 10411 O O . GLN B 1 306 ? 17.047 7.062 15.102 1 92.88 306 GLN B O 1
ATOM 10416 N N . LEU B 1 307 ? 16.422 6.039 13.305 1 91.06 307 LEU B N 1
ATOM 10417 C CA . LEU B 1 307 ? 17.719 5.547 12.859 1 91.06 307 LEU B CA 1
ATOM 10418 C C . LEU B 1 307 ? 17.984 5.953 11.414 1 91.06 307 LEU B C 1
ATOM 10420 O O . LEU B 1 307 ? 17.125 5.816 10.555 1 91.06 307 LEU B O 1
ATOM 10424 N N . SER B 1 308 ? 19.125 6.566 11.172 1 92.25 308 SER B N 1
ATOM 10425 C CA . SER B 1 308 ? 19.469 6.938 9.805 1 92.25 308 SER B CA 1
ATOM 10426 C C . SER B 1 308 ? 20.922 6.582 9.492 1 92.25 308 SER B C 1
ATOM 10428 O O . SER B 1 308 ? 21.781 6.594 10.383 1 92.25 308 SER B O 1
ATOM 10430 N N . VAL B 1 309 ? 21.172 6.289 8.305 1 88.25 309 VAL B N 1
ATOM 10431 C CA . VAL B 1 309 ? 22.5 5.992 7.785 1 88.25 309 VAL B CA 1
ATOM 10432 C C . VAL B 1 309 ? 22.734 6.738 6.473 1 88.25 309 VAL B C 1
ATOM 10434 O O . VAL B 1 309 ? 21.828 6.809 5.633 1 88.25 309 VAL B O 1
ATOM 10437 N N . SER B 1 310 ? 23.828 7.395 6.355 1 90.06 310 SER B N 1
ATOM 10438 C CA . SER B 1 310 ? 24.172 8.117 5.133 1 90.06 310 SER B CA 1
ATOM 10439 C C . SER B 1 310 ? 25.641 7.926 4.781 1 90.06 310 SER B C 1
ATOM 10441 O O . SER B 1 310 ? 26.484 7.781 5.668 1 90.06 310 SER B O 1
ATOM 10443 N N . GLY B 1 311 ? 25.953 7.871 3.541 1 84.88 311 GLY B N 1
ATOM 10444 C CA . GLY B 1 311 ? 27.328 7.738 3.082 1 84.88 311 GLY B CA 1
ATOM 10445 C C . GLY B 1 311 ? 27.438 7.367 1.615 1 84.88 311 GLY B C 1
ATOM 10446 O O . GLY B 1 311 ? 26.453 7.457 0.874 1 84.88 311 GLY B O 1
ATOM 10447 N N . GLY B 1 312 ? 28.672 7.219 1.181 1 81.62 312 GLY B N 1
ATOM 10448 C CA . GLY B 1 312 ? 28.891 6.77 -0.185 1 81.62 312 GLY B CA 1
ATOM 10449 C C . GLY B 1 312 ? 30.25 7.191 -0.74 1 81.62 312 GLY B C 1
ATOM 10450 O O . GLY B 1 312 ? 31.172 7.473 0.019 1 81.62 312 GLY B O 1
ATOM 10451 N N . SER B 1 313 ? 30.344 6.961 -2.043 1 79.19 313 SER B N 1
ATOM 10452 C CA . SER B 1 313 ? 31.516 7.344 -2.805 1 79.19 313 SER B CA 1
ATOM 10453 C C . SER B 1 313 ? 31.188 8.414 -3.838 1 79.19 313 SER B C 1
ATOM 10455 O O . SER B 1 313 ? 30.078 8.961 -3.84 1 79.19 313 SER B O 1
ATOM 10457 N N . ASP B 1 314 ? 32.125 8.734 -4.566 1 77.25 314 ASP B N 1
ATOM 10458 C CA . ASP B 1 314 ? 31.922 9.75 -5.602 1 77.25 314 ASP B CA 1
ATOM 10459 C C . ASP B 1 314 ? 30.938 9.258 -6.66 1 77.25 314 ASP B C 1
ATOM 10461 O O . ASP B 1 314 ? 30.312 10.07 -7.355 1 77.25 314 ASP B O 1
ATOM 10465 N N . ARG B 1 315 ? 30.828 8.008 -6.742 1 79.88 315 ARG B N 1
ATOM 10466 C CA . ARG B 1 315 ? 29.984 7.48 -7.809 1 79.88 315 ARG B CA 1
ATOM 10467 C C . ARG B 1 315 ? 28.625 7.078 -7.273 1 79.88 315 ARG B C 1
ATOM 10469 O O . ARG B 1 315 ? 27.656 6.957 -8.039 1 79.88 315 ARG B O 1
ATOM 10476 N N . LEU B 1 316 ? 28.578 6.789 -5.98 1 85.5 316 LEU B N 1
ATOM 10477 C CA . LEU B 1 316 ? 27.312 6.395 -5.383 1 85.5 316 LEU B CA 1
ATOM 10478 C C . LEU B 1 316 ? 27.172 6.969 -3.977 1 85.5 316 LEU B C 1
ATOM 10480 O O . LEU B 1 316 ? 28.062 6.793 -3.139 1 85.5 316 LEU B O 1
ATOM 10484 N N . THR B 1 317 ? 26.125 7.625 -3.795 1 88.38 317 THR B N 1
ATOM 10485 C CA . THR B 1 317 ? 25.781 8.078 -2.451 1 88.38 317 THR B CA 1
ATOM 10486 C C . THR B 1 317 ? 24.391 7.602 -2.064 1 88.38 317 THR B C 1
ATOM 10488 O O . THR B 1 317 ? 23.516 7.43 -2.926 1 88.38 317 THR B O 1
ATOM 10491 N N . GLY B 1 318 ? 24.234 7.344 -0.794 1 87.31 318 GLY B N 1
ATOM 10492 C CA . GLY B 1 318 ? 22.969 6.824 -0.333 1 87.31 318 GLY B CA 1
ATOM 10493 C C . GLY B 1 318 ? 22.578 7.312 1.051 1 87.31 318 GLY B C 1
ATOM 10494 O O . GLY B 1 318 ? 23.453 7.621 1.867 1 87.31 318 GLY B O 1
ATOM 10495 N N . TYR B 1 319 ? 21.312 7.438 1.312 1 91.62 319 TYR B N 1
ATOM 10496 C CA . TYR B 1 319 ? 20.703 7.77 2.592 1 91.62 319 TYR B CA 1
ATOM 10497 C C . TYR B 1 319 ? 19.516 6.848 2.879 1 91.62 319 TYR B C 1
ATOM 10499 O O . TYR B 1 319 ? 18.734 6.539 1.982 1 91.62 319 TYR B O 1
ATOM 10507 N N . ALA B 1 320 ? 19.453 6.305 4.066 1 89.25 320 ALA B N 1
ATOM 10508 C CA . ALA B 1 320 ? 18.328 5.496 4.52 1 89.25 320 ALA B CA 1
ATOM 10509 C C . ALA B 1 320 ? 17.938 5.852 5.957 1 89.25 320 ALA B C 1
ATOM 10511 O O . ALA B 1 320 ? 18.812 6.094 6.797 1 89.25 320 ALA B O 1
ATOM 10512 N N . SER B 1 321 ? 16.656 5.848 6.188 1 92.88 321 SER B N 1
ATOM 10513 C CA . SER B 1 321 ? 16.203 6.141 7.543 1 92.88 321 SER B CA 1
ATOM 10514 C C . SER B 1 321 ? 14.93 5.375 7.871 1 92.88 321 SER B C 1
ATOM 10516 O O . SER B 1 321 ? 14.188 4.973 6.969 1 92.88 321 SER B O 1
ATOM 10518 N N . ALA B 1 322 ? 14.711 5.105 9.148 1 89.81 322 ALA B N 1
ATOM 10519 C CA . ALA B 1 322 ? 13.492 4.531 9.711 1 89.81 322 ALA B CA 1
ATOM 10520 C C . ALA B 1 322 ? 13.117 5.227 11.016 1 89.81 322 ALA B C 1
ATOM 10522 O O . ALA B 1 322 ? 13.984 5.566 11.82 1 89.81 322 ALA B O 1
ATOM 10523 N N . ASN B 1 323 ? 11.828 5.441 11.148 1 92.44 323 ASN B N 1
ATOM 10524 C CA . ASN B 1 323 ? 11.375 6.105 12.367 1 92.44 323 ASN B CA 1
ATOM 10525 C C . ASN B 1 323 ? 10.062 5.516 12.875 1 92.44 323 ASN B C 1
ATOM 10527 O O . ASN B 1 323 ? 9.32 4.902 12.109 1 92.44 323 ASN B O 1
ATOM 10531 N N . TYR B 1 324 ? 9.766 5.648 14.156 1 92.81 324 TYR B N 1
ATOM 10532 C CA . TYR B 1 324 ? 8.555 5.18 14.82 1 92.81 324 TYR B CA 1
ATOM 10533 C C . TYR B 1 324 ? 8.094 6.184 15.875 1 92.81 324 TYR B C 1
ATOM 10535 O O . TYR B 1 324 ? 8.836 6.504 16.797 1 92.81 324 TYR B O 1
ATOM 10543 N N . LEU B 1 325 ? 6.867 6.652 15.688 1 94.31 325 LEU B N 1
ATOM 10544 C CA . LEU B 1 325 ? 6.262 7.629 16.594 1 94.31 325 LEU B CA 1
ATOM 10545 C C . LEU B 1 325 ? 5.051 7.031 17.297 1 94.31 325 LEU B C 1
ATOM 10547 O O . LEU B 1 325 ? 4.199 6.406 16.672 1 94.31 325 LEU B O 1
ATOM 10551 N N . THR B 1 326 ? 4.996 7.117 18.609 1 95.5 326 THR B N 1
ATOM 10552 C CA . THR B 1 326 ? 3.814 6.82 19.406 1 95.5 326 THR B CA 1
ATOM 10553 C C . THR B 1 326 ? 3.354 8.055 20.172 1 95.5 326 THR B C 1
ATOM 10555 O O . THR B 1 326 ? 4.129 8.656 20.922 1 95.5 326 THR B O 1
ATOM 10558 N N . GLU B 1 327 ? 2.082 8.391 19.953 1 94.88 327 GLU B N 1
ATOM 10559 C CA . GLU B 1 327 ? 1.518 9.586 20.578 1 94.88 327 GLU B CA 1
ATOM 10560 C C . GLU B 1 327 ? 0.146 9.305 21.188 1 94.88 327 GLU B C 1
ATOM 10562 O O . GLU B 1 327 ? -0.881 9.656 20.594 1 94.88 327 GLU B O 1
ATOM 10567 N N . PRO B 1 328 ? 0.19 8.773 22.406 1 95.88 328 PRO B N 1
ATOM 10568 C CA . PRO B 1 328 ? -1.104 8.648 23.078 1 95.88 328 PRO B CA 1
ATOM 10569 C C . PRO B 1 328 ? -1.73 10 23.406 1 95.88 328 PRO B C 1
ATOM 10571 O O . PRO B 1 328 ? -1.021 10.945 23.781 1 95.88 328 PRO B O 1
ATOM 10574 N N . GLY B 1 329 ? -3.078 10.094 23.312 1 9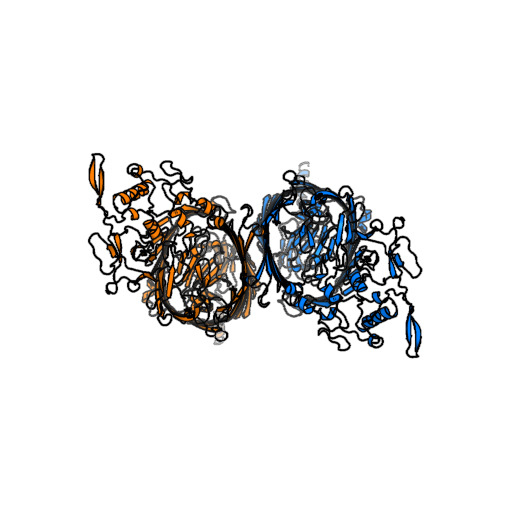5.19 329 GLY B N 1
ATOM 10575 C CA . GLY B 1 329 ? -3.773 11.352 23.562 1 95.19 329 GLY B CA 1
ATOM 10576 C C . GLY B 1 329 ? -4.09 11.578 25.031 1 95.19 329 GLY B C 1
ATOM 10577 O O . GLY B 1 329 ? -4.082 10.633 25.828 1 95.19 329 GLY B O 1
ATOM 10578 N N . ILE B 1 330 ? -4.359 12.773 25.391 1 94.81 330 ILE B N 1
ATOM 10579 C CA . ILE B 1 330 ? -4.703 13.156 26.75 1 94.81 330 ILE B CA 1
ATOM 10580 C C . ILE B 1 330 ? -6.105 12.656 27.094 1 94.81 330 ILE B C 1
ATOM 10582 O O . ILE B 1 330 ? -6.359 12.219 28.219 1 94.81 330 ILE B O 1
ATOM 10586 N N . LEU B 1 331 ? -6.992 12.727 26.125 1 95.38 331 LEU B N 1
ATOM 10587 C CA . LEU B 1 331 ? -8.297 12.102 26.312 1 95.38 331 LEU B CA 1
ATOM 10588 C C . LEU B 1 331 ? -8.188 10.586 26.234 1 95.38 331 LEU B C 1
ATOM 10590 O O . LEU B 1 331 ? -7.484 10.055 25.375 1 95.38 331 LEU B O 1
ATOM 10594 N N . HIS B 1 332 ? -8.922 9.961 27.094 1 95 332 HIS B N 1
ATOM 10595 C CA . HIS B 1 332 ? -8.93 8.508 27.016 1 95 332 HIS B CA 1
ATOM 10596 C C . HIS B 1 332 ? -9.398 8.039 25.641 1 95 332 HIS B C 1
ATOM 10598 O O . HIS B 1 332 ? -10.258 8.672 25.031 1 95 332 HIS B O 1
ATOM 10604 N N . ASN B 1 333 ? -8.773 7.004 25.094 1 94.56 333 ASN B N 1
ATOM 10605 C CA . ASN B 1 333 ? -9.148 6.301 23.875 1 94.56 333 ASN B CA 1
ATOM 10606 C C . ASN B 1 333 ? -8.812 7.113 22.641 1 94.56 333 ASN B C 1
ATOM 10608 O O . ASN B 1 333 ? -9.539 7.062 21.641 1 94.56 333 ASN B O 1
ATOM 10612 N N . THR B 1 334 ? -7.918 8.023 22.719 1 95.5 334 THR B N 1
ATOM 10613 C CA . THR B 1 334 ? -7.297 8.688 21.562 1 95.5 334 THR B CA 1
ATOM 10614 C C . THR B 1 334 ? -5.816 8.336 21.484 1 95.5 334 THR B C 1
ATOM 10616 O O . THR B 1 334 ? -5.113 8.328 22.484 1 95.5 334 THR B O 1
ATOM 10619 N N . ASP B 1 335 ? -5.426 7.977 20.328 1 95.81 335 ASP B N 1
ATOM 10620 C CA . ASP B 1 335 ? -4.047 7.547 20.141 1 95.81 335 ASP B CA 1
ATOM 10621 C C . ASP B 1 335 ? -3.619 7.73 18.688 1 95.81 335 ASP B C 1
ATOM 10623 O O . ASP B 1 335 ? -4.461 7.754 17.781 1 95.81 335 ASP B O 1
ATOM 10627 N N . TYR B 1 336 ? -2.293 7.883 18.469 1 95.19 336 TYR B N 1
ATOM 10628 C CA . TYR B 1 336 ? -1.713 7.988 17.125 1 95.19 336 TYR B CA 1
ATOM 10629 C C . TYR B 1 336 ? -0.356 7.297 17.078 1 95.19 336 TYR B C 1
ATOM 10631 O O . TYR B 1 336 ? 0.491 7.5 17.938 1 95.19 336 TYR B O 1
ATOM 10639 N N . GLN B 1 337 ? -0.166 6.52 16.125 1 94.75 337 GLN B N 1
ATOM 10640 C CA . GLN B 1 337 ? 1.108 5.863 15.844 1 94.75 337 GLN B CA 1
ATOM 10641 C C . GLN B 1 337 ? 1.49 5.996 14.375 1 94.75 337 GLN B C 1
ATOM 10643 O O . GLN B 1 337 ? 0.625 5.961 13.5 1 94.75 337 GLN B O 1
ATOM 10648 N N . ARG B 1 338 ? 2.781 6.141 14.078 1 93.06 338 ARG B N 1
ATOM 10649 C CA . ARG B 1 338 ? 3.252 6.23 12.703 1 93.06 338 ARG B CA 1
ATOM 10650 C C . ARG B 1 338 ? 4.594 5.523 12.531 1 93.06 338 ARG B C 1
ATOM 10652 O O . ARG B 1 338 ? 5.508 5.719 13.336 1 93.06 338 ARG B O 1
ATOM 10659 N N . PHE B 1 339 ? 4.699 4.754 11.633 1 90.44 339 PHE B N 1
ATOM 10660 C CA . PHE B 1 339 ? 5.953 4.16 11.18 1 90.44 339 PHE B CA 1
ATOM 10661 C C . PHE B 1 339 ? 6.328 4.676 9.797 1 90.44 339 PHE B C 1
ATOM 10663 O O . PHE B 1 339 ? 5.465 4.836 8.93 1 90.44 339 PHE B O 1
ATOM 10670 N N . GLY B 1 340 ? 7.621 5.086 9.656 1 88.44 340 GLY B N 1
ATOM 10671 C CA . GLY B 1 340 ? 8.062 5.609 8.375 1 88.44 340 GLY B CA 1
ATOM 10672 C C . GLY B 1 340 ? 9.477 5.188 8.008 1 88.44 340 GLY B C 1
ATOM 10673 O O . GLY B 1 340 ? 10.281 4.875 8.891 1 88.44 340 GLY B O 1
ATOM 10674 N N . GLY B 1 341 ? 9.773 5.199 6.758 1 88.06 341 GLY B N 1
ATOM 10675 C CA . GLY B 1 341 ? 11.094 4.945 6.195 1 88.06 341 GLY B CA 1
ATOM 10676 C C . GLY B 1 341 ? 11.352 5.711 4.91 1 88.06 341 GLY B C 1
ATOM 10677 O O . GLY B 1 341 ? 10.414 6.035 4.176 1 88.06 341 GLY B O 1
ATOM 10678 N N . ARG B 1 342 ? 12.625 5.996 4.668 1 91.62 342 ARG B N 1
ATOM 10679 C CA . ARG B 1 342 ? 13.023 6.727 3.469 1 91.62 342 ARG B CA 1
ATOM 10680 C C . ARG B 1 342 ? 14.375 6.234 2.957 1 91.62 342 ARG B C 1
ATOM 10682 O O . ARG B 1 342 ? 15.266 5.914 3.748 1 91.62 342 ARG B O 1
ATOM 10689 N N . THR B 1 343 ? 14.539 6.227 1.644 1 90 343 THR B N 1
ATOM 10690 C CA . THR B 1 343 ? 15.812 5.93 0.996 1 90 343 THR B CA 1
ATOM 10691 C C . THR B 1 343 ? 16.047 6.855 -0.195 1 90 343 THR B C 1
ATOM 10693 O O . THR B 1 343 ? 15.141 7.062 -1.011 1 90 343 THR B O 1
ATOM 10696 N N . ASN B 1 344 ? 17.156 7.441 -0.233 1 92.44 344 ASN B N 1
ATOM 10697 C CA . ASN B 1 344 ? 17.609 8.258 -1.35 1 92.44 344 ASN B CA 1
ATOM 10698 C C . ASN B 1 344 ? 18.922 7.73 -1.93 1 92.44 344 ASN B C 1
ATOM 10700 O O . ASN B 1 344 ? 19.906 7.551 -1.203 1 92.44 344 ASN B O 1
ATOM 10704 N N . LEU B 1 345 ? 18.938 7.543 -3.246 1 88.56 345 LEU B N 1
ATOM 10705 C CA . LEU B 1 345 ? 20.109 7.035 -3.947 1 88.56 345 LEU B CA 1
ATOM 10706 C C . LEU B 1 345 ? 20.484 7.949 -5.109 1 88.56 345 LEU B C 1
ATOM 10708 O O . LEU B 1 345 ? 19.609 8.484 -5.797 1 88.56 345 LEU B O 1
ATOM 10712 N N . ALA B 1 346 ? 21.766 8.102 -5.277 1 89.19 346 ALA B N 1
ATOM 10713 C CA . ALA B 1 346 ? 22.281 8.859 -6.41 1 89.19 346 ALA B CA 1
ATOM 10714 C C . ALA B 1 346 ? 23.469 8.141 -7.043 1 89.19 346 ALA B C 1
ATOM 10716 O O . ALA B 1 346 ? 24.391 7.723 -6.34 1 89.19 346 ALA B O 1
ATOM 10717 N N . PHE B 1 347 ? 23.422 8.008 -8.336 1 85.56 347 PHE B N 1
ATOM 10718 C CA . PHE B 1 347 ? 24.469 7.363 -9.117 1 85.56 347 PHE B CA 1
ATOM 10719 C C . PHE B 1 347 ? 25.078 8.344 -10.109 1 85.56 347 PHE B C 1
ATOM 10721 O O . PHE B 1 347 ? 24.359 9.07 -10.797 1 85.56 347 PHE B O 1
ATOM 10728 N N . LYS B 1 348 ? 26.328 8.438 -10.031 1 86.06 348 LYS B N 1
ATOM 10729 C CA . LYS B 1 348 ? 27.062 9.102 -11.102 1 86.06 348 LYS B CA 1
ATOM 10730 C C . LYS B 1 348 ? 27.609 8.094 -12.102 1 86.06 348 LYS B C 1
ATOM 10732 O O . LYS B 1 348 ? 28.688 7.516 -11.883 1 86.06 348 LYS B O 1
ATOM 10737 N N . LEU B 1 349 ? 26.969 8.023 -13.18 1 80.88 349 LEU B N 1
ATOM 10738 C CA . LEU B 1 349 ? 27.359 7.031 -14.172 1 80.88 349 LEU B CA 1
ATOM 10739 C C . LEU B 1 349 ? 28.672 7.422 -14.836 1 80.88 349 LEU B C 1
ATOM 10741 O O . LEU B 1 349 ? 29.516 6.562 -15.117 1 80.88 349 LEU B O 1
ATOM 10745 N N . ASN B 1 350 ? 28.797 8.602 -15.242 1 80.81 350 ASN B N 1
ATOM 10746 C CA . ASN B 1 350 ? 30 9.281 -15.734 1 80.81 350 ASN B CA 1
ATOM 10747 C C . ASN B 1 350 ? 29.938 10.781 -15.461 1 80.81 350 ASN B C 1
ATOM 10749 O O . ASN B 1 350 ? 29.078 11.242 -14.703 1 80.81 350 ASN B O 1
ATOM 10753 N N . ASN B 1 351 ? 30.812 11.414 -15.875 1 82.12 351 ASN B N 1
ATOM 10754 C CA . ASN B 1 351 ? 30.859 12.844 -15.562 1 82.12 351 ASN B CA 1
ATOM 10755 C C . ASN B 1 351 ? 29.734 13.602 -16.25 1 82.12 351 ASN B C 1
ATOM 10757 O O . ASN B 1 351 ? 29.438 14.75 -15.898 1 82.12 351 ASN B O 1
ATOM 10761 N N . ARG B 1 352 ? 28.969 12.953 -17.141 1 87.38 352 ARG B N 1
ATOM 10762 C CA . ARG B 1 352 ? 27.938 13.656 -17.906 1 87.38 352 ARG B CA 1
ATOM 10763 C C . ARG B 1 352 ? 26.547 13.156 -17.547 1 87.38 352 ARG B C 1
ATOM 10765 O O . ARG B 1 352 ? 25.547 13.805 -17.859 1 87.38 352 ARG B O 1
ATOM 10772 N N . MET B 1 353 ? 26.516 12.039 -16.938 1 88.19 353 MET B N 1
ATOM 10773 C CA . MET B 1 353 ? 25.203 11.477 -16.672 1 88.19 353 MET B CA 1
ATOM 10774 C C . MET B 1 353 ? 25.047 11.102 -15.195 1 88.19 353 MET B C 1
ATOM 10776 O O . MET B 1 353 ? 25.906 10.414 -14.641 1 88.19 353 MET B O 1
ATOM 10780 N N . ARG B 1 354 ? 24 11.539 -14.602 1 90.62 354 ARG B N 1
ATOM 10781 C CA . ARG B 1 354 ? 23.641 11.242 -13.219 1 90.62 354 ARG B CA 1
ATOM 10782 C C . ARG B 1 354 ? 22.219 10.711 -13.117 1 90.62 354 ARG B C 1
ATOM 10784 O O . ARG B 1 354 ? 21.328 11.148 -13.859 1 90.62 354 ARG B O 1
ATOM 10791 N N . MET B 1 355 ? 22 9.789 -12.258 1 89.25 355 MET B N 1
ATOM 10792 C CA . MET B 1 355 ? 20.672 9.234 -12.023 1 89.25 355 MET B CA 1
ATOM 10793 C C . MET B 1 355 ? 20.438 9 -10.531 1 89.25 355 MET B C 1
ATOM 10795 O O . MET B 1 355 ? 21.391 8.945 -9.75 1 89.25 355 MET B O 1
ATOM 10799 N N . GLY B 1 356 ? 19.234 8.914 -10.148 1 89.38 356 GLY B N 1
ATOM 10800 C CA . GLY B 1 356 ? 18.922 8.648 -8.75 1 89.38 356 GLY B CA 1
ATOM 10801 C C . GLY B 1 356 ? 17.5 8.211 -8.523 1 89.38 356 GLY B C 1
ATOM 10802 O O . GLY B 1 356 ? 16.703 8.148 -9.461 1 89.38 356 GLY B O 1
ATOM 10803 N N . ALA B 1 357 ? 17.219 7.793 -7.27 1 88.31 357 ALA B N 1
ATOM 10804 C CA . ALA B 1 357 ? 15.898 7.371 -6.84 1 88.31 357 ALA B CA 1
ATOM 10805 C C . ALA B 1 357 ? 15.625 7.797 -5.398 1 88.31 357 ALA B C 1
ATOM 10807 O O . ALA B 1 357 ? 16.516 7.75 -4.551 1 88.31 357 ALA B O 1
ATOM 10808 N N . ASN B 1 358 ? 14.414 8.281 -5.137 1 91.75 358 ASN B N 1
ATOM 10809 C CA . ASN B 1 358 ? 13.906 8.594 -3.805 1 91.75 358 ASN B CA 1
ATOM 10810 C C . ASN B 1 358 ? 12.641 7.805 -3.488 1 91.75 358 ASN B C 1
ATOM 10812 O O . ASN B 1 358 ? 11.641 7.91 -4.203 1 91.75 358 ASN B O 1
ATOM 10816 N N . ILE B 1 359 ? 12.734 7.074 -2.443 1 89.94 359 ILE B N 1
ATOM 10817 C CA . ILE B 1 359 ? 11.578 6.273 -2.051 1 89.94 359 ILE B CA 1
ATOM 10818 C C . ILE B 1 359 ? 11.172 6.621 -0.62 1 89.94 359 ILE B C 1
ATOM 10820 O O . ILE B 1 359 ? 12.031 6.754 0.259 1 89.94 359 ILE B O 1
ATOM 10824 N N . ASN B 1 360 ? 9.867 6.766 -0.407 1 91.31 360 ASN B N 1
ATOM 10825 C CA . ASN B 1 360 ? 9.32 7.047 0.916 1 91.31 360 ASN B CA 1
ATOM 10826 C C . ASN B 1 360 ? 8.086 6.195 1.209 1 91.31 360 ASN B C 1
ATOM 10828 O O . ASN B 1 360 ? 7.258 5.969 0.325 1 91.31 360 ASN B O 1
ATOM 10832 N N . PHE B 1 361 ? 8 5.664 2.41 1 87.94 361 PHE B N 1
ATOM 10833 C CA . PHE B 1 361 ? 6.852 4.918 2.922 1 87.94 361 PHE B CA 1
ATOM 10834 C C . PHE B 1 361 ? 6.48 5.395 4.32 1 87.94 361 PHE B C 1
ATOM 10836 O O . PHE B 1 361 ? 7.355 5.688 5.137 1 87.94 361 PHE B O 1
ATOM 10843 N N . ALA B 1 362 ? 5.164 5.473 4.586 1 91.06 362 ALA B N 1
ATOM 10844 C CA . ALA B 1 362 ? 4.688 5.781 5.934 1 91.06 362 ALA B CA 1
ATOM 10845 C C . ALA B 1 362 ? 3.307 5.176 6.176 1 91.06 362 ALA B C 1
ATOM 10847 O O . ALA B 1 362 ? 2.465 5.156 5.277 1 91.06 362 ALA B O 1
ATOM 10848 N N . GLN B 1 363 ? 3.023 4.652 7.32 1 90.62 363 GLN B N 1
ATOM 10849 C CA . GLN B 1 363 ? 1.716 4.184 7.762 1 90.62 363 GLN B CA 1
ATOM 10850 C C . GLN B 1 363 ? 1.374 4.723 9.148 1 90.62 363 GLN B C 1
ATOM 10852 O O . GLN B 1 363 ? 2.189 4.645 10.07 1 90.62 363 GLN B O 1
ATOM 10857 N N . SER B 1 364 ? 0.261 5.246 9.25 1 93.56 364 SER B N 1
ATOM 10858 C CA . SER B 1 364 ? -0.196 5.754 10.539 1 93.56 364 SER B CA 1
ATOM 10859 C C . SER B 1 364 ? -1.523 5.125 10.945 1 93.56 364 SER B C 1
ATOM 10861 O O . SER B 1 364 ? -2.318 4.73 10.094 1 93.56 364 SER B O 1
ATOM 10863 N N . LYS B 1 365 ? -1.688 4.961 12.195 1 94.56 365 LYS B N 1
ATOM 10864 C CA . LYS B 1 365 ? -2.926 4.492 12.812 1 94.56 365 LYS B CA 1
ATOM 10865 C C . LYS B 1 365 ? -3.42 5.477 13.867 1 94.56 365 LYS B C 1
ATOM 10867 O O . LYS B 1 365 ? -2.662 5.871 14.758 1 94.56 365 LYS B O 1
ATOM 10872 N N . LYS B 1 366 ? -4.629 5.82 13.703 1 95.5 366 LYS B N 1
ATOM 10873 C CA . LYS B 1 366 ? -5.223 6.805 14.602 1 95.5 366 LYS B CA 1
ATOM 10874 C C . LYS B 1 366 ? -6.492 6.258 15.258 1 95.5 366 LYS B C 1
ATOM 10876 O O . LYS B 1 366 ? -7.34 5.676 14.578 1 95.5 366 LYS B O 1
ATOM 10881 N N . LYS B 1 367 ? -6.586 6.258 16.562 1 95.5 367 LYS B N 1
ATOM 10882 C CA . LYS B 1 367 ? -7.797 6.086 17.359 1 95.5 367 LYS B CA 1
ATOM 10883 C C . LYS B 1 367 ? -8.336 7.43 17.844 1 95.5 367 LYS B C 1
ATOM 10885 O O . LYS B 1 367 ? -7.594 8.227 18.438 1 95.5 367 LYS B O 1
ATOM 10890 N N . PHE B 1 368 ? -9.555 7.727 17.531 1 93.88 368 PHE B N 1
ATOM 10891 C CA . PHE B 1 368 ? -10.055 9.055 17.844 1 93.88 368 PHE B CA 1
ATOM 10892 C C . PHE B 1 368 ? -11.469 8.984 18.406 1 93.88 368 PHE B C 1
ATOM 10894 O O . PHE B 1 368 ? -12.047 7.898 18.516 1 93.88 368 PHE B O 1
ATOM 10901 N N . LEU B 1 369 ? -11.945 10.086 18.922 1 93 369 LEU B N 1
ATOM 10902 C CA . LEU B 1 369 ? -13.312 10.258 19.391 1 93 369 LEU B CA 1
ATOM 10903 C C . LEU B 1 369 ? -14.055 11.289 18.547 1 93 369 LEU B C 1
ATOM 10905 O O . LEU B 1 369 ? -13.43 12.039 17.781 1 93 369 LEU B O 1
ATOM 10909 N N . ASP B 1 370 ? -15.273 11.234 18.641 1 84.94 370 ASP B N 1
ATOM 10910 C CA . ASP B 1 370 ? -16.078 12.18 17.859 1 84.94 370 ASP B CA 1
ATOM 10911 C C . ASP B 1 370 ? -15.969 13.594 18.438 1 84.94 370 ASP B C 1
ATOM 10913 O O . ASP B 1 370 ? -16.484 13.867 19.516 1 84.94 370 ASP B O 1
ATOM 10917 N N . MET B 1 371 ? -15.328 14.43 17.672 1 79.06 371 MET B N 1
ATOM 10918 C CA . MET B 1 371 ? -15.188 15.828 18.062 1 79.06 371 MET B CA 1
ATOM 10919 C C . MET B 1 371 ? -16.031 16.719 17.172 1 79.06 371 MET B C 1
ATOM 10921 O O . MET B 1 371 ? -15.758 17.922 17.047 1 79.06 371 MET B O 1
ATOM 10925 N N . GLY B 1 372 ? -17.125 16.266 16.719 1 64.06 372 GLY B N 1
ATOM 10926 C CA . GLY B 1 372 ? -18.047 16.938 15.812 1 64.06 372 GLY B CA 1
ATOM 10927 C C . GLY B 1 372 ? -17.844 18.438 15.75 1 64.06 372 GLY B C 1
ATOM 10928 O O . GLY B 1 372 ? -17.531 19.062 16.766 1 64.06 372 GLY B O 1
ATOM 10929 N N . THR B 1 373 ? -17.75 19.016 14.562 1 58.47 373 THR B N 1
ATOM 10930 C CA . THR B 1 373 ? -17.531 20.453 14.43 1 58.47 373 THR B CA 1
ATOM 10931 C C . THR B 1 373 ? -18.828 21.172 14.078 1 58.47 373 THR B C 1
ATOM 10933 O O . THR B 1 373 ? -18.875 22.406 14.047 1 58.47 373 THR B O 1
ATOM 10936 N N . ILE B 1 374 ? -19.875 20.453 13.844 1 53.69 374 ILE B N 1
ATOM 10937 C CA . ILE B 1 374 ? -21.078 21.172 13.422 1 53.69 374 ILE B CA 1
ATOM 10938 C C . ILE B 1 374 ? -22.141 21.078 14.508 1 53.69 374 ILE B C 1
ATOM 10940 O O . ILE B 1 374 ? -22.844 22.062 14.781 1 53.69 374 ILE B O 1
ATOM 10944 N N . SER B 1 375 ? -22.266 19.844 15.023 1 58.72 375 SER B N 1
ATOM 10945 C CA . SER B 1 375 ? -23.219 19.703 16.125 1 58.72 375 SER B CA 1
ATOM 10946 C C . SER B 1 375 ? -22.531 19.141 17.359 1 58.72 375 SER B C 1
ATOM 10948 O O . SER B 1 375 ? -21.766 18.172 17.281 1 58.72 375 SER B O 1
ATOM 10950 N N . SER B 1 376 ? -22.719 19.844 18.406 1 61.06 376 SER B N 1
ATOM 10951 C CA . SER B 1 376 ? -22.062 19.531 19.688 1 61.06 376 SER B CA 1
ATOM 10952 C C . SER B 1 376 ? -22.594 18.219 20.266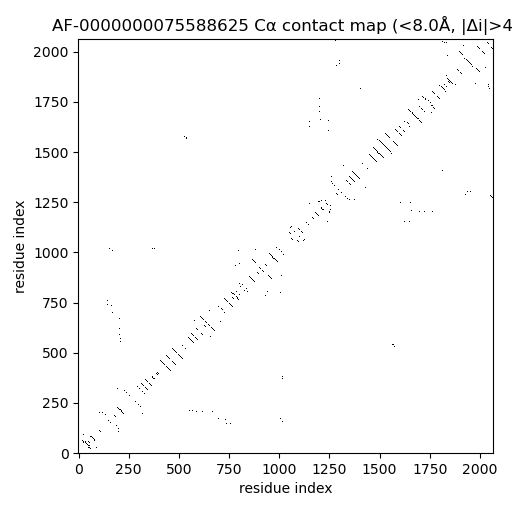 1 61.06 376 SER B C 1
ATOM 10954 O O . SER B 1 376 ? -21.953 17.609 21.125 1 61.06 376 SER B O 1
ATOM 10956 N N . ASP B 1 377 ? -23.688 17.766 19.688 1 60.5 377 ASP B N 1
ATOM 10957 C CA . ASP B 1 377 ? -24.281 16.625 20.375 1 60.5 377 ASP B CA 1
ATOM 10958 C C . ASP B 1 377 ? -23.391 15.391 20.266 1 60.5 377 ASP B C 1
ATOM 10960 O O . ASP B 1 377 ? -23.422 14.523 21.156 1 60.5 377 ASP B O 1
ATOM 10964 N N . LYS B 1 378 ? -22.625 15.453 19.359 1 72.94 378 LYS B N 1
ATOM 10965 C CA . LYS B 1 378 ? -21.797 14.266 19.172 1 72.94 378 LYS B CA 1
ATOM 10966 C C . LYS B 1 378 ? -20.375 14.508 19.656 1 72.94 378 LYS B C 1
ATOM 10968 O O . LYS B 1 378 ? -19.562 13.578 19.703 1 72.94 378 LYS B O 1
ATOM 10973 N N . ASN B 1 379 ? -20.281 15.734 20.172 1 85.94 379 ASN B N 1
ATOM 10974 C CA . ASN B 1 379 ? -18.938 16.094 20.625 1 85.94 379 ASN B CA 1
ATOM 10975 C C . ASN B 1 379 ? -18.672 15.578 22.047 1 85.94 379 ASN B C 1
ATOM 10977 O O . ASN B 1 379 ? -19.391 15.922 22.984 1 85.94 379 ASN B O 1
ATOM 10981 N N . ILE B 1 380 ? -17.641 14.891 22.266 1 90.69 380 ILE B N 1
ATOM 10982 C CA . ILE B 1 380 ? -17.359 14.242 23.531 1 90.69 380 ILE B CA 1
ATOM 10983 C C . ILE B 1 380 ? -17.016 15.297 24.578 1 90.69 380 ILE B C 1
ATOM 10985 O O . ILE B 1 380 ? -17.344 15.141 25.766 1 90.69 380 ILE B O 1
ATOM 10989 N N . MET B 1 381 ? -16.375 16.375 24.234 1 90.62 381 MET B N 1
ATOM 10990 C CA . MET B 1 381 ? -16.016 17.422 25.188 1 90.62 381 MET B CA 1
ATOM 10991 C C . MET B 1 381 ? -17.25 18.156 25.688 1 90.62 381 MET B C 1
ATOM 10993 O O . MET B 1 381 ? -17.312 18.578 26.844 1 90.62 381 MET B O 1
ATOM 10997 N N . TYR B 1 382 ? -18.156 18.344 24.781 1 89.69 382 TYR B N 1
ATOM 10998 C CA . TYR B 1 382 ? -19.422 18.922 25.219 1 89.69 382 TYR B CA 1
ATOM 10999 C C . TYR B 1 382 ? -20.047 18.094 26.344 1 89.69 382 TYR B C 1
ATOM 11001 O O . TYR B 1 382 ? -20.5 18.641 27.344 1 89.69 382 TYR B O 1
ATOM 11009 N N . ARG B 1 383 ? -20 16.859 26.141 1 89.75 383 ARG B N 1
ATOM 11010 C CA . ARG B 1 383 ? -20.578 15.977 27.141 1 89.75 383 ARG B CA 1
ATOM 11011 C C . ARG B 1 383 ? -19.812 16.062 28.453 1 89.75 383 ARG B C 1
ATOM 11013 O O . ARG B 1 383 ? -20.406 16.094 29.531 1 89.75 383 ARG B O 1
ATOM 11020 N N . ILE B 1 384 ? -18.609 16.078 28.406 1 93.19 384 ILE B N 1
ATOM 11021 C CA . ILE B 1 384 ? -17.766 16.109 29.578 1 93.19 384 ILE B CA 1
ATOM 11022 C C . ILE B 1 384 ? -18.016 17.406 30.359 1 93.19 384 ILE B C 1
ATOM 11024 O O . ILE B 1 384 ? -18.203 17.375 31.578 1 93.19 384 ILE B O 1
ATOM 11028 N N . PHE B 1 385 ? -18.078 18.484 29.734 1 91.75 385 PHE B N 1
ATOM 11029 C CA . PHE B 1 385 ? -18.234 19.797 30.359 1 91.75 385 PHE B CA 1
ATOM 11030 C C . PHE B 1 385 ? -19.594 19.922 31.031 1 91.75 385 PHE B C 1
ATOM 11032 O O . PHE B 1 385 ? -19.719 20.625 32.031 1 91.75 385 PHE B O 1
ATOM 11039 N N . ASN B 1 386 ? -20.516 19.203 30.562 1 89.38 386 ASN B N 1
ATOM 11040 C CA . ASN B 1 386 ? -21.875 19.375 31.078 1 89.38 386 ASN B CA 1
ATOM 11041 C C . ASN B 1 386 ? -22.203 18.344 32.156 1 89.38 386 ASN B C 1
ATOM 11043 O O . ASN B 1 386 ? -23.312 18.297 32.656 1 89.38 386 ASN B O 1
ATOM 11047 N N . LEU B 1 387 ? -21.25 17.609 32.469 1 93.31 387 LEU B N 1
ATOM 11048 C CA . LEU B 1 387 ? -21.484 16.641 33.531 1 93.31 387 LEU B CA 1
ATOM 11049 C C . LEU B 1 387 ? -21.578 17.328 34.875 1 93.31 387 LEU B C 1
ATOM 11051 O O . LEU B 1 387 ? -20.875 18.312 35.156 1 93.31 387 LEU B O 1
ATOM 11055 N N . GLU B 1 388 ? -22.438 16.781 35.719 1 93.88 388 GLU B N 1
ATOM 11056 C CA . GLU B 1 388 ? -22.719 17.328 37.031 1 93.88 388 GLU B CA 1
ATOM 11057 C C . GLU B 1 388 ? -21.594 17.047 38.031 1 93.88 388 GLU B C 1
ATOM 11059 O O . GLU B 1 388 ? -21.297 15.891 38.312 1 93.88 388 GLU B O 1
ATOM 11064 N N . PRO B 1 389 ? -20.984 18.109 38.562 1 95.62 389 PRO B N 1
ATOM 11065 C CA . PRO B 1 389 ? -19.828 17.891 39.438 1 95.62 389 PRO B CA 1
ATOM 11066 C C . PRO B 1 389 ? -20.219 17.25 40.781 1 95.62 389 PRO B C 1
ATOM 11068 O O . PRO B 1 389 ? -19.359 16.75 41.5 1 95.62 389 PRO B O 1
ATOM 11071 N N . TRP B 1 390 ? -21.516 17.281 41.156 1 95.5 390 TRP B N 1
ATOM 11072 C CA . TRP B 1 390 ? -21.938 16.688 42.406 1 95.5 390 TRP B CA 1
ATOM 11073 C C . TRP B 1 390 ? -22.203 15.195 42.25 1 95.5 390 TRP B C 1
ATOM 11075 O O . TRP B 1 390 ? -22.469 14.5 43.25 1 95.5 390 TRP B O 1
ATOM 11085 N N . LYS B 1 391 ? -22.031 14.719 41.062 1 95.31 391 LYS B N 1
ATOM 11086 C CA . LYS B 1 391 ? -22.188 13.297 40.812 1 95.31 391 LYS B CA 1
ATOM 11087 C C . LYS B 1 391 ? -20.828 12.617 40.625 1 95.31 391 LYS B C 1
ATOM 11089 O O . LYS B 1 391 ? -19.906 13.211 40.062 1 95.31 391 LYS B O 1
ATOM 11094 N N . ASN B 1 392 ? -20.766 11.406 41.062 1 94 392 ASN B N 1
ATOM 11095 C CA . ASN B 1 392 ? -19.531 10.656 40.812 1 94 392 ASN B CA 1
ATOM 11096 C C . ASN B 1 392 ? -19.688 9.656 39.688 1 94 392 ASN B C 1
ATOM 11098 O O . ASN B 1 392 ? -20.719 9.633 39 1 94 392 ASN B O 1
ATOM 11102 N N . THR B 1 393 ? -18.734 8.891 39.406 1 92.12 393 THR B N 1
ATOM 11103 C CA . THR B 1 393 ? -18.688 8.016 38.25 1 92.12 393 THR B CA 1
ATOM 11104 C C . THR B 1 393 ? -19.688 6.875 38.375 1 92.12 393 THR B C 1
ATOM 11106 O O . THR B 1 393 ? -20.109 6.289 37.375 1 92.12 393 THR B O 1
ATOM 11109 N N . GLU B 1 394 ? -20.078 6.539 39.594 1 91.88 394 GLU B N 1
ATOM 11110 C CA . GLU B 1 394 ? -21.016 5.453 39.875 1 91.88 394 GLU B CA 1
ATOM 11111 C C . GLU B 1 394 ? -22.469 5.953 39.844 1 91.88 394 GLU B C 1
ATOM 11113 O O . GLU B 1 394 ? -23.406 5.16 39.906 1 91.88 394 GLU B O 1
ATOM 11118 N N . GLY B 1 395 ? -22.688 7.254 39.844 1 92.44 395 GLY B N 1
ATOM 11119 C CA . GLY B 1 395 ? -24.016 7.824 39.75 1 92.44 395 GLY B CA 1
ATOM 11120 C C . GLY B 1 395 ? -24.609 8.211 41.094 1 92.44 395 GLY B C 1
ATOM 11121 O O . GLY B 1 395 ? -25.828 8.195 41.25 1 92.44 395 GLY B O 1
ATOM 11122 N N . TYR B 1 396 ? -23.719 8.359 42.031 1 94.44 396 TYR B N 1
ATOM 11123 C CA . TYR B 1 396 ? -24.172 8.867 43.312 1 94.44 396 TYR B CA 1
ATOM 11124 C C . TYR B 1 396 ? -23.828 10.344 43.469 1 94.44 396 TYR B C 1
ATOM 11126 O O . TYR B 1 396 ? -22.766 10.789 43.031 1 94.44 396 TYR B O 1
ATOM 11134 N N . ASP B 1 397 ? -24.719 11.039 44.031 1 94.12 397 ASP B N 1
ATOM 11135 C CA . ASP B 1 397 ? -24.391 12.43 44.312 1 94.12 397 ASP B CA 1
ATOM 11136 C C . ASP B 1 397 ? -23.578 12.562 45.594 1 94.12 397 ASP B C 1
ATOM 11138 O O . ASP B 1 397 ? -23.266 11.562 46.25 1 94.12 397 ASP B O 1
ATOM 11142 N N . VAL B 1 398 ? -23.203 13.758 46 1 95.19 398 VAL B N 1
ATOM 11143 C CA . VAL B 1 398 ? -22.297 14.023 47.094 1 95.19 398 VAL B CA 1
ATOM 11144 C C . VAL B 1 398 ? -22.984 13.734 48.438 1 95.19 398 VAL B C 1
ATOM 11146 O O . VAL B 1 398 ? -22.328 13.602 49.469 1 95.19 398 VAL B O 1
ATOM 11149 N N . PHE B 1 399 ? -24.312 13.422 48.438 1 95.06 399 PHE B N 1
ATOM 11150 C CA . PHE B 1 399 ? -25.062 13.148 49.656 1 95.06 399 PHE B CA 1
ATOM 11151 C C . PHE B 1 399 ? -25.484 11.68 49.688 1 95.06 399 PHE B C 1
ATOM 11153 O O . PHE B 1 399 ? -26.266 11.289 50.562 1 95.06 399 PHE B O 1
ATOM 11160 N N . GLY B 1 400 ? -25.031 10.938 48.719 1 93.19 400 GLY B N 1
ATOM 11161 C CA . GLY B 1 400 ? -25.234 9.5 48.75 1 93.19 400 GLY B CA 1
ATOM 11162 C C . GLY B 1 400 ? -26.516 9.062 48.062 1 93.19 400 GLY B C 1
ATOM 11163 O O . GLY B 1 400 ? -26.891 7.895 48.125 1 93.19 400 GLY B O 1
ATOM 11164 N N . VAL B 1 401 ? -27.203 10.008 47.344 1 94.31 401 VAL B N 1
ATOM 11165 C CA . VAL B 1 401 ? -28.422 9.68 46.625 1 94.31 401 VAL B CA 1
ATOM 11166 C C . VAL B 1 401 ? -28.078 9.125 45.25 1 94.31 401 VAL B C 1
ATOM 11168 O O . VAL B 1 401 ? -27.281 9.719 44.5 1 94.31 401 VAL B O 1
ATOM 11171 N N . LYS B 1 402 ? -28.594 8.055 44.969 1 92.31 402 LYS B N 1
ATOM 11172 C CA . LYS B 1 402 ? -28.312 7.398 43.688 1 92.31 402 LYS B CA 1
ATOM 11173 C C . LYS B 1 402 ? -29.094 8.047 42.531 1 92.31 402 LYS B C 1
ATOM 11175 O O . LYS B 1 402 ? -30.266 8.398 42.719 1 92.31 402 LYS B O 1
ATOM 11180 N N . ALA B 1 403 ? -28.438 8.391 41.469 1 86.56 403 ALA B N 1
ATOM 11181 C CA . ALA B 1 403 ? -29.031 8.883 40.25 1 86.56 403 ALA B CA 1
ATOM 11182 C C . ALA B 1 403 ? -28.469 8.141 39.031 1 86.56 403 ALA B C 1
ATOM 11184 O O . ALA B 1 403 ? -27.828 7.102 39.188 1 86.56 403 ALA B O 1
ATOM 11185 N N . ARG B 1 404 ? -28.766 8.633 37.906 1 85.88 404 ARG B N 1
ATOM 11186 C CA . ARG B 1 404 ? -28.297 8 36.688 1 85.88 404 ARG B CA 1
ATOM 11187 C C . ARG B 1 404 ? -26.781 8.117 36.531 1 85.88 404 ARG B C 1
ATOM 11189 O O . ARG B 1 404 ? -26.219 9.203 36.719 1 85.88 404 ARG B O 1
ATOM 11196 N N . ARG B 1 405 ? -26.172 7.016 36.25 1 89.81 405 ARG B N 1
ATOM 11197 C CA . ARG B 1 405 ? -24.719 7.008 36 1 89.81 405 ARG B CA 1
ATOM 11198 C C . ARG B 1 405 ? -24.359 7.828 34.781 1 89.81 405 ARG B C 1
ATOM 11200 O O . ARG B 1 405 ? -25.031 7.738 33.75 1 89.81 405 ARG B O 1
ATOM 11207 N N . PRO B 1 406 ? -23.406 8.672 34.938 1 89.75 406 PRO B N 1
ATOM 11208 C CA . PRO B 1 406 ? -22.969 9.406 33.75 1 89.75 406 PRO B CA 1
ATOM 11209 C C . PRO B 1 406 ? -22.516 8.484 32.625 1 89.75 406 PRO B C 1
ATOM 11211 O O . PRO B 1 406 ? -21.719 7.57 32.844 1 89.75 406 PRO B O 1
ATOM 11214 N N . GLY B 1 407 ? -22.906 8.68 31.469 1 89.44 407 GLY B N 1
ATOM 11215 C CA . GLY B 1 407 ? -22.672 7.801 30.344 1 89.44 407 GLY B CA 1
ATOM 11216 C C . GLY B 1 407 ? -21.422 8.156 29.562 1 89.44 407 GLY B C 1
ATOM 11217 O O . GLY B 1 407 ? -21.141 7.578 28.5 1 89.44 407 GLY B O 1
ATOM 11218 N N . VAL B 1 408 ? -20.609 9.07 30.078 1 92.12 408 VAL B N 1
ATOM 11219 C CA . VAL B 1 408 ? -19.5 9.602 29.297 1 92.12 408 VAL B CA 1
ATOM 11220 C C . VAL B 1 408 ? -18.484 8.492 29.031 1 92.12 408 VAL B C 1
ATOM 11222 O O . VAL B 1 408 ? -17.922 8.414 27.922 1 92.12 408 VAL B O 1
ATOM 11225 N N . PHE B 1 409 ? -18.219 7.641 29.953 1 92.62 409 PHE B N 1
ATOM 11226 C CA . PHE B 1 409 ? -17.219 6.586 29.781 1 92.62 409 PHE B CA 1
ATOM 11227 C C . PHE B 1 409 ? -17.75 5.52 28.828 1 92.62 409 PHE B C 1
ATOM 11229 O O . PHE B 1 409 ? -16.969 4.898 28.094 1 92.62 409 PHE B O 1
ATOM 11236 N N . ASP B 1 410 ? -19.078 5.305 28.781 1 91.81 410 ASP B N 1
ATOM 11237 C CA . ASP B 1 410 ? -19.672 4.43 27.766 1 91.81 410 ASP B CA 1
ATOM 11238 C C . ASP B 1 410 ? -19.469 4.992 26.375 1 91.81 410 ASP B C 1
ATOM 11240 O O . ASP B 1 410 ? -19.172 4.246 25.422 1 91.81 410 ASP B O 1
ATOM 11244 N N . GLU B 1 411 ? -19.641 6.266 26.281 1 91.5 411 GLU B N 1
ATOM 11245 C CA . GLU B 1 411 ? -19.453 6.922 25 1 91.5 411 GLU B CA 1
ATOM 11246 C C . GLU B 1 411 ? -18 6.828 24.531 1 91.5 411 GLU B C 1
ATOM 11248 O O . GLU B 1 411 ? -17.734 6.668 23.344 1 91.5 411 GLU B O 1
ATOM 11253 N N . MET B 1 412 ? -17.109 6.996 25.5 1 93.69 412 MET B N 1
ATOM 11254 C CA . MET B 1 412 ? -15.68 7.016 25.156 1 93.69 412 MET B CA 1
ATOM 11255 C C . MET B 1 412 ? -15.164 5.605 24.875 1 93.69 412 MET B C 1
ATOM 11257 O O . MET B 1 412 ? -14.391 5.398 23.938 1 93.69 412 MET B O 1
ATOM 11261 N N . ASN B 1 413 ? -15.602 4.633 25.625 1 92.06 413 ASN B N 1
ATOM 11262 C CA . ASN B 1 413 ? -15.062 3.281 25.531 1 92.06 413 ASN B CA 1
ATOM 11263 C C . ASN B 1 413 ? -15.852 2.43 24.547 1 92.06 413 ASN B C 1
ATOM 11265 O O . ASN B 1 413 ? -15.336 1.446 24.016 1 92.06 413 ASN B O 1
ATOM 11269 N N . GLY B 1 414 ? -17.078 2.773 24.359 1 93.44 414 GLY B N 1
ATOM 11270 C CA . GLY B 1 414 ? -17.938 1.983 23.5 1 93.44 414 GLY B CA 1
ATOM 11271 C C . GLY B 1 414 ? -17.812 2.352 22.031 1 93.44 414 GLY B C 1
ATOM 11272 O O . GLY B 1 414 ? -18.281 1.627 21.156 1 93.44 414 GLY B O 1
ATOM 11273 N N . ALA B 1 415 ? -17.141 3.424 21.703 1 93.06 415 ALA B N 1
ATOM 11274 C CA . ALA B 1 415 ? -16.906 3.834 20.312 1 93.06 415 ALA B CA 1
ATOM 11275 C C . ALA B 1 415 ? -15.5 3.432 19.859 1 93.06 415 ALA B C 1
ATOM 11277 O O . ALA B 1 415 ? -14.508 3.838 20.469 1 93.06 415 ALA B O 1
ATOM 11278 N N . SER B 1 416 ? -15.461 2.518 18.938 1 94.69 416 SER B N 1
ATOM 11279 C CA . SER B 1 416 ? -14.195 2.162 18.297 1 94.69 416 SER B CA 1
ATOM 11280 C C . SER B 1 416 ? -14.039 2.855 16.953 1 94.69 416 SER B C 1
ATOM 11282 O O . SER B 1 416 ? -14.562 2.385 15.945 1 94.69 416 SER B O 1
ATOM 11284 N N . LEU B 1 417 ? -13.32 3.947 16.938 1 95.75 417 LEU B N 1
ATOM 11285 C CA . LEU B 1 417 ? -13.094 4.742 15.734 1 95.75 417 LEU B CA 1
ATOM 11286 C C . LEU B 1 417 ? -11.625 4.715 15.328 1 95.75 417 LEU B C 1
ATOM 11288 O O . LEU B 1 417 ? -10.773 5.254 16.031 1 95.75 417 LEU B O 1
ATOM 11292 N N . ASN B 1 418 ? -11.375 4.133 14.219 1 95.88 418 ASN B N 1
ATOM 11293 C CA . ASN B 1 418 ? -10 3.92 13.789 1 95.88 418 ASN B CA 1
ATOM 11294 C C . ASN B 1 418 ? -9.781 4.367 12.352 1 95.88 418 ASN B C 1
ATOM 11296 O O . ASN B 1 418 ? -10.664 4.211 11.508 1 95.88 418 ASN B O 1
ATOM 11300 N N . ARG B 1 419 ? -8.578 4.918 12.102 1 95.56 419 ARG B N 1
ATOM 11301 C CA . ARG B 1 419 ? -8.125 5.25 10.758 1 95.56 419 ARG B CA 1
ATOM 11302 C C . ARG B 1 419 ? -6.707 4.742 10.508 1 95.56 419 ARG B C 1
ATOM 11304 O O . ARG B 1 419 ? -5.836 4.871 11.375 1 95.56 419 ARG B O 1
ATOM 11311 N N . THR B 1 420 ? -6.555 4.09 9.453 1 93.88 420 THR B N 1
ATOM 11312 C CA . THR B 1 420 ? -5.234 3.678 8.992 1 93.88 420 THR B CA 1
ATOM 11313 C C . THR B 1 420 ? -4.891 4.348 7.664 1 93.88 420 THR B C 1
ATOM 11315 O O . THR B 1 420 ? -5.645 4.242 6.695 1 93.88 420 THR B O 1
ATOM 11318 N N . PHE B 1 421 ? -3.807 5.039 7.664 1 93.19 421 PHE B N 1
ATOM 11319 C CA . PHE B 1 421 ? -3.393 5.754 6.461 1 93.19 421 PHE B CA 1
ATOM 11320 C C . PHE B 1 421 ? -2.033 5.262 5.98 1 93.19 421 PHE B C 1
ATOM 11322 O O . PHE B 1 421 ? -1.051 5.312 6.727 1 93.19 421 PHE B O 1
ATOM 11329 N N . THR B 1 422 ? -1.925 4.832 4.82 1 89.88 422 THR B N 1
ATOM 11330 C CA . THR B 1 422 ? -0.691 4.355 4.203 1 89.88 422 THR B CA 1
ATOM 11331 C C . THR B 1 422 ? -0.326 5.211 2.994 1 89.88 422 THR B C 1
ATOM 11333 O O . THR B 1 422 ? -1.155 5.434 2.109 1 89.88 422 THR B O 1
ATOM 11336 N N . THR B 1 423 ? 0.92 5.668 2.957 1 91.31 423 THR B N 1
ATOM 11337 C CA . THR B 1 423 ? 1.396 6.477 1.84 1 91.31 423 THR B CA 1
ATOM 11338 C C . THR B 1 423 ? 2.732 5.953 1.323 1 91.31 423 THR B C 1
ATOM 11340 O O . THR B 1 423 ? 3.6 5.566 2.109 1 91.31 423 THR B O 1
ATOM 11343 N N . VAL B 1 424 ? 2.869 5.938 0.025 1 88.25 424 VAL B N 1
ATOM 11344 C CA . VAL B 1 424 ? 4.113 5.574 -0.645 1 88.25 424 VAL B CA 1
ATOM 11345 C C . VAL B 1 424 ? 4.352 6.5 -1.834 1 88.25 424 VAL B C 1
ATOM 11347 O O . VAL B 1 424 ? 3.41 6.852 -2.553 1 88.25 424 VAL B O 1
ATOM 11350 N N . TYR B 1 425 ? 5.52 6.969 -2.045 1 90.56 425 TYR B N 1
ATOM 11351 C CA . TYR B 1 425 ? 5.875 7.57 -3.326 1 90.56 425 TYR B CA 1
ATOM 11352 C C . TYR B 1 425 ? 7.301 7.203 -3.725 1 90.56 425 TYR B C 1
ATOM 11354 O O . TYR B 1 425 ? 8.164 7.023 -2.863 1 90.56 425 TYR B O 1
ATOM 11362 N N . ALA B 1 426 ? 7.609 7.051 -4.914 1 89.69 426 ALA B N 1
ATOM 11363 C CA . ALA B 1 426 ? 8.891 6.727 -5.531 1 89.69 426 ALA B CA 1
ATOM 11364 C C . ALA B 1 426 ? 9.195 7.66 -6.699 1 89.69 426 ALA B C 1
ATOM 11366 O O . ALA B 1 426 ? 8.352 7.844 -7.586 1 89.69 426 ALA B O 1
ATOM 11367 N N . THR B 1 427 ? 10.273 8.281 -6.621 1 93.12 427 THR B N 1
ATOM 11368 C CA . THR B 1 427 ? 10.727 9.172 -7.684 1 93.12 427 THR B CA 1
ATOM 11369 C C . THR B 1 427 ? 12.008 8.641 -8.32 1 93.12 427 THR B C 1
ATOM 11371 O O . THR B 1 427 ? 12.969 8.305 -7.625 1 93.12 427 THR B O 1
ATOM 11374 N N . VAL B 1 428 ? 12.047 8.555 -9.602 1 89.69 428 VAL B N 1
ATOM 11375 C CA . VAL B 1 428 ? 13.258 8.273 -10.367 1 89.69 428 VAL B CA 1
ATOM 11376 C C . VAL B 1 428 ? 13.617 9.484 -11.234 1 89.69 428 VAL B C 1
ATOM 11378 O O . VAL B 1 428 ? 12.734 10.133 -11.797 1 89.69 428 VAL B O 1
ATOM 11381 N N . PHE B 1 429 ? 14.852 9.797 -11.227 1 92.81 429 PHE B N 1
ATOM 11382 C CA . PHE B 1 429 ? 15.273 10.945 -12.023 1 92.81 429 PHE B CA 1
ATOM 11383 C C . PHE B 1 429 ? 16.609 10.672 -12.711 1 92.81 429 PHE B C 1
ATOM 11385 O O . PHE B 1 429 ? 17.375 9.812 -12.273 1 92.81 429 PHE B O 1
ATOM 11392 N N . ALA B 1 430 ? 16.859 11.383 -13.812 1 92.12 430 ALA B N 1
ATOM 11393 C CA . ALA B 1 430 ? 18.094 11.32 -14.586 1 92.12 430 ALA B CA 1
ATOM 11394 C C . ALA B 1 430 ? 18.453 12.695 -15.148 1 92.12 430 ALA B C 1
ATOM 11396 O O . ALA B 1 430 ? 17.562 13.484 -15.5 1 92.12 430 ALA B O 1
ATOM 11397 N N . GLU B 1 431 ? 19.688 12.977 -15.133 1 94.38 431 GLU B N 1
ATOM 11398 C CA . GLU B 1 431 ? 20.234 14.211 -15.688 1 94.38 431 GLU B CA 1
ATOM 11399 C C . GLU B 1 431 ? 21.422 13.922 -16.609 1 94.38 431 GLU B C 1
ATOM 11401 O O . GLU B 1 431 ? 22.281 13.086 -16.297 1 94.38 431 GLU B O 1
ATOM 11406 N N . ALA B 1 432 ? 21.453 14.609 -17.75 1 93.5 432 ALA B N 1
ATOM 11407 C CA . ALA B 1 432 ? 22.516 14.422 -18.719 1 93.5 432 ALA B CA 1
ATOM 11408 C C . ALA B 1 432 ? 23.031 15.758 -19.25 1 93.5 432 ALA B C 1
ATOM 11410 O O . ALA B 1 432 ? 22.25 16.609 -19.656 1 93.5 432 ALA B O 1
ATOM 11411 N N . ASP B 1 433 ? 24.297 15.875 -19.188 1 93.81 433 ASP B N 1
ATOM 11412 C CA . ASP B 1 433 ? 24.938 17 -19.844 1 93.81 433 ASP B CA 1
ATOM 11413 C C . ASP B 1 433 ? 25.188 16.703 -21.328 1 93.81 433 ASP B C 1
ATOM 11415 O O . ASP B 1 433 ? 26.203 16.094 -21.672 1 93.81 433 ASP B O 1
ATOM 11419 N N . ILE B 1 434 ? 24.312 17.188 -22.109 1 93.12 434 ILE B N 1
ATOM 11420 C CA . ILE B 1 434 ? 24.469 16.984 -23.547 1 93.12 434 ILE B CA 1
ATOM 11421 C C . ILE B 1 434 ? 25.672 17.781 -24.062 1 93.12 434 ILE B C 1
ATOM 11423 O O . ILE B 1 434 ? 26.438 17.297 -24.891 1 93.12 434 ILE B O 1
ATOM 11427 N N . LEU B 1 435 ? 25.766 18.984 -23.578 1 92.25 435 LEU B N 1
ATOM 11428 C CA . LEU B 1 435 ? 26.922 19.875 -23.688 1 92.25 435 LEU B CA 1
ATOM 11429 C C . LEU B 1 435 ? 27.328 20.406 -22.312 1 92.25 435 LEU B C 1
ATOM 11431 O O . LEU B 1 435 ? 26.516 20.391 -21.375 1 92.25 435 LEU B O 1
ATOM 11435 N N . PRO B 1 436 ? 28.562 20.719 -22.156 1 88.62 436 PRO B N 1
ATOM 11436 C CA . PRO B 1 436 ? 28.922 21.281 -20.859 1 88.62 436 PRO B CA 1
ATOM 11437 C C . PRO B 1 436 ? 28.016 22.438 -20.438 1 88.62 436 PRO B C 1
ATOM 11439 O O . PRO B 1 436 ? 27.891 22.734 -19.25 1 88.62 436 PRO B O 1
ATOM 11442 N N . THR B 1 437 ? 27.359 23.062 -21.453 1 92.88 437 THR B N 1
ATOM 11443 C CA . THR B 1 437 ? 26.516 24.219 -21.156 1 92.88 437 THR B CA 1
ATOM 11444 C C . THR B 1 437 ? 25.031 23.844 -21.219 1 92.88 437 THR B C 1
ATOM 11446 O O . THR B 1 437 ? 24.156 24.672 -20.969 1 92.88 437 THR B O 1
ATOM 11449 N N . LEU B 1 438 ? 24.719 22.672 -21.594 1 95.62 438 LEU B N 1
ATOM 11450 C CA . LEU B 1 438 ? 23.344 22.25 -21.797 1 95.62 438 LEU B CA 1
ATOM 11451 C C . LEU B 1 438 ? 23.047 20.984 -21.031 1 95.62 438 LEU B C 1
ATOM 11453 O O . LEU B 1 438 ? 23.641 19.938 -21.281 1 95.62 438 LEU B O 1
ATOM 11457 N N . THR B 1 439 ? 22.094 21.078 -20.125 1 95.25 439 THR B N 1
ATOM 11458 C CA . THR B 1 439 ? 21.734 19.938 -19.297 1 95.25 439 THR B CA 1
ATOM 11459 C C . THR B 1 439 ? 20.25 19.578 -19.484 1 95.25 439 THR B C 1
ATOM 11461 O O . THR B 1 439 ? 19.391 20.469 -19.5 1 95.25 439 THR B O 1
ATOM 11464 N N . ILE B 1 440 ? 19.953 18.297 -19.672 1 96.44 440 ILE B N 1
ATOM 11465 C CA . ILE B 1 440 ? 18.578 17.812 -19.719 1 96.44 440 ILE B CA 1
ATOM 11466 C C . ILE B 1 440 ? 18.297 16.938 -18.5 1 96.44 440 ILE B C 1
ATOM 11468 O O . ILE B 1 440 ? 19.141 16.125 -18.109 1 96.44 440 ILE B O 1
ATOM 11472 N N . SER B 1 441 ? 17.156 17.188 -17.891 1 95.25 441 SER B N 1
ATOM 11473 C CA . SER B 1 441 ? 16.766 16.406 -16.719 1 95.25 441 SER B CA 1
ATOM 11474 C C . SER B 1 441 ? 15.359 15.844 -16.875 1 95.25 441 SER B C 1
ATOM 11476 O O . SER B 1 441 ? 14.477 16.516 -17.406 1 95.25 441 SER B O 1
ATOM 11478 N N . GLY B 1 442 ? 15.188 14.617 -16.516 1 94.81 442 GLY B N 1
ATOM 11479 C CA . GLY B 1 442 ? 13.898 13.953 -16.469 1 94.81 442 GLY B CA 1
ATOM 11480 C C . GLY B 1 442 ? 13.586 13.359 -15.109 1 94.81 442 GLY B C 1
ATOM 11481 O O . GLY B 1 442 ? 14.477 12.852 -14.43 1 94.81 442 GLY B O 1
ATOM 11482 N N . ARG B 1 443 ? 12.25 13.43 -14.703 1 95.38 443 ARG B N 1
ATOM 11483 C CA . ARG B 1 443 ? 11.82 12.891 -13.422 1 95.38 443 ARG B CA 1
ATOM 11484 C C . ARG B 1 443 ? 10.438 12.258 -13.531 1 95.38 443 ARG B C 1
ATOM 11486 O O . ARG B 1 443 ? 9.547 12.805 -14.188 1 95.38 443 ARG B O 1
ATOM 11493 N N . TYR B 1 444 ? 10.258 11.141 -12.961 1 94 444 TYR B N 1
ATOM 11494 C CA . TYR B 1 444 ? 8.977 10.453 -12.852 1 94 444 TYR B CA 1
ATOM 11495 C C . TYR B 1 444 ? 8.68 10.07 -11.406 1 94 444 TYR B C 1
ATOM 11497 O O . TYR B 1 444 ? 9.531 9.484 -10.734 1 94 444 TYR B O 1
ATOM 11505 N N . THR B 1 445 ? 7.504 10.453 -10.93 1 95.25 445 THR B N 1
ATOM 11506 C CA . THR B 1 445 ? 7.09 10.094 -9.578 1 95.25 445 THR B CA 1
ATOM 11507 C C . THR B 1 445 ? 5.766 9.336 -9.609 1 95.25 445 THR B C 1
ATOM 11509 O O . THR B 1 445 ? 4.816 9.75 -10.273 1 95.25 445 THR B O 1
ATOM 11512 N N . TYR B 1 446 ? 5.707 8.227 -8.977 1 92.31 446 TYR B N 1
ATOM 11513 C CA . TYR B 1 446 ? 4.473 7.52 -8.664 1 92.31 446 TYR B CA 1
ATOM 11514 C C . TYR B 1 446 ? 4.145 7.621 -7.184 1 92.31 446 TYR B C 1
ATOM 11516 O O . TYR B 1 446 ? 4.988 7.324 -6.332 1 92.31 446 TYR B O 1
ATOM 11524 N N . ALA B 1 447 ? 2.939 8.055 -6.891 1 93.62 447 ALA B N 1
ATOM 11525 C CA . ALA B 1 447 ? 2.488 8.156 -5.504 1 93.62 447 ALA B CA 1
ATOM 11526 C C . ALA B 1 447 ? 1.158 7.438 -5.305 1 93.62 447 ALA B C 1
ATOM 11528 O O . ALA B 1 447 ? 0.278 7.492 -6.164 1 93.62 447 ALA B O 1
ATOM 11529 N N . TYR B 1 448 ? 1.038 6.75 -4.184 1 91.25 448 TYR B N 1
ATOM 11530 C CA . TYR B 1 448 ? -0.172 6.016 -3.834 1 91.25 448 TYR B CA 1
ATOM 11531 C C . TYR B 1 448 ? -0.532 6.227 -2.367 1 91.25 448 TYR B C 1
ATOM 11533 O O . TYR B 1 448 ? 0.32 6.09 -1.487 1 91.25 448 TYR B O 1
ATOM 11541 N N . ASP B 1 449 ? -1.812 6.566 -2.113 1 92.81 449 ASP B N 1
ATOM 11542 C CA . ASP B 1 449 ? -2.354 6.746 -0.77 1 92.81 449 ASP B CA 1
ATOM 11543 C C . ASP B 1 449 ? -3.572 5.855 -0.545 1 92.81 449 ASP B C 1
ATOM 11545 O O . ASP B 1 449 ? -4.402 5.691 -1.442 1 92.81 449 ASP B O 1
ATOM 11549 N N . HIS B 1 450 ? -3.635 5.273 0.613 1 92.81 450 HIS B N 1
ATOM 11550 C CA . HIS B 1 450 ? -4.797 4.492 1.023 1 92.81 450 HIS B CA 1
ATOM 11551 C C . HIS B 1 450 ? -5.227 4.852 2.441 1 92.81 450 HIS B C 1
ATOM 11553 O O . HIS B 1 450 ? -4.457 4.695 3.389 1 92.81 450 HIS B O 1
ATOM 11559 N N . LEU B 1 451 ? -6.441 5.34 2.531 1 95.38 451 LEU B N 1
ATOM 11560 C CA . LEU B 1 451 ? -7.051 5.633 3.824 1 95.38 451 LEU B CA 1
ATOM 11561 C C . LEU B 1 451 ? -8.18 4.656 4.125 1 95.38 451 LEU B C 1
ATOM 11563 O O . LEU B 1 451 ? -9.133 4.547 3.352 1 95.38 451 LEU B O 1
ATOM 11567 N N . LYS B 1 452 ? -8.039 3.932 5.18 1 95.19 452 LYS B N 1
ATOM 11568 C CA . LYS B 1 452 ? -9.07 3.025 5.68 1 95.19 452 LYS B CA 1
ATOM 11569 C C . LYS B 1 452 ? -9.703 3.561 6.965 1 95.19 452 LYS B C 1
ATOM 11571 O O . LYS B 1 452 ? -8.992 3.879 7.922 1 95.19 452 LYS B O 1
ATOM 11576 N N . THR B 1 453 ? -10.977 3.684 6.969 1 96.69 453 THR B N 1
ATOM 11577 C CA . THR B 1 453 ? -11.727 4.121 8.141 1 96.69 453 THR B CA 1
ATOM 11578 C C . THR B 1 453 ? -12.625 3.006 8.656 1 96.69 453 THR B C 1
ATOM 11580 O O . THR B 1 453 ? -13.391 2.414 7.887 1 96.69 453 THR B O 1
ATOM 11583 N N . GLN B 1 454 ? -12.57 2.684 9.922 1 96.81 454 GLN B N 1
ATOM 11584 C CA . GLN B 1 454 ? -13.398 1.685 10.586 1 96.81 454 GLN B CA 1
ATOM 11585 C C . GLN B 1 454 ? -14.016 2.244 11.859 1 96.81 454 GLN B C 1
ATOM 11587 O O . GLN B 1 454 ? -13.297 2.672 12.766 1 96.81 454 GLN B O 1
ATOM 11592 N N . LYS B 1 455 ? -15.328 2.188 11.93 1 96.56 455 LYS B N 1
ATOM 11593 C CA . LYS B 1 455 ? -16.047 2.705 13.086 1 96.56 455 LYS B CA 1
ATOM 11594 C C . LYS B 1 455 ? -17.047 1.683 13.617 1 96.56 455 LYS B C 1
ATOM 11596 O O . LYS B 1 455 ? -17.656 0.946 12.844 1 96.56 455 LYS B O 1
ATOM 11601 N N . TYR B 1 456 ? -17.188 1.607 14.898 1 96.81 456 TYR B N 1
ATOM 11602 C CA . TYR B 1 456 ? -18.234 0.834 15.555 1 96.81 456 TYR B CA 1
ATOM 11603 C C . TYR B 1 456 ? -18.719 1.539 16.812 1 96.81 456 TYR B C 1
ATOM 11605 O O . TYR B 1 456 ? -17.922 1.875 17.703 1 96.81 456 TYR B O 1
ATOM 11613 N N . TYR B 1 457 ? -19.953 1.779 16.891 1 96 457 TYR B N 1
ATOM 11614 C CA . TYR B 1 457 ? -20.625 2.264 18.078 1 96 457 TYR B CA 1
ATOM 11615 C C . TYR B 1 457 ? -21.375 1.138 18.781 1 96 457 TYR B C 1
ATOM 11617 O O . TYR B 1 457 ? -22.422 0.688 18.297 1 96 457 TYR B O 1
ATOM 11625 N N . ASP B 1 458 ? -20.812 0.814 19.922 1 95.44 458 ASP B N 1
ATOM 11626 C CA . ASP B 1 458 ? -21.453 -0.291 20.625 1 95.44 458 ASP B CA 1
ATOM 11627 C C . ASP B 1 458 ? -22.781 0.144 21.25 1 95.44 458 ASP B C 1
ATOM 11629 O O . ASP B 1 458 ? -23.094 1.334 21.266 1 95.44 458 ASP B O 1
ATOM 11633 N N . ARG B 1 459 ? -23.656 -0.746 21.859 1 93.81 459 ARG B N 1
ATOM 11634 C CA . ARG B 1 459 ? -25.016 -0.518 22.328 1 93.81 459 ARG B CA 1
ATOM 11635 C C . ARG B 1 459 ? -25.031 0.296 23.609 1 93.81 459 ARG B C 1
ATOM 11637 O O . ARG B 1 459 ? -26.062 0.814 24.031 1 93.81 459 ARG B O 1
ATOM 11644 N N . SER B 1 460 ? -23.781 0.475 24.109 1 92.69 460 SER B N 1
ATOM 11645 C CA . SER B 1 460 ? -23.688 1.287 25.328 1 92.69 460 SER B CA 1
ATOM 11646 C C . SER B 1 460 ? -23.625 2.773 24.984 1 92.69 460 SER B C 1
ATOM 11648 O O . SER B 1 460 ? -23.875 3.621 25.844 1 92.69 460 SER B O 1
ATOM 11650 N N . THR B 1 461 ? -23.266 3.08 23.75 1 92.56 461 THR B N 1
ATOM 11651 C CA . THR B 1 461 ? -23.203 4.473 23.312 1 92.56 461 THR B CA 1
ATOM 11652 C C . THR B 1 461 ? -24.578 4.984 22.922 1 92.56 461 THR B C 1
ATOM 11654 O O . THR B 1 461 ? -25.5 4.199 22.703 1 92.56 461 THR B O 1
ATOM 11657 N N . THR B 1 462 ? -24.672 6.23 22.797 1 87.31 462 THR B N 1
ATOM 11658 C CA . THR B 1 462 ? -25.953 6.828 22.406 1 87.31 462 THR B CA 1
ATOM 11659 C C . THR B 1 462 ? -26.312 6.422 20.984 1 87.31 462 THR B C 1
ATOM 11661 O O . THR B 1 462 ? -27.453 6.035 20.719 1 87.31 462 THR B O 1
ATOM 11664 N N . ILE B 1 463 ? -25.391 6.473 20.141 1 87.81 463 ILE B N 1
ATOM 11665 C CA . ILE B 1 463 ? -25.625 6.094 18.75 1 87.81 463 ILE B CA 1
ATOM 11666 C C . ILE B 1 463 ? -25.891 4.594 18.672 1 87.81 463 ILE B C 1
ATOM 11668 O O . ILE B 1 463 ? -26.859 4.168 18.016 1 87.81 463 ILE B O 1
ATOM 11672 N N . GLY B 1 464 ? -25.094 3.844 19.328 1 92.88 464 GLY B N 1
ATOM 11673 C CA . GLY B 1 464 ? -25.234 2.398 19.266 1 92.88 464 GLY B CA 1
ATOM 11674 C C . GLY B 1 464 ? -26.531 1.899 19.891 1 92.88 464 GLY B C 1
ATOM 11675 O O . GLY B 1 464 ? -27.094 0.902 19.438 1 92.88 464 GLY B O 1
ATOM 11676 N N . GLN B 1 465 ? -26.922 2.598 20.859 1 92.31 465 GLN B N 1
ATOM 11677 C CA . GLN B 1 465 ? -28.172 2.213 21.5 1 92.31 465 GLN B CA 1
ATOM 11678 C C . GLN B 1 465 ? -29.359 2.428 20.547 1 92.31 465 GLN B C 1
ATOM 11680 O O . GLN B 1 465 ? -30.25 1.59 20.484 1 92.31 465 GLN B O 1
ATOM 11685 N N . SER B 1 466 ? -29.281 3.49 19.875 1 90.88 466 SER B N 1
ATOM 11686 C CA . SER B 1 466 ? -30.375 3.836 18.969 1 90.88 466 SER B CA 1
ATOM 11687 C C . SER B 1 466 ? -30.453 2.859 17.797 1 90.88 466 SER B C 1
ATOM 11689 O O . SER B 1 466 ? -31.547 2.602 17.266 1 90.88 466 SER B O 1
ATOM 11691 N N . TYR B 1 467 ? -29.328 2.268 17.5 1 93 467 TYR B N 1
ATOM 11692 C CA . TYR B 1 467 ? -29.281 1.457 16.281 1 93 467 TYR B CA 1
ATOM 11693 C C . TYR B 1 467 ? -29.031 -0.01 16.625 1 93 467 TYR B C 1
ATOM 11695 O O . TYR B 1 467 ? -29.031 -0.863 15.727 1 93 467 TYR B O 1
ATOM 11703 N N . GLY B 1 468 ? -28.844 -0.278 17.938 1 93.88 468 GLY B N 1
ATOM 11704 C CA . GLY B 1 468 ? -28.438 -1.626 18.281 1 93.88 468 GLY B CA 1
ATOM 11705 C C . GLY B 1 468 ? -27.031 -1.954 17.828 1 93.88 468 GLY B C 1
ATOM 11706 O O . GLY B 1 468 ? -26.781 -3.037 17.281 1 93.88 468 GLY B O 1
ATOM 11707 N N . GLY B 1 469 ? -26.203 -1.039 17.938 1 95.31 469 GLY B N 1
ATOM 11708 C CA . GLY B 1 469 ? -24.875 -1.145 17.375 1 95.31 469 GLY B CA 1
ATOM 11709 C C . GLY B 1 469 ? -24.797 -0.677 15.93 1 95.31 469 GLY B C 1
ATOM 11710 O O . GLY B 1 469 ? -25.719 -0.899 15.148 1 95.31 469 GLY B O 1
ATOM 11711 N N . GLN B 1 470 ? -23.734 -0.012 15.539 1 96.38 470 GLN B N 1
ATOM 11712 C CA . GLN B 1 470 ? -23.562 0.492 14.18 1 96.38 470 GLN B CA 1
ATOM 11713 C C . GLN B 1 470 ? -22.109 0.374 13.727 1 96.38 470 GLN B C 1
ATOM 11715 O O . GLN B 1 470 ? -21.188 0.733 14.469 1 96.38 470 GLN B O 1
ATOM 11720 N N . ALA B 1 471 ? -21.984 -0.179 12.57 1 96.81 471 ALA B N 1
ATOM 11721 C CA . ALA B 1 471 ? -20.641 -0.359 12.008 1 96.81 471 ALA B CA 1
ATOM 11722 C C . ALA B 1 471 ? -20.5 0.411 10.695 1 96.81 471 ALA B C 1
ATOM 11724 O O . ALA B 1 471 ? -21.453 0.534 9.93 1 96.81 471 ALA B O 1
ATOM 11725 N N . PHE B 1 472 ? -19.328 0.938 10.469 1 96.75 472 PHE B N 1
ATOM 11726 C CA . PHE B 1 472 ? -18.984 1.661 9.25 1 96.75 472 PHE B CA 1
ATOM 11727 C C . PHE B 1 472 ? -17.578 1.309 8.797 1 96.75 472 PHE B C 1
ATOM 11729 O O . PHE B 1 472 ? -16.641 1.302 9.602 1 96.75 472 PHE B O 1
ATOM 11736 N N . ILE B 1 473 ? -17.391 0.957 7.527 1 97.25 473 ILE B N 1
ATOM 11737 C CA . ILE B 1 473 ? -16.094 0.702 6.918 1 97.25 473 ILE B CA 1
ATOM 11738 C C . ILE B 1 473 ? -15.977 1.467 5.602 1 97.25 473 ILE B C 1
ATOM 11740 O O . ILE B 1 473 ? -16.891 1.436 4.777 1 97.25 473 ILE B O 1
ATOM 11744 N N . ALA B 1 474 ? -14.875 2.145 5.383 1 97.25 474 ALA B N 1
ATOM 11745 C CA . ALA B 1 474 ? -14.672 2.906 4.156 1 97.25 474 ALA B CA 1
ATOM 11746 C C . ALA B 1 474 ? -13.211 2.836 3.709 1 97.25 474 ALA B C 1
ATOM 11748 O O . ALA B 1 474 ? -12.305 2.725 4.539 1 97.25 474 ALA B O 1
ATOM 11749 N N . HIS B 1 475 ? -13.016 2.832 2.416 1 96.38 475 HIS B N 1
ATOM 11750 C CA . HIS B 1 475 ? -11.695 2.916 1.79 1 96.38 475 HIS B CA 1
ATOM 11751 C C . HIS B 1 475 ? -11.609 4.109 0.845 1 96.38 475 HIS B C 1
ATOM 11753 O O . HIS B 1 475 ? -12.539 4.355 0.065 1 96.38 475 HIS B O 1
ATOM 11759 N N . GLU B 1 476 ? -10.555 4.848 0.942 1 95.94 476 GLU B N 1
ATOM 11760 C CA . GLU B 1 476 ? -10.211 5.902 -0.003 1 95.94 476 GLU B CA 1
ATOM 11761 C C . GLU B 1 476 ? -8.805 5.699 -0.562 1 95.94 476 GLU B C 1
ATOM 11763 O O . GLU B 1 476 ? -7.836 5.594 0.197 1 95.94 476 GLU B O 1
ATOM 11768 N N . GLU B 1 477 ? -8.711 5.68 -1.83 1 93.62 477 GLU B N 1
ATOM 11769 C CA . GLU B 1 477 ? -7.43 5.48 -2.502 1 93.62 477 GLU B CA 1
ATOM 11770 C C . GLU B 1 477 ? -7.152 6.594 -3.506 1 93.62 477 GLU B C 1
ATOM 11772 O O . GLU B 1 477 ? -8.078 7.133 -4.117 1 93.62 477 GLU B O 1
ATOM 11777 N N . ASN B 1 478 ? -5.875 6.918 -3.646 1 93.69 478 ASN B N 1
ATOM 11778 C CA . ASN B 1 478 ? -5.422 7.895 -4.629 1 93.69 478 ASN B CA 1
ATOM 11779 C C . ASN B 1 478 ? -4.098 7.484 -5.262 1 93.69 478 ASN B C 1
ATOM 11781 O O . ASN B 1 478 ? -3.156 7.109 -4.559 1 93.69 478 ASN B O 1
ATOM 11785 N N . ALA B 1 479 ? -4.047 7.508 -6.551 1 92.56 479 ALA B N 1
ATOM 11786 C CA . ALA B 1 479 ? -2.814 7.266 -7.297 1 92.56 479 ALA B CA 1
ATOM 11787 C C . ALA B 1 479 ? -2.453 8.469 -8.164 1 92.56 479 ALA B C 1
ATOM 11789 O O . ALA B 1 479 ? -3.312 9.039 -8.844 1 92.56 479 ALA B O 1
ATOM 11790 N N . LYS B 1 480 ? -1.215 8.828 -8.125 1 94.94 480 LYS B N 1
ATOM 11791 C CA . LYS B 1 480 ? -0.753 10 -8.859 1 94.94 480 LYS B CA 1
ATOM 11792 C C . LYS B 1 480 ? 0.495 9.688 -9.672 1 94.94 480 LYS B C 1
ATOM 11794 O O . LYS B 1 480 ? 1.417 9.031 -9.18 1 94.94 480 LYS B O 1
ATOM 11799 N N . HIS B 1 481 ? 0.5 10.086 -10.914 1 95.38 481 HIS B N 1
ATOM 11800 C CA . HIS B 1 481 ? 1.648 10.055 -11.812 1 95.38 481 HIS B CA 1
ATOM 11801 C C . HIS B 1 481 ? 2.109 11.461 -12.172 1 95.38 481 HIS B C 1
ATOM 11803 O O . HIS B 1 481 ? 1.318 12.273 -12.656 1 95.38 481 HIS B O 1
ATOM 11809 N N . GLN B 1 482 ? 3.307 11.703 -11.914 1 96.5 482 GLN B N 1
ATOM 11810 C CA . GLN B 1 482 ? 3.898 12.992 -12.258 1 96.5 482 GLN B CA 1
ATOM 11811 C C . GLN B 1 482 ? 5.137 12.812 -13.133 1 96.5 482 GLN B C 1
ATOM 11813 O O . GLN B 1 482 ? 6.07 12.094 -12.758 1 96.5 482 GLN B O 1
ATOM 11818 N N . ILE B 1 483 ? 5.176 13.445 -14.297 1 96.81 483 ILE B N 1
ATOM 11819 C CA . ILE B 1 483 ? 6.285 13.398 -15.242 1 96.81 483 ILE B CA 1
ATOM 11820 C C . ILE B 1 483 ? 6.766 14.812 -15.547 1 96.81 483 ILE B C 1
ATOM 11822 O O . ILE B 1 483 ? 5.965 15.688 -15.883 1 96.81 483 ILE B O 1
ATOM 11826 N N . GLU B 1 484 ? 8.062 14.984 -15.453 1 96.06 484 GLU B N 1
ATOM 11827 C CA . GLU B 1 484 ? 8.648 16.297 -15.742 1 96.06 484 GLU B CA 1
ATOM 11828 C C . GLU B 1 484 ? 9.891 16.156 -16.625 1 96.06 484 GLU B C 1
ATOM 11830 O O . GLU B 1 484 ? 10.672 15.219 -16.453 1 96.06 484 GLU B O 1
ATOM 11835 N N . GLY B 1 485 ? 10.016 17.031 -17.547 1 96.31 485 GLY B N 1
ATOM 11836 C CA . GLY B 1 485 ? 11.195 17.203 -18.391 1 96.31 485 GLY B CA 1
ATOM 11837 C C . GLY B 1 485 ? 11.688 18.641 -18.422 1 96.31 485 GLY B C 1
ATOM 11838 O O . GLY B 1 485 ? 10.906 19.562 -18.672 1 96.31 485 GLY B O 1
ATOM 11839 N N . VAL B 1 486 ? 12.969 18.812 -18.125 1 96.19 486 VAL B N 1
ATOM 11840 C CA . VAL B 1 486 ? 13.508 20.172 -18.016 1 96.19 486 VAL B CA 1
ATOM 11841 C C . VAL B 1 486 ? 14.812 20.266 -18.797 1 96.19 486 VAL B C 1
ATOM 11843 O O . VAL B 1 486 ? 15.641 19.359 -18.75 1 96.19 486 VAL B O 1
ATOM 11846 N N . VAL B 1 487 ? 14.984 21.328 -19.484 1 96.75 487 VAL B N 1
ATOM 11847 C CA . VAL B 1 487 ? 16.219 21.672 -20.188 1 96.75 487 VAL B CA 1
ATOM 11848 C C . VAL B 1 487 ? 16.797 22.953 -19.625 1 96.75 487 VAL B C 1
ATOM 11850 O O . VAL B 1 487 ? 16.078 23.938 -19.453 1 96.75 487 VAL B O 1
ATOM 11853 N N . THR B 1 488 ? 18 22.922 -19.297 1 95.69 488 THR B N 1
ATOM 11854 C CA . THR B 1 488 ? 18.703 24.094 -18.781 1 95.69 488 THR B CA 1
ATOM 11855 C C . THR B 1 488 ? 19.891 24.453 -19.672 1 95.69 488 THR B C 1
ATOM 11857 O O . THR B 1 488 ? 20.766 23.609 -19.906 1 95.69 488 THR B O 1
ATOM 11860 N N . TRP B 1 489 ? 19.922 25.656 -20.125 1 96.19 489 TRP B N 1
ATOM 11861 C CA . TRP B 1 489 ? 21.016 26.156 -20.969 1 96.19 489 TRP B CA 1
ATOM 11862 C C . TRP B 1 489 ? 21.734 27.328 -20.297 1 96.19 489 TRP B C 1
ATOM 11864 O O . TRP B 1 489 ? 21.094 28.344 -19.969 1 96.19 489 TRP B O 1
ATOM 11874 N N . THR B 1 490 ? 23 27.172 -20.078 1 93.88 490 THR B N 1
ATOM 11875 C CA . THR B 1 490 ? 23.844 28.219 -19.5 1 93.88 490 THR B CA 1
ATOM 11876 C C . THR B 1 490 ? 24.984 28.578 -20.453 1 93.88 490 THR B C 1
ATOM 11878 O O . THR B 1 490 ? 26.125 28.156 -20.234 1 93.88 490 THR B O 1
ATOM 11881 N N . PRO B 1 491 ? 24.734 29.469 -21.266 1 92.62 491 PRO B N 1
ATOM 11882 C CA . PRO B 1 491 ? 25.781 29.828 -22.219 1 92.62 491 PRO B CA 1
ATOM 11883 C C . PRO B 1 491 ? 26.906 30.656 -21.578 1 92.62 491 PRO B C 1
ATOM 11885 O O . PRO B 1 491 ? 26.672 31.375 -20.609 1 92.62 491 PRO B O 1
ATOM 11888 N N . LYS B 1 492 ? 28.094 30.594 -22.109 1 88.69 492 LYS B N 1
ATOM 11889 C CA . LYS B 1 492 ? 29.219 31.406 -21.641 1 88.69 492 LYS B CA 1
ATOM 11890 C C . LYS B 1 492 ? 29.266 32.75 -22.359 1 88.69 492 LYS B C 1
ATOM 11892 O O . LYS B 1 492 ? 29.578 32.812 -23.562 1 88.69 492 LYS B O 1
ATOM 11897 N N . LEU B 1 493 ? 28.859 33.781 -21.688 1 92 493 LEU B N 1
ATOM 11898 C CA . LEU B 1 493 ? 28.766 35.094 -22.297 1 92 493 LEU B CA 1
ATOM 11899 C C . LEU B 1 493 ? 29.812 36.062 -21.719 1 92 493 LEU B C 1
ATOM 11901 O O . LEU B 1 493 ? 29.594 37.281 -21.672 1 92 493 LEU B O 1
ATOM 11905 N N . GLY B 1 494 ? 30.906 35.594 -21.188 1 85.69 494 GLY B N 1
ATOM 11906 C CA . GLY B 1 494 ? 31.969 36.406 -20.594 1 85.69 494 GLY B CA 1
ATOM 11907 C C . GLY B 1 494 ? 31.812 36.562 -19.094 1 85.69 494 GLY B C 1
ATOM 11908 O O . GLY B 1 494 ? 30.969 35.906 -18.469 1 85.69 494 GLY B O 1
ATOM 11909 N N . THR B 1 495 ? 32.594 37.406 -18.562 1 83 495 THR B N 1
ATOM 11910 C CA . THR B 1 495 ? 32.625 37.5 -17.109 1 83 495 THR B CA 1
ATOM 11911 C C . THR B 1 495 ? 31.578 38.469 -16.594 1 83 495 THR B C 1
ATOM 11913 O O . THR B 1 495 ? 31.203 38.438 -15.422 1 83 495 THR B O 1
ATOM 11916 N N . GLN B 1 496 ? 31.047 39.344 -17.469 1 89.06 496 GLN B N 1
ATOM 11917 C CA . GLN B 1 496 ? 30.125 40.375 -17 1 89.06 496 GLN B CA 1
ATOM 11918 C C . GLN B 1 496 ? 28.688 39.938 -17.125 1 89.06 496 GLN B C 1
ATOM 11920 O O . GLN B 1 496 ? 27.781 40.469 -16.484 1 89.06 496 GLN B O 1
ATOM 11925 N N . HIS B 1 497 ? 28.453 39.031 -18 1 93.56 497 HIS B N 1
ATOM 11926 C CA . HIS B 1 497 ? 27.094 38.562 -18.281 1 93.56 497 HIS B CA 1
ATOM 11927 C C . HIS B 1 497 ? 26.922 37.125 -17.891 1 93.56 497 HIS B C 1
ATOM 11929 O O . HIS B 1 497 ? 27.766 36.281 -18.172 1 93.56 497 HIS B O 1
ATOM 11935 N N . ALA B 1 498 ? 25.953 36.844 -17.125 1 92.75 498 ALA B N 1
ATOM 11936 C CA . ALA B 1 498 ? 25.531 35.469 -16.844 1 92.75 498 ALA B CA 1
ATOM 11937 C C . ALA B 1 498 ? 24.078 35.25 -17.203 1 92.75 498 ALA B C 1
ATOM 11939 O O . ALA B 1 498 ? 23.219 36.062 -16.875 1 92.75 498 ALA B O 1
ATOM 11940 N N . LEU B 1 499 ? 23.812 34.25 -18.031 1 94.44 499 LEU B N 1
ATOM 11941 C CA . LEU B 1 499 ? 22.469 33.906 -18.484 1 94.44 499 LEU B CA 1
ATOM 11942 C C . LEU B 1 499 ? 22.156 32.438 -18.234 1 94.44 499 LEU B C 1
ATOM 11944 O O . LEU B 1 499 ? 22.984 31.578 -18.5 1 94.44 499 LEU B O 1
ATOM 11948 N N . LYS B 1 500 ? 21.031 32.156 -17.641 1 92.56 500 LYS B N 1
ATOM 11949 C CA . LYS B 1 500 ? 20.5 30.812 -17.453 1 92.56 500 LYS B CA 1
ATOM 11950 C C . LYS B 1 500 ? 19.094 30.703 -18 1 92.56 500 LYS B C 1
ATOM 11952 O O . LYS B 1 500 ? 18.188 31.438 -17.578 1 92.56 500 LYS B O 1
ATOM 11957 N N . LEU B 1 501 ? 18.906 29.828 -18.953 1 95.06 501 LEU B N 1
ATOM 11958 C CA . LEU B 1 501 ? 17.609 29.578 -19.547 1 95.06 501 LEU B CA 1
ATOM 11959 C C . LEU B 1 501 ? 17.094 28.188 -19.172 1 95.06 501 LEU B C 1
ATOM 11961 O O . LEU B 1 501 ? 17.812 27.203 -19.312 1 95.06 501 LEU B O 1
ATOM 11965 N N . ILE B 1 502 ? 15.883 28.188 -18.703 1 94.88 502 ILE B N 1
ATOM 11966 C CA . ILE B 1 502 ? 15.266 26.922 -18.328 1 94.88 502 ILE B CA 1
ATOM 11967 C C . ILE B 1 502 ? 13.961 26.734 -19.094 1 94.88 502 ILE B C 1
ATOM 11969 O O . ILE B 1 502 ? 13.156 27.672 -19.219 1 94.88 502 ILE B O 1
ATOM 11973 N N . GLY B 1 503 ? 13.727 25.625 -19.734 1 95.5 503 GLY B N 1
ATOM 11974 C CA . GLY B 1 503 ? 12.477 25.203 -20.344 1 95.5 503 GLY B CA 1
ATOM 11975 C C . GLY B 1 503 ? 12.039 23.812 -19.906 1 95.5 503 GLY B C 1
ATOM 11976 O O . GLY B 1 503 ? 12.867 22.922 -19.719 1 95.5 503 GLY B O 1
ATOM 11977 N N . GLY B 1 504 ? 10.727 23.703 -19.641 1 95.44 504 GLY B N 1
ATOM 11978 C CA . GLY B 1 504 ? 10.32 22.391 -19.188 1 95.44 504 GLY B CA 1
ATOM 11979 C C . GLY B 1 504 ? 8.836 22.141 -19.375 1 95.44 504 GLY B C 1
ATOM 11980 O O . GLY B 1 504 ? 8.102 23.016 -19.844 1 95.44 504 GLY B O 1
ATOM 11981 N N . THR B 1 505 ? 8.422 20.922 -19.141 1 96.12 505 THR B N 1
ATOM 11982 C CA . THR B 1 505 ? 7.043 20.453 -19.172 1 96.12 505 THR B CA 1
ATOM 11983 C C . THR B 1 505 ? 6.742 19.578 -17.969 1 96.12 505 THR B C 1
ATOM 11985 O O . THR B 1 505 ? 7.652 18.969 -17.391 1 96.12 505 THR B O 1
ATOM 11988 N N . SER B 1 506 ? 5.477 19.609 -17.531 1 94.69 506 SER B N 1
ATOM 11989 C CA . SER B 1 506 ? 5 18.781 -16.438 1 94.69 506 SER B CA 1
ATOM 11990 C C . SER B 1 506 ? 3.637 18.172 -16.75 1 94.69 506 SER B C 1
ATOM 11992 O O . SER B 1 506 ? 2.779 18.828 -17.344 1 94.69 506 SER B O 1
ATOM 11994 N N . TYR B 1 507 ? 3.475 16.953 -16.469 1 96.69 507 TYR B N 1
ATOM 11995 C CA . TYR B 1 507 ? 2.203 16.25 -16.625 1 96.69 507 TYR B CA 1
ATOM 11996 C C . TYR B 1 507 ? 1.841 15.492 -15.352 1 96.69 507 TYR B C 1
ATOM 11998 O O . TYR B 1 507 ? 2.65 14.727 -14.82 1 96.69 507 TYR B O 1
ATOM 12006 N N . ILE B 1 508 ? 0.608 15.719 -14.875 1 95.44 508 ILE B N 1
ATOM 12007 C CA . ILE B 1 508 ? 0.125 15.047 -13.672 1 95.44 508 ILE B CA 1
ATOM 12008 C C . ILE B 1 508 ? -1.187 14.328 -13.984 1 95.44 508 ILE B C 1
ATOM 12010 O O . ILE B 1 508 ? -2.113 14.922 -14.539 1 95.44 508 ILE B O 1
ATOM 12014 N N . HIS B 1 509 ? -1.264 13.117 -13.703 1 96.19 509 HIS B N 1
ATOM 12015 C CA . HIS B 1 509 ? -2.467 12.289 -13.773 1 96.19 509 HIS B CA 1
ATOM 12016 C C . HIS B 1 509 ? -2.805 11.695 -12.406 1 96.19 509 HIS B C 1
ATOM 12018 O O . HIS B 1 509 ? -2.01 10.945 -11.836 1 96.19 509 HIS B O 1
ATOM 12024 N N . GLN B 1 510 ? -3.922 12.047 -11.883 1 94.56 510 GLN B N 1
ATOM 12025 C CA . GLN B 1 510 ? -4.34 11.586 -10.562 1 94.56 510 GLN B CA 1
ATOM 12026 C C . GLN B 1 510 ? -5.691 10.875 -10.633 1 94.56 510 GLN B C 1
ATOM 12028 O O . GLN B 1 510 ? -6.641 11.398 -11.219 1 94.56 510 GLN B O 1
ATOM 12033 N N . LYS B 1 511 ? -5.738 9.727 -10.086 1 94.19 511 LYS B N 1
ATOM 12034 C CA . LYS B 1 511 ? -6.977 8.961 -10.023 1 94.19 511 LYS B CA 1
ATOM 12035 C C . LYS B 1 511 ? -7.348 8.625 -8.578 1 94.19 511 LYS B C 1
ATOM 12037 O O . LYS B 1 511 ? -6.484 8.242 -7.785 1 94.19 511 LYS B O 1
ATOM 12042 N N . GLY B 1 512 ? -8.617 8.875 -8.234 1 92.44 512 GLY B N 1
ATOM 12043 C CA . GLY B 1 512 ? -9.141 8.562 -6.91 1 92.44 512 GLY B CA 1
ATOM 12044 C C . GLY B 1 512 ? -10.25 7.531 -6.938 1 92.44 512 GLY B C 1
ATOM 12045 O O . GLY B 1 512 ? -11.078 7.523 -7.855 1 92.44 512 GLY B O 1
ATOM 12046 N N . TRP B 1 513 ? -10.25 6.59 -5.902 1 92.56 513 TRP B N 1
ATOM 12047 C CA . TRP B 1 513 ? -11.297 5.605 -5.676 1 92.56 513 TRP B CA 1
ATOM 12048 C C . TRP B 1 513 ? -11.773 5.637 -4.223 1 92.56 513 TRP B C 1
ATOM 12050 O O . TRP B 1 513 ? -10.977 5.895 -3.314 1 92.56 513 TRP B O 1
ATOM 12060 N N . GLY B 1 514 ? -13.055 5.418 -4.133 1 94.75 514 GLY B N 1
ATOM 12061 C CA . GLY B 1 514 ? -13.555 5.262 -2.777 1 94.75 514 GLY B CA 1
ATOM 12062 C C . GLY B 1 514 ? -14.75 4.328 -2.688 1 94.75 514 GLY B C 1
ATOM 12063 O O . GLY B 1 514 ? -15.484 4.16 -3.66 1 94.75 514 GLY B O 1
ATOM 12064 N N . ASP B 1 515 ? -14.859 3.627 -1.613 1 95.75 515 ASP B N 1
ATOM 12065 C CA . ASP B 1 515 ? -16.047 2.832 -1.308 1 95.75 515 ASP B CA 1
ATOM 12066 C C . ASP B 1 515 ? -16.312 2.803 0.195 1 95.75 515 ASP B C 1
ATOM 12068 O O . ASP B 1 515 ? -15.398 2.988 0.999 1 95.75 515 ASP B O 1
ATOM 12072 N N . GLU B 1 516 ? -17.562 2.611 0.507 1 96.75 516 GLU B N 1
ATOM 12073 C CA . GLU B 1 516 ? -17.969 2.613 1.908 1 96.75 516 GLU B CA 1
ATOM 12074 C C . GLU B 1 516 ? -19.203 1.739 2.125 1 96.75 516 GLU B C 1
ATOM 12076 O O . GLU B 1 516 ? -19.969 1.5 1.192 1 96.75 516 GLU B O 1
ATOM 12081 N N . MET B 1 517 ? -19.375 1.297 3.34 1 96.25 517 MET B N 1
ATOM 12082 C CA . MET B 1 517 ? -20.547 0.531 3.748 1 96.25 517 MET B CA 1
ATOM 12083 C C . MET B 1 517 ? -20.891 0.799 5.211 1 96.25 517 MET B C 1
ATOM 12085 O O . MET B 1 517 ? -20 1.061 6.023 1 96.25 517 MET B O 1
ATOM 12089 N N . GLN B 1 518 ? -22.094 0.785 5.547 1 96.06 518 GLN B N 1
ATOM 12090 C CA . GLN B 1 518 ? -22.625 0.986 6.891 1 96.06 518 GLN B CA 1
ATOM 12091 C C . GLN B 1 518 ? -23.781 0.018 7.184 1 96.06 518 GLN B C 1
ATOM 12093 O O . GLN B 1 518 ? -24.594 -0.264 6.305 1 96.06 518 GLN B O 1
ATOM 12098 N N . ALA B 1 519 ? -23.797 -0.513 8.375 1 95.62 519 ALA B N 1
ATOM 12099 C CA . ALA B 1 519 ? -24.844 -1.422 8.82 1 95.62 519 ALA B CA 1
ATOM 12100 C C . ALA B 1 519 ? -25.094 -1.289 10.32 1 95.62 519 ALA B C 1
ATOM 12102 O O . ALA B 1 519 ? -24.281 -0.704 11.039 1 95.62 519 ALA B O 1
ATOM 12103 N N . TYR B 1 520 ? -26.297 -1.771 10.766 1 95.06 520 TYR B N 1
ATOM 12104 C CA . TYR B 1 520 ? -26.625 -1.677 12.18 1 95.06 520 TYR B CA 1
ATOM 12105 C C . TYR B 1 520 ? -27.547 -2.816 12.602 1 95.06 520 TYR B C 1
ATOM 12107 O O . TYR B 1 520 ? -27.984 -3.615 11.766 1 95.06 520 TYR B O 1
ATOM 12115 N N . GLY B 1 521 ? -27.766 -2.945 13.883 1 92.94 521 GLY B N 1
ATOM 12116 C CA . GLY B 1 521 ? -28.625 -3.984 14.43 1 92.94 521 GLY B CA 1
ATOM 12117 C C . GLY B 1 521 ? -27.859 -5.254 14.781 1 92.94 521 GLY B C 1
ATOM 12118 O O . GLY B 1 521 ? -28.203 -6.336 14.289 1 92.94 521 GLY B O 1
ATOM 12119 N N . PHE B 1 522 ? -26.906 -5.133 15.602 1 91.62 522 PHE B N 1
ATOM 12120 C CA . PHE B 1 522 ? -26.078 -6.27 16 1 91.62 522 PHE B CA 1
ATOM 12121 C C . PHE B 1 522 ? -26.641 -6.941 17.25 1 91.62 522 PHE B C 1
ATOM 12123 O O . PHE B 1 522 ? -27.078 -6.266 18.172 1 91.62 522 PHE B O 1
ATOM 12130 N N . ALA B 1 523 ? -26.578 -8.203 17.266 1 87.12 523 ALA B N 1
ATOM 12131 C CA . ALA B 1 523 ? -27.031 -8.953 18.438 1 87.12 523 ALA B CA 1
ATOM 12132 C C . ALA B 1 523 ? -26 -8.891 19.562 1 87.12 523 ALA B C 1
ATOM 12134 O O . ALA B 1 523 ? -26.344 -9.031 20.734 1 87.12 523 ALA B O 1
ATOM 12135 N N . SER B 1 524 ? -24.766 -8.742 19.156 1 89.06 524 SER B N 1
ATOM 12136 C CA . SER B 1 524 ? -23.656 -8.641 20.109 1 89.06 524 SER B CA 1
ATOM 12137 C C . SER B 1 524 ? -22.609 -7.641 19.625 1 89.06 524 SER B C 1
ATOM 12139 O O . SER B 1 524 ? -22.406 -7.473 18.422 1 89.06 524 SER B O 1
ATOM 12141 N N . ASP B 1 525 ? -21.984 -7.031 20.641 1 92.44 525 ASP B N 1
ATOM 12142 C CA . ASP B 1 525 ? -20.969 -6.039 20.312 1 92.44 525 ASP B CA 1
ATOM 12143 C C . ASP B 1 525 ? -19.594 -6.688 20.156 1 92.44 525 ASP B C 1
ATOM 12145 O O . ASP B 1 525 ? -18.625 -6.02 19.797 1 92.44 525 ASP B O 1
ATOM 12149 N N . VAL B 1 526 ? -19.469 -7.891 20.344 1 85.44 526 VAL B N 1
ATOM 12150 C CA . VAL B 1 526 ? -18.172 -8.555 20.469 1 85.44 526 VAL B CA 1
ATOM 12151 C C . VAL B 1 526 ? -17.422 -8.477 19.141 1 85.44 526 VAL B C 1
ATOM 12153 O O . VAL B 1 526 ? -16.188 -8.352 19.125 1 85.44 526 VAL B O 1
ATOM 12156 N N . PHE B 1 527 ? -18.141 -8.477 18.047 1 85.44 527 PHE B N 1
ATOM 12157 C CA . PHE B 1 527 ? -17.469 -8.555 16.75 1 85.44 527 PHE B CA 1
ATOM 12158 C C . PHE B 1 527 ? -17.172 -7.156 16.234 1 85.44 527 PHE B C 1
ATOM 12160 O O . PHE B 1 527 ? -16.281 -6.984 15.391 1 85.44 527 PHE B O 1
ATOM 12167 N N . SER B 1 528 ? -17.953 -6.18 16.594 1 92.75 528 SER B N 1
ATOM 12168 C CA . SER B 1 528 ? -17.75 -4.805 16.141 1 92.75 528 SER B CA 1
ATOM 12169 C C . SER B 1 528 ? -17.688 -4.727 14.625 1 92.75 528 SER B C 1
ATOM 12171 O O . SER B 1 528 ? -18.453 -5.406 13.93 1 92.75 528 SER B O 1
ATOM 12173 N N . TYR B 1 529 ? -16.844 -3.934 14.07 1 94.62 529 TYR B N 1
ATOM 12174 C CA . TYR B 1 529 ? -16.766 -3.787 12.617 1 94.62 529 TYR B CA 1
ATOM 12175 C C . TYR B 1 529 ? -16 -4.953 11.992 1 94.62 529 TYR B C 1
ATOM 12177 O O . TYR B 1 529 ? -15.906 -5.051 10.766 1 94.62 529 TYR B O 1
ATOM 12185 N N . ARG B 1 530 ? -15.516 -5.875 12.812 1 92.62 530 ARG B N 1
ATOM 12186 C CA . ARG B 1 530 ? -14.758 -7.02 12.312 1 92.62 530 ARG B CA 1
ATOM 12187 C C . ARG B 1 530 ? -15.688 -8.055 11.695 1 92.62 530 ARG B C 1
ATOM 12189 O O . ARG B 1 530 ? -15.234 -8.984 11.023 1 92.62 530 ARG B O 1
ATOM 12196 N N . ASN B 1 531 ? -16.969 -7.953 11.844 1 91.88 531 ASN B N 1
ATOM 12197 C CA . ASN B 1 531 ? -17.984 -8.742 11.172 1 91.88 531 ASN B CA 1
ATOM 12198 C C . ASN B 1 531 ? -19.234 -7.906 10.891 1 91.88 531 ASN B C 1
ATOM 12200 O O . ASN B 1 531 ? -20.281 -8.133 11.492 1 91.88 531 ASN B O 1
ATOM 12204 N N . ILE B 1 532 ? -19.141 -7.094 9.969 1 93.81 532 ILE B N 1
ATOM 12205 C CA . ILE B 1 532 ? -20.25 -6.195 9.648 1 93.81 532 ILE B CA 1
ATOM 12206 C C . ILE B 1 532 ? -21.422 -6.992 9.078 1 93.81 532 ILE B C 1
ATOM 12208 O O . ILE B 1 532 ? -22.562 -6.543 9.117 1 93.81 532 ILE B O 1
ATOM 12212 N N . GLY B 1 533 ? -21.141 -8.172 8.523 1 89.38 533 GLY B N 1
ATOM 12213 C CA . GLY B 1 533 ? -22.172 -9.031 7.969 1 89.38 533 GLY B CA 1
ATOM 12214 C C . GLY B 1 533 ? -23.141 -9.562 9.016 1 89.38 533 GLY B C 1
ATOM 12215 O O . GLY B 1 533 ? -24.203 -10.07 8.68 1 89.38 533 GLY B O 1
ATOM 12216 N N . ALA B 1 534 ? -22.781 -9.422 10.25 1 89.31 534 ALA B N 1
ATOM 12217 C CA . ALA B 1 534 ? -23.641 -9.875 11.344 1 89.31 534 ALA B CA 1
ATOM 12218 C C . ALA B 1 534 ? -24.766 -8.883 11.602 1 89.31 534 ALA B C 1
ATOM 12220 O O . ALA B 1 534 ? -25.688 -9.172 12.367 1 89.31 534 ALA B O 1
ATOM 12221 N N . ALA B 1 535 ? -24.703 -7.766 10.977 1 91.88 535 ALA B N 1
ATOM 12222 C CA . ALA B 1 535 ? -25.75 -6.758 11.172 1 91.88 535 ALA B CA 1
ATOM 12223 C C . ALA B 1 535 ? -27.062 -7.211 10.555 1 91.88 535 ALA B C 1
ATOM 12225 O O . ALA B 1 535 ? -27.078 -7.84 9.5 1 91.88 535 ALA B O 1
ATOM 12226 N N . GLU B 1 536 ? -28.062 -6.832 11.156 1 89.19 536 GLU B N 1
ATOM 12227 C CA . GLU B 1 536 ? -29.406 -7.188 10.68 1 89.19 536 GLU B CA 1
ATOM 12228 C C . GLU B 1 536 ? -29.844 -6.27 9.547 1 89.19 536 GLU B C 1
ATOM 12230 O O . GLU B 1 536 ? -30.594 -6.688 8.656 1 89.19 536 GLU B O 1
ATOM 12235 N N . HIS B 1 537 ? -29.406 -5.051 9.664 1 89.62 537 HIS B N 1
ATOM 12236 C CA . HIS B 1 537 ? -29.859 -4.066 8.688 1 89.62 537 HIS B CA 1
ATOM 12237 C C . HIS B 1 537 ? -28.688 -3.463 7.922 1 89.62 537 HIS B C 1
ATOM 12239 O O . HIS B 1 537 ? -27.766 -2.906 8.531 1 89.62 537 HIS B O 1
ATOM 12245 N N . LEU B 1 538 ? -28.859 -3.611 6.652 1 90.31 538 LEU B N 1
ATOM 12246 C CA . LEU B 1 538 ? -27.906 -2.904 5.797 1 90.31 538 LEU B CA 1
ATOM 12247 C C . LEU B 1 538 ? -28.375 -1.473 5.543 1 90.31 538 LEU B C 1
ATOM 12249 O O . LEU B 1 538 ? -29.453 -1.255 5 1 90.31 538 LEU B O 1
ATOM 12253 N N . ASP B 1 539 ? -27.547 -0.518 5.941 1 88.75 539 ASP B N 1
ATOM 12254 C CA . ASP B 1 539 ? -27.969 0.88 5.852 1 88.75 539 ASP B CA 1
ATOM 12255 C C . ASP B 1 539 ? -27.625 1.464 4.48 1 88.75 539 ASP B C 1
ATOM 12257 O O . ASP B 1 539 ? -28.531 1.767 3.693 1 88.75 539 ASP B O 1
ATOM 12261 N N . TRP B 1 540 ? -26.391 1.59 4.145 1 87.44 540 TRP B N 1
ATOM 12262 C CA . TRP B 1 540 ? -26.047 2.053 2.801 1 87.44 540 TRP B CA 1
ATOM 12263 C C . TRP B 1 540 ? -24.672 1.556 2.383 1 87.44 540 TRP B C 1
ATOM 12265 O O . TRP B 1 540 ? -23.859 1.16 3.229 1 87.44 540 TRP B O 1
ATOM 12275 N N . ILE B 1 541 ? -24.469 1.529 1.13 1 93.06 541 ILE B N 1
ATOM 12276 C CA . ILE B 1 541 ? -23.172 1.275 0.506 1 93.06 541 ILE B CA 1
ATOM 12277 C C . ILE B 1 541 ? -22.891 2.344 -0.548 1 93.06 541 ILE B C 1
ATOM 12279 O O . ILE B 1 541 ? -23.812 3.018 -1.02 1 93.06 541 ILE B O 1
ATOM 12283 N N . GLY B 1 542 ? -21.656 2.609 -0.837 1 92.69 542 GLY B N 1
ATOM 12284 C CA . GLY B 1 542 ? -21.281 3.596 -1.838 1 92.69 542 GLY B CA 1
ATOM 12285 C C . GLY B 1 542 ? -19.906 3.346 -2.434 1 92.69 542 GLY B C 1
ATOM 12286 O O . GLY B 1 542 ? -19.078 2.664 -1.829 1 92.69 542 GLY B O 1
ATOM 12287 N N . SER B 1 543 ? -19.734 3.793 -3.645 1 94.19 543 SER B N 1
ATOM 12288 C CA . SER B 1 543 ? -18.438 3.82 -4.289 1 94.19 543 SER B CA 1
ATOM 12289 C C . SER B 1 543 ? -18.328 4.988 -5.266 1 94.19 543 SER B C 1
ATOM 12291 O O . SER B 1 543 ? -19.328 5.578 -5.648 1 94.19 543 SER B O 1
ATOM 12293 N N . GLY B 1 544 ? -17.125 5.359 -5.605 1 92.12 544 GLY B N 1
ATOM 12294 C CA . GLY B 1 544 ? -16.875 6.449 -6.535 1 92.12 544 GLY B CA 1
ATOM 12295 C C . GLY B 1 544 ? -15.484 6.438 -7.121 1 92.12 544 GLY B C 1
ATOM 12296 O O . GLY B 1 544 ? -14.578 5.797 -6.582 1 92.12 544 GLY B O 1
ATOM 12297 N N . GLU B 1 545 ? -15.406 7.07 -8.281 1 91.5 545 GLU B N 1
ATOM 12298 C CA . GLU B 1 545 ? -14.125 7.246 -8.961 1 91.5 545 GLU B CA 1
ATOM 12299 C C . GLU B 1 545 ? -13.977 8.664 -9.492 1 91.5 545 GLU B C 1
ATOM 12301 O O . GLU B 1 545 ? -14.953 9.281 -9.922 1 91.5 545 GLU B O 1
ATOM 12306 N N . SER B 1 546 ? -12.766 9.188 -9.359 1 90.5 546 SER B N 1
ATOM 12307 C CA . SER B 1 546 ? -12.453 10.516 -9.875 1 90.5 546 SER B CA 1
ATOM 12308 C C . SER B 1 546 ? -11.125 10.516 -10.625 1 90.5 546 SER B C 1
ATOM 12310 O O . SER B 1 546 ? -10.258 9.68 -10.359 1 90.5 546 SER B O 1
ATOM 12312 N N . MET B 1 547 ? -11.07 11.43 -11.617 1 91.56 547 MET B N 1
ATOM 12313 C CA . MET B 1 547 ? -9.844 11.562 -12.398 1 91.56 547 MET B CA 1
ATOM 12314 C C . MET B 1 547 ? -9.508 13.023 -12.633 1 91.56 547 MET B C 1
ATOM 12316 O O . MET B 1 547 ? -10.391 13.836 -12.906 1 91.56 547 MET B O 1
ATOM 12320 N N . LEU B 1 548 ? -8.25 13.383 -12.438 1 92.69 548 LEU B N 1
ATOM 12321 C CA . LEU B 1 548 ? -7.734 14.727 -12.68 1 92.69 548 LEU B CA 1
ATOM 12322 C C . LEU B 1 548 ? -6.477 14.688 -13.539 1 92.69 548 LEU B C 1
ATOM 12324 O O . LEU B 1 548 ? -5.582 13.875 -13.297 1 92.69 548 LEU B O 1
ATOM 12328 N N . LYS B 1 549 ? -6.473 15.531 -14.562 1 94.62 549 LYS B N 1
ATOM 12329 C CA . LYS B 1 549 ? -5.316 15.664 -15.438 1 94.62 549 LYS B CA 1
ATOM 12330 C C . LYS B 1 549 ? -4.84 17.109 -15.508 1 94.62 549 LYS B C 1
ATOM 12332 O O . LYS B 1 549 ? -5.656 18.031 -15.562 1 94.62 549 LYS B O 1
ATOM 12337 N N . LYS B 1 550 ? -3.572 17.266 -15.445 1 95.06 550 LYS B N 1
ATOM 12338 C CA . LYS B 1 550 ? -2.938 18.562 -15.602 1 95.06 550 LYS B CA 1
ATOM 12339 C C . LYS B 1 550 ? -1.746 18.484 -16.562 1 95.06 550 LYS B C 1
ATOM 12341 O O . LYS B 1 550 ? -0.998 17.516 -16.547 1 95.06 550 LYS B O 1
ATOM 12346 N N . ALA B 1 551 ? -1.598 19.469 -17.359 1 96.12 551 ALA B N 1
ATOM 12347 C CA . ALA B 1 551 ? -0.458 19.609 -18.266 1 96.12 551 ALA B CA 1
ATOM 12348 C C . ALA B 1 551 ? 0.094 21.031 -18.219 1 96.12 551 ALA B C 1
ATOM 12350 O O . ALA B 1 551 ? -0.668 22 -18.156 1 96.12 551 ALA B O 1
ATOM 12351 N N . SER B 1 552 ? 1.398 21.141 -18.234 1 95.94 552 SER B N 1
ATOM 12352 C CA . SER B 1 552 ? 2.014 22.469 -18.109 1 95.94 552 SER B CA 1
ATOM 12353 C C . SER B 1 552 ? 3.24 22.578 -19.016 1 95.94 552 SER B C 1
ATOM 12355 O O . SER B 1 552 ? 3.924 21.594 -19.266 1 95.94 552 SER B O 1
ATOM 12357 N N . PHE B 1 553 ? 3.461 23.781 -19.469 1 96.56 553 PHE B N 1
ATOM 12358 C CA . PHE B 1 553 ? 4.672 24.219 -20.156 1 96.56 553 PHE B CA 1
ATOM 12359 C C . PHE B 1 553 ? 5.227 25.5 -19.531 1 96.56 553 PHE B C 1
ATOM 12361 O O . PHE B 1 553 ? 4.465 26.406 -19.188 1 96.56 553 PHE B O 1
ATOM 12368 N N . PHE B 1 554 ? 6.535 25.516 -19.344 1 94.69 554 PHE B N 1
ATOM 12369 C CA . PHE B 1 554 ? 7.059 26.719 -18.703 1 94.69 554 PHE B CA 1
ATOM 12370 C C . PHE B 1 554 ? 8.453 27.047 -19.219 1 94.69 554 PHE B C 1
ATOM 12372 O O . PHE B 1 554 ? 9.141 26.172 -19.781 1 94.69 554 PHE B O 1
ATOM 12379 N N . GLY B 1 555 ? 8.836 28.25 -19.031 1 94.88 555 GLY B N 1
ATOM 12380 C CA . GLY B 1 555 ? 10.148 28.812 -19.328 1 94.88 555 GLY B CA 1
ATOM 12381 C C . GLY B 1 555 ? 10.586 29.875 -18.344 1 94.88 555 GLY B C 1
ATOM 12382 O O . GLY B 1 555 ? 9.758 30.641 -17.844 1 94.88 555 GLY B O 1
ATOM 12383 N N . ARG B 1 556 ? 11.859 29.938 -18.047 1 93.94 556 ARG B N 1
ATOM 12384 C CA . ARG B 1 556 ? 12.414 30.906 -17.125 1 93.94 556 ARG B CA 1
ATOM 12385 C C . ARG B 1 556 ? 13.781 31.391 -17.594 1 93.94 556 ARG B C 1
ATOM 12387 O O . ARG B 1 556 ? 14.586 30.609 -18.109 1 93.94 556 ARG B O 1
ATOM 12394 N N . ALA B 1 557 ? 13.977 32.656 -17.469 1 94.25 557 ALA B N 1
ATOM 12395 C CA . ALA B 1 557 ? 15.258 33.281 -17.797 1 94.25 557 ALA B CA 1
ATOM 12396 C C . ALA B 1 557 ? 15.828 34.031 -16.594 1 94.25 557 ALA B C 1
ATOM 12398 O O . ALA B 1 557 ? 15.102 34.781 -15.93 1 94.25 557 ALA B O 1
ATOM 12399 N N . GLU B 1 558 ? 17.016 33.781 -16.312 1 93.31 558 GLU B N 1
ATOM 12400 C CA . GLU B 1 558 ? 17.75 34.5 -15.281 1 93.31 558 GLU B CA 1
ATOM 12401 C C . GLU B 1 558 ? 18.969 35.188 -15.875 1 93.31 558 GLU B C 1
ATOM 12403 O O . GLU B 1 558 ? 19.859 34.562 -16.438 1 93.31 558 GLU B O 1
ATOM 12408 N N . TYR B 1 559 ? 18.984 36.469 -15.695 1 95.06 559 TYR B N 1
ATOM 12409 C CA . TYR B 1 559 ? 20.062 37.281 -16.266 1 95.06 559 TYR B CA 1
ATOM 12410 C C . TYR B 1 559 ? 20.734 38.125 -15.188 1 95.06 559 TYR B C 1
ATOM 12412 O O . TYR B 1 559 ? 20.062 38.812 -14.406 1 95.06 559 TYR B O 1
ATOM 12420 N N . ILE B 1 560 ? 2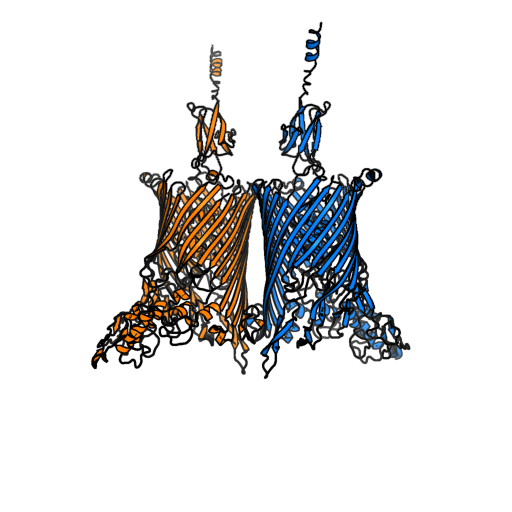2.031 38.062 -15.148 1 95.31 560 ILE B N 1
ATOM 12421 C CA . ILE B 1 560 ? 22.828 38.844 -14.219 1 95.31 560 ILE B CA 1
ATOM 12422 C C . ILE B 1 560 ? 23.828 39.688 -14.992 1 95.31 560 ILE B C 1
ATOM 12424 O O . ILE B 1 560 ? 24.578 39.156 -15.828 1 95.31 560 ILE B O 1
ATOM 12428 N N . PHE B 1 561 ? 23.844 41 -14.656 1 95.44 561 PHE B N 1
ATOM 12429 C CA . PHE B 1 561 ? 24.797 41.906 -15.289 1 95.44 561 PHE B CA 1
ATOM 12430 C C . PHE B 1 561 ? 25.766 42.469 -14.258 1 95.44 561 PHE B C 1
ATOM 12432 O O . PHE B 1 561 ? 25.328 43.062 -13.258 1 95.44 561 PHE B O 1
ATOM 12439 N N . ALA B 1 562 ? 27.062 42.281 -14.43 1 93.19 562 ALA B N 1
ATOM 12440 C CA . ALA B 1 562 ? 28.172 42.812 -13.625 1 93.19 562 ALA B CA 1
ATOM 12441 C C . ALA B 1 562 ? 28.047 42.375 -12.172 1 93.19 562 ALA B C 1
ATOM 12443 O O . ALA B 1 562 ? 28.453 43.094 -11.266 1 93.19 562 ALA B O 1
ATOM 12444 N N . GLY B 1 563 ? 27.281 41.344 -11.961 1 89.5 563 GLY B N 1
ATOM 12445 C CA . GLY B 1 563 ? 27.094 40.844 -10.609 1 89.5 563 GLY B CA 1
ATOM 12446 C C . GLY B 1 563 ? 26.25 41.75 -9.75 1 89.5 563 GLY B C 1
ATOM 12447 O O . GLY B 1 563 ? 26.109 41.5 -8.547 1 89.5 563 GLY B O 1
ATOM 12448 N N . LYS B 1 564 ? 25.656 42.812 -10.297 1 93.38 564 LYS B N 1
ATOM 12449 C CA . LYS B 1 564 ? 24.922 43.781 -9.516 1 93.38 564 LYS B CA 1
ATOM 12450 C C . LYS B 1 564 ? 23.453 43.812 -9.891 1 93.38 564 LYS B C 1
ATOM 12452 O O . LYS B 1 564 ? 22.594 44.062 -9.039 1 93.38 564 LYS B O 1
ATOM 12457 N N . TYR B 1 565 ? 23.172 43.625 -11.164 1 96.38 565 TYR B N 1
ATOM 12458 C CA . TYR B 1 565 ? 21.797 43.688 -11.641 1 96.38 565 TYR B CA 1
ATOM 12459 C C . TYR B 1 565 ? 21.281 42.312 -12 1 96.38 565 TYR B C 1
ATOM 12461 O O . TYR B 1 565 ? 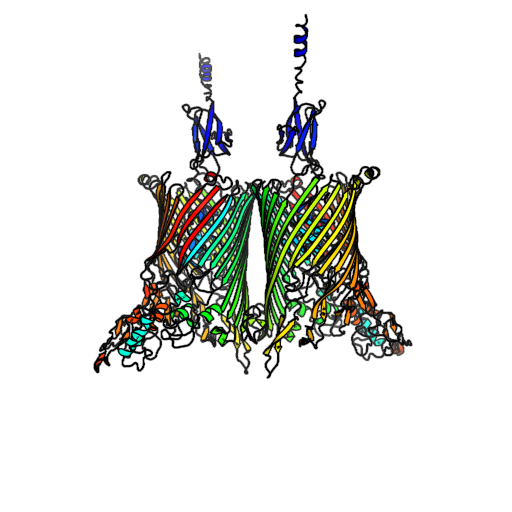21.875 41.625 -12.836 1 96.38 565 TYR B O 1
ATOM 12469 N N . ILE B 1 566 ? 20.234 41.969 -11.367 1 96 566 ILE B N 1
ATOM 12470 C CA . ILE B 1 566 ? 19.656 40.656 -11.578 1 96 566 ILE B CA 1
ATOM 12471 C C . ILE B 1 566 ? 18.25 40.781 -12.125 1 96 566 ILE B C 1
ATOM 12473 O O . ILE B 1 566 ? 17.422 41.531 -11.578 1 96 566 ILE B O 1
ATOM 12477 N N . VAL B 1 567 ? 17.953 40.094 -13.18 1 95.75 567 VAL B N 1
ATOM 12478 C CA . VAL B 1 567 ? 16.625 40.094 -13.797 1 95.75 567 VAL B CA 1
ATOM 12479 C C . VAL B 1 567 ? 16.156 38.656 -14 1 95.75 567 VAL B C 1
ATOM 12481 O O . VAL B 1 567 ? 16.875 37.844 -14.562 1 95.75 567 VAL B O 1
ATOM 12484 N N . ASN B 1 568 ? 15.008 38.406 -13.492 1 93.88 568 ASN B N 1
ATOM 12485 C CA . ASN B 1 568 ? 14.352 37.125 -13.734 1 93.88 568 ASN B CA 1
ATOM 12486 C C . ASN B 1 568 ? 13.016 37.281 -14.453 1 93.88 568 ASN B C 1
ATOM 12488 O O . ASN B 1 568 ? 12.289 38.25 -14.188 1 93.88 568 ASN B O 1
ATOM 12492 N N . ALA B 1 569 ? 12.758 36.375 -15.359 1 94.31 569 ALA B N 1
ATOM 12493 C CA . ALA B 1 569 ? 11.477 36.344 -16.062 1 94.31 569 ALA B CA 1
ATOM 12494 C C . ALA B 1 569 ? 11.023 34.906 -16.281 1 94.31 569 ALA B C 1
ATOM 12496 O O . ALA B 1 569 ? 11.836 34 -16.578 1 94.31 569 ALA B O 1
ATOM 12497 N N . SER B 1 570 ? 9.742 34.688 -16.062 1 93.06 570 SER B N 1
ATOM 12498 C CA . SER B 1 570 ? 9.211 33.344 -16.297 1 93.06 570 SER B CA 1
ATOM 12499 C C . SER B 1 570 ? 7.816 33.406 -16.906 1 93.06 570 SER B C 1
ATOM 12501 O O . SER B 1 570 ? 7.098 34.406 -16.719 1 93.06 570 SER B O 1
ATOM 12503 N N . LEU B 1 571 ? 7.496 32.406 -17.656 1 94.69 571 LEU B N 1
ATOM 12504 C CA . LEU B 1 571 ? 6.188 32.188 -18.266 1 94.69 571 LEU B CA 1
ATOM 12505 C C . LEU B 1 571 ? 5.758 30.734 -18.141 1 94.69 571 LEU B C 1
ATOM 12507 O O . LEU B 1 571 ? 6.527 29.828 -18.469 1 94.69 571 LEU B O 1
ATOM 12511 N N . ARG B 1 572 ? 4.547 30.516 -17.625 1 94.56 572 ARG B N 1
ATOM 12512 C CA . ARG B 1 572 ? 4.023 29.172 -17.469 1 94.56 572 ARG B CA 1
ATOM 12513 C C . ARG B 1 572 ? 2.58 29.078 -17.953 1 94.56 572 ARG B C 1
ATOM 12515 O O . ARG B 1 572 ? 1.785 29.984 -17.703 1 94.56 572 ARG B O 1
ATOM 12522 N N . SER B 1 573 ? 2.301 28.078 -18.688 1 95.31 573 SER B N 1
ATOM 12523 C CA . SER B 1 573 ? 0.94 27.734 -19.094 1 95.31 573 SER B CA 1
ATOM 12524 C C . SER B 1 573 ? 0.491 26.422 -18.469 1 95.31 573 SER B C 1
ATOM 12526 O O . SER B 1 573 ? 1.174 25.406 -18.594 1 95.31 573 SER B O 1
ATOM 12528 N N . ASP B 1 574 ? -0.661 26.531 -17.828 1 95.44 574 ASP B N 1
ATOM 12529 C CA . ASP B 1 574 ? -1.2 25.344 -17.172 1 95.44 574 ASP B CA 1
ATOM 12530 C C . ASP B 1 574 ? -2.555 24.953 -17.75 1 95.44 574 ASP B C 1
ATOM 12532 O O . ASP B 1 574 ? -3.4 25.812 -18 1 95.44 574 ASP B O 1
ATOM 12536 N N . GLY B 1 575 ? -2.664 23.672 -18.031 1 95 575 GLY B N 1
ATOM 12537 C CA . GLY B 1 575 ? -3.953 23.094 -18.375 1 95 575 GLY B CA 1
ATOM 12538 C C . GLY B 1 575 ? -4.508 22.188 -17.281 1 95 575 GLY B C 1
ATOM 12539 O O . GLY B 1 575 ? -3.764 21.422 -16.656 1 95 575 GLY B O 1
ATOM 12540 N N . SER B 1 576 ? -5.867 22.375 -16.984 1 93.75 576 SER B N 1
ATOM 12541 C CA . SER B 1 576 ? -6.52 21.578 -15.953 1 93.75 576 SER B CA 1
ATOM 12542 C C . SER B 1 576 ? -7.863 21.031 -16.438 1 93.75 576 SER B C 1
ATOM 12544 O O . SER B 1 576 ? -8.641 21.766 -17.047 1 93.75 576 SER B O 1
ATOM 12546 N N . SER B 1 577 ? -8.125 19.812 -16.109 1 92.62 577 SER B N 1
ATOM 12547 C CA . SER B 1 577 ? -9.352 19.172 -16.562 1 92.62 577 SER B CA 1
ATOM 12548 C C . SER B 1 577 ? -10.547 19.594 -15.703 1 92.62 577 SER B C 1
ATOM 12550 O O . SER B 1 577 ? -11.688 19.266 -16.016 1 92.62 577 SER B O 1
ATOM 12552 N N . VAL B 1 578 ? -10.375 20.312 -14.656 1 90.12 578 VAL B N 1
ATOM 12553 C CA . VAL B 1 578 ? -11.477 20.688 -13.773 1 90.12 578 VAL B CA 1
ATOM 12554 C C . VAL B 1 578 ? -12.297 21.797 -14.414 1 90.12 578 VAL B C 1
ATOM 12556 O O . VAL B 1 578 ? -13.453 22.031 -14.047 1 90.12 578 VAL B O 1
ATOM 12559 N N . PHE B 1 579 ? -11.703 22.438 -15.344 1 92.88 579 PHE B N 1
ATOM 12560 C CA . PHE B 1 579 ? -12.367 23.578 -15.961 1 92.88 579 PHE B CA 1
ATOM 12561 C C . PHE B 1 579 ? -13.055 23.172 -17.25 1 92.88 579 PHE B C 1
ATOM 12563 O O . PHE B 1 579 ? -12.867 22.062 -17.75 1 92.88 579 PHE B O 1
ATOM 12570 N N . GLY B 1 580 ? -13.938 24.109 -17.672 1 89.69 580 GLY B N 1
ATOM 12571 C CA . GLY B 1 580 ? -14.625 23.891 -18.922 1 89.69 580 GLY B CA 1
ATOM 12572 C C . GLY B 1 580 ? -13.672 23.703 -20.094 1 89.69 580 GLY B C 1
ATOM 12573 O O . GLY B 1 580 ? -12.562 24.25 -20.094 1 89.69 580 GLY B O 1
ATOM 12574 N N . ALA B 1 581 ? -14.125 23.062 -21.094 1 86.81 581 ALA B N 1
ATOM 12575 C CA . ALA B 1 581 ? -13.289 22.656 -22.219 1 86.81 581 ALA B CA 1
ATOM 12576 C C . ALA B 1 581 ? -12.641 23.859 -22.891 1 86.81 581 ALA B C 1
ATOM 12578 O O . ALA B 1 581 ? -11.5 23.766 -23.359 1 86.81 581 ALA B O 1
ATOM 12579 N N . ASP B 1 582 ? -13.297 24.969 -22.859 1 88.38 582 ASP B N 1
ATOM 12580 C CA . ASP B 1 582 ? -12.766 26.141 -23.562 1 88.38 582 ASP B CA 1
ATOM 12581 C C . ASP B 1 582 ? -11.867 26.953 -22.641 1 88.38 582 ASP B C 1
ATOM 12583 O O . ASP B 1 582 ? -11.18 27.875 -23.109 1 88.38 582 ASP B O 1
ATOM 12587 N N . TYR B 1 583 ? -11.812 26.688 -21.391 1 91.69 583 TYR B N 1
ATOM 12588 C CA . TYR B 1 583 ? -11.086 27.516 -20.438 1 91.69 583 TYR B CA 1
ATOM 12589 C C . TYR B 1 583 ? -10.102 26.672 -19.625 1 91.69 583 TYR B C 1
ATOM 12591 O O . TYR B 1 583 ? -9.75 27.031 -18.5 1 91.69 583 TYR B O 1
ATOM 12599 N N . ARG B 1 584 ? -9.703 25.609 -20.188 1 93.06 584 ARG B N 1
ATOM 12600 C CA . ARG B 1 584 ? -8.852 24.672 -19.453 1 93.06 584 ARG B CA 1
ATOM 12601 C C . ARG B 1 584 ? -7.441 25.234 -19.281 1 93.06 584 ARG B C 1
ATOM 12603 O O . ARG B 1 584 ? -6.742 24.906 -18.328 1 93.06 584 ARG B O 1
ATOM 12610 N N . TRP B 1 585 ? -7.039 26.094 -20.188 1 94.69 585 TRP B N 1
ATOM 12611 C CA . TRP B 1 585 ? -5.652 26.547 -20.172 1 94.69 585 TRP B CA 1
ATOM 12612 C C . TRP B 1 585 ? -5.555 27.969 -19.609 1 94.69 585 TRP B C 1
ATOM 12614 O O . TRP B 1 585 ? -6.391 28.828 -19.922 1 94.69 585 TRP B O 1
ATOM 12624 N N . GLY B 1 586 ? -4.629 28.25 -18.719 1 93 586 GLY B N 1
ATOM 12625 C CA . GLY B 1 586 ? -4.258 29.562 -18.203 1 93 586 GLY B CA 1
ATOM 12626 C C . GLY B 1 586 ? -2.795 29.891 -18.438 1 93 586 GLY B C 1
ATOM 12627 O O . GLY B 1 586 ? -1.941 29.016 -18.438 1 93 586 GLY B O 1
ATOM 12628 N N . VAL B 1 587 ? -2.465 31.172 -18.609 1 94.06 587 VAL B N 1
ATOM 12629 C CA . VAL B 1 587 ? -1.099 31.641 -18.797 1 94.06 587 VAL B CA 1
ATOM 12630 C C . VAL B 1 587 ? -0.705 32.594 -17.672 1 94.06 587 VAL B C 1
ATOM 12632 O O . VAL B 1 587 ? -1.428 33.531 -17.375 1 94.06 587 VAL B O 1
ATOM 12635 N N . PHE B 1 588 ? 0.446 32.438 -17.156 1 93.81 588 PHE B N 1
ATOM 12636 C CA . PHE B 1 588 ? 0.833 33.125 -15.938 1 93.81 588 PHE B CA 1
ATOM 12637 C C . PHE B 1 588 ? 2.264 33.625 -16.031 1 93.81 588 PHE B C 1
ATOM 12639 O O . PHE B 1 588 ? 3.211 32.938 -15.695 1 93.81 588 PHE B O 1
ATOM 12646 N N . PRO B 1 589 ? 2.449 34.812 -16.344 1 94.69 589 PRO B N 1
ATOM 12647 C CA . PRO B 1 589 ? 3.775 35.438 -16.391 1 94.69 589 PRO B CA 1
ATOM 12648 C C . PRO B 1 589 ? 4.223 36 -15.039 1 94.69 589 PRO B C 1
ATOM 12650 O O . PRO B 1 589 ? 3.385 36.344 -14.211 1 94.69 589 PRO B O 1
ATOM 12653 N N . ALA B 1 590 ? 5.508 36.094 -14.812 1 94.69 590 ALA B N 1
ATOM 12654 C CA . ALA B 1 590 ? 6.086 36.688 -13.609 1 94.69 590 ALA B CA 1
ATOM 12655 C C . ALA B 1 590 ? 7.492 37.188 -13.883 1 94.69 590 ALA B C 1
ATOM 12657 O O . ALA B 1 590 ? 8.164 36.75 -14.82 1 94.69 590 ALA B O 1
ATOM 12658 N N . GLY B 1 591 ? 7.926 38.156 -13.086 1 94.56 591 GLY B N 1
ATOM 12659 C CA . GLY B 1 591 ? 9.258 38.719 -13.203 1 94.56 591 GLY B CA 1
ATOM 12660 C C . GLY B 1 591 ? 9.742 39.375 -11.922 1 94.56 591 GLY B C 1
ATOM 12661 O O . GLY B 1 591 ? 8.938 39.688 -11.039 1 94.56 591 GLY B O 1
ATOM 12662 N N . SER B 1 592 ? 11.047 39.562 -11.859 1 96 592 SER B N 1
ATOM 12663 C CA . SER B 1 592 ? 11.641 40.219 -10.703 1 96 592 SER B CA 1
ATOM 12664 C C . SER B 1 592 ? 12.914 40.969 -11.094 1 96 592 SER B C 1
ATOM 12666 O O . SER B 1 592 ? 13.555 40.656 -12.102 1 96 592 SER B O 1
ATOM 12668 N N . LEU B 1 593 ? 13.219 42 -10.367 1 96.75 593 LEU B N 1
ATOM 12669 C CA . LEU B 1 593 ? 14.43 42.781 -10.484 1 96.75 593 LEU B CA 1
ATOM 12670 C C . LEU B 1 593 ? 15.117 42.938 -9.133 1 96.75 593 LEU B C 1
ATOM 12672 O O . LEU B 1 593 ? 14.453 43.188 -8.117 1 96.75 593 LEU B O 1
ATOM 12676 N N . ALA B 1 594 ? 16.344 42.719 -9.148 1 96.94 594 ALA B N 1
ATOM 12677 C CA . ALA B 1 594 ? 17.141 42.969 -7.949 1 96.94 594 ALA B CA 1
ATOM 12678 C C . ALA B 1 594 ? 18.391 43.781 -8.281 1 96.94 594 ALA B C 1
ATOM 12680 O O . ALA B 1 594 ? 18.953 43.656 -9.367 1 96.94 594 ALA B O 1
ATOM 12681 N N . TRP B 1 595 ? 18.75 44.656 -7.328 1 97.38 595 TRP B N 1
ATOM 12682 C CA . TRP B 1 595 ? 19.875 45.594 -7.5 1 97.38 595 TRP B CA 1
ATOM 12683 C C . TRP B 1 595 ? 20.734 45.625 -6.246 1 97.38 595 TRP B C 1
ATOM 12685 O O . TRP B 1 595 ? 20.281 46.031 -5.176 1 97.38 595 TRP B O 1
ATOM 12695 N N . HIS B 1 596 ? 21.984 45.156 -6.457 1 96.19 596 HIS B N 1
ATOM 12696 C CA . HIS B 1 596 ? 22.953 45.312 -5.383 1 96.19 596 HIS B CA 1
ATOM 12697 C C . HIS B 1 596 ? 23.438 46.781 -5.328 1 96.19 596 HIS B C 1
ATOM 12699 O O . HIS B 1 596 ? 24.594 47.062 -5.645 1 96.19 596 HIS B O 1
ATOM 12705 N N . ILE B 1 597 ? 22.656 47.562 -4.848 1 96.31 597 ILE B N 1
ATOM 12706 C CA . ILE B 1 597 ? 22.938 49 -4.871 1 96.31 597 ILE B CA 1
ATOM 12707 C C . ILE B 1 597 ? 24.141 49.312 -3.98 1 96.31 597 ILE B C 1
ATOM 12709 O O . ILE B 1 597 ? 24.875 50.25 -4.234 1 96.31 597 ILE B O 1
ATOM 12713 N N . GLY B 1 598 ? 24.344 48.562 -2.932 1 94 598 GLY B N 1
ATOM 12714 C CA . GLY B 1 598 ? 25.484 48.75 -2.055 1 94 598 GLY B CA 1
ATOM 12715 C C . GLY B 1 598 ? 26.812 48.562 -2.764 1 94 598 GLY B C 1
ATOM 12716 O O . GLY B 1 598 ? 27.844 49.094 -2.299 1 94 598 GLY B O 1
ATOM 12717 N N . ASP B 1 599 ? 26.812 47.906 -3.83 1 92.06 599 ASP B N 1
ATOM 12718 C CA . ASP B 1 599 ? 28.047 47.625 -4.559 1 92.06 599 ASP B CA 1
ATOM 12719 C C . ASP B 1 599 ? 28.344 48.75 -5.559 1 92.06 599 ASP B C 1
ATOM 12721 O O . ASP B 1 599 ? 29.406 48.75 -6.191 1 92.06 599 ASP B O 1
ATOM 12725 N N . GLU B 1 600 ? 27.484 49.75 -5.66 1 95 600 GLU B N 1
ATOM 12726 C CA . GLU B 1 600 ? 27.734 50.875 -6.535 1 95 600 GLU B CA 1
ATOM 12727 C C . GLU B 1 600 ? 28.797 51.812 -5.941 1 95 600 GLU B C 1
ATOM 12729 O O . GLU B 1 600 ? 28.844 52 -4.727 1 95 600 GLU B O 1
ATOM 12734 N N . PRO B 1 601 ? 29.469 52.469 -6.836 1 92.88 601 PRO B N 1
ATOM 12735 C CA . PRO B 1 601 ? 30.531 53.344 -6.336 1 92.88 601 PRO B CA 1
ATOM 12736 C C . PRO B 1 601 ? 29.984 54.531 -5.531 1 92.88 601 PRO B C 1
ATOM 12738 O O . PRO B 1 601 ? 30.609 54.938 -4.547 1 92.88 601 PRO B O 1
ATOM 12741 N N . PHE B 1 602 ? 28.938 55 -5.836 1 94.19 602 PHE B N 1
ATOM 12742 C CA . PHE B 1 602 ? 28.406 56.156 -5.145 1 94.19 602 PHE B CA 1
ATOM 12743 C C . PHE B 1 602 ? 27.891 55.781 -3.76 1 94.19 602 PHE B C 1
ATOM 12745 O O . PHE B 1 602 ? 27.656 56.656 -2.922 1 94.19 602 PHE B O 1
ATOM 12752 N N . MET B 1 603 ? 27.797 54.531 -3.455 1 94.44 603 MET B N 1
ATOM 12753 C CA . MET B 1 603 ? 27.312 54.062 -2.156 1 94.44 603 MET B CA 1
ATOM 12754 C C . MET B 1 603 ? 28.484 53.719 -1.244 1 94.44 603 MET B C 1
ATOM 12756 O O . MET B 1 603 ? 28.281 53.125 -0.177 1 94.44 603 MET B O 1
ATOM 12760 N N . ALA B 1 604 ? 29.594 54.062 -1.538 1 90.81 604 ALA B N 1
ATOM 12761 C CA . ALA B 1 604 ? 30.797 53.719 -0.775 1 90.81 604 ALA B CA 1
ATOM 12762 C C . ALA B 1 604 ? 30.719 54.281 0.642 1 90.81 604 ALA B C 1
ATOM 12764 O O . ALA B 1 604 ? 31.266 53.688 1.578 1 90.81 604 ALA B O 1
ATOM 12765 N N . PHE B 1 605 ? 30.031 55.25 0.852 1 91.5 605 PHE B N 1
ATOM 12766 C CA . PHE B 1 605 ? 29.906 55.875 2.156 1 91.5 605 PHE B CA 1
ATOM 12767 C C . PHE B 1 605 ? 29.156 55 3.131 1 91.5 605 PHE B C 1
ATOM 12769 O O . PHE B 1 605 ? 29.328 55.094 4.348 1 91.5 605 PHE B O 1
ATOM 12776 N N . ALA B 1 606 ? 28.344 54.062 2.678 1 92.5 606 ALA B N 1
ATOM 12777 C CA . ALA B 1 606 ? 27.5 53.219 3.518 1 92.5 606 ALA B CA 1
ATOM 12778 C C . ALA B 1 606 ? 28.219 51.938 3.889 1 92.5 606 ALA B C 1
ATOM 12780 O O . ALA B 1 606 ? 27.828 51.25 4.824 1 92.5 606 ALA B O 1
ATOM 12781 N N . LYS B 1 607 ? 29.312 51.656 3.301 1 87.94 607 LYS B N 1
ATOM 12782 C CA . LYS B 1 607 ? 29.969 50.344 3.371 1 87.94 607 LYS B CA 1
ATOM 12783 C C . LYS B 1 607 ? 30.438 50.062 4.793 1 87.94 607 LYS B C 1
ATOM 12785 O O . LYS B 1 607 ? 30.453 48.906 5.211 1 87.94 607 LYS B O 1
ATOM 12790 N N . PRO B 1 608 ? 30.828 51.094 5.566 1 88.38 608 PRO B N 1
ATOM 12791 C CA . PRO B 1 608 ? 31.266 50.75 6.926 1 88.38 608 PRO B CA 1
ATOM 12792 C C . PRO B 1 608 ? 30.141 50.156 7.777 1 88.38 608 PRO B C 1
ATOM 12794 O O . PRO B 1 608 ? 30.391 49.312 8.641 1 88.38 608 PRO B O 1
ATOM 12797 N N . LEU B 1 609 ? 28.984 50.5 7.555 1 91.75 609 LEU B N 1
ATOM 12798 C CA . LEU B 1 609 ? 27.844 50.031 8.336 1 91.75 609 LEU B CA 1
ATOM 12799 C C . LEU B 1 609 ? 27.141 48.875 7.621 1 91.75 609 LEU B C 1
ATOM 12801 O O . LEU B 1 609 ? 26.703 47.906 8.258 1 91.75 609 LEU B O 1
ATOM 12805 N N . PHE B 1 610 ? 27.016 49.062 6.289 1 94.31 610 PHE B N 1
ATOM 12806 C CA . PHE B 1 610 ? 26.312 48.094 5.48 1 94.31 610 PHE B CA 1
ATOM 12807 C C . PHE B 1 610 ? 27.266 47.375 4.551 1 94.31 610 PHE B C 1
ATOM 12809 O O . PHE B 1 610 ? 27.844 47.969 3.641 1 94.31 610 PHE B O 1
ATOM 12816 N N . SER B 1 611 ? 27.438 46.062 4.832 1 88.56 611 SER B N 1
ATOM 12817 C CA . SER B 1 611 ? 28.281 45.25 3.932 1 88.56 611 SER B CA 1
ATOM 12818 C C . SER B 1 611 ? 27.516 44.875 2.666 1 88.56 611 SER B C 1
ATOM 12820 O O . SER B 1 611 ? 28.125 44.562 1.642 1 88.56 611 SER B O 1
ATOM 12822 N N . LYS B 1 612 ? 26.219 44.844 2.777 1 91.81 612 LYS B N 1
ATOM 12823 C CA . LYS B 1 612 ? 25.375 44.531 1.626 1 91.81 612 LYS B CA 1
ATOM 12824 C C . LYS B 1 612 ? 24.047 45.281 1.701 1 91.81 612 LYS B C 1
ATOM 12826 O O . LYS B 1 612 ? 23.438 45.344 2.768 1 91.81 612 LYS B O 1
ATOM 12831 N N . ILE B 1 613 ? 23.688 45.906 0.641 1 95.75 613 ILE B N 1
ATOM 12832 C CA . ILE B 1 613 ? 22.359 46.469 0.438 1 95.75 613 ILE B CA 1
ATOM 12833 C C . ILE B 1 613 ? 21.797 46 -0.903 1 95.75 613 ILE B C 1
ATOM 12835 O O . ILE B 1 613 ? 22.328 46.344 -1.961 1 95.75 613 ILE B O 1
ATOM 12839 N N . LYS B 1 614 ? 20.875 45.219 -0.834 1 96.25 614 LYS B N 1
ATOM 12840 C CA . LYS B 1 614 ? 20.219 44.719 -2.039 1 96.25 614 LYS B CA 1
ATOM 12841 C C . LYS B 1 614 ? 18.734 45.094 -2.062 1 96.25 614 LYS B C 1
ATOM 12843 O O . LYS B 1 614 ? 18.016 44.875 -1.093 1 96.25 614 LYS B O 1
ATOM 12848 N N . LEU B 1 615 ? 18.312 45.75 -3.119 1 97.19 615 LEU B N 1
ATOM 12849 C CA . LEU B 1 615 ? 16.906 46.062 -3.344 1 97.19 615 LEU B CA 1
ATOM 12850 C C . LEU B 1 615 ? 16.297 45.094 -4.352 1 97.19 615 LEU B C 1
ATOM 12852 O O . LEU B 1 615 ? 16.953 44.719 -5.332 1 97.19 615 LEU B O 1
ATOM 12856 N N . ARG B 1 616 ? 15.125 44.688 -4.074 1 96.25 616 ARG B N 1
ATOM 12857 C CA . ARG B 1 616 ? 14.477 43.75 -5 1 96.25 616 ARG B CA 1
ATOM 12858 C C . ARG B 1 616 ? 12.992 44.062 -5.133 1 96.25 616 ARG B C 1
ATOM 12860 O O . ARG B 1 616 ? 12.367 44.562 -4.191 1 96.25 616 ARG B O 1
ATOM 12867 N N . THR B 1 617 ? 12.422 43.719 -6.238 1 96.88 617 THR B N 1
ATOM 12868 C CA . THR B 1 617 ? 10.992 43.844 -6.508 1 96.88 617 THR B CA 1
ATOM 12869 C C . THR B 1 617 ? 10.539 42.719 -7.461 1 96.88 617 THR B C 1
ATOM 12871 O O . THR B 1 617 ? 11.336 42.219 -8.258 1 96.88 617 THR B O 1
ATOM 12874 N N . SER B 1 618 ? 9.352 42.281 -7.27 1 95.94 618 SER B N 1
ATOM 12875 C CA . SER B 1 618 ? 8.805 41.219 -8.125 1 95.94 618 SER B CA 1
ATOM 12876 C C . SER B 1 618 ? 7.32 41.469 -8.406 1 95.94 618 SER B C 1
ATOM 12878 O O . SER B 1 618 ? 6.637 42.125 -7.625 1 95.94 618 SER B O 1
ATOM 12880 N N . TYR B 1 619 ? 6.902 40.938 -9.516 1 95.56 619 TYR B N 1
ATOM 12881 C CA . TYR B 1 619 ? 5.504 40.969 -9.938 1 95.56 619 TYR B CA 1
ATOM 12882 C C . TYR B 1 619 ? 5.156 39.75 -10.781 1 95.56 619 TYR B C 1
ATOM 12884 O O . TYR B 1 619 ? 5.965 39.312 -11.594 1 95.56 619 TYR B O 1
ATOM 12892 N N . GLY B 1 620 ? 3.93 39.219 -10.547 1 93.94 620 GLY B N 1
ATOM 12893 C CA . GLY B 1 620 ? 3.543 38.094 -11.375 1 93.94 620 GLY B CA 1
ATOM 12894 C C . GLY B 1 620 ? 2.123 37.625 -11.117 1 93.94 620 GLY B C 1
ATOM 12895 O O . GLY B 1 620 ? 1.451 38.125 -10.219 1 93.94 620 GLY B O 1
ATOM 12896 N N . LEU B 1 621 ? 1.688 36.656 -11.977 1 93.19 621 LEU B N 1
ATOM 12897 C CA . LEU B 1 621 ? 0.359 36.062 -11.906 1 93.19 621 LEU B CA 1
ATOM 12898 C C . LEU B 1 621 ? 0.449 34.562 -11.617 1 93.19 621 LEU B C 1
ATOM 12900 O O . LEU B 1 621 ? 1.392 33.906 -12.055 1 93.19 621 LEU B O 1
ATOM 12904 N N . SER B 1 622 ? -0.496 34.094 -10.883 1 91.31 622 SER B N 1
ATOM 12905 C CA . SER B 1 622 ? -0.635 32.656 -10.633 1 91.31 622 SER B CA 1
ATOM 12906 C C . SER B 1 622 ? -2.098 32.219 -10.664 1 91.31 622 SER B C 1
ATOM 12908 O O . SER B 1 622 ? -2.986 33 -10.297 1 91.31 622 SER B O 1
ATOM 12910 N N . GLY B 1 623 ? -2.303 31 -11.094 1 89.62 623 GLY B N 1
ATOM 12911 C CA . GLY B 1 623 ? -3.656 30.469 -11.148 1 89.62 623 GLY B CA 1
ATOM 12912 C C . GLY B 1 623 ? -3.979 29.531 -9.992 1 89.62 623 GLY B C 1
ATOM 12913 O O . GLY B 1 623 ? -3.084 29.125 -9.25 1 89.62 623 GLY B O 1
ATOM 12914 N N . ASN B 1 624 ? -5.289 29.234 -9.828 1 90.38 624 ASN B N 1
ATOM 12915 C CA . ASN B 1 624 ? -5.781 28.281 -8.852 1 90.38 624 ASN B CA 1
ATOM 12916 C C . ASN B 1 624 ? -6.82 27.344 -9.461 1 90.38 624 ASN B C 1
ATOM 12918 O O . ASN B 1 624 ? -7.855 27.781 -9.953 1 90.38 624 ASN B O 1
ATOM 12922 N N . ASP B 1 625 ? -6.492 26.062 -9.414 1 88.25 625 ASP B N 1
ATOM 12923 C CA . ASP B 1 625 ? -7.422 25.062 -9.93 1 88.25 625 ASP B CA 1
ATOM 12924 C C . ASP B 1 625 ? -7.879 24.125 -8.82 1 88.25 625 ASP B C 1
ATOM 12926 O O . ASP B 1 625 ? -8.273 22.984 -9.094 1 88.25 625 ASP B O 1
ATOM 12930 N N . GLY B 1 626 ? -7.68 24.484 -7.578 1 86.12 626 GLY B N 1
ATOM 12931 C CA . GLY B 1 626 ? -7.973 23.625 -6.449 1 86.12 626 GLY B CA 1
ATOM 12932 C C . GLY B 1 626 ? -9.461 23.484 -6.164 1 86.12 626 GLY B C 1
ATOM 12933 O O . GLY B 1 626 ? -9.922 23.859 -5.086 1 86.12 626 GLY B O 1
ATOM 12934 N N . ILE B 1 627 ? -10.227 22.969 -7.066 1 82.25 627 ILE B N 1
ATOM 12935 C CA . ILE B 1 627 ? -11.656 22.719 -6.895 1 82.25 627 ILE B CA 1
ATOM 12936 C C . ILE B 1 627 ? -11.953 21.25 -7.219 1 82.25 627 ILE B C 1
ATOM 12938 O O . ILE B 1 627 ? -11.117 20.547 -7.801 1 82.25 627 ILE B O 1
ATOM 12942 N N . ARG B 1 628 ? -13.094 20.906 -6.809 1 78.5 628 ARG B N 1
ATOM 12943 C CA . ARG B 1 628 ? -13.492 19.516 -7.023 1 78.5 628 ARG B CA 1
ATOM 12944 C C . ARG B 1 628 ? -13.672 19.219 -8.508 1 78.5 628 ARG B C 1
ATOM 12946 O O . ARG B 1 628 ? -14 20.125 -9.289 1 78.5 628 ARG B O 1
ATOM 12953 N N . PHE B 1 629 ? -13.602 18.047 -8.789 1 80 629 PHE B N 1
ATOM 12954 C CA . PHE B 1 629 ? -13.734 17.594 -10.172 1 80 629 PHE B CA 1
ATOM 12955 C C . PHE B 1 629 ? -15.195 17.656 -10.609 1 80 629 PHE B C 1
ATOM 12957 O O . PHE B 1 629 ? -16.109 17.438 -9.805 1 80 629 PHE B O 1
ATOM 12964 N N . GLY B 1 630 ? -15.406 18.016 -11.891 1 81.12 630 GLY B N 1
ATOM 12965 C CA . GLY B 1 630 ? -16.703 17.844 -12.523 1 81.12 630 GLY B CA 1
ATOM 12966 C C . GLY B 1 630 ? -17.594 19.062 -12.398 1 81.12 630 GLY B C 1
ATOM 12967 O O . GLY B 1 630 ? -18.719 19.062 -12.922 1 81.12 630 GLY B O 1
ATOM 12968 N N . LEU B 1 631 ? -17.141 20.094 -11.781 1 81.81 631 LEU B N 1
ATOM 12969 C CA . LEU B 1 631 ? -18.016 21.234 -11.5 1 81.81 631 LEU B CA 1
ATOM 12970 C C . LEU B 1 631 ? -18.375 21.969 -12.781 1 81.81 631 LEU B C 1
ATOM 12972 O O . LEU B 1 631 ? -19.328 22.734 -12.82 1 81.81 631 LEU B O 1
ATOM 12976 N N . SER B 1 632 ? -17.578 21.781 -13.773 1 85.88 632 SER B N 1
ATOM 12977 C CA . SER B 1 632 ? -17.875 22.406 -15.055 1 85.88 632 SER B CA 1
ATOM 12978 C C . SER B 1 632 ? -18.875 21.562 -15.859 1 85.88 632 SER B C 1
ATOM 12980 O O . SER B 1 632 ? -19.391 22.016 -16.875 1 85.88 632 SER B O 1
ATOM 12982 N N . GLN B 1 633 ? -19.141 20.359 -15.383 1 84.56 633 GLN B N 1
ATOM 12983 C CA . GLN B 1 633 ? -19.969 19.422 -16.125 1 84.56 633 GLN B CA 1
ATOM 12984 C C . GLN B 1 633 ? -21.344 19.266 -15.484 1 84.56 633 GLN B C 1
ATOM 12986 O O . GLN B 1 633 ? -21.516 19.562 -14.305 1 84.56 633 GLN B O 1
ATOM 12991 N N . TYR B 1 634 ? -22.219 18.797 -16.359 1 81.88 634 TYR B N 1
ATOM 12992 C CA . TYR B 1 634 ? -23.5 18.375 -15.812 1 81.88 634 TYR B CA 1
ATOM 12993 C C . TYR B 1 634 ? -23.359 17.094 -15.008 1 81.88 634 TYR B C 1
ATOM 12995 O O . TYR B 1 634 ? -22.719 16.141 -15.461 1 81.88 634 TYR B O 1
ATOM 13003 N N . GLN B 1 635 ? -23.766 17.188 -13.758 1 80.44 635 GLN B N 1
ATOM 13004 C CA . GLN B 1 635 ? -23.672 15.992 -12.914 1 80.44 635 GLN B CA 1
ATOM 13005 C C . GLN B 1 635 ? -25.062 15.523 -12.477 1 80.44 635 GLN B C 1
ATOM 13007 O O . GLN B 1 635 ? -26 16.312 -12.398 1 80.44 635 GLN B O 1
ATOM 13012 N N . TYR B 1 636 ? -25.156 14.234 -12.391 1 76.5 636 TYR B N 1
ATOM 13013 C CA . TYR B 1 636 ? -26.344 13.617 -11.82 1 76.5 636 TYR B CA 1
ATOM 13014 C C . TYR B 1 636 ? -26.016 12.859 -10.547 1 76.5 636 TYR B C 1
ATOM 13016 O O . TYR B 1 636 ? -24.906 12.312 -10.406 1 76.5 636 TYR B O 1
ATOM 13024 N N . ALA B 1 637 ? -26.859 12.93 -9.602 1 75.88 637 ALA B N 1
ATOM 13025 C CA . ALA B 1 637 ? -26.766 12.148 -8.367 1 75.88 637 ALA B CA 1
ATOM 13026 C C . ALA B 1 637 ? -27.953 11.219 -8.203 1 75.88 637 ALA B C 1
ATOM 13028 O O . ALA B 1 637 ? -28.969 11.375 -8.891 1 75.88 637 ALA B O 1
ATOM 13029 N N . VAL B 1 638 ? -27.75 10.156 -7.504 1 73.06 638 VAL B N 1
ATOM 13030 C CA . VAL B 1 638 ? -28.797 9.164 -7.277 1 73.06 638 VAL B CA 1
ATOM 13031 C C . VAL B 1 638 ? -29.406 9.367 -5.891 1 73.06 638 VAL B C 1
ATOM 13033 O O . VAL B 1 638 ? -28.688 9.656 -4.93 1 73.06 638 VAL B O 1
ATOM 13036 N N . ARG B 1 639 ? -30.641 9.32 -5.875 1 69.69 639 ARG B N 1
ATOM 13037 C CA . ARG B 1 639 ? -31.344 9.398 -4.598 1 69.69 639 ARG B CA 1
ATOM 13038 C C . ARG B 1 639 ? -32.531 8.445 -4.566 1 69.69 639 ARG B C 1
ATOM 13040 O O . ARG B 1 639 ? -33 7.973 -5.613 1 69.69 639 ARG B O 1
ATOM 13047 N N . ASP B 1 640 ? -32.969 8.148 -3.344 1 67.56 640 ASP B N 1
ATOM 13048 C CA . ASP B 1 640 ? -34.188 7.355 -3.18 1 67.56 640 ASP B CA 1
ATOM 13049 C C . ASP B 1 640 ? -35.438 8.195 -3.467 1 67.56 640 ASP B C 1
ATOM 13051 O O . ASP B 1 640 ? -35.531 9.328 -3.002 1 67.56 640 ASP B O 1
ATOM 13055 N N . VAL B 1 641 ? -36.219 7.805 -4.504 1 65.38 641 VAL B N 1
ATOM 13056 C CA . VAL B 1 641 ? -37.438 8.5 -4.848 1 65.38 641 VAL B CA 1
ATOM 13057 C C . VAL B 1 641 ? -38.625 7.574 -4.629 1 65.38 641 VAL B C 1
ATOM 13059 O O . VAL B 1 641 ? -38.531 6.363 -4.848 1 65.38 641 VAL B O 1
ATOM 13062 N N . HIS B 1 642 ? -39.656 8.141 -3.914 1 62.69 642 HIS B N 1
ATOM 13063 C CA . HIS B 1 642 ? -40.875 7.387 -3.73 1 62.69 642 HIS B CA 1
ATOM 13064 C C . HIS B 1 642 ? -41.875 7.699 -4.836 1 62.69 642 HIS B C 1
ATOM 13066 O O . HIS B 1 642 ? -42.562 8.727 -4.797 1 62.69 642 HIS B O 1
ATOM 13072 N N . ILE B 1 643 ? -41.719 7.23 -6.012 1 57.88 643 ILE B N 1
ATOM 13073 C CA . ILE B 1 643 ? -42.688 7.535 -7.078 1 57.88 643 ILE B CA 1
ATOM 13074 C C . ILE B 1 643 ? -44.031 6.879 -6.773 1 57.88 643 ILE B C 1
ATOM 13076 O O . ILE B 1 643 ? -45.062 7.535 -6.828 1 57.88 643 ILE B O 1
ATOM 13080 N N . SER B 1 644 ? -44.281 5.672 -7.289 1 49.28 644 SER B N 1
ATOM 13081 C CA . SER B 1 644 ? -45.5 4.93 -7.086 1 49.28 644 SER B CA 1
ATOM 13082 C C . SER B 1 644 ? -45.281 3.727 -6.172 1 49.28 644 SER B C 1
ATOM 13084 O O . SER B 1 644 ? -44.281 3.01 -6.312 1 49.28 644 SER B O 1
ATOM 13086 N N . GLY B 1 645 ? -45.969 3.684 -4.941 1 56.09 645 GLY B N 1
ATOM 13087 C CA . GLY B 1 645 ? -46.062 2.615 -3.959 1 56.09 645 GLY B CA 1
ATOM 13088 C C . GLY B 1 645 ? -45.156 2.809 -2.768 1 56.09 645 GLY B C 1
ATOM 13089 O O . GLY B 1 645 ? -44.625 3.896 -2.568 1 56.09 645 GLY B O 1
ATOM 13090 N N . ASN B 1 646 ? -45.094 1.909 -1.783 1 57.84 646 ASN B N 1
ATOM 13091 C CA . ASN B 1 646 ? -44.5 1.946 -0.452 1 57.84 646 ASN B CA 1
ATOM 13092 C C . ASN B 1 646 ? -43 1.732 -0.509 1 57.84 646 ASN B C 1
ATOM 13094 O O . ASN B 1 646 ? -42.312 1.814 0.515 1 57.84 646 ASN B O 1
ATOM 13098 N N . GLU B 1 647 ? -42.438 1.354 -1.754 1 60.09 647 GLU B N 1
ATOM 13099 C CA . GLU B 1 647 ? -41 1.042 -1.724 1 60.09 647 GLU B CA 1
ATOM 13100 C C . GLU B 1 647 ? -40.188 2.16 -2.357 1 60.09 647 GLU B C 1
ATOM 13102 O O . GLU B 1 647 ? -40.562 2.717 -3.387 1 60.09 647 GLU B O 1
ATOM 13107 N N . ALA B 1 648 ? -39.156 2.656 -1.681 1 64.75 648 ALA B N 1
ATOM 13108 C CA . ALA B 1 648 ? -38.219 3.656 -2.195 1 64.75 648 ALA B CA 1
ATOM 13109 C C . ALA B 1 648 ? -37.438 3.121 -3.4 1 64.75 648 ALA B C 1
ATOM 13111 O O . ALA B 1 648 ? -37 1.97 -3.4 1 64.75 648 ALA B O 1
ATOM 13112 N N . GLN B 1 649 ? -37.625 3.764 -4.543 1 70.12 649 GLN B N 1
ATOM 13113 C CA . GLN B 1 649 ? -36.844 3.455 -5.734 1 70.12 649 GLN B CA 1
ATOM 13114 C C . GLN B 1 649 ? -35.75 4.469 -5.934 1 70.12 649 GLN B C 1
ATOM 13116 O O . GLN B 1 649 ? -35.812 5.59 -5.426 1 70.12 649 GLN B O 1
ATOM 13121 N N . LYS B 1 650 ? -34.625 3.971 -6.516 1 74.88 650 LYS B N 1
ATOM 13122 C CA . LYS B 1 650 ? -33.5 4.883 -6.781 1 74.88 650 LYS B CA 1
ATOM 13123 C C . LYS B 1 650 ? -33.781 5.738 -8.016 1 74.88 650 LYS B C 1
ATOM 13125 O O . LYS B 1 650 ? -34.312 5.242 -9.016 1 74.88 650 LYS B O 1
ATOM 13130 N N . GLY B 1 651 ? -33.844 7.07 -7.844 1 74.38 651 GLY B N 1
ATOM 13131 C CA . GLY B 1 651 ? -33.969 8 -8.953 1 74.38 651 GLY B CA 1
ATOM 13132 C C . GLY B 1 651 ? -32.781 8.914 -9.125 1 74.38 651 GLY B C 1
ATOM 13133 O O . GLY B 1 651 ? -31.969 9.07 -8.203 1 74.38 651 GLY B O 1
ATOM 13134 N N . MET B 1 652 ? -32.5 9.273 -10.398 1 75.19 652 MET B N 1
ATOM 13135 C CA . MET B 1 652 ? -31.406 10.195 -10.695 1 75.19 652 MET B CA 1
ATOM 13136 C C . MET B 1 652 ? -31.922 11.625 -10.82 1 75.19 652 MET B C 1
ATOM 13138 O O . MET B 1 652 ? -33 11.859 -11.375 1 75.19 652 MET B O 1
ATOM 13142 N N . TYR B 1 653 ? -31.25 12.531 -10.227 1 73.94 653 TYR B N 1
ATOM 13143 C CA . TYR B 1 653 ? -31.578 13.945 -10.367 1 73.94 653 TYR B CA 1
ATOM 13144 C C . TYR B 1 653 ? -30.344 14.766 -10.695 1 73.94 653 TYR B C 1
ATOM 13146 O O . TYR B 1 653 ? -29.219 14.375 -10.352 1 73.94 653 TYR B O 1
ATOM 13154 N N . PRO B 1 654 ? -30.516 15.852 -11.383 1 74.62 654 PRO B N 1
ATOM 13155 C CA . PRO B 1 654 ? -29.359 16.719 -11.633 1 74.62 654 PRO B CA 1
ATOM 13156 C C . PRO B 1 654 ? -28.797 17.328 -10.359 1 74.62 654 PRO B C 1
ATOM 13158 O O . PRO B 1 654 ? -29.547 17.875 -9.539 1 74.62 654 PRO B O 1
ATOM 13161 N N . SER B 1 655 ? -27.516 17.203 -10.148 1 75.38 655 SER B N 1
ATOM 13162 C CA . SER B 1 655 ? -26.875 17.672 -8.922 1 75.38 655 SER B CA 1
ATOM 13163 C C . SER B 1 655 ? -25.969 18.859 -9.188 1 75.38 655 SER B C 1
ATOM 13165 O O . SER B 1 655 ? -25.609 19.578 -8.258 1 75.38 655 SER B O 1
ATOM 13167 N N . ASN B 1 656 ? -25.547 19.062 -10.422 1 78.75 656 ASN B N 1
ATOM 13168 C CA . ASN B 1 656 ? -24.703 20.188 -10.812 1 78.75 656 ASN B CA 1
ATOM 13169 C C . ASN B 1 656 ? -25.016 20.672 -12.219 1 78.75 656 ASN B C 1
ATOM 13171 O O . ASN B 1 656 ? -25 19.891 -13.172 1 78.75 656 ASN B O 1
ATOM 13175 N N . PRO B 1 657 ? -25.391 21.969 -12.305 1 79.88 657 PRO B N 1
ATOM 13176 C CA . PRO B 1 657 ? -25.625 22.5 -13.648 1 79.88 657 PRO B CA 1
ATOM 13177 C C . PRO B 1 657 ? -24.344 22.625 -14.477 1 79.88 657 PRO B C 1
ATOM 13179 O O . PRO B 1 657 ? -23.266 22.781 -13.914 1 79.88 657 PRO B O 1
ATOM 13182 N N . TYR B 1 658 ? -24.578 22.547 -15.719 1 83.88 658 TYR B N 1
ATOM 13183 C CA . TYR B 1 658 ? -23.469 22.688 -16.641 1 83.88 658 TYR B CA 1
ATOM 13184 C C . TYR B 1 658 ? -22.953 24.125 -16.641 1 83.88 658 TYR B C 1
ATOM 13186 O O . TYR B 1 658 ? -23.75 25.078 -16.766 1 83.88 658 TYR B O 1
ATOM 13194 N N . ASN B 1 659 ? -21.672 24.375 -16.406 1 86.75 659 ASN B N 1
ATOM 13195 C CA . ASN B 1 659 ? -21.016 25.672 -16.484 1 86.75 659 ASN B CA 1
ATOM 13196 C C . ASN B 1 659 ? -19.766 25.609 -17.344 1 86.75 659 ASN B C 1
ATOM 13198 O O . ASN B 1 659 ? -18.656 25.469 -16.812 1 86.75 659 ASN B O 1
ATOM 13202 N N . HIS B 1 660 ? -19.906 25.859 -18.531 1 87.56 660 HIS B N 1
ATOM 13203 C CA . HIS B 1 660 ? -18.781 25.75 -19.453 1 87.56 660 HIS B CA 1
ATOM 13204 C C . HIS B 1 660 ? -17.812 26.922 -19.281 1 87.56 660 HIS B C 1
ATOM 13206 O O . HIS B 1 660 ? -16.688 26.875 -19.766 1 87.56 660 HIS B O 1
ATOM 13212 N N . LYS B 1 661 ? -18.203 27.922 -18.516 1 88.62 661 LYS B N 1
ATOM 13213 C CA . LYS B 1 661 ? -17.391 29.125 -18.406 1 88.62 661 LYS B CA 1
ATOM 13214 C C . LYS B 1 661 ? -16.516 29.078 -17.156 1 88.62 661 LYS B C 1
ATOM 13216 O O . LYS B 1 661 ? -15.75 30.016 -16.906 1 88.62 661 LYS B O 1
ATOM 13221 N N . LEU B 1 662 ? -16.672 28.047 -16.5 1 90.94 662 LEU B N 1
ATOM 13222 C CA . LEU B 1 662 ? -15.844 27.938 -15.312 1 90.94 662 LEU B CA 1
ATOM 13223 C C . LEU B 1 662 ? -14.359 27.984 -15.68 1 90.94 662 LEU B C 1
ATOM 13225 O O . LEU B 1 662 ? -13.914 27.25 -16.562 1 90.94 662 LEU B O 1
ATOM 13229 N N . ARG B 1 663 ? -13.656 28.891 -15.031 1 91.94 663 ARG B N 1
ATOM 13230 C CA . ARG B 1 663 ? -12.266 29.109 -15.414 1 91.94 663 ARG B CA 1
ATOM 13231 C C . ARG B 1 663 ? -11.391 29.391 -14.188 1 91.94 663 ARG B C 1
ATOM 13233 O O . ARG B 1 663 ? -11.852 29.25 -13.055 1 91.94 663 ARG B O 1
ATOM 13240 N N . TRP B 1 664 ? -10.164 29.812 -14.461 1 91.69 664 TRP B N 1
ATOM 13241 C CA . TRP B 1 664 ? -9.141 29.969 -13.43 1 91.69 664 TRP B CA 1
ATOM 13242 C C . TRP B 1 664 ? -9.43 31.172 -12.547 1 91.69 664 TRP B C 1
ATOM 13244 O O . TRP B 1 664 ? -9.883 32.219 -13.031 1 91.69 664 TRP B O 1
ATOM 13254 N N . GLU B 1 665 ? -9.164 30.938 -11.219 1 91.62 665 GLU B N 1
ATOM 13255 C CA . GLU B 1 665 ? -8.891 32.062 -10.32 1 91.62 665 GLU B CA 1
ATOM 13256 C C . GLU B 1 665 ? -7.461 32.562 -10.508 1 91.62 665 GLU B C 1
ATOM 13258 O O . GLU B 1 665 ? -6.512 31.797 -10.523 1 91.62 665 GLU B O 1
ATOM 13263 N N . THR B 1 666 ? -7.301 33.875 -10.602 1 92.12 666 THR B N 1
ATOM 13264 C CA . THR B 1 666 ? -5.977 34.406 -10.875 1 92.12 666 THR B CA 1
ATOM 13265 C C . THR B 1 666 ? -5.539 35.344 -9.758 1 92.12 666 THR B C 1
ATOM 13267 O O . THR B 1 666 ? -6.27 36.281 -9.406 1 92.12 666 THR B O 1
ATOM 13270 N N . THR B 1 667 ? -4.371 35.188 -9.242 1 93.06 667 THR B N 1
ATOM 13271 C CA . THR B 1 667 ? -3.811 36.031 -8.188 1 93.06 667 THR B CA 1
ATOM 13272 C C . THR B 1 667 ? -2.646 36.844 -8.727 1 93.06 667 THR B C 1
ATOM 13274 O O . THR B 1 667 ? -1.68 36.312 -9.258 1 93.06 667 THR B O 1
ATOM 13277 N N . ARG B 1 668 ? -2.771 38.125 -8.57 1 94.31 668 ARG B N 1
ATOM 13278 C CA . ARG B 1 668 ? -1.692 39.062 -8.867 1 94.31 668 ARG B CA 1
ATOM 13279 C C . ARG B 1 668 ? -0.953 39.469 -7.594 1 94.31 668 ARG B C 1
ATOM 13281 O O . ARG B 1 668 ? -1.568 39.938 -6.633 1 94.31 668 ARG B O 1
ATOM 13288 N N . GLN B 1 669 ? 0.332 39.312 -7.641 1 94.88 669 GLN B N 1
ATOM 13289 C CA . GLN B 1 669 ? 1.108 39.656 -6.445 1 94.88 669 GLN B CA 1
ATOM 13290 C C . GLN B 1 669 ? 2.268 40.562 -6.781 1 94.88 669 GLN B C 1
ATOM 13292 O O . GLN B 1 669 ? 3 40.344 -7.742 1 94.88 669 GLN B O 1
ATOM 13297 N N . TRP B 1 670 ? 2.373 41.656 -6.039 1 96.38 670 TRP B N 1
ATOM 13298 C CA . TRP B 1 670 ? 3.5 42.562 -6.098 1 96.38 670 TRP B CA 1
ATOM 13299 C C . TRP B 1 670 ? 4.277 42.562 -4.781 1 96.38 670 TRP B C 1
ATOM 13301 O O . TRP B 1 670 ? 3.682 42.531 -3.703 1 96.38 670 TRP B O 1
ATOM 13311 N N . ASN B 1 671 ? 5.566 42.531 -4.898 1 96.94 671 ASN B N 1
ATOM 13312 C CA . ASN B 1 671 ? 6.441 42.531 -3.73 1 96.94 671 ASN B CA 1
ATOM 13313 C C . ASN B 1 671 ? 7.613 43.5 -3.908 1 96.94 671 ASN B C 1
ATOM 13315 O O . ASN B 1 671 ? 8.18 43.594 -4.996 1 96.94 671 ASN B O 1
ATOM 13319 N N . ILE B 1 672 ? 7.914 44.281 -2.898 1 97.31 672 ILE B N 1
ATOM 13320 C CA . ILE B 1 672 ? 9.133 45.094 -2.826 1 97.31 672 ILE B CA 1
ATOM 13321 C C . ILE B 1 672 ? 9.852 44.812 -1.507 1 97.31 672 ILE B C 1
ATOM 13323 O O . ILE B 1 672 ? 9.211 44.625 -0.468 1 97.31 672 ILE B O 1
ATOM 13327 N N . GLY B 1 673 ? 11.133 44.656 -1.611 1 96.69 673 GLY B N 1
ATOM 13328 C CA . GLY B 1 673 ? 11.867 44.312 -0.404 1 96.69 673 GLY B CA 1
ATOM 13329 C C . GLY B 1 673 ? 13.312 44.781 -0.435 1 96.69 673 GLY B C 1
ATOM 13330 O O . GLY B 1 673 ? 13.789 45.281 -1.459 1 96.69 673 GLY B O 1
ATOM 13331 N N . ALA B 1 674 ? 13.969 44.625 0.685 1 96.75 674 ALA B N 1
ATOM 13332 C CA . ALA B 1 674 ? 15.383 44.969 0.863 1 96.75 674 ALA B CA 1
ATOM 13333 C C . ALA B 1 674 ? 16.078 43.938 1.75 1 96.75 674 ALA B C 1
ATOM 13335 O O . ALA B 1 674 ? 15.508 43.469 2.732 1 96.75 674 ALA B O 1
ATOM 13336 N N . ASP B 1 675 ? 17.25 43.625 1.306 1 95.88 675 ASP B N 1
ATOM 13337 C CA . ASP B 1 675 ? 18.109 42.75 2.105 1 95.88 675 ASP B CA 1
ATOM 13338 C C . ASP B 1 675 ? 19.359 43.5 2.557 1 95.88 675 ASP B C 1
ATOM 13340 O O . ASP B 1 675 ? 20.094 44.062 1.731 1 95.88 675 ASP B O 1
ATOM 13344 N N . LEU B 1 676 ? 19.562 43.469 3.834 1 95.88 676 LEU B N 1
ATOM 13345 C CA . LEU B 1 676 ? 20.656 44.25 4.41 1 95.88 676 LEU B CA 1
ATOM 13346 C C . LEU B 1 676 ? 21.594 43.344 5.223 1 95.88 676 LEU B C 1
ATOM 13348 O O . LEU B 1 676 ? 21.141 42.438 5.906 1 95.88 676 LEU B O 1
ATOM 13352 N N . LEU B 1 677 ? 22.812 43.531 5.055 1 94.88 677 LEU B N 1
ATOM 13353 C CA . LEU B 1 677 ? 23.828 43 5.938 1 94.88 677 LEU B CA 1
ATOM 13354 C C . LEU B 1 677 ? 24.578 44.125 6.66 1 94.88 677 LEU B C 1
ATOM 13356 O O . LEU B 1 677 ? 25.234 44.938 6.023 1 94.88 677 LEU B O 1
ATOM 13360 N N . LEU B 1 678 ? 24.469 44.062 7.977 1 94.56 678 LEU B N 1
ATOM 13361 C CA . LEU B 1 678 ? 25.047 45.156 8.773 1 94.56 678 LEU B CA 1
ATOM 13362 C C . LEU B 1 678 ? 26.203 44.625 9.641 1 94.56 678 LEU B C 1
ATOM 13364 O O . LEU B 1 678 ? 26.219 43.469 10.023 1 94.56 678 LEU B O 1
ATOM 13368 N N . LEU B 1 679 ? 27.156 45.5 10.008 1 92.38 679 LEU B N 1
ATOM 13369 C CA . LEU B 1 679 ? 28.234 45.281 10.961 1 92.38 679 LEU B CA 1
ATOM 13370 C C . LEU B 1 679 ? 29.031 44.031 10.586 1 92.38 679 LEU B C 1
ATOM 13372 O O . LEU B 1 679 ? 29.203 43.125 11.414 1 92.38 679 LEU B O 1
ATOM 13376 N N . ASP B 1 680 ? 29.422 43.969 9.328 1 83.5 680 ASP B N 1
ATOM 13377 C CA . ASP B 1 680 ? 30.266 42.906 8.75 1 83.5 680 ASP B CA 1
ATOM 13378 C C . ASP B 1 680 ? 29.578 41.562 8.828 1 83.5 680 ASP B C 1
ATOM 13380 O O . ASP B 1 680 ? 30.219 40.562 9.188 1 83.5 680 ASP B O 1
ATOM 13384 N N . GLY B 1 681 ? 28.219 41.625 8.727 1 84.94 681 GLY B N 1
ATOM 13385 C CA . GLY B 1 681 ? 27.484 40.375 8.594 1 84.94 681 GLY B CA 1
ATOM 13386 C C . GLY B 1 681 ? 26.922 39.875 9.914 1 84.94 681 GLY B C 1
ATOM 13387 O O . GLY B 1 681 ? 26.312 38.812 9.969 1 84.94 681 GLY B O 1
ATOM 13388 N N . ARG B 1 682 ? 27.062 40.531 11.016 1 91 682 ARG B N 1
ATOM 13389 C CA . ARG B 1 682 ? 26.562 40.094 12.32 1 91 682 ARG B CA 1
ATOM 13390 C C . ARG B 1 682 ? 25.047 40.219 12.383 1 91 682 ARG B C 1
ATOM 13392 O O . ARG B 1 682 ? 24.391 39.5 13.156 1 91 682 ARG B O 1
ATOM 13399 N N . ILE B 1 683 ? 24.594 41.188 11.625 1 95.38 683 ILE B N 1
ATOM 13400 C CA . ILE B 1 683 ? 23.141 41.375 11.578 1 95.38 683 ILE B CA 1
ATOM 13401 C C . ILE B 1 683 ? 22.656 41.219 10.141 1 95.38 683 ILE B C 1
ATOM 13403 O O . ILE B 1 683 ? 23.125 41.938 9.25 1 95.38 683 ILE B O 1
ATOM 13407 N N . GLU B 1 684 ? 21.859 40.344 9.914 1 94.62 684 GLU B N 1
ATOM 13408 C CA . GLU B 1 684 ? 21.172 40.156 8.641 1 94.62 684 GLU B CA 1
ATOM 13409 C C . GLU B 1 684 ? 19.703 40.531 8.75 1 94.62 684 GLU B C 1
ATOM 13411 O O . GLU B 1 684 ? 19 40.031 9.633 1 94.62 684 GLU B O 1
ATOM 13416 N N . ALA B 1 685 ? 19.25 41.406 7.902 1 95.5 685 ALA B N 1
ATOM 13417 C CA . ALA B 1 685 ? 17.859 41.875 7.953 1 95.5 685 ALA B CA 1
ATOM 13418 C C . ALA B 1 685 ? 17.219 41.812 6.57 1 95.5 685 ALA B C 1
ATOM 13420 O O . ALA B 1 685 ? 17.875 42.094 5.562 1 95.5 685 ALA B O 1
ATOM 13421 N N . SER B 1 686 ? 16.031 41.344 6.547 1 95.44 686 SER B N 1
ATOM 13422 C CA . SER B 1 686 ? 15.219 41.344 5.332 1 95.44 686 SER B CA 1
ATOM 13423 C C . SER B 1 686 ? 13.859 42 5.57 1 95.44 686 SER B C 1
ATOM 13425 O O . SER B 1 686 ? 13.164 41.656 6.531 1 95.44 686 SER B O 1
ATOM 13427 N N . LEU B 1 687 ? 13.523 42.938 4.734 1 96.62 687 LEU B N 1
ATOM 13428 C CA . LEU B 1 687 ? 12.25 43.656 4.789 1 96.62 687 LEU B CA 1
ATOM 13429 C C . LEU B 1 687 ? 11.461 43.438 3.498 1 96.62 687 LEU B C 1
ATOM 13431 O O . LEU B 1 687 ? 12.031 43.5 2.404 1 96.62 687 LEU B O 1
ATOM 13435 N N . ASP B 1 688 ? 10.172 43.219 3.656 1 97.31 688 ASP B N 1
ATOM 13436 C CA . ASP B 1 688 ? 9.312 43.062 2.486 1 97.31 688 ASP B CA 1
ATOM 13437 C C . ASP B 1 688 ? 7.961 43.719 2.703 1 97.31 688 ASP B C 1
ATOM 13439 O O . ASP B 1 688 ? 7.441 43.75 3.82 1 97.31 688 ASP B O 1
ATOM 13443 N N . TYR B 1 689 ? 7.504 44.281 1.696 1 97.56 689 TYR B N 1
ATOM 13444 C CA . TYR B 1 689 ? 6.117 44.719 1.579 1 97.56 689 TYR B CA 1
ATOM 13445 C C . TYR B 1 689 ? 5.445 44.062 0.373 1 97.56 689 TYR B C 1
ATOM 13447 O O . TYR B 1 689 ? 6.051 43.969 -0.696 1 97.56 689 TYR B O 1
ATOM 13455 N N . TYR B 1 690 ? 4.223 43.594 0.553 1 96.88 690 TYR B N 1
ATOM 13456 C CA . TYR B 1 690 ? 3.584 42.875 -0.549 1 96.88 690 TYR B CA 1
ATOM 13457 C C . TYR B 1 690 ? 2.115 43.281 -0.671 1 96.88 690 TYR B C 1
ATOM 13459 O O . TYR B 1 690 ? 1.503 43.719 0.301 1 96.88 690 TYR B O 1
ATOM 13467 N N . ILE B 1 691 ? 1.578 43.094 -1.865 1 97.19 691 ILE B N 1
ATOM 13468 C CA . ILE B 1 691 ? 0.163 43.188 -2.209 1 97.19 691 ILE B CA 1
ATOM 13469 C C . ILE B 1 691 ? -0.239 41.969 -3.057 1 97.19 691 ILE B C 1
ATOM 13471 O O . ILE B 1 691 ? 0.373 41.688 -4.094 1 97.19 691 ILE B O 1
ATOM 13475 N N . LYS B 1 692 ? -1.166 41.281 -2.562 1 95.38 692 LYS B N 1
ATOM 13476 C CA . LYS B 1 692 ? -1.7 40.094 -3.238 1 95.38 692 LYS B CA 1
ATOM 13477 C C . LYS B 1 692 ? -3.193 40.25 -3.512 1 95.38 692 LYS B C 1
ATOM 13479 O O . LYS B 1 692 ? -3.994 40.344 -2.578 1 95.38 692 LYS B O 1
ATOM 13484 N N . ARG B 1 693 ? -3.561 40.219 -4.789 1 95.88 693 ARG B N 1
ATOM 13485 C CA . ARG B 1 693 ? -4.957 40.406 -5.176 1 95.88 693 ARG B CA 1
ATOM 13486 C C . ARG B 1 693 ? -5.422 39.25 -6.066 1 95.88 693 ARG B C 1
ATOM 13488 O O . ARG B 1 693 ? -4.828 39 -7.113 1 95.88 693 ARG B O 1
ATOM 13495 N N . THR B 1 694 ? -6.465 38.625 -5.648 1 94.44 694 THR B N 1
ATOM 13496 C CA . THR B 1 694 ? -7.031 37.5 -6.422 1 94.44 694 THR B CA 1
ATOM 13497 C C . THR B 1 694 ? -8.336 37.938 -7.094 1 94.44 694 THR B C 1
ATOM 13499 O O . THR B 1 694 ? -9.234 38.469 -6.434 1 94.44 694 THR B O 1
ATOM 13502 N N . LYS B 1 695 ? -8.367 37.625 -8.352 1 94.56 695 LYS B N 1
ATOM 13503 C CA . LYS B 1 695 ? -9.562 37.938 -9.125 1 94.56 695 LYS B CA 1
ATOM 13504 C C . LYS B 1 695 ? -10.234 36.688 -9.641 1 94.56 695 LYS B C 1
ATOM 13506 O O . LYS B 1 695 ? -9.625 35.594 -9.633 1 94.56 695 LYS B O 1
ATOM 13511 N N . ASP B 1 696 ? -11.547 36.812 -10.07 1 91.75 696 ASP B N 1
ATOM 13512 C CA . ASP B 1 696 ? -12.336 35.688 -10.586 1 91.75 696 ASP B CA 1
ATOM 13513 C C . ASP B 1 696 ? -12.406 34.562 -9.586 1 91.75 696 ASP B C 1
ATOM 13515 O O . ASP B 1 696 ? -12.172 33.406 -9.938 1 91.75 696 ASP B O 1
ATOM 13519 N N . LEU B 1 697 ? -12.766 34.969 -8.445 1 90.75 697 LEU B N 1
ATOM 13520 C CA . LEU B 1 697 ? -12.852 34 -7.371 1 90.75 697 LEU B CA 1
ATOM 13521 C C . LEU B 1 697 ? -13.875 32.906 -7.711 1 90.75 697 LEU B C 1
ATOM 13523 O O . LEU B 1 697 ? -14.93 33.219 -8.281 1 90.75 697 LEU B O 1
ATOM 13527 N N . LEU B 1 698 ? -13.5 31.703 -7.41 1 85.62 698 LEU B N 1
ATOM 13528 C CA . LEU B 1 698 ? -14.461 30.609 -7.5 1 85.62 698 LEU B CA 1
ATOM 13529 C C . LEU B 1 698 ? -15.383 30.594 -6.289 1 85.62 698 LEU B C 1
ATOM 13531 O O . LEU B 1 698 ? -14.93 30.375 -5.16 1 85.62 698 LEU B O 1
ATOM 13535 N N . SER B 1 699 ? -16.594 30.844 -6.461 1 83.12 699 SER B N 1
ATOM 13536 C CA . SER B 1 699 ? -17.578 30.953 -5.398 1 83.12 699 SER B CA 1
ATOM 13537 C C . SER B 1 699 ? -18.906 30.344 -5.816 1 83.12 699 SER B C 1
ATOM 13539 O O . SER B 1 699 ? -19.391 30.562 -6.934 1 83.12 699 SER B O 1
ATOM 13541 N N . PRO B 1 700 ? -19.422 29.531 -4.836 1 79.31 700 PRO B N 1
ATOM 13542 C CA . PRO B 1 700 ? -20.734 28.969 -5.156 1 79.31 700 PRO B CA 1
ATOM 13543 C C . PRO B 1 700 ? -21.859 30.016 -5.121 1 79.31 700 PRO B C 1
ATOM 13545 O O . PRO B 1 700 ? -21.875 30.859 -4.23 1 79.31 700 PRO B O 1
ATOM 13548 N N . ASP B 1 701 ? -22.578 30.062 -6.188 1 73.69 701 ASP B N 1
ATOM 13549 C CA . ASP B 1 701 ? -23.734 30.953 -6.262 1 73.69 701 ASP B CA 1
ATOM 13550 C C . ASP B 1 701 ? -25.031 30.156 -6.16 1 73.69 701 ASP B C 1
ATOM 13552 O O . ASP B 1 701 ? -25.203 29.125 -6.836 1 73.69 701 ASP B O 1
ATOM 13556 N N . ALA B 1 702 ? -25.906 30.578 -5.234 1 64.38 702 ALA B N 1
ATOM 13557 C CA . ALA B 1 702 ? -27.156 29.875 -5.004 1 64.38 702 ALA B CA 1
ATOM 13558 C C . ALA B 1 702 ? -28.062 29.922 -6.234 1 64.38 702 ALA B C 1
ATOM 13560 O O . ALA B 1 702 ? -28.156 30.969 -6.887 1 64.38 702 ALA B O 1
ATOM 13561 N N . ILE B 1 703 ? -28.406 28.719 -6.691 1 60.78 703 ILE B N 1
ATOM 13562 C CA . ILE B 1 703 ? -29.375 28.641 -7.773 1 60.78 703 ILE B CA 1
ATOM 13563 C C . ILE B 1 703 ? -30.797 28.641 -7.195 1 60.78 703 ILE B C 1
ATOM 13565 O O . ILE B 1 703 ? -31.062 27.984 -6.188 1 60.78 703 ILE B O 1
ATOM 13569 N N . HIS B 1 704 ? -31.594 29.641 -7.625 1 53.12 704 HIS B N 1
ATOM 13570 C CA . HIS B 1 704 ? -32.969 29.672 -7.195 1 53.12 704 HIS B CA 1
ATOM 13571 C C . HIS B 1 704 ? -33.625 28.297 -7.297 1 53.12 704 HIS B C 1
ATOM 13573 O O . HIS B 1 704 ? -33.406 27.578 -8.273 1 53.12 704 HIS B O 1
ATOM 13579 N N . PRO B 1 705 ? -34.125 27.75 -6.215 1 50.34 705 PRO B N 1
ATOM 13580 C CA . PRO B 1 705 ? -34.75 26.422 -6.18 1 50.34 705 PRO B CA 1
ATOM 13581 C C . PRO B 1 705 ? -35.625 26.156 -7.398 1 50.34 705 PRO B C 1
ATOM 13583 O O . PRO B 1 705 ? -35.812 25 -7.785 1 50.34 705 PRO B O 1
ATOM 13586 N N . SER B 1 706 ? -36.375 27.172 -7.938 1 43.03 706 SER B N 1
ATOM 13587 C CA . SER B 1 706 ? -37.25 26.938 -9.086 1 43.03 706 SER B CA 1
ATOM 13588 C C . SER B 1 706 ? -36.469 26.391 -10.273 1 43.03 706 SER B C 1
ATOM 13590 O O . SER B 1 706 ? -37.062 25.938 -11.258 1 43.03 706 SER B O 1
ATOM 13592 N N . GLY B 1 707 ? -35.219 26.516 -10.133 1 44.72 707 GLY B N 1
ATOM 13593 C CA . GLY B 1 707 ? -34.469 26.109 -11.32 1 44.72 707 GLY B CA 1
ATOM 13594 C C . GLY B 1 707 ? -34.25 24.609 -11.391 1 44.72 707 GLY B C 1
ATOM 13595 O O . GLY B 1 707 ? -33.344 24.141 -12.102 1 44.72 707 GLY B O 1
ATOM 13596 N N . GLY B 1 708 ? -35.156 23.734 -10.672 1 44.69 708 GLY B N 1
ATOM 13597 C CA . GLY B 1 708 ? -35.25 22.281 -10.789 1 44.69 708 GLY B CA 1
ATOM 13598 C C . GLY B 1 708 ? -34.281 21.547 -9.883 1 44.69 708 GLY B C 1
ATOM 13599 O O . GLY B 1 708 ? -34.062 20.344 -10.031 1 44.69 708 GLY B O 1
ATOM 13600 N N . PHE B 1 709 ? -33.5 22.234 -9.156 1 46.59 709 PHE B N 1
ATOM 13601 C CA . PHE B 1 709 ? -32.562 21.531 -8.266 1 46.59 709 PHE B CA 1
ATOM 13602 C C . PHE B 1 709 ? -33.094 21.578 -6.824 1 46.59 709 PHE B C 1
ATOM 13604 O O . PHE B 1 709 ? -32.938 22.594 -6.141 1 46.59 709 PHE B O 1
ATOM 13611 N N . PRO B 1 710 ? -33.938 20.812 -6.367 1 44.5 710 PRO B N 1
ATOM 13612 C CA . PRO B 1 710 ? -34.594 20.906 -5.059 1 44.5 710 PRO B CA 1
ATOM 13613 C C . PRO B 1 710 ? -33.625 20.734 -3.896 1 44.5 710 PRO B C 1
ATOM 13615 O O . PRO B 1 710 ? -32.656 19.953 -3.992 1 44.5 710 PRO B O 1
ATOM 13618 N N . ASN B 1 711 ? -33.562 21.672 -2.996 1 44.84 711 ASN B N 1
ATOM 13619 C CA . ASN B 1 711 ? -32.906 21.547 -1.696 1 44.84 711 ASN B CA 1
ATOM 13620 C C . ASN B 1 711 ? -33.469 20.359 -0.914 1 44.84 711 ASN B C 1
ATOM 13622 O O . ASN B 1 711 ? -34.688 20.078 -0.965 1 44.84 711 ASN B O 1
ATOM 13626 N N . TYR B 1 712 ? -32.719 19.312 -0.712 1 43.16 712 TYR B N 1
ATOM 13627 C CA . TYR B 1 712 ? -33.188 18.156 0.048 1 43.16 712 TYR B CA 1
ATOM 13628 C C . TYR B 1 712 ? -32.688 18.203 1.482 1 43.16 712 TYR B C 1
ATOM 13630 O O . TYR B 1 712 ? -31.5 18.516 1.719 1 43.16 712 TYR B O 1
ATOM 13638 N N . THR B 1 713 ? -33.531 18.391 2.336 1 44.03 713 THR B N 1
ATOM 13639 C CA . THR B 1 713 ? -33.219 18.141 3.74 1 44.03 713 THR B CA 1
ATOM 13640 C C . THR B 1 713 ? -33.375 16.656 4.07 1 44.03 713 THR B C 1
ATOM 13642 O O . THR B 1 713 ? -34.438 16.078 3.859 1 44.03 713 THR B O 1
ATOM 13645 N N . ASN B 1 714 ? -32.312 15.922 4.258 1 42.06 714 ASN B N 1
ATOM 13646 C CA . ASN B 1 714 ? -32.438 14.516 4.621 1 42.06 714 ASN B CA 1
ATOM 13647 C C . ASN B 1 714 ? -33.188 14.344 5.949 1 42.06 714 ASN B C 1
ATOM 13649 O O . ASN B 1 714 ? -33.344 15.305 6.711 1 42.06 714 ASN B O 1
ATOM 13653 N N . PRO B 1 715 ? -33.75 13.047 6.152 1 41.22 715 PRO B N 1
ATOM 13654 C CA . PRO B 1 715 ? -34.562 12.805 7.359 1 41.22 715 PRO B CA 1
ATOM 13655 C C . PRO B 1 715 ? -33.812 13.203 8.641 1 41.22 715 PRO B C 1
ATOM 13657 O O . PRO B 1 715 ? -34.469 13.469 9.664 1 41.22 715 PRO B O 1
ATOM 13660 N N . ASP B 1 716 ? -32.594 13.188 8.57 1 38.34 716 ASP B N 1
ATOM 13661 C CA . ASP B 1 716 ? -31.891 13.539 9.789 1 38.34 716 ASP B CA 1
ATOM 13662 C C . ASP B 1 716 ? -31.75 15.055 9.93 1 38.34 716 ASP B C 1
ATOM 13664 O O . ASP B 1 716 ? -31.109 15.539 10.859 1 38.34 716 ASP B O 1
ATOM 13668 N N . GLY B 1 717 ? -32.344 15.773 9.086 1 40.44 717 GLY B N 1
ATOM 13669 C CA . GLY B 1 717 ? -32.406 17.219 9.141 1 40.44 717 GLY B CA 1
ATOM 13670 C C . GLY B 1 717 ? -31.328 17.922 8.352 1 40.44 717 GLY B C 1
ATOM 13671 O O . GLY B 1 717 ? -31.234 19.141 8.352 1 40.44 717 GLY B O 1
ATOM 13672 N N . ARG B 1 718 ? -30.5 17.125 7.867 1 46 718 ARG B N 1
ATOM 13673 C CA . ARG B 1 718 ? -29.469 17.781 7.066 1 46 718 ARG B CA 1
ATOM 13674 C C . ARG B 1 718 ? -30.016 18.25 5.727 1 46 718 ARG B C 1
ATOM 13676 O O . ARG B 1 718 ? -30.625 17.469 4.992 1 46 718 ARG B O 1
ATOM 13683 N N . ARG B 1 719 ? -30.141 19.578 5.484 1 43.25 719 ARG B N 1
ATOM 13684 C CA . ARG B 1 719 ? -30.562 20.219 4.238 1 43.25 719 ARG B CA 1
ATOM 13685 C C . ARG B 1 719 ? -29.453 20.172 3.199 1 43.25 719 ARG B C 1
ATOM 13687 O O . ARG B 1 719 ? -28.312 20.562 3.48 1 43.25 719 ARG B O 1
ATOM 13694 N N . PHE B 1 720 ? -29.438 19.391 2.348 1 46 720 PHE B N 1
ATOM 13695 C CA . PHE B 1 720 ? -28.516 19.406 1.213 1 46 720 PHE B CA 1
ATOM 13696 C C . PHE B 1 720 ? -28.938 20.469 0.195 1 46 720 PHE B C 1
ATOM 13698 O O . PHE B 1 720 ? -30.047 20.391 -0.35 1 46 720 PHE B O 1
ATOM 13705 N N . GLU B 1 721 ? -28.516 21.609 0.288 1 44.06 721 GLU B N 1
ATOM 13706 C CA . GLU B 1 721 ? -28.734 22.672 -0.69 1 44.06 721 GLU B CA 1
ATOM 13707 C C . GLU B 1 721 ? -27.953 22.422 -1.973 1 44.06 721 GLU B C 1
ATOM 13709 O O . GLU B 1 721 ? -26.719 22.484 -1.978 1 44.06 721 GLU B O 1
ATOM 13714 N N . TYR B 1 722 ? -28.297 21.531 -2.736 1 48.41 722 TYR B N 1
ATOM 13715 C CA . TYR B 1 722 ? -27.688 21.172 -4.016 1 48.41 722 TYR B CA 1
ATOM 13716 C C . TYR B 1 722 ? -27.75 22.344 -4.992 1 48.41 722 TYR B C 1
ATOM 13718 O O . TYR B 1 722 ? -27.375 22.203 -6.16 1 48.41 722 TYR B O 1
ATOM 13726 N N . THR B 1 723 ? -28.109 23.516 -4.578 1 56.59 723 THR B N 1
ATOM 13727 C CA . THR B 1 723 ? -28.516 24.469 -5.609 1 56.59 723 THR B CA 1
ATOM 13728 C C . THR B 1 723 ? -27.438 25.5 -5.863 1 56.59 723 THR B C 1
ATOM 13730 O O . THR B 1 723 ? -27.734 26.672 -6.141 1 56.59 723 THR B O 1
ATOM 13733 N N . ALA B 1 724 ? -26.156 25.016 -5.57 1 69.12 724 ALA B N 1
ATOM 13734 C CA . ALA B 1 724 ? -25.25 26.109 -5.918 1 69.12 724 ALA B CA 1
ATOM 13735 C C . ALA B 1 724 ? -24.359 25.734 -7.102 1 69.12 724 ALA B C 1
ATOM 13737 O O . ALA B 1 724 ? -24.031 24.562 -7.285 1 69.12 724 ALA B O 1
ATOM 13738 N N . MET B 1 725 ? -24.312 26.656 -7.996 1 78.69 725 MET B N 1
ATOM 13739 C CA . MET B 1 725 ? -23.406 26.531 -9.125 1 78.69 725 MET B CA 1
ATOM 13740 C C . MET B 1 725 ? -22.109 27.312 -8.867 1 78.69 725 MET B C 1
ATOM 13742 O O . MET B 1 725 ? -22.141 28.438 -8.375 1 78.69 725 MET B O 1
ATOM 13746 N N . MET B 1 726 ? -21.031 26.609 -9.086 1 82.5 726 MET B N 1
ATOM 13747 C CA . MET B 1 726 ? -19.75 27.281 -8.961 1 82.5 726 MET B CA 1
ATOM 13748 C C . MET B 1 726 ? -19.547 28.281 -10.094 1 82.5 726 MET B C 1
ATOM 13750 O O . MET B 1 726 ? -19.719 27.953 -11.266 1 82.5 726 MET B O 1
ATOM 13754 N N . LEU B 1 727 ? -19.25 29.547 -9.711 1 85.94 727 LEU B N 1
ATOM 13755 C CA . LEU B 1 727 ? -19.016 30.625 -10.672 1 85.94 727 LEU B CA 1
ATOM 13756 C C . LEU B 1 727 ? -17.734 31.375 -10.344 1 85.94 727 LEU B C 1
ATOM 13758 O O . LEU B 1 727 ? -17.219 31.266 -9.227 1 85.94 727 LEU B O 1
ATOM 13762 N N . ASN B 1 728 ? -17.203 32.031 -11.367 1 89.81 728 ASN B N 1
ATOM 13763 C CA . ASN B 1 728 ? -16.109 33 -11.141 1 89.81 728 ASN B CA 1
ATOM 13764 C C . ASN B 1 728 ? -16.641 34.375 -10.812 1 89.81 728 ASN B C 1
ATOM 13766 O O . ASN B 1 728 ? -16.906 35.188 -11.719 1 89.81 728 ASN B O 1
ATOM 13770 N N . ASP B 1 729 ? -16.703 34.594 -9.5 1 87.75 729 ASP B N 1
ATOM 13771 C CA . ASP B 1 729 ? -17.25 35.875 -9.086 1 87.75 729 ASP B CA 1
ATOM 13772 C C . ASP B 1 729 ? -16.688 36.312 -7.734 1 87.75 729 ASP B C 1
ATOM 13774 O O . ASP B 1 729 ? -17.016 35.719 -6.699 1 87.75 729 ASP B O 1
ATOM 13778 N N . GLY B 1 730 ? -15.883 37.406 -7.82 1 91.19 730 GLY B N 1
ATOM 13779 C CA . GLY B 1 730 ? -15.359 37.969 -6.586 1 91.19 730 GLY B CA 1
ATOM 13780 C C . GLY B 1 730 ? -13.914 38.406 -6.691 1 91.19 730 GLY B C 1
ATOM 13781 O O . GLY B 1 730 ? -13.219 38.031 -7.648 1 91.19 730 GLY B O 1
ATOM 13782 N N . GLU B 1 731 ? -13.5 39.156 -5.746 1 95.38 731 GLU B N 1
ATOM 13783 C CA . GLU B 1 731 ? -12.133 39.656 -5.637 1 95.38 731 GLU B CA 1
ATOM 13784 C C . GLU B 1 731 ? -11.742 39.875 -4.18 1 95.38 731 GLU B C 1
ATOM 13786 O O . GLU B 1 731 ? -12.523 40.406 -3.385 1 95.38 731 GLU B O 1
ATOM 13791 N N . ILE B 1 732 ? -10.539 39.406 -3.859 1 95.38 732 ILE B N 1
ATOM 13792 C CA . ILE B 1 732 ? -10.039 39.625 -2.506 1 95.38 732 ILE B CA 1
ATOM 13793 C C . ILE B 1 732 ? -8.633 40.219 -2.566 1 95.38 732 ILE B C 1
ATOM 13795 O O . ILE B 1 732 ? -7.934 40.094 -3.572 1 95.38 732 ILE B O 1
ATOM 13799 N N . ASP B 1 733 ? -8.305 40.844 -1.443 1 95.38 733 ASP B N 1
ATOM 13800 C CA . ASP B 1 733 ? -7.031 41.562 -1.354 1 95.38 733 ASP B CA 1
ATOM 13801 C C . ASP B 1 733 ? -6.309 41.219 -0.047 1 95.38 733 ASP B C 1
ATOM 13803 O O . ASP B 1 733 ? -6.941 41.125 1.008 1 95.38 733 ASP B O 1
ATOM 13807 N N . ASN B 1 734 ? -5 40.875 -0.071 1 96.12 734 ASN B N 1
ATOM 13808 C CA . ASN B 1 734 ? -4.094 40.75 1.062 1 96.12 734 ASN B CA 1
ATOM 13809 C C . ASN B 1 734 ? -2.908 41.688 0.954 1 96.12 734 ASN B C 1
ATOM 13811 O O . ASN B 1 734 ? -2.309 41.844 -0.114 1 96.12 734 ASN B O 1
ATOM 13815 N N . ARG B 1 735 ? -2.576 42.344 2.02 1 96.81 735 ARG B N 1
ATOM 13816 C CA . ARG B 1 735 ? -1.413 43.219 2.072 1 96.81 735 ARG B CA 1
ATOM 13817 C C . ARG B 1 735 ? -0.737 43.156 3.438 1 96.81 735 ARG B C 1
ATOM 13819 O O . ARG B 1 735 ? -1.404 43 4.457 1 96.81 735 ARG B O 1
ATOM 13826 N N . GLY B 1 736 ? 0.599 43.312 3.412 1 96.94 736 GLY B N 1
ATOM 13827 C CA . GLY B 1 736 ? 1.27 43.281 4.703 1 96.94 736 GLY B CA 1
ATOM 13828 C C . GLY B 1 736 ? 2.756 43.562 4.609 1 96.94 736 GLY B C 1
ATOM 13829 O O . GLY B 1 736 ? 3.287 43.781 3.52 1 96.94 736 GLY B O 1
ATOM 13830 N N . PHE B 1 737 ? 3.35 43.688 5.801 1 97 737 PHE B N 1
ATOM 13831 C CA . PHE B 1 737 ? 4.781 43.875 5.988 1 97 737 PHE B CA 1
ATOM 13832 C C . PHE B 1 737 ? 5.422 42.656 6.641 1 97 737 PHE B C 1
ATOM 13834 O O . PHE B 1 737 ? 4.809 42.031 7.488 1 97 737 PHE B O 1
ATOM 13841 N N . GLU B 1 738 ? 6.664 42.469 6.176 1 97.69 738 GLU B N 1
ATOM 13842 C CA . GLU B 1 738 ? 7.461 41.406 6.762 1 97.69 738 GLU B CA 1
ATOM 13843 C C . GLU B 1 738 ? 8.852 41.906 7.152 1 97.69 738 GLU B C 1
ATOM 13845 O O . GLU B 1 738 ? 9.445 42.719 6.445 1 97.69 738 GLU B O 1
ATOM 13850 N N . LEU B 1 739 ? 9.273 41.469 8.289 1 97.12 739 LEU B N 1
ATOM 13851 C CA . LEU B 1 739 ? 10.617 41.781 8.781 1 97.12 739 LEU B CA 1
ATOM 13852 C C . LEU B 1 739 ? 11.273 40.531 9.352 1 97.12 739 LEU B C 1
ATOM 13854 O O . LEU B 1 739 ? 10.656 39.781 10.109 1 97.12 739 LEU B O 1
ATOM 13858 N N . SER B 1 740 ? 12.398 40.219 8.938 1 96.31 740 SER B N 1
ATOM 13859 C CA . SER B 1 740 ? 13.227 39.156 9.508 1 96.31 740 SER B CA 1
ATOM 13860 C C . SER B 1 740 ? 14.617 39.656 9.867 1 96.31 740 SER B C 1
ATOM 13862 O O . SER B 1 740 ? 15.273 40.312 9.047 1 96.31 740 SER B O 1
ATOM 13864 N N . VAL B 1 741 ? 15.039 39.406 11.086 1 96.38 741 VAL B N 1
ATOM 13865 C CA . VAL B 1 741 ? 16.359 39.812 11.547 1 96.38 741 VAL B CA 1
ATOM 13866 C C . VAL B 1 741 ? 17.078 38.656 12.203 1 96.38 741 VAL B C 1
ATOM 13868 O O . VAL B 1 741 ? 16.531 37.969 13.07 1 96.38 741 VAL B O 1
ATOM 13871 N N . LYS B 1 742 ? 18.156 38.375 11.742 1 94.5 742 LYS B N 1
ATOM 13872 C CA . LYS B 1 742 ? 19.062 37.438 12.375 1 94.5 742 LYS B CA 1
ATOM 13873 C C . LYS B 1 742 ? 20.312 38.156 12.891 1 94.5 742 LYS B C 1
ATOM 13875 O O . LYS B 1 742 ? 20.969 38.875 12.148 1 94.5 742 LYS B O 1
ATOM 13880 N N . SER B 1 743 ? 20.656 37.938 14.117 1 95.88 743 SER B N 1
ATOM 13881 C CA . SER B 1 743 ? 21.812 38.625 14.711 1 95.88 743 SER B CA 1
ATOM 13882 C C . SER B 1 743 ? 22.719 37.656 15.445 1 95.88 743 SER B C 1
ATOM 13884 O O . SER B 1 743 ? 22.234 36.719 16.109 1 95.88 743 SER B O 1
ATOM 13886 N N . THR B 1 744 ? 23.922 37.781 15.234 1 94.81 744 THR B N 1
ATOM 13887 C CA . THR B 1 744 ? 24.906 37.156 16.094 1 94.81 744 THR B CA 1
ATOM 13888 C C . THR B 1 744 ? 25.375 38.125 17.188 1 94.81 744 THR B C 1
ATOM 13890 O O . THR B 1 744 ? 26.25 38.969 16.938 1 94.81 744 THR B O 1
ATOM 13893 N N . ASN B 1 745 ? 24.891 37.969 18.281 1 96 745 ASN B N 1
ATOM 13894 C CA . ASN B 1 745 ? 25.078 38.938 19.359 1 96 745 ASN B CA 1
ATOM 13895 C C . ASN B 1 745 ? 26.469 38.844 19.969 1 96 745 ASN B C 1
ATOM 13897 O O . ASN B 1 745 ? 27.109 39.844 20.266 1 96 745 ASN B O 1
ATOM 13901 N N . ILE B 1 746 ? 26.797 37.594 20.297 1 95.12 746 ILE B N 1
ATOM 13902 C CA . ILE B 1 746 ? 28.125 37.281 20.828 1 95.12 746 ILE B CA 1
ATOM 13903 C C . ILE B 1 746 ? 28.703 36.062 20.109 1 95.12 746 ILE B C 1
ATOM 13905 O O . ILE B 1 746 ? 28 35.094 19.859 1 95.12 746 ILE B O 1
ATOM 13909 N N . SER B 1 747 ? 29.906 36.188 19.625 1 91.69 747 SER B N 1
ATOM 13910 C CA . SER B 1 747 ? 30.609 35.062 19.016 1 91.69 747 SER B CA 1
ATOM 13911 C C . SER B 1 747 ? 32.062 34.969 19.516 1 91.69 747 SER B C 1
ATOM 13913 O O . SER B 1 747 ? 32.938 35.656 19.016 1 91.69 747 SER B O 1
ATOM 13915 N N . THR B 1 748 ? 32.219 34.219 20.484 1 91.56 748 THR B N 1
ATOM 13916 C CA . THR B 1 748 ? 33.562 33.938 21 1 91.56 748 THR B CA 1
ATOM 13917 C C . THR B 1 748 ? 33.875 32.469 20.875 1 91.56 748 THR B C 1
ATOM 13919 O O . THR B 1 748 ? 33.031 31.672 20.438 1 91.56 748 THR B O 1
ATOM 13922 N N . LYS B 1 749 ? 35.094 32.125 21.203 1 86.19 749 LYS B N 1
ATOM 13923 C CA . LYS B 1 749 ? 35.531 30.734 21.078 1 86.19 749 LYS B CA 1
ATOM 13924 C C . LYS B 1 749 ? 34.688 29.812 21.938 1 86.19 749 LYS B C 1
ATOM 13926 O O . LYS B 1 749 ? 34.344 28.703 21.531 1 86.19 749 LYS B O 1
ATOM 13931 N N . ASN B 1 750 ? 34.25 30.234 23.078 1 91.5 750 ASN B N 1
ATOM 13932 C CA . ASN B 1 750 ? 33.562 29.344 24.016 1 91.5 750 ASN B CA 1
ATOM 13933 C C . ASN B 1 750 ? 32.094 29.688 24.125 1 91.5 750 ASN B C 1
ATOM 13935 O O . ASN B 1 750 ? 31.312 28.922 24.672 1 91.5 750 ASN B O 1
ATOM 13939 N N . PHE B 1 751 ? 31.75 30.875 23.719 1 94.38 751 PHE B N 1
ATOM 13940 C CA . PHE B 1 751 ? 30.375 31.312 23.906 1 94.38 751 PHE B CA 1
ATOM 13941 C C . PHE B 1 751 ? 29.844 31.953 22.625 1 94.38 751 PHE B C 1
ATOM 13943 O O . PHE B 1 751 ? 30.453 32.875 22.078 1 94.38 751 PHE B O 1
ATOM 13950 N N . VAL B 1 752 ? 28.781 31.422 22.062 1 94.38 752 VAL B N 1
ATOM 13951 C CA . VAL B 1 752 ? 28.109 31.969 20.891 1 94.38 752 VAL B CA 1
ATOM 13952 C C . VAL B 1 752 ? 26.625 32.219 21.203 1 94.38 752 VAL B C 1
ATOM 13954 O O . VAL B 1 752 ? 25.969 31.359 21.797 1 94.38 752 VAL B O 1
ATOM 13957 N N . TRP B 1 753 ? 26.109 33.406 20.984 1 96.25 753 TRP B N 1
ATOM 13958 C CA . TRP B 1 753 ? 24.703 33.781 21.156 1 96.25 753 TRP B CA 1
ATOM 13959 C C . TRP B 1 753 ? 24.125 34.344 19.875 1 96.25 753 TRP B C 1
ATOM 13961 O O . TRP B 1 753 ? 24.609 35.375 19.406 1 96.25 753 TRP B O 1
ATOM 13971 N N . THR B 1 754 ? 23.156 33.688 19.312 1 94.69 754 THR B N 1
ATOM 13972 C CA . THR B 1 754 ? 22.469 34.156 18.125 1 94.69 754 THR B CA 1
ATOM 13973 C C . THR B 1 754 ? 20.984 34.375 18.391 1 94.69 754 THR B C 1
ATOM 13975 O O . THR B 1 754 ? 20.391 33.656 19.203 1 94.69 754 THR B O 1
ATOM 13978 N N . SER B 1 755 ? 20.391 35.344 17.734 1 95.75 755 SER B N 1
ATOM 13979 C CA . SER B 1 755 ? 18.953 35.625 17.828 1 95.75 755 SER B CA 1
ATOM 13980 C C . SER B 1 755 ? 18.328 35.75 16.453 1 95.75 755 SER B C 1
ATOM 13982 O O . SER B 1 755 ? 18.953 36.281 15.516 1 95.75 755 SER B O 1
ATOM 13984 N N . MET B 1 756 ? 17.203 35.219 16.344 1 94.88 756 MET B N 1
ATOM 13985 C CA . MET B 1 756 ? 16.406 35.375 15.125 1 94.88 756 MET B CA 1
ATOM 13986 C C . MET B 1 756 ? 15.023 35.938 15.453 1 94.88 756 MET B C 1
ATOM 13988 O O . MET B 1 756 ? 14.281 35.344 16.25 1 94.88 756 MET B O 1
ATOM 13992 N N . PHE B 1 757 ? 14.719 37.031 14.867 1 96.31 757 PHE B N 1
ATOM 13993 C CA . PHE B 1 757 ? 13.445 37.719 15.07 1 96.31 757 PHE B CA 1
ATOM 13994 C C . PHE B 1 757 ? 12.695 37.875 13.758 1 96.31 757 PHE B C 1
ATOM 13996 O O . PHE B 1 757 ? 13.297 38.156 12.719 1 96.31 757 PHE B O 1
ATOM 14003 N N . ASN B 1 758 ? 11.406 37.562 13.766 1 95.56 758 ASN B N 1
ATOM 14004 C CA . ASN B 1 758 ? 10.586 37.812 12.586 1 95.56 758 ASN B CA 1
ATOM 14005 C C . ASN B 1 758 ? 9.242 38.406 12.953 1 95.56 758 ASN B C 1
ATOM 14007 O O . ASN B 1 758 ? 8.711 38.156 14.031 1 95.56 758 ASN B O 1
ATOM 14011 N N . LEU B 1 759 ? 8.766 39.219 12.094 1 97.12 759 LEU B N 1
ATOM 14012 C CA . LEU B 1 759 ? 7.492 39.906 12.203 1 97.12 759 LEU B CA 1
ATOM 14013 C C . LEU B 1 759 ? 6.742 39.875 10.883 1 97.12 759 LEU B C 1
ATOM 14015 O O . LEU B 1 759 ? 7.328 40.156 9.828 1 97.12 759 LEU B O 1
ATOM 14019 N N . SER B 1 760 ? 5.496 39.562 10.961 1 96.94 760 SER B N 1
ATOM 14020 C CA . SER B 1 760 ? 4.641 39.531 9.773 1 96.94 760 SER B CA 1
ATOM 14021 C C . SER B 1 760 ? 3.285 40.156 10.055 1 96.94 760 SER B C 1
ATOM 14023 O O . SER B 1 760 ? 2.662 39.875 11.086 1 96.94 760 SER B O 1
ATOM 14025 N N . THR B 1 761 ? 2.863 40.938 9.148 1 97.06 761 THR B N 1
ATOM 14026 C CA . THR B 1 761 ? 1.517 41.5 9.211 1 97.06 761 THR B CA 1
ATOM 14027 C C . THR B 1 761 ? 0.737 41.156 7.938 1 97.06 761 THR B C 1
ATOM 14029 O O . THR B 1 761 ? 1.325 41 6.871 1 97.06 761 THR B O 1
ATOM 14032 N N . ASN B 1 762 ? -0.537 41 8.039 1 96.25 762 ASN B N 1
ATOM 14033 C CA . ASN B 1 762 ? -1.4 40.75 6.883 1 96.25 762 ASN B CA 1
ATOM 14034 C C . ASN B 1 762 ? -2.805 41.312 7.113 1 96.25 762 ASN B C 1
ATOM 14036 O O . ASN B 1 762 ? -3.416 41.031 8.148 1 96.25 762 ASN B O 1
ATOM 14040 N N . ARG B 1 763 ? -3.25 42.062 6.211 1 95.81 763 ARG B N 1
ATOM 14041 C CA . ARG B 1 763 ? -4.625 42.531 6.199 1 95.81 763 ARG B CA 1
ATOM 14042 C C . ARG B 1 763 ? -5.383 42.031 4.988 1 95.81 763 ARG B C 1
ATOM 14044 O O . ARG B 1 763 ? -5.023 42.312 3.846 1 95.81 763 ARG B O 1
ATOM 14051 N N . SER B 1 764 ? -6.391 41.312 5.293 1 94.62 764 SER B N 1
ATOM 14052 C CA . SER B 1 764 ? -7.223 40.781 4.223 1 94.62 764 SER B CA 1
ATOM 14053 C C . SER B 1 764 ? -8.508 41.594 4.066 1 94.62 764 SER B C 1
ATOM 14055 O O . SER B 1 764 ? -9.055 42.094 5.051 1 94.62 764 SER B O 1
ATOM 14057 N N . LYS B 1 765 ? -8.984 41.625 2.834 1 95.88 765 LYS B N 1
ATOM 14058 C CA . LYS B 1 765 ? -10.211 42.344 2.555 1 95.88 765 LYS B CA 1
ATOM 14059 C C . LYS B 1 765 ? -10.922 41.781 1.33 1 95.88 765 LYS B C 1
ATOM 14061 O O . LYS B 1 765 ? -10.281 41.438 0.336 1 95.88 765 LYS B O 1
ATOM 14066 N N . VAL B 1 766 ? -12.266 41.719 1.453 1 95.56 766 VAL B N 1
ATOM 14067 C CA . VAL B 1 766 ? -13.07 41.344 0.299 1 95.56 766 VAL B CA 1
ATOM 14068 C C . VAL B 1 766 ? -13.391 42.594 -0.53 1 95.56 766 VAL B C 1
ATOM 14070 O O . VAL B 1 766 ? -14.016 43.531 -0.033 1 95.56 766 VAL B O 1
ATOM 14073 N N . LEU B 1 767 ? -12.984 42.562 -1.784 1 96.06 767 LEU B N 1
ATOM 14074 C CA . LEU B 1 767 ? -13.203 43.719 -2.625 1 96.06 767 LEU B CA 1
ATOM 14075 C C . LEU B 1 767 ? -14.523 43.625 -3.379 1 96.06 767 LEU B C 1
ATOM 14077 O O . LEU B 1 767 ? -15.305 44.594 -3.42 1 96.06 767 LEU B O 1
ATOM 14081 N N . LYS B 1 768 ? -14.773 42.469 -4.012 1 94.25 768 LYS B N 1
ATOM 14082 C CA . LYS B 1 768 ? -16 42.188 -4.742 1 94.25 768 LYS B CA 1
ATOM 14083 C C . LYS B 1 768 ? -16.484 40.75 -4.445 1 94.25 768 LYS B C 1
ATOM 14085 O O . LYS B 1 768 ? -15.68 39.844 -4.328 1 94.25 768 LYS B O 1
ATOM 14090 N N . LEU B 1 769 ? -17.812 40.719 -4.336 1 90.44 769 LEU B N 1
ATOM 14091 C CA . LEU B 1 769 ? -18.375 39.406 -4.078 1 90.44 769 LEU B CA 1
ATOM 14092 C C . LEU B 1 769 ? -19.812 39.312 -4.582 1 90.44 769 LEU B C 1
ATOM 14094 O O . LEU B 1 769 ? -20.641 40.125 -4.211 1 90.44 769 LEU B O 1
ATOM 14098 N N . ASN B 1 770 ? -20.109 38.344 -5.305 1 83.06 770 ASN B N 1
ATOM 14099 C CA . ASN B 1 770 ? -21.453 37.938 -5.699 1 83.06 770 ASN B CA 1
ATOM 14100 C C . ASN B 1 770 ? -22.328 39.156 -5.98 1 83.06 770 ASN B C 1
ATOM 14102 O O . ASN B 1 770 ? -23.406 39.312 -5.406 1 83.06 770 ASN B O 1
ATOM 14106 N N . ASN B 1 771 ? -21.922 40 -6.766 1 82.62 771 ASN B N 1
ATOM 14107 C CA . ASN B 1 771 ? -22.656 41.219 -7.133 1 82.62 771 ASN B CA 1
ATOM 14108 C C . ASN B 1 771 ? -23.141 41.969 -5.898 1 82.62 771 ASN B C 1
ATOM 14110 O O . ASN B 1 771 ? -24.297 42.438 -5.852 1 82.62 771 ASN B O 1
ATOM 14114 N N . GLY B 1 772 ? -22.297 41.906 -4.898 1 86 772 GLY B N 1
ATOM 14115 C CA . GLY B 1 772 ? -22.562 42.688 -3.699 1 86 772 GLY B CA 1
ATOM 14116 C C . GLY B 1 772 ? -23.312 41.906 -2.633 1 86 772 GLY B C 1
ATOM 14117 O O . GLY B 1 772 ? -23.516 42.406 -1.523 1 86 772 GLY B O 1
ATOM 14118 N N . GLN B 1 773 ? -23.703 40.75 -2.91 1 86.38 773 GLN B N 1
ATOM 14119 C CA . GLN B 1 773 ? -24.438 39.969 -1.94 1 86.38 773 GLN B CA 1
ATOM 14120 C C . GLN B 1 773 ? -23.484 39.25 -0.976 1 86.38 773 GLN B C 1
ATOM 14122 O O . GLN B 1 773 ? -22.5 38.625 -1.4 1 86.38 773 GLN B O 1
ATOM 14127 N N . ALA B 1 774 ? -23.844 39.375 0.301 1 89.88 774 ALA B N 1
ATOM 14128 C CA . ALA B 1 774 ? -23.016 38.75 1.327 1 89.88 774 ALA B CA 1
ATOM 14129 C C . ALA B 1 774 ? -23.281 37.25 1.396 1 89.88 774 ALA B C 1
ATOM 14131 O O . ALA B 1 774 ? -24.344 36.781 0.989 1 89.88 774 ALA B O 1
ATOM 14132 N N . ARG B 1 775 ? -22.297 36.531 1.819 1 88.31 775 ARG B N 1
ATOM 14133 C CA . ARG B 1 775 ? -22.406 35.125 2.141 1 88.31 775 ARG B CA 1
ATOM 14134 C C . ARG B 1 775 ? -22.25 34.875 3.639 1 88.31 775 ARG B C 1
ATOM 14136 O O . ARG B 1 775 ? -21.453 35.562 4.297 1 88.31 775 ARG B O 1
ATOM 14143 N N . PHE B 1 776 ? -23 33.938 4.129 1 88.38 776 PHE B N 1
ATOM 14144 C CA . PHE B 1 776 ? -22.984 33.688 5.566 1 88.38 776 PHE B CA 1
ATOM 14145 C C . PHE B 1 776 ? -22.578 32.25 5.859 1 88.38 776 PHE B C 1
ATOM 14147 O O . PHE B 1 776 ? -22.766 31.344 5.023 1 88.38 776 PHE B O 1
ATOM 14154 N N . GLN B 1 777 ? -21.938 32.094 6.934 1 86 777 GLN B N 1
ATOM 14155 C CA . GLN B 1 777 ? -21.734 30.797 7.527 1 86 777 GLN B CA 1
ATOM 14156 C C . GLN B 1 777 ? -22.641 30.594 8.742 1 86 777 GLN B C 1
ATOM 14158 O O . GLN B 1 777 ? -22.844 31.531 9.531 1 86 777 GLN B O 1
ATOM 14163 N N . TYR B 1 778 ? -23.094 29.344 8.859 1 83.62 778 TYR B N 1
ATOM 14164 C CA . TYR B 1 778 ? -24.062 29.047 9.914 1 83.62 778 TYR B CA 1
ATOM 14165 C C . TYR B 1 778 ? -23.469 28.078 10.93 1 83.62 778 TYR B C 1
ATOM 14167 O O . TYR B 1 778 ? -22.547 27.312 10.609 1 83.62 778 TYR B O 1
ATOM 14175 N N . ILE B 1 779 ? -23.953 28.203 12.117 1 81.31 779 ILE B N 1
ATOM 14176 C CA . ILE B 1 779 ? -23.547 27.281 13.164 1 81.31 779 ILE B CA 1
ATOM 14177 C C . ILE B 1 779 ? -24.703 27.047 14.133 1 81.31 779 ILE B C 1
ATOM 14179 O O . ILE B 1 779 ? -25.547 27.938 14.32 1 81.31 779 ILE B O 1
ATOM 14183 N N . ARG B 1 780 ? -24.812 25.812 14.523 1 75.56 780 ARG B N 1
ATOM 14184 C CA . ARG B 1 780 ? -25.672 25.453 15.656 1 75.56 780 ARG B CA 1
ATOM 14185 C C . ARG B 1 780 ? -24.859 24.797 16.766 1 75.56 780 ARG B C 1
ATOM 14187 O O . ARG B 1 780 ? -24.531 23.609 16.688 1 75.56 780 ARG B O 1
ATOM 14194 N N . PRO B 1 781 ? -24.625 25.641 17.734 1 68.81 781 PRO B N 1
ATOM 14195 C CA . PRO B 1 781 ? -23.781 25.078 18.797 1 68.81 781 PRO B CA 1
ATOM 14196 C C . PRO B 1 781 ? -24.359 23.781 19.375 1 68.81 781 PRO B C 1
ATOM 14198 O O . PRO B 1 781 ? -23.609 22.844 19.641 1 68.81 781 PRO B O 1
ATOM 14201 N N . HIS B 1 782 ? -25.672 23.828 19.672 1 74 782 HIS B N 1
ATOM 14202 C CA . HIS B 1 782 ? -26.391 22.688 20.234 1 74 782 HIS B CA 1
ATOM 14203 C C . HIS B 1 782 ? -27.875 22.766 19.891 1 74 782 HIS B C 1
ATOM 14205 O O . HIS B 1 782 ? -28.359 23.781 19.406 1 74 782 HIS B O 1
ATOM 14211 N N . GLY B 1 783 ? -28.562 21.656 20.188 1 69.88 783 GLY B N 1
ATOM 14212 C CA . GLY B 1 783 ? -29.969 21.562 19.891 1 69.88 783 GLY B CA 1
ATOM 14213 C C . GLY B 1 783 ? -30.812 22.609 20.609 1 69.88 783 GLY B C 1
ATOM 14214 O O . GLY B 1 783 ? -31.906 22.938 20.172 1 69.88 783 GLY B O 1
ATOM 14215 N N . SER B 1 784 ? -30.281 23.156 21.672 1 74.5 784 SER B N 1
ATOM 14216 C CA . SER B 1 784 ? -31.016 24.156 22.438 1 74.5 784 SER B CA 1
ATOM 14217 C C . SER B 1 784 ? -30.797 25.562 21.875 1 74.5 784 SER B C 1
ATOM 14219 O O . SER B 1 784 ? -31.344 26.531 22.391 1 74.5 784 SER B O 1
ATOM 14221 N N . TYR B 1 785 ? -30.078 25.609 20.922 1 81.44 785 TYR B N 1
ATOM 14222 C CA . TYR B 1 785 ? -29.812 26.875 20.25 1 81.44 785 TYR B CA 1
ATOM 14223 C C . TYR B 1 785 ? -30.281 26.828 18.797 1 81.44 785 TYR B C 1
ATOM 14225 O O . TYR B 1 785 ? -30.297 25.766 18.172 1 81.44 785 TYR B O 1
ATOM 14233 N N . GLU B 1 786 ? -30.594 27.922 18.328 1 80.38 786 GLU B N 1
ATOM 14234 C CA . GLU B 1 786 ? -30.953 28.016 16.906 1 80.38 786 GLU B CA 1
ATOM 14235 C C . GLU B 1 786 ? -29.719 28.188 16.031 1 80.38 786 GLU B C 1
ATOM 14237 O O . GLU B 1 786 ? -28.688 28.688 16.5 1 80.38 786 GLU B O 1
ATOM 14242 N N . GLU B 1 787 ? -29.875 27.641 14.844 1 81.25 787 GLU B N 1
ATOM 14243 C CA . GLU B 1 787 ? -28.812 27.922 13.867 1 81.25 787 GLU B CA 1
ATOM 14244 C C . GLU B 1 787 ? -28.766 29.406 13.516 1 81.25 787 GLU B C 1
ATOM 14246 O O . GLU B 1 787 ? -29.797 30.016 13.25 1 81.25 787 GLU B O 1
ATOM 14251 N N . LYS B 1 788 ? -27.641 29.891 13.664 1 84.94 788 LYS B N 1
ATOM 14252 C CA . LYS B 1 788 ? -27.469 31.312 13.383 1 84.94 788 LYS B CA 1
ATOM 14253 C C . LYS B 1 788 ? -26.219 31.562 12.547 1 84.94 788 LYS B C 1
ATOM 14255 O O . LYS B 1 788 ? -25.297 30.75 12.539 1 84.94 788 LYS B O 1
ATOM 14260 N N . GLU B 1 789 ? -26.266 32.688 11.914 1 89.62 789 GLU B N 1
ATOM 14261 C CA . GLU B 1 789 ? -25.078 33.156 11.195 1 89.62 789 GLU B CA 1
ATOM 14262 C C . GLU B 1 789 ? -24.047 33.719 12.164 1 89.62 789 GLU B C 1
ATOM 14264 O O . GLU B 1 789 ? -24.375 34.5 13.062 1 89.62 789 GLU B O 1
ATOM 14269 N N . TYR B 1 790 ? -22.797 33.281 11.969 1 91 790 TYR B N 1
ATOM 14270 C CA . TYR B 1 790 ? -21.797 33.781 12.891 1 91 790 TYR B CA 1
ATOM 14271 C C . TYR B 1 790 ? -20.625 34.406 12.141 1 91 790 TYR B C 1
ATOM 14273 O O . TYR B 1 790 ? -19.812 35.125 12.727 1 91 790 TYR B O 1
ATOM 14281 N N . ILE B 1 791 ? -20.516 34.031 10.828 1 93.75 791 ILE B N 1
ATOM 14282 C CA . ILE B 1 791 ? -19.5 34.625 9.953 1 93.75 791 ILE B CA 1
ATOM 14283 C C . ILE B 1 791 ? -20.156 35.25 8.734 1 93.75 791 ILE B C 1
ATOM 14285 O O . ILE B 1 791 ? -21.156 34.75 8.227 1 93.75 791 ILE B O 1
ATOM 14289 N N . ILE B 1 792 ? -19.594 36.375 8.32 1 94.19 792 ILE B N 1
ATOM 14290 C CA . ILE B 1 792 ? -20.094 37.031 7.121 1 94.19 792 ILE B CA 1
ATOM 14291 C C . ILE B 1 792 ? -18.953 37.25 6.145 1 94.19 792 ILE B C 1
ATOM 14293 O O . ILE B 1 792 ? -17.828 37.594 6.559 1 94.19 792 ILE B O 1
ATOM 14297 N N . LEU B 1 793 ? -19.141 36.906 4.969 1 93.19 793 LEU B N 1
ATOM 14298 C CA . LEU B 1 793 ? -18.297 37.312 3.855 1 93.19 793 LEU B CA 1
ATOM 14299 C C . LEU B 1 793 ? -18.953 38.406 3.039 1 93.19 793 LEU B C 1
ATOM 14301 O O . LEU B 1 793 ? -19.922 38.156 2.322 1 93.19 793 LEU B O 1
ATOM 14305 N N . LYS B 1 794 ? -18.328 39.531 3.188 1 94.19 794 LYS B N 1
ATOM 14306 C CA . LYS B 1 794 ? -18.953 40.719 2.613 1 94.19 794 LYS B CA 1
ATOM 14307 C C . LYS B 1 794 ? -17.906 41.719 2.09 1 94.19 794 LYS B C 1
ATOM 14309 O O . LYS B 1 794 ? -16.812 41.812 2.635 1 94.19 794 LYS B O 1
ATOM 14314 N N . GLU B 1 795 ? -18.328 42.469 1.041 1 95.12 795 GLU B N 1
ATOM 14315 C CA . GLU B 1 795 ? -17.438 43.469 0.464 1 95.12 795 GLU B CA 1
ATOM 14316 C C . GLU B 1 795 ? -16.984 44.469 1.514 1 95.12 795 GLU B C 1
ATOM 14318 O O . GLU B 1 795 ? -17.781 44.906 2.359 1 95.12 795 GLU B O 1
ATOM 14323 N N . ASN B 1 796 ? -15.719 44.75 1.543 1 94.88 796 ASN B N 1
ATOM 14324 C CA . ASN B 1 796 ? -15.047 45.75 2.369 1 94.88 796 ASN B CA 1
ATOM 14325 C C . ASN B 1 796 ? -14.82 45.219 3.789 1 94.88 796 ASN B C 1
ATOM 14327 O O . ASN B 1 796 ? -14.523 46 4.695 1 94.88 796 ASN B O 1
ATOM 14331 N N . GLU B 1 797 ? -15.07 44.062 4.062 1 95.5 797 GLU B N 1
ATOM 14332 C CA . GLU B 1 797 ? -14.773 43.438 5.344 1 95.5 797 GLU B CA 1
ATOM 14333 C C . GLU B 1 797 ? -13.648 42.406 5.211 1 95.5 797 GLU B C 1
ATOM 14335 O O . GLU B 1 797 ? -13.367 41.938 4.109 1 95.5 797 GLU B O 1
ATOM 14340 N N . PRO B 1 798 ? -12.992 42.188 6.293 1 95.31 798 PRO B N 1
ATOM 14341 C CA . PRO B 1 798 ? -11.938 41.156 6.234 1 95.31 798 PRO B CA 1
ATOM 14342 C C . PRO B 1 798 ? -12.5 39.75 6.051 1 95.31 798 PRO B C 1
ATOM 14344 O O . PRO B 1 798 ? -13.695 39.531 6.242 1 95.31 798 PRO B O 1
ATOM 14347 N N . LEU B 1 799 ? -11.633 38.812 5.645 1 94 799 LEU B N 1
ATOM 14348 C CA . LEU B 1 799 ? -12 37.406 5.664 1 94 799 LEU B CA 1
ATOM 14349 C C . LEU B 1 799 ? -12.211 36.938 7.094 1 94 799 LEU B C 1
ATOM 14351 O O . LEU B 1 799 ? -11.625 37.469 8.031 1 94 799 LEU B O 1
ATOM 14355 N N . SER B 1 800 ? -13.109 35.969 7.234 1 94 800 SER B N 1
ATOM 14356 C CA . SER B 1 800 ? -13.43 35.375 8.531 1 94 800 SER B CA 1
ATOM 14357 C C . SER B 1 800 ? -13.922 36.438 9.516 1 94 800 SER B C 1
ATOM 14359 O O . SER B 1 800 ? -13.438 36.531 10.648 1 94 800 SER B O 1
ATOM 14361 N N . ALA B 1 801 ? -14.789 37.25 9.055 1 96.38 801 ALA B N 1
ATOM 14362 C CA . ALA B 1 801 ? -15.391 38.312 9.867 1 96.38 801 ALA B CA 1
ATOM 14363 C C . ALA B 1 801 ? -16.484 37.75 10.773 1 96.38 801 ALA B C 1
ATOM 14365 O O . ALA B 1 801 ? -17.5 37.25 10.289 1 96.38 801 ALA B O 1
ATOM 14366 N N . ILE B 1 802 ? -16.188 37.844 12.055 1 96.44 802 ILE B N 1
ATOM 14367 C CA . ILE B 1 802 ? -17.203 37.438 13.016 1 96.44 802 ILE B CA 1
ATOM 14368 C C . ILE B 1 802 ? -18.312 38.469 13.086 1 96.44 802 ILE B C 1
ATOM 14370 O O . ILE B 1 802 ? -18.062 39.656 13.242 1 96.44 802 ILE B O 1
ATOM 14374 N N . TYR B 1 803 ? -19.531 37.938 12.992 1 96.81 803 TYR B N 1
ATOM 14375 C CA . TYR B 1 803 ? -20.688 38.781 12.781 1 96.81 803 TYR B CA 1
ATOM 14376 C C . TYR B 1 803 ? -21.766 38.531 13.828 1 96.81 803 TYR B C 1
ATOM 14378 O O . TYR B 1 803 ? -22.078 37.375 14.125 1 96.81 803 TYR B O 1
ATOM 14386 N N . GLY B 1 804 ? -22.219 39.625 14.492 1 96.62 804 GLY B N 1
ATOM 14387 C CA . GLY B 1 804 ? -23.25 39.469 15.508 1 96.62 804 GLY B CA 1
ATOM 14388 C C . GLY B 1 804 ? -23.688 40.75 16.156 1 96.62 804 GLY B C 1
ATOM 14389 O O . GLY B 1 804 ? -23.5 41.844 15.578 1 96.62 804 GLY B O 1
ATOM 14390 N N . TYR B 1 805 ? -24.469 40.656 17.266 1 96.75 805 TYR B N 1
ATOM 14391 C CA . TYR B 1 805 ? -25.031 41.781 17.984 1 96.75 805 TYR B CA 1
ATOM 14392 C C . TYR B 1 805 ? -24.031 42.344 19 1 96.75 805 TYR B C 1
ATOM 14394 O O . TYR B 1 805 ? -23.141 41.625 19.453 1 96.75 805 TYR B O 1
ATOM 14402 N N . VAL B 1 806 ? -24.156 43.625 19.266 1 97.56 806 VAL B N 1
ATOM 14403 C CA . VAL B 1 806 ? -23.344 44.25 20.312 1 97.56 806 VAL B CA 1
ATOM 14404 C C . VAL B 1 806 ? -24.062 44.125 21.656 1 97.56 806 VAL B C 1
ATOM 14406 O O . VAL B 1 806 ? -25.172 44.656 21.828 1 97.56 806 VAL B O 1
ATOM 14409 N N . PHE B 1 807 ? -23.422 43.438 22.578 1 96.5 807 PHE B N 1
ATOM 14410 C CA . PHE B 1 807 ? -23.969 43.25 23.922 1 96.5 807 PHE B CA 1
ATOM 14411 C C . PHE B 1 807 ? -23.797 44.5 24.766 1 96.5 807 PHE B C 1
ATOM 14413 O O . PHE B 1 807 ? -22.688 45.031 24.891 1 96.5 807 PHE B O 1
ATOM 14420 N N . GLU B 1 808 ? -24.875 45.031 25.312 1 95.06 808 GLU B N 1
ATOM 14421 C CA . GLU B 1 808 ? -24.859 46.25 26.109 1 95.06 808 GLU B CA 1
ATOM 14422 C C . GLU B 1 808 ? -25.234 45.969 27.562 1 95.06 808 GLU B C 1
ATOM 14424 O O . GLU B 1 808 ? -25.719 46.875 28.25 1 95.06 808 GLU B O 1
ATOM 14429 N N . GLY B 1 809 ? -25.172 44.781 27.922 1 94.44 809 GLY B N 1
ATOM 14430 C CA . GLY B 1 809 ? -25.453 44.438 29.312 1 94.44 809 GLY B CA 1
ATOM 14431 C C . GLY B 1 809 ? -26.781 43.719 29.484 1 94.44 809 GLY B C 1
ATOM 14432 O O . GLY B 1 809 ? -27.203 42.969 28.625 1 94.44 809 GLY B O 1
ATOM 14433 N N . ILE B 1 810 ? -27.375 43.844 30.719 1 95.38 810 ILE B N 1
ATOM 14434 C CA . ILE B 1 810 ? -28.641 43.219 31.094 1 95.38 810 ILE B CA 1
ATOM 14435 C C . ILE B 1 810 ? -29.672 44.281 31.438 1 95.38 810 ILE B C 1
ATOM 14437 O O . ILE B 1 810 ? -29.359 45.281 32.094 1 95.38 810 ILE B O 1
ATOM 14441 N N . ILE B 1 811 ? -30.922 44.031 30.969 1 95 811 ILE B N 1
ATOM 14442 C CA . ILE B 1 811 ? -32 44.906 31.344 1 95 811 ILE B CA 1
ATOM 14443 C C . ILE B 1 811 ? -32.25 44.812 32.844 1 95 811 ILE B C 1
ATOM 14445 O O . ILE B 1 811 ? -32.438 43.719 33.406 1 95 811 ILE B O 1
ATOM 14449 N N . GLN B 1 812 ? -32.219 46 33.469 1 95.44 812 GLN B N 1
ATOM 14450 C CA . GLN B 1 812 ? -32.344 46 34.906 1 95.44 812 GLN B CA 1
ATOM 14451 C C . GLN B 1 812 ? -33.781 46.219 35.344 1 95.44 812 GLN B C 1
ATOM 14453 O O . GLN B 1 812 ? -34.656 46.594 34.531 1 95.44 812 GLN B O 1
ATOM 14458 N N . GLN B 1 813 ? -34.031 45.938 36.656 1 93 813 GLN B N 1
ATOM 14459 C CA . GLN B 1 813 ? -35.375 46.125 37.219 1 93 813 GLN B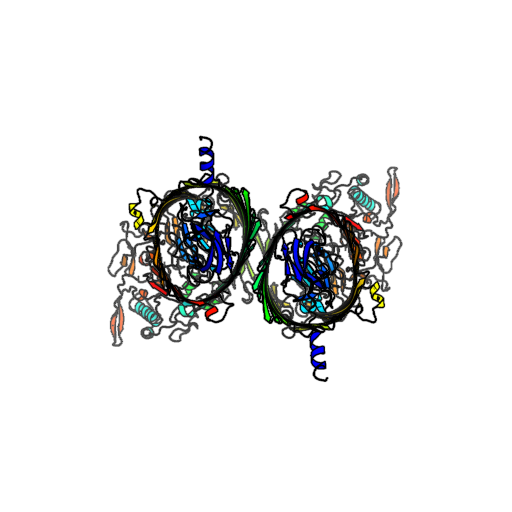 CA 1
ATOM 14460 C C . GLN B 1 813 ? -35.812 47.594 37.031 1 93 813 GLN B C 1
ATOM 14462 O O . GLN B 1 813 ? -35.062 48.531 37.344 1 93 813 GLN B O 1
ATOM 14467 N N . GLY B 1 814 ? -36.969 47.781 36.531 1 91.44 814 GLY B N 1
ATOM 14468 C CA . GLY B 1 814 ? -37.5 49.125 36.312 1 91.44 814 GLY B CA 1
ATOM 14469 C C . GLY B 1 814 ? -37.094 49.75 35 1 91.44 814 GLY B C 1
ATOM 14470 O O . GLY B 1 814 ? -37.656 50.781 34.594 1 91.44 814 GLY B O 1
ATOM 14471 N N . GLU B 1 815 ? -36.125 49.062 34.375 1 93.75 815 GLU B N 1
ATOM 14472 C CA . GLU B 1 815 ? -35.656 49.594 33.094 1 93.75 815 GLU B CA 1
ATOM 14473 C C . GLU B 1 815 ? -36.562 49.156 31.953 1 93.75 815 GLU B C 1
ATOM 14475 O O . GLU B 1 815 ? -36.906 47.969 31.844 1 93.75 815 GLU B O 1
ATOM 14480 N N . HIS B 1 816 ? -37.031 50.156 31.172 1 91.88 816 HIS B N 1
ATOM 14481 C CA . HIS B 1 816 ? -37.75 49.844 29.938 1 91.88 816 HIS B CA 1
ATOM 14482 C C . HIS B 1 816 ? -36.906 50.188 28.719 1 91.88 816 HIS B C 1
ATOM 14484 O O . HIS B 1 816 ? -36.562 51.344 28.484 1 91.88 816 HIS B O 1
ATOM 14490 N N . TYR B 1 817 ? -36.531 49.188 28.016 1 93.75 817 TYR B N 1
ATOM 14491 C CA . TYR B 1 817 ? -35.719 49.344 26.828 1 93.75 817 TYR B CA 1
ATOM 14492 C C . TYR B 1 817 ? -36.562 49.25 25.562 1 93.75 817 TYR B C 1
ATOM 14494 O O . TYR B 1 817 ? -36.969 48.156 25.156 1 93.75 817 TYR B O 1
ATOM 14502 N N . LYS B 1 818 ? -36.844 50.25 24.906 1 93.44 818 LYS B N 1
ATOM 14503 C CA . LYS B 1 818 ? -37.812 50.406 23.828 1 93.44 818 LYS B CA 1
ATOM 14504 C C . LYS B 1 818 ? -37.5 49.469 22.656 1 93.44 818 LYS B C 1
ATOM 14506 O O . LYS B 1 818 ? -38.375 48.875 22.062 1 93.44 818 LYS B O 1
ATOM 14511 N N . PRO B 1 819 ? -36.219 49.344 22.328 1 94.25 819 PRO B N 1
ATOM 14512 C CA . PRO B 1 819 ? -35.906 48.531 21.156 1 94.25 819 PRO B CA 1
ATOM 14513 C C . PRO B 1 819 ? -36.219 47.062 21.375 1 94.25 819 PRO B C 1
ATOM 14515 O O . PRO B 1 819 ? -36.281 46.281 20.422 1 94.25 819 PRO B O 1
ATOM 14518 N N . GLN B 1 820 ? -36.25 46.688 22.547 1 93.94 820 GLN B N 1
ATOM 14519 C CA . GLN B 1 820 ? -36.656 45.344 22.922 1 93.94 820 GLN B CA 1
ATOM 14520 C C . GLN B 1 820 ? -37.906 45.375 23.797 1 93.94 820 GLN B C 1
ATOM 14522 O O . GLN B 1 820 ? -37.844 45.031 24.984 1 93.94 820 GLN B O 1
ATOM 14527 N N . PRO B 1 821 ? -39.062 45.531 23.141 1 88.19 821 PRO B N 1
ATOM 14528 C CA . PRO B 1 821 ? -40.281 45.812 23.906 1 88.19 821 PRO B CA 1
ATOM 14529 C C . PRO B 1 821 ? -40.75 44.594 24.719 1 88.19 821 PRO B C 1
ATOM 14531 O O . PRO B 1 821 ? -41.406 44.75 25.75 1 88.19 821 PRO B O 1
ATOM 14534 N N . ASN B 1 822 ? -40.469 43.406 24.234 1 87.12 822 ASN B N 1
ATOM 14535 C CA . ASN B 1 822 ? -40.969 42.219 24.906 1 87.12 822 ASN B CA 1
ATOM 14536 C C . ASN B 1 822 ? -39.938 41.656 25.891 1 87.12 822 ASN B C 1
ATOM 14538 O O . ASN B 1 822 ? -40.188 40.625 26.531 1 87.12 822 ASN B O 1
ATOM 14542 N N . SER B 1 823 ? -38.812 42.344 26.062 1 90.94 823 SER B N 1
ATOM 14543 C CA . SER B 1 823 ? -37.812 41.875 27.016 1 90.94 823 SER B CA 1
ATOM 14544 C C . SER B 1 823 ? -38.188 42.312 28.438 1 90.94 823 SER B C 1
ATOM 14546 O O . SER B 1 823 ? -38.812 43.344 28.625 1 90.94 823 SER B O 1
ATOM 14548 N N . VAL B 1 824 ? -37.812 41.5 29.406 1 90.75 824 VAL B N 1
ATOM 14549 C CA . VAL B 1 824 ? -38.062 41.781 30.828 1 90.75 824 VAL B CA 1
ATOM 14550 C C . VAL B 1 824 ? -36.75 41.938 31.562 1 90.75 824 VAL B C 1
ATOM 14552 O O . VAL B 1 824 ? -35.656 41.656 31 1 90.75 824 VAL B O 1
ATOM 14555 N N . ALA B 1 825 ? -36.844 42.438 32.781 1 92.12 825 ALA B N 1
ATOM 14556 C CA . ALA B 1 825 ? -35.656 42.562 33.594 1 92.12 825 ALA B CA 1
ATOM 14557 C C . ALA B 1 825 ? -34.938 41.219 33.688 1 92.12 825 ALA B C 1
ATOM 14559 O O . ALA B 1 825 ? -35.562 40.156 33.875 1 92.12 825 ALA B O 1
ATOM 14560 N N . GLY B 1 826 ? -33.531 41.25 33.469 1 92.88 826 GLY B N 1
ATOM 14561 C CA . GLY B 1 826 ? -32.719 40.031 33.5 1 92.88 826 GLY B CA 1
ATOM 14562 C C . GLY B 1 826 ? -32.406 39.5 32.125 1 92.88 826 GLY B C 1
ATOM 14563 O O . GLY B 1 826 ? -31.562 38.625 31.984 1 92.88 826 GLY B O 1
ATOM 14564 N N . ASP B 1 827 ? -33.062 40.062 31.109 1 92.94 827 ASP B N 1
ATOM 14565 C CA . ASP B 1 827 ? -32.781 39.656 29.734 1 92.94 827 ASP B CA 1
ATOM 14566 C C . ASP B 1 827 ? -31.562 40.375 29.188 1 92.94 827 ASP B C 1
ATOM 14568 O O . ASP B 1 827 ? -31.219 41.469 29.656 1 92.94 827 ASP B O 1
ATOM 14572 N N . PRO B 1 828 ? -30.938 39.719 28.203 1 93.44 828 PRO B N 1
ATOM 14573 C CA . PRO B 1 828 ? -29.812 40.438 27.594 1 93.44 828 PRO B CA 1
ATOM 14574 C C . PRO B 1 828 ? -30.25 41.656 26.828 1 93.44 828 PRO B C 1
ATOM 14576 O O . PRO B 1 828 ? -31.328 41.688 26.203 1 93.44 828 PRO B O 1
ATOM 14579 N N . LYS B 1 829 ? -29.469 42.688 26.875 1 94.25 829 LYS B N 1
ATOM 14580 C CA . LYS B 1 829 ? -29.672 43.938 26.188 1 94.25 829 LYS B CA 1
ATOM 14581 C C . LYS B 1 829 ? -28.688 44.125 25.031 1 94.25 829 LYS B C 1
ATOM 14583 O O . LYS B 1 829 ? -27.484 43.969 25.219 1 94.25 829 LYS B O 1
ATOM 14588 N N . PHE B 1 830 ? -29.281 44.406 23.844 1 96.12 830 PHE B N 1
ATOM 14589 C CA . PHE B 1 830 ? -28.438 44.594 22.656 1 96.12 830 PHE B CA 1
ATOM 14590 C C . PHE B 1 830 ? -28.547 46.031 22.141 1 96.12 830 PHE B C 1
ATOM 14592 O O . PHE B 1 830 ? -29.578 46.688 22.297 1 96.12 830 PHE B O 1
ATOM 14599 N N . LYS B 1 831 ? -27.5 46.438 21.516 1 96.69 831 LYS B N 1
ATOM 14600 C CA . LYS B 1 831 ? -27.453 47.844 21.031 1 96.69 831 LYS B CA 1
ATOM 14601 C C . LYS B 1 831 ? -28.234 48 19.75 1 96.69 831 LYS B C 1
ATOM 14603 O O . LYS B 1 831 ? -28.094 47.188 18.812 1 96.69 831 LYS B O 1
ATOM 14608 N N . ASP B 1 832 ? -29.094 48.906 19.734 1 96.5 832 ASP B N 1
ATOM 14609 C CA . ASP B 1 832 ? -29.766 49.312 18.5 1 96.5 832 ASP B CA 1
ATOM 14610 C C . ASP B 1 832 ? -28.828 50.125 17.609 1 96.5 832 ASP B C 1
ATOM 14612 O O . ASP B 1 832 ? -28.734 51.344 17.75 1 96.5 832 ASP B O 1
ATOM 14616 N N . LEU B 1 833 ? -28.25 49.562 16.719 1 95.75 833 LEU B N 1
ATOM 14617 C CA . LEU B 1 833 ? -27.188 50.156 15.938 1 95.75 833 LEU B CA 1
ATOM 14618 C C . LEU B 1 833 ? -27.75 51.125 14.891 1 95.75 833 LEU B C 1
ATOM 14620 O O . LEU B 1 833 ? -27.156 52.156 14.602 1 95.75 833 LEU B O 1
ATOM 14624 N N . ASN B 1 834 ? -28.891 50.75 14.305 1 94.44 834 ASN B N 1
ATOM 14625 C CA . ASN B 1 834 ? -29.453 51.625 13.266 1 94.44 834 ASN B CA 1
ATOM 14626 C C . ASN B 1 834 ? -30.438 52.625 13.844 1 94.44 834 ASN B C 1
ATOM 14628 O O . ASN B 1 834 ? -31.016 53.438 13.102 1 94.44 834 ASN B O 1
ATOM 14632 N N . HIS B 1 835 ? -30.891 52.594 15.039 1 94.31 835 HIS B N 1
ATOM 14633 C CA . HIS B 1 835 ? -31.688 53.531 15.797 1 94.31 835 HIS B CA 1
ATOM 14634 C C . HIS B 1 835 ? -33.125 53.562 15.32 1 94.31 835 HIS B C 1
ATOM 14636 O O . HIS B 1 835 ? -33.75 54.625 15.211 1 94.31 835 HIS B O 1
ATOM 14642 N N . ASP B 1 836 ? -33.594 52.438 14.93 1 94.12 836 ASP B N 1
ATOM 14643 C CA . ASP B 1 836 ? -35 52.375 14.477 1 94.12 836 ASP B CA 1
ATOM 14644 C C . ASP B 1 836 ? -35.906 51.906 15.594 1 94.12 836 ASP B C 1
ATOM 14646 O O . ASP B 1 836 ? -37.125 51.75 15.391 1 94.12 836 ASP B O 1
ATOM 14650 N N . GLY B 1 837 ? -35.344 51.594 16.672 1 92.88 837 GLY B N 1
ATOM 14651 C CA . GLY B 1 837 ? -36.125 51.25 17.844 1 92.88 837 GLY B CA 1
ATOM 14652 C C . GLY B 1 837 ? -36.469 49.781 17.922 1 92.88 837 GLY B C 1
ATOM 14653 O O . GLY B 1 837 ? -37.25 49.375 18.781 1 92.88 837 GLY B O 1
ATOM 14654 N N . ILE B 1 838 ? -35.906 48.969 17 1 93.75 838 ILE B N 1
ATOM 14655 C CA . ILE B 1 838 ? -36.156 47.531 17 1 93.75 838 ILE B CA 1
ATOM 14656 C C . ILE B 1 838 ? -34.844 46.781 16.859 1 93.75 838 ILE B C 1
ATOM 14658 O O . ILE B 1 838 ? -33.969 47.156 16.062 1 93.75 838 ILE B O 1
ATOM 14662 N N . ILE B 1 839 ? -34.625 45.75 17.672 1 94.12 839 ILE B N 1
ATOM 14663 C CA . ILE B 1 839 ? -33.469 44.875 17.531 1 94.12 839 ILE B CA 1
ATOM 14664 C C . ILE B 1 839 ? -33.781 43.75 16.547 1 94.12 839 ILE B C 1
ATOM 14666 O O . ILE B 1 839 ? -34.656 42.906 16.812 1 94.12 839 ILE B O 1
ATOM 14670 N N . ASP B 1 840 ? -33.188 43.75 15.398 1 91.19 840 ASP B N 1
ATOM 14671 C CA . ASP B 1 840 ? -33.375 42.719 14.375 1 91.19 840 ASP B CA 1
ATOM 14672 C C . ASP B 1 840 ? -32.062 42.469 13.641 1 91.19 840 ASP B C 1
ATOM 14674 O O . ASP B 1 840 ? -30.969 42.75 14.164 1 91.19 840 ASP B O 1
ATOM 14678 N N . GLU B 1 841 ? -32.125 41.781 12.531 1 90.5 841 GLU B N 1
ATOM 14679 C CA . GLU B 1 841 ? -30.922 41.344 11.805 1 90.5 841 GLU B CA 1
ATOM 14680 C C . GLU B 1 841 ? -30.109 42.562 11.328 1 90.5 841 GLU B C 1
ATOM 14682 O O . GLU B 1 841 ? -28.906 42.438 11.078 1 90.5 841 GLU B O 1
ATOM 14687 N N . ARG B 1 842 ? -30.719 43.75 11.273 1 87.06 842 ARG B N 1
ATOM 14688 C CA . ARG B 1 842 ? -30.047 44.938 10.781 1 87.06 842 ARG B CA 1
ATOM 14689 C C . ARG B 1 842 ? -29.219 45.594 11.883 1 87.06 842 ARG B C 1
ATOM 14691 O O . ARG B 1 842 ? -28.453 46.531 11.617 1 87.06 842 ARG B O 1
ATOM 14698 N N . ASP B 1 843 ? -29.281 45.031 13.117 1 94.88 843 ASP B N 1
ATOM 14699 C CA . ASP B 1 843 ? -28.516 45.562 14.234 1 94.88 843 ASP B CA 1
ATOM 14700 C C . ASP B 1 843 ? -27.25 44.75 14.469 1 94.88 843 ASP B C 1
ATOM 14702 O O . ASP B 1 843 ? -26.656 44.781 15.555 1 94.88 843 ASP B O 1
ATOM 14706 N N . ARG B 1 844 ? -26.828 43.906 13.656 1 96.56 844 ARG B N 1
ATOM 14707 C CA . ARG B 1 844 ? -25.594 43.125 13.734 1 96.56 844 ARG B CA 1
ATOM 14708 C C . ARG B 1 844 ? -24.453 43.844 13.031 1 96.56 844 ARG B C 1
ATOM 14710 O O . ARG B 1 844 ? -24.688 44.656 12.125 1 96.56 844 ARG B O 1
ATOM 14717 N N . LYS B 1 845 ? -23.281 43.625 13.43 1 95.69 845 LYS B N 1
ATOM 14718 C CA . LYS B 1 845 ? -22.094 44.156 12.797 1 95.69 845 LYS B CA 1
ATOM 14719 C C . LYS B 1 845 ? -20.906 43.219 12.938 1 95.69 845 LYS B C 1
ATOM 14721 O O . LYS B 1 845 ? -21 42.188 13.617 1 95.69 845 LYS B O 1
ATOM 14726 N N . VAL B 1 846 ? -19.875 43.562 12.195 1 97.19 846 VAL B N 1
ATOM 14727 C CA . VAL B 1 846 ? -18.641 42.781 12.32 1 97.19 846 VAL B CA 1
ATOM 14728 C C . VAL B 1 846 ? -17.984 43.094 13.664 1 97.19 846 VAL B C 1
ATOM 14730 O O . VAL B 1 846 ? -17.688 44.219 13.984 1 97.19 846 VAL B O 1
ATOM 14733 N N . LEU B 1 847 ? -17.766 42.062 14.453 1 97.44 847 LEU B N 1
ATOM 14734 C CA . LEU B 1 847 ? -17.266 42.188 15.82 1 97.44 847 LEU B CA 1
ATOM 14735 C C . LEU B 1 847 ? -15.758 42 15.867 1 97.44 847 LEU B C 1
ATOM 14737 O O . LEU B 1 847 ? -15.117 42.312 16.875 1 97.44 847 LEU B O 1
ATOM 14741 N N . GLY B 1 848 ? -15.211 41.531 14.875 1 95.19 848 GLY B N 1
ATOM 14742 C CA . GLY B 1 848 ? -13.797 41.219 14.75 1 95.19 848 GLY B CA 1
ATOM 14743 C C . GLY B 1 848 ? -13.508 40.156 13.695 1 95.19 848 GLY B C 1
ATOM 14744 O O . GLY B 1 848 ? -14.406 39.719 12.977 1 95.19 848 GLY B O 1
ATOM 14745 N N . THR B 1 849 ? -12.242 39.781 13.531 1 95.25 849 THR B N 1
ATOM 14746 C CA . THR B 1 849 ? -11.844 38.75 12.594 1 95.25 849 THR B CA 1
ATOM 14747 C C . THR B 1 849 ? -11.086 37.625 13.297 1 95.25 849 THR B C 1
ATOM 14749 O O . THR B 1 849 ? -10.422 37.875 14.312 1 95.25 849 THR B O 1
ATOM 14752 N N . GLY B 1 850 ? -11.266 36.469 12.781 1 93.62 850 GLY B N 1
ATOM 14753 C CA . GLY B 1 850 ? -10.562 35.344 13.344 1 93.62 850 GLY B CA 1
ATOM 14754 C C . GLY B 1 850 ? -9.141 35.219 12.844 1 93.62 850 GLY B C 1
ATOM 14755 O O . GLY B 1 850 ? -8.391 34.344 13.297 1 93.62 850 GLY B O 1
ATOM 14756 N N . ILE B 1 851 ? -8.648 36.031 11.977 1 92.81 851 ILE B N 1
ATOM 14757 C CA . ILE B 1 851 ? -7.312 36 11.398 1 92.81 851 ILE B CA 1
ATOM 14758 C C . ILE B 1 851 ? -6.398 36.969 12.141 1 92.81 851 ILE B C 1
ATOM 14760 O O . ILE B 1 851 ? -6.715 38.156 12.273 1 92.81 851 ILE B O 1
ATOM 14764 N N . PRO B 1 852 ? -5.309 36.469 12.578 1 94 852 PRO B N 1
ATOM 14765 C CA . PRO B 1 852 ? -4.383 37.406 13.234 1 94 852 PRO B CA 1
ATOM 14766 C C . PRO B 1 852 ? -3.83 38.469 12.281 1 94 852 PRO B C 1
ATOM 14768 O O . PRO B 1 852 ? -3.551 38.156 11.117 1 94 852 PRO B O 1
ATOM 14771 N N . LYS B 1 853 ? -3.553 39.625 12.797 1 95.62 853 LYS B N 1
ATOM 14772 C CA . LYS B 1 853 ? -3.029 40.719 12 1 95.62 853 LYS B CA 1
ATOM 14773 C C . LYS B 1 853 ? -1.506 40.781 12.055 1 95.62 853 LYS B C 1
ATOM 14775 O O . LYS B 1 853 ? -0.862 41.312 11.148 1 95.62 853 LYS B O 1
ATOM 14780 N N . THR B 1 854 ? -1.027 40.375 13.227 1 96.81 854 THR B N 1
ATOM 14781 C CA . THR B 1 854 ? 0.419 40.406 13.406 1 96.81 854 THR B CA 1
ATOM 14782 C C . THR B 1 854 ? 0.908 39.125 14.078 1 96.81 854 THR B C 1
ATOM 14784 O O . THR B 1 854 ? 0.326 38.656 15.062 1 96.81 854 THR B O 1
ATOM 14787 N N . ILE B 1 855 ? 1.911 38.531 13.562 1 96.44 855 ILE B N 1
ATOM 14788 C CA . ILE B 1 855 ? 2.568 37.375 14.148 1 96.44 855 ILE B CA 1
ATOM 14789 C C . ILE B 1 855 ? 4.055 37.656 14.344 1 96.44 855 ILE B C 1
ATOM 14791 O O . ILE B 1 855 ? 4.703 38.25 13.477 1 96.44 855 ILE B O 1
ATOM 14795 N N . LEU B 1 856 ? 4.57 37.312 15.484 1 96.69 856 LEU B N 1
ATOM 14796 C CA . LEU B 1 856 ? 5.973 37.531 15.828 1 96.69 856 LEU B CA 1
ATOM 14797 C C . LEU B 1 856 ? 6.621 36.219 16.297 1 96.69 856 LEU B C 1
ATOM 14799 O O . LEU B 1 856 ? 5.957 35.375 16.891 1 96.69 856 LEU B O 1
ATOM 14803 N N . GLY B 1 857 ? 7.836 36.062 15.992 1 96.38 857 GLY B N 1
ATOM 14804 C CA . GLY B 1 857 ? 8.656 35 16.5 1 96.38 857 GLY B CA 1
ATOM 14805 C C . GLY B 1 857 ? 10.039 35.438 16.922 1 96.38 857 GLY B C 1
ATOM 14806 O O . GLY B 1 857 ? 10.648 36.312 16.281 1 96.38 857 GLY B O 1
ATOM 14807 N N . LEU B 1 858 ? 10.516 34.938 18.062 1 96.75 858 LEU B N 1
ATOM 14808 C CA . LEU B 1 858 ? 11.852 35.25 18.578 1 96.75 858 LEU B CA 1
ATOM 14809 C C . LEU B 1 858 ? 12.555 34 19.047 1 96.75 858 LEU B C 1
ATOM 14811 O O . LEU B 1 858 ? 12.086 33.344 19.969 1 96.75 858 LEU B O 1
ATOM 14815 N N . GLN B 1 859 ? 13.594 33.688 18.438 1 95.5 859 GLN B N 1
ATOM 14816 C CA . GLN B 1 859 ? 14.406 32.531 18.781 1 95.5 859 GLN B CA 1
ATOM 14817 C C . GLN B 1 859 ? 15.773 32.938 19.312 1 95.5 859 GLN B C 1
ATOM 14819 O O . GLN B 1 859 ? 16.453 33.781 18.688 1 95.5 859 GLN B O 1
ATOM 14824 N N . ASN B 1 860 ? 16.172 32.469 20.422 1 95.81 860 ASN B N 1
ATOM 14825 C CA . ASN B 1 860 ? 17.516 32.625 20.969 1 95.81 860 ASN B CA 1
ATOM 14826 C C . ASN B 1 860 ? 18.25 31.297 21.094 1 95.81 860 ASN B C 1
ATOM 14828 O O . ASN B 1 860 ? 17.672 30.312 21.562 1 95.81 860 ASN B O 1
ATOM 14832 N N . THR B 1 861 ? 19.406 31.266 20.625 1 95.06 861 THR B N 1
ATOM 14833 C CA . THR B 1 861 ? 20.25 30.094 20.734 1 95.06 861 THR B CA 1
ATOM 14834 C C . THR B 1 861 ? 21.594 30.453 21.359 1 95.06 861 THR B C 1
ATOM 14836 O O . THR B 1 861 ? 22.297 31.328 20.859 1 95.06 861 THR B O 1
ATOM 14839 N N . LEU B 1 862 ? 21.953 29.828 22.406 1 96.19 862 LEU B N 1
ATOM 14840 C CA . LEU B 1 862 ? 23.219 30.016 23.109 1 96.19 862 LEU B CA 1
ATOM 14841 C C . LEU B 1 862 ? 24.016 28.719 23.156 1 96.19 862 LEU B C 1
ATOM 14843 O O . LEU B 1 862 ? 23.453 27.656 23.375 1 96.19 862 LEU B O 1
ATOM 14847 N N . THR B 1 863 ? 25.219 28.859 22.859 1 94.69 863 THR B N 1
ATOM 14848 C CA . THR B 1 863 ? 26.125 27.719 23 1 94.69 863 THR B CA 1
ATOM 14849 C C . THR B 1 863 ? 27.328 28.094 23.859 1 94.69 863 THR B C 1
ATOM 14851 O O . THR B 1 863 ? 27.984 29.109 23.609 1 94.69 863 THR B O 1
ATOM 14854 N N . TYR B 1 864 ? 27.594 27.391 24.875 1 96.12 864 TYR B N 1
ATOM 14855 C CA . TYR B 1 864 ? 28.766 27.531 25.719 1 96.12 864 TYR B CA 1
ATOM 14856 C C . TYR B 1 864 ? 29.531 26.219 25.828 1 96.12 864 TYR B C 1
ATOM 14858 O O . TYR B 1 864 ? 29.109 25.297 26.531 1 96.12 864 TYR B O 1
ATOM 14866 N N . LYS B 1 865 ? 30.594 26.047 25.156 1 93.12 865 LYS B N 1
ATOM 14867 C CA . LYS B 1 865 ? 31.359 24.812 25.078 1 93.12 865 LYS B CA 1
ATOM 14868 C C . LYS B 1 865 ? 30.484 23.641 24.625 1 93.12 865 LYS B C 1
ATOM 14870 O O . LYS B 1 865 ? 29.859 23.703 23.562 1 93.12 865 LYS B O 1
ATOM 14875 N N . ASN B 1 866 ? 30.266 22.734 25.609 1 92.75 866 ASN B N 1
ATOM 14876 C CA . ASN B 1 866 ? 29.5 21.547 25.219 1 92.75 866 ASN B CA 1
ATOM 14877 C C . ASN B 1 866 ? 28.031 21.672 25.609 1 92.75 866 ASN B C 1
ATOM 14879 O O . ASN B 1 866 ? 27.266 20.719 25.469 1 92.75 866 ASN B O 1
ATOM 14883 N N . ILE B 1 867 ? 27.625 22.875 26.062 1 96.12 867 ILE B N 1
ATOM 14884 C CA . ILE B 1 867 ? 26.234 23.094 26.469 1 96.12 867 ILE B CA 1
ATOM 14885 C C . ILE B 1 867 ? 25.547 24.016 25.453 1 96.12 867 ILE B C 1
ATOM 14887 O O . ILE B 1 867 ? 26.109 25.016 25.031 1 96.12 867 ILE B O 1
ATOM 14891 N N . ASP B 1 868 ? 24.469 23.625 25.047 1 94.31 868 ASP B N 1
ATOM 14892 C CA . ASP B 1 868 ? 23.656 24.484 24.188 1 94.31 868 ASP B CA 1
ATOM 14893 C C . ASP B 1 868 ? 22.297 24.766 24.812 1 94.31 868 ASP B C 1
ATOM 14895 O O . ASP B 1 868 ? 21.734 23.906 25.5 1 94.31 868 ASP B O 1
ATOM 14899 N N . PHE B 1 869 ? 21.766 25.953 24.672 1 95.94 869 PHE B N 1
ATOM 14900 C CA . PHE B 1 869 ? 20.484 26.391 25.188 1 95.94 869 PHE B CA 1
ATOM 14901 C C . PHE B 1 869 ? 19.688 27.109 24.094 1 95.94 869 PHE B C 1
ATOM 14903 O O . PHE B 1 869 ? 20.234 27.906 23.344 1 95.94 869 PHE B O 1
ATOM 14910 N N . SER B 1 870 ? 18.453 26.75 23.953 1 94.94 870 SER B N 1
ATOM 14911 C CA . SER B 1 870 ? 17.578 27.375 22.969 1 94.94 870 SER B CA 1
ATOM 14912 C C . SER B 1 870 ? 16.234 27.75 23.578 1 94.94 870 SER B C 1
ATOM 14914 O O . SER B 1 870 ? 15.695 27.016 24.406 1 94.94 870 SER B O 1
ATOM 14916 N N . MET B 1 871 ? 15.719 28.891 23.203 1 95 871 MET B N 1
ATOM 14917 C CA . MET B 1 871 ? 14.43 29.391 23.656 1 95 871 MET B CA 1
ATOM 14918 C C . MET B 1 871 ? 13.68 30.062 22.516 1 95 871 MET B C 1
ATOM 14920 O O . MET B 1 871 ? 14.227 30.938 21.828 1 95 871 MET B O 1
ATOM 14924 N N . PHE B 1 872 ? 12.453 29.641 22.328 1 95.5 872 PHE B N 1
ATOM 14925 C CA . PHE B 1 872 ? 11.664 30.188 21.219 1 95.5 872 PHE B CA 1
ATOM 14926 C C . PHE B 1 872 ? 10.336 30.734 21.734 1 95.5 872 PHE B C 1
ATOM 14928 O O . PHE B 1 872 ? 9.539 30.016 22.328 1 95.5 872 PHE B O 1
ATOM 14935 N N . TRP B 1 873 ? 10.047 32.031 21.422 1 95.88 873 TRP B N 1
ATOM 14936 C CA . TRP B 1 873 ? 8.805 32.719 21.75 1 95.88 873 TRP B CA 1
ATOM 14937 C C . TRP B 1 873 ? 7.992 33.031 20.5 1 95.88 873 TRP B C 1
ATOM 14939 O O . TRP B 1 873 ? 8.547 33.375 19.453 1 95.88 873 TRP B O 1
ATOM 14949 N N . GLU B 1 874 ? 6.699 32.906 20.609 1 95.38 874 GLU B N 1
ATOM 14950 C CA . GLU B 1 874 ? 5.781 33.25 19.531 1 95.38 874 GLU B CA 1
ATOM 14951 C C . GLU B 1 874 ? 4.625 34.125 20.031 1 95.38 874 GLU B C 1
ATOM 14953 O O . GLU B 1 874 ? 4.102 33.875 21.125 1 95.38 874 GLU B O 1
ATOM 14958 N N . ALA B 1 875 ? 4.277 35.125 19.281 1 96.69 875 ALA B N 1
ATOM 14959 C CA . ALA B 1 875 ? 3.111 35.938 19.594 1 96.69 875 ALA B CA 1
ATOM 14960 C C . ALA B 1 875 ? 2.184 36.062 18.391 1 96.69 875 ALA B C 1
ATOM 14962 O O . ALA B 1 875 ? 2.645 36.156 17.25 1 96.69 875 ALA B O 1
ATOM 14963 N N . SER B 1 876 ? 0.942 36 18.594 1 95.75 876 SER B N 1
ATOM 14964 C CA . SER B 1 876 ? -0.112 36.25 17.609 1 95.75 876 SER B CA 1
ATOM 14965 C C . SER B 1 876 ? -1.09 37.312 18.109 1 95.75 876 SER B C 1
ATOM 14967 O O . SER B 1 876 ? -1.731 37.156 19.141 1 95.75 876 SER B O 1
ATOM 14969 N N . LEU B 1 877 ? -1.194 38.438 17.344 1 97.06 877 LEU B N 1
ATOM 14970 C CA . LEU B 1 877 ? -1.953 39.594 17.812 1 97.06 877 LEU B CA 1
ATOM 14971 C C . LEU B 1 877 ? -3.008 40 16.781 1 97.06 877 LEU B C 1
ATOM 14973 O O . LEU B 1 877 ? -2.768 39.938 15.578 1 97.06 877 LEU B O 1
ATOM 14977 N N . GLY B 1 878 ? -4.211 40.375 17.344 1 95.81 878 GLY B N 1
ATOM 14978 C CA . GLY B 1 878 ? -5.227 41 16.516 1 95.81 878 GLY B CA 1
ATOM 14979 C C . GLY B 1 878 ? -6.383 40.062 16.188 1 95.81 878 GLY B C 1
ATOM 14980 O O . GLY B 1 878 ? -7.406 40.5 15.664 1 95.81 878 GLY B O 1
ATOM 14981 N N . ALA B 1 879 ? -6.332 38.844 16.453 1 94.62 879 ALA B N 1
ATOM 14982 C CA . ALA B 1 879 ? -7.41 37.906 16.172 1 94.62 879 ALA B CA 1
ATOM 14983 C C . ALA B 1 879 ? -8.43 37.875 17.297 1 94.62 879 ALA B C 1
ATOM 14985 O O . ALA B 1 879 ? -8.086 38.156 18.453 1 94.62 879 ALA B O 1
ATOM 14986 N N . LYS B 1 880 ? -9.641 37.594 16.906 1 96.31 880 LYS B N 1
ATOM 14987 C CA . LYS B 1 880 ? -10.711 37.312 17.875 1 96.31 880 LYS B CA 1
ATOM 14988 C C . LYS B 1 880 ? -11.266 35.906 17.703 1 96.31 880 LYS B C 1
ATOM 14990 O O . LYS B 1 880 ? -11.023 35.25 16.672 1 96.31 880 LYS B O 1
ATOM 14995 N N . MET B 1 881 ? -11.891 35.469 18.766 1 94.88 881 MET B N 1
ATOM 14996 C CA . MET B 1 881 ? -12.453 34.125 18.75 1 94.88 881 MET B CA 1
ATOM 14997 C C . MET B 1 881 ? -13.859 34.125 19.344 1 94.88 881 MET B C 1
ATOM 14999 O O . MET B 1 881 ? -14.094 34.688 20.406 1 94.88 881 MET B O 1
ATOM 15003 N N . LEU B 1 882 ? -14.789 33.562 18.531 1 94.44 882 LEU B N 1
ATOM 15004 C CA . LEU B 1 882 ? -16.109 33.25 19.094 1 94.44 882 LEU B CA 1
ATOM 15005 C C . LEU B 1 882 ? -16.062 32 19.969 1 94.44 882 LEU B C 1
ATOM 15007 O O . LEU B 1 882 ? -15.875 30.906 19.453 1 94.44 882 LEU B O 1
ATOM 15011 N N . ASN B 1 883 ? -16.188 32.156 21.25 1 93.62 883 ASN B N 1
ATOM 15012 C CA . ASN B 1 883 ? -16.109 31.062 22.219 1 93.62 883 ASN B CA 1
ATOM 15013 C C . ASN B 1 883 ? -17.5 30.5 22.547 1 93.62 883 ASN B C 1
ATOM 15015 O O . ASN B 1 883 ? -18.078 30.844 23.578 1 93.62 883 ASN B O 1
ATOM 15019 N N . LEU B 1 884 ? -17.953 29.625 21.75 1 90.25 884 LEU B N 1
ATOM 15020 C CA . LEU B 1 884 ? -19.281 29.047 21.953 1 90.25 884 LEU B CA 1
ATOM 15021 C C . LEU B 1 884 ? -19.266 28.047 23.094 1 90.25 884 LEU B C 1
ATOM 15023 O O . LEU B 1 884 ? -20.297 27.781 23.703 1 90.25 884 LEU B O 1
ATOM 15027 N N . THR B 1 885 ? -18.094 27.531 23.391 1 90.81 885 THR B N 1
ATOM 15028 C CA . THR B 1 885 ? -17.984 26.656 24.562 1 90.81 885 THR B CA 1
ATOM 15029 C C . THR B 1 885 ? -18.328 27.422 25.828 1 90.81 885 THR B C 1
ATOM 15031 O O . THR B 1 885 ? -19.016 26.875 26.719 1 90.81 885 THR B O 1
ATOM 15034 N N . ARG B 1 886 ? -17.938 28.594 25.969 1 92.75 886 ARG B N 1
ATOM 15035 C CA . ARG B 1 886 ? -18.188 29.406 27.156 1 92.75 886 ARG B CA 1
ATOM 15036 C C . ARG B 1 886 ? -19.688 29.703 27.312 1 92.75 886 ARG B C 1
ATOM 15038 O O . ARG B 1 886 ? -20.203 29.75 28.422 1 92.75 886 ARG B O 1
ATOM 15045 N N . ILE B 1 887 ? -20.312 29.891 26.203 1 90.38 887 ILE B N 1
ATOM 15046 C CA . ILE B 1 887 ? -21.734 30.203 26.266 1 90.38 887 ILE B CA 1
ATOM 15047 C C . ILE B 1 887 ? -22.484 29.047 26.922 1 90.38 887 ILE B C 1
ATOM 15049 O O . ILE B 1 887 ? -23.312 29.266 27.812 1 90.38 887 ILE B O 1
ATOM 15053 N N . TYR B 1 888 ? -22.109 27.953 26.547 1 88.38 888 TYR B N 1
ATOM 15054 C CA . TYR B 1 888 ? -22.781 26.766 27.078 1 88.38 888 TYR B CA 1
ATOM 15055 C C . TYR B 1 888 ? -22.453 26.578 28.547 1 88.38 888 TYR B C 1
ATOM 15057 O O . TYR B 1 888 ? -23.328 26.234 29.359 1 88.38 888 TYR B O 1
ATOM 15065 N N . LEU B 1 889 ? -21.328 26.734 28.812 1 92.56 889 LEU B N 1
ATOM 15066 C CA . LEU B 1 889 ? -20.891 26.516 30.188 1 92.56 889 LEU B CA 1
ATOM 15067 C C . LEU B 1 889 ? -21.516 27.531 31.141 1 92.56 889 LEU B C 1
ATOM 15069 O O . LEU B 1 889 ? -21.938 27.188 32.25 1 92.56 889 LEU B O 1
ATOM 15073 N N . GLU B 1 890 ? -21.562 28.703 30.672 1 93.38 890 GLU B N 1
ATOM 15074 C CA . GLU B 1 890 ? -22.172 29.75 31.484 1 93.38 890 GLU B CA 1
ATOM 15075 C C . GLU B 1 890 ? -23.672 29.5 31.656 1 93.38 890 GLU B C 1
ATOM 15077 O O . GLU B 1 890 ? -24.203 29.609 32.781 1 93.38 890 GLU B O 1
ATOM 15082 N N . ASP B 1 891 ? -24.312 29.156 30.578 1 92.12 891 ASP B N 1
ATOM 15083 C CA . ASP B 1 891 ? -25.75 28.922 30.609 1 92.12 891 ASP B CA 1
ATOM 15084 C C . ASP B 1 891 ? -26.094 27.75 31.531 1 92.12 891 ASP B C 1
ATOM 15086 O O . ASP B 1 891 ? -27.125 27.75 32.188 1 92.12 891 ASP B O 1
ATOM 15090 N N . ASN B 1 892 ? -25.203 26.844 31.609 1 92 892 ASN B N 1
ATOM 15091 C CA . ASN B 1 892 ? -25.453 25.625 32.375 1 92 892 ASN B CA 1
ATOM 15092 C C . ASN B 1 892 ? -24.891 25.734 33.781 1 92 892 ASN B C 1
ATOM 15094 O O . ASN B 1 892 ? -24.797 24.719 34.5 1 92 892 ASN B O 1
ATOM 15098 N N . ASN B 1 893 ? -24.5 26.891 34.188 1 94.56 893 ASN B N 1
ATOM 15099 C CA . ASN B 1 893 ? -23.969 27.156 35.5 1 94.56 893 ASN B CA 1
ATOM 15100 C C . ASN B 1 893 ? -22.75 26.297 35.812 1 94.56 893 ASN B C 1
ATOM 15102 O O . ASN B 1 893 ? -22.688 25.688 36.875 1 94.56 893 ASN B O 1
ATOM 15106 N N . ARG B 1 894 ? -21.812 26.312 34.875 1 95.06 894 ARG B N 1
ATOM 15107 C CA . ARG B 1 894 ? -20.672 25.438 35.031 1 95.06 894 ARG B CA 1
ATOM 15108 C C . ARG B 1 894 ? -19.391 26.234 35.281 1 95.06 894 ARG B C 1
ATOM 15110 O O . ARG B 1 894 ? -18.375 25.672 35.719 1 95.06 894 ARG B O 1
ATOM 15117 N N . ILE B 1 895 ? -19.469 27.5 35.094 1 95.62 895 ILE B N 1
ATOM 15118 C CA . ILE B 1 895 ? -18.234 28.266 35.219 1 95.62 895 ILE B CA 1
ATOM 15119 C C . ILE B 1 895 ? -18.406 29.375 36.25 1 95.62 895 ILE B C 1
ATOM 15121 O O . ILE B 1 895 ? -19.531 29.734 36.594 1 95.62 895 ILE B O 1
ATOM 15125 N N . ARG B 1 896 ? -17.312 29.938 36.594 1 95.56 896 ARG B N 1
ATOM 15126 C CA . ARG B 1 896 ? -17.297 30.938 37.656 1 95.56 896 ARG B CA 1
ATOM 15127 C C . ARG B 1 896 ? -18.156 32.125 37.281 1 95.56 896 ARG B C 1
ATOM 15129 O O . ARG B 1 896 ? -18.828 32.688 38.156 1 95.56 896 ARG B O 1
ATOM 15136 N N . GLU B 1 897 ? -18.188 32.5 36.125 1 94.56 897 GLU B N 1
ATOM 15137 C CA . GLU B 1 897 ? -18.953 33.656 35.688 1 94.56 897 GLU B CA 1
ATOM 15138 C C . GLU B 1 897 ? -20.453 33.469 35.906 1 94.56 897 GLU B C 1
ATOM 15140 O O . GLU B 1 897 ? -21.188 34.438 36.125 1 94.56 897 GLU B O 1
ATOM 15145 N N . SER B 1 898 ? -20.875 32.281 36 1 96.25 898 SER B N 1
ATOM 15146 C CA . SER B 1 898 ? -22.281 31.984 36.219 1 96.25 898 SER B CA 1
ATOM 15147 C C . SER B 1 898 ? -22.75 32.5 37.562 1 96.25 898 SER B C 1
ATOM 15149 O O . SER B 1 898 ? -23.953 32.719 37.781 1 96.25 898 SER B O 1
ATOM 15151 N N . MET B 1 899 ? -21.844 32.625 38.438 1 95.75 899 MET B N 1
ATOM 15152 C CA . MET B 1 899 ? -22.172 33.062 39.812 1 95.75 899 MET B CA 1
ATOM 15153 C C . MET B 1 899 ? -22.75 34.5 39.781 1 95.75 899 MET B C 1
ATOM 15155 O O . MET B 1 899 ? -23.438 34.875 40.719 1 95.75 899 MET B O 1
ATOM 15159 N N . ASP B 1 900 ? -22.531 35.156 38.75 1 96.31 900 ASP B N 1
ATOM 15160 C CA . ASP B 1 900 ? -23 36.531 38.625 1 96.31 900 ASP B CA 1
ATOM 15161 C C . ASP B 1 900 ? -24.359 36.594 37.938 1 96.31 900 ASP B C 1
ATOM 15163 O O . ASP B 1 900 ? -24.797 37.656 37.5 1 96.31 900 ASP B O 1
ATOM 15167 N N . ARG B 1 901 ? -25.078 35.594 37.844 1 96.38 901 ARG B N 1
ATOM 15168 C CA . ARG B 1 901 ? -26.359 35.531 37.156 1 96.38 901 ARG B CA 1
ATOM 15169 C C . ARG B 1 901 ? -27.375 36.469 37.781 1 96.38 901 ARG B C 1
ATOM 15171 O O . ARG B 1 901 ? -27.484 36.562 39 1 96.38 901 ARG B O 1
ATOM 15178 N N . TRP B 1 902 ? -28.125 37.094 36.969 1 96.06 902 TRP B N 1
ATOM 15179 C CA . TRP B 1 902 ? -29.156 38.031 37.406 1 96.06 902 TRP B CA 1
ATOM 15180 C C . TRP B 1 902 ? -30.297 37.344 38.125 1 96.06 902 TRP B C 1
ATOM 15182 O O . TRP B 1 902 ? -30.719 36.25 37.688 1 96.06 902 TRP B O 1
ATOM 15192 N N . THR B 1 903 ? -30.766 37.969 39.219 1 95.81 903 THR B N 1
ATOM 15193 C CA . THR B 1 903 ? -31.969 37.531 39.938 1 95.81 903 THR B CA 1
ATOM 15194 C C . THR B 1 903 ? -32.812 38.719 40.375 1 95.81 903 THR B C 1
ATOM 15196 O O . THR B 1 903 ? -32.25 39.781 40.656 1 95.81 903 THR B O 1
ATOM 15199 N N . GLN B 1 904 ? -34 38.562 40.5 1 93.19 904 GLN B N 1
ATOM 15200 C CA . GLN B 1 904 ? -34.938 39.656 40.781 1 93.19 904 GLN B CA 1
ATOM 15201 C C . GLN B 1 904 ? -34.969 39.969 42.281 1 93.19 904 GLN B C 1
ATOM 15203 O O . GLN B 1 904 ? -35.094 41.125 42.656 1 93.19 904 GLN B O 1
ATOM 15208 N N . GLY B 1 905 ? -34.812 39.062 43.031 1 93.38 905 GLY B N 1
ATOM 15209 C CA . GLY B 1 905 ? -35.062 39.25 44.438 1 93.38 905 GLY B CA 1
ATOM 15210 C C . GLY B 1 905 ? -36.562 39.344 44.781 1 93.38 905 GLY B C 1
ATOM 15211 O O . GLY B 1 905 ? -37.406 39.25 43.875 1 93.38 905 GLY B O 1
ATOM 15212 N N . GLY B 1 906 ? -36.938 39.312 46.156 1 91.06 906 GLY B N 1
ATOM 15213 C CA . GLY B 1 906 ? -38.312 39.531 46.594 1 91.06 906 GLY B CA 1
ATOM 15214 C C . GLY B 1 906 ? -38.969 38.281 47.125 1 91.06 906 GLY B C 1
ATOM 15215 O O . GLY B 1 906 ? -40.156 38.312 47.469 1 91.06 906 GLY B O 1
ATOM 15216 N N . ARG B 1 907 ? -38.188 37.281 47.062 1 92.38 907 ARG B N 1
ATOM 15217 C CA . ARG B 1 907 ? -38.781 36.125 47.688 1 92.38 907 ARG B CA 1
ATOM 15218 C C . ARG B 1 907 ? -38.812 36.25 49.188 1 92.38 907 ARG B C 1
ATOM 15220 O O . ARG B 1 907 ? -37.812 36.656 49.812 1 92.38 907 ARG B O 1
ATOM 15227 N N . ASN B 1 908 ? -39.969 35.969 49.812 1 91.19 908 ASN B N 1
ATOM 15228 C CA . ASN B 1 908 ? -40.062 35.969 51.25 1 91.19 908 ASN B CA 1
ATOM 15229 C C . ASN B 1 908 ? -39.469 34.719 51.875 1 91.19 908 ASN B C 1
ATOM 15231 O O . ASN B 1 908 ? -39.938 33.594 51.562 1 91.19 908 ASN B O 1
ATOM 15235 N N . MET B 1 909 ? -38.406 34.906 52.594 1 88.88 909 MET B N 1
ATOM 15236 C CA . MET B 1 909 ? -37.781 33.781 53.281 1 88.88 909 MET B CA 1
ATOM 15237 C C . MET B 1 909 ? -37.844 34 54.781 1 88.88 909 MET B C 1
ATOM 15239 O O . MET B 1 909 ? -38.062 35.094 55.281 1 88.88 909 MET B O 1
ATOM 15243 N N . THR B 1 910 ? -37.906 32.906 55.562 1 87.12 910 THR B N 1
ATOM 15244 C CA . THR B 1 910 ? -37.906 32.938 57.031 1 87.12 910 THR B CA 1
ATOM 15245 C C . THR B 1 910 ? -36.562 32.469 57.594 1 87.12 910 THR B C 1
ATOM 15247 O O . THR B 1 910 ? -36.094 31.406 57.25 1 87.12 910 THR B O 1
ATOM 15250 N N . ASP B 1 911 ? -35.938 33.281 58.375 1 80.44 911 ASP B N 1
ATOM 15251 C CA . ASP B 1 911 ? -34.656 32.938 58.969 1 80.44 911 ASP B CA 1
ATOM 15252 C C . ASP B 1 911 ? -34.844 31.969 60.125 1 80.44 911 ASP B C 1
ATOM 15254 O O . ASP B 1 911 ? -35.969 31.562 60.438 1 80.44 911 ASP B O 1
ATOM 15258 N N . ALA B 1 912 ? -33.719 31.516 60.719 1 79.69 912 ALA B N 1
ATOM 15259 C CA . ALA B 1 912 ? -33.719 30.547 61.812 1 79.69 912 ALA B CA 1
ATOM 15260 C C . ALA B 1 912 ? -34.5 31.078 63.031 1 79.69 912 ALA B C 1
ATOM 15262 O O . ALA B 1 912 ? -35 30.312 63.844 1 79.69 912 ALA B O 1
ATOM 15263 N N . ASN B 1 913 ? -34.594 32.438 63.188 1 86.31 913 ASN B N 1
ATOM 15264 C CA . ASN B 1 913 ? -35.25 33.062 64.375 1 86.31 913 ASN B CA 1
ATOM 15265 C C . ASN B 1 913 ? -36.719 33.344 64.062 1 86.31 913 ASN B C 1
ATOM 15267 O O . ASN B 1 913 ? -37.406 33.969 64.875 1 86.31 913 ASN B O 1
ATOM 15271 N N . GLY B 1 914 ? -37.156 33 62.844 1 82.75 914 GLY B N 1
ATOM 15272 C CA . GLY B 1 914 ? -38.594 33.125 62.531 1 82.75 914 GLY B CA 1
ATOM 15273 C C . GLY B 1 914 ? -38.906 34.438 61.844 1 82.75 914 GLY B C 1
ATOM 15274 O O . GLY B 1 914 ? -40.094 34.75 61.625 1 82.75 914 GLY B O 1
ATOM 15275 N N . HIS B 1 915 ? -37.938 35.312 61.688 1 89.5 915 HIS B N 1
ATOM 15276 C CA . HIS B 1 915 ? -38.156 36.594 61.031 1 89.5 915 HIS B CA 1
ATOM 15277 C C . HIS B 1 915 ? -38.25 36.438 59.5 1 89.5 915 HIS B C 1
ATOM 15279 O O . HIS B 1 915 ? -37.406 35.812 58.875 1 89.5 915 HIS B O 1
ATOM 15285 N N . THR B 1 916 ? -39.375 36.906 58.906 1 90.69 916 THR B N 1
ATOM 15286 C CA . THR B 1 916 ? -39.594 36.844 57.469 1 90.69 916 THR B CA 1
ATOM 15287 C C . THR B 1 916 ? -38.969 38.062 56.781 1 90.69 916 THR B C 1
ATOM 15289 O O . THR B 1 916 ? -39.125 39.188 57.219 1 90.69 916 THR B O 1
ATOM 15292 N N . TYR B 1 917 ? -38.125 37.844 55.812 1 91.06 917 TYR B N 1
ATOM 15293 C CA . TYR B 1 917 ? -37.5 38.906 55.062 1 91.06 917 TYR B CA 1
ATOM 15294 C C . TYR B 1 917 ? -37.562 38.625 53.562 1 91.06 917 TYR B C 1
ATOM 15296 O O . TYR B 1 917 ? -37.656 37.469 53.156 1 91.06 917 TYR B O 1
ATOM 15304 N N . ALA B 1 918 ? -37.625 39.719 52.812 1 92.06 918 ALA B N 1
ATOM 15305 C CA . ALA B 1 918 ? -37.531 39.594 51.344 1 92.06 918 ALA B CA 1
ATOM 15306 C C . ALA B 1 918 ? -36.094 39.5 50.875 1 92.06 918 ALA B C 1
ATOM 15308 O O . ALA B 1 918 ? -35.25 40.312 51.281 1 92.06 918 ALA B O 1
ATOM 15309 N N . THR B 1 919 ? -35.844 38.469 50.094 1 93.38 919 THR B N 1
ATOM 15310 C CA . THR B 1 919 ? -34.469 38.281 49.625 1 93.38 919 THR B CA 1
ATOM 15311 C C . THR B 1 919 ? -34.062 39.375 48.656 1 93.38 919 THR B C 1
ATOM 15313 O O . THR B 1 919 ? -34.906 39.906 47.938 1 93.38 919 THR B O 1
ATOM 15316 N N . ALA B 1 920 ? -32.75 39.688 48.688 1 92.56 920 ALA B N 1
ATOM 15317 C CA . ALA B 1 920 ? -32.219 40.656 47.75 1 92.56 920 ALA B CA 1
ATOM 15318 C C . ALA B 1 920 ? -31.891 40.031 46.406 1 92.56 920 ALA B C 1
ATOM 15320 O O . ALA B 1 920 ? -31.469 38.875 46.344 1 92.56 920 ALA B O 1
ATOM 15321 N N . GLY B 1 921 ? -32.188 40.688 45.344 1 93.69 921 GLY B N 1
ATOM 15322 C CA . GLY B 1 921 ? -31.812 40.219 44.031 1 93.69 921 GLY B CA 1
ATOM 15323 C C . GLY B 1 921 ? -30.359 40.531 43.688 1 93.69 921 GLY B C 1
ATOM 15324 O O . GLY B 1 921 ? -29.641 41.125 44.5 1 93.69 921 GLY B O 1
ATOM 15325 N N . ASN B 1 922 ? -29.828 39.906 42.562 1 95.69 922 ASN B N 1
ATOM 15326 C CA . ASN B 1 922 ? -28.516 40.188 42.031 1 95.69 922 ASN B CA 1
ATOM 15327 C C . ASN B 1 922 ? -28.609 40.969 40.719 1 95.69 922 ASN B C 1
ATOM 15329 O O . ASN B 1 922 ? -28.953 40.406 39.688 1 95.69 922 ASN B O 1
ATOM 15333 N N . PRO B 1 923 ? -28.328 42.219 40.656 1 95.44 923 PRO B N 1
ATOM 15334 C CA . PRO B 1 923 ? -28.422 43.031 39.438 1 95.44 923 PRO B CA 1
ATOM 15335 C C . PRO B 1 923 ? -27.188 42.875 38.531 1 95.44 923 PRO B C 1
ATOM 15337 O O . PRO B 1 923 ? -26.484 43.844 38.281 1 95.44 923 PRO B O 1
ATOM 15340 N N . SER B 1 924 ? -27.062 41.656 38.031 1 96.12 924 SER B N 1
ATOM 15341 C CA . SER B 1 924 ? -25.938 41.344 37.125 1 96.12 924 SER B CA 1
ATOM 15342 C C . SER B 1 924 ? -26 42.219 35.875 1 96.12 924 SER B C 1
ATOM 15344 O O . SER B 1 924 ? -27.078 42.5 35.344 1 96.12 924 SER B O 1
ATOM 15346 N N . THR B 1 925 ? -24.844 42.594 35.375 1 95.38 925 THR B N 1
ATOM 15347 C CA . THR B 1 925 ? -24.75 43.344 34.125 1 95.38 925 THR B CA 1
ATOM 15348 C C . THR B 1 925 ? -24.172 42.438 33.031 1 95.38 925 THR B C 1
ATOM 15350 O O . THR B 1 925 ? -23.922 42.906 31.906 1 95.38 925 THR B O 1
ATOM 15353 N N . SER B 1 926 ? -23.984 41.188 33.344 1 94.5 926 SER B N 1
ATOM 15354 C CA . SER B 1 926 ? -23.266 40.375 32.344 1 94.5 926 SER B CA 1
ATOM 15355 C C . SER B 1 926 ? -23.969 39.031 32.125 1 94.5 926 SER B C 1
ATOM 15357 O O . SER B 1 926 ? -24 38.531 30.984 1 94.5 926 SER B O 1
ATOM 15359 N N . VAL B 1 927 ? -24.484 38.406 33.156 1 95.94 927 VAL B N 1
ATOM 15360 C CA . VAL B 1 927 ? -25.078 37.062 33 1 95.94 927 VAL B CA 1
ATOM 15361 C C . VAL B 1 927 ? -26.594 37.156 33.156 1 95.94 927 VAL B C 1
ATOM 15363 O O . VAL B 1 927 ? -27.094 37.469 34.25 1 95.94 927 VAL B O 1
ATOM 15366 N N . PRO B 1 928 ? -27.312 36.844 32.125 1 94.25 928 PRO B N 1
ATOM 15367 C CA . PRO B 1 928 ? -28.766 37 32.156 1 94.25 928 PRO B CA 1
ATOM 15368 C C . PRO B 1 928 ? -29.438 35.938 33.031 1 94.25 928 PRO B C 1
ATOM 15370 O O . PRO B 1 928 ? -28.828 34.906 33.375 1 94.25 928 PRO B O 1
ATOM 15373 N N . ARG B 1 929 ? -30.688 36.188 33.281 1 92.12 929 ARG B N 1
ATOM 15374 C CA . ARG B 1 929 ? -31.438 35.344 34.219 1 92.12 929 ARG B CA 1
ATOM 15375 C C . ARG B 1 929 ? -31.625 33.938 33.656 1 92.12 929 ARG B C 1
ATOM 15377 O O . ARG B 1 929 ? -31.578 32.938 34.406 1 92.12 929 ARG B O 1
ATOM 15384 N N . LYS B 1 930 ? -31.844 33.781 32.312 1 89.69 930 LYS B N 1
ATOM 15385 C CA . LYS B 1 930 ? -32.125 32.5 31.719 1 89.69 930 LYS B CA 1
ATOM 15386 C C . LYS B 1 930 ? -31.109 32.156 30.609 1 89.69 930 LYS B C 1
ATOM 15388 O O . LYS B 1 930 ? -31.422 31.391 29.703 1 89.69 930 LYS B O 1
ATOM 15393 N N . GLY B 1 931 ? -30 32.812 30.688 1 90.19 931 GLY B N 1
ATOM 15394 C CA . GLY B 1 931 ? -28.969 32.5 29.703 1 90.19 931 GLY B CA 1
ATOM 15395 C C . GLY B 1 931 ? -29.344 32.938 28.297 1 90.19 931 GLY B C 1
ATOM 15396 O O . GLY B 1 931 ? -30.062 33.906 28.109 1 90.19 931 GLY B O 1
ATOM 15397 N N . TYR B 1 932 ? -28.766 32.219 27.266 1 88.25 932 TYR B N 1
ATOM 15398 C CA . TYR B 1 932 ? -28.906 32.594 25.875 1 88.25 932 TYR B CA 1
ATOM 15399 C C . TYR B 1 932 ? -29.562 31.5 25.062 1 88.25 932 TYR B C 1
ATOM 15401 O O . TYR B 1 932 ? -29.438 31.453 23.828 1 88.25 932 TYR B O 1
ATOM 15409 N N . THR B 1 933 ? -30.25 30.594 25.578 1 85.25 933 THR B N 1
ATOM 15410 C CA . THR B 1 933 ? -30.875 29.469 24.891 1 85.25 933 THR B CA 1
ATOM 15411 C C . THR B 1 933 ? -32.125 29.922 24.125 1 85.25 933 THR B C 1
ATOM 15413 O O . THR B 1 933 ? -32.562 31.062 24.281 1 85.25 933 THR B O 1
ATOM 15416 N N . ARG B 1 934 ? -32.594 29.031 23.219 1 79.44 934 ARG B N 1
ATOM 15417 C CA . ARG B 1 934 ? -33.719 29.375 22.344 1 79.44 934 ARG B CA 1
ATOM 15418 C C . ARG B 1 934 ? -35.031 29.219 23.078 1 79.44 934 ARG B C 1
ATOM 15420 O O . ARG B 1 934 ? -36.094 29.25 22.469 1 79.44 934 ARG B O 1
ATOM 15427 N N . LYS B 1 935 ? -35.062 29.266 24.312 1 76.69 935 LYS B N 1
ATOM 15428 C CA . LYS B 1 935 ? -36.312 29.078 25.047 1 76.69 935 LYS B CA 1
ATOM 15429 C C . LYS B 1 935 ? -37.281 30.25 24.844 1 76.69 935 LYS B C 1
ATOM 15431 O O . LYS B 1 935 ? -36.812 31.391 24.609 1 76.69 935 LYS B O 1
ATOM 15436 N N . ALA B 1 936 ? -38.594 29.984 24.875 1 70.75 936 ALA B N 1
ATOM 15437 C CA . ALA B 1 936 ? -39.656 30.969 24.609 1 70.75 936 ALA B CA 1
ATOM 15438 C C . ALA B 1 936 ? -39.531 32.156 25.578 1 70.75 936 ALA B C 1
ATOM 15440 O O . ALA B 1 936 ? -39.844 33.281 25.203 1 70.75 936 ALA B O 1
ATOM 15441 N N . GLU B 1 937 ? -39.062 31.812 26.703 1 76 937 GLU B N 1
ATOM 15442 C CA . GLU B 1 937 ? -39 32.844 27.75 1 76 937 GLU B CA 1
ATOM 15443 C C . GLU B 1 937 ? -37.812 33.781 27.531 1 76 937 GLU B C 1
ATOM 15445 O O . GLU B 1 937 ? -37.75 34.875 28.125 1 76 937 GLU B O 1
ATOM 15450 N N . VAL B 1 938 ? -36.969 33.25 26.812 1 77.19 938 VAL B N 1
ATOM 15451 C CA . VAL B 1 938 ? -35.781 34.062 26.531 1 77.19 938 VAL B CA 1
ATOM 15452 C C . VAL B 1 938 ? -35.938 34.781 25.188 1 77.19 938 VAL B C 1
ATOM 15454 O O . VAL B 1 938 ? -35.812 34.125 24.14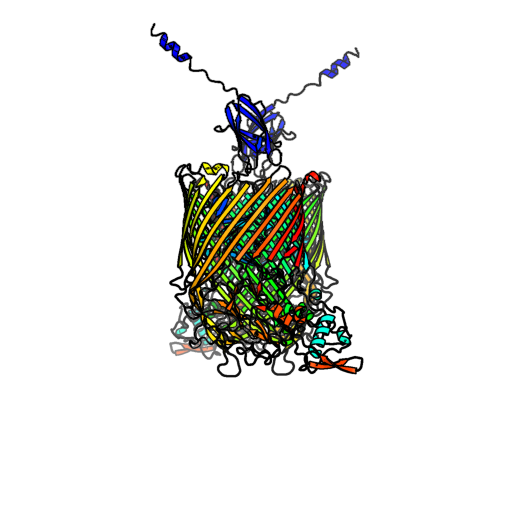1 1 77.19 938 VAL B O 1
ATOM 15457 N N . GLN B 1 939 ? -36.344 35.969 25.297 1 77.25 939 GLN B N 1
ATOM 15458 C CA . GLN B 1 939 ? -36.438 36.719 24.047 1 77.25 939 GLN B CA 1
ATOM 15459 C C . GLN B 1 939 ? -35.062 37.062 23.516 1 77.25 939 GLN B C 1
ATOM 15461 O O . GLN B 1 939 ? -34.125 37.312 24.281 1 77.25 939 GLN B O 1
ATOM 15466 N N . TYR B 1 940 ? -34.719 36.875 22.297 1 81.69 940 TYR B N 1
ATOM 15467 C CA . TYR B 1 940 ? -33.469 37.156 21.609 1 81.69 940 TYR B CA 1
ATOM 15468 C C . TYR B 1 940 ? -32.375 36.156 21.984 1 81.69 940 TYR B C 1
ATOM 15470 O O . TYR B 1 940 ? -31.203 36.531 22.062 1 81.69 940 TYR B O 1
ATOM 15478 N N . GLY B 1 941 ? -32.875 35.062 22.453 1 79.88 941 GLY B N 1
ATOM 15479 C CA . GLY B 1 941 ? -31.969 33.938 22.703 1 79.88 941 GLY B CA 1
ATOM 15480 C C . GLY B 1 941 ? -31.25 33.469 21.453 1 79.88 941 GLY B C 1
ATOM 15481 O O . GLY B 1 941 ? -31.703 33.719 20.328 1 79.88 941 GLY B O 1
ATOM 15482 N N . SER B 1 942 ? -29.969 32.938 21.516 1 85.38 942 SER B N 1
ATOM 15483 C CA . SER B 1 942 ? -29.172 32.281 20.484 1 85.38 942 SER B CA 1
ATOM 15484 C C . SER B 1 942 ? -28.453 33.312 19.609 1 85.38 942 SER B C 1
ATOM 15486 O O . SER B 1 942 ? -27.75 32.969 18.672 1 85.38 942 SER B O 1
ATOM 15488 N N . TYR B 1 943 ? -28.719 34.531 19.969 1 88.38 943 TYR B N 1
ATOM 15489 C CA . TYR B 1 943 ? -28.047 35.562 19.188 1 88.38 943 TYR B CA 1
ATOM 15490 C C . TYR B 1 943 ? -26.531 35.562 19.438 1 88.38 943 TYR B C 1
ATOM 15492 O O . TYR B 1 943 ? -26.094 35.531 20.578 1 88.38 943 TYR B O 1
ATOM 15500 N N . ILE B 1 944 ? -25.875 35.531 18.328 1 92.88 944 ILE B N 1
ATOM 15501 C CA . ILE B 1 944 ? -24.422 35.688 18.438 1 92.88 944 ILE B CA 1
ATOM 15502 C C . ILE B 1 944 ? -24.109 37.125 18.844 1 92.88 944 ILE B C 1
ATOM 15504 O O . ILE B 1 944 ? -24.625 38.094 18.25 1 92.88 944 ILE B O 1
ATOM 15508 N N . ASN B 1 945 ? -23.297 37.281 19.844 1 94.44 945 ASN B N 1
ATOM 15509 C CA . ASN B 1 945 ? -23.078 38.625 20.328 1 94.44 945 ASN B CA 1
ATOM 15510 C C . ASN B 1 945 ? -21.656 38.844 20.812 1 94.44 945 ASN B C 1
ATOM 15512 O O . ASN B 1 945 ? -20.906 37.875 20.984 1 94.44 945 ASN B O 1
ATOM 15516 N N . SER B 1 946 ? -21.25 40.094 21.094 1 96.44 946 SER B N 1
ATOM 15517 C CA . SER B 1 946 ? -19.891 40.531 21.328 1 96.44 946 SER B CA 1
ATOM 15518 C C . SER B 1 946 ? -19.375 40.031 22.672 1 96.44 946 SER B C 1
ATOM 15520 O O . SER B 1 946 ? -18.156 39.969 22.906 1 96.44 946 SER B O 1
ATOM 15522 N N . ARG B 1 947 ? -20.25 39.625 23.609 1 95.19 947 ARG B N 1
ATOM 15523 C CA . ARG B 1 947 ? -19.812 39.156 24.922 1 95.19 947 ARG B CA 1
ATOM 15524 C C . ARG B 1 947 ? -18.969 37.906 24.797 1 95.19 947 ARG B C 1
ATOM 15526 O O . ARG B 1 947 ? -18.062 37.656 25.594 1 95.19 947 ARG B O 1
ATOM 15533 N N . PHE B 1 948 ? -19.234 37.188 23.797 1 95 948 PHE B N 1
ATOM 15534 C CA . PHE B 1 948 ? -18.562 35.875 23.672 1 95 948 PHE B CA 1
ATOM 15535 C C . PHE B 1 948 ? -17.547 35.906 22.547 1 95 948 PHE B C 1
ATOM 15537 O O . PHE B 1 948 ? -17 34.875 22.172 1 95 948 PHE B O 1
ATOM 15544 N N . VAL B 1 949 ? -17.391 37 21.859 1 96.81 949 VAL B N 1
ATOM 15545 C CA . VAL B 1 949 ? -16.266 37.219 20.953 1 96.81 949 VAL B CA 1
ATOM 15546 C C . VAL B 1 949 ? -15.078 37.781 21.734 1 96.81 949 VAL B C 1
ATOM 15548 O O . VAL B 1 949 ? -15.078 38.969 22.094 1 96.81 949 VAL B O 1
ATOM 15551 N N . GLU B 1 950 ? -14.117 36.938 21.891 1 96.56 950 GLU B N 1
ATOM 15552 C CA . GLU B 1 950 ? -13.047 37.281 22.828 1 96.56 950 GLU B CA 1
ATOM 15553 C C . GLU B 1 950 ? -11.75 37.594 22.078 1 96.56 950 GLU B C 1
ATOM 15555 O O . GLU B 1 950 ? -11.547 37.125 20.953 1 96.56 950 GLU B O 1
ATOM 15560 N N . ASN B 1 951 ? -10.977 38.406 22.781 1 96.31 951 ASN B N 1
ATOM 15561 C CA . ASN B 1 951 ? -9.625 38.656 22.281 1 96.31 951 ASN B CA 1
ATOM 15562 C C . ASN B 1 951 ? -8.773 37.375 22.344 1 96.31 951 ASN B C 1
ATOM 15564 O O . ASN B 1 951 ? -8.602 36.781 23.422 1 96.31 951 ASN B O 1
ATOM 15568 N N . ALA B 1 952 ? -8.18 37.062 21.25 1 95.56 952 ALA B N 1
ATOM 15569 C CA . ALA B 1 952 ? -7.406 35.812 21.172 1 95.56 952 ALA B CA 1
ATOM 15570 C C . ALA B 1 952 ? -5.914 36.094 21.062 1 95.56 952 ALA B C 1
ATOM 15572 O O . ALA B 1 952 ? -5.152 35.25 20.578 1 95.56 952 ALA B O 1
ATOM 15573 N N . ASN B 1 953 ? -5.441 37.25 21.484 1 97.12 953 ASN B N 1
ATOM 15574 C CA . ASN B 1 953 ? -4.016 37.562 21.516 1 97.12 953 ASN B CA 1
ATOM 15575 C C . ASN B 1 953 ? -3.27 36.688 22.5 1 97.12 953 ASN B C 1
ATOM 15577 O O . ASN B 1 953 ? -3.787 36.375 23.578 1 97.12 953 ASN B O 1
ATOM 15581 N N . TYR B 1 954 ? -2.076 36.312 22.125 1 96.19 954 TYR B N 1
ATOM 15582 C CA . TYR B 1 954 ? -1.292 35.531 23.094 1 96.19 954 TYR B CA 1
ATOM 15583 C C . TYR B 1 954 ? 0.202 35.719 22.844 1 96.19 954 TYR B C 1
ATOM 15585 O O . TYR B 1 954 ? 0.613 36.156 21.766 1 96.19 954 TYR B O 1
ATOM 15593 N N . LEU B 1 955 ? 0.997 35.531 23.844 1 96.94 955 LEU B N 1
ATOM 15594 C CA . LEU B 1 955 ? 2.436 35.281 23.859 1 96.94 955 LEU B CA 1
ATOM 15595 C C . LEU B 1 955 ? 2.754 33.906 24.453 1 96.94 955 LEU B C 1
ATOM 15597 O O . LEU B 1 955 ? 2.359 33.625 25.594 1 96.94 955 LEU B O 1
ATOM 15601 N N . LYS B 1 956 ? 3.389 33.094 23.719 1 94.94 956 LYS B N 1
ATOM 15602 C CA . LYS B 1 956 ? 3.629 31.719 24.125 1 94.94 956 LYS B CA 1
ATOM 15603 C C . LYS B 1 956 ? 5.117 31.375 24.094 1 94.94 956 LYS B C 1
ATOM 15605 O O . LYS B 1 956 ? 5.824 31.766 23.156 1 94.94 956 LYS B O 1
ATOM 15610 N N . LEU B 1 957 ? 5.629 30.781 25.156 1 95.69 957 LEU B N 1
ATOM 15611 C CA . LEU B 1 957 ? 6.926 30.109 25.078 1 95.69 957 LEU B CA 1
ATOM 15612 C C . LEU B 1 957 ? 6.797 28.734 24.453 1 95.69 957 LEU B C 1
ATOM 15614 O O . LEU B 1 957 ? 6.543 27.75 25.156 1 95.69 957 LEU B O 1
ATOM 15618 N N . ARG B 1 958 ? 7.02 28.656 23.203 1 93 958 ARG B N 1
ATOM 15619 C CA . ARG B 1 958 ? 6.734 27.469 22.406 1 93 958 ARG B CA 1
ATOM 15620 C C . ARG B 1 958 ? 7.734 26.359 22.703 1 93 958 ARG B C 1
ATOM 15622 O O . ARG B 1 958 ? 7.414 25.172 22.562 1 93 958 ARG B O 1
ATOM 15629 N N . ASN B 1 959 ? 8.961 26.797 22.922 1 93.69 959 ASN B N 1
ATOM 15630 C CA . ASN B 1 959 ? 9.977 25.766 23.141 1 93.69 959 ASN B CA 1
ATOM 15631 C C . ASN B 1 959 ? 11.141 26.297 23.969 1 93.69 959 ASN B C 1
ATOM 15633 O O . ASN B 1 959 ? 11.555 27.453 23.797 1 93.69 959 ASN B O 1
ATOM 15637 N N . VAL B 1 960 ? 11.586 25.531 24.875 1 95.44 960 VAL B N 1
ATOM 15638 C CA . VAL B 1 960 ? 12.828 25.734 25.609 1 95.44 960 VAL B CA 1
ATOM 15639 C C . VAL B 1 960 ? 13.586 24.422 25.734 1 95.44 960 VAL B C 1
ATOM 15641 O O . VAL B 1 960 ? 12.992 23.375 25.969 1 95.44 960 VAL B O 1
ATOM 15644 N N . GLU B 1 961 ? 14.852 24.453 25.453 1 95.62 961 GLU B N 1
ATOM 15645 C CA . GLU B 1 961 ? 15.625 23.219 25.438 1 95.62 961 GLU B CA 1
ATOM 15646 C C . GLU B 1 961 ? 17.047 23.453 25.922 1 95.62 961 GLU B C 1
ATOM 15648 O O . GLU B 1 961 ? 17.672 24.453 25.578 1 95.62 961 GLU B O 1
ATOM 15653 N N . LEU B 1 962 ? 17.547 22.594 26.766 1 96.56 962 LEU B N 1
ATOM 15654 C CA . LEU B 1 962 ? 18.938 22.531 27.234 1 96.56 962 LEU B CA 1
ATOM 15655 C C . LEU B 1 962 ? 19.609 21.234 26.797 1 96.56 962 LEU B C 1
ATOM 15657 O O . LEU B 1 962 ? 19.078 20.156 27.031 1 96.56 962 LEU B O 1
ATOM 15661 N N . GLY B 1 963 ? 20.703 21.406 26.141 1 95.75 963 GLY B N 1
ATOM 15662 C CA . GLY B 1 963 ? 21.406 20.219 25.641 1 95.75 963 GLY B CA 1
ATOM 15663 C C . GLY B 1 963 ? 22.859 20.172 26.094 1 95.75 963 GLY B C 1
ATOM 15664 O O . GLY B 1 963 ? 23.469 21.203 26.375 1 95.75 963 GLY B O 1
ATOM 15665 N N . TYR B 1 964 ? 23.391 18.969 26.172 1 95.69 964 TYR B N 1
ATOM 15666 C CA . TYR B 1 964 ? 24.797 18.688 26.469 1 95.69 964 TYR B CA 1
ATOM 15667 C C . TYR B 1 964 ? 25.375 17.688 25.469 1 95.69 964 TYR B C 1
ATOM 15669 O O . TYR B 1 964 ? 24.812 16.594 25.297 1 95.69 964 TYR B O 1
ATOM 15677 N N . THR B 1 965 ? 26.422 18.047 24.859 1 94.25 965 THR B N 1
ATOM 15678 C CA . THR B 1 965 ? 27.031 17.172 23.859 1 94.25 965 THR B CA 1
ATOM 15679 C C . THR B 1 965 ? 28.359 16.625 24.359 1 94.25 965 THR B C 1
ATOM 15681 O O . THR B 1 965 ? 29.25 17.375 24.766 1 94.25 965 THR B O 1
ATOM 15684 N N . LEU B 1 966 ? 28.469 15.32 24.281 1 92.56 966 LEU B N 1
ATOM 15685 C CA . LEU B 1 966 ? 29.688 14.602 24.656 1 92.56 966 LEU B CA 1
ATOM 15686 C C . LEU B 1 966 ? 30.328 13.953 23.438 1 92.56 966 LEU B C 1
ATOM 15688 O O . LEU B 1 966 ? 29.641 13.414 22.578 1 92.56 966 LEU B O 1
ATOM 15692 N N . LYS B 1 967 ? 31.609 14.125 23.422 1 89.56 967 LYS B N 1
ATOM 15693 C CA . LYS B 1 967 ? 32.344 13.391 22.391 1 89.56 967 LYS B CA 1
ATOM 15694 C C . LYS B 1 967 ? 32.625 11.953 22.828 1 89.56 967 LYS B C 1
ATOM 15696 O O . LYS B 1 967 ? 32.906 11.711 24 1 89.56 967 LYS B O 1
ATOM 15701 N N . GLY B 1 968 ? 32.438 11.109 21.969 1 86.06 968 GLY B N 1
ATOM 15702 C CA . GLY B 1 968 ? 32.688 9.711 22.281 1 86.06 968 GLY B CA 1
ATOM 15703 C C . GLY B 1 968 ? 34.094 9.469 22.828 1 86.06 968 GLY B C 1
ATOM 15704 O O . GLY B 1 968 ? 34.281 8.625 23.703 1 86.06 968 GLY B O 1
ATOM 15705 N N . SER B 1 969 ? 35.094 10.188 22.359 1 81.5 969 SER B N 1
ATOM 15706 C CA . SER B 1 969 ? 36.469 10.031 22.781 1 81.5 969 SER B CA 1
ATOM 15707 C C . SER B 1 969 ? 36.625 10.344 24.281 1 81.5 969 SER B C 1
ATOM 15709 O O . SER B 1 969 ? 37.438 9.727 24.953 1 81.5 969 SER B O 1
ATOM 15711 N N . SER B 1 970 ? 35.844 11.242 24.656 1 84.38 970 SER B N 1
ATOM 15712 C CA . SER B 1 970 ? 35.906 11.602 26.078 1 84.38 970 SER B CA 1
ATOM 15713 C C . SER B 1 970 ? 35.406 10.461 26.953 1 84.38 970 SER B C 1
ATOM 15715 O O . SER B 1 970 ? 35.781 10.367 28.141 1 84.38 970 SER B O 1
ATOM 15717 N N . LEU B 1 971 ? 34.625 9.633 26.406 1 84.56 971 LEU B N 1
ATOM 15718 C CA . LEU B 1 971 ? 34.094 8.508 27.156 1 84.56 971 LEU B CA 1
ATOM 15719 C C . LEU B 1 971 ? 34.812 7.219 26.812 1 84.56 971 LEU B C 1
ATOM 15721 O O . LEU B 1 971 ? 34.406 6.133 27.219 1 84.56 971 LEU B O 1
ATOM 15725 N N . LYS B 1 972 ? 35.906 7.301 25.984 1 80.81 972 LYS B N 1
ATOM 15726 C CA . LYS B 1 972 ? 36.719 6.168 25.531 1 80.81 972 LYS B CA 1
ATOM 15727 C C . LYS B 1 972 ? 35.875 5.234 24.656 1 80.81 972 LYS B C 1
ATOM 15729 O O . LYS B 1 972 ? 36.031 4.012 24.719 1 80.81 972 LYS B O 1
ATOM 15734 N N . LEU B 1 973 ? 34.844 5.797 24.172 1 80.69 973 LEU B N 1
ATOM 15735 C CA . LEU B 1 973 ? 34.062 5.059 23.219 1 80.69 973 LEU B CA 1
ATOM 15736 C C . LEU B 1 973 ? 34.344 5.523 21.781 1 80.69 973 LEU B C 1
ATOM 15738 O O . LEU B 1 973 ? 33.562 6.266 21.203 1 80.69 973 LEU B O 1
ATOM 15742 N N . ASN B 1 974 ? 35.312 5.031 21.141 1 73.19 974 ASN B N 1
ATOM 15743 C CA . ASN B 1 974 ? 35.844 5.523 19.859 1 73.19 974 ASN B CA 1
ATOM 15744 C C . ASN B 1 974 ? 34.844 5.234 18.719 1 73.19 974 ASN B C 1
ATOM 15746 O O . ASN B 1 974 ? 34.938 5.852 17.656 1 73.19 974 ASN B O 1
ATOM 15750 N N . PHE B 1 975 ? 33.969 4.395 19 1 75.31 975 PHE B N 1
ATOM 15751 C CA . PHE B 1 975 ? 33.031 4.07 17.938 1 75.31 975 PHE B CA 1
ATOM 15752 C C . PHE B 1 975 ? 31.875 5.074 17.906 1 75.31 975 PHE B C 1
ATOM 15754 O O . PHE B 1 975 ? 31.125 5.145 16.922 1 75.31 975 PHE B O 1
ATOM 15761 N N . ILE B 1 976 ? 31.859 5.859 18.984 1 85.5 976 ILE B N 1
ATOM 15762 C CA . ILE B 1 976 ? 30.859 6.918 19.047 1 85.5 976 ILE B CA 1
ATOM 15763 C C . ILE B 1 976 ? 31.516 8.273 18.812 1 85.5 976 ILE B C 1
ATOM 15765 O O . ILE B 1 976 ? 32.531 8.594 19.422 1 85.5 976 ILE B O 1
ATOM 15769 N N . GLN B 1 977 ? 30.984 8.961 17.891 1 85.75 977 GLN B N 1
ATOM 15770 C CA . GLN B 1 977 ? 31.5 10.305 17.625 1 85.75 977 GLN B CA 1
ATOM 15771 C C . GLN B 1 977 ? 31 11.297 18.672 1 85.75 977 GLN B C 1
ATOM 15773 O O . GLN B 1 977 ? 31.797 11.938 19.359 1 85.75 977 GLN B O 1
ATOM 15778 N N . THR B 1 978 ? 29.672 11.367 18.688 1 91.62 978 THR B N 1
ATOM 15779 C CA . THR B 1 978 ? 29.094 12.312 19.641 1 91.62 978 THR B CA 1
ATOM 15780 C C . THR B 1 978 ? 27.828 11.742 20.266 1 91.62 978 THR B C 1
ATOM 15782 O O . THR B 1 978 ? 27.156 10.898 19.672 1 91.62 978 THR B O 1
ATOM 15785 N N . ILE B 1 979 ? 27.562 12.125 21.438 1 93.44 979 ILE B N 1
ATOM 15786 C CA . ILE B 1 979 ? 26.312 11.875 22.156 1 93.44 979 ILE B CA 1
ATOM 15787 C C . ILE B 1 979 ? 25.734 13.188 22.672 1 93.44 979 ILE B C 1
ATOM 15789 O O . ILE B 1 979 ? 26.391 13.891 23.453 1 93.44 979 ILE B O 1
ATOM 15793 N N . ARG B 1 980 ? 24.625 13.539 22.234 1 94.38 980 ARG B N 1
ATOM 15794 C CA . ARG B 1 980 ? 23.938 14.727 22.75 1 94.38 980 ARG B CA 1
ATOM 15795 C C . ARG B 1 980 ? 22.719 14.344 23.578 1 94.38 980 ARG B C 1
ATOM 15797 O O . ARG B 1 980 ? 21.859 13.602 23.109 1 94.38 980 ARG B O 1
ATOM 15804 N N . LEU B 1 981 ? 22.703 14.797 24.75 1 95.31 981 LEU B N 1
ATOM 15805 C CA . LEU B 1 981 ? 21.547 14.656 25.625 1 95.31 981 LEU B CA 1
ATOM 15806 C C . LEU B 1 981 ? 20.844 16 25.812 1 95.31 981 LEU B C 1
ATOM 15808 O O . LEU B 1 981 ? 21.5 17.031 25.906 1 95.31 981 LEU B O 1
ATOM 15812 N N . PHE B 1 982 ? 19.547 15.953 25.859 1 95 982 PHE B N 1
ATOM 15813 C CA . PHE B 1 982 ? 18.859 17.234 26.031 1 95 982 PHE B CA 1
ATOM 15814 C C . PHE B 1 982 ? 17.609 17.062 26.875 1 95 982 PHE B C 1
ATOM 15816 O O . PHE B 1 982 ? 17.047 15.969 26.953 1 95 982 PHE B O 1
ATOM 15823 N N . VAL B 1 983 ? 17.156 18.109 27.516 1 96 983 VAL B N 1
ATOM 15824 C CA . VAL B 1 983 ? 15.906 18.266 28.234 1 96 983 VAL B CA 1
ATOM 15825 C C . VAL B 1 983 ? 15.227 19.578 27.844 1 96 983 VAL B C 1
ATOM 15827 O O . VAL B 1 983 ? 15.906 20.547 27.5 1 96 983 VAL B O 1
ATOM 15830 N N . GLY B 1 984 ? 13.977 19.531 27.719 1 94.94 984 GLY B N 1
ATOM 15831 C CA . GLY B 1 984 ? 13.281 20.75 27.312 1 94.94 984 GLY B CA 1
ATOM 15832 C C . GLY B 1 984 ? 11.797 20.734 27.656 1 94.94 984 GLY B C 1
ATOM 15833 O O . GLY B 1 984 ? 11.336 19.844 28.375 1 94.94 984 GLY B O 1
ATOM 15834 N N . ALA B 1 985 ? 11.125 21.734 27.234 1 95.06 985 ALA B N 1
ATOM 15835 C CA . ALA B 1 985 ? 9.688 21.891 27.438 1 95.06 985 ALA B CA 1
ATOM 15836 C C . ALA B 1 985 ? 9.047 22.641 26.281 1 95.06 985 ALA B C 1
ATOM 15838 O O . ALA B 1 985 ? 9.703 23.469 25.641 1 95.06 985 ALA B O 1
ATOM 15839 N N . GLN B 1 986 ? 7.785 22.312 26 1 93 986 GLN B N 1
ATOM 15840 C CA . GLN B 1 986 ? 7.004 22.984 24.953 1 93 986 GLN B CA 1
ATOM 15841 C C . GLN B 1 986 ? 5.703 23.547 25.516 1 93 986 GLN B C 1
ATOM 15843 O O . GLN B 1 986 ? 5.023 22.875 26.297 1 93 986 GLN B O 1
ATOM 15848 N N . ASN B 1 987 ? 5.363 24.719 25.031 1 90.75 987 ASN B N 1
ATOM 15849 C CA . ASN B 1 987 ? 4.168 25.422 25.469 1 90.75 987 ASN B CA 1
ATOM 15850 C C . ASN B 1 987 ? 4.133 25.547 27 1 90.75 987 ASN B C 1
ATOM 15852 O O . ASN B 1 987 ? 3.131 25.203 27.625 1 90.75 987 ASN B O 1
ATOM 15856 N N . LEU B 1 988 ? 5.219 25.938 27.547 1 90.5 988 LEU B N 1
ATOM 15857 C CA . LEU B 1 988 ? 5.395 25.984 29 1 90.5 988 LEU B CA 1
ATOM 15858 C C . LEU B 1 988 ? 4.555 27.094 29.625 1 90.5 988 LEU B C 1
ATOM 15860 O O . LEU B 1 988 ? 3.969 26.906 30.688 1 90.5 988 LEU B O 1
ATOM 15864 N N . PHE B 1 989 ? 4.598 28.219 28.828 1 89.81 989 PHE B N 1
ATOM 15865 C CA . PHE B 1 989 ? 3.898 29.391 29.328 1 89.81 989 PHE B CA 1
ATOM 15866 C C . PHE B 1 989 ? 3.117 30.078 28.219 1 89.81 989 PHE B C 1
ATOM 15868 O O . PHE B 1 989 ? 3.613 30.219 27.094 1 89.81 989 PHE B O 1
ATOM 15875 N N . THR B 1 990 ? 1.863 30.438 28.516 1 93.44 990 THR B N 1
ATOM 15876 C CA . THR B 1 990 ? 1.049 31.219 27.594 1 93.44 990 THR B CA 1
ATOM 15877 C C . THR B 1 990 ? 0.425 32.406 28.297 1 93.44 990 THR B C 1
ATOM 15879 O O . THR B 1 990 ? -0.295 32.25 29.281 1 93.44 990 THR B O 1
ATOM 15882 N N . ILE B 1 991 ? 0.718 33.562 27.891 1 96.38 991 ILE B N 1
ATOM 15883 C CA . ILE B 1 991 ? 0.091 34.781 28.375 1 96.38 991 ILE B CA 1
ATOM 15884 C C . ILE B 1 991 ? -1.031 35.188 27.438 1 96.38 991 ILE B C 1
ATOM 15886 O O . ILE B 1 991 ? -0.784 35.5 26.266 1 96.38 991 ILE B O 1
ATOM 15890 N N . THR B 1 992 ? -2.219 35.156 27.875 1 96.5 992 THR B N 1
ATOM 15891 C CA . THR B 1 992 ? -3.375 35.469 27.047 1 96.5 992 THR B CA 1
ATOM 15892 C C . THR B 1 992 ? -4.562 35.875 27.906 1 96.5 992 THR B C 1
ATOM 15894 O O . THR B 1 992 ? -4.602 35.594 29.109 1 96.5 992 THR B O 1
ATOM 15897 N N . LYS B 1 993 ? -5.492 36.625 27.391 1 94.31 993 LYS B N 1
ATOM 15898 C CA . LYS B 1 993 ? -6.75 36.938 28.062 1 94.31 993 LYS B CA 1
ATOM 15899 C C . LYS B 1 993 ? -7.875 36.031 27.594 1 94.31 993 LYS B C 1
ATOM 15901 O O . LYS B 1 993 ? -9 36.125 28.094 1 94.31 993 LYS B O 1
ATOM 15906 N N . TYR B 1 994 ? -7.582 35.188 26.703 1 94.88 994 TYR B N 1
ATOM 15907 C CA . TYR B 1 994 ? -8.586 34.25 26.188 1 94.88 994 TYR B CA 1
ATOM 15908 C C . TYR B 1 994 ? -8.961 33.219 27.25 1 94.88 994 TYR B C 1
ATOM 15910 O O . TYR B 1 994 ? -8.102 32.719 27.984 1 94.88 994 TYR B O 1
ATOM 15918 N N . LYS B 1 995 ? -10.258 32.844 27.391 1 91.62 995 LYS B N 1
ATOM 15919 C CA . LYS B 1 995 ? -10.75 32.031 28.484 1 91.62 995 LYS B CA 1
ATOM 15920 C C . LYS B 1 995 ? -10.93 30.578 28.031 1 91.62 995 LYS B C 1
ATOM 15922 O O . LYS B 1 995 ? -11.242 29.688 28.844 1 91.62 995 LYS B O 1
ATOM 15927 N N . GLY B 1 996 ? -10.555 30.172 26.953 1 90.75 996 GLY B N 1
ATOM 15928 C CA . GLY B 1 996 ? -10.656 28.797 26.5 1 90.75 996 GLY B CA 1
ATOM 15929 C C . GLY B 1 996 ? -9.359 28.016 26.656 1 90.75 996 GLY B C 1
ATOM 15930 O O . GLY B 1 996 ? -8.422 28.484 27.312 1 90.75 996 GLY B O 1
ATOM 15931 N N . PHE B 1 997 ? -9.32 26.75 26.234 1 90.44 997 PHE B N 1
ATOM 15932 C CA . PHE B 1 997 ? -8.164 25.875 26.406 1 90.44 997 PHE B CA 1
ATOM 15933 C C . PHE B 1 997 ? -6.922 26.516 25.797 1 90.44 997 PHE B C 1
ATOM 15935 O O . PHE B 1 997 ? -5.844 26.5 26.391 1 90.44 997 PHE B O 1
ATOM 15942 N N . ASP B 1 998 ? -7.074 26.984 24.531 1 91.25 998 ASP B N 1
ATOM 15943 C CA . ASP B 1 998 ? -5.918 27.484 23.797 1 91.25 998 ASP B CA 1
ATOM 15944 C C . ASP B 1 998 ? -6.348 28.531 22.766 1 91.25 998 ASP B C 1
ATOM 15946 O O . ASP B 1 998 ? -7.129 28.219 21.859 1 91.25 998 ASP B O 1
ATOM 15950 N N . PRO B 1 999 ? -5.82 29.703 22.844 1 91.38 999 PRO B N 1
ATOM 15951 C CA . PRO B 1 999 ? -6.191 30.75 21.891 1 91.38 999 PRO B CA 1
ATOM 15952 C C . PRO B 1 999 ? -5.672 30.469 20.484 1 91.38 999 PRO B C 1
ATOM 15954 O O . PRO B 1 999 ? -6.109 31.109 19.516 1 91.38 999 PRO B O 1
ATOM 15957 N N . ASP B 1 1000 ? -4.809 29.531 20.391 1 87.25 1000 ASP B N 1
ATOM 15958 C CA . ASP B 1 1000 ? -4.188 29.234 19.109 1 87.25 1000 ASP B CA 1
ATOM 15959 C C . ASP B 1 1000 ? -5.043 28.25 18.297 1 87.25 1000 ASP B C 1
ATOM 15961 O O . ASP B 1 1000 ? -4.789 28.031 17.125 1 87.25 1000 ASP B O 1
ATOM 15965 N N . ILE B 1 1001 ? -6.004 27.672 18.891 1 80.12 1001 ILE B N 1
ATOM 15966 C CA . ILE B 1 1001 ? -6.762 26.609 18.234 1 80.12 1001 ILE B CA 1
ATOM 15967 C C . ILE B 1 1001 ? -8.102 27.156 17.75 1 80.12 1001 ILE B C 1
ATOM 15969 O O . ILE B 1 1001 ? -8.797 27.859 18.484 1 80.12 1001 ILE B O 1
ATOM 15973 N N . SER B 1 1002 ? -8.336 26.828 16.484 1 73.75 1002 SER B N 1
ATOM 15974 C CA . SER B 1 1002 ? -9.641 27.109 15.891 1 73.75 1002 SER B CA 1
ATOM 15975 C C . SER B 1 1002 ? -10.281 25.844 15.328 1 73.75 1002 SER B C 1
ATOM 15977 O O . SER B 1 1002 ? -9.695 25.172 14.477 1 73.75 1002 SER B O 1
ATOM 15979 N N . THR B 1 1003 ? -11.414 25.438 15.742 1 77.5 1003 THR B N 1
ATOM 15980 C CA . THR B 1 1003 ? -12.117 24.234 15.289 1 77.5 1003 THR B CA 1
ATOM 15981 C C . THR B 1 1003 ? -12.281 24.234 13.773 1 77.5 1003 THR B C 1
ATOM 15983 O O . THR B 1 1003 ? -12.242 23.188 13.141 1 77.5 1003 THR B O 1
ATOM 15986 N N . ASN B 1 1004 ? -12.406 25.344 13.172 1 72.19 1004 ASN B N 1
ATOM 15987 C CA . ASN B 1 1004 ? -12.484 25.469 11.719 1 72.19 1004 ASN B CA 1
ATOM 15988 C C . ASN B 1 1004 ? -11.25 26.156 11.148 1 72.19 1004 ASN B C 1
ATOM 15990 O O . ASN B 1 1004 ? -11.367 27.016 10.273 1 72.19 1004 ASN B O 1
ATOM 15994 N N . GLY B 1 1005 ? -10.211 25.859 11.641 1 68.06 1005 GLY B N 1
ATOM 15995 C CA . GLY B 1 1005 ? -8.977 26.547 11.297 1 68.06 1005 GLY B CA 1
ATOM 15996 C C . GLY B 1 1005 ? -8.547 26.312 9.859 1 68.06 1005 GLY B C 1
ATOM 15997 O O . GLY B 1 1005 ? -7.77 27.094 9.305 1 68.06 1005 GLY B O 1
ATOM 15998 N N . SER B 1 1006 ? -9.062 25.328 9.258 1 72.69 1006 SER B N 1
ATOM 15999 C CA . SER B 1 1006 ? -8.656 25.031 7.883 1 72.69 1006 SER B CA 1
ATOM 16000 C C . SER B 1 1006 ? -9.438 25.891 6.887 1 72.69 1006 SER B C 1
ATOM 16002 O O . SER B 1 1006 ? -9.047 26 5.723 1 72.69 1006 SER B O 1
ATOM 16004 N N . SER B 1 1007 ? -10.453 26.438 7.359 1 79 1007 SER B N 1
ATOM 16005 C CA . SER B 1 1007 ? -11.273 27.25 6.469 1 79 1007 SER B CA 1
ATOM 16006 C C . SER B 1 1007 ? -10.648 28.625 6.242 1 79 1007 SER B C 1
ATOM 16008 O O . SER B 1 1007 ? -10.078 29.219 7.164 1 79 1007 SER B O 1
ATOM 16010 N N . ALA B 1 1008 ? -10.766 29.109 5.074 1 82.38 1008 ALA B N 1
ATOM 16011 C CA . ALA B 1 1008 ? -10.281 30.453 4.762 1 82.38 1008 ALA B CA 1
ATOM 16012 C C . ALA B 1 1008 ? -11.289 31.516 5.199 1 82.38 1008 ALA B C 1
ATOM 16014 O O . ALA B 1 1008 ? -10.922 32.656 5.426 1 82.38 1008 ALA B O 1
ATOM 16015 N N . VAL B 1 1009 ? -12.484 31.078 5.391 1 85.38 1009 VAL B N 1
ATOM 16016 C CA . VAL B 1 1009 ? -13.508 32.094 5.562 1 85.38 1009 VAL B CA 1
ATOM 16017 C C . VAL B 1 1009 ? -14.148 31.969 6.941 1 85.38 1009 VAL B C 1
ATOM 16019 O O . VAL B 1 1009 ? -14.883 32.844 7.387 1 85.38 1009 VAL B O 1
ATOM 16022 N N . ALA B 1 1010 ? -13.758 30.953 7.641 1 87.06 1010 ALA B N 1
ATOM 16023 C CA . ALA B 1 1010 ? -14.508 30.75 8.875 1 87.06 1010 ALA B CA 1
ATOM 16024 C C . ALA B 1 1010 ? -13.57 30.469 10.047 1 87.06 1010 ALA B C 1
ATOM 16026 O O . ALA B 1 1010 ? -13.891 29.672 10.93 1 87.06 1010 ALA B O 1
ATOM 16027 N N . GLN B 1 1011 ? -12.555 31.094 10.078 1 88.62 1011 GLN B N 1
ATOM 16028 C CA . GLN B 1 1011 ? -11.648 30.969 11.211 1 88.62 1011 GLN B CA 1
ATOM 16029 C C . GLN B 1 1011 ? -12.156 31.766 12.414 1 88.62 1011 GLN B C 1
ATOM 16031 O O . GLN B 1 1011 ? -12.898 32.719 12.258 1 88.62 1011 GLN B O 1
ATOM 16036 N N . GLY B 1 1012 ? -11.812 31.312 13.625 1 90.06 1012 GLY B N 1
ATOM 16037 C CA . GLY B 1 1012 ? -12.133 32.031 14.844 1 90.06 1012 GLY B CA 1
ATOM 16038 C C . GLY B 1 1012 ? -13.297 31.453 15.609 1 90.06 1012 GLY B C 1
ATOM 16039 O O . GLY B 1 1012 ? -14.133 32.188 16.141 1 90.06 1012 GLY B O 1
ATOM 16040 N N . LEU B 1 1013 ? -13.414 30.203 15.562 1 90.25 1013 LEU B N 1
ATOM 16041 C CA . LEU B 1 1013 ? -14.461 29.5 16.297 1 90.25 1013 LEU B CA 1
ATOM 16042 C C . LEU B 1 1013 ? -13.859 28.5 17.281 1 90.25 1013 LEU B C 1
ATOM 16044 O O . LEU B 1 1013 ? -12.93 27.781 16.938 1 90.25 1013 LEU B O 1
ATOM 16048 N N . ASP B 1 1014 ? -14.266 28.578 18.469 1 90.12 1014 ASP B N 1
ATOM 16049 C CA . ASP B 1 1014 ? -13.961 27.562 19.469 1 90.12 1014 ASP B CA 1
ATOM 16050 C C . ASP B 1 1014 ? -15.227 26.828 19.922 1 90.12 1014 ASP B C 1
ATOM 16052 O O . ASP B 1 1014 ? -16.047 27.391 20.641 1 90.12 1014 ASP B O 1
ATOM 16056 N N . LEU B 1 1015 ? -15.359 25.656 19.469 1 89.12 1015 LEU B N 1
ATOM 16057 C CA . LEU B 1 1015 ? -16.516 24.828 19.781 1 89.12 1015 LEU B CA 1
ATOM 16058 C C . LEU B 1 1015 ? -16.094 23.484 20.359 1 89.12 1015 LEU B C 1
ATOM 16060 O O . LEU B 1 1015 ? -15.984 22.5 19.625 1 89.12 1015 LEU B O 1
ATOM 16064 N N . ASN B 1 1016 ? -15.891 23.391 21.656 1 87.88 1016 ASN B N 1
ATOM 16065 C CA . ASN B 1 1016 ? -15.562 22.156 22.391 1 87.88 1016 ASN B CA 1
ATOM 16066 C C . ASN B 1 1016 ? -14.266 21.547 21.875 1 87.88 1016 ASN B C 1
ATOM 16068 O O . ASN B 1 1016 ? -14.227 20.375 21.516 1 87.88 1016 ASN B O 1
ATOM 16072 N N . SER B 1 1017 ? -13.25 22.266 21.922 1 88.12 1017 SER B N 1
ATOM 16073 C CA . SER B 1 1017 ? -11.953 21.859 21.406 1 88.12 1017 SER B CA 1
ATOM 16074 C C . SER B 1 1017 ? -11.305 20.797 22.281 1 88.12 1017 SER B C 1
ATOM 16076 O O . SER B 1 1017 ? -11.641 20.672 23.469 1 88.12 1017 SER B O 1
ATOM 16078 N N . TYR B 1 1018 ? -10.438 20.016 21.734 1 91.88 1018 TYR B N 1
ATOM 16079 C CA . TYR B 1 1018 ? -9.617 19.062 22.453 1 91.88 1018 TYR B CA 1
ATOM 16080 C C . TYR B 1 1018 ? -8.805 19.75 23.547 1 91.88 1018 TYR B C 1
ATOM 16082 O O . TYR B 1 1018 ? -8.352 20.875 23.375 1 91.88 1018 TYR B O 1
ATOM 16090 N N . PRO B 1 1019 ? -8.57 19.109 24.625 1 92.44 1019 PRO B N 1
ATOM 16091 C CA . PRO B 1 1019 ? -7.887 19.75 25.75 1 92.44 1019 PRO B CA 1
ATOM 16092 C C . PRO B 1 1019 ? -6.445 20.125 25.422 1 92.44 1019 PRO B C 1
ATOM 16094 O O . PRO B 1 1019 ? -5.773 19.422 24.656 1 92.44 1019 PRO B O 1
ATOM 16097 N N . ALA B 1 1020 ? -6.043 21.188 26.078 1 91.31 1020 ALA B N 1
ATOM 16098 C CA . ALA B 1 1020 ? -4.668 21.656 25.922 1 91.31 1020 ALA B CA 1
ATOM 16099 C C . ALA B 1 1020 ? -3.732 20.922 26.891 1 91.31 1020 ALA B C 1
ATOM 16101 O O . ALA B 1 1020 ? -4.172 20.391 27.906 1 91.31 1020 ALA B O 1
ATOM 16102 N N . TYR B 1 1021 ? -2.451 20.891 26.562 1 92.56 1021 TYR B N 1
ATOM 16103 C CA . TYR B 1 1021 ? -1.453 20.234 27.391 1 92.56 1021 TYR B CA 1
ATOM 16104 C C . TYR B 1 1021 ? -0.104 20.938 27.281 1 92.56 1021 TYR B C 1
ATOM 16106 O O . TYR B 1 1021 ? 0.13 21.703 26.344 1 92.56 1021 TYR B O 1
ATOM 16114 N N . ARG B 1 1022 ? 0.694 20.797 28.25 1 93.25 1022 ARG B N 1
ATOM 16115 C CA . ARG B 1 1022 ? 2.109 21.156 28.266 1 93.25 1022 ARG B CA 1
ATOM 16116 C C . ARG B 1 1022 ? 2.988 19.906 28.109 1 93.25 1022 ARG B C 1
ATOM 16118 O O . ARG B 1 1022 ? 2.588 18.812 28.484 1 93.25 1022 ARG B O 1
ATOM 16125 N N . THR B 1 1023 ? 4.113 20.203 27.516 1 93.5 1023 THR B N 1
ATOM 16126 C CA . THR B 1 1023 ? 4.961 19.047 27.25 1 93.5 1023 THR B CA 1
ATOM 16127 C C . THR B 1 1023 ? 6.348 19.25 27.875 1 93.5 1023 THR B C 1
ATOM 16129 O O . THR B 1 1023 ? 6.902 20.344 27.828 1 93.5 1023 THR B O 1
ATOM 16132 N N . PHE B 1 1024 ? 6.883 18.172 28.453 1 95.75 1024 PHE B N 1
ATOM 16133 C CA . PHE B 1 1024 ? 8.266 18.094 28.906 1 95.75 1024 PHE B CA 1
ATOM 16134 C C . PHE B 1 1024 ? 9.016 16.984 28.172 1 95.75 1024 PHE B C 1
ATOM 16136 O O . PHE B 1 1024 ? 8.57 15.836 28.141 1 95.75 1024 PHE B O 1
ATOM 16143 N N . ASN B 1 1025 ? 10.008 17.422 27.547 1 93.94 1025 ASN B N 1
ATOM 16144 C CA . ASN B 1 1025 ? 10.656 16.438 26.688 1 93.94 1025 ASN B CA 1
ATOM 16145 C C . ASN B 1 1025 ? 12.07 16.125 27.156 1 93.94 1025 ASN B C 1
ATOM 16147 O O . ASN B 1 1025 ? 12.719 16.969 27.781 1 93.94 1025 ASN B O 1
ATOM 16151 N N . PHE B 1 1026 ? 12.523 14.961 26.922 1 95 1026 PHE B N 1
ATOM 16152 C CA . PHE B 1 1026 ? 13.867 14.445 27.125 1 95 1026 PHE B CA 1
ATOM 16153 C C . PHE B 1 1026 ? 14.273 13.523 25.984 1 95 1026 PHE B C 1
ATOM 16155 O O . PHE B 1 1026 ? 13.43 12.812 25.422 1 95 1026 PHE B O 1
ATOM 16162 N N . GLY B 1 1027 ? 15.523 13.664 25.594 1 94.25 1027 GLY B N 1
ATOM 16163 C CA . GLY B 1 1027 ? 15.953 12.805 24.516 1 94.25 1027 GLY B CA 1
ATOM 16164 C C . GLY B 1 1027 ? 17.469 12.75 24.344 1 94.25 1027 GLY B C 1
ATOM 16165 O O . GLY B 1 1027 ? 18.203 13.328 25.156 1 94.25 1027 GLY B O 1
ATOM 16166 N N . GLY B 1 1028 ? 17.859 11.953 23.359 1 93.75 1028 GLY B N 1
ATOM 16167 C CA . GLY B 1 1028 ? 19.266 11.773 23.031 1 93.75 1028 GLY B CA 1
ATOM 16168 C C . GLY B 1 1028 ? 19.5 11.469 21.562 1 93.75 1028 GLY B C 1
ATOM 16169 O O . GLY B 1 1028 ? 18.609 10.938 20.891 1 93.75 1028 GLY B O 1
ATOM 16170 N N . LYS B 1 1029 ? 20.641 11.938 21.156 1 93 1029 LYS B N 1
ATOM 16171 C CA . LYS B 1 1029 ? 21.125 11.664 19.812 1 93 1029 LYS B CA 1
ATOM 16172 C C . LYS B 1 1029 ? 22.531 11.086 19.828 1 93 1029 LYS B C 1
ATOM 16174 O O . LYS B 1 1029 ? 23.438 11.648 20.469 1 93 1029 LYS B O 1
ATOM 16179 N N . ILE B 1 1030 ? 22.719 9.977 19.188 1 93.44 1030 ILE B N 1
ATOM 16180 C CA . ILE B 1 1030 ? 24.016 9.32 19.125 1 93.44 1030 ILE B CA 1
ATOM 16181 C C . ILE B 1 1030 ? 24.484 9.234 17.688 1 93.44 1030 ILE B C 1
ATOM 16183 O O . ILE B 1 1030 ? 23.75 8.773 16.812 1 93.44 1030 ILE B O 1
ATOM 16187 N N . THR B 1 1031 ? 25.641 9.711 17.516 1 89.62 1031 THR B N 1
ATOM 16188 C CA . THR B 1 1031 ? 26.281 9.594 16.203 1 89.62 1031 THR B CA 1
ATOM 16189 C C . THR B 1 1031 ? 27.484 8.648 16.266 1 89.62 1031 THR B C 1
ATOM 16191 O O . THR B 1 1031 ? 28.328 8.766 17.156 1 89.62 1031 THR B O 1
ATOM 16194 N N . PHE B 1 1032 ? 27.609 7.938 15.383 1 86.25 1032 PHE B N 1
ATOM 16195 C CA . PHE B 1 1032 ? 28.672 6.938 15.367 1 86.25 1032 PHE B CA 1
ATOM 16196 C C . PHE B 1 1032 ? 29.672 7.227 14.258 1 86.25 1032 PHE B C 1
ATOM 16198 O O . PHE B 1 1032 ? 29.312 7.789 13.219 1 86.25 1032 PHE B O 1
#

Foldseek 3Di:
DVVVVVVVVPPPPPPPPPQDWAWAKEAEAAQQPRATDFFKWKDFPPDPFIDTAHPRRMDIGTHGAQIWIWTDDVQWPIDIDHHHPPDDRYDYHHTYRVPPPVQDWDDFQPDTDGPLQDQADKDKDFVVVDDQADDQFVLSVPDQFDFQKHKFFFFPFVLGDIAIFGLAAQFFAFAQGAWEAEVRRTDDDRNFDDSQQWGMKMKGRFCQRQPSVFARPLRIYIYTYGDWADADDKWKKKWKKKKKWFFDFLFFWQFQLRLLLLQVVLPQQFVVDDDGPDDPVSNNDDDRFDDLLQVFFDMDMKMKIKIKMWYDHPFKTKIKMKMKIWDAGRGPFWIKIKIKMKMKMKGDPDPFKIKIKIKIKMKMKIGDADCDPFACPRHLLLLSLLDNRQADQQQAGVVGDHHDHRLSVLRNVQKGKMKMKIKIKMKIKMKGCPDPFKMKIKMKMKIKMKMKIWIKGDCSHPVCVVFVMKIKIKMKMKIKIKIKMKMWGWDPPDDFKTKIKMKMKMKMKMKMKMKMWMATAAPDCVCTNVCRVRGPGTDDIDMDMDIKIKMKIKMKMWMGGNSFKIKIKMKMKMAIQQAAPVARIDIKIKMKIKGFPCVDPVNVVCCQWWVTKMKMKMKMKHWHDRDDHQLQHWDKDWDFDDDDDDDTDIDIFTLHDHHNPGHIKMKIKIKIKMWTATDPRQKTKIKMKMKIKIFQHWDWDFADCVVRNHFDQPPVRRTRRSGTRTGRWFMKMKIKMKMKMKGFPDDDSFKTKIKIKIKMFMWMFTATGDNFDKDFDWHDLHPQADIDTQFIHGHGDGFQFGKFFAWFFFQAVPDQQQQCRPDDGQATDTDQCVPPRHDDPVRMDGLFHQAFGMKMKMKMWMGGHQKIKIWIKIKTFGGKAQEVVVQVCLLSSTRPVVSQGWGNWQRWDADPVRDTDTGDIRNHGQHGSRGQTPDPNHPNHNTRYNSRTGGLIKMFGAKIKMKGKDACVVVVNVVWGIKMKMKMKGRPDMDGPDSGQHSSHFVPVSRSRNHRYDRSGRTDIIMIMIMMMIMD/DVVVVVVVVPPPPPPPPPQPWAWAKEAEAAQQPRATDFFWWKDFPPDPFIDTAHPRRMDIGTHGAQTWIWTDDVQWPIDIDHHHPPDDRYDYHHTYRVPPPVQDWDDFQPDTDGPLQDQADKDKDFVVVDDQADDQFVLSVPDQPDFQKHKFFFFPFVLGDIAIFGLAAQFFAFAQGAWEAEVRRTDDDRNFDDSQQFGMKMKGRFCQRQPSVFARPLRIYIYTYGDWADADDKWKKKWKKKKKWFFDFLFFWQFQLRLLLLQVVQPQQFVVDDDGPDDPVRNNDDDRFDQLLQVFFDMDMKMKIKIKMWYDHPFKTKIKMKMKIWDAGRGPFWIKIKIKMKMKMKGDPDPFKIKIKIKIKMKMKIGDADCDPFACPRHLLLLSLLDNRQADQQQAGVVGDHHDHRLSVLRNVQKTKMKMKIKIKMKIKMKGCPDPFKMKIKMKMKIKMKMKIWIKGDCSHPVCVVFVMKIKIKMKMKIKIKIKMKMWGWDPPDDFKTKIKMKMKMKMKMKMKMKMWMATAAPDCVCTNVCRVRGPGTDDIDMDMDIKIKMKIKMKMWMGGNSFKIKIKMKMKMAIQQAAPVARIDIKIKMKIKGFPCPDPVNVVCCQWWVTKMKMKMKMKHWHDRDDHQLQHWDKDWDFDDDDDDDTDIDIFTLHDHHNPDHIKMKIKIKIKMWTATDPRQKTKIKMKMKIKIFQHWDWDFADCVVRNHFDQPPVRRTRRSGTRTGRWFMKMKIKMKMKMKGFPDDDSFKTKIKIKIKMFMWMFTATGDNFDKDFDWHDLHPQADIDTQFIHGHGDGFQFGKFFAWFFFQAVPDQQQQCRPDDGQATDTDQCVPPRHDDPVRMDGLFHQAFGMKMKMKMWMGGHQKIKIWIKIKTFGGKAQEVVVQVCLLSSTRPVVSQGWGNWQRWDADPVRDTDTGDIRNHGQHGNRGQTPDPNHPNHNTRYNSRTGGLIKMFGAKIKMKGKDACVVVVNVVWGMKMKMKMKGRPDMDDPDSGQHSSHFVPCSRSRNHRYDRSGRHDIIMIMIMMMIMD

Radius of gyration: 43.27 Å; Cα contacts (8 Å, |Δi|>4): 5816; chains: 2; bounding box: 144×116×123 Å

Solvent-accessible surface area (backbone atoms only — not comparable to full-atom values): 100673 Å² total; per-residue (Å²): 118,77,74,61,56,64,63,60,70,69,65,70,73,71,72,73,78,75,64,60,67,39,65,36,30,29,38,36,20,33,51,82,76,61,44,49,36,57,62,28,36,38,27,38,65,97,55,91,56,60,42,53,19,39,83,72,3,39,38,67,47,79,44,36,56,70,43,34,37,32,38,39,36,95,75,30,38,68,45,75,45,69,34,48,78,84,56,65,55,61,57,72,42,63,36,38,56,29,66,79,69,56,58,54,62,38,76,49,75,96,42,72,38,44,58,89,71,55,37,60,55,69,48,77,44,44,50,88,80,49,89,76,74,90,68,82,36,41,66,65,68,47,47,47,69,40,63,43,42,46,56,40,42,35,42,71,48,49,82,43,55,71,34,50,29,36,68,50,70,66,38,78,62,38,61,36,57,39,34,32,27,53,75,79,45,75,43,89,75,55,69,69,44,62,57,88,47,37,49,34,36,34,37,25,68,36,30,48,50,12,23,77,68,31,39,48,19,57,19,15,27,39,36,35,36,58,54,64,30,44,62,56,69,64,42,39,39,40,36,38,40,35,30,39,37,39,74,43,79,65,62,59,61,46,35,19,16,56,38,44,29,49,54,36,48,51,32,52,13,22,64,86,50,87,68,61,99,51,52,81,74,60,32,66,44,74,52,53,63,39,60,52,67,62,74,49,37,46,69,32,60,30,39,39,38,39,42,36,41,29,15,24,38,89,44,29,22,29,20,40,36,41,36,43,38,40,29,54,28,43,45,66,68,28,25,25,36,36,41,33,37,39,39,30,40,40,38,42,77,50,98,45,33,36,36,35,38,40,39,42,39,26,39,34,42,35,34,44,72,55,60,38,88,60,42,34,84,58,12,54,50,47,52,49,69,68,52,59,22,38,34,42,82,81,8,31,33,85,85,69,49,77,54,78,52,64,56,65,62,36,45,48,71,30,38,48,35,38,38,39,40,38,42,38,38,40,33,41,38,39,36,36,44,82,37,102,41,31,36,41,35,40,39,42,35,46,35,42,38,40,39,38,39,41,30,22,29,24,55,69,13,73,68,3,45,77,41,34,16,36,26,35,44,34,44,37,36,38,38,37,40,38,41,37,41,38,38,38,41,41,62,88,64,62,92,49,36,45,47,40,40,37,40,37,40,39,38,38,45,35,41,37,41,34,37,37,41,32,27,24,36,38,91,60,64,86,53,47,50,45,34,45,49,51,32,60,37,81,69,52,53,39,33,37,68,46,75,47,45,36,41,36,41,37,38,37,39,39,39,33,43,68,86,33,39,38,40,39,40,37,42,26,34,41,33,38,63,46,31,7,88,86,33,25,64,49,77,25,46,23,25,26,37,22,35,38,55,47,75,38,78,88,34,56,83,46,43,81,54,35,68,35,35,33,41,29,30,30,35,20,30,20,31,43,74,50,61,66,74,53,58,24,33,70,35,71,41,70,41,78,34,69,79,80,73,95,56,74,36,67,36,77,44,69,49,33,62,68,28,58,76,27,52,65,22,40,31,40,29,40,38,41,36,39,39,38,22,27,63,81,59,35,33,38,37,39,40,37,38,40,40,39,37,24,37,36,28,52,34,72,39,80,44,65,53,87,76,74,27,66,63,42,57,45,95,88,64,51,62,44,70,47,24,46,42,67,35,63,42,27,27,38,38,29,35,36,44,33,36,38,37,38,34,52,77,42,80,51,97,51,40,36,33,36,38,38,38,30,32,22,36,46,47,51,32,25,68,38,31,59,94,72,49,68,46,73,39,74,46,28,71,36,92,59,32,48,73,34,60,43,27,39,47,38,64,76,32,39,53,11,17,32,31,26,31,45,61,69,32,34,34,42,84,91,56,81,54,69,40,47,71,86,56,52,63,27,33,74,30,66,46,58,70,76,69,78,52,56,72,53,86,80,24,44,45,76,75,42,27,26,54,53,35,34,40,32,17,40,37,40,40,37,36,46,74,53,34,37,40,37,41,31,37,36,34,40,34,68,18,26,28,38,38,55,44,56,53,52,33,37,56,67,52,32,29,59,70,32,74,44,37,21,33,74,23,62,19,77,42,66,50,98,88,65,54,72,45,63,32,72,43,37,88,33,54,78,32,30,53,75,47,49,37,53,45,88,85,37,68,81,30,39,61,45,39,44,83,43,48,35,57,29,35,38,42,31,37,50,33,38,40,42,36,41,52,39,49,15,63,81,70,72,34,77,69,30,51,35,37,35,40,38,42,34,35,29,47,75,44,74,52,58,79,44,74,58,62,50,65,70,51,14,68,37,42,75,42,59,47,49,28,26,33,34,56,49,66,62,74,33,59,28,35,42,31,41,37,38,37,39,31,64,120,73,73,59,59,65,62,60,68,68,67,68,71,71,71,72,78,76,67,62,66,38,63,36,31,27,37,36,20,33,51,82,75,61,44,50,36,56,62,29,36,38,27,39,67,98,55,93,55,60,42,53,20,38,84,72,2,39,38,67,46,77,43,39,62,68,41,35,36,33,38,42,39,95,74,31,38,68,43,75,44,68,35,48,78,84,55,65,58,60,57,70,44,65,36,37,56,30,66,77,70,56,57,54,62,38,76,48,78,97,42,74,39,42,58,87,72,53,36,58,53,70,48,78,45,45,51,88,81,49,89,75,73,91,68,82,36,44,66,66,67,47,48,48,71,41,64,45,42,46,56,39,41,35,43,70,48,50,84,42,54,71,34,48,27,37,68,51,70,64,38,79,61,40,62,36,57,39,34,33,26,52,75,80,44,76,44,87,74,56,68,68,44,62,57,87,47,37,48,36,36,34,37,26,68,36,30,47,50,12,25,78,66,30,39,48,18,56,19,14,28,39,38,35,36,57,55,65,32,43,64,58,70,65,41,39,38,39,37,39,40,36,29,40,37,39,73,43,79,65,64,59,60,47,35,18,16,55,37,43,30,46,53,34,47,52,34,49,13,21,64,83,49,86,69,59,98,50,50,80,74,58,32,66,42,75,54,53,64,38,61,52,68,62,73,49,37,45,70,34,60,31,39,39,39,38,42,36,39,28,15,24,38,89,45,29,23,30,20,39,37,40,36,43,38,41,29,55,28,44,44,67,67,26,26,24,36,37,42,35,37,40,39,30,39,38,38,43,78,48,98,44,34,37,36,36,38,39,38,39,42,26,39,34,42,35,34,46,72,54,58,38,88,60,44,35,83,56,12,53,49,47,54,48,68,68,52,61,22,38,34,42,82,83,8,31,34,85,85,69,50,78,55,76,52,64,56,63,63,34,46,48,70,30,39,49,35,39,37,40,39,39,40,39,38,40,35,40,38,40,38,35,45,82,38,101,44,30,37,40,36,42,39,42,34,45,35,41,38,39,39,39,38,41,30,20,28,24,56,69,14,74,67,3,46,76,40,33,16,36,27,35,44,35,42,39,36,37,40,35,40,38,41,38,43,38,37,38,40,40,64,89,62,62,90,47,37,44,47,40,38,37,39,36,38,39,39,38,43,36,41,36,41,36,38,37,39,34,27,26,36,38,89,61,66,86,52,47,51,45,33,43,48,52,31,61,36,79,68,52,53,38,32,38,69,46,75,47,45,35,41,35,42,38,38,36,39,40,39,34,43,69,87,34,39,34,39,38,40,38,41,28,35,41,33,38,63,48,30,7,87,86,35,25,64,49,76,25,46,23,26,26,37,22,36,38,54,46,76,36,78,89,34,55,83,48,42,82,50,35,68,36,36,32,42,28,32,31,36,20,32,19,32,44,73,52,61,69,72,53,56,21,33,71,36,72,41,71,41,79,34,70,79,81,72,96,57,74,36,68,37,76,43,69,47,30,64,67,29,58,78,27,53,65,22,39,32,40,28,40,38,42,36,39,41,39,22,28,64,82,59,35,32,36,36,39,39,38,39,40,41,38,36,24,36,36,28,52,34,74,39,80,44,64,53,87,75,73,27,65,63,42,57,43,96,87,64,52,63,44,68,47,24,46,42,67,35,63,41,30,26,38,37,30,36,36,44,32,37,36,36,38,34,52,77,41,80,52,98,52,41,36,33,35,39,39,38,30,31,22,35,46,48,52,32,25,66,39,31,60,93,72,50,66,45,73,40,75,47,28,71,37,92,60,31,50,73,32,60,43,28,39,47,37,62,77,32,39,55,10,17,31,29,26,32,44,59,67,32,34,34,42,86,92,56,80,54,69,39,47,72,87,56,52,63,26,32,73,31,66,48,57,71,73,69,78,53,55,71,53,85,80,25,44,43,76,76,43,26,27,55,54,36,35,40,33,16,40,36,40,40,38,35,46,73,52,35,36,39,39,40,32,38,35,34,40,34,69,18,26,28,38,37,55,45,55,53,52,33,36,55,67,51,32,28,61,69,33,76,44,34,22,34,73,22,60,20,77,43,65,49,99,86,66,54,74,43,64,33,70,44,37,87,32,56,78,31,31,53,76,47,50,39,52,46,88,86,37,69,78,29,40,60,46,39,44,80,43,47,35,58,29,35,38,41,30,37,53,32,37,38,43,33,40,52,40,50,15,62,81,71,74,34,77,69,31,52,35,37,35,40,37,42,34,33,28,48,75,44,74,51,58,78,43,72,58,62,50,66,69,49,13,66,36,41,75,42,56,46,50,27,27,32,34,58,48,66,63,74,32,59,28,35,41,33,40,36,38,37,40,32,62

Organism: NCBI:txid702438